Protein AF-0000000086686243 (afdb_homodimer)

Sequence (1774 aa):
MAQPAAIRRKVEAWLDRSDDESVALALRATPVWDGEPVVSIGSVKVRIVPCPTPLAARAALHDRAEDERVVLLTDLSDAELGDGILAHVSQCTVRSVDPWEVVRQLFGGAALDPTLVRTGRWVCDALTDLAPATGWPRPAGTVITRDHALRSLVTAQLGIRPDQIDSAGLLQWTTDAAALLRFTGLPEPIADGLGGYLSDVVGPAAAPILAAVRAGHGTDVIPLGLLVGLLWPDPAPRPAQQTEIAVARVRLEARFGGRRLTDPEAKAFRTAAEAWTDRIADDPGSRGEAGRLHARAETLAADLEMTGLLGGSSILPSGFTHRMRDFAAAVRLAVSGSRPGADQVARAQDALALVEGHRAADTGRIGTARMALRLLRWLSAEDDPKPRTLHEALHRQVRVDGWVDRARLDIFAGDTDPAVAEAYRLLHRAVDTRRGRHDEQFATLLAASTKADEPPGTLLRVEDLLERIVRPVMKRGHRVLLLVMDGMSVAAATELAESVTSGGTWLELAPDGGPRTGVLAALPTVTDVSRCSLFSGRIAVGQQKQEIAALTARFPSAVLLHKGDLRAGAGAALAPDVVAALADETTPLVAAVVNTIDDALDRSEPGTVVWSTETVTAVRDLLALATGRVVIVVSDHGHVIDRGPDGVVRPSPSSENRWRPATPPPGDGEVLVTGSRVAAGDGAVVLPWREDIRYGPRKSGYHGGASAAEAVIPLLVFSAHDEKVLPGWSGAPVASPAWWREPVTAAAPAPAPVRRPASRPPQPAGDTLFDLAAEPAAAPAALPPSLVDRLLASDLYRQRRGTRAPLPDARVAALVAALLARGGRATLETLAAAAEVPAHRIRFTVTALQKLLQVEGYPVLELDPDGHTVKLDQDLLVEQFGLADDRMAQPAAIRRKVEAWLDRSDDESVALALRATPVWDGEPVVSIGSVKVRIVPCPTPLAARAALHDRAEDERVVLLTDLSDAELGDGILAHVSQCTVRSVDPWEVVRQLFGGAALDPTLVRTGRWVCDALTDLAPATGWPRPAGTVITRDHALRSLVTAQLGIRPDQIDSAGLLQWTTDAAALLRFTGLPEPIADGLGGYLSDVVGPAAAPILAAVRAGHGTDVIPLGLLVGLLWPDPAPRPAQQTEIAVARVRLEARFGGRRLTDPEAKAFRTAAEAWTDRIADDPGSRGEAGRLHARAETLAADLEMTGLLGGSSILPSGFTHRMRDFAAAVRLAVSGSRPGADQVARAQDALALVEGHRAADTGRIGTARMALRLLRWLSAEDDPKPRTLHEALHRQVRVDGWVDRARLDIFAGDTDPAVAEAYRLLHRAVDTRRGRHDEQFATLLAASTKADEPPGTLLRVEDLLERIVRPVMKRGHRVLLLVMDGMSVAAATELAESVTSGGTWLELAPDGGPRTGVLAALPTVTDVSRCSLFSGRIAVGQQKQEIAALTARFPSAVLLHKGDLRAGAGAALAPDVVAALADETTPLVAAVVNTIDDALDRSEPGTVVWSTETVTAVRDLLALATGRVVIVVSDHGHVIDRGPDGVVRPSPSSENRWRPATPPPGDGEVLVTGSRVAAGDGAVVLPWREDIRYGPRKSGYHGGASAAEAVIPLLVFSAHDEKVLPGWSGAPVASPAWWREPVTAAAPAPAPVRRPASRPPQPAGDTLFDLAAEPAAAPAALPPSLVDRLLASDLYRQRRGTRAPLPDARVAALVAALLARGGRATLETLAAAAEVPAHRIRFTVTALQKLLQVEGYPVLELDPDGHTVKLDQDLLVEQFGLADDR

Solvent-accessible surface area (backbone atoms only — not comparable to full-atom values): 91495 Å² total; per-residue (Å²): 109,65,52,69,66,59,52,48,50,52,48,48,56,52,66,66,39,85,88,57,81,51,53,23,39,33,35,43,24,50,43,62,73,93,64,70,45,65,44,72,61,88,96,41,38,33,36,55,42,52,17,84,42,51,66,46,45,50,46,53,62,68,68,48,54,93,78,44,33,38,34,38,26,16,73,61,48,60,78,65,47,30,66,80,54,26,70,45,20,42,92,52,38,59,40,71,66,55,66,60,56,53,44,24,50,38,30,72,59,40,43,75,31,68,69,36,63,68,72,34,68,50,57,51,49,47,56,56,73,66,47,51,94,85,39,49,79,62,51,98,60,67,45,42,38,47,67,57,53,49,40,50,50,44,26,71,53,51,65,38,52,74,91,36,66,33,57,63,34,52,55,56,38,33,73,34,66,65,39,46,51,52,48,69,66,44,57,63,65,47,44,51,50,51,49,53,51,42,30,68,66,42,30,55,30,36,54,61,50,51,31,11,36,72,53,70,34,33,78,43,40,55,30,47,18,51,53,40,38,53,62,60,47,89,68,78,74,54,77,86,48,47,62,60,35,55,54,40,53,58,63,50,16,62,54,29,63,61,45,79,80,49,71,66,30,42,52,40,28,16,51,44,30,49,52,48,44,52,54,35,46,71,33,75,72,33,18,38,56,39,47,51,42,43,50,49,27,52,51,50,28,52,76,58,69,38,59,86,52,36,49,70,32,50,63,41,71,60,7,52,53,43,29,47,42,50,25,20,51,32,47,40,60,24,60,69,51,96,56,29,47,49,59,37,50,35,50,27,51,54,30,44,51,56,38,70,63,26,75,71,57,58,66,68,61,50,53,33,49,51,29,49,51,30,51,49,44,51,55,43,43,80,78,74,76,80,62,89,43,53,62,52,38,44,40,42,35,58,49,45,50,17,58,52,50,43,31,46,34,41,29,33,49,38,34,80,51,66,63,39,10,50,22,30,28,54,46,48,51,57,51,47,54,58,51,48,51,53,19,49,54,38,31,51,36,47,26,52,45,38,52,65,62,59,80,57,80,87,48,42,38,36,31,41,41,51,70,72,52,50,44,55,25,40,73,69,70,43,31,36,37,39,38,34,32,35,35,32,18,31,30,48,43,55,42,30,51,51,46,58,37,58,68,26,57,34,40,50,43,15,56,71,14,40,64,66,58,48,27,36,37,34,33,50,14,36,65,46,32,10,40,21,7,31,41,53,52,37,86,39,76,36,52,70,69,51,28,48,53,31,34,33,73,77,35,73,61,43,44,76,36,45,63,80,53,46,55,30,41,60,1,24,46,46,14,66,68,51,55,49,48,61,68,34,83,80,34,45,37,39,35,38,44,44,50,66,56,43,34,24,20,55,56,44,62,54,65,76,57,72,47,25,45,81,71,37,50,68,57,40,56,51,53,72,58,35,63,86,24,39,37,38,39,32,33,32,11,8,36,43,58,55,43,54,82,68,41,42,81,42,92,52,97,41,80,40,40,20,40,37,53,47,74,69,72,62,55,94,53,39,39,66,35,38,29,85,59,29,76,42,60,90,25,27,30,26,21,33,27,41,69,43,55,31,36,35,80,90,44,35,30,47,45,17,22,36,18,52,44,15,28,35,12,36,54,45,37,34,26,52,81,58,62,78,52,41,92,65,31,22,50,25,24,47,67,70,43,63,45,72,76,49,83,65,71,56,74,69,76,70,74,72,76,76,76,69,77,79,71,77,78,76,80,84,69,82,79,77,72,82,76,68,79,75,69,78,79,75,73,80,72,78,74,74,73,51,73,58,52,42,44,66,65,19,66,63,42,49,62,49,53,77,38,91,66,71,65,54,65,69,41,50,44,28,38,53,48,52,21,55,77,46,79,15,41,39,39,48,52,54,40,7,42,56,40,54,31,31,51,73,49,27,65,60,50,49,52,42,48,27,58,70,58,33,61,97,79,43,74,24,48,42,72,37,93,81,70,43,35,37,40,43,40,63,68,54,44,32,61,73,52,65,52,65,74,87,122,111,64,52,68,67,56,51,48,51,53,49,48,56,52,67,66,40,85,88,56,82,51,53,24,39,32,36,40,25,52,44,60,74,92,64,70,46,66,42,73,61,88,95,41,39,32,34,54,44,52,17,83,41,50,65,46,44,50,46,55,62,67,69,48,52,92,78,43,32,38,35,38,23,16,73,61,48,58,77,64,47,28,68,81,52,26,70,46,21,43,92,51,38,59,39,70,63,55,66,60,56,54,43,23,51,39,31,72,58,41,44,76,31,67,68,37,62,69,72,35,68,50,57,52,49,46,56,56,73,65,47,51,94,84,38,49,79,63,53,96,61,66,45,41,39,47,66,58,53,49,40,51,49,44,27,71,52,52,66,37,52,75,91,36,67,33,55,61,36,52,55,56,40,33,73,34,66,65,41,46,51,49,48,70,67,43,58,64,65,48,44,50,50,51,48,53,51,42,30,68,67,42,30,55,31,35,55,60,51,52,31,12,37,73,52,71,36,33,79,43,41,55,30,47,18,52,51,39,38,52,62,60,45,86,68,78,73,55,78,86,48,48,62,60,36,53,54,40,52,58,61,50,16,61,54,28,64,62,44,80,77,49,69,66,30,42,53,41,29,17,52,43,30,49,50,49,44,51,56,34,49,69,32,74,71,35,19,38,56,38,46,50,42,43,51,48,29,50,52,50,29,50,77,58,70,38,58,86,52,36,49,70,32,52,62,41,70,61,7,50,52,43,29,48,42,50,24,20,51,32,47,40,60,26,59,69,51,96,57,29,47,49,58,38,50,34,50,28,53,52,31,43,53,56,38,72,61,23,74,72,56,58,66,67,61,49,52,33,50,50,28,49,51,30,51,49,45,51,53,44,42,80,77,74,75,80,63,91,43,52,62,51,37,44,41,40,35,59,50,44,49,17,57,50,51,44,32,47,33,41,29,32,47,38,33,78,52,67,64,39,10,49,22,30,27,55,47,47,51,56,51,46,55,56,52,50,50,53,19,50,55,40,32,52,35,46,26,52,45,39,53,64,62,59,81,56,81,88,47,42,39,37,31,42,40,52,69,72,51,50,44,56,26,40,75,70,71,43,31,36,37,38,37,35,33,35,35,32,19,31,31,48,44,56,41,29,51,52,46,57,37,58,68,26,56,35,40,49,42,14,57,72,15,40,65,68,57,48,28,37,37,35,34,50,14,37,65,44,33,10,41,22,7,31,39,53,52,37,86,40,75,37,54,70,70,52,28,48,53,31,33,34,72,77,35,73,62,43,44,75,36,46,62,80,52,44,55,29,41,60,1,24,46,46,14,66,69,51,54,50,49,60,68,35,83,80,34,46,36,38,34,38,44,43,49,68,56,43,35,24,20,55,56,44,63,55,65,77,57,72,48,26,44,82,72,38,50,67,57,41,54,52,52,72,58,35,64,86,23,40,37,37,39,34,33,31,12,8,38,43,57,54,43,54,81,68,39,39,82,42,92,54,97,41,78,41,39,20,41,36,51,47,75,70,72,62,54,93,53,39,41,64,37,39,28,84,58,28,77,43,60,89,25,28,29,25,20,34,26,42,70,42,53,32,36,34,79,90,46,34,28,49,43,16,23,36,19,51,45,14,28,35,11,38,55,45,36,34,27,51,82,58,61,78,52,40,92,65,30,21,51,25,25,47,67,71,43,64,46,71,76,48,82,64,70,56,75,70,76,70,72,70,76,78,76,69,75,79,71,76,78,76,78,82,71,81,76,79,70,81,77,69,78,75,71,78,79,73,73,79,73,76,73,73,72,48,74,57,51,42,44,68,66,20,65,62,41,49,61,50,52,76,40,91,68,68,66,54,64,69,41,49,44,29,37,52,48,52,21,56,76,45,78,16,40,38,39,50,53,54,39,7,43,54,39,53,30,31,50,76,48,26,66,59,51,49,53,42,48,27,58,69,58,33,60,95,81,43,76,23,48,41,71,37,92,83,71,44,36,37,38,44,39,62,68,54,46,33,60,76,50,63,51,66,74,88,119

Foldseek 3Di:
DPDPVLVVVVVQVQVPPPPWPFQEAAEEDQLDDPDPQWDDDPPAIEGEGRDAALVRLVVQVVPDDPRHGYYYYYNDFLVRNDQVSLVRHTVSGHHYSPLVCQLCVLQPNAAEDVVLVVLDDLLSVLQNVQADPSGFHHDPDRYCYNLRSLLRSCCSLQVFHSVRLELLSLLVSLCDPVSLVSLLPDDPVNSVSNLVVSCVVHHLQSLQQSLLSNLVNSNLLLLLLQVLCLLLDPPDDDPVCVVVSVLLQQLSCSSRVNDRRDNRNSVSSNVSSVVNLLVQCVDPVRVVVSLVSLVSSCVVCVVSVNNVSCCRGLEHPVVLVNLLLQLLVLLQVQLVDLAGELVSLVSSVVSLVSNVSRSPHDPLSNVLSLLLSLLNLVRNDDDDDQDPALQVLLQCQQQPVLSNQLSLLSLLVNDPDPSRVVSSVSSSVSSLVSLLVSLVSNLVNQQVCFAVVDDQVVAAALLCCCVAPVVQLVVVPFFEEEEAEAAAFSNLVVLAVCQVPVVVQKFWKDFLQAAFGWYFAFALLDCQFQVLSNQQSHGDGHDDVSSQVRNCVVPVLEAEAEPVQQDDDPPDNGHPVLLCLLQDSSHRYYYYYQHQLVVCQFAHQNSPDRNYCVSRVSVVVSVVSNQRHKYKYKYSWHKAFASPPLADEDAAPDQAWFKHAPPPPDDPQKDWHAHDSHPPNPRIIIGGSNQRYTHHDDTGMHGRHSHSRTGIMGIIIIHRPDQCSHPSMGGHAQSHDCSSFDRSDNPDPPPDPPPPDPDDPPDPDDPPPPPPDPDPPPDPPDPPQPLLRLLCVFPLLVVLCPDDLHDDSLLLSQQVVQCVVRVFKDWLRSSCNSSSHHSVCSVVVQVSSQVSQQDPNDRQWDQDPVRTMIGGDVVVSCVVRVSDPPD/DPDVVLVVVVVVVQVPPPPWPFQEAAEEDQLDDPDPQWDDDPPAIEGEGRDAALVRLVVQVVPDDPRHGYYYYYNDFLVRNDQVSLVRHTVSGHHYSPLVCQLCVLQPNAAEDVVLVVLDDLLSVLQNVQADPSGFHHDPDRYCYNLRSLLRSCCSLQVFHSVRLELLSLLVSLCDPVSLVSLLPDDPVNSVSNLVVSCVVHHLQSLQQSLLSNLVNSNLLLLLLQVLCLLLDPPDDDPVCVVVSVLLQQLSCSSRVNDRRDNRNSVSSNVSSVVNLLVQCPDPVRVVVSLVSLVVSCVVCVVSVNNVSCCRGLEHPVVLVNLLLQLLVLLQVQLVDLAGELVSLVSSVVSLVSNVSRSPHDPLSNVLSLLLSLLNLVRNDDDDDQDPALQRLLQCCQQPVLSNQLSLLSLLVNDPDPSRVVSSVSSSVSSCVSLLVSLVSNLVNQQVCFAVVDDQVVAAALLCCCVAPVVQLVVVPFFEEEEAEAAAFSNLVVLAVCQVPVVVQKFWKDFLQAAFGWYFAFALLDCQFQVLSNQQSHGDGHDDVSSQVNNCVVPVLEAEAEPVQQDDDPPDNGHPVLLCLLQDSSHRYYYYYQHQLVVCQFAHQNSPDRNYCVSRVSVVVSVVSNQRHKYKYKYSWHKAFASPPLADEDAAPDQAWFKHAPPPPDDPQKDWHAHPSHPPNPRIIIGGSNQRYTHHDDTGMHGRHSHSRTGIMGIIIIHRPDQCSHPSMGGHAQSHDCSSFDRRDNPDPPPDPPPPDPPDPPDPPDDPPPPPDPPPPPDPPDPPQPLLRLLCVFPLLVVLCPDDLHDDSLLLSQQVVQCVVRVFKDWLRSSCNSSSHHSVCSVVVQVSSQVSQQDPNDRQWDQDPVRTMIGGDVVVSCVVRVSDPPD

pLDDT: mean 87.15, std 14.62, range [25.25, 98.88]

Nearest PDB structures (foldseek):
  8p6f-assembly1_A  TM=5.764E-01  e=1.456E-10  Flavobacterium johnsoniae
  1ei6-assembly1_D  TM=6.061E-01  e=1.551E-04  Pseudomonas fluorescens
  5m0m-assembly1_A  TM=5.839E-01  e=7.103E-04  Rattus norvegicus
  5kxa-assembly1_A  TM=5.236E-01  e=4.096E-03  Homo sapiens
  7pva-assembly1_B  TM=6.259E-01  e=4.956E-09  Porphyromonas gingivalis W83

Radius of gyration: 43.86 Å; Cα contacts (8 Å, |Δi|>4): 3216; chains: 2; bounding box: 135×115×130 Å

Structure (mmCIF, N/CA/C/O backbone):
data_AF-0000000086686243-model_v1
#
loop_
_entity.id
_entity.type
_entity.pdbx_description
1 polymer 'PglZ domain-containing protein'
#
loop_
_atom_site.group_PDB
_atom_site.id
_atom_site.type_symbol
_atom_site.label_atom_id
_atom_site.label_alt_id
_atom_site.label_comp_id
_atom_site.label_asym_id
_atom_site.label_entity_id
_atom_site.label_seq_id
_atom_site.pdbx_PDB_ins_code
_atom_site.Cartn_x
_atom_site.Cartn_y
_atom_site.Cartn_z
_atom_site.occupancy
_atom_site.B_iso_or_equiv
_atom_site.auth_seq_id
_atom_site.auth_comp_id
_atom_site.auth_asym_id
_atom_site.auth_atom_id
_atom_site.pdbx_PDB_model_num
ATOM 1 N N . MET A 1 1 ? -41.75 49.281 14.016 1 45.12 1 MET A N 1
ATOM 2 C CA . MET A 1 1 ? -42.781 48.719 14.922 1 45.12 1 MET A CA 1
ATOM 3 C C . MET A 1 1 ? -42.125 48.25 16.219 1 45.12 1 MET A C 1
ATOM 5 O O . MET A 1 1 ? -41.094 47.562 16.188 1 45.12 1 MET A O 1
ATOM 9 N N . ALA A 1 2 ? -42.438 48.781 17.141 1 53.34 2 ALA A N 1
ATOM 10 C CA . ALA A 1 2 ? -41.875 48.344 18.406 1 53.34 2 ALA A CA 1
ATOM 11 C C . ALA A 1 2 ? -42.25 46.875 18.688 1 53.34 2 ALA A C 1
ATOM 13 O O . ALA A 1 2 ? -43.406 46.5 18.594 1 53.34 2 ALA A O 1
ATOM 14 N N . GLN A 1 3 ? -41.406 45.969 18.812 1 58.66 3 GLN A N 1
ATOM 15 C CA . GLN A 1 3 ? -41.594 44.531 19 1 58.66 3 GLN A CA 1
ATOM 16 C C . GLN A 1 3 ? -42.281 44.219 20.328 1 58.66 3 GLN A C 1
ATOM 18 O O . GLN A 1 3 ? -41.969 44.844 21.344 1 58.66 3 GLN A O 1
ATOM 23 N N . PRO A 1 4 ? -43.375 43.438 20.312 1 64.69 4 PRO A N 1
ATOM 24 C CA . PRO A 1 4 ? -44.188 43.156 21.484 1 64.69 4 PRO A CA 1
ATOM 25 C C . PRO A 1 4 ? -43.375 42.75 22.703 1 64.69 4 PRO A C 1
ATOM 27 O O . PRO A 1 4 ? -43.656 43.156 23.828 1 64.69 4 PRO A O 1
ATOM 30 N N . ALA A 1 5 ? -42.25 42.188 22.391 1 65.12 5 ALA A N 1
ATOM 31 C CA . ALA A 1 5 ? -41.438 41.75 23.516 1 65.12 5 ALA A CA 1
ATOM 32 C C . ALA A 1 5 ? -40.781 42.938 24.219 1 65.12 5 ALA A C 1
ATOM 34 O O . ALA A 1 5 ? -40.688 42.969 25.453 1 65.12 5 ALA A O 1
ATOM 35 N N . ALA A 1 6 ? -40.438 43.969 23.453 1 69 6 ALA A N 1
ATOM 36 C CA . ALA A 1 6 ? -39.812 45.156 24.016 1 69 6 ALA A CA 1
ATOM 37 C C . ALA A 1 6 ? -40.844 45.969 24.812 1 69 6 ALA A C 1
ATOM 39 O O . ALA A 1 6 ? -40.531 46.469 25.891 1 69 6 ALA A O 1
ATOM 40 N N . ILE A 1 7 ? -41.969 45.906 24.328 1 74 7 ILE A N 1
ATOM 41 C CA . ILE A 1 7 ? -43.031 46.625 25 1 74 7 ILE A CA 1
ATOM 42 C C . ILE A 1 7 ? -43.406 45.906 26.297 1 74 7 ILE A C 1
ATOM 44 O O . ILE A 1 7 ? -43.531 46.531 27.344 1 74 7 ILE A O 1
ATOM 48 N N . ARG A 1 8 ? -43.406 44.625 26.203 1 71.44 8 ARG A N 1
ATOM 49 C CA . ARG A 1 8 ? -43.75 43.844 27.391 1 71.44 8 ARG A CA 1
ATOM 50 C C . ARG A 1 8 ? -42.719 44.062 28.5 1 71.44 8 ARG A C 1
ATOM 52 O O . ARG A 1 8 ? -43.062 44.219 29.672 1 71.44 8 ARG A O 1
ATOM 59 N N . ARG A 1 9 ? -41.531 44.125 28.125 1 71.5 9 ARG A N 1
ATOM 60 C CA . ARG A 1 9 ? -40.469 44.281 29.125 1 71.5 9 ARG A CA 1
ATOM 61 C C . ARG A 1 9 ? -40.531 45.688 29.75 1 71.5 9 ARG A C 1
ATOM 63 O O . ARG A 1 9 ? -40.344 45.844 30.953 1 71.5 9 ARG A O 1
ATOM 70 N N . LYS A 1 10 ? -40.844 46.688 28.953 1 75.62 10 LYS A N 1
ATOM 71 C CA . LYS A 1 10 ? -41 48.031 29.469 1 75.62 10 LYS A CA 1
ATOM 72 C C . LYS A 1 10 ? -42.219 48.156 30.391 1 75.62 10 LYS A C 1
ATOM 74 O O . LYS A 1 10 ? -42.188 48.875 31.391 1 75.62 10 LYS A O 1
ATOM 79 N N . VAL A 1 11 ? -43.125 47.312 29.969 1 77.94 11 VAL A N 1
ATOM 80 C CA . VAL A 1 11 ? -44.344 47.312 30.797 1 77.94 11 VAL A CA 1
ATOM 81 C C . VAL A 1 11 ? -44.062 46.625 32.125 1 77.94 11 VAL A C 1
ATOM 83 O O . VAL A 1 11 ? -44.438 47.094 33.188 1 77.94 11 VAL A O 1
ATOM 86 N N . GLU A 1 12 ? -43.281 45.625 32.031 1 77 12 GLU A N 1
ATOM 87 C CA . GLU A 1 12 ? -42.938 44.906 33.25 1 77 12 GLU A CA 1
ATOM 88 C C . GLU A 1 12 ? -42.062 45.781 34.156 1 77 12 GLU A C 1
ATOM 90 O O . GLU A 1 12 ? -42.281 45.812 35.375 1 77 12 GLU A O 1
ATOM 95 N N . ALA A 1 13 ? -41.156 46.438 33.594 1 75.62 13 ALA A N 1
ATOM 96 C CA . ALA A 1 13 ? -40.312 47.344 34.344 1 75.62 13 ALA A CA 1
ATOM 97 C C . ALA A 1 13 ? -41.125 48.469 34.969 1 75.62 13 ALA A C 1
ATOM 99 O O . ALA A 1 13 ? -40.875 48.906 36.094 1 75.62 13 ALA A O 1
ATOM 100 N N . TRP A 1 14 ? -42.156 48.938 34.25 1 80.69 14 TRP A N 1
ATOM 101 C CA . TRP A 1 14 ? -43.062 49.969 34.719 1 80.69 14 TRP A CA 1
ATOM 102 C C . TRP A 1 14 ? -43.906 49.469 35.875 1 80.69 14 TRP A C 1
ATOM 104 O O . TRP A 1 14 ? -44.031 50.156 36.906 1 80.69 14 TRP A O 1
ATOM 114 N N . LEU A 1 15 ? -44.188 48.25 35.781 1 79.12 15 LEU A N 1
ATOM 115 C CA . LEU A 1 15 ? -45.062 47.688 36.781 1 79.12 15 LEU A CA 1
ATOM 116 C C . LEU A 1 15 ? -44.281 47.281 38.031 1 79.12 15 LEU A C 1
ATOM 118 O O . LEU A 1 15 ? -44.844 47.25 39.125 1 79.12 15 LEU A O 1
ATOM 122 N N . ASP A 1 16 ? -43 47 37.875 1 74.25 16 ASP A N 1
ATOM 123 C CA . ASP A 1 16 ? -42.156 46.594 39 1 74.25 16 ASP A CA 1
ATOM 124 C C . ASP A 1 16 ? -41.719 47.781 39.844 1 74.25 16 ASP A C 1
ATOM 126 O O . ASP A 1 16 ? -41.219 47.594 40.969 1 74.25 16 ASP A O 1
ATOM 130 N N . ARG A 1 17 ? -41.812 48.969 39.312 1 72.94 17 ARG A N 1
ATOM 131 C CA . ARG A 1 17 ? -41.469 50.156 40.094 1 72.94 17 ARG A CA 1
ATOM 132 C C . ARG A 1 17 ? -42.562 50.469 41.125 1 72.94 17 ARG A C 1
ATOM 134 O O . ARG A 1 17 ? -43.688 50.812 40.719 1 72.94 17 ARG A O 1
ATOM 141 N N . SER A 1 18 ? -42.312 50.25 42.312 1 66.69 18 SER A N 1
ATOM 142 C CA . SER A 1 18 ? -43.25 50.375 43.406 1 66.69 18 SER A CA 1
ATOM 143 C C . SER A 1 18 ? -43.75 51.812 43.531 1 66.69 18 SER A C 1
ATOM 145 O O . SER A 1 18 ? -44.875 52.031 44 1 66.69 18 SER A O 1
ATOM 147 N N . ASP A 1 19 ? -43.094 52.844 43.156 1 68.94 19 ASP A N 1
ATOM 148 C CA . ASP A 1 19 ? -43.438 54.25 43.406 1 68.94 19 ASP A CA 1
ATOM 149 C C . ASP A 1 19 ? -44.219 54.844 42.25 1 68.94 19 ASP A C 1
ATOM 151 O O . ASP A 1 19 ? -44.625 56 42.281 1 68.94 19 ASP A O 1
ATOM 155 N N . ASP A 1 20 ? -44.656 54.062 41.25 1 72.06 20 ASP A N 1
ATOM 156 C CA . ASP A 1 20 ? -45.344 54.625 40.062 1 72.06 20 ASP A CA 1
ATOM 157 C C . ASP A 1 20 ? -46.75 54.094 40 1 72.06 20 ASP A C 1
ATOM 159 O O . ASP A 1 20 ? -47 52.969 39.562 1 72.06 20 ASP A O 1
ATOM 163 N N . GLU A 1 21 ? -47.688 54.844 40.406 1 76.25 21 GLU A N 1
ATOM 164 C CA . GLU A 1 21 ? -49.094 54.5 40.438 1 76.25 21 GLU A CA 1
ATOM 165 C C . GLU A 1 21 ? -49.844 55.031 39.219 1 76.25 21 GLU A C 1
ATOM 167 O O . GLU A 1 21 ? -51.062 55.031 39.188 1 76.25 21 GLU A O 1
ATOM 172 N N . SER A 1 22 ? -49.094 55.312 38.344 1 83.88 22 SER A N 1
ATOM 173 C CA . SER A 1 22 ? -49.719 55.875 37.156 1 83.88 22 SER A CA 1
ATOM 174 C C . SER A 1 22 ? -50.562 54.844 36.406 1 83.88 22 SER A C 1
ATOM 176 O O . SER A 1 22 ? -50.25 53.656 36.469 1 83.88 22 SER A O 1
ATOM 178 N N . VAL A 1 23 ? -51.625 55.312 35.812 1 85.62 23 VAL A N 1
ATOM 179 C CA . VAL A 1 23 ? -52.594 54.406 35.188 1 85.62 23 VAL A CA 1
ATOM 180 C C . VAL A 1 23 ? -52.188 54.062 33.781 1 85.62 23 VAL A C 1
ATOM 182 O O . VAL A 1 23 ? -52.656 53.094 33.188 1 85.62 23 VAL A O 1
ATOM 185 N N . ALA A 1 24 ? -51.312 54.844 33.281 1 88.94 24 ALA A N 1
ATOM 186 C CA . ALA A 1 24 ? -50.906 54.625 31.906 1 88.94 24 ALA A CA 1
ATOM 187 C C . ALA A 1 24 ? -49.406 54.812 31.703 1 88.94 24 ALA A C 1
ATOM 189 O O . ALA A 1 24 ? -48.75 55.5 32.469 1 88.94 24 ALA A O 1
ATOM 190 N N . LEU A 1 25 ? -48.875 54.156 30.703 1 88.5 25 LEU A N 1
ATOM 191 C CA . LEU A 1 25 ? -47.5 54.281 30.203 1 88.5 25 LEU A CA 1
ATOM 192 C C . LEU A 1 25 ? -47.5 54.625 28.719 1 88.5 25 LEU A C 1
ATOM 194 O O . LEU A 1 25 ? -48.219 54 27.922 1 88.5 25 LEU A O 1
ATOM 198 N N . ALA A 1 26 ? -46.875 55.75 28.469 1 85.88 26 ALA A N 1
ATOM 199 C CA . ALA A 1 26 ? -46.75 56.125 27.062 1 85.88 26 ALA A CA 1
ATOM 200 C C . ALA A 1 26 ? -45.375 55.719 26.531 1 85.88 26 ALA A C 1
ATOM 202 O O . ALA A 1 26 ? -44.344 56.125 27.078 1 85.88 26 ALA A O 1
ATOM 203 N N . LEU A 1 27 ? -45.312 54.938 25.516 1 80.75 27 LEU A N 1
ATOM 204 C CA . LEU A 1 27 ? -44.094 54.469 24.875 1 80.75 27 LEU A CA 1
ATOM 205 C C . LEU A 1 27 ? -44 54.969 23.438 1 80.75 27 LEU A C 1
ATOM 207 O O . LEU A 1 27 ? -45 54.938 22.703 1 80.75 27 LEU A O 1
ATOM 211 N N . ARG A 1 28 ? -42.812 55.531 23.141 1 77.94 28 ARG A N 1
ATOM 212 C CA . ARG A 1 28 ? -42.625 56 21.781 1 77.94 28 ARG A CA 1
ATOM 213 C C . ARG A 1 28 ? -42.438 54.844 20.828 1 77.94 28 ARG A C 1
ATOM 215 O O . ARG A 1 28 ? -41.406 54.125 20.875 1 77.94 28 ARG A O 1
ATOM 222 N N . ALA A 1 29 ? -43.438 54.562 19.984 1 72.56 29 ALA A N 1
ATOM 223 C CA . ALA A 1 29 ? -43.406 53.5 18.969 1 72.56 29 ALA A CA 1
ATOM 224 C C . ALA A 1 29 ? -44.406 53.781 17.859 1 72.56 29 ALA A C 1
ATOM 226 O O . ALA A 1 29 ? -45.281 54.688 18 1 72.56 29 ALA A O 1
ATOM 227 N N . THR A 1 30 ? -44.25 53.156 16.672 1 74 30 THR A N 1
ATOM 228 C CA . THR A 1 30 ? -45.312 53.188 15.664 1 74 30 THR A CA 1
ATOM 229 C C . THR A 1 30 ? -46.656 52.719 16.25 1 74 30 THR A C 1
ATOM 231 O O . THR A 1 30 ? -46.719 51.656 16.875 1 74 30 THR A O 1
ATOM 234 N N . PRO A 1 31 ? -47.656 53.625 16.156 1 78.44 31 PRO A N 1
ATOM 235 C CA . PRO A 1 31 ? -48.906 53.312 16.797 1 78.44 31 PRO A CA 1
ATOM 236 C C . PRO A 1 31 ? -49.656 52.156 16.125 1 78.44 31 PRO A C 1
ATOM 238 O O . PRO A 1 31 ? -50.781 52.312 15.648 1 78.44 31 PRO A O 1
ATOM 241 N N . VAL A 1 32 ? -48.938 51.062 16.047 1 79.25 32 VAL A N 1
ATOM 242 C CA . VAL A 1 32 ? -49.5 49.781 15.562 1 79.25 32 VAL A CA 1
ATOM 243 C C . VAL A 1 32 ? -49.188 48.688 16.547 1 79.25 32 VAL A C 1
ATOM 245 O O . VAL A 1 32 ? -48.094 48.594 17.094 1 79.25 32 VAL A O 1
ATOM 248 N N . TRP A 1 33 ? -50.219 47.938 16.984 1 76.56 33 TRP A N 1
ATOM 249 C CA . TRP A 1 33 ? -50.031 46.812 17.906 1 76.56 33 TRP A CA 1
ATOM 250 C C . TRP A 1 33 ? -50.656 45.531 17.344 1 76.56 33 TRP A C 1
ATOM 252 O O . TRP A 1 33 ? -51.844 45.469 17.109 1 76.56 33 TRP A O 1
ATOM 262 N N . ASP A 1 34 ? -49.75 44.531 16.984 1 72.62 34 ASP A N 1
ATOM 263 C CA . ASP A 1 34 ? -50.219 43.281 16.391 1 72.62 34 ASP A CA 1
ATOM 264 C C . ASP A 1 34 ? -50.281 42.188 17.438 1 72.62 34 ASP A C 1
ATOM 266 O O . ASP A 1 34 ? -50.594 41.031 17.125 1 72.62 34 ASP A O 1
ATOM 270 N N . GLY A 1 35 ? -50.062 42.469 18.672 1 72.5 35 GLY A N 1
ATOM 271 C CA . GLY A 1 35 ? -50.156 41.469 19.734 1 72.5 35 GLY A CA 1
ATOM 272 C C . GLY A 1 35 ? -51.5 41.469 20.438 1 72.5 35 GLY A C 1
ATOM 273 O O . GLY A 1 35 ? -52.438 42.094 19.984 1 72.5 35 GLY A O 1
ATOM 274 N N . GLU A 1 36 ? -51.656 40.719 21.5 1 78.31 36 GLU A N 1
ATOM 275 C CA . GLU A 1 36 ? -52.875 40.719 22.312 1 78.31 36 GLU A CA 1
ATOM 276 C C . GLU A 1 36 ? -53.125 42.062 22.969 1 78.31 36 GLU A C 1
ATOM 278 O O . GLU A 1 36 ? -52.219 42.625 23.594 1 78.31 36 GLU A O 1
ATOM 283 N N . PRO A 1 37 ? -54.219 42.562 22.641 1 80.94 37 PRO A N 1
ATOM 284 C CA . PRO A 1 37 ? -54.5 43.906 23.125 1 80.94 37 PRO A CA 1
ATOM 285 C C . PRO A 1 37 ? -54.438 44 24.656 1 80.94 37 PRO A C 1
ATOM 287 O O . PRO A 1 37 ? -54.062 45.062 25.188 1 80.94 37 PRO A O 1
ATOM 290 N N . VAL A 1 38 ? -54.844 42.906 25.266 1 83.62 38 VAL A N 1
ATOM 291 C CA . VAL A 1 38 ? -54.781 42.875 26.719 1 83.62 38 VAL A CA 1
ATOM 292 C C . VAL A 1 38 ? -53.781 41.812 27.156 1 83.62 38 VAL A C 1
ATOM 294 O O . VAL A 1 38 ? -53.906 40.656 26.781 1 83.62 38 VAL A O 1
ATOM 297 N N . VAL A 1 39 ? -52.75 42.25 27.812 1 79.88 39 VAL A N 1
ATOM 298 C CA . VAL A 1 39 ? -51.719 41.312 28.281 1 79.88 39 VAL A CA 1
ATOM 299 C C . VAL A 1 39 ? -51.719 41.312 29.812 1 79.88 39 VAL A C 1
ATOM 301 O O . VAL A 1 39 ? -51.781 42.344 30.453 1 79.88 39 VAL A O 1
ATOM 304 N N . SER A 1 40 ? -51.75 40.125 30.422 1 80.75 40 SER A N 1
ATOM 305 C CA . SER A 1 40 ? -51.688 40 31.875 1 80.75 40 SER A CA 1
ATOM 306 C C . SER A 1 40 ? -50.25 39.844 32.375 1 80.75 40 SER A C 1
ATOM 308 O O . SER A 1 40 ? -49.562 38.938 31.922 1 80.75 40 SER A O 1
ATOM 310 N N . ILE A 1 41 ? -49.688 40.75 33.031 1 76 41 ILE A N 1
ATOM 311 C CA . ILE A 1 41 ? -48.375 40.688 33.656 1 76 41 ILE A CA 1
ATOM 312 C C . ILE A 1 41 ? -48.531 40.656 35.188 1 76 41 ILE A C 1
ATOM 314 O O . ILE A 1 41 ? -48.844 41.656 35.812 1 76 41 ILE A O 1
ATOM 318 N N . GLY A 1 42 ? -48.281 39.5 35.812 1 72.5 42 GLY A N 1
ATOM 319 C CA . GLY A 1 42 ? -48.594 39.281 37.219 1 72.5 42 GLY A CA 1
ATOM 320 C C . GLY A 1 42 ? -50.094 39.344 37.5 1 72.5 42 GLY A C 1
ATOM 321 O O . GLY A 1 42 ? -50.875 38.625 36.875 1 72.5 42 GLY A O 1
ATOM 322 N N . SER A 1 43 ? -50.594 40.281 38.438 1 77.38 43 SER A N 1
ATOM 323 C CA . SER A 1 43 ? -52 40.438 38.812 1 77.38 43 SER A CA 1
ATOM 324 C C . SER A 1 43 ? -52.625 41.625 38.094 1 77.38 43 SER A C 1
ATOM 326 O O . SER A 1 43 ? -53.844 41.875 38.219 1 77.38 43 SER A O 1
ATOM 328 N N . VAL A 1 44 ? -51.844 42.219 37.156 1 82 44 VAL A N 1
ATOM 329 C CA . VAL A 1 44 ? -52.344 43.438 36.562 1 82 44 VAL A CA 1
ATOM 330 C C . VAL A 1 44 ? -52.594 43.219 35.062 1 82 44 VAL A C 1
ATOM 332 O O . VAL A 1 44 ? -51.781 42.594 34.375 1 82 44 VAL A O 1
ATOM 335 N N . LYS A 1 45 ? -53.781 43.562 34.781 1 86.62 45 LYS A N 1
ATOM 336 C CA . LYS A 1 45 ? -54.125 43.531 33.344 1 86.62 45 LYS A CA 1
ATOM 337 C C . LYS A 1 45 ? -53.688 44.812 32.656 1 86.62 45 LYS A C 1
ATOM 339 O O . LYS A 1 45 ? -54 45.906 33.125 1 86.62 45 LYS A O 1
ATOM 344 N N . VAL A 1 46 ? -52.969 44.719 31.547 1 87.81 46 VAL A N 1
ATOM 345 C CA . VAL A 1 46 ? -52.438 45.875 30.812 1 87.81 46 VAL A CA 1
ATOM 346 C C . VAL A 1 46 ? -53 45.875 29.391 1 87.81 46 VAL A C 1
ATOM 348 O O . VAL A 1 46 ? -52.812 44.875 28.672 1 87.81 46 VAL A O 1
ATOM 351 N N . ARG A 1 47 ? -53.75 46.844 29.109 1 87.69 47 ARG A N 1
ATOM 352 C CA . ARG A 1 47 ? -54.219 47 27.734 1 87.69 47 ARG A CA 1
ATOM 353 C C . ARG A 1 47 ? -53.281 47.844 26.906 1 87.69 47 ARG A C 1
ATOM 355 O O . ARG A 1 47 ? -52.875 48.938 27.297 1 87.69 47 ARG A O 1
ATOM 362 N N . ILE A 1 48 ? -52.812 47.312 25.734 1 86.62 48 ILE A N 1
ATOM 363 C CA . ILE A 1 48 ? -51.906 48.031 24.828 1 86.62 48 ILE A CA 1
ATOM 364 C C . ILE A 1 48 ? -52.719 48.656 23.703 1 86.62 48 ILE A C 1
ATOM 366 O O . ILE A 1 48 ? -53.406 47.969 22.938 1 86.62 48 ILE A O 1
ATOM 370 N N . VAL A 1 49 ? -52.688 50 23.547 1 86.19 49 VAL A N 1
ATOM 371 C CA . VAL A 1 49 ? -53.531 50.719 22.594 1 86.19 49 VAL A CA 1
ATOM 372 C C . VAL A 1 49 ? -52.688 51.562 21.672 1 86.19 49 VAL A C 1
ATOM 374 O O . VAL A 1 49 ? -51.906 52.406 22.141 1 86.19 49 VAL A O 1
ATOM 377 N N . PRO A 1 50 ? -52.688 51.344 20.375 1 87.25 50 PRO A N 1
ATOM 378 C CA . PRO A 1 50 ? -52.031 52.25 19.422 1 87.25 50 PRO A CA 1
ATOM 379 C C . PRO A 1 50 ? -52.688 53.625 19.391 1 87.25 50 PRO A C 1
ATOM 381 O O . PRO A 1 50 ? -53.906 53.719 19.25 1 87.25 50 PRO A O 1
ATOM 384 N N . CYS A 1 51 ? -51.906 54.688 19.562 1 87.5 51 CYS A N 1
ATOM 385 C CA . CYS A 1 51 ? -52.438 56.031 19.625 1 87.5 51 CYS A CA 1
ATOM 386 C C . CYS A 1 51 ? -51.781 56.938 18.594 1 87.5 51 CYS A C 1
ATOM 388 O O . CYS A 1 51 ? -50.781 57.625 18.906 1 87.5 51 CYS A O 1
ATOM 390 N N . PRO A 1 52 ? -52.281 57 17.375 1 86.38 52 PRO A N 1
ATOM 391 C CA . PRO A 1 52 ? -51.688 57.875 16.344 1 86.38 52 PRO A CA 1
ATOM 392 C C . PRO A 1 52 ? -51.938 59.344 16.578 1 86.38 52 PRO A C 1
ATOM 394 O O . PRO A 1 52 ? -51.25 60.188 16.031 1 86.38 52 PRO A O 1
ATOM 397 N N . THR A 1 53 ? -53.094 59.656 17.391 1 86.19 53 THR A N 1
ATOM 398 C CA . THR A 1 53 ? -53.469 61.031 17.656 1 86.19 53 THR A CA 1
ATOM 399 C C . THR A 1 53 ? -53.625 61.281 19.156 1 86.19 53 THR A C 1
ATOM 401 O O . THR A 1 53 ? -53.875 60.344 19.906 1 86.19 53 THR A O 1
ATOM 404 N N . PRO A 1 54 ? -53.531 62.5 19.469 1 87.69 54 PRO A N 1
ATOM 405 C CA . PRO A 1 54 ? -53.781 62.812 20.891 1 87.69 54 PRO A CA 1
ATOM 406 C C . PRO A 1 54 ? -55.219 62.438 21.328 1 87.69 54 PRO A C 1
ATOM 408 O O . PRO A 1 54 ? -55.406 62.031 22.469 1 87.69 54 PRO A O 1
ATOM 411 N N . LEU A 1 55 ? -56.188 62.531 20.422 1 88 55 LEU A N 1
ATOM 412 C CA . LEU A 1 55 ? -57.562 62.156 20.719 1 88 55 LEU A CA 1
ATOM 413 C C . LEU A 1 55 ? -57.688 60.656 20.984 1 88 55 LEU A C 1
ATOM 415 O O . LEU A 1 55 ? -58.438 60.25 21.875 1 88 55 LEU A O 1
ATOM 419 N N . ALA A 1 56 ? -56.906 59.938 20.328 1 89.25 56 ALA A N 1
ATOM 420 C CA . ALA A 1 56 ? -56.906 58.5 20.531 1 89.25 56 ALA A CA 1
ATOM 421 C C . ALA A 1 56 ? -56.312 58.125 21.891 1 89.25 56 ALA A C 1
ATOM 423 O O . ALA A 1 56 ? -56.812 57.219 22.562 1 89.25 56 ALA A O 1
ATOM 424 N N . ALA A 1 57 ? -55.375 58.75 22.25 1 89.56 57 ALA A N 1
ATOM 425 C CA . ALA A 1 57 ? -54.75 58.562 23.562 1 89.56 57 ALA A CA 1
ATOM 426 C C . ALA A 1 57 ? -55.75 58.938 24.688 1 89.56 57 ALA A C 1
ATOM 428 O O . ALA A 1 57 ? -55.844 58.188 25.672 1 89.56 57 ALA A O 1
ATOM 429 N N . ARG A 1 58 ? -56.438 60.031 24.531 1 88.19 58 ARG A N 1
ATOM 430 C CA . ARG A 1 58 ? -57.438 60.469 25.5 1 88.19 58 ARG A CA 1
ATOM 431 C C . ARG A 1 58 ? -58.562 59.469 25.594 1 88.19 58 ARG A C 1
ATOM 433 O O . ARG A 1 58 ? -59.031 59.156 26.688 1 88.19 58 ARG A O 1
ATOM 440 N N . ALA A 1 59 ? -58.906 59 24.438 1 90.31 59 ALA A N 1
ATOM 441 C CA . ALA A 1 59 ? -59.969 58 24.406 1 90.31 59 ALA A CA 1
ATOM 442 C C . ALA A 1 59 ? -59.531 56.719 25.125 1 90.31 59 ALA A C 1
ATOM 444 O O . ALA A 1 59 ? -60.312 56.125 25.859 1 90.31 59 ALA A O 1
ATOM 445 N N . ALA A 1 60 ? -58.312 56.312 24.906 1 90.06 60 ALA A N 1
ATOM 446 C CA . ALA A 1 60 ? -57.781 55.094 25.547 1 90.06 60 ALA A CA 1
ATOM 447 C C . ALA A 1 60 ? -57.781 55.25 27.062 1 90.06 60 ALA A C 1
ATOM 449 O O . ALA A 1 60 ? -58.094 54.281 27.781 1 90.06 60 ALA A O 1
ATOM 450 N N . LEU A 1 61 ? -57.469 56.375 27.516 1 88.12 61 LEU A N 1
ATOM 451 C CA . LEU A 1 61 ? -57.438 56.656 28.953 1 88.12 61 LEU A CA 1
ATOM 452 C C . LEU A 1 61 ? -58.844 56.688 29.516 1 88.12 61 LEU A C 1
ATOM 454 O O . LEU A 1 61 ? -59.094 56.219 30.641 1 88.12 61 LEU A O 1
ATOM 458 N N . HIS A 1 62 ? -59.781 57.281 28.719 1 86.12 62 HIS A N 1
ATOM 459 C CA . HIS A 1 62 ? -61.188 57.406 29.156 1 86.12 62 HIS A CA 1
ATOM 460 C C . HIS A 1 62 ? -61.875 56.031 29.188 1 86.12 62 HIS A C 1
ATOM 462 O O . HIS A 1 62 ? -62.625 55.75 30.109 1 86.12 62 HIS A O 1
ATOM 468 N N . ASP A 1 63 ? -61.562 55.25 28.266 1 83.25 63 ASP A N 1
ATOM 469 C CA . ASP A 1 63 ? -62.25 53.969 28.109 1 83.25 63 ASP A CA 1
ATOM 470 C C . ASP A 1 63 ? -61.625 52.906 29 1 83.25 63 ASP A C 1
ATOM 472 O O . ASP A 1 63 ? -62.031 51.75 28.969 1 83.25 63 ASP A O 1
ATOM 476 N N . ARG A 1 64 ? -60.656 53.281 29.703 1 83.31 64 ARG A N 1
ATOM 477 C CA . ARG A 1 64 ? -59.938 52.344 30.547 1 83.31 64 ARG A CA 1
ATOM 478 C C . ARG A 1 64 ? -60.812 51.812 31.672 1 83.31 64 ARG A C 1
ATOM 480 O O . ARG A 1 64 ? -61.469 52.594 32.375 1 83.31 64 ARG A O 1
ATOM 487 N N . ALA A 1 65 ? -60.875 50.469 31.766 1 81.25 65 ALA A N 1
ATOM 488 C CA . ALA A 1 65 ? -61.562 49.906 32.906 1 81.25 65 ALA A CA 1
ATOM 489 C C . ALA A 1 65 ? -60.812 50.156 34.219 1 81.25 65 ALA A C 1
ATOM 491 O O . ALA A 1 65 ? -59.594 50.344 34.188 1 81.25 65 ALA A O 1
ATOM 492 N N . GLU A 1 66 ? -61.469 50.188 35.344 1 77.5 66 GLU A N 1
ATOM 493 C CA . GLU A 1 66 ? -60.906 50.531 36.625 1 77.5 66 GLU A CA 1
ATOM 494 C C . GLU A 1 66 ? -59.812 49.562 37.062 1 77.5 66 GLU A C 1
ATOM 496 O O . GLU A 1 66 ? -58.844 49.938 37.719 1 77.5 66 GLU A O 1
ATOM 501 N N . ASP A 1 67 ? -59.875 48.375 36.594 1 77.44 67 ASP A N 1
ATOM 502 C CA . ASP A 1 67 ? -58.938 47.344 37.031 1 77.44 67 ASP A CA 1
ATOM 503 C C . ASP A 1 67 ? -57.844 47.125 36 1 77.44 67 ASP A C 1
ATOM 505 O O . ASP A 1 67 ? -57 46.219 36.125 1 77.44 67 ASP A O 1
ATOM 509 N N . GLU A 1 68 ? -57.719 47.969 35.094 1 84.06 68 GLU A N 1
ATOM 510 C CA . GLU A 1 68 ? -56.781 47.781 34 1 84.06 68 GLU A CA 1
ATOM 511 C C . GLU A 1 68 ? -55.781 48.938 33.938 1 84.06 68 GLU A C 1
ATOM 513 O O . GLU A 1 68 ? -56.125 50.094 34.281 1 84.06 68 GLU A O 1
ATOM 518 N N . ARG A 1 69 ? -54.531 48.719 33.562 1 87 69 ARG A N 1
ATOM 519 C CA . ARG A 1 69 ? -53.594 49.75 33.188 1 87 69 ARG A CA 1
ATOM 520 C C . ARG A 1 69 ? -53.406 49.781 31.656 1 87 69 ARG A C 1
ATOM 522 O O . ARG A 1 69 ? -53.719 48.812 30.953 1 87 69 ARG A O 1
ATOM 529 N N . VAL A 1 70 ? -53.125 50.969 31.188 1 89.31 70 VAL A N 1
ATOM 530 C CA . VAL A 1 70 ? -53.094 51.125 29.734 1 89.31 70 VAL A CA 1
ATOM 531 C C . VAL A 1 70 ? -51.688 51.531 29.281 1 89.31 70 VAL A C 1
ATOM 533 O O . VAL A 1 70 ? -51.031 52.344 29.938 1 89.31 70 VAL A O 1
ATOM 536 N N . VAL A 1 71 ? -51.219 50.906 28.234 1 89.31 71 VAL A N 1
ATOM 537 C CA . VAL A 1 71 ? -49.969 51.312 27.547 1 89.31 71 VAL A CA 1
ATOM 538 C C . VAL A 1 71 ? -50.312 52.031 26.234 1 89.31 71 VAL A C 1
ATOM 540 O O . VAL A 1 71 ? -50.969 51.438 25.359 1 89.31 71 VAL A O 1
ATOM 543 N N . LEU A 1 72 ? -49.906 53.281 26.109 1 86.94 72 LEU A N 1
ATOM 544 C CA . LEU A 1 72 ? -50.156 54.094 24.906 1 86.94 72 LEU A CA 1
ATOM 545 C C . LEU A 1 72 ? -48.938 54 23.969 1 86.94 72 LEU A C 1
ATOM 547 O O . LEU A 1 72 ? -47.875 54.5 24.281 1 86.94 72 LEU A O 1
ATOM 551 N N . LEU A 1 73 ? -49.188 53.344 22.875 1 83.75 73 LEU A N 1
ATOM 552 C CA . LEU A 1 73 ? -48.188 53.312 21.828 1 83.75 73 LEU A CA 1
ATOM 553 C C . LEU A 1 73 ? -48.344 54.469 20.875 1 83.75 73 LEU A C 1
ATOM 555 O O . LEU A 1 73 ? -49.375 54.562 20.172 1 83.75 73 LEU A O 1
ATOM 559 N N . THR A 1 74 ? -47.344 55.406 20.844 1 79.12 74 THR A N 1
ATOM 560 C CA . THR A 1 74 ? -47.562 56.625 20.047 1 79.12 74 THR A CA 1
ATOM 561 C C . THR A 1 74 ? -46.25 57.156 19.5 1 79.12 74 THR A C 1
ATOM 563 O O . THR A 1 74 ? -45.188 56.938 20.094 1 79.12 74 THR A O 1
ATOM 566 N N . ASP A 1 75 ? -46.281 57.812 18.344 1 76.81 75 ASP A N 1
ATOM 567 C CA . ASP A 1 75 ? -45.125 58.5 17.766 1 76.81 75 ASP A CA 1
ATOM 568 C C . ASP A 1 75 ? -45.188 60 18.062 1 76.81 75 ASP A C 1
ATOM 570 O O . ASP A 1 75 ? -44.375 60.75 17.531 1 76.81 75 ASP A O 1
ATOM 574 N N . LEU A 1 76 ? -46.031 60.344 18.969 1 81.62 76 LEU A N 1
ATOM 575 C CA . LEU A 1 76 ? -46.25 61.75 19.297 1 81.62 76 LEU A CA 1
ATOM 576 C C . LEU A 1 76 ? -45.281 62.188 20.375 1 81.62 76 LEU A C 1
ATOM 578 O O . LEU A 1 76 ? -44.875 61.406 21.234 1 81.62 76 LEU A O 1
ATOM 582 N N . SER A 1 77 ? -44.875 63.406 20.312 1 82.44 77 SER A N 1
ATOM 583 C CA . SER A 1 77 ? -44.031 64 21.328 1 82.44 77 SER A CA 1
ATOM 584 C C . SER A 1 77 ? -44.812 64.438 22.562 1 82.44 77 SER A C 1
ATOM 586 O O . SER A 1 77 ? -46.062 64.438 22.516 1 82.44 77 SER A O 1
ATOM 588 N N . ASP A 1 78 ? -44.094 64.688 23.609 1 82.69 78 ASP A N 1
ATOM 589 C CA . ASP A 1 78 ? -44.719 65.188 24.828 1 82.69 78 ASP A CA 1
ATOM 590 C C . ASP A 1 78 ? -45.562 66.438 24.562 1 82.69 78 ASP A C 1
ATOM 592 O O . ASP A 1 78 ? -46.688 66.562 25.078 1 82.69 78 ASP A O 1
ATOM 596 N N . ALA A 1 79 ? -45.062 67.25 23.625 1 82.06 79 ALA A N 1
ATOM 597 C CA . ALA A 1 79 ? -45.75 68.5 23.312 1 82.06 79 ALA A CA 1
ATOM 598 C C . ALA A 1 79 ? -47.031 68.25 22.547 1 82.06 79 ALA A C 1
ATOM 600 O O . ALA A 1 79 ? -48.062 68.875 22.75 1 82.06 79 ALA A O 1
ATOM 601 N N . GLU A 1 80 ? -47.031 67.25 21.766 1 86.31 80 GLU A N 1
ATOM 602 C CA . GLU A 1 80 ? -48.188 66.875 20.953 1 86.31 80 GLU A CA 1
ATOM 603 C C . GLU A 1 80 ? -49.281 66.188 21.766 1 86.31 80 GLU A C 1
ATOM 605 O O . GLU A 1 80 ? -50.469 66.375 21.531 1 86.31 80 GLU A O 1
ATOM 610 N N . LEU A 1 81 ? -48.906 65.375 22.578 1 87.12 81 LEU A N 1
ATOM 611 C CA . LEU A 1 81 ? -49.844 64.688 23.438 1 87.12 81 LEU A CA 1
ATOM 612 C C . LEU A 1 81 ? -50.5 65.625 24.438 1 87.12 81 LEU A C 1
ATOM 614 O O . LEU A 1 81 ? -51.688 65.5 24.766 1 87.12 81 LEU A O 1
ATOM 618 N N . GLY A 1 82 ? -49.781 66.625 24.875 1 85.38 82 GLY A N 1
ATOM 619 C CA . GLY A 1 82 ? -50.312 67.688 25.766 1 85.38 82 GLY A CA 1
ATOM 620 C C . GLY A 1 82 ? -50.219 67.312 27.234 1 85.38 82 GLY A C 1
ATOM 621 O O . GLY A 1 82 ? -50.156 66.125 27.578 1 85.38 82 GLY A O 1
ATOM 622 N N . ASP A 1 83 ? -50.281 68.188 28.031 1 84.12 83 ASP A N 1
ATOM 623 C CA . ASP A 1 83 ? -50.094 68.062 29.484 1 84.12 83 ASP A CA 1
ATOM 624 C C . ASP A 1 83 ? -51.25 67.312 30.109 1 84.12 83 ASP A C 1
ATOM 626 O O . ASP A 1 83 ? -51.062 66.562 31.094 1 84.12 83 ASP A O 1
ATOM 630 N N . GLY A 1 84 ? -52.406 67.5 29.547 1 86.06 84 GLY A N 1
ATOM 631 C CA . GLY A 1 84 ? -53.594 66.812 30.078 1 86.06 84 GLY A CA 1
ATOM 632 C C . GLY A 1 84 ? -53.469 65.312 29.984 1 86.06 84 GLY A C 1
ATOM 633 O O . GLY A 1 84 ? -53.812 64.625 30.938 1 86.06 84 GLY A O 1
ATOM 634 N N . ILE A 1 85 ? -52.938 64.812 28.922 1 87.25 85 ILE A N 1
ATOM 635 C CA . ILE A 1 85 ? -52.719 63.406 28.75 1 87.25 85 ILE A CA 1
ATOM 636 C C . ILE A 1 85 ? -51.5 62.938 29.531 1 87.25 85 ILE A C 1
ATOM 638 O O . ILE A 1 85 ? -51.531 61.906 30.203 1 87.25 85 ILE A O 1
ATOM 642 N N . LEU A 1 86 ? -50.438 63.656 29.547 1 86.62 86 LEU A N 1
ATOM 643 C CA . LEU A 1 86 ? -49.156 63.312 30.156 1 86.62 86 LEU A CA 1
ATOM 644 C C . LEU A 1 86 ? -49.281 63.188 31.672 1 86.62 86 LEU A C 1
ATOM 646 O O . LEU A 1 86 ? -48.562 62.438 32.312 1 86.62 86 LEU A O 1
ATOM 650 N N . ALA A 1 87 ? -50.219 63.906 32.188 1 85.94 87 ALA A N 1
ATOM 651 C CA . ALA A 1 87 ? -50.469 63.875 33.625 1 85.94 87 ALA A CA 1
ATOM 652 C C . ALA A 1 87 ? -50.906 62.5 34.062 1 85.94 87 ALA A C 1
ATOM 654 O O . ALA A 1 87 ? -50.781 62.125 35.25 1 85.94 87 ALA A O 1
ATOM 655 N N . HIS A 1 88 ? -51.375 61.719 33.188 1 87 88 HIS A N 1
ATOM 656 C CA . HIS A 1 88 ? -51.875 60.406 33.531 1 87 88 HIS A CA 1
ATOM 657 C C . HIS A 1 88 ? -50.875 59.312 33.188 1 87 88 HIS A C 1
ATOM 659 O O . HIS A 1 88 ? -51.094 58.125 33.438 1 87 88 HIS A O 1
ATOM 665 N N . VAL A 1 89 ? -49.844 59.656 32.531 1 87.19 89 VAL A N 1
ATOM 666 C CA . VAL A 1 89 ? -48.844 58.719 32.031 1 87.19 89 VAL A CA 1
ATOM 667 C C . VAL A 1 89 ? -47.688 58.656 33 1 87.19 89 VAL A C 1
ATOM 669 O O . VAL A 1 89 ? -47.344 59.656 33.625 1 87.19 89 VAL A O 1
ATOM 672 N N . SER A 1 90 ? -47.062 57.469 33.062 1 85.31 90 SER A N 1
ATOM 673 C CA . SER A 1 90 ? -45.938 57.25 33.938 1 85.31 90 SER A CA 1
ATOM 674 C C . SER A 1 90 ? -44.812 58.219 33.656 1 85.31 90 SER A C 1
ATOM 676 O O . SER A 1 90 ? -44.406 58.406 32.5 1 85.31 90 SER A O 1
ATOM 678 N N . GLN A 1 91 ? -44.312 59.031 34.688 1 81.94 91 GLN A N 1
ATOM 679 C CA . GLN A 1 91 ? -43.25 60.031 34.688 1 81.94 91 GLN A CA 1
ATOM 680 C C . GLN A 1 91 ? -43.594 61.219 33.812 1 81.94 91 GLN A C 1
ATOM 682 O O . GLN A 1 91 ? -42.719 62 33.438 1 81.94 91 GLN A O 1
ATOM 687 N N . CYS A 1 92 ? -44.812 61.312 33.312 1 83.88 92 CYS A N 1
ATOM 688 C CA . CYS A 1 92 ? -45.406 62.406 32.594 1 83.88 92 CYS A CA 1
ATOM 689 C C . CYS A 1 92 ? -44.625 62.688 31.297 1 83.88 92 CYS A C 1
ATOM 691 O O . CYS A 1 92 ? -44.438 63.844 30.922 1 83.88 92 CYS A O 1
ATOM 693 N N . THR A 1 93 ? -44.094 61.625 30.797 1 82.75 93 THR A N 1
ATOM 694 C CA . THR A 1 93 ? -43.375 61.75 29.547 1 82.75 93 THR A CA 1
ATOM 695 C C . THR A 1 93 ? -43.531 60.5 28.703 1 82.75 93 THR A C 1
ATOM 697 O O . THR A 1 93 ? -43.812 59.406 29.234 1 82.75 93 THR A O 1
ATOM 700 N N . VAL A 1 94 ? -43.531 60.75 27.375 1 80.25 94 VAL A N 1
ATOM 701 C CA . VAL A 1 94 ? -43.438 59.594 26.469 1 80.25 94 VAL A CA 1
ATOM 702 C C . VAL A 1 94 ? -42.031 58.969 26.516 1 80.25 94 VAL A C 1
ATOM 704 O O . VAL A 1 94 ? -41.031 59.688 26.328 1 80.25 94 VAL A O 1
ATOM 707 N N . ARG A 1 95 ? -41.969 57.75 26.969 1 73.94 95 ARG A N 1
ATOM 708 C CA . ARG A 1 95 ? -40.688 57.062 27.109 1 73.94 95 ARG A CA 1
ATOM 709 C C . ARG A 1 95 ? -40.281 56.375 25.812 1 73.94 95 ARG A C 1
ATOM 711 O O . ARG A 1 95 ? -41.156 55.812 25.125 1 73.94 95 ARG A O 1
ATOM 718 N N . SER A 1 96 ? -39.094 56.688 25.359 1 65.75 96 SER A N 1
ATOM 719 C CA . SER A 1 96 ? -38.625 56.062 24.141 1 65.75 96 SER A CA 1
ATOM 720 C C . SER A 1 96 ? -38.188 54.625 24.422 1 65.75 96 SER A C 1
ATOM 722 O O . SER A 1 96 ? -37.594 54.312 25.469 1 65.75 96 SER A O 1
ATOM 724 N N . VAL A 1 97 ? -38.875 53.75 23.781 1 61.88 97 VAL A N 1
ATOM 725 C CA . VAL A 1 97 ? -38.312 52.375 23.797 1 61.88 97 VAL A CA 1
ATOM 726 C C . VAL A 1 97 ? -37.062 52.344 22.938 1 61.88 97 VAL A C 1
ATOM 728 O O . VAL A 1 97 ? -37.125 52.5 21.719 1 61.88 97 VAL A O 1
ATOM 731 N N . ASP A 1 98 ? -35.938 52.562 23.516 1 69.75 98 ASP A N 1
ATOM 732 C CA . ASP A 1 98 ? -34.719 52.438 22.719 1 69.75 98 ASP A CA 1
ATOM 733 C C . ASP A 1 98 ? -34.5 50.969 22.344 1 69.75 98 ASP A C 1
ATOM 735 O O . ASP A 1 98 ? -34.188 50.125 23.203 1 69.75 98 ASP A O 1
ATOM 739 N N . PRO A 1 99 ? -34.781 50.625 21.109 1 76.06 99 PRO A N 1
ATOM 740 C CA . PRO A 1 99 ? -34.656 49.25 20.656 1 76.06 99 PRO A CA 1
ATOM 741 C C . PRO A 1 99 ? -33.281 48.656 21 1 76.06 99 PRO A C 1
ATOM 743 O O . PRO A 1 99 ? -33.156 47.469 21.219 1 76.06 99 PRO A O 1
ATOM 746 N N . TRP A 1 100 ? -32.312 49.469 21.172 1 87.31 100 TRP A N 1
ATOM 747 C CA . TRP A 1 100 ? -30.953 48.969 21.438 1 87.31 100 TRP A CA 1
ATOM 748 C C . TRP A 1 100 ? -30.812 48.562 22.906 1 87.31 100 TRP A C 1
ATOM 750 O O . TRP A 1 100 ? -29.906 47.812 23.266 1 87.31 100 TRP A O 1
ATOM 760 N N . GLU A 1 101 ? -31.625 49.031 23.75 1 80.94 101 GLU A N 1
ATOM 761 C CA . GLU A 1 101 ? -31.625 48.625 25.141 1 80.94 101 GLU A CA 1
ATOM 762 C C . GLU A 1 101 ? -32.031 47.156 25.281 1 80.94 101 GLU A C 1
ATOM 764 O O . GLU A 1 101 ? -31.547 46.438 26.141 1 80.94 101 GLU A O 1
ATOM 769 N N . VAL A 1 102 ? -33 46.844 24.484 1 79.44 102 VAL A N 1
ATOM 770 C CA . VAL A 1 102 ? -33.406 45.469 24.469 1 79.44 102 VAL A CA 1
ATOM 771 C C . VAL A 1 102 ? -32.25 44.562 24.062 1 79.44 102 VAL A C 1
ATOM 773 O O . VAL A 1 102 ? -32.031 43.531 24.688 1 79.44 102 VAL A O 1
ATOM 776 N N . VAL A 1 103 ? -31.609 44.969 23.047 1 89.88 103 VAL A N 1
ATOM 777 C CA . VAL A 1 103 ? -30.453 44.219 22.562 1 89.88 103 VAL A CA 1
ATOM 778 C C . VAL A 1 103 ? -29.406 44.094 23.672 1 89.88 103 VAL A C 1
ATOM 780 O O . VAL A 1 103 ? -28.812 43.031 23.875 1 89.88 103 VAL A O 1
ATOM 783 N N . ARG A 1 104 ? -29.172 45.125 24.406 1 88.69 104 ARG A N 1
ATOM 784 C CA . ARG A 1 104 ? -28.234 45.156 25.516 1 88.69 104 ARG A CA 1
ATOM 785 C C . ARG A 1 104 ? -28.594 44.125 26.562 1 88.69 104 ARG A C 1
ATOM 787 O O . ARG A 1 104 ? -27.719 43.406 27.062 1 88.69 104 ARG A O 1
ATOM 794 N N . GLN A 1 105 ? -29.797 44.062 26.812 1 82.12 105 GLN A N 1
ATOM 795 C CA . GLN A 1 105 ? -30.266 43.125 27.828 1 82.12 105 GLN A CA 1
ATOM 796 C C . GLN A 1 105 ? -30.141 41.688 27.359 1 82.12 105 GLN A C 1
ATOM 798 O O . GLN A 1 105 ? -29.812 40.781 28.156 1 82.12 105 GLN A O 1
ATOM 803 N N . LEU A 1 106 ? -30.406 41.562 26.125 1 88.75 106 LEU A N 1
ATOM 804 C CA . LEU A 1 106 ? -30.328 40.219 25.562 1 88.75 106 LEU A CA 1
ATOM 805 C C . LEU A 1 106 ? -28.906 39.688 25.594 1 88.75 106 LEU A C 1
ATOM 807 O O . LEU A 1 106 ? -28.672 38.5 25.562 1 88.75 106 LEU A O 1
ATOM 811 N N . PHE A 1 107 ? -27.891 40.625 25.641 1 92 107 PHE A N 1
ATOM 812 C CA . PHE A 1 107 ? -26.484 40.219 25.719 1 92 107 PHE A CA 1
ATOM 813 C C . PHE A 1 107 ? -25.984 40.312 27.156 1 92 107 PHE A C 1
ATOM 815 O O . PHE A 1 107 ? -24.781 40.344 27.391 1 92 107 PHE A O 1
ATOM 822 N N . GLY A 1 108 ? -26.859 40.406 28.109 1 83.69 108 GLY A N 1
ATOM 823 C CA . GLY A 1 108 ? -26.5 40.344 29.516 1 83.69 108 GLY A CA 1
ATOM 824 C C . GLY A 1 108 ? -26.234 41.719 30.109 1 83.69 108 GLY A C 1
ATOM 825 O O . GLY A 1 108 ? -25.594 41.844 31.156 1 83.69 108 GLY A O 1
ATOM 826 N N . GLY A 1 109 ? -26.531 42.75 29.406 1 82.19 109 GLY A N 1
ATOM 827 C CA . GLY A 1 109 ? -26.484 44.062 29.984 1 82.19 109 GLY A CA 1
ATOM 828 C C . GLY A 1 109 ? -25.188 44.812 29.672 1 82.19 109 GLY A C 1
ATOM 829 O O . GLY A 1 109 ? -24.938 45.875 30.234 1 82.19 109 GLY A O 1
ATOM 830 N N . ALA A 1 110 ? -24.406 44.281 28.828 1 84.81 110 ALA A N 1
ATOM 831 C CA . ALA A 1 110 ? -23.141 44.938 28.484 1 84.81 110 ALA A CA 1
ATOM 832 C C . ALA A 1 110 ? -23.375 46.188 27.641 1 84.81 110 ALA A C 1
ATOM 834 O O . ALA A 1 110 ? -24.453 46.375 27.078 1 84.81 110 ALA A O 1
ATOM 835 N N . ALA A 1 111 ? -22.359 47.062 27.609 1 90.19 111 ALA A N 1
ATOM 836 C CA . ALA A 1 111 ? -22.484 48.312 26.859 1 90.19 111 ALA A CA 1
ATOM 837 C C . ALA A 1 111 ? -22.391 48.062 25.359 1 90.19 111 ALA A C 1
ATOM 839 O O . ALA A 1 111 ? -21.781 47.094 24.922 1 90.19 111 ALA A O 1
ATOM 840 N N . LEU A 1 112 ? -23 48.938 24.594 1 90.81 112 LEU A N 1
ATOM 841 C CA . LEU A 1 112 ? -23.047 48.781 23.141 1 90.81 112 LEU A CA 1
ATOM 842 C C . LEU A 1 112 ? -21.891 49.5 22.469 1 90.81 112 LEU A C 1
ATOM 844 O O . LEU A 1 112 ? -21.609 50.656 22.797 1 90.81 112 LEU A O 1
ATOM 848 N N . ASP A 1 113 ? -21.219 48.906 21.609 1 91.38 113 ASP A N 1
ATOM 849 C CA . ASP A 1 113 ? -20.234 49.562 20.75 1 91.38 113 ASP A CA 1
ATOM 850 C C . ASP A 1 113 ? -20.922 50.5 19.75 1 91.38 113 ASP A C 1
ATOM 852 O O . ASP A 1 113 ? -21.859 50.094 19.062 1 91.38 113 ASP A O 1
ATOM 856 N N . PRO A 1 114 ? -20.5 51.719 19.672 1 90 114 PRO A N 1
ATOM 857 C CA . PRO A 1 114 ? -21.125 52.656 18.75 1 90 114 PRO A CA 1
ATOM 858 C C . PRO A 1 114 ? -21.094 52.156 17.297 1 90 114 PRO A C 1
ATOM 860 O O . PRO A 1 114 ? -21.984 52.5 16.5 1 90 114 PRO A O 1
ATOM 863 N N . THR A 1 115 ? -20.141 51.406 16.953 1 91.75 115 THR A N 1
ATOM 864 C CA . THR A 1 115 ? -20.031 50.875 15.602 1 91.75 115 THR A CA 1
ATOM 865 C C . THR A 1 115 ? -21.172 49.875 15.32 1 91.75 115 THR A C 1
ATOM 867 O O . THR A 1 115 ? -21.609 49.75 14.18 1 91.75 115 THR A O 1
ATOM 870 N N . LEU A 1 116 ? -21.609 49.219 16.297 1 92.81 116 LEU A N 1
ATOM 871 C CA . LEU A 1 116 ? -22.734 48.312 16.172 1 92.81 116 LEU A CA 1
ATOM 872 C C . LEU A 1 116 ? -24.031 49.062 15.906 1 92.81 116 LEU A C 1
ATOM 874 O O . LEU A 1 116 ? -24.797 48.688 15.023 1 92.81 116 LEU A O 1
ATOM 878 N N . VAL A 1 117 ? -24.141 50.125 16.578 1 89 117 VAL A N 1
ATOM 879 C CA . VAL A 1 117 ? -25.344 50.938 16.453 1 89 117 VAL A CA 1
ATOM 880 C C . VAL A 1 117 ? -25.375 51.594 15.078 1 89 117 VAL A C 1
ATOM 882 O O . VAL A 1 117 ? -26.438 51.688 14.461 1 89 117 VAL A O 1
ATOM 885 N N . ARG A 1 118 ? -24.25 51.938 14.609 1 89.81 118 ARG A N 1
ATOM 886 C CA . ARG A 1 118 ? -24.141 52.625 13.328 1 89.81 118 ARG A CA 1
ATOM 887 C C . ARG A 1 118 ? -24.375 51.656 12.164 1 89.81 118 ARG A C 1
ATOM 889 O O . ARG A 1 118 ? -24.641 52.094 11.039 1 89.81 118 ARG A O 1
ATOM 896 N N . THR A 1 119 ? -24.234 50.375 12.383 1 89.38 119 THR A N 1
ATOM 897 C CA . THR A 1 119 ? -24.375 49.375 11.344 1 89.38 119 THR A CA 1
ATOM 898 C C . THR A 1 119 ? -25.797 49.406 10.766 1 89.38 119 THR A C 1
ATOM 900 O O . THR A 1 119 ? -26 49.062 9.602 1 89.38 119 THR A O 1
ATOM 903 N N . GLY A 1 120 ? -26.781 49.781 11.586 1 82.75 120 GLY A N 1
ATOM 904 C CA . GLY A 1 120 ? -28.109 50 11.016 1 82.75 120 GLY A CA 1
ATOM 905 C C . GLY A 1 120 ? -29.203 49.375 11.852 1 82.75 120 GLY A C 1
ATOM 906 O O . GLY A 1 120 ? -28.938 48.562 12.75 1 82.75 120 GLY A O 1
ATOM 907 N N . ARG A 1 121 ? -30.328 49.688 11.445 1 85.06 121 ARG A N 1
ATOM 908 C CA . ARG A 1 121 ? -31.516 49.281 12.18 1 85.06 121 ARG A CA 1
ATOM 909 C C . ARG A 1 121 ? -31.781 47.781 11.992 1 85.06 121 ARG A C 1
ATOM 911 O O . ARG A 1 121 ? -32.344 47.125 12.875 1 85.06 121 ARG A O 1
ATOM 918 N N . TRP A 1 122 ? -31.297 47.281 10.883 1 91.19 122 TRP A N 1
ATOM 919 C CA . TRP A 1 122 ? -31.547 45.875 10.602 1 91.19 122 TRP A CA 1
ATOM 920 C C . TRP A 1 122 ? -30.922 44.969 11.664 1 91.19 122 TRP A C 1
ATOM 922 O O . TRP A 1 122 ? -31.469 43.938 12.016 1 91.19 122 TRP A O 1
ATOM 932 N N . VAL A 1 123 ? -29.766 45.375 12.203 1 93.5 123 VAL A N 1
ATOM 933 C CA . VAL A 1 123 ? -29.062 44.594 13.203 1 93.5 123 VAL A CA 1
ATOM 934 C C . VAL A 1 123 ? -29.859 44.562 14.5 1 93.5 123 VAL A C 1
ATOM 936 O O . VAL A 1 123 ? -29.969 43.5 15.148 1 93.5 123 VAL A O 1
ATOM 939 N N . CYS A 1 124 ? -30.328 45.719 14.805 1 88.81 124 CYS A N 1
ATOM 940 C CA . CYS A 1 124 ? -31.141 45.812 16.016 1 88.81 124 CYS A CA 1
ATOM 941 C C . CYS A 1 124 ? -32.375 44.906 15.906 1 88.81 124 CYS A C 1
ATOM 943 O O . CYS A 1 124 ? -32.656 44.125 16.828 1 88.81 124 CYS A O 1
ATOM 945 N N . ASP A 1 125 ? -32.969 44.969 14.812 1 86.25 125 ASP A N 1
ATOM 946 C CA . ASP A 1 125 ? -34.156 44.156 14.578 1 86.25 125 ASP A CA 1
ATOM 947 C C . ASP A 1 125 ? -33.812 42.688 14.594 1 86.25 125 ASP A C 1
ATOM 949 O O . ASP A 1 125 ? -34.531 41.875 15.195 1 86.25 125 ASP A O 1
ATOM 953 N N . ALA A 1 126 ? -32.781 42.312 13.977 1 93.25 126 ALA A N 1
ATOM 954 C CA . ALA A 1 126 ? -32.375 40.906 13.875 1 93.25 126 ALA A CA 1
ATOM 955 C C . ALA A 1 126 ? -32.031 40.344 15.25 1 93.25 126 ALA A C 1
ATOM 957 O O . ALA A 1 126 ? -32.438 39.219 15.594 1 93.25 126 ALA A O 1
ATOM 958 N N . LEU A 1 127 ? -31.297 41.094 16.078 1 92.62 127 LEU A N 1
ATOM 959 C CA . LEU A 1 127 ? -30.828 40.625 17.391 1 92.62 127 LEU A CA 1
ATOM 960 C C . LEU A 1 127 ? -32 40.531 18.359 1 92.62 127 LEU A C 1
ATOM 962 O O . LEU A 1 127 ? -31.938 39.75 19.312 1 92.62 127 LEU A O 1
ATOM 966 N N . THR A 1 128 ? -33 41.219 18.047 1 86.38 128 THR A N 1
ATOM 967 C CA . THR A 1 128 ? -34.156 41.188 18.922 1 86.38 128 THR A CA 1
ATOM 968 C C . THR A 1 128 ? -35.125 40.094 18.5 1 86.38 128 THR A C 1
ATOM 970 O O . THR A 1 128 ? -35.562 39.281 19.312 1 86.38 128 THR A O 1
ATOM 973 N N . ASP A 1 129 ? -35.344 40.062 17.219 1 82.75 129 ASP A N 1
ATOM 974 C CA . ASP A 1 129 ? -36.344 39.156 16.703 1 82.75 129 ASP A CA 1
ATOM 975 C C . ASP A 1 129 ? -35.844 37.719 16.672 1 82.75 129 ASP A C 1
ATOM 977 O O . ASP A 1 129 ? -36.625 36.781 16.781 1 82.75 129 ASP A O 1
ATOM 981 N N . LEU A 1 130 ? -34.594 37.562 16.484 1 88.88 130 LEU A N 1
ATOM 982 C CA . LEU A 1 130 ? -34.062 36.219 16.266 1 88.88 130 LEU A CA 1
ATOM 983 C C . LEU A 1 130 ? -33.312 35.75 17.5 1 88.88 130 LEU A C 1
ATOM 985 O O . LEU A 1 130 ? -32.5 34.812 17.406 1 88.88 130 LEU A O 1
ATOM 989 N N . ALA A 1 131 ? -33.531 36.344 18.594 1 86.94 131 ALA A N 1
ATOM 990 C CA . ALA A 1 131 ? -32.812 35.969 19.828 1 86.94 131 ALA A CA 1
ATOM 991 C C . ALA A 1 131 ? -33.188 34.562 20.281 1 86.94 131 ALA A C 1
ATOM 993 O O . ALA A 1 131 ? -34.375 34.188 20.25 1 86.94 131 ALA A O 1
ATOM 994 N N . PRO A 1 132 ? -32.125 33.875 20.562 1 82.31 132 PRO A N 1
ATOM 995 C CA . PRO A 1 132 ? -32.438 32.594 21.172 1 82.31 132 PRO A CA 1
ATOM 996 C C . PRO A 1 132 ? -33.188 32.719 22.5 1 82.31 132 PRO A C 1
ATOM 998 O O . PRO A 1 132 ? -33.156 33.781 23.109 1 82.31 132 PRO A O 1
ATOM 1001 N N . ALA A 1 133 ? -33.75 31.672 22.938 1 71.81 133 ALA A N 1
ATOM 1002 C CA . ALA A 1 133 ? -34.531 31.688 24.188 1 71.81 133 ALA A CA 1
ATOM 1003 C C . ALA A 1 133 ? -33.625 32 25.375 1 71.81 133 ALA A C 1
ATOM 1005 O O . ALA A 1 133 ? -34.062 32.656 26.328 1 71.81 133 ALA A O 1
ATOM 1006 N N . THR A 1 134 ? -32.406 31.625 25.25 1 75.88 134 THR A N 1
ATOM 1007 C CA . THR A 1 134 ? -31.484 31.797 26.359 1 75.88 134 THR A CA 1
ATOM 1008 C C . THR A 1 134 ? -30.734 33.125 26.234 1 75.88 134 THR A C 1
ATOM 1010 O O . THR A 1 134 ? -29.906 33.438 27.078 1 75.88 134 THR A O 1
ATOM 1013 N N . GLY A 1 135 ? -31.141 33.875 25.281 1 83 135 GLY A N 1
ATOM 1014 C CA . GLY A 1 135 ? -30.406 35.094 25.047 1 83 135 GLY A CA 1
ATOM 1015 C C . GLY A 1 135 ? -29.125 34.875 24.266 1 83 135 GLY A C 1
ATOM 1016 O O . GLY A 1 135 ? -28.812 33.75 23.891 1 83 135 GLY A O 1
ATOM 1017 N N . TRP A 1 136 ? -28.422 36 24.047 1 92.25 136 TRP A N 1
ATOM 1018 C CA . TRP A 1 136 ? -27.172 35.938 23.281 1 92.25 136 TRP A CA 1
ATOM 1019 C C . TRP A 1 136 ? -25.984 35.719 24.203 1 92.25 136 TRP A C 1
ATOM 1021 O O . TRP A 1 136 ? -26.016 36.094 25.375 1 92.25 136 TRP A O 1
ATOM 1031 N N . PRO A 1 137 ? -24.859 35.125 23.719 1 90.75 137 PRO A N 1
ATOM 1032 C CA . PRO A 1 137 ? -23.656 34.938 24.531 1 90.75 137 PRO A CA 1
ATOM 1033 C C . PRO A 1 137 ? -23.047 36.281 24.984 1 90.75 137 PRO A C 1
ATOM 1035 O O . PRO A 1 137 ? -22.938 37.219 24.203 1 90.75 137 PRO A O 1
ATOM 1038 N N . ARG A 1 138 ? -22.641 36.281 26.266 1 89.5 138 ARG A N 1
ATOM 1039 C CA . ARG A 1 138 ? -22.016 37.5 26.828 1 89.5 138 ARG A CA 1
ATOM 1040 C C . ARG A 1 138 ? -20.656 37.75 26.203 1 89.5 138 ARG A C 1
ATOM 1042 O O . ARG A 1 138 ? -19.906 36.812 25.922 1 89.5 138 ARG A O 1
ATOM 1049 N N . PRO A 1 139 ? -20.391 38.969 25.891 1 89.69 139 PRO A N 1
ATOM 1050 C CA . PRO A 1 139 ? -19.062 39.281 25.328 1 89.69 139 PRO A CA 1
ATOM 1051 C C . PRO A 1 139 ? -17.938 39.062 26.344 1 89.69 139 PRO A C 1
ATOM 1053 O O . PRO A 1 139 ? -18.172 39.094 27.547 1 89.69 139 PRO A O 1
ATOM 1056 N N . ALA A 1 140 ? -16.766 38.719 25.812 1 82.12 140 ALA A N 1
ATOM 1057 C CA . ALA A 1 140 ? -15.617 38.531 26.688 1 82.12 140 ALA A CA 1
ATOM 1058 C C . ALA A 1 140 ? -15.289 39.844 27.422 1 82.12 140 ALA A C 1
ATOM 1060 O O . ALA A 1 140 ? -14.844 39.812 28.578 1 82.12 140 ALA A O 1
ATOM 1061 N N . GLY A 1 141 ? -15.578 41.031 26.844 1 81.81 141 GLY A N 1
ATOM 1062 C CA . GLY A 1 141 ? -15.336 42.344 27.453 1 81.81 141 GLY A CA 1
ATOM 1063 C C . GLY A 1 141 ? -16.594 43 27.969 1 81.81 141 GLY A C 1
ATOM 1064 O O . GLY A 1 141 ? -17.578 42.312 28.297 1 81.81 141 GLY A O 1
ATOM 1065 N N . THR A 1 142 ? -16.5 44.281 28.219 1 86.19 142 THR A N 1
ATOM 1066 C CA . THR A 1 142 ? -17.609 45.031 28.812 1 86.19 142 THR A CA 1
ATOM 1067 C C . THR A 1 142 ? -18.469 45.656 27.734 1 86.19 142 THR A C 1
ATOM 1069 O O . THR A 1 142 ? -19.484 46.281 28.031 1 86.19 142 THR A O 1
ATOM 1072 N N . VAL A 1 143 ? -18.016 45.406 26.484 1 92.19 143 VAL A N 1
ATOM 1073 C CA . VAL A 1 143 ? -18.719 46.062 25.391 1 92.19 143 VAL A CA 1
ATOM 1074 C C . VAL A 1 143 ? -19.141 45 24.359 1 92.19 143 VAL A C 1
ATOM 1076 O O . VAL A 1 143 ? -18.391 44.062 24.062 1 92.19 143 VAL A O 1
ATOM 1079 N N . ILE A 1 144 ? -20.344 45.156 23.844 1 94.44 144 ILE A N 1
ATOM 1080 C CA . ILE A 1 144 ? -20.828 44.312 22.75 1 94.44 144 ILE A CA 1
ATOM 1081 C C . ILE A 1 144 ? -20.312 44.875 21.422 1 94.44 144 ILE A C 1
ATOM 1083 O O . ILE A 1 144 ? -20.906 45.812 20.859 1 94.44 144 ILE A O 1
ATOM 1087 N N . THR A 1 145 ? -19.297 44.25 20.969 1 93.69 145 THR A N 1
ATOM 1088 C CA . THR A 1 145 ? -18.734 44.719 19.719 1 93.69 145 THR A CA 1
ATOM 1089 C C . THR A 1 145 ? -19.609 44.312 18.531 1 93.69 145 THR A C 1
ATOM 1091 O O . THR A 1 145 ? -20.406 43.375 18.656 1 93.69 145 THR A O 1
ATOM 1094 N N . ARG A 1 146 ? -19.469 45.031 17.438 1 93.62 146 ARG A N 1
ATOM 1095 C CA . ARG A 1 146 ? -20.156 44.656 16.203 1 93.62 146 ARG A CA 1
ATOM 1096 C C . ARG A 1 146 ? -19.859 43.219 15.812 1 93.62 146 ARG A C 1
ATOM 1098 O O . ARG A 1 146 ? -20.766 42.469 15.453 1 93.62 146 ARG A O 1
ATOM 1105 N N . ASP A 1 147 ? -18.562 42.875 15.875 1 94.31 147 ASP A N 1
ATOM 1106 C CA . ASP A 1 147 ? -18.125 41.531 15.469 1 94.31 147 ASP A CA 1
ATOM 1107 C C . ASP A 1 147 ? -18.75 40.469 16.359 1 94.31 147 ASP A C 1
ATOM 1109 O O . ASP A 1 147 ? -19.219 39.438 15.883 1 94.31 147 ASP A O 1
ATOM 1113 N N . HIS A 1 148 ? -18.75 40.75 17.641 1 94.25 148 HIS A N 1
ATOM 1114 C CA . HIS A 1 148 ? -19.328 39.75 18.578 1 94.25 148 HIS A CA 1
ATOM 1115 C C . HIS A 1 148 ? -20.812 39.562 18.312 1 94.25 148 HIS A C 1
ATOM 1117 O O . HIS A 1 148 ? -21.297 38.438 18.297 1 94.25 148 HIS A O 1
ATOM 1123 N N . ALA A 1 149 ? -21.531 40.656 18.203 1 94.75 149 ALA A N 1
ATOM 1124 C CA . ALA A 1 149 ? -22.984 40.594 17.984 1 94.75 149 ALA A CA 1
ATOM 1125 C C . ALA A 1 149 ? -23.312 39.875 16.688 1 94.75 149 ALA A C 1
ATOM 1127 O O . ALA A 1 149 ? -24.172 39 16.688 1 94.75 149 ALA A O 1
ATOM 1128 N N . LEU A 1 150 ? -22.625 40.25 15.688 1 95.25 150 LEU A N 1
ATOM 1129 C CA . LEU A 1 150 ? -22.938 39.656 14.383 1 95.25 150 LEU A CA 1
ATOM 1130 C C . LEU A 1 150 ? -22.469 38.219 14.289 1 95.25 150 LEU A C 1
ATOM 1132 O O . LEU A 1 150 ? -23.109 37.406 13.633 1 95.25 150 LEU A O 1
ATOM 1136 N N . ARG A 1 151 ? -21.375 37.844 14.859 1 94.88 151 ARG A N 1
ATOM 1137 C CA . ARG A 1 151 ? -20.938 36.438 14.93 1 94.88 151 ARG A CA 1
ATOM 1138 C C . ARG A 1 151 ? -21.984 35.594 15.648 1 94.88 151 ARG A C 1
ATOM 1140 O O . ARG A 1 151 ? -22.234 34.438 15.242 1 94.88 151 ARG A O 1
ATOM 1147 N N . SER A 1 152 ? -22.484 36.188 16.703 1 94.56 152 SER A N 1
ATOM 1148 C CA . SER A 1 152 ? -23.516 35.469 17.453 1 94.56 152 SER A CA 1
ATOM 1149 C C . SER A 1 152 ? -24.75 35.25 16.594 1 94.56 152 SER A C 1
ATOM 1151 O O . SER A 1 152 ? -25.359 34.188 16.625 1 94.56 152 SER A O 1
ATOM 1153 N N . LEU A 1 153 ? -25.094 36.281 15.891 1 94.19 153 LEU A N 1
ATOM 1154 C CA . LEU A 1 153 ? -26.25 36.188 15 1 94.19 153 LEU A CA 1
ATOM 1155 C C . LEU A 1 153 ? -26.016 35.156 13.914 1 94.19 153 LEU A C 1
ATOM 1157 O O . LEU A 1 153 ? -26.906 34.344 13.625 1 94.19 153 LEU A O 1
ATOM 1161 N N . VAL A 1 154 ? -24.875 35.094 13.312 1 94.94 154 VAL A N 1
ATOM 1162 C CA . VAL A 1 154 ? -24.516 34.125 12.273 1 94.94 154 VAL A CA 1
ATOM 1163 C C . VAL A 1 154 ? -24.578 32.719 12.844 1 94.94 154 VAL A C 1
ATOM 1165 O O . VAL A 1 154 ? -25.109 31.797 12.211 1 94.94 154 VAL A O 1
ATOM 1168 N N . THR A 1 155 ? -24 32.562 13.953 1 92.62 155 THR A N 1
ATOM 1169 C CA . THR A 1 155 ? -23.984 31.25 14.594 1 92.62 155 THR A CA 1
ATOM 1170 C C . THR A 1 155 ? -25.406 30.75 14.859 1 92.62 155 THR A C 1
ATOM 1172 O O . THR A 1 155 ? -25.719 29.578 14.625 1 92.62 155 THR A O 1
ATOM 1175 N N . ALA A 1 156 ? -26.234 31.609 15.25 1 89.25 156 ALA A N 1
ATOM 1176 C CA . ALA A 1 156 ? -27.609 31.25 15.586 1 89.25 156 ALA A CA 1
ATOM 1177 C C . ALA A 1 156 ? -28.406 30.938 14.328 1 89.25 156 ALA A C 1
ATOM 1179 O O . ALA A 1 156 ? -29.25 30.031 14.328 1 89.25 156 ALA A O 1
ATOM 1180 N N . GLN A 1 157 ? -28.156 31.641 13.305 1 89.69 157 GLN A N 1
ATOM 1181 C CA . GLN A 1 157 ? -29.016 31.531 12.133 1 89.69 157 GLN A CA 1
ATOM 1182 C C . GLN A 1 157 ? -28.438 30.531 11.125 1 89.69 157 GLN A C 1
ATOM 1184 O O . GLN A 1 157 ? -29.188 29.859 10.43 1 89.69 157 GLN A O 1
ATOM 1189 N N . LEU A 1 158 ? -27.156 30.469 11.031 1 92.12 158 LEU A N 1
ATOM 1190 C CA . LEU A 1 158 ? -26.547 29.609 10.023 1 92.12 158 LEU A CA 1
ATOM 1191 C C . LEU A 1 158 ? -25.984 28.344 10.656 1 92.12 158 LEU A C 1
ATOM 1193 O O . LEU A 1 158 ? -25.688 27.375 9.953 1 92.12 158 LEU A O 1
ATOM 1197 N N . GLY A 1 159 ? -25.766 28.375 11.93 1 88.19 159 GLY A N 1
ATOM 1198 C CA . GLY A 1 159 ? -25.266 27.188 12.609 1 88.19 159 GLY A CA 1
ATOM 1199 C C . GLY A 1 159 ? -23.766 27.016 12.469 1 88.19 159 GLY A C 1
ATOM 1200 O O . GLY A 1 159 ? -23.25 25.906 12.633 1 88.19 159 GLY A O 1
ATOM 1201 N N . ILE A 1 160 ? -23.078 28.062 12.102 1 91.75 160 ILE A N 1
ATOM 1202 C CA . ILE A 1 160 ? -21.625 28.016 11.992 1 91.75 160 ILE A CA 1
ATOM 1203 C C . ILE A 1 160 ? -20.984 28.438 13.312 1 91.75 160 ILE A C 1
ATOM 1205 O O . ILE A 1 160 ? -21.344 29.484 13.867 1 91.75 160 ILE A O 1
ATOM 1209 N N . ARG A 1 161 ? -20.031 27.688 13.766 1 87.56 161 ARG A N 1
ATOM 1210 C CA . ARG A 1 161 ? -19.344 28.047 15 1 87.56 161 ARG A CA 1
ATOM 1211 C C . ARG A 1 161 ? -18.609 29.391 14.844 1 87.56 161 ARG A C 1
ATOM 1213 O O . ARG A 1 161 ? -18.062 29.672 13.773 1 87.56 161 ARG A O 1
ATOM 1220 N N . PRO A 1 162 ? -18.609 30.078 15.984 1 88.12 162 PRO A N 1
ATOM 1221 C CA . PRO A 1 162 ? -18 31.391 15.898 1 88.12 162 PRO A CA 1
ATOM 1222 C C . PRO A 1 162 ? -16.547 31.344 15.438 1 88.12 162 PRO A C 1
ATOM 1224 O O . PRO A 1 162 ? -16.062 32.281 14.773 1 88.12 162 PRO A O 1
ATOM 1227 N N . ASP A 1 163 ? -15.891 30.234 15.719 1 88.5 163 ASP A N 1
ATOM 1228 C CA . ASP A 1 163 ? -14.477 30.125 15.375 1 88.5 163 ASP A CA 1
ATOM 1229 C C . ASP A 1 163 ? -14.297 29.531 13.977 1 88.5 163 ASP A C 1
ATOM 1231 O O . ASP A 1 163 ? -13.172 29.438 13.477 1 88.5 163 ASP A O 1
ATOM 1235 N N . GLN A 1 164 ? -15.438 29.266 13.344 1 91.38 164 GLN A N 1
ATOM 1236 C CA . GLN A 1 164 ? -15.359 28.609 12.039 1 91.38 164 GLN A CA 1
ATOM 1237 C C . GLN A 1 164 ? -16.016 29.469 10.961 1 91.38 164 GLN A C 1
ATOM 1239 O O . GLN A 1 164 ? -16.391 28.953 9.906 1 91.38 164 GLN A O 1
ATOM 1244 N N . ILE A 1 165 ? -16.203 30.719 11.312 1 94.38 165 ILE A N 1
ATOM 1245 C CA . ILE A 1 165 ? -16.797 31.609 10.328 1 94.38 165 ILE A CA 1
ATOM 1246 C C . ILE A 1 165 ? -15.734 32.031 9.312 1 94.38 165 ILE A C 1
ATOM 1248 O O . ILE A 1 165 ? -15.148 33.094 9.43 1 94.38 165 ILE A O 1
ATOM 1252 N N . ASP A 1 166 ? -15.406 31.203 8.406 1 94.12 166 ASP A N 1
ATOM 1253 C CA . ASP A 1 166 ? -14.492 31.375 7.285 1 94.12 166 ASP A CA 1
ATOM 1254 C C . ASP A 1 166 ? -15.023 30.688 6.031 1 94.12 166 ASP A C 1
ATOM 1256 O O . ASP A 1 166 ? -16.188 30.297 5.98 1 94.12 166 ASP A O 1
ATOM 1260 N N . SER A 1 167 ? -14.25 30.688 5.02 1 94.62 167 SER A N 1
ATOM 1261 C CA . SER A 1 167 ? -14.719 30.125 3.758 1 94.62 167 SER A CA 1
ATOM 1262 C C . SER A 1 167 ? -15.07 28.641 3.908 1 94.62 167 SER A C 1
ATOM 1264 O O . SER A 1 167 ? -16.078 28.188 3.361 1 94.62 167 SER A O 1
ATOM 1266 N N . ALA A 1 168 ? -14.312 27.938 4.664 1 93.44 168 ALA A N 1
ATOM 1267 C CA . ALA A 1 168 ? -14.57 26.516 4.879 1 93.44 168 ALA A CA 1
ATOM 1268 C C . ALA A 1 168 ? -15.867 26.312 5.645 1 93.44 168 ALA A C 1
ATOM 1270 O O . ALA A 1 168 ? -16.656 25.422 5.312 1 93.44 168 ALA A O 1
ATOM 1271 N N . GLY A 1 169 ? -16.016 27.109 6.641 1 93.31 169 GLY A N 1
ATOM 1272 C CA . GLY A 1 169 ? -17.234 27.031 7.426 1 93.31 169 GLY A CA 1
ATOM 1273 C C . GLY A 1 169 ? -18.484 27.344 6.625 1 93.31 169 GLY A C 1
ATOM 1274 O O . GLY A 1 169 ? -19.516 26.703 6.789 1 93.31 169 GLY A O 1
ATOM 1275 N N . LEU A 1 170 ? -18.359 28.297 5.855 1 95.5 170 LEU A N 1
ATOM 1276 C CA . LEU A 1 170 ? -19.484 28.688 5.004 1 95.5 170 LEU A CA 1
ATOM 1277 C C . LEU A 1 170 ? -19.828 27.578 4.02 1 95.5 170 LEU A C 1
ATOM 1279 O O . LEU A 1 170 ? -21 27.281 3.777 1 95.5 170 LEU A O 1
ATOM 1283 N N . LEU A 1 171 ? -18.828 26.984 3.408 1 95.62 171 LEU A N 1
ATOM 1284 C CA . LEU A 1 171 ? -19.062 25.891 2.482 1 95.62 171 LEU A CA 1
ATOM 1285 C C . LEU A 1 171 ? -19.688 24.688 3.201 1 95.62 171 LEU A C 1
ATOM 1287 O O . LEU A 1 171 ? -20.594 24.047 2.672 1 95.62 171 LEU A O 1
ATOM 1291 N N . GLN A 1 172 ? -19.172 24.469 4.332 1 91.5 172 GLN A N 1
ATOM 1292 C CA . GLN A 1 172 ? -19.734 23.391 5.129 1 91.5 172 GLN A CA 1
ATOM 1293 C C . GLN A 1 172 ? -21.219 23.641 5.398 1 91.5 172 GLN A C 1
ATOM 1295 O O . GLN A 1 172 ? -22.031 22.719 5.355 1 91.5 172 GLN A O 1
ATOM 1300 N N . TRP A 1 173 ? -21.531 24.844 5.648 1 93.38 173 TRP A N 1
ATOM 1301 C CA . TRP A 1 173 ? -22.906 25.266 5.891 1 93.38 173 TRP A CA 1
ATOM 1302 C C . TRP A 1 173 ? -23.797 24.953 4.684 1 93.38 173 TRP A C 1
ATOM 1304 O O . TRP A 1 173 ? -24.938 24.516 4.84 1 93.38 173 TRP A O 1
ATOM 1314 N N . THR A 1 174 ? -23.281 24.984 3.568 1 94.81 174 THR A N 1
ATOM 1315 C CA . THR A 1 174 ? -24.078 24.797 2.359 1 94.81 174 THR A CA 1
ATOM 1316 C C . THR A 1 174 ? -24.422 23.328 2.16 1 94.81 174 THR A C 1
ATOM 1318 O O . THR A 1 174 ? -25.297 23 1.354 1 94.81 174 THR A O 1
ATOM 1321 N N . THR A 1 175 ? -23.766 22.484 2.871 1 88.56 175 THR A N 1
ATOM 1322 C CA . THR A 1 175 ? -24.047 21.062 2.727 1 88.56 175 THR A CA 1
ATOM 1323 C C . THR A 1 175 ? -25.266 20.656 3.543 1 88.56 175 THR A C 1
ATOM 1325 O O . THR A 1 175 ? -25.766 19.547 3.41 1 88.56 175 THR A O 1
ATOM 1328 N N . ASP A 1 176 ? -25.734 21.625 4.277 1 85.81 176 ASP A N 1
ATOM 1329 C CA . ASP A 1 176 ? -26.906 21.391 5.113 1 85.81 176 ASP A CA 1
ATOM 1330 C C . ASP A 1 176 ? -28.141 22.094 4.531 1 85.81 176 ASP A C 1
ATOM 1332 O O . ASP A 1 176 ? -28.359 23.281 4.762 1 85.81 176 ASP A O 1
ATOM 1336 N N . ALA A 1 177 ? -29.016 21.297 3.965 1 84 177 ALA A N 1
ATOM 1337 C CA . ALA A 1 177 ? -30.203 21.844 3.283 1 84 177 ALA A CA 1
ATOM 1338 C C . ALA A 1 177 ? -31.125 22.562 4.266 1 84 177 ALA A C 1
ATOM 1340 O O . ALA A 1 177 ? -31.703 23.594 3.936 1 84 177 ALA A O 1
ATOM 1341 N N . ALA A 1 178 ? -31.156 22.031 5.445 1 79.56 178 ALA A N 1
ATOM 1342 C CA . ALA A 1 178 ? -32.031 22.641 6.449 1 79.56 178 ALA A CA 1
ATOM 1343 C C . ALA A 1 178 ? -31.5 24.016 6.867 1 79.56 178 ALA A C 1
ATOM 1345 O O . ALA A 1 178 ? -32.281 24.953 7.023 1 79.56 178 ALA A O 1
ATOM 1346 N N . ALA A 1 179 ? -30.281 24.062 7.016 1 85.69 179 ALA A N 1
ATOM 1347 C CA . ALA A 1 179 ? -29.672 25.344 7.391 1 85.69 179 ALA A CA 1
ATOM 1348 C C . ALA A 1 179 ? -29.812 26.375 6.27 1 85.69 179 ALA A C 1
ATOM 1350 O O . ALA A 1 179 ? -30.016 27.562 6.535 1 85.69 179 ALA A O 1
ATOM 1351 N N . LEU A 1 180 ? -29.781 25.938 5.121 1 91.44 180 LEU A N 1
ATOM 1352 C CA . LEU A 1 180 ? -29.938 26.828 3.971 1 91.44 180 LEU A CA 1
ATOM 1353 C C . LEU A 1 180 ? -31.344 27.406 3.912 1 91.44 180 LEU A C 1
ATOM 1355 O O . LEU A 1 180 ? -31.516 28.594 3.604 1 91.44 180 LEU A O 1
ATOM 1359 N N . LEU A 1 181 ? -32.25 26.562 4.234 1 87.81 181 LEU A N 1
ATOM 1360 C CA . LEU A 1 181 ? -33.625 27 4.215 1 87.81 181 LEU A CA 1
ATOM 1361 C C . LEU A 1 181 ? -33.875 28.062 5.281 1 87.81 181 LEU A C 1
ATOM 1363 O O . LEU A 1 181 ? -34.656 29 5.066 1 87.81 181 LEU A O 1
ATOM 1367 N N . ARG A 1 182 ? -33.219 27.984 6.379 1 86.31 182 ARG A N 1
ATOM 1368 C CA . ARG A 1 182 ? -33.344 28.984 7.438 1 86.31 182 ARG A CA 1
ATOM 1369 C C . ARG A 1 182 ? -32.844 30.344 6.969 1 86.31 182 ARG A C 1
ATOM 1371 O O . ARG A 1 182 ? -33.469 31.375 7.25 1 86.31 182 ARG A O 1
ATOM 1378 N N . PHE A 1 183 ? -31.859 30.328 6.277 1 92.94 183 PHE A N 1
ATOM 1379 C CA . PHE A 1 183 ? -31.281 31.578 5.793 1 92.94 183 PHE A CA 1
ATOM 1380 C C . PHE A 1 183 ? -32.156 32.188 4.711 1 92.94 183 PHE A C 1
ATOM 1382 O O . PHE A 1 183 ? -32.406 33.406 4.715 1 92.94 183 PHE A O 1
ATOM 1389 N N . THR A 1 184 ? -32.562 31.391 3.793 1 91.12 184 THR A N 1
ATOM 1390 C CA . THR A 1 184 ? -33.344 31.922 2.676 1 91.12 184 THR A CA 1
ATOM 1391 C C . THR A 1 184 ? -34.719 32.406 3.148 1 91.12 184 THR A C 1
ATOM 1393 O O . THR A 1 184 ? -35.375 33.188 2.455 1 91.12 184 THR A O 1
ATOM 1396 N N . GLY A 1 185 ? -35.094 32.031 4.34 1 90.12 185 GLY A N 1
ATOM 1397 C CA . GLY A 1 185 ? -36.344 32.469 4.918 1 90.12 185 GLY A CA 1
ATOM 1398 C C . GLY A 1 185 ? -36.25 33.781 5.676 1 90.12 185 GLY A C 1
ATOM 1399 O O . GLY A 1 185 ? -37.25 34.375 6.07 1 90.12 185 GLY A O 1
ATOM 1400 N N . LEU A 1 186 ? -35.125 34.25 5.773 1 91.75 186 LEU A N 1
ATOM 1401 C CA . LEU A 1 186 ? -34.938 35.5 6.492 1 91.75 186 LEU A CA 1
ATOM 1402 C C . LEU A 1 186 ? -35.438 36.688 5.668 1 91.75 186 LEU A C 1
ATOM 1404 O O . LEU A 1 186 ? -35.375 36.656 4.438 1 91.75 186 LEU A O 1
ATOM 1408 N N . PRO A 1 187 ? -35.844 37.781 6.434 1 90.31 187 PRO A N 1
ATOM 1409 C CA . PRO A 1 187 ? -36.156 39 5.715 1 90.31 187 PRO A CA 1
ATOM 1410 C C . PRO A 1 187 ? -35 39.562 4.934 1 90.31 187 PRO A C 1
ATOM 1412 O O . PRO A 1 187 ? -33.844 39.469 5.391 1 90.31 187 PRO A O 1
ATOM 1415 N N . GLU A 1 188 ? -35.219 40.156 3.869 1 91.38 188 GLU A N 1
ATOM 1416 C CA . GLU A 1 188 ? -34.219 40.562 2.904 1 91.38 188 GLU A CA 1
ATOM 1417 C C . GLU A 1 188 ? -33.188 41.5 3.557 1 91.38 188 GLU A C 1
ATOM 1419 O O . GLU A 1 188 ? -31.984 41.344 3.336 1 91.38 188 GLU A O 1
ATOM 1424 N N . PRO A 1 189 ? -33.656 42.5 4.367 1 91.69 189 PRO A N 1
ATOM 1425 C CA . PRO A 1 189 ? -32.656 43.375 4.969 1 91.69 189 PRO A CA 1
ATOM 1426 C C . PRO A 1 189 ? -31.672 42.625 5.879 1 91.69 189 PRO A C 1
ATOM 1428 O O . PRO A 1 189 ? -30.5 42.969 5.945 1 91.69 189 PRO A O 1
ATOM 1431 N N . ILE A 1 190 ? -32.188 41.656 6.535 1 93.06 190 ILE A N 1
ATOM 1432 C CA . ILE A 1 190 ? -31.359 40.875 7.441 1 93.06 190 ILE A CA 1
ATOM 1433 C C . ILE A 1 190 ? -30.406 40 6.633 1 93.06 190 ILE A C 1
ATOM 1435 O O . ILE A 1 190 ? -29.219 39.938 6.934 1 93.06 190 ILE A O 1
ATOM 1439 N N . ALA A 1 191 ? -30.953 39.375 5.613 1 94.06 191 ALA A N 1
ATOM 1440 C CA . ALA A 1 191 ? -30.141 38.531 4.746 1 94.06 191 ALA A CA 1
ATOM 1441 C C . ALA A 1 191 ? -29.031 39.344 4.082 1 94.06 191 ALA A C 1
ATOM 1443 O O . ALA A 1 191 ? -27.891 38.906 4.004 1 94.06 191 ALA A O 1
ATOM 1444 N N . ASP A 1 192 ? -29.375 40.5 3.66 1 93.75 192 ASP A N 1
ATOM 1445 C CA . ASP A 1 192 ? -28.406 41.375 3.033 1 93.75 192 ASP A CA 1
ATOM 1446 C C . ASP A 1 192 ? -27.344 41.844 4.035 1 93.75 192 ASP A C 1
ATOM 1448 O O . ASP A 1 192 ? -26.156 41.906 3.705 1 93.75 192 ASP A O 1
ATOM 1452 N N . GLY A 1 193 ? -27.828 42.25 5.152 1 93.94 193 GLY A N 1
ATOM 1453 C CA . GLY A 1 193 ? -26.906 42.656 6.199 1 93.94 193 GLY A CA 1
ATOM 1454 C C . GLY A 1 193 ? -25.938 41.562 6.598 1 93.94 193 GLY A C 1
ATOM 1455 O O . GLY A 1 193 ? -24.734 41.812 6.715 1 93.94 193 GLY A O 1
ATOM 1456 N N . LEU A 1 194 ? -26.469 40.375 6.797 1 94.5 194 LEU A N 1
ATOM 1457 C CA . LEU A 1 194 ? -25.625 39.25 7.133 1 94.5 194 LEU A CA 1
ATOM 1458 C C . LEU A 1 194 ? -24.641 38.938 6 1 94.5 194 LEU A C 1
ATOM 1460 O O . LEU A 1 194 ? -23.484 38.594 6.25 1 94.5 194 LEU A O 1
ATOM 1464 N N . GLY A 1 195 ? -25.141 39 4.805 1 94.25 195 GLY A N 1
ATOM 1465 C CA . GLY A 1 195 ? -24.266 38.812 3.652 1 94.25 195 GLY A CA 1
ATOM 1466 C C . GLY A 1 195 ? -23.109 39.781 3.605 1 94.25 195 GLY A C 1
ATOM 1467 O O . GLY A 1 195 ? -21.984 39.375 3.295 1 94.25 195 GLY A O 1
ATOM 1468 N N . GLY A 1 196 ? -23.406 41 3.857 1 93.56 196 GLY A N 1
ATOM 1469 C CA . GLY A 1 196 ? -22.359 42 3.92 1 93.56 196 GLY A CA 1
ATOM 1470 C C . GLY A 1 196 ? -21.312 41.719 4.98 1 93.56 196 GLY A C 1
ATOM 1471 O O . GLY A 1 196 ? -20.109 41.812 4.723 1 93.56 196 GLY A O 1
ATOM 1472 N N . TYR A 1 197 ? -21.828 41.344 6.117 1 94.88 197 TYR A N 1
ATOM 1473 C CA . TYR A 1 197 ? -20.906 41 7.207 1 94.88 197 TYR A CA 1
ATOM 1474 C C . TYR A 1 197 ? -20.031 39.812 6.836 1 94.88 197 TYR A C 1
ATOM 1476 O O . TYR A 1 197 ? -18.828 39.844 7.055 1 94.88 197 TYR A O 1
ATOM 1484 N N . LEU A 1 198 ? -20.609 38.812 6.277 1 95.88 198 LEU A N 1
ATOM 1485 C CA . LEU A 1 198 ? -19.891 37.594 5.891 1 95.88 198 LEU A CA 1
ATOM 1486 C C . LEU A 1 198 ? -18.859 37.906 4.812 1 95.88 198 LEU A C 1
ATOM 1488 O O . LEU A 1 198 ? -17.766 37.312 4.793 1 95.88 198 LEU A O 1
ATOM 1492 N N . SER A 1 199 ? -19.172 38.75 3.938 1 94.75 199 SER A N 1
ATOM 1493 C CA . SER A 1 199 ? -18.219 39.188 2.914 1 94.75 199 SER A CA 1
ATOM 1494 C C . SER A 1 199 ? -17 39.844 3.533 1 94.75 199 SER A C 1
ATOM 1496 O O . SER A 1 199 ? -15.883 39.719 3.041 1 94.75 199 SER A O 1
ATOM 1498 N N . ASP A 1 200 ? -17.266 40.562 4.602 1 93.69 200 ASP A N 1
ATOM 1499 C CA . ASP A 1 200 ? -16.188 41.25 5.297 1 93.69 200 ASP A CA 1
ATOM 1500 C C . ASP A 1 200 ? -15.273 40.25 6.008 1 93.69 200 ASP A C 1
ATOM 1502 O O . ASP A 1 200 ? -14.047 40.406 5.977 1 93.69 200 ASP A O 1
ATOM 1506 N N . VAL A 1 201 ? -15.875 39.312 6.57 1 94.19 201 VAL A N 1
ATOM 1507 C CA . VAL A 1 201 ? -15.125 38.438 7.453 1 94.19 201 VAL A CA 1
ATOM 1508 C C . VAL A 1 201 ? -14.531 37.281 6.648 1 94.19 201 VAL A C 1
ATOM 1510 O O . VAL A 1 201 ? -13.406 36.844 6.898 1 94.19 201 VAL A O 1
ATOM 1513 N N . VAL A 1 202 ? -15.188 36.688 5.703 1 94.75 202 VAL A N 1
ATOM 1514 C CA . VAL A 1 202 ? -14.789 35.531 4.945 1 94.75 202 VAL A CA 1
ATOM 1515 C C . VAL A 1 202 ? -13.945 35.938 3.746 1 94.75 202 VAL A C 1
ATOM 1517 O O . VAL A 1 202 ? -13.039 35.188 3.33 1 94.75 202 VAL A O 1
ATOM 1520 N N . GLY A 1 203 ? -14.234 37.125 3.209 1 93.94 203 GLY A N 1
ATOM 1521 C CA . GLY A 1 203 ? -13.523 37.562 2.027 1 93.94 203 GLY A CA 1
ATOM 1522 C C . GLY A 1 203 ? -14.32 37.406 0.748 1 93.94 203 GLY A C 1
ATOM 1523 O O . GLY A 1 203 ? -15.547 37.25 0.789 1 93.94 203 GLY A O 1
ATOM 1524 N N . PRO A 1 204 ? -13.664 37.438 -0.316 1 95.88 204 PRO A N 1
ATOM 1525 C CA . PRO A 1 204 ? -14.328 37.562 -1.614 1 95.88 204 PRO A CA 1
ATOM 1526 C C . PRO A 1 204 ? -15.117 36.281 -1.971 1 95.88 204 PRO A C 1
ATOM 1528 O O . PRO A 1 204 ? -15.961 36.312 -2.877 1 95.88 204 PRO A O 1
ATOM 1531 N N . ALA A 1 205 ? -14.93 35.188 -1.351 1 96.81 205 ALA A N 1
ATOM 1532 C CA . ALA A 1 205 ? -15.625 33.938 -1.668 1 96.81 205 ALA A CA 1
ATOM 1533 C C . ALA A 1 205 ? -17.062 33.969 -1.167 1 96.81 205 ALA A C 1
ATOM 1535 O O . ALA A 1 205 ? -17.906 33.219 -1.639 1 96.81 205 ALA A O 1
ATOM 1536 N N . ALA A 1 206 ? -17.375 34.844 -0.242 1 96.88 206 ALA A N 1
ATOM 1537 C CA . ALA A 1 206 ? -18.688 34.875 0.412 1 96.88 206 ALA A CA 1
ATOM 1538 C C . ALA A 1 206 ? -19.781 35.281 -0.564 1 96.88 206 ALA A C 1
ATOM 1540 O O . ALA A 1 206 ? -20.859 34.688 -0.577 1 96.88 206 ALA A O 1
ATOM 1541 N N . ALA A 1 207 ? -19.469 36.219 -1.334 1 95.88 207 ALA A N 1
ATOM 1542 C CA . ALA A 1 207 ? -20.484 36.812 -2.211 1 95.88 207 ALA A CA 1
ATOM 1543 C C . ALA A 1 207 ? -21.016 35.781 -3.188 1 95.88 207 ALA A C 1
ATOM 1545 O O . ALA A 1 207 ? -22.234 35.594 -3.291 1 95.88 207 ALA A O 1
ATOM 1546 N N . PRO A 1 208 ? -20.109 35.062 -3.881 1 96.88 208 PRO A N 1
ATOM 1547 C CA . PRO A 1 208 ? -20.656 34.031 -4.789 1 96.88 208 PRO A CA 1
ATOM 1548 C C . PRO A 1 208 ? -21.391 32.906 -4.059 1 96.88 208 PRO A C 1
ATOM 1550 O O . PRO A 1 208 ? -22.406 32.406 -4.555 1 96.88 208 PRO A O 1
ATOM 1553 N N . ILE A 1 209 ? -20.984 32.5 -2.939 1 97.75 209 ILE A N 1
ATOM 1554 C CA . ILE A 1 209 ? -21.625 31.453 -2.162 1 97.75 209 ILE A CA 1
ATOM 1555 C C . ILE A 1 209 ? -23.047 31.875 -1.798 1 97.75 209 ILE A C 1
ATOM 1557 O O . ILE A 1 209 ? -24 31.141 -2.057 1 97.75 209 ILE A O 1
ATOM 1561 N N . LEU A 1 210 ? -23.156 33.094 -1.291 1 96.5 210 LEU A N 1
ATOM 1562 C CA . LEU A 1 210 ? -24.469 33.594 -0.852 1 96.5 210 LEU A CA 1
ATOM 1563 C C . LEU A 1 210 ? -25.375 33.875 -2.045 1 96.5 210 LEU A C 1
ATOM 1565 O O . LEU A 1 210 ? -26.594 33.656 -1.96 1 96.5 210 LEU A O 1
ATOM 1569 N N . ALA A 1 211 ? -24.797 34.281 -3.131 1 96.56 211 ALA A N 1
ATOM 1570 C CA . ALA A 1 211 ? -25.578 34.531 -4.34 1 96.56 211 ALA A CA 1
ATOM 1571 C C . ALA A 1 211 ? -26.203 33.219 -4.844 1 96.56 211 ALA A C 1
ATOM 1573 O O . ALA A 1 211 ? -27.359 33.188 -5.242 1 96.56 211 ALA A O 1
ATOM 1574 N N . ALA A 1 212 ? -25.438 32.125 -4.848 1 97.5 212 ALA A N 1
ATOM 1575 C CA . ALA A 1 212 ? -25.938 30.828 -5.277 1 97.5 212 ALA A CA 1
ATOM 1576 C C . ALA A 1 212 ? -27.047 30.344 -4.348 1 97.5 212 ALA A C 1
ATOM 1578 O O . ALA A 1 212 ? -28.062 29.797 -4.809 1 97.5 212 ALA A O 1
ATOM 1579 N N . VAL A 1 213 ? -26.828 30.562 -3.084 1 96.56 213 VAL A N 1
ATOM 1580 C CA . VAL A 1 213 ? -27.812 30.125 -2.094 1 96.56 213 VAL A CA 1
ATOM 1581 C C . VAL A 1 213 ? -29.125 30.891 -2.305 1 96.56 213 VAL A C 1
ATOM 1583 O O . VAL A 1 213 ? -30.203 30.281 -2.336 1 96.56 213 VAL A O 1
ATOM 1586 N N . ARG A 1 214 ? -29 32.156 -2.434 1 94.12 214 ARG A N 1
ATOM 1587 C CA . ARG A 1 214 ? -30.188 33 -2.604 1 94.12 214 ARG A CA 1
ATOM 1588 C C . ARG A 1 214 ? -30.891 32.688 -3.916 1 94.12 214 ARG A C 1
ATOM 1590 O O . ARG A 1 214 ? -32.125 32.875 -4.031 1 94.12 214 ARG A O 1
ATOM 1597 N N . ALA A 1 215 ? -30.141 32.188 -4.875 1 95 215 ALA A N 1
ATOM 1598 C CA . ALA A 1 215 ? -30.703 31.828 -6.176 1 95 215 ALA A CA 1
ATOM 1599 C C . ALA A 1 215 ? -31.328 30.438 -6.137 1 95 215 ALA A C 1
ATOM 1601 O O . ALA A 1 215 ? -31.891 29.969 -7.129 1 95 215 ALA A O 1
ATOM 1602 N N . GLY A 1 216 ? -31.219 29.719 -5.012 1 93.94 216 GLY A N 1
ATOM 1603 C CA . GLY A 1 216 ? -31.844 28.406 -4.852 1 93.94 216 GLY A CA 1
ATOM 1604 C C . GLY A 1 216 ? -30.906 27.25 -5.164 1 93.94 216 GLY A C 1
ATOM 1605 O O . GLY A 1 216 ? -31.344 26.109 -5.297 1 93.94 216 GLY A O 1
ATOM 1606 N N . HIS A 1 217 ? -29.656 27.547 -5.289 1 96.12 217 HIS A N 1
ATOM 1607 C CA . HIS A 1 217 ? -28.688 26.516 -5.637 1 96.12 217 HIS A CA 1
ATOM 1608 C C . HIS A 1 217 ? -27.703 26.281 -4.496 1 96.12 217 HIS A C 1
ATOM 1610 O O . HIS A 1 217 ? -26.5 26.062 -4.734 1 96.12 217 HIS A O 1
ATOM 1616 N N . GLY A 1 218 ? -28.172 26.344 -3.314 1 95.44 218 GLY A N 1
ATOM 1617 C CA . GLY A 1 218 ? -27.312 26.234 -2.141 1 95.44 218 GLY A CA 1
ATOM 1618 C C . GLY A 1 218 ? -26.562 24.922 -2.07 1 95.44 218 GLY A C 1
ATOM 1619 O O . GLY A 1 218 ? -25.359 24.906 -1.789 1 95.44 218 GLY A O 1
ATOM 1620 N N . THR A 1 219 ? -27.172 23.812 -2.4 1 92.81 219 THR A N 1
ATOM 1621 C CA . THR A 1 219 ? -26.578 22.484 -2.281 1 92.81 219 THR A CA 1
ATOM 1622 C C . THR A 1 219 ? -25.578 22.234 -3.414 1 92.81 219 THR A C 1
ATOM 1624 O O . THR A 1 219 ? -24.797 21.297 -3.361 1 92.81 219 THR A O 1
ATOM 1627 N N . ASP A 1 220 ? -25.594 23.156 -4.355 1 96.31 220 ASP A N 1
ATOM 1628 C CA . ASP A 1 220 ? -24.703 23.016 -5.496 1 96.31 220 ASP A CA 1
ATOM 1629 C C . ASP A 1 220 ? -23.5 23.953 -5.383 1 96.31 220 ASP A C 1
ATOM 1631 O O . ASP A 1 220 ? -22.688 24.047 -6.305 1 96.31 220 ASP A O 1
ATOM 1635 N N . VAL A 1 221 ? -23.359 24.562 -4.258 1 97.5 221 VAL A N 1
ATOM 1636 C CA . VAL A 1 221 ? -22.359 25.609 -4.117 1 97.5 221 VAL A CA 1
ATOM 1637 C C . VAL A 1 221 ? -20.969 25.016 -4.34 1 97.5 221 VAL A C 1
ATOM 1639 O O . VAL A 1 221 ? -20.156 25.578 -5.086 1 97.5 221 VAL A O 1
ATOM 1642 N N . ILE A 1 222 ? -20.703 23.906 -3.748 1 96.69 222 ILE A N 1
ATOM 1643 C CA . ILE A 1 222 ? -19.375 23.312 -3.85 1 96.69 222 ILE A CA 1
ATOM 1644 C C . ILE A 1 222 ? -19.141 22.812 -5.277 1 96.69 222 ILE A C 1
ATOM 1646 O O . ILE A 1 222 ? -18.141 23.172 -5.902 1 96.69 222 ILE A O 1
ATOM 1650 N N . PRO A 1 223 ? -20.078 22.125 -5.863 1 96.94 223 PRO A N 1
ATOM 1651 C CA . PRO A 1 223 ? -19.906 21.766 -7.277 1 96.94 223 PRO A CA 1
ATOM 1652 C C . PRO A 1 223 ? -19.719 23 -8.172 1 96.94 223 PRO A C 1
ATOM 1654 O O . PRO A 1 223 ? -18.891 22.969 -9.094 1 96.94 223 PRO A O 1
ATOM 1657 N N . LEU A 1 224 ? -20.438 24.047 -7.879 1 97.62 224 LEU A N 1
ATOM 1658 C CA . LEU A 1 224 ? -20.312 25.266 -8.664 1 97.62 224 LEU A CA 1
ATOM 1659 C C . LEU A 1 224 ? -18.922 25.875 -8.508 1 97.62 224 LEU A C 1
ATOM 1661 O O . LEU A 1 224 ? -18.359 26.391 -9.469 1 97.62 224 LEU A O 1
ATOM 1665 N N . GLY A 1 225 ? -18.453 25.812 -7.312 1 97.5 225 GLY A N 1
ATOM 1666 C CA . GLY A 1 225 ? -17.109 26.297 -7.082 1 97.5 225 GLY A CA 1
ATOM 1667 C C . GLY A 1 225 ? -16.062 25.531 -7.887 1 97.5 225 GLY A C 1
ATOM 1668 O O . GLY A 1 225 ? -15.102 26.141 -8.383 1 97.5 225 GLY A O 1
ATOM 1669 N N . LEU A 1 226 ? -16.219 24.281 -8.055 1 96.25 226 LEU A N 1
ATOM 1670 C CA . LEU A 1 226 ? -15.312 23.453 -8.844 1 96.25 226 LEU A CA 1
ATOM 1671 C C . LEU A 1 226 ? -15.383 23.828 -10.32 1 96.25 226 LEU A C 1
ATOM 1673 O O . LEU A 1 226 ? -14.359 23.875 -11.008 1 96.25 226 LEU A O 1
ATOM 1677 N N . LEU A 1 227 ? -16.594 24.141 -10.766 1 96.5 227 LEU A N 1
ATOM 1678 C CA . LEU A 1 227 ? -16.766 24.547 -12.156 1 96.5 227 LEU A CA 1
ATOM 1679 C C . LEU A 1 227 ? -16.156 25.922 -12.406 1 96.5 227 LEU A C 1
ATOM 1681 O O . LEU A 1 227 ? -15.617 26.188 -13.477 1 96.5 227 LEU A O 1
ATOM 1685 N N . VAL A 1 228 ? -16.266 26.734 -11.406 1 96.25 228 VAL A N 1
ATOM 1686 C CA . VAL A 1 228 ? -15.625 28.047 -11.508 1 96.25 228 VAL A CA 1
ATOM 1687 C C . VAL A 1 228 ? -14.117 27.891 -11.695 1 96.25 228 VAL A C 1
ATOM 1689 O O . VAL A 1 228 ? -13.492 28.656 -12.422 1 96.25 228 VAL A O 1
ATOM 1692 N N . GLY A 1 229 ? -13.562 26.906 -11.109 1 92.88 229 GLY A N 1
ATOM 1693 C CA . GLY A 1 229 ? -12.148 26.609 -11.281 1 92.88 229 GLY A CA 1
ATOM 1694 C C . GLY A 1 229 ? -11.781 26.281 -12.719 1 92.88 229 GLY A C 1
ATOM 1695 O O . GLY A 1 229 ? -10.672 26.594 -13.164 1 92.88 229 GLY A O 1
ATOM 1696 N N . LEU A 1 230 ? -12.703 25.766 -13.422 1 92.75 230 LEU A N 1
ATOM 1697 C CA . LEU A 1 230 ? -12.5 25.438 -14.828 1 92.75 230 LEU A CA 1
ATOM 1698 C C . LEU A 1 230 ? -12.555 26.703 -15.688 1 92.75 230 LEU A C 1
ATOM 1700 O O . LEU A 1 230 ? -11.891 26.781 -16.719 1 92.75 230 LEU A O 1
ATOM 1704 N N . LEU A 1 231 ? -13.336 27.625 -15.211 1 94.38 231 LEU A N 1
ATOM 1705 C CA . LEU A 1 231 ? -13.617 28.797 -16.031 1 94.38 231 LEU A CA 1
ATOM 1706 C C . LEU A 1 231 ? -12.641 29.922 -15.719 1 94.38 231 LEU A C 1
ATOM 1708 O O . LEU A 1 231 ? -12.516 30.875 -16.5 1 94.38 231 LEU A O 1
ATOM 1712 N N . TRP A 1 232 ? -12.008 29.844 -14.641 1 92.81 232 TRP A N 1
ATOM 1713 C CA . TRP A 1 232 ? -10.938 30.766 -14.266 1 92.81 232 TRP A CA 1
ATOM 1714 C C . TRP A 1 232 ? -9.648 30 -13.977 1 92.81 232 TRP A C 1
ATOM 1716 O O . TRP A 1 232 ? -9.148 30.016 -12.852 1 92.81 232 TRP A O 1
ATOM 1726 N N . PRO A 1 233 ? -9.109 29.375 -15.016 1 87.38 233 PRO A N 1
ATOM 1727 C CA . PRO A 1 233 ? -7.934 28.531 -14.82 1 87.38 233 PRO A CA 1
ATOM 1728 C C . PRO A 1 233 ? -6.668 29.328 -14.531 1 87.38 233 PRO A C 1
ATOM 1730 O O . PRO A 1 233 ? -6.586 30.516 -14.891 1 87.38 233 PRO A O 1
ATOM 1733 N N . ASP A 1 234 ? -5.758 28.797 -13.703 1 79.12 234 ASP A N 1
ATOM 1734 C CA . ASP A 1 234 ? -4.398 29.281 -13.477 1 79.12 234 ASP A CA 1
ATOM 1735 C C . ASP A 1 234 ? -3.371 28.203 -13.82 1 79.12 234 ASP A C 1
ATOM 1737 O O . ASP A 1 234 ? -3.32 27.156 -13.172 1 79.12 234 ASP A O 1
ATOM 1741 N N . PRO A 1 235 ? -2.584 28.406 -14.922 1 71.06 235 PRO A N 1
ATOM 1742 C CA . PRO A 1 235 ? -2.354 29.625 -15.688 1 71.06 235 PRO A CA 1
ATOM 1743 C C . PRO A 1 235 ? -3.453 29.891 -16.719 1 71.06 235 PRO A C 1
ATOM 1745 O O . PRO A 1 235 ? -4.332 29.062 -16.922 1 71.06 235 PRO A O 1
ATOM 1748 N N . ALA A 1 236 ? -3.328 30.984 -17.422 1 72.56 236 ALA A N 1
ATOM 1749 C CA . ALA A 1 236 ? -4.324 31.438 -18.391 1 72.56 236 ALA A CA 1
ATOM 1750 C C . ALA A 1 236 ? -4.57 30.375 -19.469 1 72.56 236 ALA A C 1
ATOM 1752 O O . ALA A 1 236 ? -3.654 29.641 -19.844 1 72.56 236 ALA A O 1
ATOM 1753 N N . PRO A 1 237 ? -5.832 30.266 -19.828 1 75 237 PRO A N 1
ATOM 1754 C CA . PRO A 1 237 ? -6.18 29.25 -20.812 1 75 237 PRO A CA 1
ATOM 1755 C C . PRO A 1 237 ? -5.551 29.531 -22.188 1 75 237 PRO A C 1
ATOM 1757 O O . PRO A 1 237 ? -5.18 30.672 -22.484 1 75 237 PRO A O 1
ATOM 1760 N N . ARG A 1 238 ? -5.555 28.578 -23.047 1 72.19 238 ARG A N 1
ATOM 1761 C CA . ARG A 1 238 ? -5.141 28.688 -24.438 1 72.19 238 ARG A CA 1
ATOM 1762 C C . ARG A 1 238 ? -6.164 29.484 -25.25 1 72.19 238 ARG A C 1
ATOM 1764 O O . ARG A 1 238 ? -7.348 29.484 -24.922 1 72.19 238 ARG A O 1
ATOM 1771 N N . PRO A 1 239 ? -5.68 30.188 -26.156 1 73.88 239 PRO A N 1
ATOM 1772 C CA . PRO A 1 239 ? -6.574 31.016 -26.969 1 73.88 239 PRO A CA 1
ATOM 1773 C C . PRO A 1 239 ? -7.77 30.234 -27.5 1 73.88 239 PRO A C 1
ATOM 1775 O O . PRO A 1 239 ? -8.883 30.75 -27.547 1 73.88 239 PRO A O 1
ATOM 1778 N N . ALA A 1 240 ? -7.602 28.891 -27.781 1 73.31 240 ALA A N 1
ATOM 1779 C CA . ALA A 1 240 ? -8.656 28.094 -28.391 1 73.31 240 ALA A CA 1
ATOM 1780 C C . ALA A 1 240 ? -9.797 27.844 -27.406 1 73.31 240 ALA A C 1
ATOM 1782 O O . ALA A 1 240 ? -10.945 27.641 -27.812 1 73.31 240 ALA A O 1
ATOM 1783 N N . GLN A 1 241 ? -9.547 28 -26.188 1 83.31 241 GLN A N 1
ATOM 1784 C CA . GLN A 1 241 ? -10.547 27.703 -25.172 1 83.31 241 GLN A CA 1
ATOM 1785 C C . GLN A 1 241 ? -11.188 28.969 -24.625 1 83.31 241 GLN A C 1
ATOM 1787 O O . GLN A 1 241 ? -12.164 28.922 -23.875 1 83.31 241 GLN A O 1
ATOM 1792 N N . GLN A 1 242 ? -10.711 30.141 -25.047 1 86 242 GLN A N 1
ATOM 1793 C CA . GLN A 1 242 ? -11.141 31.406 -24.469 1 86 242 GLN A CA 1
ATOM 1794 C C . GLN A 1 242 ? -12.609 31.688 -24.797 1 86 242 GLN A C 1
ATOM 1796 O O . GLN A 1 242 ? -13.359 32.125 -23.922 1 86 242 GLN A O 1
ATOM 1801 N N . THR A 1 243 ? -12.898 31.344 -26.031 1 88.12 243 THR A N 1
ATOM 1802 C CA . THR A 1 243 ? -14.273 31.594 -26.438 1 88.12 243 THR A CA 1
ATOM 1803 C C . THR A 1 243 ? -15.234 30.672 -25.688 1 88.12 243 THR A C 1
ATOM 1805 O O . THR A 1 243 ? -16.281 31.125 -25.203 1 88.12 243 THR A O 1
ATOM 1808 N N . GLU A 1 244 ? -14.898 29.453 -25.609 1 90.06 244 GLU A N 1
ATOM 1809 C CA . GLU A 1 244 ? -15.75 28.5 -24.906 1 90.06 244 GLU A CA 1
ATOM 1810 C C . GLU A 1 244 ? -15.883 28.844 -23.422 1 90.06 244 GLU A C 1
ATOM 1812 O O . GLU A 1 244 ? -16.953 28.719 -22.844 1 90.06 244 GLU A O 1
ATOM 1817 N N . ILE A 1 245 ? -14.875 29.344 -22.875 1 93.44 245 ILE A N 1
ATOM 1818 C CA . ILE A 1 245 ? -14.859 29.734 -21.469 1 93.44 245 ILE A CA 1
ATOM 1819 C C . ILE A 1 245 ? -15.742 30.969 -21.25 1 93.44 245 ILE A C 1
ATOM 1821 O O . ILE A 1 245 ? -16.516 31.031 -20.297 1 93.44 245 ILE A O 1
ATOM 1825 N N . ALA A 1 246 ? -15.688 31.891 -22.203 1 92.06 246 ALA A N 1
ATOM 1826 C CA . ALA A 1 246 ? -16.484 33.125 -22.094 1 92.06 246 ALA A CA 1
ATOM 1827 C C . ALA A 1 246 ? -17.984 32.781 -22.141 1 92.06 246 ALA A C 1
ATOM 1829 O O . ALA A 1 246 ? -18.766 33.344 -21.375 1 92.06 246 ALA A O 1
ATOM 1830 N N . VAL A 1 247 ? -18.297 31.891 -23.016 1 93.19 247 VAL A N 1
ATOM 1831 C CA . VAL A 1 247 ? -19.688 31.5 -23.156 1 93.19 247 VAL A CA 1
ATOM 1832 C C . VAL A 1 247 ? -20.141 30.766 -21.891 1 93.19 247 VAL A C 1
ATOM 1834 O O . VAL A 1 247 ? -21.25 31 -21.391 1 93.19 247 VAL A O 1
ATOM 1837 N N . ALA A 1 248 ? -19.344 29.953 -21.391 1 94.75 248 ALA A N 1
ATOM 1838 C CA . ALA A 1 248 ? -19.656 29.172 -20.203 1 94.75 248 ALA A CA 1
ATOM 1839 C C . ALA A 1 248 ? -19.812 30.078 -18.969 1 94.75 248 ALA A C 1
ATOM 1841 O O . ALA A 1 248 ? -20.641 29.812 -18.109 1 94.75 248 ALA A O 1
ATOM 1842 N N . ARG A 1 249 ? -19.031 31.156 -18.906 1 95 249 ARG A N 1
ATOM 1843 C CA . ARG A 1 249 ? -19.125 32.094 -17.812 1 95 249 ARG A CA 1
ATOM 1844 C C . ARG A 1 249 ? -20.484 32.781 -17.797 1 95 249 ARG A C 1
ATOM 1846 O O . ARG A 1 249 ? -21.078 32.969 -16.734 1 95 249 ARG A O 1
ATOM 1853 N N . VAL A 1 250 ? -20.938 33.031 -18.938 1 94.5 250 VAL A N 1
ATOM 1854 C CA . VAL A 1 250 ? -22.234 33.688 -19.047 1 94.5 250 VAL A CA 1
ATOM 1855 C C . VAL A 1 250 ? -23.328 32.75 -18.609 1 94.5 250 VAL A C 1
ATOM 1857 O O . VAL A 1 250 ? -24.234 33.125 -17.859 1 94.5 250 VAL A O 1
ATOM 1860 N N . ARG A 1 251 ? -23.266 31.547 -19.016 1 94.75 251 ARG A N 1
ATOM 1861 C CA . ARG A 1 251 ? -24.266 30.562 -18.656 1 94.75 251 ARG A CA 1
ATOM 1862 C C . ARG A 1 251 ? -24.281 30.312 -17.141 1 94.75 251 ARG A C 1
ATOM 1864 O O . ARG A 1 251 ? -25.328 30.047 -16.562 1 94.75 251 ARG A O 1
ATOM 1871 N N . LEU A 1 252 ? -23.141 30.422 -16.547 1 95.19 252 LEU A N 1
ATOM 1872 C CA . LEU A 1 252 ? -22.984 30.156 -15.125 1 95.19 252 LEU A CA 1
ATOM 1873 C C . LEU A 1 252 ? -23.609 31.25 -14.289 1 95.19 252 LEU A C 1
ATOM 1875 O O . LEU A 1 252 ? -23.984 31.031 -13.133 1 95.19 252 LEU A O 1
ATOM 1879 N N . GLU A 1 253 ? -23.828 32.438 -14.875 1 95.62 253 GLU A N 1
ATOM 1880 C CA . GLU A 1 253 ? -24.375 33.594 -14.148 1 95.62 253 GLU A CA 1
ATOM 1881 C C . GLU A 1 253 ? -25.781 33.281 -13.617 1 95.62 253 GLU A C 1
ATOM 1883 O O . GLU A 1 253 ? -26.156 33.75 -12.547 1 95.62 253 GLU A O 1
ATOM 1888 N N . ALA A 1 254 ? -26.469 32.438 -14.305 1 94.81 254 ALA A N 1
ATOM 1889 C CA . ALA A 1 254 ? -27.828 32.094 -13.898 1 94.81 254 ALA A CA 1
ATOM 1890 C C . ALA A 1 254 ? -27.828 31.359 -12.562 1 94.81 254 ALA A C 1
ATOM 1892 O O . ALA A 1 254 ? -28.781 31.469 -11.789 1 94.81 254 ALA A O 1
ATOM 1893 N N . ARG A 1 255 ? -26.766 30.672 -12.242 1 96.88 255 ARG A N 1
ATOM 1894 C CA . ARG A 1 255 ? -26.672 29.906 -11 1 96.88 255 ARG A CA 1
ATOM 1895 C C . ARG A 1 255 ? -26.344 30.797 -9.82 1 96.88 255 ARG A C 1
ATOM 1897 O O . ARG A 1 255 ? -26.469 30.391 -8.664 1 96.88 255 ARG A O 1
ATOM 1904 N N . PHE A 1 256 ? -26.016 32.062 -10.172 1 97 256 PHE A N 1
ATOM 1905 C CA . PHE A 1 256 ? -25.703 33.062 -9.141 1 97 256 PHE A CA 1
ATOM 1906 C C . PHE A 1 256 ? -26.719 34.188 -9.164 1 97 256 PHE A C 1
ATOM 1908 O O . PHE A 1 256 ? -26.391 35.344 -8.836 1 97 256 PHE A O 1
ATOM 1915 N N . GLY A 1 257 ? -27.891 33.938 -9.633 1 94.19 257 GLY A N 1
ATOM 1916 C CA . GLY A 1 257 ? -28.922 34.938 -9.664 1 94.19 257 GLY A CA 1
ATOM 1917 C C . GLY A 1 257 ? -28.672 36.031 -10.672 1 94.19 257 GLY A C 1
ATOM 1918 O O . GLY A 1 257 ? -29.062 37.188 -10.461 1 94.19 257 GLY A O 1
ATOM 1919 N N . GLY A 1 258 ? -27.891 35.719 -11.625 1 93.94 258 GLY A N 1
ATOM 1920 C CA . GLY A 1 258 ? -27.594 36.688 -12.672 1 93.94 258 GLY A CA 1
ATOM 1921 C C . GLY A 1 258 ? -26.375 37.531 -12.367 1 93.94 258 GLY A C 1
ATOM 1922 O O . GLY A 1 258 ? -25.953 38.344 -13.188 1 93.94 258 GLY A O 1
ATOM 1923 N N . ARG A 1 259 ? -25.75 37.25 -11.344 1 93.62 259 ARG A N 1
ATOM 1924 C CA . ARG A 1 259 ? -24.578 38.031 -10.93 1 93.62 259 ARG A CA 1
ATOM 1925 C C . ARG A 1 259 ? -23.328 37.562 -11.68 1 93.62 259 ARG A C 1
ATOM 1927 O O . ARG A 1 259 ? -23.078 36.375 -11.828 1 93.62 259 ARG A O 1
ATOM 1934 N N . ARG A 1 260 ? -22.641 38.594 -12.133 1 95.12 260 ARG A N 1
ATOM 1935 C CA . ARG A 1 260 ? -21.344 38.344 -12.742 1 95.12 260 ARG A CA 1
ATOM 1936 C C . ARG A 1 260 ? -20.234 38.281 -11.695 1 95.12 260 ARG A C 1
ATOM 1938 O O . ARG A 1 260 ? -20.094 39.219 -10.898 1 95.12 260 ARG A O 1
ATOM 1945 N N . LEU A 1 261 ? -19.469 37.25 -11.758 1 96.06 261 LEU A N 1
ATOM 1946 C CA . LEU A 1 261 ? -18.406 37.094 -10.781 1 96.06 261 LEU A CA 1
ATOM 1947 C C . LEU A 1 261 ? -17.172 37.875 -11.211 1 96.06 261 LEU A C 1
ATOM 1949 O O . LEU A 1 261 ? -16.797 37.875 -12.383 1 96.06 261 LEU A O 1
ATOM 1953 N N . THR A 1 262 ? -16.578 38.562 -10.227 1 95.19 262 THR A N 1
ATOM 1954 C CA . THR A 1 262 ? -15.289 39.219 -10.484 1 95.19 262 THR A CA 1
ATOM 1955 C C . THR A 1 262 ? -14.148 38.188 -10.398 1 95.19 262 THR A C 1
ATOM 1957 O O . THR A 1 262 ? -14.328 37.125 -9.844 1 95.19 262 THR A O 1
ATOM 1960 N N . ASP A 1 263 ? -12.992 38.531 -10.938 1 94 263 ASP A N 1
ATOM 1961 C CA . ASP A 1 263 ? -11.859 37.594 -10.945 1 94 263 ASP A CA 1
ATOM 1962 C C . ASP A 1 263 ? -11.43 37.25 -9.523 1 94 263 ASP A C 1
ATOM 1964 O O . ASP A 1 263 ? -11.227 36.062 -9.211 1 94 263 ASP A O 1
ATOM 1968 N N . PRO A 1 264 ? -11.391 38.188 -8.609 1 95 264 PRO A N 1
ATOM 1969 C CA . PRO A 1 264 ? -11.008 37.844 -7.242 1 95 264 PRO A CA 1
ATOM 1970 C C . PRO A 1 264 ? -12.039 36.938 -6.562 1 95 264 PRO A C 1
ATOM 1972 O O . PRO A 1 264 ? -11.664 36.031 -5.805 1 95 264 PRO A O 1
ATOM 1975 N N . GLU A 1 265 ? -13.305 37.25 -6.871 1 96.62 265 GLU A N 1
ATOM 1976 C CA . GLU A 1 265 ? -14.367 36.406 -6.309 1 96.62 265 GLU A CA 1
ATOM 1977 C C . GLU A 1 265 ? -14.273 34.969 -6.816 1 96.62 265 GLU A C 1
ATOM 1979 O O . GLU A 1 265 ? -14.352 34.031 -6.031 1 96.62 265 GLU A O 1
ATOM 1984 N N . ALA A 1 266 ? -14.055 34.906 -8.109 1 96.44 266 ALA A N 1
ATOM 1985 C CA . ALA A 1 266 ? -13.977 33.594 -8.742 1 96.44 266 ALA A CA 1
ATOM 1986 C C . ALA A 1 266 ? -12.781 32.812 -8.227 1 96.44 266 ALA A C 1
ATOM 1988 O O . ALA A 1 266 ? -12.898 31.625 -7.914 1 96.44 266 ALA A O 1
ATOM 1989 N N . LYS A 1 267 ? -11.688 33.438 -8.094 1 94.88 267 LYS A N 1
ATOM 1990 C CA . LYS A 1 267 ? -10.469 32.781 -7.641 1 94.88 267 LYS A CA 1
ATOM 1991 C C . LYS A 1 267 ? -10.594 32.312 -6.188 1 94.88 267 LYS A C 1
ATOM 1993 O O . LYS A 1 267 ? -10.203 31.203 -5.844 1 94.88 267 LYS A O 1
ATOM 1998 N N . ALA A 1 268 ? -11.172 33.219 -5.402 1 96.44 268 ALA A N 1
ATOM 1999 C CA . ALA A 1 268 ? -11.352 32.875 -3.994 1 96.44 268 ALA A CA 1
ATOM 2000 C C . ALA A 1 268 ? -12.352 31.719 -3.832 1 96.44 268 ALA A C 1
ATOM 2002 O O . ALA A 1 268 ? -12.148 30.828 -3.004 1 96.44 268 ALA A O 1
ATOM 2003 N N . PHE A 1 269 ? -13.43 31.766 -4.633 1 97.12 269 PHE A N 1
ATOM 2004 C CA . PHE A 1 269 ? -14.477 30.75 -4.586 1 97.12 269 PHE A CA 1
ATOM 2005 C C . PHE A 1 269 ? -13.945 29.391 -5.023 1 97.12 269 PHE A C 1
ATOM 2007 O O . PHE A 1 269 ? -14.18 28.391 -4.359 1 97.12 269 PHE A O 1
ATOM 2014 N N . ARG A 1 270 ? -13.148 29.422 -5.996 1 95.62 270 ARG A N 1
ATOM 2015 C CA . ARG A 1 270 ? -12.523 28.219 -6.496 1 95.62 270 ARG A CA 1
ATOM 2016 C C . ARG A 1 270 ? -11.586 27.609 -5.453 1 95.62 270 ARG A C 1
ATOM 2018 O O . ARG A 1 270 ? -11.656 26.406 -5.168 1 95.62 270 ARG A O 1
ATOM 2025 N N . THR A 1 271 ? -10.75 28.406 -4.926 1 95.44 271 THR A N 1
ATOM 2026 C CA . THR A 1 271 ? -9.766 27.953 -3.951 1 95.44 271 THR A CA 1
ATOM 2027 C C . THR A 1 271 ? -10.445 27.344 -2.736 1 95.44 271 THR A C 1
ATOM 2029 O O . THR A 1 271 ? -10.023 26.297 -2.238 1 95.44 271 THR A O 1
ATOM 2032 N N . ALA A 1 272 ? -11.469 27.969 -2.342 1 96.25 272 ALA A N 1
ATOM 2033 C CA . ALA A 1 272 ? -12.211 27.469 -1.185 1 96.25 272 ALA A CA 1
ATOM 2034 C C . ALA A 1 272 ? -12.859 26.125 -1.482 1 96.25 272 ALA A C 1
ATOM 2036 O O . ALA A 1 272 ? -12.789 25.203 -0.669 1 96.25 272 ALA A O 1
ATOM 2037 N N . ALA A 1 273 ? -13.453 26.047 -2.598 1 96.38 273 ALA A N 1
ATOM 2038 C CA . ALA A 1 273 ? -14.148 24.828 -2.975 1 96.38 273 ALA A CA 1
ATOM 2039 C C . ALA A 1 273 ? -13.164 23.672 -3.145 1 96.38 273 ALA A C 1
ATOM 2041 O O . ALA A 1 273 ? -13.422 22.562 -2.684 1 96.38 273 ALA A O 1
ATOM 2042 N N . GLU A 1 274 ? -12.086 23.906 -3.752 1 93.94 274 GLU A N 1
ATOM 2043 C CA . GLU A 1 274 ? -11.07 22.875 -3.959 1 93.94 274 GLU A CA 1
ATOM 2044 C C . GLU A 1 274 ? -10.469 22.422 -2.635 1 93.94 274 GLU A C 1
ATOM 2046 O O . GLU A 1 274 ? -10.289 21.234 -2.406 1 93.94 274 GLU A O 1
ATOM 2051 N N . ALA A 1 275 ? -10.18 23.375 -1.831 1 92.62 275 ALA A N 1
ATOM 2052 C CA . ALA A 1 275 ? -9.609 23.031 -0.529 1 92.62 275 ALA A CA 1
ATOM 2053 C C . ALA A 1 275 ? -10.578 22.203 0.298 1 92.62 275 ALA A C 1
ATOM 2055 O O . ALA A 1 275 ? -10.164 21.25 0.975 1 92.62 275 ALA A O 1
ATOM 2056 N N . TRP A 1 276 ? -11.766 22.609 0.238 1 92.62 276 TRP A N 1
ATOM 2057 C CA . TRP A 1 276 ? -12.781 21.875 0.977 1 92.62 276 TRP A CA 1
ATOM 2058 C C . TRP A 1 276 ? -12.891 20.438 0.474 1 92.62 276 TRP A C 1
ATOM 2060 O O . TRP A 1 276 ? -12.914 19.484 1.269 1 92.62 276 TRP A O 1
ATOM 2070 N N . THR A 1 277 ? -12.914 20.266 -0.754 1 90.88 277 THR A N 1
ATOM 2071 C CA . THR A 1 277 ? -13.055 18.953 -1.36 1 90.88 277 THR A CA 1
ATOM 2072 C C . THR A 1 277 ? -11.828 18.094 -1.089 1 90.88 277 THR A C 1
ATOM 2074 O O . THR A 1 277 ? -11.938 16.891 -0.856 1 90.88 277 THR A O 1
ATOM 2077 N N . ASP A 1 278 ? -10.648 18.688 -1.097 1 88.31 278 ASP A N 1
ATOM 2078 C CA . ASP A 1 278 ? -9.414 17.953 -0.811 1 88.31 278 ASP A CA 1
ATOM 2079 C C . ASP A 1 278 ? -9.406 17.422 0.621 1 88.31 278 ASP A C 1
ATOM 2081 O O . ASP A 1 278 ? -8.992 16.297 0.867 1 88.31 278 ASP A O 1
ATOM 2085 N N . ARG A 1 279 ? -9.867 18.203 1.47 1 83.31 279 ARG A N 1
ATOM 2086 C CA . ARG A 1 279 ? -9.914 17.812 2.873 1 83.31 279 ARG A CA 1
ATOM 2087 C C . ARG A 1 279 ? -10.859 16.625 3.076 1 83.31 279 ARG A C 1
ATOM 2089 O O . ARG A 1 279 ? -10.547 15.703 3.824 1 83.31 279 ARG A O 1
ATOM 2096 N N . ILE A 1 280 ? -11.938 16.719 2.414 1 81.88 280 ILE A N 1
ATOM 2097 C CA . ILE A 1 280 ? -12.938 15.672 2.541 1 81.88 280 ILE A CA 1
ATOM 2098 C C . ILE A 1 280 ? -12.438 14.398 1.875 1 81.88 280 ILE A C 1
ATOM 2100 O O . ILE A 1 280 ? -12.688 13.289 2.365 1 81.88 280 ILE A O 1
ATOM 2104 N N . ALA A 1 281 ? -11.758 14.57 0.863 1 81.19 281 ALA A N 1
ATOM 2105 C CA . ALA A 1 281 ? -11.227 13.422 0.129 1 81.19 281 ALA A CA 1
ATOM 2106 C C . ALA A 1 281 ? -10.141 12.711 0.93 1 81.19 281 ALA A C 1
ATOM 2108 O O . ALA A 1 281 ? -9.945 11.5 0.784 1 81.19 281 ALA A O 1
ATOM 2109 N N . ASP A 1 282 ? -9.461 13.383 1.778 1 76.62 282 ASP A N 1
ATOM 2110 C CA . ASP A 1 282 ? -8.359 12.828 2.561 1 76.62 282 ASP A CA 1
ATOM 2111 C C . ASP A 1 282 ? -8.883 12.047 3.764 1 76.62 282 ASP A C 1
ATOM 2113 O O . ASP A 1 282 ? -8.148 11.25 4.359 1 76.62 282 ASP A O 1
ATOM 2117 N N . ASP A 1 283 ? -10.086 12.297 3.98 1 71.62 283 ASP A N 1
ATOM 2118 C CA . ASP A 1 283 ? -10.727 11.562 5.066 1 71.62 283 ASP A CA 1
ATOM 2119 C C . ASP A 1 283 ? -11.406 10.297 4.547 1 71.62 283 ASP A C 1
ATOM 2121 O O . ASP A 1 283 ? -12.406 10.375 3.826 1 71.62 283 ASP A O 1
ATOM 2125 N N . PRO A 1 284 ? -10.883 9.133 4.934 1 66.94 284 PRO A N 1
ATOM 2126 C CA . PRO A 1 284 ? -11.438 7.879 4.41 1 66.94 284 PRO A CA 1
ATOM 2127 C C . PRO A 1 284 ? -12.93 7.734 4.684 1 66.94 284 PRO A C 1
ATOM 2129 O O . PRO A 1 284 ? -13.656 7.148 3.875 1 66.94 284 PRO A O 1
ATOM 2132 N N . GLY A 1 285 ? -13.453 8.328 5.707 1 64 285 GLY A N 1
ATOM 2133 C CA . GLY A 1 285 ? -14.859 8.211 6.059 1 64 285 GLY A CA 1
ATOM 2134 C C . GLY A 1 285 ? -15.758 9.102 5.227 1 64 285 GLY A C 1
ATOM 2135 O O . GLY A 1 285 ? -16.969 8.898 5.176 1 64 285 GLY A O 1
ATOM 2136 N N . SER A 1 286 ? -15.086 10 4.523 1 72.06 286 SER A N 1
ATOM 2137 C CA . SER A 1 286 ? -15.883 10.992 3.803 1 72.06 286 SER A CA 1
ATOM 2138 C C . SER A 1 286 ? -15.609 10.93 2.303 1 72.06 286 SER A C 1
ATOM 2140 O O . SER A 1 286 ? -16.047 11.805 1.555 1 72.06 286 SER A O 1
ATOM 2142 N N . ARG A 1 287 ? -15.016 9.961 1.842 1 73.31 287 ARG A N 1
ATOM 2143 C CA . ARG A 1 287 ? -14.648 9.852 0.434 1 73.31 287 ARG A CA 1
ATOM 2144 C C . ARG A 1 287 ? -15.883 9.711 -0.448 1 73.31 287 ARG A C 1
ATOM 2146 O O . ARG A 1 287 ? -15.906 10.203 -1.578 1 73.31 287 ARG A O 1
ATOM 2153 N N . GLY A 1 288 ? -16.891 9.156 0.109 1 73.75 288 GLY A N 1
ATOM 2154 C CA . GLY A 1 288 ? -18.125 9.023 -0.646 1 73.75 288 GLY A CA 1
ATOM 2155 C C . GLY A 1 288 ? -18.797 10.359 -0.945 1 73.75 288 GLY A C 1
ATOM 2156 O O . GLY A 1 288 ? -19.281 10.578 -2.053 1 73.75 288 GLY A O 1
ATOM 2157 N N . GLU A 1 289 ? -18.641 11.195 -0.042 1 77.56 289 GLU A N 1
ATOM 2158 C CA . GLU A 1 289 ? -19.219 12.523 -0.221 1 77.56 289 GLU A CA 1
ATOM 2159 C C . GLU A 1 289 ? -18.469 13.312 -1.293 1 77.56 289 GLU A C 1
ATOM 2161 O O . GLU A 1 289 ? -19.094 13.992 -2.109 1 77.56 289 GLU A O 1
ATOM 2166 N N . ALA A 1 290 ? -17.219 13.227 -1.235 1 83.25 290 ALA A N 1
ATOM 2167 C CA . ALA A 1 290 ? -16.422 13.898 -2.262 1 83.25 290 ALA A CA 1
ATOM 2168 C C . ALA A 1 290 ? -16.781 13.375 -3.654 1 83.25 290 ALA A C 1
ATOM 2170 O O . ALA A 1 290 ? -16.922 14.164 -4.598 1 83.25 290 ALA A O 1
ATOM 2171 N N . GLY A 1 291 ? -16.984 12.125 -3.754 1 83.06 291 GLY A N 1
ATOM 2172 C CA . GLY A 1 291 ? -17.359 11.523 -5.023 1 83.06 291 GLY A CA 1
ATOM 2173 C C . GLY A 1 291 ? -18.703 12 -5.535 1 83.06 291 GLY A C 1
ATOM 2174 O O . GLY A 1 291 ? -18.859 12.273 -6.727 1 83.06 291 GLY A O 1
ATOM 2175 N N . ARG A 1 292 ? -19.641 12.148 -4.711 1 81.12 292 ARG A N 1
ATOM 2176 C CA . ARG A 1 292 ? -20.953 12.641 -5.082 1 81.12 292 ARG A CA 1
ATOM 2177 C C . ARG A 1 292 ? -20.891 14.086 -5.57 1 81.12 292 ARG A C 1
ATOM 2179 O O . ARG A 1 292 ? -21.547 14.445 -6.539 1 81.12 292 ARG A O 1
ATOM 2186 N N . LEU A 1 293 ? -20.109 14.758 -4.863 1 88.31 293 LEU A N 1
ATOM 2187 C CA . LEU A 1 293 ? -19.969 16.156 -5.246 1 88.31 293 LEU A CA 1
ATOM 2188 C C . LEU A 1 293 ? -19.281 16.281 -6.605 1 88.31 293 LEU A C 1
ATOM 2190 O O . LEU A 1 293 ? -19.641 17.141 -7.41 1 88.31 293 LEU A O 1
ATOM 2194 N N . HIS A 1 294 ? -18.359 15.438 -6.832 1 90.75 294 HIS A N 1
ATOM 2195 C CA . HIS A 1 294 ? -17.719 15.414 -8.141 1 90.75 294 HIS A CA 1
ATOM 2196 C C . HIS A 1 294 ? -18.719 15.039 -9.234 1 90.75 294 HIS A C 1
ATOM 2198 O O . HIS A 1 294 ? -18.75 15.688 -10.289 1 90.75 294 HIS A O 1
ATOM 2204 N N . ALA A 1 295 ? -19.469 14.07 -8.961 1 87.06 295 ALA A N 1
ATOM 2205 C CA . ALA A 1 295 ? -20.469 13.641 -9.93 1 87.06 295 ALA A CA 1
ATOM 2206 C C . ALA A 1 295 ? -21.484 14.742 -10.195 1 87.06 295 ALA A C 1
ATOM 2208 O O . ALA A 1 295 ? -21.891 14.961 -11.344 1 87.06 295 ALA A O 1
ATOM 2209 N N . ARG A 1 296 ? -21.875 15.406 -9.18 1 91.81 296 ARG A N 1
ATOM 2210 C CA . ARG A 1 296 ? -22.828 16.516 -9.32 1 91.81 296 ARG A CA 1
ATOM 2211 C C . ARG A 1 296 ? -22.219 17.641 -10.148 1 91.81 296 ARG A C 1
ATOM 2213 O O . ARG A 1 296 ? -22.906 18.234 -10.984 1 91.81 296 ARG A O 1
ATOM 2220 N N . ALA A 1 297 ? -21.016 17.906 -9.891 1 95.5 297 ALA A N 1
ATOM 2221 C CA . ALA A 1 297 ? -20.344 18.938 -10.664 1 95.5 297 ALA A CA 1
ATOM 2222 C C . ALA A 1 297 ? -20.328 18.594 -12.156 1 95.5 297 ALA A C 1
ATOM 2224 O O . ALA A 1 297 ? -20.578 19.453 -13 1 95.5 297 ALA A O 1
ATOM 2225 N N . GLU A 1 298 ? -20.141 17.438 -12.453 1 94.19 298 GLU A N 1
ATOM 2226 C CA . GLU A 1 298 ? -20.094 17 -13.844 1 94.19 298 GLU A CA 1
ATOM 2227 C C . GLU A 1 298 ? -21.484 17 -14.469 1 94.19 298 GLU A C 1
ATOM 2229 O O . GLU A 1 298 ? -21.641 17.328 -15.648 1 94.19 298 GLU A O 1
ATOM 2234 N N . THR A 1 299 ? -22.453 16.672 -13.727 1 93.25 299 THR A N 1
ATOM 2235 C CA . THR A 1 299 ? -23.828 16.781 -14.203 1 93.25 299 THR A CA 1
ATOM 2236 C C . THR A 1 299 ? -24.172 18.234 -14.508 1 93.25 299 THR A C 1
ATOM 2238 O O . THR A 1 299 ? -24.781 18.531 -15.539 1 93.25 299 THR A O 1
ATOM 2241 N N . LEU A 1 300 ? -23.75 19.094 -13.625 1 95.94 300 LEU A N 1
ATOM 2242 C CA . LEU A 1 300 ? -23.969 20.516 -13.828 1 95.94 300 LEU A CA 1
ATOM 2243 C C . LEU A 1 300 ? -23.234 21.016 -15.062 1 95.94 300 LEU A C 1
ATOM 2245 O O . LEU A 1 300 ? -23.75 21.844 -15.812 1 95.94 300 LEU A O 1
ATOM 2249 N N . ALA A 1 301 ? -22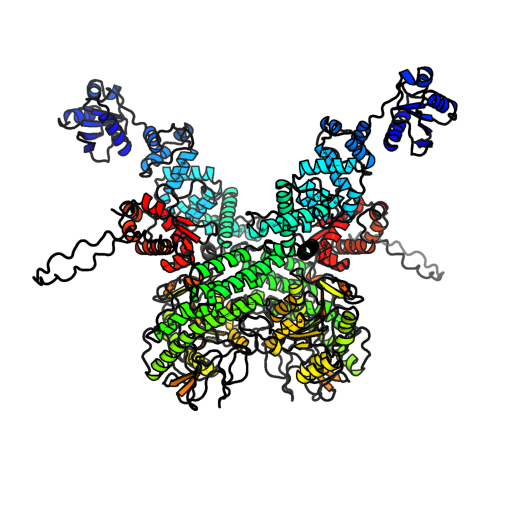.094 20.531 -15.234 1 96.38 301 ALA A N 1
ATOM 2250 C CA . ALA A 1 301 ? -21.312 20.906 -16.422 1 96.38 301 ALA A CA 1
ATOM 2251 C C . ALA A 1 301 ? -22.047 20.5 -17.688 1 96.38 301 ALA A C 1
ATOM 2253 O O . ALA A 1 301 ? -22.047 21.266 -18.672 1 96.38 301 ALA A O 1
ATOM 2254 N N . ALA A 1 302 ? -22.609 19.344 -17.719 1 94.75 302 ALA A N 1
ATOM 2255 C CA . ALA A 1 302 ? -23.391 18.906 -18.875 1 94.75 302 ALA A CA 1
ATOM 2256 C C . ALA A 1 302 ? -24.609 19.781 -19.094 1 94.75 302 ALA A C 1
ATOM 2258 O O . ALA A 1 302 ? -24.891 20.188 -20.219 1 94.75 302 ALA A O 1
ATOM 2259 N N . ASP A 1 303 ? -25.281 20.141 -18 1 94.81 303 ASP A N 1
ATOM 2260 C CA . ASP A 1 303 ? -26.453 21.031 -18.062 1 94.81 303 ASP A CA 1
ATOM 2261 C C . ASP A 1 303 ? -26.078 22.391 -18.641 1 94.81 303 ASP A C 1
ATOM 2263 O O . ASP A 1 303 ? -26.875 23 -19.359 1 94.81 303 ASP A O 1
ATOM 2267 N N . LEU A 1 304 ? -24.875 22.766 -18.328 1 94.38 304 LEU A N 1
ATOM 2268 C CA . LEU A 1 304 ? -24.438 24.094 -18.75 1 94.38 304 LEU A CA 1
ATOM 2269 C C . LEU A 1 304 ? -23.625 24.016 -20.047 1 94.38 304 LEU A C 1
ATOM 2271 O O . LEU A 1 304 ? -22.984 24.984 -20.438 1 94.38 304 LEU A O 1
ATOM 2275 N N . GLU A 1 305 ? -23.547 22.828 -20.641 1 92.88 305 GLU A N 1
ATOM 2276 C CA . GLU A 1 305 ? -22.891 22.562 -21.906 1 92.88 305 GLU A CA 1
ATOM 2277 C C . GLU A 1 305 ? -21.406 22.922 -21.844 1 92.88 305 GLU A C 1
ATOM 2279 O O . GLU A 1 305 ? -20.891 23.609 -22.734 1 92.88 305 GLU A O 1
ATOM 2284 N N . MET A 1 306 ? -20.812 22.594 -20.797 1 91.88 306 MET A N 1
ATOM 2285 C CA . MET A 1 306 ? -19.391 22.875 -20.625 1 91.88 306 MET A CA 1
ATOM 2286 C C . MET A 1 306 ? -18.578 21.578 -20.516 1 91.88 306 MET A C 1
ATOM 2288 O O . MET A 1 306 ? -17.5 21.578 -19.922 1 91.88 306 MET A O 1
ATOM 2292 N N . THR A 1 307 ? -19.062 20.469 -21 1 92.06 307 THR A N 1
ATOM 2293 C CA . THR A 1 307 ? -18.406 19.172 -20.859 1 92.06 307 THR A CA 1
ATOM 2294 C C . THR A 1 307 ? -17.047 19.188 -21.547 1 92.06 307 THR A C 1
ATOM 2296 O O . THR A 1 307 ? -16.125 18.5 -21.109 1 92.06 307 THR A O 1
ATOM 2299 N N . GLY A 1 308 ? -16.953 19.969 -22.578 1 89.56 308 GLY A N 1
ATOM 2300 C CA . GLY A 1 308 ? -15.711 20.062 -23.312 1 89.56 308 GLY A CA 1
ATOM 2301 C C . GLY A 1 308 ? -14.578 20.688 -22.531 1 89.56 308 GLY A C 1
ATOM 2302 O O . GLY A 1 308 ? -13.406 20.531 -22.875 1 89.56 308 GLY A O 1
ATOM 2303 N N . LEU A 1 309 ? -14.875 21.375 -21.469 1 92.44 309 LEU A N 1
ATOM 2304 C CA . LEU A 1 309 ? -13.883 22.094 -20.672 1 92.44 309 LEU A CA 1
ATOM 2305 C C . LEU A 1 309 ? -13.414 21.25 -19.484 1 92.44 309 LEU A C 1
ATOM 2307 O O . LEU A 1 309 ? -12.461 21.625 -18.797 1 92.44 309 LEU A O 1
ATOM 2311 N N . LEU A 1 310 ? -13.977 20.094 -19.297 1 93.31 310 LEU A N 1
ATOM 2312 C CA . LEU A 1 310 ? -13.719 19.281 -18.109 1 93.31 310 LEU A CA 1
ATOM 2313 C C . LEU A 1 310 ? -12.281 18.766 -18.125 1 93.31 310 LEU A C 1
ATOM 2315 O O . LEU A 1 310 ? -11.75 18.391 -17.078 1 93.31 310 LEU A O 1
ATOM 2319 N N . GLY A 1 311 ? -11.68 18.75 -19.234 1 90.5 311 GLY A N 1
ATOM 2320 C CA . GLY A 1 311 ? -10.297 18.297 -19.328 1 90.5 311 GLY A CA 1
ATOM 2321 C C . GLY A 1 311 ? -9.336 19.172 -18.547 1 90.5 311 GLY A C 1
ATOM 2322 O O . GLY A 1 311 ? -8.25 18.719 -18.172 1 90.5 311 GLY A O 1
ATOM 2323 N N . GLY A 1 312 ? -9.742 20.359 -18.25 1 90.44 312 GLY A N 1
ATOM 2324 C CA . GLY A 1 312 ? -8.891 21.297 -17.531 1 90.44 312 GLY A CA 1
ATOM 2325 C C . GLY A 1 312 ? -8.93 21.125 -16.031 1 90.44 312 GLY A C 1
ATOM 2326 O O . GLY A 1 312 ? -8.141 21.719 -15.305 1 90.44 312 GLY A O 1
ATOM 2327 N N . SER A 1 313 ? -9.766 20.219 -15.578 1 92.88 313 SER A N 1
ATOM 2328 C CA . SER A 1 313 ? -9.898 20.047 -14.133 1 92.88 313 SER A CA 1
ATOM 2329 C C . SER A 1 313 ? -8.82 19.125 -13.586 1 92.88 313 SER A C 1
ATOM 2331 O O . SER A 1 313 ? -8.562 18.062 -14.148 1 92.88 313 SER A O 1
ATOM 2333 N N . SER A 1 314 ? -8.195 19.484 -12.469 1 92.69 314 SER A N 1
ATOM 2334 C CA . SER A 1 314 ? -7.223 18.641 -11.781 1 92.69 314 SER A CA 1
ATOM 2335 C C . SER A 1 314 ? -7.871 17.891 -10.625 1 92.69 314 SER A C 1
ATOM 2337 O O . SER A 1 314 ? -7.176 17.25 -9.836 1 92.69 314 SER A O 1
ATOM 2339 N N . ILE A 1 315 ? -9.258 17.938 -10.594 1 92.5 315 ILE A N 1
ATOM 2340 C CA . ILE A 1 315 ? -9.922 17.328 -9.445 1 92.5 315 ILE A CA 1
ATOM 2341 C C . ILE A 1 315 ? -11.031 16.391 -9.922 1 92.5 315 ILE A C 1
ATOM 2343 O O . ILE A 1 315 ? -11.203 15.297 -9.398 1 92.5 315 ILE A O 1
ATOM 2347 N N . LEU A 1 316 ? -11.781 16.812 -10.93 1 93.38 316 LEU A N 1
ATOM 2348 C CA . LEU A 1 316 ? -12.945 16.062 -11.383 1 93.38 316 LEU A CA 1
ATOM 2349 C C . LEU A 1 316 ? -12.523 14.828 -12.164 1 93.38 316 LEU A C 1
ATOM 2351 O O . LEU A 1 316 ? -11.539 14.859 -12.906 1 93.38 316 LEU A O 1
ATOM 2355 N N . PRO A 1 317 ? -13.242 13.711 -12.07 1 91.06 317 PRO A N 1
ATOM 2356 C CA . PRO A 1 317 ? -12.898 12.445 -12.719 1 91.06 317 PRO A CA 1
ATOM 2357 C C . PRO A 1 317 ? -12.719 12.578 -14.227 1 91.06 317 PRO A C 1
ATOM 2359 O O . PRO A 1 317 ? -11.789 11.992 -14.797 1 91.06 317 PRO A O 1
ATOM 2362 N N . SER A 1 318 ? -13.547 13.383 -14.883 1 93.44 318 SER A N 1
ATOM 2363 C CA . SER A 1 318 ? -13.422 13.555 -16.328 1 93.44 318 SER A CA 1
ATOM 2364 C C . SER A 1 318 ? -12.102 14.227 -16.688 1 93.44 318 SER A C 1
ATOM 2366 O O . SER A 1 318 ? -11.555 13.984 -17.766 1 93.44 318 SER A O 1
ATOM 2368 N N . GLY A 1 319 ? -11.688 15.102 -15.742 1 94.38 319 GLY A N 1
ATOM 2369 C CA . GLY A 1 319 ? -10.383 15.719 -15.969 1 94.38 319 GLY A CA 1
ATOM 2370 C C . GLY A 1 319 ? -9.258 14.703 -16.062 1 94.38 319 GLY A C 1
ATOM 2371 O O . GLY A 1 319 ? -8.383 14.828 -16.922 1 94.38 319 GLY A O 1
ATOM 2372 N N . PHE A 1 320 ? -9.25 13.703 -15.273 1 95.38 320 PHE A N 1
ATOM 2373 C CA . PHE A 1 320 ? -8.25 12.641 -15.297 1 95.38 320 PHE A CA 1
ATOM 2374 C C . PHE A 1 320 ? -8.336 11.844 -16.594 1 95.38 320 PHE A C 1
ATOM 2376 O O . PHE A 1 320 ? -7.32 11.562 -17.234 1 95.38 320 PHE A O 1
ATOM 2383 N N . THR A 1 321 ? -9.531 11.523 -17.016 1 94.88 321 THR A N 1
ATOM 2384 C CA . THR A 1 321 ? -9.766 10.734 -18.219 1 94.88 321 THR A CA 1
ATOM 2385 C C . THR A 1 321 ? -9.234 11.461 -19.453 1 94.88 321 THR A C 1
ATOM 2387 O O . THR A 1 321 ? -8.555 10.859 -20.281 1 94.88 321 THR A O 1
ATOM 2390 N N . HIS A 1 322 ? -9.547 12.719 -19.516 1 95.25 322 HIS A N 1
ATOM 2391 C CA . HIS A 1 322 ? -9.086 13.508 -20.656 1 95.25 322 HIS A CA 1
ATOM 2392 C C . HIS A 1 322 ? -7.562 13.586 -20.688 1 95.25 322 HIS A C 1
ATOM 2394 O O . HIS A 1 322 ? -6.953 13.453 -21.75 1 95.25 322 HIS A O 1
ATOM 2400 N N . ARG A 1 323 ? -6.996 13.797 -19.562 1 96.06 323 ARG A N 1
ATOM 2401 C CA . ARG A 1 323 ? -5.543 13.875 -19.469 1 96.06 323 ARG A CA 1
ATOM 2402 C C . ARG A 1 323 ? -4.898 12.555 -19.875 1 96.06 323 ARG A C 1
ATOM 2404 O O . ARG A 1 323 ? -3.883 12.547 -20.578 1 96.06 323 ARG A O 1
ATOM 2411 N N . MET A 1 324 ? -5.441 11.453 -19.453 1 97.62 324 MET A N 1
ATOM 2412 C CA . MET A 1 324 ? -4.945 10.141 -19.844 1 97.62 324 MET A CA 1
ATOM 2413 C C . MET A 1 324 ? -5.043 9.945 -21.359 1 97.62 324 MET A C 1
ATOM 2415 O O . MET A 1 324 ? -4.129 9.398 -21.984 1 97.62 324 MET A O 1
ATOM 2419 N N . ARG A 1 325 ? -6.129 10.406 -21.953 1 97.5 325 ARG A N 1
ATOM 2420 C CA . ARG A 1 325 ? -6.328 10.273 -23.391 1 97.5 325 ARG A CA 1
ATOM 2421 C C . ARG A 1 325 ? -5.363 11.164 -24.156 1 97.5 325 ARG A C 1
ATOM 2423 O O . ARG A 1 325 ? -4.891 10.797 -25.234 1 97.5 325 ARG A O 1
ATOM 2430 N N . ASP A 1 326 ? -5.094 12.297 -23.516 1 96.88 326 ASP A N 1
ATOM 2431 C CA . ASP A 1 326 ? -4.074 13.156 -24.109 1 96.88 326 ASP A CA 1
ATOM 2432 C C . ASP A 1 326 ? -2.711 12.469 -24.109 1 96.88 326 ASP A C 1
ATOM 2434 O O . ASP A 1 326 ? -1.968 12.547 -25.094 1 96.88 326 ASP A O 1
ATOM 2438 N N . PHE A 1 327 ? -2.336 11.914 -23.031 1 97.88 327 PHE A N 1
ATOM 2439 C CA . PHE A 1 327 ? -1.099 11.148 -22.953 1 97.88 327 PHE A CA 1
ATOM 2440 C C . PHE A 1 327 ? -1.09 10.023 -23.984 1 97.88 327 PHE A C 1
ATOM 2442 O O . PHE A 1 327 ? -0.095 9.828 -24.688 1 97.88 327 PHE A O 1
ATOM 2449 N N . ALA A 1 328 ? -2.223 9.297 -24.109 1 98.62 328 ALA A N 1
ATOM 2450 C CA . ALA A 1 328 ? -2.357 8.219 -25.078 1 98.62 328 ALA A CA 1
ATOM 2451 C C . ALA A 1 328 ? -2.139 8.719 -26.5 1 98.62 328 ALA A C 1
ATOM 2453 O O . ALA A 1 328 ? -1.472 8.062 -27.312 1 98.62 328 ALA A O 1
ATOM 2454 N N . ALA A 1 329 ? -2.713 9.852 -26.797 1 98.19 329 ALA A N 1
ATOM 2455 C CA . ALA A 1 329 ? -2.541 10.438 -28.109 1 98.19 329 ALA A CA 1
ATOM 2456 C C . ALA A 1 329 ? -1.071 10.742 -28.391 1 98.19 329 ALA A C 1
ATOM 2458 O O . ALA A 1 329 ? -0.581 10.508 -29.5 1 98.19 329 ALA A O 1
ATOM 2459 N N . ALA A 1 330 ? -0.381 11.242 -27.391 1 98.12 330 ALA A N 1
ATOM 2460 C CA . ALA A 1 330 ? 1.044 11.531 -27.516 1 98.12 330 ALA A CA 1
ATOM 2461 C C . ALA A 1 330 ? 1.843 10.258 -27.781 1 98.12 330 ALA A C 1
ATOM 2463 O O . ALA A 1 330 ? 2.766 10.25 -28.594 1 98.12 330 ALA A O 1
ATOM 2464 N N . VAL A 1 331 ? 1.537 9.242 -27.109 1 98.5 331 VAL A N 1
ATOM 2465 C CA . VAL A 1 331 ? 2.209 7.957 -27.281 1 98.5 331 VAL A CA 1
ATOM 2466 C C . VAL A 1 331 ? 1.968 7.434 -28.703 1 98.5 331 VAL A C 1
ATOM 2468 O O . VAL A 1 331 ? 2.902 6.996 -29.375 1 98.5 331 VAL A O 1
ATOM 2471 N N . ARG A 1 332 ? 0.707 7.508 -29.141 1 97.81 332 ARG A N 1
ATOM 2472 C CA . ARG A 1 332 ? 0.361 7.035 -30.484 1 97.81 332 ARG A CA 1
ATOM 2473 C C . ARG A 1 332 ? 1.157 7.777 -31.547 1 97.81 332 ARG A C 1
ATOM 2475 O O . ARG A 1 332 ? 1.662 7.168 -32.5 1 97.81 332 ARG A O 1
ATOM 2482 N N . LEU A 1 333 ? 1.227 9.031 -31.328 1 96.88 333 LEU A N 1
ATOM 2483 C CA . LEU A 1 333 ? 1.97 9.844 -32.281 1 96.88 333 LEU A CA 1
ATOM 2484 C C . LEU A 1 333 ? 3.447 9.461 -32.281 1 96.88 333 LEU A C 1
ATOM 2486 O O . LEU A 1 333 ? 4.078 9.414 -33.344 1 96.88 333 LEU A O 1
ATOM 2490 N N . ALA A 1 334 ? 3.998 9.211 -31.203 1 97.25 334 ALA A N 1
ATOM 2491 C CA . ALA A 1 334 ? 5.422 8.906 -31.062 1 97.25 334 ALA A CA 1
ATOM 2492 C C . ALA A 1 334 ? 5.766 7.582 -31.734 1 97.25 334 ALA A C 1
ATOM 2494 O O . ALA A 1 334 ? 6.852 7.426 -32.281 1 97.25 334 ALA A O 1
ATOM 2495 N N . VAL A 1 335 ? 4.898 6.617 -31.734 1 97.06 335 VAL A N 1
ATOM 2496 C CA . VAL A 1 335 ? 5.238 5.289 -32.25 1 97.06 335 VAL A CA 1
ATOM 2497 C C . VAL A 1 335 ? 4.746 5.137 -33.688 1 97.06 335 VAL A C 1
ATOM 2499 O O . VAL A 1 335 ? 4.852 4.059 -34.25 1 97.06 335 VAL A O 1
ATOM 2502 N N . SER A 1 336 ? 4.188 6.129 -34.25 1 93.38 336 SER A N 1
ATOM 2503 C CA . SER A 1 336 ? 3.676 6.07 -35.625 1 93.38 336 SER A CA 1
ATOM 2504 C C . SER A 1 336 ? 4.812 5.969 -36.625 1 93.38 336 SER A C 1
ATOM 2506 O O . SER A 1 336 ? 4.633 5.426 -37.719 1 93.38 336 SER A O 1
ATOM 2508 N N . GLY A 1 337 ? 5.902 6.41 -36.25 1 87.06 337 GLY A N 1
ATOM 2509 C CA . GLY A 1 337 ? 7.059 6.312 -37.125 1 87.06 337 GLY A CA 1
ATOM 2510 C C . GLY A 1 337 ? 7.984 5.168 -36.75 1 87.06 337 GLY A C 1
ATOM 2511 O O . GLY A 1 337 ? 7.598 4.254 -36.031 1 87.06 337 GLY A O 1
ATOM 2512 N N . SER A 1 338 ? 9.195 5.125 -37.375 1 83.75 338 SER A N 1
ATOM 2513 C CA . SER A 1 338 ? 10.156 4.055 -37.156 1 83.75 338 SER A CA 1
ATOM 2514 C C . SER A 1 338 ? 10.805 4.18 -35.781 1 83.75 338 SER A C 1
ATOM 2516 O O . SER A 1 338 ? 10.953 3.186 -35.062 1 83.75 338 SER A O 1
ATOM 2518 N N . ARG A 1 339 ? 11.109 5.414 -35.406 1 91.38 339 ARG A N 1
ATOM 2519 C CA . ARG A 1 339 ? 11.695 5.719 -34.125 1 91.38 339 ARG A CA 1
ATOM 2520 C C . ARG A 1 339 ? 11.141 7.031 -33.562 1 91.38 339 ARG A C 1
ATOM 2522 O O . ARG A 1 339 ? 11.109 8.039 -34.281 1 91.38 339 ARG A O 1
ATOM 2529 N N . PRO A 1 340 ? 10.766 6.945 -32.312 1 93.88 340 PRO A N 1
ATOM 2530 C CA . PRO A 1 340 ? 10.258 8.188 -31.719 1 93.88 340 PRO A CA 1
ATOM 2531 C C . PRO A 1 340 ? 11.328 9.273 -31.625 1 93.88 340 PRO A C 1
ATOM 2533 O O . PRO A 1 340 ? 12.414 9.031 -31.094 1 93.88 340 PRO A O 1
ATOM 2536 N N . GLY A 1 341 ? 10.977 10.484 -32.094 1 92.19 341 GLY A N 1
ATOM 2537 C CA . GLY A 1 341 ? 11.867 11.625 -31.953 1 92.19 341 GLY A CA 1
ATOM 2538 C C . GLY A 1 341 ? 11.898 12.203 -30.547 1 92.19 341 GLY A C 1
ATOM 2539 O O . GLY A 1 341 ? 10.984 11.961 -29.75 1 92.19 341 GLY A O 1
ATOM 2540 N N . ALA A 1 342 ? 12.953 12.875 -30.25 1 91.62 342 ALA A N 1
ATOM 2541 C CA . ALA A 1 342 ? 13.109 13.492 -28.922 1 91.62 342 ALA A CA 1
ATOM 2542 C C . ALA A 1 342 ? 11.945 14.43 -28.625 1 91.62 342 ALA A C 1
ATOM 2544 O O . ALA A 1 342 ? 11.469 14.484 -27.484 1 91.62 342 ALA A O 1
ATOM 2545 N N . ASP A 1 343 ? 11.453 15.109 -29.594 1 92.94 343 ASP A N 1
ATOM 2546 C CA . ASP A 1 343 ? 10.336 16.031 -29.406 1 92.94 343 ASP A CA 1
ATOM 2547 C C . ASP A 1 343 ? 9.047 15.281 -29.078 1 92.94 343 ASP A C 1
ATOM 2549 O O . ASP A 1 343 ? 8.234 15.758 -28.281 1 92.94 343 ASP A O 1
ATOM 2553 N N . GLN A 1 344 ? 8.906 14.234 -29.75 1 95.19 344 GLN A N 1
ATOM 2554 C CA . GLN A 1 344 ? 7.711 13.43 -29.516 1 95.19 344 GLN A CA 1
ATOM 2555 C C . GLN A 1 344 ? 7.715 12.852 -28.094 1 95.19 344 GLN A C 1
ATOM 2557 O O . GLN A 1 344 ? 6.684 12.836 -27.422 1 95.19 344 GLN A O 1
ATOM 2562 N N . VAL A 1 345 ? 8.859 12.422 -27.672 1 96.62 345 VAL A N 1
ATOM 2563 C CA . VAL A 1 345 ? 8.977 11.883 -26.312 1 96.62 345 VAL A CA 1
ATOM 2564 C C . VAL A 1 345 ? 8.758 12.992 -25.297 1 96.62 345 VAL A C 1
ATOM 2566 O O . VAL A 1 345 ? 8.094 12.781 -24.266 1 96.62 345 VAL A O 1
ATOM 2569 N N . ALA A 1 346 ? 9.305 14.148 -25.531 1 95.06 346 ALA A N 1
ATOM 2570 C CA . ALA A 1 346 ? 9.117 15.289 -24.641 1 95.06 346 ALA A CA 1
ATOM 2571 C C . ALA A 1 346 ? 7.641 15.641 -24.5 1 95.06 346 ALA A C 1
ATOM 2573 O O . ALA A 1 346 ? 7.18 15.977 -23.406 1 95.06 346 ALA A O 1
ATOM 2574 N N . ARG A 1 347 ? 6.934 15.586 -25.594 1 95.75 347 ARG A N 1
ATOM 2575 C CA . ARG A 1 347 ? 5.5 15.859 -25.562 1 95.75 347 ARG A CA 1
ATOM 2576 C C . ARG A 1 347 ? 4.773 14.844 -24.672 1 95.75 347 ARG A C 1
ATOM 2578 O O . ARG A 1 347 ? 3.867 15.203 -23.922 1 95.75 347 ARG A O 1
ATOM 2585 N N . ALA A 1 348 ? 5.109 13.57 -24.828 1 97.81 348 ALA A N 1
ATOM 2586 C CA . ALA A 1 348 ? 4.523 12.539 -23.984 1 97.81 348 ALA A CA 1
ATOM 2587 C C . ALA A 1 348 ? 4.867 12.766 -22.516 1 97.81 348 ALA A C 1
ATOM 2589 O O . ALA A 1 348 ? 4.039 12.539 -21.625 1 97.81 348 ALA A O 1
ATOM 2590 N N . GLN A 1 349 ? 6.113 13.227 -22.234 1 97.06 349 GLN A N 1
ATOM 2591 C CA . GLN A 1 349 ? 6.547 13.539 -20.875 1 97.06 349 GLN A CA 1
ATOM 2592 C C . GLN A 1 349 ? 5.715 14.664 -20.281 1 97.06 349 GLN A C 1
ATOM 2594 O O . GLN A 1 349 ? 5.289 14.586 -19.125 1 97.06 349 GLN A O 1
ATOM 2599 N N . ASP A 1 350 ? 5.414 15.656 -21.047 1 95.31 350 ASP A N 1
ATOM 2600 C CA . ASP A 1 350 ? 4.598 16.781 -20.594 1 95.31 350 ASP A CA 1
ATOM 2601 C C . ASP A 1 350 ? 3.166 16.328 -20.312 1 95.31 350 ASP A C 1
ATOM 2603 O O . ASP A 1 350 ? 2.57 16.734 -19.312 1 95.31 350 ASP A O 1
ATOM 2607 N N . ALA A 1 351 ? 2.672 15.547 -21.203 1 96.81 351 ALA A N 1
ATOM 2608 C CA . ALA A 1 351 ? 1.312 15.047 -21.016 1 96.81 351 ALA A CA 1
ATOM 2609 C C . ALA A 1 351 ? 1.201 14.219 -19.75 1 96.81 351 ALA A C 1
ATOM 2611 O O . ALA A 1 351 ? 0.22 14.328 -19.016 1 96.81 351 ALA A O 1
ATOM 2612 N N . LEU A 1 352 ? 2.168 13.367 -19.453 1 97.56 352 LEU A N 1
ATOM 2613 C CA . LEU A 1 352 ? 2.133 12.539 -18.25 1 97.56 352 LEU A CA 1
ATOM 2614 C C . LEU A 1 352 ? 2.25 13.398 -17 1 97.56 352 LEU A C 1
ATOM 2616 O O . LEU A 1 352 ? 1.632 13.094 -15.969 1 97.56 352 LEU A O 1
ATOM 2620 N N . ALA A 1 353 ? 3.068 14.438 -17.078 1 94.44 353 ALA A N 1
ATOM 2621 C CA . ALA A 1 353 ? 3.188 15.344 -15.938 1 94.44 353 ALA A CA 1
ATOM 2622 C C . ALA A 1 353 ? 1.827 15.922 -15.555 1 94.44 353 ALA A C 1
ATOM 2624 O O . ALA A 1 353 ? 1.528 16.078 -14.367 1 94.44 353 ALA A O 1
ATOM 2625 N N . LEU A 1 354 ? 1.018 16.203 -16.547 1 93.06 354 LEU A N 1
ATOM 2626 C CA . LEU A 1 354 ? -0.329 16.703 -16.297 1 93.06 354 LEU A CA 1
ATOM 2627 C C . LEU A 1 354 ? -1.198 15.633 -15.648 1 93.06 354 LEU A C 1
ATOM 2629 O O . LEU A 1 354 ? -2.008 15.922 -14.766 1 93.06 354 LEU A O 1
ATOM 2633 N N . VAL A 1 355 ? -1.07 14.406 -16.078 1 95.88 355 VAL A N 1
ATOM 2634 C CA . VAL A 1 355 ? -1.8 13.289 -15.477 1 95.88 355 VAL A CA 1
ATOM 2635 C C . VAL A 1 355 ? -1.411 13.141 -14.008 1 95.88 355 VAL A C 1
ATOM 2637 O O . VAL A 1 355 ? -2.277 13 -13.141 1 95.88 355 VAL A O 1
ATOM 2640 N N . GLU A 1 356 ? -0.105 13.203 -13.719 1 94.5 356 GLU A N 1
ATOM 2641 C CA . GLU A 1 356 ? 0.42 13.016 -12.367 1 94.5 356 GLU A CA 1
ATOM 2642 C C . GLU A 1 356 ? 0.021 14.18 -11.461 1 94.5 356 GLU A C 1
ATOM 2644 O O . GLU A 1 356 ? -0.03 14.023 -10.234 1 94.5 356 GLU A O 1
ATOM 2649 N N . GLY A 1 357 ? -0.311 15.289 -12.047 1 91.44 357 GLY A N 1
ATOM 2650 C CA . GLY A 1 357 ? -0.724 16.453 -11.289 1 91.44 357 GLY A CA 1
ATOM 2651 C C . GLY A 1 357 ? -2.174 16.406 -10.852 1 91.44 357 GLY A C 1
ATOM 2652 O O . GLY A 1 357 ? -2.617 17.219 -10.047 1 91.44 357 GLY A O 1
ATOM 2653 N N . HIS A 1 358 ? -2.93 15.406 -11.352 1 93.19 358 HIS A N 1
ATOM 2654 C CA . HIS A 1 358 ? -4.328 15.273 -10.961 1 93.19 358 HIS A CA 1
ATOM 2655 C C . HIS A 1 358 ? -4.457 14.797 -9.516 1 93.19 358 HIS A C 1
ATOM 2657 O O . HIS A 1 358 ? -3.809 13.828 -9.125 1 93.19 358 HIS A O 1
ATOM 2663 N N . ARG A 1 359 ? -5.262 15.383 -8.75 1 87.5 359 ARG A N 1
ATOM 2664 C CA . ARG A 1 359 ? -5.316 15.188 -7.309 1 87.5 359 ARG A CA 1
ATOM 2665 C C . ARG A 1 359 ? -6.102 13.922 -6.957 1 87.5 359 ARG A C 1
ATOM 2667 O O . ARG A 1 359 ? -5.988 13.406 -5.844 1 87.5 359 ARG A O 1
ATOM 2674 N N . ALA A 1 360 ? -6.914 13.422 -7.762 1 81.19 360 ALA A N 1
ATOM 2675 C CA . ALA A 1 360 ? -7.648 12.172 -7.539 1 81.19 360 ALA A CA 1
ATOM 2676 C C . ALA A 1 360 ? -7.25 11.109 -8.562 1 81.19 360 ALA A C 1
ATOM 2678 O O . ALA A 1 360 ? -8.094 10.359 -9.039 1 81.19 360 ALA A O 1
ATOM 2679 N N . ALA A 1 361 ? -5.98 11.078 -8.758 1 83.88 361 ALA A N 1
ATOM 2680 C CA . ALA A 1 361 ? -5.461 10.203 -9.805 1 83.88 361 ALA A CA 1
ATOM 2681 C C . ALA A 1 361 ? -5.43 8.75 -9.328 1 83.88 361 ALA A C 1
ATOM 2683 O O . ALA A 1 361 ? -5.223 8.477 -8.148 1 83.88 361 ALA A O 1
ATOM 2684 N N . ASP A 1 362 ? -5.734 7.848 -10.258 1 87.88 362 ASP A N 1
ATOM 2685 C CA . ASP A 1 362 ? -5.555 6.414 -10.031 1 87.88 362 ASP A CA 1
ATOM 2686 C C . ASP A 1 362 ? -4.074 6.035 -10.07 1 87.88 362 ASP A C 1
ATOM 2688 O O . ASP A 1 362 ? -3.449 6.062 -11.133 1 87.88 362 ASP A O 1
ATOM 2692 N N . THR A 1 363 ? -3.559 5.656 -8.938 1 89 363 THR A N 1
ATOM 2693 C CA . THR A 1 363 ? -2.125 5.41 -8.812 1 89 363 THR A CA 1
ATOM 2694 C C . THR A 1 363 ? -1.694 4.25 -9.703 1 89 363 THR A C 1
ATOM 2696 O O . THR A 1 363 ? -0.587 4.254 -10.25 1 89 363 THR A O 1
ATOM 2699 N N . GLY A 1 364 ? -2.498 3.256 -9.891 1 91.81 364 GLY A N 1
ATOM 2700 C CA . GLY A 1 364 ? -2.184 2.137 -10.758 1 91.81 364 GLY A CA 1
ATOM 2701 C C . GLY A 1 364 ? -2.064 2.535 -12.219 1 91.81 364 GLY A C 1
ATOM 2702 O O . GLY A 1 364 ? -1.106 2.154 -12.898 1 91.81 364 GLY A O 1
ATOM 2703 N N . ARG A 1 365 ? -2.979 3.338 -12.672 1 94.56 365 ARG A N 1
ATOM 2704 C CA . ARG A 1 365 ? -2.959 3.785 -14.062 1 94.56 365 ARG A CA 1
ATOM 2705 C C . ARG A 1 365 ? -1.768 4.699 -14.328 1 94.56 365 ARG A C 1
ATOM 2707 O O . ARG A 1 365 ? -1.161 4.645 -15.398 1 94.56 365 ARG A O 1
ATOM 2714 N N . ILE A 1 366 ? -1.418 5.512 -13.32 1 95.81 366 ILE A N 1
ATOM 2715 C CA . ILE A 1 366 ? -0.248 6.375 -13.438 1 95.81 366 ILE A CA 1
ATOM 2716 C C . ILE A 1 366 ? 1.012 5.52 -13.555 1 95.81 366 ILE A C 1
ATOM 2718 O O . ILE A 1 366 ? 1.901 5.82 -14.359 1 95.81 366 ILE A O 1
ATOM 2722 N N . GLY A 1 367 ? 1.056 4.484 -12.703 1 95.69 367 GLY A N 1
ATOM 2723 C CA . GLY A 1 367 ? 2.193 3.582 -12.773 1 95.69 367 GLY A CA 1
ATOM 2724 C C . GLY A 1 367 ? 2.387 2.977 -14.156 1 95.69 367 GLY A C 1
ATOM 2725 O O . GLY A 1 367 ? 3.51 2.92 -14.656 1 95.69 367 GLY A O 1
ATOM 2726 N N . THR A 1 368 ? 1.32 2.543 -14.781 1 97 368 THR A N 1
ATOM 2727 C CA . THR A 1 368 ? 1.394 1.966 -16.125 1 97 368 THR A CA 1
ATOM 2728 C C . THR A 1 368 ? 1.822 3.016 -17.141 1 97 368 THR A C 1
ATOM 2730 O O . THR A 1 368 ? 2.631 2.734 -18.031 1 97 368 THR A O 1
ATOM 2733 N N . ALA A 1 369 ? 1.278 4.227 -16.969 1 98.12 369 ALA A N 1
ATOM 2734 C CA . ALA A 1 369 ? 1.656 5.32 -17.859 1 98.12 369 ALA A CA 1
ATOM 2735 C C . ALA A 1 369 ? 3.146 5.629 -17.75 1 98.12 369 ALA A C 1
ATOM 2737 O O . ALA A 1 369 ? 3.805 5.906 -18.766 1 98.12 369 ALA A O 1
ATOM 2738 N N . ARG A 1 370 ? 3.66 5.57 -16.578 1 97.56 370 ARG A N 1
ATOM 2739 C CA . ARG A 1 370 ? 5.09 5.781 -16.359 1 97.56 370 ARG A CA 1
ATOM 2740 C C . ARG A 1 370 ? 5.91 4.73 -17.109 1 97.56 370 ARG A C 1
ATOM 2742 O O . ARG A 1 370 ? 6.938 5.051 -17.703 1 97.56 370 ARG A O 1
ATOM 2749 N N . MET A 1 371 ? 5.461 3.502 -17 1 98.25 371 MET A N 1
ATOM 2750 C CA . MET A 1 371 ? 6.156 2.426 -17.703 1 98.25 371 MET A CA 1
ATOM 2751 C C . MET A 1 371 ? 6.09 2.625 -19.219 1 98.25 371 MET A C 1
ATOM 2753 O O . MET A 1 371 ? 7.059 2.352 -19.922 1 98.25 371 MET A O 1
ATOM 2757 N N . ALA A 1 372 ? 4.938 3.068 -19.672 1 98.62 372 ALA A N 1
ATOM 2758 C CA . ALA A 1 372 ? 4.809 3.373 -21.109 1 98.62 372 ALA A CA 1
ATOM 2759 C C . ALA A 1 372 ? 5.816 4.438 -21.531 1 98.62 372 ALA A C 1
ATOM 2761 O O . ALA A 1 372 ? 6.473 4.301 -22.562 1 98.62 372 ALA A O 1
ATOM 2762 N N . LEU A 1 373 ? 5.93 5.453 -20.75 1 98.38 373 LEU A N 1
ATOM 2763 C CA . LEU A 1 373 ? 6.867 6.531 -21.047 1 98.38 373 LEU A CA 1
ATOM 2764 C C . LEU A 1 373 ? 8.305 6.016 -21.047 1 98.38 373 LEU A C 1
ATOM 2766 O O . LEU A 1 373 ? 9.094 6.379 -21.922 1 98.38 373 LEU A O 1
ATOM 2770 N N . ARG A 1 374 ? 8.648 5.199 -20.125 1 98 374 ARG A N 1
ATOM 2771 C CA . ARG A 1 374 ? 9.977 4.602 -20.062 1 98 374 ARG A CA 1
ATOM 2772 C C . ARG A 1 374 ? 10.281 3.811 -21.328 1 98 374 ARG A C 1
ATOM 2774 O O . ARG A 1 374 ? 11.391 3.896 -21.875 1 98 374 ARG A O 1
ATOM 2781 N N . LEU A 1 375 ? 9.312 3.066 -21.812 1 98.38 375 LEU A N 1
ATOM 2782 C CA . LEU A 1 375 ? 9.492 2.291 -23.031 1 98.38 375 LEU A CA 1
ATOM 2783 C C . LEU A 1 375 ? 9.664 3.209 -24.234 1 98.38 375 LEU A C 1
ATOM 2785 O O . LEU A 1 375 ? 10.43 2.9 -25.156 1 98.38 375 LEU A O 1
ATOM 2789 N N . LEU A 1 376 ? 8.961 4.328 -24.219 1 97.88 376 LEU A N 1
ATOM 2790 C CA . LEU A 1 376 ? 9.133 5.309 -25.281 1 97.88 376 LEU A CA 1
ATOM 2791 C C . LEU A 1 376 ? 10.562 5.855 -25.297 1 97.88 376 LEU A C 1
ATOM 2793 O O . LEU A 1 376 ? 11.164 6.012 -26.359 1 97.88 376 LEU A O 1
ATOM 2797 N N . ARG A 1 377 ? 11.055 6.156 -24.141 1 96.88 377 ARG A N 1
ATOM 2798 C CA . ARG A 1 377 ? 12.438 6.621 -24.031 1 96.88 377 ARG A CA 1
ATOM 2799 C C . ARG A 1 377 ? 13.414 5.578 -24.547 1 96.88 377 ARG A C 1
ATOM 2801 O O . ARG A 1 377 ? 14.359 5.914 -25.266 1 96.88 377 ARG A O 1
ATOM 2808 N N . TRP A 1 378 ? 13.211 4.336 -24.25 1 97.38 378 TRP A N 1
ATOM 2809 C CA . TRP A 1 378 ? 14.047 3.244 -24.734 1 97.38 378 TRP A CA 1
ATOM 2810 C C . TRP A 1 378 ? 14 3.158 -26.25 1 97.38 378 TRP A C 1
ATOM 2812 O O . TRP A 1 378 ? 15.039 2.986 -26.906 1 97.38 378 TRP A O 1
ATOM 2822 N N . LEU A 1 379 ? 12.773 3.277 -26.797 1 97.31 379 LEU A N 1
ATOM 2823 C CA . LEU A 1 379 ? 12.602 3.193 -28.25 1 97.31 379 LEU A CA 1
ATOM 2824 C C . LEU A 1 379 ? 13.266 4.379 -28.938 1 97.31 379 LEU A C 1
ATOM 2826 O O . LEU A 1 379 ? 13.68 4.273 -30.094 1 97.31 379 LEU A O 1
ATOM 2830 N N . SER A 1 380 ? 13.305 5.504 -28.234 1 95.38 380 SER A N 1
ATOM 2831 C CA . SER A 1 380 ? 13.859 6.715 -28.828 1 95.38 380 SER A CA 1
ATOM 2832 C C . SER A 1 380 ? 15.383 6.641 -28.922 1 95.38 380 SER A C 1
ATOM 2834 O O . SER A 1 380 ? 16 7.316 -29.75 1 95.38 380 SER A O 1
ATOM 2836 N N . ALA A 1 381 ? 16 5.871 -28.047 1 92.06 381 ALA A N 1
ATOM 2837 C CA . ALA A 1 381 ? 17.453 5.656 -28.078 1 92.06 381 ALA A CA 1
ATOM 2838 C C . ALA A 1 381 ? 17.828 4.719 -29.219 1 92.06 381 ALA A C 1
ATOM 2840 O O . ALA A 1 381 ? 17.047 3.836 -29.594 1 92.06 381 ALA A O 1
ATOM 2841 N N . GLU A 1 382 ? 18.953 4.969 -29.734 1 90.62 382 GLU A N 1
ATOM 2842 C CA . GLU A 1 382 ? 19.453 4.074 -30.781 1 90.62 382 GLU A CA 1
ATOM 2843 C C . GLU A 1 382 ? 19.625 2.654 -30.25 1 90.62 382 GLU A C 1
ATOM 2845 O O . GLU A 1 382 ? 20.094 2.459 -29.125 1 90.62 382 GLU A O 1
ATOM 2850 N N . ASP A 1 383 ? 19.234 1.728 -31.094 1 91.25 383 ASP A N 1
ATOM 2851 C CA . ASP A 1 383 ? 19.375 0.326 -30.703 1 91.25 383 ASP A CA 1
ATOM 2852 C C . ASP A 1 383 ? 20.844 -0.059 -30.547 1 91.25 383 ASP A C 1
ATOM 2854 O O . ASP A 1 383 ? 21.688 0.313 -31.359 1 91.25 383 ASP A O 1
ATOM 2858 N N . ASP A 1 384 ? 21.109 -0.693 -29.531 1 87.88 384 ASP A N 1
ATOM 2859 C CA . ASP A 1 384 ? 22.469 -1.17 -29.312 1 87.88 384 ASP A CA 1
ATOM 2860 C C . ASP A 1 384 ? 22.906 -2.105 -30.438 1 87.88 384 ASP A C 1
ATOM 2862 O O . ASP A 1 384 ? 22.078 -2.805 -31.031 1 87.88 384 ASP A O 1
ATOM 2866 N N . PRO A 1 385 ? 24.203 -2.039 -30.719 1 92 385 PRO A N 1
ATOM 2867 C CA . PRO A 1 385 ? 24.703 -2.992 -31.719 1 92 385 PRO A CA 1
ATOM 2868 C C . PRO A 1 385 ? 24.453 -4.445 -31.328 1 92 385 PRO A C 1
ATOM 2870 O O . PRO A 1 385 ? 24.344 -4.75 -30.125 1 92 385 PRO A O 1
ATOM 2873 N N . LYS A 1 386 ? 24.312 -5.297 -32.312 1 95.69 386 LYS A N 1
ATOM 2874 C CA . LYS A 1 386 ? 24.172 -6.73 -32.062 1 95.69 386 LYS A CA 1
ATOM 2875 C C . LYS A 1 386 ? 25.297 -7.262 -31.188 1 95.69 386 LYS A C 1
ATOM 2877 O O . LYS A 1 386 ? 26.469 -6.973 -31.438 1 95.69 386 LYS A O 1
ATOM 2882 N N . PRO A 1 387 ? 24.891 -7.988 -30.188 1 97.44 387 PRO A N 1
ATOM 2883 C CA . PRO A 1 387 ? 25.953 -8.57 -29.359 1 97.44 387 PRO A CA 1
ATOM 2884 C C . PRO A 1 387 ? 26.828 -9.547 -30.125 1 97.44 387 PRO A C 1
ATOM 2886 O O . PRO A 1 387 ? 26.344 -10.32 -30.953 1 97.44 387 PRO A O 1
ATOM 2889 N N . ARG A 1 388 ? 28.156 -9.547 -29.844 1 94.25 388 ARG A N 1
ATOM 2890 C CA . ARG A 1 388 ? 29.125 -10.383 -30.547 1 94.25 388 ARG A CA 1
ATOM 2891 C C . ARG A 1 388 ? 29.297 -11.727 -29.844 1 94.25 388 ARG A C 1
ATOM 2893 O O . ARG A 1 388 ? 29.703 -12.711 -30.453 1 94.25 388 ARG A O 1
ATOM 2900 N N . THR A 1 389 ? 29.062 -11.719 -28.531 1 95.75 389 THR A N 1
ATOM 2901 C CA . THR A 1 389 ? 29.219 -12.93 -27.719 1 95.75 389 THR A CA 1
ATOM 2902 C C . THR A 1 389 ? 27.969 -13.203 -26.906 1 95.75 389 THR A C 1
ATOM 2904 O O . THR A 1 389 ? 27.141 -12.312 -26.703 1 95.75 389 THR A O 1
ATOM 2907 N N . LEU A 1 390 ? 27.875 -14.469 -26.5 1 97.19 390 LEU A N 1
ATOM 2908 C CA . LEU A 1 390 ? 26.766 -14.836 -25.625 1 97.19 390 LEU A CA 1
ATOM 2909 C C . LEU A 1 390 ? 26.844 -14.07 -24.297 1 97.19 390 LEU A C 1
ATOM 2911 O O . LEU A 1 390 ? 25.812 -13.711 -23.734 1 97.19 390 LEU A O 1
ATOM 2915 N N . HIS A 1 391 ? 28.016 -13.82 -23.828 1 96.56 391 HIS A N 1
ATOM 2916 C CA . HIS A 1 391 ? 28.234 -13.055 -22.609 1 96.56 391 HIS A CA 1
ATOM 2917 C C . HIS A 1 391 ? 27.656 -11.656 -22.719 1 96.56 391 HIS A C 1
ATOM 2919 O O . HIS A 1 391 ? 27 -11.18 -21.781 1 96.56 391 HIS A O 1
ATOM 2925 N N . GLU A 1 392 ? 27.875 -11.023 -23.812 1 96.56 392 GLU A N 1
ATOM 2926 C CA . GLU A 1 392 ? 27.328 -9.688 -24.047 1 96.56 392 GLU A CA 1
ATOM 2927 C C . GLU A 1 392 ? 25.812 -9.719 -24.125 1 96.56 392 GLU A C 1
ATOM 2929 O O . GLU A 1 392 ? 25.141 -8.836 -23.578 1 96.56 392 GLU A O 1
ATOM 2934 N N . ALA A 1 393 ? 25.328 -10.758 -24.797 1 98 393 ALA A N 1
ATOM 2935 C CA . ALA A 1 393 ? 23.875 -10.891 -24.906 1 98 393 ALA A CA 1
ATOM 2936 C C . ALA A 1 393 ? 23.234 -11.125 -23.547 1 98 393 ALA A C 1
ATOM 2938 O O . ALA A 1 393 ? 22.156 -10.602 -23.266 1 98 393 ALA A O 1
ATOM 2939 N N . LEU A 1 394 ? 23.891 -11.914 -22.75 1 98.19 394 LEU A N 1
ATOM 2940 C CA . LEU A 1 394 ? 23.438 -12.164 -21.391 1 98.19 394 LEU A CA 1
ATOM 2941 C C . LEU A 1 394 ? 23.375 -10.867 -20.594 1 98.19 394 LEU A C 1
ATOM 2943 O O . LEU A 1 394 ? 22.375 -10.594 -19.922 1 98.19 394 LEU A O 1
ATOM 2947 N N . HIS A 1 395 ? 24.344 -10.086 -20.672 1 96.94 395 HIS A N 1
ATOM 2948 C CA . HIS A 1 395 ? 24.406 -8.844 -19.906 1 96.94 395 HIS A CA 1
ATOM 2949 C C . HIS A 1 395 ? 23.391 -7.828 -20.422 1 96.94 395 HIS A C 1
ATOM 2951 O O . HIS A 1 395 ? 22.859 -7.02 -19.656 1 96.94 395 HIS A O 1
ATOM 2957 N N . ARG A 1 396 ? 23.125 -7.879 -21.719 1 97.56 396 ARG A N 1
ATOM 2958 C CA . ARG A 1 396 ? 22.062 -7.016 -22.219 1 97.56 396 ARG A CA 1
ATOM 2959 C C . ARG A 1 396 ? 20.734 -7.34 -21.547 1 97.56 396 ARG A C 1
ATOM 2961 O O . ARG A 1 396 ? 19.969 -6.438 -21.219 1 97.56 396 ARG A O 1
ATOM 2968 N N . GLN A 1 397 ? 20.453 -8.625 -21.375 1 98.25 397 GLN A N 1
ATOM 2969 C CA . GLN A 1 397 ? 19.219 -9.039 -20.703 1 98.25 397 GLN A CA 1
ATOM 2970 C C . GLN A 1 397 ? 19.156 -8.523 -19.281 1 98.25 397 GLN A C 1
ATOM 2972 O O . GLN A 1 397 ? 18.125 -8.016 -18.844 1 98.25 397 GLN A O 1
ATOM 2977 N N . VAL A 1 398 ? 20.203 -8.555 -18.578 1 97.62 398 VAL A N 1
ATOM 2978 C CA . VAL A 1 398 ? 20.219 -8.25 -17.141 1 97.62 398 VAL A CA 1
ATOM 2979 C C . VAL A 1 398 ? 20.203 -6.734 -16.953 1 97.62 398 VAL A C 1
ATOM 2981 O O . VAL A 1 398 ? 19.562 -6.227 -16.016 1 97.62 398 VAL A O 1
ATOM 2984 N N . ARG A 1 399 ? 20.844 -6.031 -17.828 1 95.62 399 ARG A N 1
ATOM 2985 C CA . ARG A 1 399 ? 21.109 -4.617 -17.594 1 95.62 399 ARG A CA 1
ATOM 2986 C C . ARG A 1 399 ? 20.141 -3.734 -18.359 1 95.62 399 ARG A C 1
ATOM 2988 O O . ARG A 1 399 ? 19.969 -2.557 -18.031 1 95.62 399 ARG A O 1
ATOM 2995 N N . VAL A 1 400 ? 19.484 -4.324 -19.422 1 97.12 400 VAL A N 1
ATOM 2996 C CA . VAL A 1 400 ? 18.625 -3.5 -20.266 1 97.12 400 VAL A CA 1
ATOM 2997 C C . VAL A 1 400 ? 17.297 -4.207 -20.484 1 97.12 400 VAL A C 1
ATOM 2999 O O . VAL A 1 400 ? 16.266 -3.826 -19.906 1 97.12 400 VAL A O 1
ATOM 3002 N N . ASP A 1 401 ? 17.297 -5.363 -21.188 1 98.19 401 ASP A N 1
ATOM 3003 C CA . ASP A 1 401 ? 16.094 -6.012 -21.688 1 98.19 401 ASP A CA 1
ATOM 3004 C C . ASP A 1 401 ? 15.211 -6.488 -20.531 1 98.19 401 ASP A C 1
ATOM 3006 O O . ASP A 1 401 ? 13.984 -6.535 -20.656 1 98.19 401 ASP A O 1
ATOM 3010 N N . GLY A 1 402 ? 15.82 -6.883 -19.422 1 98.19 402 GLY A N 1
ATOM 3011 C CA . GLY A 1 402 ? 15.016 -7.234 -18.25 1 98.19 402 GLY A CA 1
ATOM 3012 C C . GLY A 1 402 ? 14.141 -6.094 -17.766 1 98.19 402 GLY A C 1
ATOM 3013 O O . GLY A 1 402 ? 13.008 -6.316 -17.328 1 98.19 402 GLY A O 1
ATOM 3014 N N . TRP A 1 403 ? 14.656 -4.891 -17.844 1 97.56 403 TRP A N 1
ATOM 3015 C CA . TRP A 1 403 ? 13.891 -3.703 -17.469 1 97.56 403 TRP A CA 1
ATOM 3016 C C . TRP A 1 403 ? 12.805 -3.406 -18.5 1 97.56 403 TRP A C 1
ATOM 3018 O O . TRP A 1 403 ? 11.703 -2.979 -18.141 1 97.56 403 TRP A O 1
ATOM 3028 N N . VAL A 1 404 ? 13.148 -3.637 -19.75 1 98.38 404 VAL A N 1
ATOM 3029 C CA . VAL A 1 404 ? 12.156 -3.492 -20.812 1 98.38 404 VAL A CA 1
ATOM 3030 C C . VAL A 1 404 ? 11 -4.465 -20.578 1 98.38 404 VAL A C 1
ATOM 3032 O O . VAL A 1 404 ? 9.836 -4.082 -20.672 1 98.38 404 VAL A O 1
ATOM 3035 N N . ASP A 1 405 ? 11.383 -5.695 -20.266 1 98.12 405 ASP A N 1
ATOM 3036 C CA . ASP A 1 405 ? 10.375 -6.723 -20.016 1 98.12 405 ASP A CA 1
ATOM 3037 C C . ASP A 1 405 ? 9.469 -6.328 -18.844 1 98.12 405 ASP A C 1
ATOM 3039 O O . ASP A 1 405 ? 8.258 -6.543 -18.906 1 98.12 405 ASP A O 1
ATOM 3043 N N . ARG A 1 406 ? 10 -5.746 -17.797 1 97.25 406 ARG A N 1
ATOM 3044 C CA . ARG A 1 406 ? 9.219 -5.293 -16.641 1 97.25 406 ARG A CA 1
ATOM 3045 C C . ARG A 1 406 ? 8.188 -4.25 -17.062 1 97.25 406 ARG A C 1
ATOM 3047 O O . ARG A 1 406 ? 7.012 -4.367 -16.719 1 97.25 406 ARG A O 1
ATOM 3054 N N . ALA A 1 407 ? 8.625 -3.271 -17.812 1 98 407 ALA A N 1
ATOM 3055 C CA . ALA A 1 407 ? 7.715 -2.217 -18.25 1 98 407 ALA A CA 1
ATOM 3056 C C . ALA A 1 407 ? 6.684 -2.764 -19.234 1 98 407 ALA A C 1
ATOM 3058 O O . ALA A 1 407 ? 5.516 -2.363 -19.203 1 98 407 ALA A O 1
ATOM 3059 N N . ARG A 1 408 ? 7.141 -3.615 -20.047 1 97.06 408 ARG A N 1
ATOM 3060 C CA . ARG A 1 408 ? 6.289 -4.199 -21.078 1 97.06 408 ARG A CA 1
ATOM 3061 C C . ARG A 1 408 ? 5.121 -4.957 -20.453 1 97.06 408 ARG A C 1
ATOM 3063 O O . ARG A 1 408 ? 4.02 -4.973 -21.016 1 97.06 408 ARG A O 1
ATOM 3070 N N . LEU A 1 409 ? 5.332 -5.598 -19.344 1 95.06 409 LEU A N 1
ATOM 3071 C CA . LEU A 1 409 ? 4.277 -6.348 -18.656 1 95.06 409 LEU A CA 1
ATOM 3072 C C . LEU A 1 409 ? 3.143 -5.426 -18.234 1 95.06 409 LEU A C 1
ATOM 3074 O O . LEU A 1 409 ? 1.969 -5.789 -18.344 1 95.06 409 LEU A O 1
ATOM 3078 N N . ASP A 1 410 ? 3.445 -4.223 -17.812 1 95.5 410 ASP A N 1
ATOM 3079 C CA . ASP A 1 410 ? 2.432 -3.268 -17.375 1 95.5 410 ASP A CA 1
ATOM 3080 C C . ASP A 1 410 ? 1.573 -2.803 -18.562 1 95.5 410 ASP A C 1
ATOM 3082 O O . ASP A 1 410 ? 0.349 -2.717 -18.438 1 95.5 410 ASP A O 1
ATOM 3086 N N . ILE A 1 411 ? 2.213 -2.51 -19.688 1 96.06 411 ILE A N 1
ATOM 3087 C CA . ILE A 1 411 ? 1.427 -2.002 -20.797 1 96.06 411 ILE A CA 1
ATOM 3088 C C . ILE A 1 411 ? 0.666 -3.15 -21.453 1 96.06 411 ILE A C 1
ATOM 3090 O O . ILE A 1 411 ? -0.379 -2.938 -22.078 1 96.06 411 ILE A O 1
ATOM 3094 N N . PHE A 1 412 ? 1.227 -4.363 -21.312 1 95.06 412 PHE A N 1
ATOM 3095 C CA . PHE A 1 412 ? 0.483 -5.523 -21.781 1 95.06 412 PHE A CA 1
ATOM 3096 C C . PHE A 1 412 ? -0.818 -5.688 -21.016 1 95.06 412 PHE A C 1
ATOM 3098 O O . PHE A 1 412 ? -1.871 -5.941 -21.609 1 95.06 412 PHE A O 1
ATOM 3105 N N . ALA A 1 413 ? -0.785 -5.59 -19.672 1 92.56 413 ALA A N 1
ATOM 3106 C CA . ALA A 1 413 ? -1.995 -5.656 -18.859 1 92.56 413 ALA A CA 1
ATOM 3107 C C . ALA A 1 413 ? -2.998 -4.582 -19.281 1 92.56 413 ALA A C 1
ATOM 3109 O O . ALA A 1 413 ? -4.211 -4.809 -19.234 1 92.56 413 ALA A O 1
ATOM 3110 N N . GLY A 1 414 ? -2.479 -3.432 -19.594 1 94 414 GLY A N 1
ATOM 3111 C CA . GLY A 1 414 ? -3.201 -2.426 -20.359 1 94 414 GLY A CA 1
ATOM 3112 C C . GLY A 1 414 ? -4.18 -1.63 -19.516 1 94 414 GLY A C 1
ATOM 3113 O O . GLY A 1 414 ? -3.926 -1.372 -18.328 1 94 414 GLY A O 1
ATOM 3114 N N . ASP A 1 415 ? -5.227 -1.083 -20.203 1 95.31 415 ASP A N 1
ATOM 3115 C CA . ASP A 1 415 ? -6.184 -0.138 -19.641 1 95.31 415 ASP A CA 1
ATOM 3116 C C . ASP A 1 415 ? -7.605 -0.448 -20.094 1 95.31 415 ASP A C 1
ATOM 3118 O O . ASP A 1 415 ? -7.801 -1.063 -21.156 1 95.31 415 ASP A O 1
ATOM 3122 N N . THR A 1 416 ? -8.57 -0.058 -19.359 1 92.75 416 THR A N 1
ATOM 3123 C CA . THR A 1 416 ? -9.969 -0.305 -19.719 1 92.75 416 THR A CA 1
ATOM 3124 C C . THR A 1 416 ? -10.477 0.754 -20.688 1 92.75 416 THR A C 1
ATOM 3126 O O . THR A 1 416 ? -11.453 0.532 -21.406 1 92.75 416 THR A O 1
ATOM 3129 N N . ASP A 1 417 ? -9.844 1.992 -20.672 1 94 417 ASP A N 1
ATOM 3130 C CA . ASP A 1 417 ? -10.203 3.033 -21.625 1 94 417 ASP A CA 1
ATOM 3131 C C . ASP A 1 417 ? -9.734 2.672 -23.031 1 94 417 ASP A C 1
ATOM 3133 O O . ASP A 1 417 ? -8.547 2.416 -23.25 1 94 417 ASP A O 1
ATOM 3137 N N . PRO A 1 418 ? -10.578 2.682 -24.016 1 93.12 418 PRO A N 1
ATOM 3138 C CA . PRO A 1 418 ? -10.227 2.199 -25.359 1 93.12 418 PRO A CA 1
ATOM 3139 C C . PRO A 1 418 ? -9.125 3.025 -26.016 1 93.12 418 PRO A C 1
ATOM 3141 O O . PRO A 1 418 ? -8.273 2.477 -26.719 1 93.12 418 PRO A O 1
ATOM 3144 N N . ALA A 1 419 ? -9.156 4.293 -25.797 1 95.44 419 ALA A N 1
ATOM 3145 C CA . ALA A 1 419 ? -8.133 5.141 -26.406 1 95.44 419 ALA A CA 1
ATOM 3146 C C . ALA A 1 419 ? -6.758 4.852 -25.797 1 95.44 419 ALA A C 1
ATOM 3148 O O . ALA A 1 419 ? -5.766 4.75 -26.531 1 95.44 419 ALA A O 1
ATOM 3149 N N . VAL A 1 420 ? -6.727 4.703 -24.547 1 97.31 420 VAL A N 1
ATOM 3150 C CA . VAL A 1 420 ? -5.473 4.41 -23.859 1 97.31 420 VAL A CA 1
ATOM 3151 C C . VAL A 1 420 ? -5.008 2.998 -24.219 1 97.31 420 VAL A C 1
ATOM 3153 O O . VAL A 1 420 ? -3.826 2.775 -24.484 1 97.31 420 VAL A O 1
ATOM 3156 N N . ALA A 1 421 ? -5.949 2.07 -24.281 1 96.62 421 ALA A N 1
ATOM 3157 C CA . ALA A 1 421 ? -5.652 0.685 -24.641 1 96.62 421 ALA A CA 1
ATOM 3158 C C . ALA A 1 421 ? -5.012 0.599 -26.031 1 96.62 421 ALA A C 1
ATOM 3160 O O . ALA A 1 421 ? -4.043 -0.136 -26.219 1 96.62 421 ALA A O 1
ATOM 3161 N N . GLU A 1 422 ? -5.531 1.35 -26.906 1 96.62 422 GLU A N 1
ATOM 3162 C CA . GLU A 1 422 ? -4.996 1.337 -28.266 1 96.62 422 GLU A CA 1
ATOM 3163 C C . GLU A 1 422 ? -3.572 1.882 -28.297 1 96.62 422 GLU A C 1
ATOM 3165 O O . GLU A 1 422 ? -2.713 1.337 -29 1 96.62 422 GLU A O 1
ATOM 3170 N N . ALA A 1 423 ? -3.361 2.945 -27.594 1 98.12 423 ALA A N 1
ATOM 3171 C CA . ALA A 1 423 ? -2.014 3.502 -27.516 1 98.12 423 ALA A CA 1
ATOM 3172 C C . ALA A 1 423 ? -1.029 2.477 -26.969 1 98.12 423 ALA A C 1
ATOM 3174 O O . ALA A 1 423 ? 0.072 2.312 -27.5 1 98.12 423 ALA A O 1
ATOM 3175 N N . TYR A 1 424 ? -1.417 1.806 -25.938 1 98.25 424 TYR A N 1
ATOM 3176 C CA . TYR A 1 424 ? -0.559 0.799 -25.312 1 98.25 424 TYR A CA 1
ATOM 3177 C C . TYR A 1 424 ? -0.33 -0.373 -26.266 1 98.25 424 TYR A C 1
ATOM 3179 O O . TYR A 1 424 ? 0.765 -0.939 -26.312 1 98.25 424 TYR A O 1
ATOM 3187 N N . ARG A 1 425 ? -1.343 -0.729 -27 1 96.88 425 ARG A N 1
ATOM 3188 C CA . ARG A 1 425 ? -1.207 -1.802 -27.984 1 96.88 425 ARG A CA 1
ATOM 3189 C C . ARG A 1 425 ? -0.155 -1.456 -29.031 1 96.88 425 ARG A C 1
ATOM 3191 O O . ARG A 1 425 ? 0.72 -2.27 -29.328 1 96.88 425 ARG A O 1
ATOM 3198 N N . LEU A 1 426 ? -0.272 -0.294 -29.547 1 97.75 426 LEU A N 1
ATOM 3199 C CA . LEU A 1 426 ? 0.668 0.147 -30.578 1 97.75 426 LEU A CA 1
ATOM 3200 C C . LEU A 1 426 ? 2.082 0.245 -30.016 1 97.75 426 LEU A C 1
ATOM 3202 O O . LEU A 1 426 ? 3.045 -0.161 -30.656 1 97.75 426 LEU A O 1
ATOM 3206 N N . LEU A 1 427 ? 2.182 0.789 -28.812 1 98.25 427 LEU A N 1
ATOM 3207 C CA . LEU A 1 427 ? 3.48 0.865 -28.156 1 98.25 427 LEU A CA 1
ATOM 3208 C C . LEU A 1 427 ? 4.055 -0.528 -27.922 1 98.25 427 LEU A C 1
ATOM 3210 O O . LEU A 1 427 ? 5.238 -0.766 -28.188 1 98.25 427 LEU A O 1
ATOM 3214 N N . HIS A 1 428 ? 3.25 -1.426 -27.484 1 97.56 428 HIS A N 1
ATOM 3215 C CA . HIS A 1 428 ? 3.678 -2.799 -27.234 1 97.56 428 HIS A CA 1
ATOM 3216 C C . HIS A 1 428 ? 4.203 -3.443 -28.516 1 97.56 428 HIS A C 1
ATOM 3218 O O . HIS A 1 428 ? 5.223 -4.133 -28.5 1 97.56 428 HIS A O 1
ATOM 3224 N N . ARG A 1 429 ? 3.529 -3.199 -29.562 1 96.38 429 ARG A N 1
ATOM 3225 C CA . ARG A 1 429 ? 3.951 -3.756 -30.859 1 96.38 429 ARG A CA 1
ATOM 3226 C C . ARG A 1 429 ? 5.32 -3.223 -31.25 1 96.38 429 ARG A C 1
ATOM 3228 O O . ARG A 1 429 ? 6.18 -3.98 -31.719 1 96.38 429 ARG A O 1
ATOM 3235 N N . ALA A 1 430 ? 5.48 -1.973 -31.094 1 97.38 430 ALA A N 1
ATOM 3236 C CA . ALA A 1 430 ? 6.77 -1.365 -31.422 1 97.38 430 ALA A CA 1
ATOM 3237 C C . ALA A 1 430 ? 7.883 -1.944 -30.547 1 97.38 430 ALA A C 1
ATOM 3239 O O . ALA A 1 430 ? 8.961 -2.266 -31.047 1 97.38 430 ALA A O 1
ATOM 3240 N N . VAL A 1 431 ? 7.652 -2.074 -29.312 1 97.75 431 VAL A N 1
ATOM 3241 C CA . VAL A 1 431 ? 8.625 -2.615 -28.359 1 97.75 431 VAL A CA 1
ATOM 3242 C C . VAL A 1 431 ? 8.922 -4.074 -28.703 1 97.75 431 VAL A C 1
ATOM 3244 O O . VAL A 1 431 ? 10.078 -4.5 -28.703 1 97.75 431 VAL A O 1
ATOM 3247 N N . ASP A 1 432 ? 7.906 -4.863 -29.047 1 96.06 432 ASP A N 1
ATOM 3248 C CA . ASP A 1 432 ? 8.039 -6.281 -29.359 1 96.06 432 ASP A CA 1
ATOM 3249 C C . ASP A 1 432 ? 8.914 -6.484 -30.594 1 96.06 432 ASP A C 1
ATOM 3251 O O . ASP A 1 432 ? 9.648 -7.473 -30.688 1 96.06 432 ASP A O 1
ATOM 3255 N N . THR A 1 433 ? 8.766 -5.605 -31.469 1 95.81 433 THR A N 1
ATOM 3256 C CA . THR A 1 433 ? 9.562 -5.715 -32.688 1 95.81 433 THR A CA 1
ATOM 3257 C C . THR A 1 433 ? 11.047 -5.641 -32.375 1 95.81 433 THR A C 1
ATOM 3259 O O . THR A 1 433 ? 11.828 -6.5 -32.781 1 95.81 433 THR A O 1
ATOM 3262 N N . ARG A 1 434 ? 11.453 -4.641 -31.641 1 96.5 434 ARG A N 1
ATOM 3263 C CA . ARG A 1 434 ? 12.859 -4.504 -31.266 1 96.5 434 ARG A CA 1
ATOM 3264 C C . ARG A 1 434 ? 13.281 -5.617 -30.312 1 96.5 434 ARG A C 1
ATOM 3266 O O . ARG A 1 434 ? 14.344 -6.215 -30.469 1 96.5 434 ARG A O 1
ATOM 3273 N N . ARG A 1 435 ? 12.477 -5.906 -29.328 1 97.44 435 ARG A N 1
ATOM 3274 C CA . ARG A 1 435 ? 12.789 -6.922 -28.328 1 97.44 435 ARG A CA 1
ATOM 3275 C C . ARG A 1 435 ? 12.883 -8.305 -28.969 1 97.44 435 ARG A C 1
ATOM 3277 O O . ARG A 1 435 ? 13.703 -9.125 -28.562 1 97.44 435 ARG A O 1
ATOM 3284 N N . GLY A 1 436 ? 12 -8.57 -29.969 1 97.06 436 GLY A N 1
ATOM 3285 C CA . GLY A 1 436 ? 12.062 -9.82 -30.703 1 97.06 436 GLY A CA 1
ATOM 3286 C C . GLY A 1 436 ? 13.383 -10.016 -31.422 1 97.06 436 GLY A C 1
ATOM 3287 O O . GLY A 1 436 ? 13.922 -11.125 -31.438 1 97.06 436 GLY A O 1
ATOM 3288 N N . ARG A 1 437 ? 13.875 -8.961 -31.969 1 97.31 437 ARG A N 1
ATOM 3289 C CA . ARG A 1 437 ? 15.188 -9.023 -32.625 1 97.31 437 ARG A CA 1
ATOM 3290 C C . ARG A 1 437 ? 16.281 -9.375 -31.594 1 97.31 437 ARG A C 1
ATOM 3292 O O . ARG A 1 437 ? 17.188 -10.156 -31.891 1 97.31 437 ARG A O 1
ATOM 3299 N N . HIS A 1 438 ? 16.203 -8.766 -30.438 1 98.38 438 HIS A N 1
ATOM 3300 C CA . HIS A 1 438 ? 17.172 -9.062 -29.375 1 98.38 438 HIS A CA 1
ATOM 3301 C C . HIS A 1 438 ? 17.109 -10.539 -28.984 1 98.38 438 HIS A C 1
ATOM 3303 O O . HIS A 1 438 ? 18.156 -11.164 -28.766 1 98.38 438 HIS A O 1
ATOM 3309 N N . ASP A 1 439 ? 15.914 -11.109 -28.938 1 98.5 439 ASP A N 1
ATOM 3310 C CA . ASP A 1 439 ? 15.742 -12.516 -28.594 1 98.5 439 ASP A CA 1
ATOM 3311 C C . ASP A 1 439 ? 16.344 -13.43 -29.672 1 98.5 439 ASP A C 1
ATOM 3313 O O . ASP A 1 439 ? 16.953 -14.445 -29.344 1 98.5 439 ASP A O 1
ATOM 3317 N N . GLU A 1 440 ? 16.109 -13.055 -30.875 1 98.31 440 GLU A N 1
ATOM 3318 C CA . GLU A 1 440 ? 16.688 -13.836 -31.969 1 98.31 440 GLU A CA 1
ATOM 3319 C C . GLU A 1 440 ? 18.219 -13.828 -31.906 1 98.31 440 GLU A C 1
ATOM 3321 O O . GLU A 1 440 ? 18.844 -14.875 -32.094 1 98.31 440 GLU A O 1
ATOM 3326 N N . GLN A 1 441 ? 18.75 -12.656 -31.719 1 98.38 441 GLN A N 1
ATOM 3327 C CA . GLN A 1 441 ? 20.203 -12.516 -31.609 1 98.38 441 GLN A CA 1
ATOM 3328 C C . GLN A 1 441 ? 20.75 -13.367 -30.469 1 98.38 441 GLN A C 1
ATOM 3330 O O . GLN A 1 441 ? 21.75 -14.062 -30.625 1 98.38 441 GLN A O 1
ATOM 3335 N N . PHE A 1 442 ? 20.125 -13.312 -29.375 1 98.69 442 PHE A N 1
ATOM 3336 C CA . PHE A 1 442 ? 20.531 -14.094 -28.219 1 98.69 442 PHE A CA 1
ATOM 3337 C C . PHE A 1 442 ? 20.469 -15.586 -28.516 1 98.69 442 PHE A C 1
ATOM 3339 O O . PHE A 1 442 ? 21.422 -16.312 -28.266 1 98.69 442 PHE A O 1
ATOM 3346 N N . ALA A 1 443 ? 19.312 -16.031 -29.047 1 98.69 443 ALA A N 1
ATOM 3347 C CA . ALA A 1 443 ? 19.078 -17.453 -29.328 1 98.69 443 ALA A CA 1
ATOM 3348 C C . ALA A 1 443 ? 20.109 -18 -30.312 1 98.69 443 ALA A C 1
ATOM 3350 O O . ALA A 1 443 ? 20.562 -19.141 -30.172 1 98.69 443 ALA A O 1
ATOM 3351 N N . THR A 1 444 ? 20.422 -17.156 -31.234 1 98.19 444 THR A N 1
ATOM 3352 C CA . THR A 1 444 ? 21.422 -17.547 -32.219 1 98.19 444 THR A CA 1
ATOM 3353 C C . THR A 1 444 ? 22.781 -17.766 -31.562 1 98.19 444 THR A C 1
ATOM 3355 O O . THR A 1 444 ? 23.453 -18.766 -31.812 1 98.19 444 THR A O 1
ATOM 3358 N N . LEU A 1 445 ? 23.156 -16.828 -30.75 1 98 445 LEU A N 1
ATOM 3359 C CA . LEU A 1 445 ? 24.422 -16.938 -30.031 1 98 445 LEU A CA 1
ATOM 3360 C C . LEU A 1 445 ? 24.375 -18.094 -29.047 1 98 445 LEU A C 1
ATOM 3362 O O . LEU A 1 445 ? 25.391 -18.797 -28.859 1 98 445 LEU A O 1
ATOM 3366 N N . LEU A 1 446 ? 23.25 -18.328 -28.406 1 98.25 446 LEU A N 1
ATOM 3367 C CA . LEU A 1 446 ? 23.078 -19.438 -27.484 1 98.25 446 LEU A CA 1
ATOM 3368 C C . LEU A 1 446 ? 23.297 -20.766 -28.172 1 98.25 446 LEU A C 1
ATOM 3370 O O . LEU A 1 446 ? 24.016 -21.625 -27.656 1 98.25 446 LEU A O 1
ATOM 3374 N N . ALA A 1 447 ? 22.672 -20.969 -29.312 1 98.06 447 ALA A N 1
ATOM 3375 C CA . ALA A 1 447 ? 22.812 -22.203 -30.078 1 98.06 447 ALA A CA 1
ATOM 3376 C C . ALA A 1 447 ? 24.25 -22.438 -30.516 1 98.06 447 ALA A C 1
ATOM 3378 O O . ALA A 1 447 ? 24.781 -23.531 -30.375 1 98.06 447 ALA A O 1
ATOM 3379 N N . ALA A 1 448 ? 24.828 -21.375 -30.984 1 97.25 448 ALA A N 1
ATOM 3380 C CA . ALA A 1 448 ? 26.203 -21.469 -31.469 1 97.25 448 ALA A CA 1
ATOM 3381 C C . ALA A 1 448 ? 27.172 -21.812 -30.328 1 97.25 448 ALA A C 1
ATOM 3383 O O . ALA A 1 448 ? 28.016 -22.688 -30.469 1 97.25 448 ALA A O 1
ATOM 3384 N N . SER A 1 449 ? 27.016 -21.078 -29.25 1 96.31 449 SER A N 1
ATOM 3385 C CA . SER A 1 449 ? 27.906 -21.281 -28.109 1 96.31 449 SER A CA 1
ATOM 3386 C C . SER A 1 449 ? 27.719 -22.672 -27.5 1 96.31 449 SER A C 1
ATOM 3388 O O . SER A 1 449 ? 28.688 -23.297 -27.078 1 96.31 449 SER A O 1
ATOM 3390 N N . THR A 1 450 ? 26.516 -23.172 -27.438 1 97 450 THR A N 1
ATOM 3391 C CA . THR A 1 450 ? 26.219 -24.484 -26.875 1 97 450 THR A CA 1
ATOM 3392 C C . THR A 1 450 ? 26.797 -25.594 -27.75 1 97 450 THR A C 1
ATOM 3394 O O . THR A 1 450 ? 27.375 -26.562 -27.234 1 97 450 THR A O 1
ATOM 3397 N N . LYS A 1 451 ? 26.672 -25.469 -28.984 1 96.56 451 LYS A N 1
ATOM 3398 C CA . LYS A 1 451 ? 27.203 -26.438 -29.922 1 96.56 451 LYS A CA 1
ATOM 3399 C C . LYS A 1 451 ? 28.734 -26.516 -29.859 1 96.56 451 LYS A C 1
ATOM 3401 O O . LYS A 1 451 ? 29.312 -27.594 -29.906 1 96.56 451 LYS A O 1
ATOM 3406 N N . ALA A 1 452 ? 29.344 -25.359 -29.688 1 94.75 452 ALA A N 1
ATOM 3407 C CA . ALA A 1 452 ? 30.797 -25.266 -29.672 1 94.75 452 ALA A CA 1
ATOM 3408 C C . ALA A 1 452 ? 31.359 -25.719 -28.328 1 94.75 452 ALA A C 1
ATOM 3410 O O . ALA A 1 452 ? 32.562 -25.953 -28.203 1 94.75 452 ALA A O 1
ATOM 3411 N N . ASP A 1 453 ? 30.531 -25.859 -27.375 1 91.25 453 ASP A N 1
ATOM 3412 C CA . ASP A 1 453 ? 30.969 -26.219 -26.031 1 91.25 453 ASP A CA 1
ATOM 3413 C C . ASP A 1 453 ? 32.094 -25.297 -25.547 1 91.25 453 ASP A C 1
ATOM 3415 O O . ASP A 1 453 ? 33.125 -25.766 -25.094 1 91.25 453 ASP A O 1
ATOM 3419 N N . GLU A 1 454 ? 31.906 -24.094 -25.719 1 84.38 454 GLU A N 1
ATOM 3420 C CA . GLU A 1 454 ? 32.906 -23.078 -25.375 1 84.38 454 GLU A CA 1
ATOM 3421 C C . GLU A 1 454 ? 33.125 -23.016 -23.859 1 84.38 454 GLU A C 1
ATOM 3423 O O . GLU A 1 454 ? 32.188 -23.141 -23.078 1 84.38 454 GLU A O 1
ATOM 3428 N N . PRO A 1 455 ? 34.375 -22.844 -23.484 1 86.75 455 PRO A N 1
ATOM 3429 C CA . PRO A 1 455 ? 34.594 -22.609 -22.047 1 86.75 455 PRO A CA 1
ATOM 3430 C C . PRO A 1 455 ? 33.875 -21.344 -21.547 1 86.75 455 PRO A C 1
ATOM 3432 O O . PRO A 1 455 ? 33.844 -20.344 -22.266 1 86.75 455 PRO A O 1
ATOM 3435 N N . PRO A 1 456 ? 33.375 -21.359 -20.438 1 85 456 PRO A N 1
ATOM 3436 C CA . PRO A 1 456 ? 32.5 -20.266 -19.984 1 85 456 PRO A CA 1
ATOM 3437 C C . PRO A 1 456 ? 33.281 -18.984 -19.672 1 85 456 PRO A C 1
ATOM 3439 O O . PRO A 1 456 ? 32.75 -17.891 -19.844 1 85 456 PRO A O 1
ATOM 3442 N N . GLY A 1 457 ? 34.562 -19.062 -19.297 1 89.12 457 GLY A N 1
ATOM 3443 C CA . GLY A 1 457 ? 35.281 -17.859 -18.891 1 89.12 457 GLY A CA 1
ATOM 3444 C C . GLY A 1 457 ? 34.625 -17.125 -17.75 1 89.12 457 GLY A C 1
ATOM 3445 O O . GLY A 1 457 ? 34.312 -17.703 -16.703 1 89.12 457 GLY A O 1
ATOM 3446 N N . THR A 1 458 ? 34.188 -15.836 -18.062 1 89.5 458 THR A N 1
ATOM 3447 C CA . THR A 1 458 ? 33.562 -15.016 -17.047 1 89.5 458 THR A CA 1
ATOM 3448 C C . THR A 1 458 ? 32.062 -15.258 -17 1 89.5 458 THR A C 1
ATOM 3450 O O . THR A 1 458 ? 31.391 -14.859 -16.047 1 89.5 458 THR A O 1
ATOM 3453 N N . LEU A 1 459 ? 31.609 -15.93 -18.062 1 94.62 459 LEU A N 1
ATOM 3454 C CA . LEU A 1 459 ? 30.188 -16.25 -18.094 1 94.62 459 LEU A CA 1
ATOM 3455 C C . LEU A 1 459 ? 29.828 -17.234 -16.984 1 94.62 459 LEU A C 1
ATOM 3457 O O . LEU A 1 459 ? 30.484 -18.266 -16.828 1 94.62 459 LEU A O 1
ATOM 3461 N N . LEU A 1 460 ? 28.875 -16.859 -16.219 1 96.69 460 LEU A N 1
ATOM 3462 C CA . LEU A 1 460 ? 28.406 -17.75 -15.148 1 96.69 460 LEU A CA 1
ATOM 3463 C C . LEU A 1 460 ? 27.312 -18.672 -15.656 1 96.69 460 LEU A C 1
ATOM 3465 O O . LEU A 1 460 ? 26.312 -18.219 -16.203 1 96.69 460 LEU A O 1
ATOM 3469 N N . ARG A 1 461 ? 27.562 -19.938 -15.531 1 97.5 461 ARG A N 1
ATOM 3470 C CA . ARG A 1 461 ? 26.562 -20.953 -15.805 1 97.5 461 ARG A CA 1
ATOM 3471 C C . ARG A 1 461 ? 25.922 -21.453 -14.516 1 97.5 461 ARG A C 1
ATOM 3473 O O . ARG A 1 461 ? 26.531 -21.406 -13.445 1 97.5 461 ARG A O 1
ATOM 3480 N N . VAL A 1 462 ? 24.641 -21.891 -14.609 1 98.5 462 VAL A N 1
ATOM 3481 C CA . VAL A 1 462 ? 23.891 -22.281 -13.43 1 98.5 462 VAL A CA 1
ATOM 3482 C C . VAL A 1 462 ? 24.625 -23.391 -12.68 1 98.5 462 VAL A C 1
ATOM 3484 O O . VAL A 1 462 ? 24.609 -23.422 -11.453 1 98.5 462 VAL A O 1
ATOM 3487 N N . GLU A 1 463 ? 25.344 -24.297 -13.391 1 97.5 463 GLU A N 1
ATOM 3488 C CA . GLU A 1 463 ? 26.047 -25.422 -12.773 1 97.5 463 GLU A CA 1
ATOM 3489 C C . GLU A 1 463 ? 27.359 -24.938 -12.125 1 97.5 463 GLU A C 1
ATOM 3491 O O . GLU A 1 463 ? 27.969 -25.688 -11.352 1 97.5 463 GLU A O 1
ATOM 3496 N N . ASP A 1 464 ? 27.75 -23.656 -12.336 1 95.12 464 ASP A N 1
ATOM 3497 C CA . ASP A 1 464 ? 28.984 -23.109 -11.789 1 95.12 464 ASP A CA 1
ATOM 3498 C C . ASP A 1 464 ? 28.719 -22.344 -10.492 1 95.12 464 ASP A C 1
ATOM 3500 O O . ASP A 1 464 ? 29.656 -21.984 -9.773 1 95.12 464 ASP A O 1
ATOM 3504 N N . LEU A 1 465 ? 27.547 -22.062 -10.203 1 97.12 465 LEU A N 1
ATOM 3505 C CA . LEU A 1 465 ? 27.188 -21.016 -9.25 1 97.12 465 LEU A CA 1
ATOM 3506 C C . LEU A 1 465 ? 27.672 -21.391 -7.844 1 97.12 465 LEU A C 1
ATOM 3508 O O . LEU A 1 465 ? 28.156 -20.531 -7.109 1 97.12 465 LEU A O 1
ATOM 3512 N N . LEU A 1 466 ? 27.516 -22.672 -7.41 1 97.88 466 LEU A N 1
ATOM 3513 C CA . LEU A 1 466 ? 27.922 -23.062 -6.066 1 97.88 466 LEU A CA 1
ATOM 3514 C C . LEU A 1 466 ? 29.422 -22.922 -5.883 1 97.88 466 LEU A C 1
ATOM 3516 O O . LEU A 1 466 ? 29.875 -22.438 -4.84 1 97.88 466 LEU A O 1
ATOM 3520 N N . GLU A 1 467 ? 30.172 -23.203 -6.949 1 95.75 467 GLU A N 1
ATOM 3521 C CA . GLU A 1 467 ? 31.625 -23.172 -6.867 1 95.75 467 GLU A CA 1
ATOM 3522 C C . GLU A 1 467 ? 32.156 -21.75 -6.996 1 95.75 467 GLU A C 1
ATOM 3524 O O . GLU A 1 467 ? 33.125 -21.375 -6.324 1 95.75 467 GLU A O 1
ATOM 3529 N N . ARG A 1 468 ? 31.5 -20.984 -7.766 1 95.62 468 ARG A N 1
ATOM 3530 C CA . ARG A 1 468 ? 32.094 -19.703 -8.125 1 95.62 468 ARG A CA 1
ATOM 3531 C C . ARG A 1 468 ? 31.531 -18.578 -7.25 1 95.62 468 ARG A C 1
ATOM 3533 O O . ARG A 1 468 ? 32.125 -17.516 -7.16 1 95.62 468 ARG A O 1
ATOM 3540 N N . ILE A 1 469 ? 30.406 -18.766 -6.613 1 96.56 469 ILE A N 1
ATOM 3541 C CA . ILE A 1 469 ? 29.766 -17.688 -5.867 1 96.56 469 ILE A CA 1
ATOM 3542 C C . ILE A 1 469 ? 29.578 -18.094 -4.41 1 96.56 469 ILE A C 1
ATOM 3544 O O . ILE A 1 469 ? 30.094 -17.438 -3.502 1 96.56 469 ILE A O 1
ATOM 3548 N N . VAL A 1 470 ? 29.031 -19.266 -4.137 1 97.56 470 VAL A N 1
ATOM 3549 C CA . VAL A 1 470 ? 28.656 -19.672 -2.787 1 97.56 470 VAL A CA 1
ATOM 3550 C C . VAL A 1 470 ? 29.906 -20.047 -1.999 1 97.56 470 VAL A C 1
ATOM 3552 O O . VAL A 1 470 ? 30.125 -19.547 -0.894 1 97.56 470 VAL A O 1
ATOM 3555 N N . ARG A 1 471 ? 30.766 -20.906 -2.564 1 96.31 471 ARG A N 1
ATOM 3556 C CA . ARG A 1 471 ? 31.953 -21.422 -1.867 1 96.31 471 ARG A CA 1
ATOM 3557 C C . ARG A 1 471 ? 32.875 -20.281 -1.465 1 96.31 471 ARG A C 1
ATOM 3559 O O . ARG A 1 471 ? 33.406 -20.266 -0.346 1 96.31 471 ARG A O 1
ATOM 3566 N N . PRO A 1 472 ? 33.156 -19.328 -2.352 1 95.62 472 PRO A N 1
ATOM 3567 C CA . PRO A 1 472 ? 34.031 -18.219 -1.957 1 95.62 472 PRO A CA 1
ATOM 3568 C C . PRO A 1 472 ? 33.5 -17.438 -0.761 1 95.62 472 PRO A C 1
ATOM 3570 O O . PRO A 1 472 ? 34.281 -16.984 0.086 1 95.62 472 PRO A O 1
ATOM 3573 N N . VAL A 1 473 ? 32.188 -17.203 -0.648 1 95.31 473 VAL A N 1
ATOM 3574 C CA . VAL A 1 473 ? 31.594 -16.531 0.49 1 95.31 473 VAL A CA 1
ATOM 3575 C C . VAL A 1 473 ? 31.844 -17.328 1.766 1 95.31 473 VAL A C 1
ATOM 3577 O O . VAL A 1 473 ? 32.25 -16.766 2.791 1 95.31 473 VAL A O 1
ATOM 3580 N N . MET A 1 474 ? 31.719 -18.641 1.627 1 95.19 474 MET A N 1
ATOM 3581 C CA . MET A 1 474 ? 31.875 -19.516 2.773 1 95.19 474 MET A CA 1
ATOM 3582 C C . MET A 1 474 ? 33.344 -19.594 3.199 1 95.19 474 MET A C 1
ATOM 3584 O O . MET A 1 474 ? 33.656 -19.656 4.391 1 95.19 474 MET A O 1
ATOM 3588 N N . LYS A 1 475 ? 34.188 -19.562 2.256 1 93.75 475 LYS A N 1
ATOM 3589 C CA . LYS A 1 475 ? 35.625 -19.609 2.543 1 93.75 475 LYS A CA 1
ATOM 3590 C C . LYS A 1 475 ? 36.062 -18.375 3.336 1 93.75 475 LYS A C 1
ATOM 3592 O O . LYS A 1 475 ? 37.062 -18.438 4.086 1 93.75 475 LYS A O 1
ATOM 3597 N N . ARG A 1 476 ? 35.344 -17.359 3.258 1 92.31 476 ARG A N 1
ATOM 3598 C CA . ARG A 1 476 ? 35.656 -16.141 4 1 92.31 476 ARG A CA 1
ATOM 3599 C C . ARG A 1 476 ? 35 -16.156 5.379 1 92.31 476 ARG A C 1
ATOM 3601 O O . ARG A 1 476 ? 35 -15.156 6.09 1 92.31 476 ARG A O 1
ATOM 3608 N N . GLY A 1 477 ? 34.375 -17.25 5.656 1 91.06 477 GLY A N 1
ATOM 3609 C CA . GLY A 1 477 ? 33.875 -17.453 7 1 91.06 477 GLY A CA 1
ATOM 3610 C C . GLY A 1 477 ? 32.406 -17.016 7.148 1 91.06 477 GLY A C 1
ATOM 3611 O O . GLY A 1 477 ? 31.891 -16.969 8.266 1 91.06 477 GLY A O 1
ATOM 3612 N N . HIS A 1 478 ? 31.766 -16.75 6.07 1 93.88 478 HIS A N 1
ATOM 3613 C CA . HIS A 1 478 ? 30.375 -16.312 6.148 1 93.88 478 HIS A CA 1
ATOM 3614 C C . HIS A 1 478 ? 29.406 -17.484 5.938 1 93.88 478 HIS A C 1
ATOM 3616 O O . HIS A 1 478 ? 29.703 -18.406 5.176 1 93.88 478 HIS A O 1
ATOM 3622 N N . ARG A 1 479 ? 28.281 -17.453 6.633 1 95.88 479 ARG A N 1
ATOM 3623 C CA . ARG A 1 479 ? 27.188 -18.391 6.359 1 95.88 479 ARG A CA 1
ATOM 3624 C C . ARG A 1 479 ? 26.297 -17.875 5.23 1 95.88 479 ARG A C 1
ATOM 3626 O O . ARG A 1 479 ? 26.203 -16.656 5.012 1 95.88 479 ARG A O 1
ATOM 3633 N N . VAL A 1 480 ? 25.656 -18.797 4.527 1 97.56 480 VAL A N 1
ATOM 3634 C CA . VAL A 1 480 ? 24.938 -18.406 3.322 1 97.56 480 VAL A CA 1
ATOM 3635 C C . VAL A 1 480 ? 23.5 -18.906 3.385 1 97.56 480 VAL A C 1
ATOM 3637 O O . VAL A 1 480 ? 23.25 -20.047 3.793 1 97.56 480 VAL A O 1
ATOM 3640 N N . LEU A 1 481 ? 22.531 -18.062 3.104 1 98.38 481 LEU A N 1
ATOM 3641 C CA . LEU A 1 481 ? 21.203 -18.469 2.66 1 98.38 481 LEU A CA 1
ATOM 3642 C C . LEU A 1 481 ? 21.078 -18.359 1.144 1 98.38 481 LEU A C 1
ATOM 3644 O O . LEU A 1 481 ? 21.125 -17.25 0.59 1 98.38 481 LEU A O 1
ATOM 3648 N N . LEU A 1 482 ? 21.031 -19.484 0.469 1 98.62 482 LEU A N 1
ATOM 3649 C CA . LEU A 1 482 ? 20.797 -19.531 -0.971 1 98.62 482 LEU A CA 1
ATOM 3650 C C . LEU A 1 482 ? 19.312 -19.641 -1.282 1 98.62 482 LEU A C 1
ATOM 3652 O O . LEU A 1 482 ? 18.688 -20.672 -1.023 1 98.62 482 LEU A O 1
ATOM 3656 N N . LEU A 1 483 ? 18.734 -18.594 -1.789 1 98.44 483 LEU A N 1
ATOM 3657 C CA . LEU A 1 483 ? 17.344 -18.594 -2.203 1 98.44 483 LEU A CA 1
ATOM 3658 C C . LEU A 1 483 ? 17.203 -18.922 -3.686 1 98.44 483 LEU A C 1
ATOM 3660 O O . LEU A 1 483 ? 17.672 -18.156 -4.535 1 98.44 483 LEU A O 1
ATOM 3664 N N . VAL A 1 484 ? 16.625 -20.016 -3.977 1 98.69 484 VAL A N 1
ATOM 3665 C CA . VAL A 1 484 ? 16.344 -20.391 -5.359 1 98.69 484 VAL A CA 1
ATOM 3666 C C . VAL A 1 484 ? 14.898 -20.078 -5.699 1 98.69 484 VAL A C 1
ATOM 3668 O O . VAL A 1 484 ? 13.984 -20.781 -5.277 1 98.69 484 VAL A O 1
ATOM 3671 N N . MET A 1 485 ? 14.711 -19.047 -6.41 1 98.38 485 MET A N 1
ATOM 3672 C CA . MET A 1 485 ? 13.383 -18.609 -6.824 1 98.38 485 MET A CA 1
ATOM 3673 C C . MET A 1 485 ? 12.953 -19.297 -8.109 1 98.38 485 MET A C 1
ATOM 3675 O O . MET A 1 485 ? 13.312 -18.875 -9.211 1 98.38 485 MET A O 1
ATOM 3679 N N . ASP A 1 486 ? 12.188 -20.297 -7.961 1 97.62 486 ASP A N 1
ATOM 3680 C CA . ASP A 1 486 ? 11.789 -21.125 -9.094 1 97.62 486 ASP A CA 1
ATOM 3681 C C . ASP A 1 486 ? 11.023 -20.312 -10.133 1 97.62 486 ASP A C 1
ATOM 3683 O O . ASP A 1 486 ? 9.945 -19.797 -9.844 1 97.62 486 ASP A O 1
ATOM 3687 N N . GLY A 1 487 ? 11.617 -20.156 -11.32 1 97.94 487 GLY A N 1
ATOM 3688 C CA . GLY A 1 487 ? 10.961 -19.531 -12.461 1 97.94 487 GLY A CA 1
ATOM 3689 C C . GLY A 1 487 ? 11.055 -18.016 -12.445 1 97.94 487 GLY A C 1
ATOM 3690 O O . GLY A 1 487 ? 10.305 -17.344 -13.148 1 97.94 487 GLY A O 1
ATOM 3691 N N . MET A 1 488 ? 11.875 -17.406 -11.734 1 98.12 488 MET A N 1
ATOM 3692 C CA . MET A 1 488 ? 11.984 -15.953 -11.633 1 98.12 488 MET A CA 1
ATOM 3693 C C . MET A 1 488 ? 12.773 -15.383 -12.812 1 98.12 488 MET A C 1
ATOM 3695 O O . MET A 1 488 ? 13.945 -15.719 -13 1 98.12 488 MET A O 1
ATOM 3699 N N . SER A 1 489 ? 12.18 -14.562 -13.562 1 98.5 489 SER A N 1
ATOM 3700 C CA . SER A 1 489 ? 12.844 -13.859 -14.648 1 98.5 489 SER A CA 1
ATOM 3701 C C . SER A 1 489 ? 13.648 -12.672 -14.141 1 98.5 489 SER A C 1
ATOM 3703 O O . SER A 1 489 ? 13.523 -12.289 -12.977 1 98.5 489 SER A O 1
ATOM 3705 N N . VAL A 1 490 ? 14.438 -12.102 -15.016 1 98.38 490 VAL A N 1
ATOM 3706 C CA . VAL A 1 490 ? 15.195 -10.906 -14.664 1 98.38 490 VAL A CA 1
ATOM 3707 C C . VAL A 1 490 ? 14.242 -9.766 -14.344 1 98.38 490 VAL A C 1
ATOM 3709 O O . VAL A 1 490 ? 14.477 -9 -13.398 1 98.38 490 VAL A O 1
ATOM 3712 N N . ALA A 1 491 ? 13.164 -9.625 -15.109 1 98 491 ALA A N 1
ATOM 3713 C CA . ALA A 1 491 ? 12.156 -8.594 -14.844 1 98 491 ALA A CA 1
ATOM 3714 C C . ALA A 1 491 ? 11.609 -8.719 -13.422 1 98 491 ALA A C 1
ATOM 3716 O O . ALA A 1 491 ? 11.57 -7.73 -12.688 1 98 491 ALA A O 1
ATOM 3717 N N . ALA A 1 492 ? 11.234 -9.898 -13.039 1 97.69 492 ALA A N 1
ATOM 3718 C CA . ALA A 1 492 ? 10.703 -10.156 -11.703 1 97.69 492 ALA A CA 1
ATOM 3719 C C . ALA A 1 492 ? 11.75 -9.867 -10.633 1 97.69 492 ALA A C 1
ATOM 3721 O O . ALA A 1 492 ? 11.43 -9.336 -9.562 1 97.69 492 ALA A O 1
ATOM 3722 N N . ALA A 1 493 ? 12.961 -10.219 -10.898 1 98.06 493 ALA A N 1
ATOM 3723 C CA . ALA A 1 493 ? 14.047 -10.031 -9.938 1 98.06 493 ALA A CA 1
ATOM 3724 C C . ALA A 1 493 ? 14.297 -8.555 -9.672 1 98.06 493 ALA A C 1
ATOM 3726 O O . ALA A 1 493 ? 14.672 -8.172 -8.562 1 98.06 493 ALA A O 1
ATOM 3727 N N . THR A 1 494 ? 14.156 -7.719 -10.703 1 96.25 494 THR A N 1
ATOM 3728 C CA . THR A 1 494 ? 14.328 -6.285 -10.5 1 96.25 494 THR A CA 1
ATOM 3729 C C . THR A 1 494 ? 13.32 -5.754 -9.484 1 96.25 494 THR A C 1
ATOM 3731 O O . THR A 1 494 ? 13.672 -4.957 -8.617 1 96.25 494 THR A O 1
ATOM 3734 N N . GLU A 1 495 ? 12.109 -6.219 -9.57 1 95.88 495 GLU A N 1
ATOM 3735 C CA . GLU A 1 495 ? 11.07 -5.816 -8.625 1 95.88 495 GLU A CA 1
ATOM 3736 C C . GLU A 1 495 ? 11.375 -6.324 -7.215 1 95.88 495 GLU A C 1
ATOM 3738 O O . GLU A 1 495 ? 11.258 -5.578 -6.242 1 95.88 495 GLU A O 1
ATOM 3743 N N . LEU A 1 496 ? 11.758 -7.562 -7.145 1 96.38 496 LEU A N 1
ATOM 3744 C CA . LEU A 1 496 ? 12.055 -8.172 -5.852 1 96.38 496 LEU A CA 1
ATOM 3745 C C . LEU A 1 496 ? 13.227 -7.469 -5.176 1 96.38 496 LEU A C 1
ATOM 3747 O O . LEU A 1 496 ? 13.18 -7.199 -3.973 1 96.38 496 LEU A O 1
ATOM 3751 N N . ALA A 1 497 ? 14.289 -7.18 -5.945 1 95.5 497 ALA A N 1
ATOM 3752 C CA . ALA A 1 497 ? 15.469 -6.512 -5.406 1 95.5 497 ALA A CA 1
ATOM 3753 C C . ALA A 1 497 ? 15.117 -5.145 -4.828 1 95.5 497 ALA A C 1
ATOM 3755 O O . ALA A 1 497 ? 15.602 -4.773 -3.758 1 95.5 497 ALA A O 1
ATOM 3756 N N . GLU A 1 498 ? 14.266 -4.414 -5.559 1 90.94 498 GLU A N 1
ATOM 3757 C CA . GLU A 1 498 ? 13.812 -3.115 -5.074 1 90.94 498 GLU A CA 1
ATOM 3758 C C . GLU A 1 498 ? 13.078 -3.244 -3.744 1 90.94 498 GLU A C 1
ATOM 3760 O O . GLU A 1 498 ? 13.289 -2.443 -2.83 1 90.94 498 GLU A O 1
ATOM 3765 N N . SER A 1 499 ? 12.281 -4.238 -3.646 1 92.75 499 SER A N 1
ATOM 3766 C CA . SER A 1 499 ? 11.516 -4.461 -2.422 1 92.75 499 SER A CA 1
ATOM 3767 C C . SER A 1 499 ? 12.438 -4.844 -1.264 1 92.75 499 SER A C 1
ATOM 3769 O O . SER A 1 499 ? 12.297 -4.32 -0.156 1 92.75 499 SER A O 1
ATOM 3771 N N . VAL A 1 500 ? 13.383 -5.711 -1.481 1 92.88 500 VAL A N 1
ATOM 3772 C CA . VAL A 1 500 ? 14.281 -6.223 -0.452 1 92.88 500 VAL A CA 1
ATOM 3773 C C . VAL A 1 500 ? 15.141 -5.086 0.09 1 92.88 500 VAL A C 1
ATOM 3775 O O . VAL A 1 500 ? 15.406 -5.02 1.293 1 92.88 500 VAL A O 1
ATOM 3778 N N . THR A 1 501 ? 15.516 -4.133 -0.747 1 87.25 501 THR A N 1
ATOM 3779 C CA . THR A 1 501 ? 16.469 -3.1 -0.351 1 87.25 501 THR A CA 1
ATOM 3780 C C . THR A 1 501 ? 15.734 -1.86 0.162 1 87.25 501 THR A C 1
ATOM 3782 O O . THR A 1 501 ? 16.344 -0.98 0.769 1 87.25 501 THR A O 1
ATOM 3785 N N . SER A 1 502 ? 14.422 -1.763 -0.022 1 80.12 502 SER A N 1
ATOM 3786 C CA . SER A 1 502 ? 13.656 -0.565 0.301 1 80.12 502 SER A CA 1
ATOM 3787 C C . SER A 1 502 ? 13.68 -0.278 1.799 1 80.12 502 SER A C 1
ATOM 3789 O O . SER A 1 502 ? 13.609 0.88 2.215 1 80.12 502 SER A O 1
ATOM 3791 N N . GLY A 1 503 ? 13.844 -1.318 2.582 1 71.81 503 GLY A N 1
ATOM 3792 C CA . GLY A 1 503 ? 13.805 -1.125 4.023 1 71.81 503 GLY A CA 1
ATOM 3793 C C . GLY A 1 503 ? 15.148 -0.703 4.602 1 71.81 503 GLY A C 1
ATOM 3794 O O . GLY A 1 503 ? 15.227 -0.284 5.758 1 71.81 503 GLY A O 1
ATOM 3795 N N . GLY A 1 504 ? 16.281 -0.821 3.812 1 72.56 504 GLY A N 1
ATOM 3796 C CA . GLY A 1 504 ? 17.578 -0.358 4.246 1 72.56 504 GLY A CA 1
ATOM 3797 C C . GLY A 1 504 ? 18.375 -1.424 4.973 1 72.56 504 GLY A C 1
ATOM 3798 O O . GLY A 1 504 ? 19.578 -1.248 5.227 1 72.56 504 GLY A O 1
ATOM 3799 N N . THR A 1 505 ? 17.75 -2.504 5.328 1 77.81 505 THR A N 1
ATOM 3800 C CA . THR A 1 505 ? 18.422 -3.572 6.055 1 77.81 505 THR A CA 1
ATOM 3801 C C . THR A 1 505 ? 19.422 -4.301 5.152 1 77.81 505 THR A C 1
ATOM 3803 O O . THR A 1 505 ? 20.516 -4.648 5.59 1 77.81 505 THR A O 1
ATOM 3806 N N . TRP A 1 506 ? 19.031 -4.434 3.953 1 87.38 506 TRP A N 1
ATOM 3807 C CA . TRP A 1 506 ? 19.828 -5.227 3.023 1 87.38 506 TRP A CA 1
ATOM 3808 C C . TRP A 1 506 ? 20.516 -4.332 1.998 1 87.38 506 TRP A C 1
ATOM 3810 O O . TRP A 1 506 ? 19.891 -3.434 1.428 1 87.38 506 TRP A O 1
ATOM 3820 N N . LEU A 1 507 ? 21.734 -4.629 1.848 1 83.25 507 LEU A N 1
ATOM 3821 C CA . LEU A 1 507 ? 22.531 -3.988 0.809 1 83.25 507 LEU A CA 1
ATOM 3822 C C . LEU A 1 507 ? 22.797 -4.953 -0.342 1 83.25 507 LEU A C 1
ATOM 3824 O O . LEU A 1 507 ? 23.219 -6.094 -0.118 1 83.25 507 LEU A O 1
ATOM 3828 N N . GLU A 1 508 ? 22.5 -4.465 -1.515 1 90.75 508 GLU A N 1
ATOM 3829 C CA . GLU A 1 508 ? 22.812 -5.277 -2.686 1 90.75 508 GLU A CA 1
ATOM 3830 C C . GLU A 1 508 ? 24.281 -5.145 -3.082 1 90.75 508 GLU A C 1
ATOM 3832 O O . GLU A 1 508 ? 24.828 -4.043 -3.084 1 90.75 508 GLU A O 1
ATOM 3837 N N . LEU A 1 509 ? 24.922 -6.262 -3.359 1 90.81 509 LEU A N 1
ATOM 3838 C CA . LEU A 1 509 ? 26.297 -6.305 -3.818 1 90.81 509 LEU A CA 1
ATOM 3839 C C . LEU A 1 509 ? 26.375 -6.699 -5.289 1 90.81 509 LEU A C 1
ATOM 3841 O O . LEU A 1 509 ? 25.578 -7.516 -5.758 1 90.81 509 LEU A O 1
ATOM 3845 N N . ALA A 1 510 ? 27.25 -6.102 -6.02 1 89.69 510 ALA A N 1
ATOM 3846 C CA . ALA A 1 510 ? 27.5 -6.422 -7.422 1 89.69 510 ALA A CA 1
ATOM 3847 C C . ALA A 1 510 ? 28.984 -6.469 -7.723 1 89.69 510 ALA A C 1
ATOM 3849 O O . ALA A 1 510 ? 29.797 -5.941 -6.957 1 89.69 510 ALA A O 1
ATOM 3850 N N . PRO A 1 511 ? 29.344 -7.113 -8.82 1 88.5 511 PRO A N 1
ATOM 3851 C CA . PRO A 1 511 ? 30.75 -7.168 -9.172 1 88.5 511 PRO A CA 1
ATOM 3852 C C . PRO A 1 511 ? 31.375 -5.781 -9.328 1 88.5 511 PRO A C 1
ATOM 3854 O O . PRO A 1 511 ? 30.875 -4.953 -10.086 1 88.5 511 PRO A O 1
ATOM 3857 N N . ASP A 1 512 ? 32.406 -5.547 -8.594 1 80.25 512 ASP A N 1
ATOM 3858 C CA . ASP A 1 512 ? 33.188 -4.32 -8.617 1 80.25 512 ASP A CA 1
ATOM 3859 C C . ASP A 1 512 ? 32.312 -3.102 -8.32 1 80.25 512 ASP A C 1
ATOM 3861 O O . ASP A 1 512 ? 32.625 -1.989 -8.75 1 80.25 512 ASP A O 1
ATOM 3865 N N . GLY A 1 513 ? 31.234 -3.424 -7.742 1 76.31 513 GLY A N 1
ATOM 3866 C CA . GLY A 1 513 ? 30.312 -2.34 -7.441 1 76.31 513 GLY A CA 1
ATOM 3867 C C . GLY A 1 513 ? 29.672 -1.739 -8.68 1 76.31 513 GLY A C 1
ATOM 3868 O O . GLY A 1 513 ? 29.25 -0.578 -8.664 1 76.31 513 GLY A O 1
ATOM 3869 N N . GLY A 1 514 ? 29.734 -2.469 -9.711 1 79.5 514 GLY A N 1
ATOM 3870 C CA . GLY A 1 514 ? 29.188 -2.018 -10.984 1 79.5 514 GLY A CA 1
ATOM 3871 C C . GLY A 1 514 ? 27.812 -2.584 -11.273 1 79.5 514 GLY A C 1
ATOM 3872 O O . GLY A 1 514 ? 26.969 -2.672 -10.383 1 79.5 514 GLY A O 1
ATOM 3873 N N . PRO A 1 515 ? 27.578 -2.871 -12.562 1 86.81 515 PRO A N 1
ATOM 3874 C CA . PRO A 1 515 ? 26.266 -3.404 -12.953 1 86.81 515 PRO A CA 1
ATOM 3875 C C . PRO A 1 515 ? 26.062 -4.855 -12.523 1 86.81 515 PRO A C 1
ATOM 3877 O O . PRO A 1 515 ? 27.047 -5.578 -12.297 1 86.81 515 PRO A O 1
ATOM 3880 N N . ARG A 1 516 ? 24.844 -5.266 -12.492 1 93.12 516 ARG A N 1
ATOM 3881 C CA . ARG A 1 516 ? 24.469 -6.637 -12.164 1 93.12 516 ARG A CA 1
ATOM 3882 C C . ARG A 1 516 ? 25.016 -7.617 -13.195 1 93.12 516 ARG A C 1
ATOM 3884 O O . ARG A 1 516 ? 25.203 -7.254 -14.359 1 93.12 516 ARG A O 1
ATOM 3891 N N . THR A 1 517 ? 25.297 -8.734 -12.75 1 93.88 517 THR A N 1
ATOM 3892 C CA . THR A 1 517 ? 25.594 -9.844 -13.656 1 93.88 517 THR A CA 1
ATOM 3893 C C . THR A 1 517 ? 24.484 -10.883 -13.625 1 93.88 517 THR A C 1
ATOM 3895 O O . THR A 1 517 ? 23.578 -10.805 -12.797 1 93.88 517 THR A O 1
ATOM 3898 N N . GLY A 1 518 ? 24.438 -11.75 -14.703 1 96.25 518 GLY A N 1
ATOM 3899 C CA . GLY A 1 518 ? 23.453 -12.82 -14.781 1 96.25 518 GLY A CA 1
ATOM 3900 C C . GLY A 1 518 ? 24.062 -14.195 -14.898 1 96.25 518 GLY A C 1
ATOM 3901 O O . GLY A 1 518 ? 25.281 -14.344 -14.844 1 96.25 518 GLY A O 1
ATOM 3902 N N . VAL A 1 519 ? 23.219 -15.156 -14.938 1 98.5 519 VAL A N 1
ATOM 3903 C CA . VAL A 1 519 ? 23.594 -16.562 -15.016 1 98.5 519 VAL A CA 1
ATOM 3904 C C . VAL A 1 519 ? 22.875 -17.234 -16.172 1 98.5 519 VAL A C 1
ATOM 3906 O O . VAL A 1 519 ? 21.719 -16.906 -16.469 1 98.5 519 VAL A O 1
ATOM 3909 N N . LEU A 1 520 ? 23.562 -18.094 -16.859 1 98.56 520 LEU A N 1
ATOM 3910 C CA . LEU A 1 520 ? 22.953 -18.844 -17.953 1 98.56 520 LEU A CA 1
ATOM 3911 C C . LEU A 1 520 ? 22.359 -20.156 -17.453 1 98.56 520 LEU A C 1
ATOM 3913 O O . LEU A 1 520 ? 23.062 -20.969 -16.844 1 98.56 520 LEU A O 1
ATOM 3917 N N . ALA A 1 521 ? 21.094 -20.422 -17.688 1 98.75 521 ALA A N 1
ATOM 3918 C CA . ALA A 1 521 ? 20.406 -21.641 -17.281 1 98.75 521 ALA A CA 1
ATOM 3919 C C . ALA A 1 521 ? 20.844 -22.828 -18.125 1 98.75 521 ALA A C 1
ATOM 3921 O O . ALA A 1 521 ? 21.422 -22.656 -19.203 1 98.75 521 ALA A O 1
ATOM 3922 N N . ALA A 1 522 ? 20.594 -24 -17.609 1 98.38 522 ALA A N 1
ATOM 3923 C CA . ALA A 1 522 ? 20.766 -25.219 -18.391 1 98.38 522 ALA A CA 1
ATOM 3924 C C . ALA A 1 522 ? 19.594 -25.422 -19.359 1 98.38 522 ALA A C 1
ATOM 3926 O O . ALA A 1 522 ? 18.547 -24.797 -19.219 1 98.38 522 ALA A O 1
ATOM 3927 N N . LEU A 1 523 ? 19.812 -26.281 -20.391 1 98.38 523 LEU A N 1
ATOM 3928 C CA . LEU A 1 523 ? 18.812 -26.391 -21.453 1 98.38 523 LEU A CA 1
ATOM 3929 C C . LEU A 1 523 ? 18.25 -27.797 -21.531 1 98.38 523 LEU A C 1
ATOM 3931 O O . LEU A 1 523 ? 18.969 -28.781 -21.328 1 98.38 523 LEU A O 1
ATOM 3935 N N . PRO A 1 524 ? 16.953 -27.875 -21.953 1 98.12 524 PRO A N 1
ATOM 3936 C CA . PRO A 1 524 ? 15.984 -26.781 -22 1 98.12 524 PRO A CA 1
ATOM 3937 C C . PRO A 1 524 ? 15.766 -26.125 -20.641 1 98.12 524 PRO A C 1
ATOM 3939 O O . PRO A 1 524 ? 16.125 -26.703 -19.609 1 98.12 524 PRO A O 1
ATOM 3942 N N . THR A 1 525 ? 15.289 -24.906 -20.578 1 98.5 525 THR A N 1
ATOM 3943 C CA . THR A 1 525 ? 15.172 -24.094 -19.375 1 98.5 525 THR A CA 1
ATOM 3944 C C . THR A 1 525 ? 13.984 -24.547 -18.531 1 98.5 525 THR A C 1
ATOM 3946 O O . THR A 1 525 ? 13.062 -23.766 -18.281 1 98.5 525 THR A O 1
ATOM 3949 N N . VAL A 1 526 ? 14.039 -25.812 -18.062 1 97.81 526 VAL A N 1
ATOM 3950 C CA . VAL A 1 526 ? 12.984 -26.391 -17.234 1 97.81 526 VAL A CA 1
ATOM 3951 C C . VAL A 1 526 ? 13.547 -26.781 -15.867 1 97.81 526 VAL A C 1
ATOM 3953 O O . VAL A 1 526 ? 14.758 -26.953 -15.719 1 97.81 526 VAL A O 1
ATOM 3956 N N . THR A 1 527 ? 12.672 -26.922 -14.891 1 97.31 527 THR A N 1
ATOM 3957 C CA . THR A 1 527 ? 13.008 -27.109 -13.484 1 97.31 527 THR A CA 1
ATOM 3958 C C . THR A 1 527 ? 13.836 -28.375 -13.297 1 97.31 527 THR A C 1
ATOM 3960 O O . THR A 1 527 ? 14.906 -28.344 -12.68 1 97.31 527 THR A O 1
ATOM 3963 N N . ASP A 1 528 ? 13.461 -29.547 -13.875 1 97.06 528 ASP A N 1
ATOM 3964 C CA . ASP A 1 528 ? 14.109 -30.828 -13.609 1 97.06 528 ASP A CA 1
ATOM 3965 C C . ASP A 1 528 ? 15.516 -30.859 -14.203 1 97.06 528 ASP A C 1
ATOM 3967 O O . ASP A 1 528 ? 16.328 -31.719 -13.828 1 97.06 528 ASP A O 1
ATOM 3971 N N . VAL A 1 529 ? 15.805 -29.906 -15.109 1 98.12 529 VAL A N 1
ATOM 3972 C CA . VAL A 1 529 ? 17.125 -29.828 -15.719 1 98.12 529 VAL A CA 1
ATOM 3973 C C . VAL A 1 529 ? 17.969 -28.766 -15.031 1 98.12 529 VAL A C 1
ATOM 3975 O O . VAL A 1 529 ? 19 -29.078 -14.414 1 98.12 529 VAL A O 1
ATOM 3978 N N . SER A 1 530 ? 17.484 -27.516 -15.062 1 98.56 530 SER A N 1
ATOM 3979 C CA . SER A 1 530 ? 18.312 -26.391 -14.672 1 98.56 530 SER A CA 1
ATOM 3980 C C . SER A 1 530 ? 18.5 -26.328 -13.156 1 98.56 530 SER A C 1
ATOM 3982 O O . SER A 1 530 ? 19.594 -26.062 -12.672 1 98.56 530 SER A O 1
ATOM 3984 N N . ARG A 1 531 ? 17.453 -26.531 -12.352 1 98.62 531 ARG A N 1
ATOM 3985 C CA . ARG A 1 531 ? 17.594 -26.5 -10.898 1 98.62 531 ARG A CA 1
ATOM 3986 C C . ARG A 1 531 ? 18.438 -27.672 -10.406 1 98.62 531 ARG A C 1
ATOM 3988 O O . ARG A 1 531 ? 19.281 -27.5 -9.523 1 98.62 531 ARG A O 1
ATOM 3995 N N . CYS A 1 532 ? 18.234 -28.875 -10.984 1 98.44 532 CYS A N 1
ATOM 3996 C CA . CYS A 1 532 ? 19.062 -30.016 -10.625 1 98.44 532 CYS A CA 1
ATOM 3997 C C . CYS A 1 532 ? 20.531 -29.75 -10.969 1 98.44 532 CYS A C 1
ATOM 3999 O O . CYS A 1 532 ? 21.422 -30.141 -10.211 1 98.44 532 CYS A O 1
ATOM 4001 N N . SER A 1 533 ? 20.766 -29.156 -12.094 1 98.62 533 SER A N 1
ATOM 4002 C CA . SER A 1 533 ? 22.125 -28.812 -12.5 1 98.62 533 SER A CA 1
ATOM 4003 C C . SER A 1 533 ? 22.766 -27.828 -11.523 1 98.62 533 SER A C 1
ATOM 4005 O O . SER A 1 533 ? 23.969 -27.922 -11.242 1 98.62 533 SER A O 1
ATOM 4007 N N . LEU A 1 534 ? 21.953 -26.875 -11.023 1 98.69 534 LEU A N 1
ATOM 4008 C CA . LEU A 1 534 ? 22.438 -25.922 -10.031 1 98.69 534 LEU A CA 1
ATOM 4009 C C . LEU A 1 534 ? 22.969 -26.641 -8.797 1 98.69 534 LEU A C 1
ATOM 4011 O O . LEU A 1 534 ? 24.125 -26.422 -8.398 1 98.69 534 LEU A O 1
ATOM 4015 N N . PHE A 1 535 ? 22.25 -27.594 -8.234 1 98.5 535 PHE A N 1
ATOM 4016 C CA . PHE A 1 535 ? 22.594 -28.234 -6.973 1 98.5 535 PHE A CA 1
ATOM 4017 C C . PHE A 1 535 ? 23.656 -29.297 -7.184 1 98.5 535 PHE A C 1
ATOM 4019 O O . PHE A 1 535 ? 24.406 -29.625 -6.262 1 98.5 535 PHE A O 1
ATOM 4026 N N . SER A 1 536 ? 23.797 -29.828 -8.461 1 97.5 536 SER A N 1
ATOM 4027 C CA . SER A 1 536 ? 24.75 -30.891 -8.758 1 97.5 536 SER A CA 1
ATOM 4028 C C . SER A 1 536 ? 26.125 -30.312 -9.117 1 97.5 536 SER A C 1
ATOM 4030 O O . SER A 1 536 ? 27.125 -31.016 -9.055 1 97.5 536 SER A O 1
ATOM 4032 N N . GLY A 1 537 ? 26.094 -29.078 -9.602 1 96.88 537 GLY A N 1
ATOM 4033 C CA . GLY A 1 537 ? 27.344 -28.484 -10.062 1 96.88 537 GLY A CA 1
ATOM 4034 C C . GLY A 1 537 ? 27.797 -29.016 -11.406 1 96.88 537 GLY A C 1
ATOM 4035 O O . GLY A 1 537 ? 28.953 -28.875 -11.781 1 96.88 537 GLY A O 1
ATOM 4036 N N . ARG A 1 538 ? 26.906 -29.703 -12.109 1 96.81 538 ARG A N 1
ATOM 4037 C CA . ARG A 1 538 ? 27.062 -30.25 -13.453 1 96.81 538 ARG A CA 1
ATOM 4038 C C . ARG A 1 538 ? 25.703 -30.406 -14.141 1 96.81 538 ARG A C 1
ATOM 4040 O O . ARG A 1 538 ? 24.672 -30.406 -13.477 1 96.81 538 ARG A O 1
ATOM 4047 N N . ILE A 1 539 ? 25.719 -30.531 -15.414 1 97.44 539 ILE A N 1
ATOM 4048 C CA . ILE A 1 539 ? 24.453 -30.766 -16.125 1 97.44 539 ILE A CA 1
ATOM 4049 C C . ILE A 1 539 ? 23.859 -32.094 -15.68 1 97.44 539 ILE A C 1
ATOM 4051 O O . ILE A 1 539 ? 24.531 -33.125 -15.742 1 97.44 539 ILE A O 1
ATOM 4055 N N . ALA A 1 540 ? 22.688 -32.031 -15.094 1 97.44 540 ALA A N 1
ATOM 4056 C CA . ALA A 1 540 ? 22 -33.219 -14.555 1 97.44 540 ALA A CA 1
ATOM 4057 C C . ALA A 1 540 ? 20.484 -33.031 -14.609 1 97.44 540 ALA A C 1
ATOM 4059 O O . ALA A 1 540 ? 19.984 -31.922 -14.703 1 97.44 540 ALA A O 1
ATOM 4060 N N . VAL A 1 541 ? 19.812 -34.156 -14.672 1 97.62 541 VAL A N 1
ATOM 4061 C CA . VAL A 1 541 ? 18.344 -34.156 -14.664 1 97.62 541 VAL A CA 1
ATOM 4062 C C . VAL A 1 541 ? 17.844 -34.875 -13.406 1 97.62 541 VAL A C 1
ATOM 4064 O O . VAL A 1 541 ? 18.359 -35.938 -13.039 1 97.62 541 VAL A O 1
ATOM 4067 N N . GLY A 1 542 ? 16.953 -34.25 -12.711 1 97.5 542 GLY A N 1
ATOM 4068 C CA . GLY A 1 542 ? 16.391 -34.875 -11.523 1 97.5 542 GLY A CA 1
ATOM 4069 C C . GLY A 1 542 ? 15.414 -34 -10.781 1 97.5 542 GLY A C 1
ATOM 4070 O O . GLY A 1 542 ? 15.148 -32.875 -11.195 1 97.5 542 GLY A O 1
ATOM 4071 N N . GLN A 1 543 ? 14.828 -34.562 -9.758 1 96.56 543 GLN A N 1
ATOM 4072 C CA . GLN A 1 543 ? 13.852 -33.875 -8.922 1 96.56 543 GLN A CA 1
ATOM 4073 C C . GLN A 1 543 ? 14.383 -33.656 -7.504 1 96.56 543 GLN A C 1
ATOM 4075 O O . GLN A 1 543 ? 15.602 -33.656 -7.285 1 96.56 543 GLN A O 1
ATOM 4080 N N . GLN A 1 544 ? 13.594 -33.438 -6.531 1 96.44 544 GLN A N 1
ATOM 4081 C CA . GLN A 1 544 ? 13.953 -33.062 -5.176 1 96.44 544 GLN A CA 1
ATOM 4082 C C . GLN A 1 544 ? 14.953 -34.031 -4.559 1 96.44 544 GLN A C 1
ATOM 4084 O O . GLN A 1 544 ? 15.961 -33.594 -3.984 1 96.44 544 GLN A O 1
ATOM 4089 N N . LYS A 1 545 ? 14.703 -35.312 -4.707 1 96.69 545 LYS A N 1
ATOM 4090 C CA . LYS A 1 545 ? 15.57 -36.312 -4.09 1 96.69 545 LYS A CA 1
ATOM 4091 C C . LYS A 1 545 ? 17 -36.25 -4.645 1 96.69 545 LYS A C 1
ATOM 4093 O O . LYS A 1 545 ? 17.969 -36.281 -3.889 1 96.69 545 LYS A O 1
ATOM 4098 N N . GLN A 1 546 ? 17.078 -36.125 -5.934 1 97.56 546 GLN A N 1
ATOM 4099 C CA . GLN A 1 546 ? 18.375 -36 -6.578 1 97.56 546 GLN A CA 1
ATOM 4100 C C . GLN A 1 546 ? 19.078 -34.688 -6.172 1 97.56 546 GLN A C 1
ATOM 4102 O O . GLN A 1 546 ? 20.281 -34.688 -5.969 1 97.56 546 GLN A O 1
ATOM 4107 N N . GLU A 1 547 ? 18.297 -33.625 -6.059 1 98.19 547 GLU A N 1
ATOM 4108 C CA . GLU A 1 547 ? 18.844 -32.344 -5.68 1 98.19 547 GLU A CA 1
ATOM 4109 C C . GLU A 1 547 ? 19.438 -32.375 -4.273 1 98.19 547 GLU A C 1
ATOM 4111 O O . GLU A 1 547 ? 20.531 -31.875 -4.047 1 98.19 547 GLU A O 1
ATOM 4116 N N . ILE A 1 548 ? 18.719 -32.938 -3.344 1 97.56 548 ILE A N 1
ATOM 4117 C CA . ILE A 1 548 ? 19.172 -33.062 -1.957 1 97.56 548 ILE A CA 1
ATOM 4118 C C . ILE A 1 548 ? 20.453 -33.875 -1.89 1 97.56 548 ILE A C 1
ATOM 4120 O O . ILE A 1 548 ? 21.422 -33.469 -1.249 1 97.56 548 ILE A O 1
ATOM 4124 N N . ALA A 1 549 ? 20.469 -35 -2.594 1 97.62 549 ALA A N 1
ATOM 4125 C CA . ALA A 1 549 ? 21.656 -35.875 -2.609 1 97.62 549 ALA A CA 1
ATOM 4126 C C . ALA A 1 549 ? 22.859 -35.125 -3.201 1 97.62 549 ALA A C 1
ATOM 4128 O O . ALA A 1 549 ? 23.969 -35.25 -2.688 1 97.62 549 ALA A O 1
ATOM 4129 N N . ALA A 1 550 ? 22.578 -34.438 -4.25 1 97.56 550 ALA A N 1
ATOM 4130 C CA . ALA A 1 550 ? 23.656 -33.719 -4.941 1 97.56 550 ALA A CA 1
ATOM 4131 C C . ALA A 1 550 ? 24.25 -32.625 -4.059 1 97.56 550 ALA A C 1
ATOM 4133 O O . ALA A 1 550 ? 25.484 -32.531 -3.945 1 97.56 550 ALA A O 1
ATOM 4134 N N . LEU A 1 551 ? 23.422 -31.781 -3.432 1 97.5 551 LEU A N 1
ATOM 4135 C CA . LEU A 1 551 ? 23.922 -30.703 -2.58 1 97.5 551 LEU A CA 1
ATOM 4136 C C . LEU A 1 551 ? 24.688 -31.281 -1.387 1 97.5 551 LEU A C 1
ATOM 4138 O O . LEU A 1 551 ? 25.75 -30.766 -1.027 1 97.5 551 LEU A O 1
ATOM 4142 N N . THR A 1 552 ? 24.156 -32.375 -0.799 1 96.5 552 THR A N 1
ATOM 4143 C CA . THR A 1 552 ? 24.766 -33 0.368 1 96.5 552 THR A CA 1
ATOM 4144 C C . THR A 1 552 ? 26.156 -33.562 0.022 1 96.5 552 THR A C 1
ATOM 4146 O O . THR A 1 552 ? 27.078 -33.469 0.837 1 96.5 552 THR A O 1
ATOM 4149 N N . ALA A 1 553 ? 26.219 -34.062 -1.123 1 96.44 553 ALA A N 1
ATOM 4150 C CA . ALA A 1 553 ? 27.5 -34.625 -1.565 1 96.44 553 ALA A CA 1
ATOM 4151 C C . ALA A 1 553 ? 28.547 -33.5 -1.669 1 96.44 553 ALA A C 1
ATOM 4153 O O . ALA A 1 553 ? 29.719 -33.75 -1.376 1 96.44 553 ALA A O 1
ATOM 4154 N N . ARG A 1 554 ? 28.172 -32.375 -2.045 1 94.94 554 ARG A N 1
ATOM 4155 C CA . ARG A 1 554 ? 29.094 -31.25 -2.264 1 94.94 554 ARG A CA 1
ATOM 4156 C C . ARG A 1 554 ? 29.312 -30.453 -0.98 1 94.94 554 ARG A C 1
ATOM 4158 O O . ARG A 1 554 ? 30.422 -29.984 -0.715 1 94.94 554 ARG A O 1
ATOM 4165 N N . PHE A 1 555 ? 28.234 -30.312 -0.273 1 96.06 555 PHE A N 1
ATOM 4166 C CA . PHE A 1 555 ? 28.234 -29.609 1 1 96.06 555 PHE A CA 1
ATOM 4167 C C . PHE A 1 555 ? 27.594 -30.453 2.094 1 96.06 555 PHE A C 1
ATOM 4169 O O . PHE A 1 555 ? 26.422 -30.297 2.412 1 96.06 555 PHE A O 1
ATOM 4176 N N . PRO A 1 556 ? 28.297 -31.297 2.77 1 94.69 556 PRO A N 1
ATOM 4177 C CA . PRO A 1 556 ? 27.75 -32.281 3.691 1 94.69 556 PRO A CA 1
ATOM 4178 C C . PRO A 1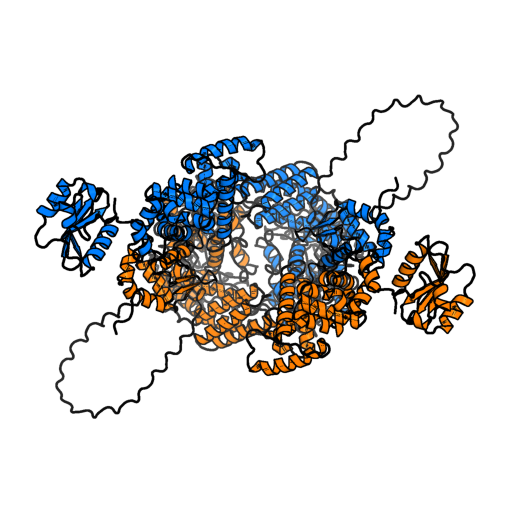 556 ? 26.938 -31.656 4.82 1 94.69 556 PRO A C 1
ATOM 4180 O O . PRO A 1 556 ? 25.984 -32.281 5.32 1 94.69 556 PRO A O 1
ATOM 4183 N N . SER A 1 557 ? 27.234 -30.469 5.281 1 94.56 557 SER A N 1
ATOM 4184 C CA . SER A 1 557 ? 26.516 -29.859 6.398 1 94.56 557 SER A CA 1
ATOM 4185 C C . SER A 1 557 ? 25.422 -28.906 5.902 1 94.56 557 SER A C 1
ATOM 4187 O O . SER A 1 557 ? 24.797 -28.203 6.699 1 94.56 557 SER A O 1
ATOM 4189 N N . ALA A 1 558 ? 25.188 -28.891 4.605 1 96.38 558 ALA A N 1
ATOM 4190 C CA . ALA A 1 558 ? 24.172 -27.984 4.047 1 96.38 558 ALA A CA 1
ATOM 4191 C C . ALA A 1 558 ? 22.766 -28.547 4.234 1 96.38 558 ALA A C 1
ATOM 4193 O O . ALA A 1 558 ? 22.594 -29.766 4.41 1 96.38 558 ALA A O 1
ATOM 4194 N N . VAL A 1 559 ? 21.797 -27.688 4.301 1 96.94 559 VAL A N 1
ATOM 4195 C CA . VAL A 1 559 ? 20.391 -28.062 4.383 1 96.94 559 VAL A CA 1
ATOM 4196 C C . VAL A 1 559 ? 19.641 -27.516 3.17 1 96.94 559 VAL A C 1
ATOM 4198 O O . VAL A 1 559 ? 19.75 -26.328 2.85 1 96.94 559 VAL A O 1
ATOM 4201 N N . LEU A 1 560 ? 19 -28.375 2.438 1 97.75 560 LEU A N 1
ATOM 4202 C CA . LEU A 1 560 ? 18.172 -27.969 1.309 1 97.75 560 LEU A CA 1
ATOM 4203 C C . LEU A 1 560 ? 16.688 -28.094 1.649 1 97.75 560 LEU A C 1
ATOM 4205 O O . LEU A 1 560 ? 16.219 -29.188 1.991 1 97.75 560 LEU A O 1
ATOM 4209 N N . LEU A 1 561 ? 15.984 -26.969 1.573 1 96.44 561 LEU A N 1
ATOM 4210 C CA . LEU A 1 561 ? 14.57 -26.891 1.922 1 96.44 561 LEU A CA 1
ATOM 4211 C C . LEU A 1 561 ? 13.719 -26.656 0.68 1 96.44 561 LEU A C 1
ATOM 4213 O O . LEU A 1 561 ? 13.922 -25.672 -0.041 1 96.44 561 LEU A O 1
ATOM 4217 N N . HIS A 1 562 ? 12.836 -27.562 0.438 1 95.5 562 HIS A N 1
ATOM 4218 C CA . HIS A 1 562 ? 11.883 -27.391 -0.645 1 95.5 562 HIS A CA 1
ATOM 4219 C C . HIS A 1 562 ? 10.547 -26.859 -0.12 1 95.5 562 HIS A C 1
ATOM 4221 O O . HIS A 1 562 ? 10.43 -26.547 1.063 1 95.5 562 HIS A O 1
ATOM 4227 N N . LYS A 1 563 ? 9.586 -26.625 -1.044 1 88.75 563 LYS A N 1
ATOM 4228 C CA . LYS A 1 563 ? 8.297 -26.016 -0.748 1 88.75 563 LYS A CA 1
ATOM 4229 C C . LYS A 1 563 ? 7.633 -26.688 0.455 1 88.75 563 LYS A C 1
ATOM 4231 O O . LYS A 1 563 ? 7.148 -26 1.36 1 88.75 563 LYS A O 1
ATOM 4236 N N . GLY A 1 564 ? 7.582 -28 0.493 1 86.5 564 GLY A N 1
ATOM 4237 C CA . GLY A 1 564 ? 6.941 -28.75 1.567 1 86.5 564 GLY A CA 1
ATOM 4238 C C . GLY A 1 564 ? 7.605 -28.531 2.916 1 86.5 564 GLY A C 1
ATOM 4239 O O . GLY A 1 564 ? 6.941 -28.578 3.953 1 86.5 564 GLY A O 1
ATOM 4240 N N . ASP A 1 565 ? 8.922 -28.203 2.896 1 89.25 565 ASP A N 1
ATOM 4241 C CA . ASP A 1 565 ? 9.695 -28.031 4.125 1 89.25 565 ASP A CA 1
ATOM 4242 C C . ASP A 1 565 ? 9.43 -26.656 4.75 1 89.25 565 ASP A C 1
ATOM 4244 O O . ASP A 1 565 ? 9.617 -26.484 5.957 1 89.25 565 ASP A O 1
ATOM 4248 N N . LEU A 1 566 ? 9.031 -25.734 3.902 1 89.19 566 LEU A N 1
ATOM 4249 C CA . LEU A 1 566 ? 8.875 -24.359 4.371 1 89.19 566 LEU A CA 1
ATOM 4250 C C . LEU A 1 566 ? 7.531 -24.172 5.07 1 89.19 566 LEU A C 1
ATOM 4252 O O . LEU A 1 566 ? 7.363 -23.25 5.867 1 89.19 566 LEU A O 1
ATOM 4256 N N . ARG A 1 567 ? 6.594 -25.016 4.805 1 85.56 567 ARG A N 1
ATOM 4257 C CA . ARG A 1 567 ? 5.23 -24.891 5.32 1 85.56 567 ARG A CA 1
ATOM 4258 C C . ARG A 1 567 ? 5.18 -25.203 6.809 1 85.56 567 ARG A C 1
ATOM 4260 O O . ARG A 1 567 ? 5.801 -26.172 7.27 1 85.56 567 ARG A O 1
ATOM 4267 N N . ALA A 1 568 ? 4.477 -24.344 7.527 1 88.5 568 ALA A N 1
ATOM 4268 C CA . ALA A 1 568 ? 4.336 -24.5 8.969 1 88.5 568 ALA A CA 1
ATOM 4269 C C . ALA A 1 568 ? 2.871 -24.688 9.359 1 88.5 568 ALA A C 1
ATOM 4271 O O . ALA A 1 568 ? 1.979 -24.578 8.516 1 88.5 568 ALA A O 1
ATOM 4272 N N . GLY A 1 569 ? 2.688 -25.141 10.617 1 88.62 569 GLY A N 1
ATOM 4273 C CA . GLY A 1 569 ? 1.349 -25.172 11.18 1 88.62 569 GLY A CA 1
ATOM 4274 C C . GLY A 1 569 ? 0.863 -23.812 11.664 1 88.62 569 GLY A C 1
ATOM 4275 O O . GLY A 1 569 ? 1.524 -22.797 11.438 1 88.62 569 GLY A O 1
ATOM 4276 N N . ALA A 1 570 ? -0.247 -23.875 12.266 1 92.25 570 ALA A N 1
ATOM 4277 C CA . ALA A 1 570 ? -0.888 -22.641 12.711 1 92.25 570 ALA A CA 1
ATOM 4278 C C . ALA A 1 570 ? 0.029 -21.844 13.641 1 92.25 570 ALA A C 1
ATOM 4280 O O . ALA A 1 570 ? 0.631 -22.406 14.562 1 92.25 570 ALA A O 1
ATOM 4281 N N . GLY A 1 571 ? 0.169 -20.578 13.32 1 94.31 571 GLY A N 1
ATOM 4282 C CA . GLY A 1 571 ? 0.868 -19.656 14.203 1 94.31 571 GLY A CA 1
ATOM 4283 C C . GLY A 1 571 ? 2.295 -19.391 13.773 1 94.31 571 GLY A C 1
ATOM 4284 O O . GLY A 1 571 ? 2.883 -18.375 14.164 1 94.31 571 GLY A O 1
ATOM 4285 N N . ALA A 1 572 ? 2.873 -20.297 13.078 1 93.5 572 ALA A N 1
ATOM 4286 C CA . ALA A 1 572 ? 4.262 -20.141 12.656 1 93.5 572 ALA A CA 1
ATOM 4287 C C . ALA A 1 572 ? 4.352 -19.812 11.164 1 93.5 572 ALA A C 1
ATOM 4289 O O . ALA A 1 572 ? 3.715 -20.484 10.344 1 93.5 572 ALA A O 1
ATOM 4290 N N . ALA A 1 573 ? 5.164 -18.812 10.891 1 92.75 573 ALA A N 1
ATOM 4291 C CA . ALA A 1 573 ? 5.336 -18.438 9.492 1 92.75 573 ALA A CA 1
ATOM 4292 C C . ALA A 1 573 ? 6.191 -19.453 8.75 1 92.75 573 ALA A C 1
ATOM 4294 O O . ALA A 1 573 ? 6.012 -19.672 7.551 1 92.75 573 ALA A O 1
ATOM 4295 N N . LEU A 1 574 ? 7.191 -20.031 9.406 1 93.81 574 LEU A N 1
ATOM 4296 C CA . LEU A 1 574 ? 8.094 -21.047 8.867 1 93.81 574 LEU A CA 1
ATOM 4297 C C . LEU A 1 574 ? 8.156 -22.266 9.789 1 93.81 574 LEU A C 1
ATOM 4299 O O . LEU A 1 574 ? 8.039 -22.125 11.008 1 93.81 574 LEU A O 1
ATOM 4303 N N . ALA A 1 575 ? 8.352 -23.406 9.164 1 92.31 575 ALA A N 1
ATOM 4304 C CA . ALA A 1 575 ? 8.5 -24.625 9.938 1 92.31 575 ALA A CA 1
ATOM 4305 C C . ALA A 1 575 ? 9.633 -24.516 10.953 1 92.31 575 ALA A C 1
ATOM 4307 O O . ALA A 1 575 ? 10.664 -23.906 10.672 1 92.31 575 ALA A O 1
ATOM 4308 N N . PRO A 1 576 ? 9.461 -25.078 12.086 1 88.81 576 PRO A N 1
ATOM 4309 C CA . PRO A 1 576 ? 10.477 -25 13.141 1 88.81 576 PRO A CA 1
ATOM 4310 C C . PRO A 1 576 ? 11.852 -25.469 12.672 1 88.81 576 PRO A C 1
ATOM 4312 O O . PRO A 1 576 ? 12.875 -24.891 13.062 1 88.81 576 PRO A O 1
ATOM 4315 N N . ASP A 1 577 ? 11.812 -26.469 11.859 1 90.12 577 ASP A N 1
ATOM 4316 C CA . ASP A 1 577 ? 13.078 -27 11.367 1 90.12 577 ASP A CA 1
ATOM 4317 C C . ASP A 1 577 ? 13.805 -25.969 10.5 1 90.12 577 ASP A C 1
ATOM 4319 O O . ASP A 1 577 ? 15.039 -25.922 10.484 1 90.12 577 ASP A O 1
ATOM 4323 N N . VAL A 1 578 ? 13.062 -25.188 9.797 1 93.62 578 VAL A N 1
ATOM 4324 C CA . VAL A 1 578 ? 13.633 -24.141 8.961 1 93.62 578 VAL A CA 1
ATOM 4325 C C . VAL A 1 578 ? 14.258 -23.062 9.844 1 93.62 578 VAL A C 1
ATOM 4327 O O . VAL A 1 578 ? 15.391 -22.625 9.609 1 93.62 578 VAL A O 1
ATOM 4330 N N . VAL A 1 579 ? 13.531 -22.703 10.867 1 92.56 579 VAL A N 1
ATOM 4331 C CA . VAL A 1 579 ? 14 -21.688 11.82 1 92.56 579 VAL A CA 1
ATOM 4332 C C . VAL A 1 579 ? 15.289 -22.172 12.492 1 92.56 579 VAL A C 1
ATOM 4334 O O . VAL A 1 579 ? 16.266 -21.422 12.594 1 92.56 579 VAL A O 1
ATOM 4337 N N . ALA A 1 580 ? 15.297 -23.438 12.867 1 91.62 580 ALA A N 1
ATOM 4338 C CA . ALA A 1 580 ? 16.453 -24.031 13.531 1 91.62 580 ALA A CA 1
ATOM 4339 C C . ALA A 1 580 ? 17.656 -24.062 12.594 1 91.62 580 ALA A C 1
ATOM 4341 O O . ALA A 1 580 ? 18.781 -23.75 13.008 1 91.62 580 ALA A O 1
ATOM 4342 N N . ALA A 1 581 ? 17.438 -24.359 11.359 1 93.88 581 ALA A N 1
ATOM 4343 C CA . ALA A 1 581 ? 18.516 -24.438 10.383 1 93.88 581 ALA A CA 1
ATOM 4344 C C . ALA A 1 581 ? 19.156 -23.062 10.172 1 93.88 581 ALA A C 1
ATOM 4346 O O . ALA A 1 581 ? 20.391 -22.953 10.086 1 93.88 581 ALA A O 1
ATOM 4347 N N . LEU A 1 582 ? 18.375 -22.062 10.102 1 94.56 582 LEU A N 1
ATOM 4348 C CA . LEU A 1 582 ? 18.859 -20.719 9.844 1 94.56 582 LEU A CA 1
ATOM 4349 C C . LEU A 1 582 ? 19.578 -20.141 11.062 1 94.56 582 LEU A C 1
ATOM 4351 O O . LEU A 1 582 ? 20.5 -19.344 10.922 1 94.56 582 LEU A O 1
ATOM 4355 N N . ALA A 1 583 ? 19.172 -20.609 12.25 1 91.06 583 ALA A N 1
ATOM 4356 C CA . ALA A 1 583 ? 19.766 -20.125 13.492 1 91.06 583 ALA A CA 1
ATOM 4357 C C . ALA A 1 583 ? 21.047 -20.891 13.828 1 91.06 583 ALA A C 1
ATOM 4359 O O . ALA A 1 583 ? 21.875 -20.406 14.594 1 91.06 583 ALA A O 1
ATOM 4360 N N . ASP A 1 584 ? 21.172 -22.094 13.258 1 91.94 584 ASP A N 1
ATOM 4361 C CA . ASP A 1 584 ? 22.281 -22.984 13.602 1 91.94 584 ASP A CA 1
ATOM 4362 C C . ASP A 1 584 ? 23.594 -22.484 13 1 91.94 584 ASP A C 1
ATOM 4364 O O . ASP A 1 584 ? 23.766 -22.484 11.781 1 91.94 584 ASP A O 1
ATOM 4368 N N . GLU A 1 585 ? 24.562 -22.203 13.812 1 90.38 585 GLU A N 1
ATOM 4369 C CA . GLU A 1 585 ? 25.844 -21.672 13.383 1 90.38 585 GLU A CA 1
ATOM 4370 C C . GLU A 1 585 ? 26.703 -22.75 12.742 1 90.38 585 GLU A C 1
ATOM 4372 O O . GLU A 1 585 ? 27.656 -22.453 12.023 1 90.38 585 GLU A O 1
ATOM 4377 N N . THR A 1 586 ? 26.297 -23.938 12.984 1 92.38 586 THR A N 1
ATOM 4378 C CA . THR A 1 586 ? 27.078 -25.047 12.445 1 92.38 586 THR A CA 1
ATOM 4379 C C . THR A 1 586 ? 26.594 -25.422 11.039 1 92.38 586 THR A C 1
ATOM 4381 O O . THR A 1 586 ? 27.188 -26.266 10.375 1 92.38 586 THR A O 1
ATOM 4384 N N . THR A 1 587 ? 25.531 -24.797 10.602 1 95.19 587 THR A N 1
ATOM 4385 C CA . THR A 1 587 ? 25.047 -24.984 9.242 1 95.19 587 THR A CA 1
ATOM 4386 C C . THR A 1 587 ? 25.469 -23.828 8.344 1 95.19 587 THR A C 1
ATOM 4388 O O . THR A 1 587 ? 24.781 -22.797 8.289 1 95.19 587 THR A O 1
ATOM 4391 N N . PRO A 1 588 ? 26.5 -24 7.68 1 95.38 588 PRO A N 1
ATOM 4392 C CA . PRO A 1 588 ? 27.062 -22.859 6.934 1 95.38 588 PRO A CA 1
ATOM 4393 C C . PRO A 1 588 ? 26.219 -22.484 5.711 1 95.38 588 PRO A C 1
ATOM 4395 O O . PRO A 1 588 ? 26.234 -21.344 5.273 1 95.38 588 PRO A O 1
ATOM 4398 N N . LEU A 1 589 ? 25.5 -23.531 5.16 1 97.94 589 LEU A N 1
ATOM 4399 C CA . LEU A 1 589 ? 24.719 -23.297 3.951 1 97.94 589 LEU A CA 1
ATOM 4400 C C . LEU A 1 589 ? 23.297 -23.812 4.117 1 97.94 589 LEU A C 1
ATOM 4402 O O . LEU A 1 589 ? 23.094 -25 4.379 1 97.94 589 LEU A O 1
ATOM 4406 N N . VAL A 1 590 ? 22.344 -22.922 4.059 1 98.19 590 VAL A N 1
ATOM 4407 C CA . VAL A 1 590 ? 20.922 -23.266 3.947 1 98.19 590 VAL A CA 1
ATOM 4408 C C . VAL A 1 590 ? 20.391 -22.844 2.582 1 98.19 590 VAL A C 1
ATOM 4410 O O . VAL A 1 590 ? 20.484 -21.672 2.209 1 98.19 590 VAL A O 1
ATOM 4413 N N . ALA A 1 591 ? 19.938 -23.75 1.783 1 98.5 591 ALA A N 1
ATOM 4414 C CA . ALA A 1 591 ? 19.297 -23.453 0.503 1 98.5 591 ALA A CA 1
ATOM 4415 C C . ALA A 1 591 ? 17.781 -23.656 0.59 1 98.5 591 ALA A C 1
ATOM 4417 O O . ALA A 1 591 ? 17.312 -24.641 1.16 1 98.5 591 ALA A O 1
ATOM 4418 N N . ALA A 1 592 ? 17.047 -22.734 0.134 1 98.25 592 ALA A N 1
ATOM 4419 C CA . ALA A 1 592 ? 15.586 -22.797 0.136 1 98.25 592 ALA A CA 1
ATOM 4420 C C . ALA A 1 592 ? 15.016 -22.547 -1.259 1 98.25 592 ALA A C 1
ATOM 4422 O O . ALA A 1 592 ? 15.375 -21.562 -1.909 1 98.25 592 ALA A O 1
ATOM 4423 N N . VAL A 1 593 ? 14.188 -23.438 -1.717 1 98.12 593 VAL A N 1
ATOM 4424 C CA . VAL A 1 593 ? 13.508 -23.281 -2.998 1 98.12 593 VAL A CA 1
ATOM 4425 C C . VAL A 1 593 ? 12.141 -22.641 -2.781 1 98.12 593 VAL A C 1
ATOM 4427 O O . VAL A 1 593 ? 11.32 -23.156 -2.018 1 98.12 593 VAL A O 1
ATOM 4430 N N . VAL A 1 594 ? 11.883 -21.547 -3.396 1 96.75 594 VAL A N 1
ATOM 4431 C CA . VAL A 1 594 ? 10.609 -20.828 -3.316 1 96.75 594 VAL A CA 1
ATOM 4432 C C . VAL A 1 594 ? 9.883 -20.922 -4.652 1 96.75 594 VAL A C 1
ATOM 4434 O O . VAL A 1 594 ? 10.383 -20.453 -5.676 1 96.75 594 VAL A O 1
ATOM 4437 N N . ASN A 1 595 ? 8.656 -21.406 -4.703 1 95.06 595 ASN A N 1
ATOM 4438 C CA . ASN A 1 595 ? 7.961 -21.781 -5.934 1 95.06 595 ASN A CA 1
ATOM 4439 C C . ASN A 1 595 ? 6.879 -20.766 -6.285 1 95.06 595 ASN A C 1
ATOM 4441 O O . ASN A 1 595 ? 6.148 -20.938 -7.262 1 95.06 595 ASN A O 1
ATOM 4445 N N . THR A 1 596 ? 6.727 -19.703 -5.594 1 93.31 596 THR A N 1
ATOM 4446 C CA . THR A 1 596 ? 5.613 -18.766 -5.711 1 93.31 596 THR A CA 1
ATOM 4447 C C . THR A 1 596 ? 5.449 -18.297 -7.156 1 93.31 596 THR A C 1
ATOM 4449 O O . THR A 1 596 ? 4.332 -18.281 -7.684 1 93.31 596 THR A O 1
ATOM 4452 N N . ILE A 1 597 ? 6.508 -17.938 -7.82 1 95.19 597 ILE A N 1
ATOM 4453 C CA . ILE A 1 597 ? 6.441 -17.391 -9.164 1 95.19 597 ILE A CA 1
ATOM 4454 C C . ILE A 1 597 ? 6.035 -18.484 -10.156 1 95.19 597 ILE A C 1
ATOM 4456 O O . ILE A 1 597 ? 5.113 -18.297 -10.953 1 95.19 597 ILE A O 1
ATOM 4460 N N . ASP A 1 598 ? 6.664 -19.656 -10.094 1 95.19 598 ASP A N 1
ATOM 4461 C CA . ASP A 1 598 ? 6.34 -20.75 -11 1 95.19 598 ASP A CA 1
ATOM 4462 C C . ASP A 1 598 ? 4.898 -21.219 -10.797 1 95.19 598 ASP A C 1
ATOM 4464 O O . ASP A 1 598 ? 4.211 -21.562 -11.758 1 95.19 598 ASP A O 1
ATOM 4468 N N . ASP A 1 599 ? 4.434 -21.25 -9.578 1 92.69 599 ASP A N 1
ATOM 4469 C CA . ASP A 1 599 ? 3.047 -21.609 -9.289 1 92.69 599 ASP A CA 1
ATOM 4470 C C . ASP A 1 599 ? 2.08 -20.641 -9.961 1 92.69 599 ASP A C 1
ATOM 4472 O O . ASP A 1 599 ? 1.026 -21.047 -10.453 1 92.69 599 ASP A O 1
ATOM 4476 N N . ALA A 1 600 ? 2.402 -19.406 -9.977 1 91.81 600 ALA A N 1
ATOM 4477 C CA . ALA A 1 600 ? 1.566 -18.391 -10.602 1 91.81 600 ALA A CA 1
ATOM 4478 C C . ALA A 1 600 ? 1.524 -18.562 -12.117 1 91.81 600 ALA A C 1
ATOM 4480 O O . ALA A 1 600 ? 0.524 -18.25 -12.758 1 91.81 600 ALA A O 1
ATOM 4481 N N . LEU A 1 601 ? 2.633 -19.062 -12.711 1 93.81 601 LEU A N 1
ATOM 4482 C CA . LEU A 1 601 ? 2.688 -19.297 -14.156 1 93.81 601 LEU A CA 1
ATOM 4483 C C . LEU A 1 601 ? 1.676 -20.359 -14.57 1 93.81 601 LEU A C 1
ATOM 4485 O O . LEU A 1 601 ? 1.148 -20.312 -15.688 1 93.81 601 LEU A O 1
ATOM 4489 N N . ASP A 1 602 ? 1.349 -21.219 -13.703 1 89 602 ASP A N 1
ATOM 4490 C CA . ASP A 1 602 ? 0.452 -22.312 -14.031 1 89 602 ASP A CA 1
ATOM 4491 C C . ASP A 1 602 ? -1 -21.844 -14.094 1 89 602 ASP A C 1
ATOM 4493 O O . ASP A 1 602 ? -1.704 -22.109 -15.07 1 89 602 ASP A O 1
ATOM 4497 N N . ARG A 1 603 ? -1.579 -21.109 -13.039 1 81.94 603 ARG A N 1
ATOM 4498 C CA . ARG A 1 603 ? -3.01 -20.812 -13.039 1 81.94 603 ARG A CA 1
ATOM 4499 C C . ARG A 1 603 ? -3.291 -19.422 -12.492 1 81.94 603 ARG A C 1
ATOM 4501 O O . ARG A 1 603 ? -4.449 -19.047 -12.305 1 81.94 603 ARG A O 1
ATOM 4508 N N . SER A 1 604 ? -2.449 -18.578 -12.297 1 81.12 604 SER A N 1
ATOM 4509 C CA . SER A 1 604 ? -2.705 -17.25 -11.758 1 81.12 604 SER A CA 1
ATOM 4510 C C . SER A 1 604 ? -2.41 -16.172 -12.789 1 81.12 604 SER A C 1
ATOM 4512 O O . SER A 1 604 ? -2.664 -16.359 -13.977 1 81.12 604 SER A O 1
ATOM 4514 N N . GLU A 1 605 ? -2.299 -14.953 -12.336 1 77.88 605 GLU A N 1
ATOM 4515 C CA . GLU A 1 605 ? -2.037 -13.82 -13.219 1 77.88 605 GLU A CA 1
ATOM 4516 C C . GLU A 1 605 ? -0.672 -13.203 -12.938 1 77.88 605 GLU A C 1
ATOM 4518 O O . GLU A 1 605 ? -0.585 -12.039 -12.531 1 77.88 605 GLU A O 1
ATOM 4523 N N . PRO A 1 606 ? 0.366 -13.93 -13.352 1 75.75 606 PRO A N 1
ATOM 4524 C CA . PRO A 1 606 ? 1.715 -13.461 -13.023 1 75.75 606 PRO A CA 1
ATOM 4525 C C . PRO A 1 606 ? 2.068 -12.148 -13.711 1 75.75 606 PRO A C 1
ATOM 4527 O O . PRO A 1 606 ? 2.947 -11.414 -13.25 1 75.75 606 PRO A O 1
ATOM 4530 N N . GLY A 1 607 ? 1.367 -11.836 -14.758 1 79.12 607 GLY A N 1
ATOM 4531 C CA . GLY A 1 607 ? 1.688 -10.633 -15.5 1 79.12 607 GLY A CA 1
ATOM 4532 C C . GLY A 1 607 ? 1.267 -9.359 -14.789 1 79.12 607 GLY A C 1
ATOM 4533 O O . GLY A 1 607 ? 1.743 -8.273 -15.117 1 79.12 607 GLY A O 1
ATOM 4534 N N . THR A 1 608 ? 0.471 -9.461 -13.789 1 80.19 608 THR A N 1
ATOM 4535 C CA . THR A 1 608 ? -0.043 -8.266 -13.125 1 80.19 608 THR A CA 1
ATOM 4536 C C . THR A 1 608 ? 0.43 -8.211 -11.68 1 80.19 608 THR A C 1
ATOM 4538 O O . THR A 1 608 ? 0.173 -7.23 -10.977 1 80.19 608 THR A O 1
ATOM 4541 N N . VAL A 1 609 ? 1.16 -9.172 -11.305 1 84.81 609 VAL A N 1
ATOM 4542 C CA . VAL A 1 609 ? 1.662 -9.203 -9.93 1 84.81 609 VAL A CA 1
ATOM 4543 C C . VAL A 1 609 ? 2.957 -8.398 -9.836 1 84.81 609 VAL A C 1
ATOM 4545 O O . VAL A 1 609 ? 3.83 -8.516 -10.695 1 84.81 609 VAL A O 1
ATOM 4548 N N . VAL A 1 610 ? 3.068 -7.562 -8.906 1 87.81 610 VAL A N 1
ATOM 4549 C CA . VAL A 1 610 ? 4.344 -6.953 -8.539 1 87.81 610 VAL A CA 1
ATOM 4550 C C . VAL A 1 610 ? 5.082 -7.852 -7.551 1 87.81 610 VAL A C 1
ATOM 4552 O O . VAL A 1 610 ? 4.617 -8.055 -6.426 1 87.81 610 VAL A O 1
ATOM 4555 N N . TRP A 1 611 ? 6.156 -8.406 -7.973 1 93.5 611 TRP A N 1
ATOM 4556 C CA . TRP A 1 611 ? 6.895 -9.352 -7.145 1 93.5 611 TRP A CA 1
ATOM 4557 C C . TRP A 1 611 ? 7.707 -8.625 -6.078 1 93.5 611 TRP A C 1
ATOM 4559 O O . TRP A 1 611 ? 8.617 -7.859 -6.398 1 93.5 611 TRP A O 1
ATOM 4569 N N . SER A 1 612 ? 7.379 -8.766 -4.824 1 93.94 612 SER A N 1
ATOM 4570 C CA . SER A 1 612 ? 7.977 -8.125 -3.658 1 93.94 612 SER A CA 1
ATOM 4571 C C . SER A 1 612 ? 7.984 -9.055 -2.453 1 93.94 612 SER A C 1
ATOM 4573 O O . SER A 1 612 ? 7.477 -10.18 -2.525 1 93.94 612 SER A O 1
ATOM 4575 N N . THR A 1 613 ? 8.555 -8.586 -1.388 1 93.31 613 THR A N 1
ATOM 4576 C CA . THR A 1 613 ? 8.531 -9.352 -0.148 1 93.31 613 THR A CA 1
ATOM 4577 C C . THR A 1 613 ? 7.109 -9.453 0.404 1 93.31 613 THR A C 1
ATOM 4579 O O . THR A 1 613 ? 6.816 -10.328 1.22 1 93.31 613 THR A O 1
ATOM 4582 N N . GLU A 1 614 ? 6.195 -8.641 -0.058 1 88.62 614 GLU A N 1
ATOM 4583 C CA . GLU A 1 614 ? 4.805 -8.688 0.376 1 88.62 614 GLU A CA 1
ATOM 4584 C C . GLU A 1 614 ? 4.023 -9.758 -0.385 1 88.62 614 GLU A C 1
ATOM 4586 O O . GLU A 1 614 ? 3.113 -10.375 0.166 1 88.62 614 GLU A O 1
ATOM 4591 N N . THR A 1 615 ? 4.402 -9.938 -1.634 1 90.88 615 THR A N 1
ATOM 4592 C CA . THR A 1 615 ? 3.654 -10.875 -2.459 1 90.88 615 THR A CA 1
ATOM 4593 C C . THR A 1 615 ? 4.32 -12.25 -2.451 1 90.88 615 THR A C 1
ATOM 4595 O O . THR A 1 615 ? 3.689 -13.25 -2.795 1 90.88 615 THR A O 1
ATOM 4598 N N . VAL A 1 616 ? 5.621 -12.297 -2.162 1 93.5 616 VAL A N 1
ATOM 4599 C CA . VAL A 1 616 ? 6.324 -13.555 -1.933 1 93.5 616 VAL A CA 1
ATOM 4600 C C . VAL A 1 616 ? 6.691 -13.68 -0.455 1 93.5 616 VAL A C 1
ATOM 4602 O O . VAL A 1 616 ? 7.848 -13.492 -0.077 1 93.5 616 VAL A O 1
ATOM 4605 N N . THR A 1 617 ? 5.812 -14.102 0.362 1 90.94 617 THR A N 1
ATOM 4606 C CA . THR A 1 617 ? 5.906 -14.047 1.817 1 90.94 617 THR A CA 1
ATOM 4607 C C . THR A 1 617 ? 7.039 -14.938 2.32 1 90.94 617 THR A C 1
ATOM 4609 O O . THR A 1 617 ? 7.672 -14.633 3.33 1 90.94 617 THR A O 1
ATOM 4612 N N . ALA A 1 618 ? 7.309 -16.031 1.595 1 93.5 618 ALA A N 1
ATOM 4613 C CA . ALA A 1 618 ? 8.398 -16.922 1.986 1 93.5 618 ALA A CA 1
ATOM 4614 C C . ALA A 1 618 ? 9.727 -16.188 2.027 1 93.5 618 ALA A C 1
ATOM 4616 O O . ALA A 1 618 ? 10.539 -16.406 2.928 1 93.5 618 ALA A O 1
ATOM 4617 N N . VAL A 1 619 ? 9.906 -15.312 1.036 1 96.25 619 VAL A N 1
ATOM 4618 C CA . VAL A 1 619 ? 11.148 -14.547 0.978 1 96.25 619 VAL A CA 1
ATOM 4619 C C . VAL A 1 619 ? 11.219 -13.594 2.17 1 96.25 619 VAL A C 1
ATOM 4621 O O . VAL A 1 619 ? 12.258 -13.492 2.826 1 96.25 619 VAL A O 1
ATOM 4624 N N . ARG A 1 620 ? 10.141 -12.914 2.451 1 93.69 620 ARG A N 1
ATOM 4625 C CA . ARG A 1 620 ? 10.086 -12.008 3.596 1 93.69 620 ARG A CA 1
ATOM 4626 C C . ARG A 1 620 ? 10.445 -12.734 4.887 1 93.69 620 ARG A C 1
ATOM 4628 O O . ARG A 1 620 ? 11.281 -12.266 5.656 1 93.69 620 ARG A O 1
ATOM 4635 N N . ASP A 1 621 ? 9.867 -13.898 5.09 1 94.94 621 ASP A N 1
ATOM 4636 C CA . ASP A 1 621 ? 10.031 -14.648 6.336 1 94.94 621 ASP A CA 1
ATOM 4637 C C . ASP A 1 621 ? 11.445 -15.203 6.457 1 94.94 621 ASP A C 1
ATOM 4639 O O . ASP A 1 621 ? 12.039 -15.172 7.539 1 94.94 621 ASP A O 1
ATOM 4643 N N . LEU A 1 622 ? 11.969 -15.688 5.395 1 96.94 622 LEU A N 1
ATOM 4644 C CA . LEU A 1 622 ? 13.328 -16.219 5.406 1 96.94 622 LEU A CA 1
ATOM 4645 C C . LEU A 1 622 ? 14.344 -15.109 5.656 1 96.94 622 LEU A C 1
ATOM 4647 O O . LEU A 1 622 ? 15.281 -15.281 6.434 1 96.94 622 LEU A O 1
ATOM 4651 N N . LEU A 1 623 ? 14.133 -13.945 5.027 1 95.5 623 LEU A N 1
ATOM 4652 C CA . LEU A 1 623 ? 15.047 -12.82 5.172 1 95.5 623 LEU A CA 1
ATOM 4653 C C . LEU A 1 623 ? 15.055 -12.312 6.609 1 95.5 623 LEU A C 1
ATOM 4655 O O . LEU A 1 623 ? 16.094 -11.883 7.113 1 95.5 623 LEU A O 1
ATOM 4659 N N . ALA A 1 624 ? 13.945 -12.398 7.242 1 91 624 ALA A N 1
ATOM 4660 C CA . ALA A 1 624 ? 13.836 -11.93 8.617 1 91 624 ALA A CA 1
ATOM 4661 C C . ALA A 1 624 ? 14.758 -12.727 9.547 1 91 624 ALA A C 1
ATOM 4663 O O . ALA A 1 624 ? 15.219 -12.203 10.562 1 91 624 ALA A O 1
ATOM 4664 N N . LEU A 1 625 ? 15.094 -13.977 9.141 1 93.5 625 LEU A N 1
ATOM 4665 C CA . LEU A 1 625 ? 15.883 -14.867 9.984 1 93.5 625 LEU A CA 1
ATOM 4666 C C . LEU A 1 625 ? 17.312 -14.977 9.469 1 93.5 625 LEU A C 1
ATOM 4668 O O . LEU A 1 625 ? 18.141 -15.695 10.047 1 93.5 625 LEU A O 1
ATOM 4672 N N . ALA A 1 626 ? 17.594 -14.172 8.406 1 94.56 626 ALA A N 1
ATOM 4673 C CA . ALA A 1 626 ? 18.859 -14.422 7.723 1 94.56 626 ALA A CA 1
ATOM 4674 C C . ALA A 1 626 ? 19.797 -13.219 7.844 1 94.56 626 ALA A C 1
ATOM 4676 O O . ALA A 1 626 ? 20.766 -13.094 7.078 1 94.56 626 ALA A O 1
ATOM 4677 N N . THR A 1 627 ? 19.641 -12.344 8.773 1 87.81 627 THR A N 1
ATOM 4678 C CA . THR A 1 627 ? 20.438 -11.117 8.867 1 87.81 627 THR A CA 1
ATOM 4679 C C . THR A 1 627 ? 21.891 -11.43 9.188 1 87.81 627 THR A C 1
ATOM 4681 O O . THR A 1 627 ? 22.781 -10.625 8.914 1 87.81 627 THR A O 1
ATOM 4684 N N . GLY A 1 628 ? 22.188 -12.609 9.789 1 88.69 628 GLY A N 1
ATOM 4685 C CA . GLY A 1 628 ? 23.562 -13.023 10.078 1 88.69 628 GLY A CA 1
ATOM 4686 C C . GLY A 1 628 ? 24.203 -13.797 8.945 1 88.69 628 GLY A C 1
ATOM 4687 O O . GLY A 1 628 ? 25.297 -14.336 9.102 1 88.69 628 GLY A O 1
ATOM 4688 N N . ARG A 1 629 ? 23.516 -13.844 7.812 1 94.81 629 ARG A N 1
ATOM 4689 C CA . ARG A 1 629 ? 24 -14.602 6.66 1 94.81 629 ARG A CA 1
ATOM 4690 C C . ARG A 1 629 ? 24.109 -13.719 5.422 1 94.81 629 ARG A C 1
ATOM 4692 O O . ARG A 1 629 ? 23.484 -12.656 5.355 1 94.81 629 ARG A O 1
ATOM 4699 N N . VAL A 1 630 ? 24.953 -14.125 4.527 1 95.94 630 VAL A N 1
ATOM 4700 C CA . VAL A 1 630 ? 24.891 -13.578 3.178 1 95.94 630 VAL A CA 1
ATOM 4701 C C . VAL A 1 630 ? 23.766 -14.242 2.395 1 95.94 630 VAL A C 1
ATOM 4703 O O . VAL A 1 630 ? 23.625 -15.469 2.412 1 95.94 630 VAL A O 1
ATOM 4706 N N . VAL A 1 631 ? 22.953 -13.43 1.778 1 97.75 631 VAL A N 1
ATOM 4707 C CA . VAL A 1 631 ? 21.812 -13.984 1.046 1 97.75 631 VAL A CA 1
ATOM 4708 C C . VAL A 1 631 ? 22.078 -13.922 -0.455 1 97.75 631 VAL A C 1
ATOM 4710 O O . VAL A 1 631 ? 22.312 -12.836 -1.007 1 97.75 631 VAL A O 1
ATOM 4713 N N . ILE A 1 632 ? 22.109 -15.055 -1.066 1 98.25 632 ILE A N 1
ATOM 4714 C CA . ILE A 1 632 ? 22.266 -15.164 -2.512 1 98.25 632 ILE A CA 1
ATOM 4715 C C . ILE A 1 632 ? 20.953 -15.609 -3.145 1 98.25 632 ILE A C 1
ATOM 4717 O O . ILE A 1 632 ? 20.406 -16.656 -2.785 1 98.25 632 ILE A O 1
ATOM 4721 N N . VAL A 1 633 ? 20.406 -14.773 -4.035 1 98.56 633 VAL A N 1
ATOM 4722 C CA . VAL A 1 633 ? 19.141 -15.062 -4.699 1 98.56 633 VAL A CA 1
ATOM 4723 C C . VAL A 1 633 ? 19.391 -15.406 -6.164 1 98.56 633 VAL A C 1
ATOM 4725 O O . VAL A 1 633 ? 20 -14.625 -6.898 1 98.56 633 VAL A O 1
ATOM 4728 N N . VAL A 1 634 ? 18.969 -16.562 -6.594 1 98.62 634 VAL A N 1
ATOM 4729 C CA . VAL A 1 634 ? 19.109 -17.016 -7.969 1 98.62 634 VAL A CA 1
ATOM 4730 C C . VAL A 1 634 ? 17.844 -17.719 -8.43 1 98.62 634 VAL A C 1
ATOM 4732 O O . VAL A 1 634 ? 16.953 -18.016 -7.613 1 98.62 634 VAL A O 1
ATOM 4735 N N . SER A 1 635 ? 17.672 -17.844 -9.68 1 98.62 635 SER A N 1
ATOM 4736 C CA . SER A 1 635 ? 16.594 -18.656 -10.25 1 98.62 635 SER A CA 1
ATOM 4737 C C . SER A 1 635 ? 17.141 -19.906 -10.922 1 98.62 635 SER A C 1
ATOM 4739 O O . SER A 1 635 ? 18.359 -20.078 -11.039 1 98.62 635 SER A O 1
ATOM 4741 N N . ASP A 1 636 ? 16.312 -20.828 -11.234 1 98.5 636 ASP A N 1
ATOM 4742 C CA . ASP A 1 636 ? 16.719 -21.953 -12.07 1 98.5 636 ASP A CA 1
ATOM 4743 C C . ASP A 1 636 ? 16.438 -21.672 -13.539 1 98.5 636 ASP A C 1
ATOM 4745 O O . ASP A 1 636 ? 17.219 -22.078 -14.414 1 98.5 636 ASP A O 1
ATOM 4749 N N . HIS A 1 637 ? 15.398 -21 -13.797 1 98.56 637 HIS A N 1
ATOM 4750 C CA . HIS A 1 637 ? 15.047 -20.484 -15.109 1 98.56 637 HIS A CA 1
ATOM 4751 C C . HIS A 1 637 ? 14.164 -19.234 -14.992 1 98.56 637 HIS A C 1
ATOM 4753 O O . HIS A 1 637 ? 13.734 -18.875 -13.891 1 98.56 637 HIS A O 1
ATOM 4759 N N . GLY A 1 638 ? 14.023 -18.562 -16.172 1 98.5 638 GLY A N 1
ATOM 4760 C CA . GLY A 1 638 ? 13.047 -17.5 -16.219 1 98.5 638 GLY A CA 1
ATOM 4761 C C . GLY A 1 638 ? 11.703 -17.938 -16.781 1 98.5 638 GLY A C 1
ATOM 4762 O O . GLY A 1 638 ? 11.305 -19.094 -16.625 1 98.5 638 GLY A O 1
ATOM 4763 N N . HIS A 1 639 ? 10.922 -16.953 -17.312 1 98.25 639 HIS A N 1
ATOM 4764 C CA . HIS A 1 639 ? 9.617 -17.281 -17.859 1 98.25 639 HIS A CA 1
ATOM 4765 C C . HIS A 1 639 ? 9.148 -16.234 -18.859 1 98.25 639 HIS A C 1
ATOM 4767 O O . HIS A 1 639 ? 9.719 -15.141 -18.922 1 98.25 639 HIS A O 1
ATOM 4773 N N . VAL A 1 640 ? 8.25 -16.578 -19.641 1 97.06 640 VAL A N 1
ATOM 4774 C CA . VAL A 1 640 ? 7.484 -15.664 -20.469 1 97.06 640 VAL A CA 1
ATOM 4775 C C . VAL A 1 640 ? 6 -15.773 -20.125 1 97.06 640 VAL A C 1
ATOM 4777 O O . VAL A 1 640 ? 5.551 -16.797 -19.609 1 97.06 640 VAL A O 1
ATOM 4780 N N . ILE A 1 641 ? 5.262 -14.734 -20.375 1 95.06 641 ILE A N 1
ATOM 4781 C CA . ILE A 1 641 ? 3.852 -14.719 -20 1 95.06 641 ILE A CA 1
ATOM 4782 C C . ILE A 1 641 ? 2.992 -15.062 -21.219 1 95.06 641 ILE A C 1
ATOM 4784 O O . ILE A 1 641 ? 3.396 -14.836 -22.359 1 95.06 641 ILE A O 1
ATOM 4788 N N . ASP A 1 642 ? 1.864 -15.617 -20.922 1 93.62 642 ASP A N 1
ATOM 4789 C CA . ASP A 1 642 ? 0.9 -15.922 -21.969 1 93.62 642 ASP A CA 1
ATOM 4790 C C . ASP A 1 642 ? 0.455 -14.648 -22.688 1 93.62 642 ASP A C 1
ATOM 4792 O O . ASP A 1 642 ? 0.133 -13.648 -22.047 1 93.62 642 ASP A O 1
ATOM 4796 N N . ARG A 1 643 ? 0.436 -14.719 -23.969 1 89.56 643 ARG A N 1
ATOM 4797 C CA . ARG A 1 643 ? 0.156 -13.523 -24.766 1 89.56 643 ARG A CA 1
ATOM 4798 C C . ARG A 1 643 ? -1.303 -13.484 -25.203 1 89.56 643 ARG A C 1
ATOM 4800 O O . ARG A 1 643 ? -1.652 -12.773 -26.156 1 89.56 643 ARG A O 1
ATOM 4807 N N . GLY A 1 644 ? -2.082 -14.258 -24.562 1 84.88 644 GLY A N 1
ATOM 4808 C CA . GLY A 1 644 ? -3.514 -14.266 -24.828 1 84.88 644 GLY A CA 1
ATOM 4809 C C . GLY A 1 644 ? -3.865 -14.664 -26.25 1 84.88 644 GLY A C 1
ATOM 4810 O O . GLY A 1 644 ? -3.396 -15.688 -26.734 1 84.88 644 GLY A O 1
ATOM 4811 N N . PRO A 1 645 ? -4.699 -13.789 -26.922 1 85.06 645 PRO A N 1
ATOM 4812 C CA . PRO A 1 645 ? -5.141 -14.102 -28.281 1 85.06 645 PRO A CA 1
ATOM 4813 C C . PRO A 1 645 ? -3.998 -14.07 -29.297 1 85.06 645 PRO A C 1
ATOM 4815 O O . PRO A 1 645 ? -4.113 -14.656 -30.391 1 85.06 645 PRO A O 1
ATOM 4818 N N . ASP A 1 646 ? -2.938 -13.469 -28.875 1 86.62 646 ASP A N 1
ATOM 4819 C CA . ASP A 1 646 ? -1.812 -13.336 -29.797 1 86.62 646 ASP A CA 1
ATOM 4820 C C . ASP A 1 646 ? -0.86 -14.523 -29.672 1 86.62 646 ASP A C 1
ATOM 4822 O O . ASP A 1 646 ? 0.115 -14.617 -30.422 1 86.62 646 ASP A O 1
ATOM 4826 N N . GLY A 1 647 ? -1.162 -15.445 -28.844 1 91.44 647 GLY A N 1
ATOM 4827 C CA . GLY A 1 647 ? -0.349 -16.641 -28.703 1 91.44 647 GLY A CA 1
ATOM 4828 C C . GLY A 1 647 ? -0.484 -17.594 -29.875 1 91.44 647 GLY A C 1
ATOM 4829 O O . GLY A 1 647 ? -1.525 -17.641 -30.531 1 91.44 647 GLY A O 1
ATOM 4830 N N . VAL A 1 648 ? 0.61 -18.297 -30.141 1 94.19 648 VAL A N 1
ATOM 4831 C CA . VAL A 1 648 ? 0.637 -19.25 -31.234 1 94.19 648 VAL A CA 1
ATOM 4832 C C . VAL A 1 648 ? 0.89 -20.656 -30.703 1 94.19 648 VAL A C 1
ATOM 4834 O O . VAL A 1 648 ? 1.885 -20.891 -30.016 1 94.19 648 VAL A O 1
ATOM 4837 N N . VAL A 1 649 ? -0.008 -21.578 -31 1 94.19 649 VAL A N 1
ATOM 4838 C CA . VAL A 1 649 ? 0.17 -22.969 -30.609 1 94.19 649 VAL A CA 1
ATOM 4839 C C . VAL A 1 649 ? 0.689 -23.766 -31.797 1 94.19 649 VAL A C 1
ATOM 4841 O O . VAL A 1 649 ? 0.099 -23.75 -32.875 1 94.19 649 VAL A O 1
ATOM 4844 N N . ARG A 1 650 ? 1.777 -24.391 -31.625 1 94.06 650 ARG A N 1
ATOM 4845 C CA . ARG A 1 650 ? 2.338 -25.266 -32.656 1 94.06 650 ARG A CA 1
ATOM 4846 C C . ARG A 1 650 ? 2.271 -26.719 -32.219 1 94.06 650 ARG A C 1
ATOM 4848 O O . ARG A 1 650 ? 2.488 -27.047 -31.047 1 94.06 650 ARG A O 1
ATOM 4855 N N . PRO A 1 651 ? 1.964 -27.594 -33.156 1 90.62 651 PRO A N 1
ATOM 4856 C CA . PRO A 1 651 ? 1.918 -29.016 -32.844 1 90.62 651 PRO A CA 1
ATOM 4857 C C . PRO A 1 651 ? 3.289 -29.578 -32.469 1 90.62 651 PRO A C 1
ATOM 4859 O O . PRO A 1 651 ? 4.301 -29.156 -33.031 1 90.62 651 PRO A O 1
ATOM 4862 N N . SER A 1 652 ? 3.285 -30.328 -31.484 1 88.94 652 SER A N 1
ATOM 4863 C CA . SER A 1 652 ? 4.504 -30.984 -31.031 1 88.94 652 SER A CA 1
ATOM 4864 C C . SER A 1 652 ? 4.211 -32.406 -30.516 1 88.94 652 SER A C 1
ATOM 4866 O O . SER A 1 652 ? 3.111 -32.656 -30.031 1 88.94 652 SER A O 1
ATOM 4868 N N . PRO A 1 653 ? 5.184 -33.312 -30.766 1 83.75 653 PRO A N 1
ATOM 4869 C CA . PRO A 1 653 ? 5.012 -34.656 -30.203 1 83.75 653 PRO A CA 1
ATOM 4870 C C . PRO A 1 653 ? 5.133 -34.688 -28.688 1 83.75 653 PRO A C 1
ATOM 4872 O O . PRO A 1 653 ? 4.773 -35.688 -28.062 1 83.75 653 PRO A O 1
ATOM 4875 N N . SER A 1 654 ? 5.633 -33.656 -28.125 1 79.06 654 SER A N 1
ATOM 4876 C CA . SER A 1 654 ? 5.793 -33.625 -26.672 1 79.06 654 SER A CA 1
ATOM 4877 C C . SER A 1 654 ? 4.727 -32.75 -26.031 1 79.06 654 SER A C 1
ATOM 4879 O O . SER A 1 654 ? 4.125 -31.906 -26.688 1 79.06 654 SER A O 1
ATOM 4881 N N . SER A 1 655 ? 4.438 -33 -24.703 1 85.44 655 SER A N 1
ATOM 4882 C CA . SER A 1 655 ? 3.447 -32.25 -23.953 1 85.44 655 SER A CA 1
ATOM 4883 C C . SER A 1 655 ? 4.074 -31.016 -23.312 1 85.44 655 SER A C 1
ATOM 4885 O O . SER A 1 655 ? 3.395 -30.266 -22.594 1 85.44 655 SER A O 1
ATOM 4887 N N . GLU A 1 656 ? 5.359 -30.781 -23.625 1 91.81 656 GLU A N 1
ATOM 4888 C CA . GLU A 1 656 ? 6.055 -29.625 -23.078 1 91.81 656 GLU A CA 1
ATOM 4889 C C . GLU A 1 656 ? 5.613 -28.328 -23.75 1 91.81 656 GLU A C 1
ATOM 4891 O O . GLU A 1 656 ? 5.164 -28.344 -24.906 1 91.81 656 GLU A O 1
ATOM 4896 N N . ASN A 1 657 ? 5.723 -27.25 -23.078 1 94.94 657 ASN A N 1
ATOM 4897 C CA . ASN A 1 657 ? 5.172 -26 -23.594 1 94.94 657 ASN A CA 1
ATOM 4898 C C . ASN A 1 657 ? 6.203 -25.234 -24.422 1 94.94 657 ASN A C 1
ATOM 4900 O O . ASN A 1 657 ? 5.844 -24.516 -25.344 1 94.94 657 ASN A O 1
ATOM 4904 N N . ARG A 1 658 ? 7.492 -25.344 -24.047 1 97.44 658 ARG A N 1
ATOM 4905 C CA . ARG A 1 658 ? 8.445 -24.422 -24.656 1 97.44 658 ARG A CA 1
ATOM 4906 C C . ARG A 1 658 ? 9.664 -25.172 -25.188 1 97.44 658 ARG A C 1
ATOM 4908 O O . ARG A 1 658 ? 10.75 -24.594 -25.297 1 97.44 658 ARG A O 1
ATOM 4915 N N . TRP A 1 659 ? 9.641 -26.469 -25.359 1 97.25 659 TRP A N 1
ATOM 4916 C CA . TRP A 1 659 ? 10.672 -27.203 -26.078 1 97.25 659 TRP A CA 1
ATOM 4917 C C . TRP A 1 659 ? 10.109 -28.484 -26.688 1 97.25 659 TRP A C 1
ATOM 4919 O O . TRP A 1 659 ? 9.07 -28.984 -26.25 1 97.25 659 TRP A O 1
ATOM 4929 N N . ARG A 1 660 ? 10.742 -29 -27.703 1 96.06 660 ARG A N 1
ATOM 4930 C CA . ARG A 1 660 ? 10.352 -30.234 -28.375 1 96.06 660 ARG A CA 1
ATOM 4931 C C . ARG A 1 660 ? 11.562 -30.953 -28.953 1 96.06 660 ARG A C 1
ATOM 4933 O O . ARG A 1 660 ? 12.648 -30.375 -29.031 1 96.06 660 ARG A O 1
ATOM 4940 N N . PRO A 1 661 ? 11.359 -32.156 -29.281 1 94.88 661 PRO A N 1
ATOM 4941 C CA . PRO A 1 661 ? 12.461 -32.906 -29.906 1 94.88 661 PRO A CA 1
ATOM 4942 C C . PRO A 1 661 ? 12.93 -32.281 -31.219 1 94.88 661 PRO A C 1
ATOM 4944 O O . PRO A 1 661 ? 12.203 -31.484 -31.812 1 94.88 661 PRO A O 1
ATOM 4947 N N . ALA A 1 662 ? 14.047 -32.656 -31.609 1 95.19 662 ALA A N 1
ATOM 4948 C CA . ALA A 1 662 ? 14.758 -32.062 -32.719 1 95.19 662 ALA A CA 1
ATOM 4949 C C . ALA A 1 662 ? 14.016 -32.281 -34.031 1 95.19 662 ALA A C 1
ATOM 4951 O O . ALA A 1 662 ? 14.234 -31.547 -35 1 95.19 662 ALA A O 1
ATOM 4952 N N . THR A 1 663 ? 13.227 -33.25 -34.031 1 92.06 663 THR A N 1
ATOM 4953 C CA . THR A 1 663 ? 12.461 -33.531 -35.25 1 92.06 663 THR A CA 1
ATOM 4954 C C . THR A 1 663 ? 10.977 -33.281 -35.031 1 92.06 663 THR A C 1
ATOM 4956 O O . THR A 1 663 ? 10.383 -33.812 -34.094 1 92.06 663 THR A O 1
ATOM 4959 N N . PRO A 1 664 ? 10.289 -32.406 -35.875 1 92.19 664 PRO A N 1
ATOM 4960 C CA . PRO A 1 664 ? 10.727 -31.797 -37.125 1 92.19 664 PRO A CA 1
ATOM 4961 C C . PRO A 1 664 ? 11.703 -30.641 -36.906 1 92.19 664 PRO A C 1
ATOM 4963 O O . PRO A 1 664 ? 11.867 -30.172 -35.781 1 92.19 664 PRO A O 1
ATOM 4966 N N . PRO A 1 665 ? 12.32 -30.172 -38 1 94.56 665 PRO A N 1
ATOM 4967 C CA . PRO A 1 665 ? 13.289 -29.078 -37.875 1 94.56 665 PRO A CA 1
ATOM 4968 C C . PRO A 1 665 ? 12.648 -27.781 -37.375 1 94.56 665 PRO A C 1
ATOM 4970 O O . PRO A 1 665 ? 11.438 -27.609 -37.5 1 94.56 665 PRO A O 1
ATOM 4973 N N . PRO A 1 666 ? 13.5 -26.953 -36.844 1 96.56 666 PRO A N 1
ATOM 4974 C CA . PRO A 1 666 ? 12.961 -25.703 -36.281 1 96.56 666 PRO A CA 1
ATOM 4975 C C . PRO A 1 666 ? 12.336 -24.812 -37.344 1 96.56 666 PRO A C 1
ATOM 4977 O O . PRO A 1 666 ? 12.852 -24.719 -38.469 1 96.56 666 PRO A O 1
ATOM 4980 N N . GLY A 1 667 ? 11.219 -24.203 -37.031 1 95.38 667 GLY A N 1
ATOM 4981 C CA . GLY A 1 667 ? 10.586 -23.203 -37.844 1 95.38 667 GLY A CA 1
ATOM 4982 C C . GLY A 1 667 ? 10.938 -21.781 -37.438 1 95.38 667 GLY A C 1
ATOM 4983 O O . GLY A 1 667 ? 11.891 -21.562 -36.688 1 95.38 667 GLY A O 1
ATOM 4984 N N . ASP A 1 668 ? 10.148 -20.797 -38.062 1 96.25 668 ASP A N 1
ATOM 4985 C CA . ASP A 1 668 ? 10.336 -19.406 -37.719 1 96.25 668 ASP A CA 1
ATOM 4986 C C . ASP A 1 668 ? 10.086 -19.172 -36.219 1 96.25 668 ASP A C 1
ATOM 4988 O O . ASP A 1 668 ? 9.078 -19.609 -35.688 1 96.25 668 ASP A O 1
ATOM 4992 N N . GLY A 1 669 ? 11 -18.531 -35.562 1 97.88 669 GLY A N 1
ATOM 4993 C CA . GLY A 1 669 ? 10.844 -18.234 -34.125 1 97.88 669 GLY A CA 1
ATOM 4994 C C . GLY A 1 669 ? 11.422 -19.328 -33.25 1 97.88 669 GLY A C 1
ATOM 4995 O O . GLY A 1 669 ? 11.336 -19.234 -32 1 97.88 669 GLY A O 1
ATOM 4996 N N . GLU A 1 670 ? 12.039 -20.359 -33.812 1 97.75 670 GLU A N 1
ATOM 4997 C CA . GLU A 1 670 ? 12.641 -21.484 -33.125 1 97.75 670 GLU A CA 1
ATOM 4998 C C . GLU A 1 670 ? 14.117 -21.625 -33.469 1 97.75 670 GLU A C 1
ATOM 5000 O O . GLU A 1 670 ? 14.594 -21.047 -34.438 1 97.75 670 GLU A O 1
ATOM 5005 N N . VAL A 1 671 ? 14.836 -22.344 -32.594 1 98.38 671 VAL A N 1
ATOM 5006 C CA . VAL A 1 671 ? 16.25 -22.625 -32.875 1 98.38 671 VAL A CA 1
ATOM 5007 C C . VAL A 1 671 ? 16.578 -24.047 -32.406 1 98.38 671 VAL A C 1
ATOM 5009 O O . VAL A 1 671 ? 16.047 -24.531 -31.406 1 98.38 671 VAL A O 1
ATOM 5012 N N . LEU A 1 672 ? 17.375 -24.719 -33.188 1 98.19 672 LEU A N 1
ATOM 5013 C CA . LEU A 1 672 ? 17.938 -26 -32.781 1 98.19 672 LEU A CA 1
ATOM 5014 C C . LEU A 1 672 ? 19.172 -25.812 -31.891 1 98.19 672 LEU A C 1
ATOM 5016 O O . LEU A 1 672 ? 20.094 -25.078 -32.281 1 98.19 672 LEU A O 1
ATOM 5020 N N . VAL A 1 673 ? 19.141 -26.391 -30.781 1 98.25 673 VAL A N 1
ATOM 5021 C CA . VAL A 1 673 ? 20.281 -26.312 -29.875 1 98.25 673 VAL A CA 1
ATOM 5022 C C . VAL A 1 673 ? 20.812 -27.719 -29.594 1 98.25 673 VAL A C 1
ATOM 5024 O O . VAL A 1 673 ? 20.047 -28.609 -29.219 1 98.25 673 VAL A O 1
ATOM 5027 N N . THR A 1 674 ? 22.125 -27.891 -29.797 1 97.56 674 THR A N 1
ATOM 5028 C CA . THR A 1 674 ? 22.797 -29.172 -29.594 1 97.56 674 THR A CA 1
ATOM 5029 C C . THR A 1 674 ? 24.062 -28.984 -28.781 1 97.56 674 THR A C 1
ATOM 5031 O O . THR A 1 674 ? 24.75 -27.969 -28.922 1 97.56 674 THR A O 1
ATOM 5034 N N . GLY A 1 675 ? 24.281 -29.938 -27.953 1 95.94 675 GLY A N 1
ATOM 5035 C CA . GLY A 1 675 ? 25.531 -29.875 -27.203 1 95.94 675 GLY A CA 1
ATOM 5036 C C . GLY A 1 675 ? 25.438 -30.516 -25.828 1 95.94 675 GLY A C 1
ATOM 5037 O O . GLY A 1 675 ? 24.391 -31.047 -25.469 1 95.94 675 GLY A O 1
ATOM 5038 N N . SER A 1 676 ? 26.484 -30.484 -25.109 1 94.62 676 SER A N 1
ATOM 5039 C CA . SER A 1 676 ? 26.609 -31.188 -23.828 1 94.62 676 SER A CA 1
ATOM 5040 C C . SER A 1 676 ? 25.766 -30.531 -22.75 1 94.62 676 SER A C 1
ATOM 5042 O O . SER A 1 676 ? 25.422 -31.172 -21.75 1 94.62 676 SER A O 1
ATOM 5044 N N . ARG A 1 677 ? 25.344 -29.297 -22.938 1 95.88 677 ARG A N 1
ATOM 5045 C CA . ARG A 1 677 ? 24.578 -28.609 -21.922 1 95.88 677 ARG A CA 1
ATOM 5046 C C . ARG A 1 677 ? 23.078 -28.844 -22.109 1 95.88 677 ARG A C 1
ATOM 5048 O O . ARG A 1 677 ? 22.266 -28.328 -21.328 1 95.88 677 ARG A O 1
ATOM 5055 N N . VAL A 1 678 ? 22.781 -29.547 -23.172 1 97.62 678 VAL A N 1
ATOM 5056 C CA . VAL A 1 678 ? 21.391 -29.922 -23.422 1 97.62 678 VAL A CA 1
ATOM 5057 C C . VAL A 1 678 ? 21.094 -31.266 -22.781 1 97.62 678 VAL A C 1
ATOM 5059 O O . VAL A 1 678 ? 21.547 -32.312 -23.281 1 97.62 678 VAL A O 1
ATOM 5062 N N . ALA A 1 679 ? 20.281 -31.234 -21.797 1 96.88 679 ALA A N 1
ATOM 5063 C CA . ALA A 1 679 ? 20.109 -32.438 -20.984 1 96.88 679 ALA A CA 1
ATOM 5064 C C . ALA A 1 679 ? 18.859 -33.219 -21.406 1 96.88 679 ALA A C 1
ATOM 5066 O O . ALA A 1 679 ? 18.547 -34.25 -20.828 1 96.88 679 ALA A O 1
ATOM 5067 N N . ALA A 1 680 ? 18.141 -32.812 -22.391 1 93.44 680 ALA A N 1
ATOM 5068 C CA . ALA A 1 680 ? 16.938 -33.469 -22.891 1 93.44 680 ALA A CA 1
ATOM 5069 C C . ALA A 1 680 ? 17.078 -33.812 -24.375 1 93.44 680 ALA A C 1
ATOM 5071 O O . ALA A 1 680 ? 18.016 -33.344 -25.031 1 93.44 680 ALA A O 1
ATOM 5072 N N . GLY A 1 681 ? 16.234 -34.656 -24.875 1 92.25 681 GLY A N 1
ATOM 5073 C CA . GLY A 1 681 ? 16.156 -34.969 -26.297 1 92.25 681 GLY A CA 1
ATOM 5074 C C . GLY A 1 681 ? 17.453 -35.594 -26.828 1 92.25 681 GLY A C 1
ATOM 5075 O O . GLY A 1 681 ? 17.859 -35.281 -27.953 1 92.25 681 GLY A O 1
ATOM 5076 N N . ASP A 1 682 ? 18.109 -36.219 -26.031 1 92.69 682 ASP A N 1
ATOM 5077 C CA . ASP A 1 682 ? 19.359 -36.875 -26.391 1 92.69 682 ASP A CA 1
ATOM 5078 C C . ASP A 1 682 ? 20.391 -35.875 -26.875 1 92.69 682 ASP A C 1
ATOM 5080 O O . ASP A 1 682 ? 21.078 -36.094 -27.875 1 92.69 682 ASP A O 1
ATOM 5084 N N . GLY A 1 683 ? 20.344 -34.719 -26.266 1 95.81 683 GLY A N 1
ATOM 5085 C CA . GLY A 1 683 ? 21.359 -33.688 -26.5 1 95.81 683 GLY A CA 1
ATOM 5086 C C . GLY A 1 683 ? 21.016 -32.75 -27.641 1 95.81 683 GLY A C 1
ATOM 5087 O O . GLY A 1 683 ? 21.844 -31.938 -28.047 1 95.81 683 GLY A O 1
ATOM 5088 N N . ALA A 1 684 ? 19.781 -32.938 -28.188 1 96.75 684 ALA A N 1
ATOM 5089 C CA . ALA A 1 684 ? 19.328 -32.062 -29.266 1 96.75 684 ALA A CA 1
ATOM 5090 C C . ALA A 1 684 ? 17.844 -31.719 -29.109 1 96.75 684 ALA A C 1
ATOM 5092 O O . ALA A 1 684 ? 17 -32.625 -29.125 1 96.75 684 ALA A O 1
ATOM 5093 N N . VAL A 1 685 ? 17.547 -30.422 -29.031 1 97.31 685 VAL A N 1
ATOM 5094 C CA . VAL A 1 685 ? 16.156 -30 -28.828 1 97.31 685 VAL A CA 1
ATOM 5095 C C . VAL A 1 685 ? 15.883 -28.75 -29.656 1 97.31 685 VAL A C 1
ATOM 5097 O O . VAL A 1 685 ? 16.812 -28.016 -30.016 1 97.31 685 VAL A O 1
ATOM 5100 N N . VAL A 1 686 ? 14.656 -28.547 -30.031 1 97.69 686 VAL A N 1
ATOM 5101 C CA . VAL A 1 686 ? 14.188 -27.297 -30.625 1 97.69 686 VAL A CA 1
ATOM 5102 C C . VAL A 1 686 ? 13.555 -26.406 -29.547 1 97.69 686 VAL A C 1
ATOM 5104 O O . VAL A 1 686 ? 12.672 -26.859 -28.812 1 97.69 686 VAL A O 1
ATOM 5107 N N . LEU A 1 687 ? 14.008 -25.234 -29.422 1 98.25 687 LEU A N 1
ATOM 5108 C CA . LEU A 1 687 ? 13.523 -24.25 -28.453 1 98.25 687 LEU A CA 1
ATOM 5109 C C . LEU A 1 687 ? 12.992 -23.016 -29.156 1 98.25 687 LEU A C 1
ATOM 5111 O O . LEU A 1 687 ? 13.648 -22.453 -30.031 1 98.25 687 LEU A O 1
ATOM 5115 N N . PRO A 1 688 ? 11.789 -22.578 -28.812 1 98.12 688 PRO A N 1
ATOM 5116 C CA . PRO A 1 688 ? 11.359 -21.281 -29.344 1 98.12 688 PRO A CA 1
ATOM 5117 C C . PRO A 1 688 ? 12.039 -20.094 -28.656 1 98.12 688 PRO A C 1
ATOM 5119 O O . PRO A 1 688 ? 12.234 -20.125 -27.438 1 98.12 688 PRO A O 1
ATOM 5122 N N . TRP A 1 689 ? 12.5 -19.188 -29.406 1 98.25 689 TRP A N 1
ATOM 5123 C CA . TRP A 1 689 ? 12.977 -17.938 -28.828 1 98.25 689 TRP A CA 1
ATOM 5124 C C . TRP A 1 689 ? 11.891 -16.875 -28.859 1 98.25 689 TRP A C 1
ATOM 5126 O O . TRP A 1 689 ? 11.93 -15.922 -28.078 1 98.25 689 TRP A O 1
ATOM 5136 N N . ARG A 1 690 ? 10.938 -17.047 -29.812 1 97.94 690 ARG A N 1
ATOM 5137 C CA . ARG A 1 690 ? 9.773 -16.172 -29.797 1 97.94 690 ARG A CA 1
ATOM 5138 C C . ARG A 1 690 ? 8.867 -16.469 -28.609 1 97.94 690 ARG A C 1
ATOM 5140 O O . ARG A 1 690 ? 8.539 -17.641 -28.344 1 97.94 690 ARG A O 1
ATOM 5147 N N . GLU A 1 691 ? 8.453 -15.461 -27.969 1 96.56 691 GLU A N 1
ATOM 5148 C CA . GLU A 1 691 ? 7.773 -15.609 -26.688 1 96.56 691 GLU A CA 1
ATOM 5149 C C . GLU A 1 691 ? 6.328 -16.062 -26.875 1 96.56 691 GLU A C 1
ATOM 5151 O O . GLU A 1 691 ? 5.703 -16.562 -25.938 1 96.56 691 GLU A O 1
ATOM 5156 N N . ASP A 1 692 ? 5.699 -15.875 -28.078 1 95.25 692 ASP A N 1
ATOM 5157 C CA . ASP A 1 692 ? 4.281 -16.141 -28.281 1 95.25 692 ASP A CA 1
ATOM 5158 C C . ASP A 1 692 ? 4.055 -17.594 -28.688 1 95.25 692 ASP A C 1
ATOM 5160 O O . ASP A 1 692 ? 2.912 -18.047 -28.812 1 95.25 692 ASP A O 1
ATOM 5164 N N . ILE A 1 693 ? 5.145 -18.391 -28.859 1 96.75 693 ILE A N 1
ATOM 5165 C CA . ILE A 1 693 ? 5.027 -19.766 -29.344 1 96.75 693 ILE A CA 1
ATOM 5166 C C . ILE A 1 693 ? 4.945 -20.719 -28.156 1 96.75 693 ILE A C 1
ATOM 5168 O O . ILE A 1 693 ? 5.734 -20.625 -27.219 1 96.75 693 ILE A O 1
ATOM 5172 N N . ARG A 1 694 ? 4.023 -21.625 -28.172 1 96.06 694 ARG A N 1
ATOM 5173 C CA . ARG A 1 694 ? 3.938 -22.719 -27.219 1 96.06 694 ARG A CA 1
ATOM 5174 C C . ARG A 1 694 ? 3.512 -24.016 -27.922 1 96.06 694 ARG A C 1
ATOM 5176 O O . ARG A 1 694 ? 2.887 -23.984 -28.984 1 96.06 694 ARG A O 1
ATOM 5183 N N . TYR A 1 695 ? 3.789 -25.172 -27.328 1 96 695 TYR A N 1
ATOM 5184 C CA . TYR A 1 695 ? 3.455 -26.469 -27.891 1 96 695 TYR A CA 1
ATOM 5185 C C . TYR A 1 695 ? 2.367 -27.156 -27.078 1 96 695 TYR A C 1
ATOM 5187 O O . TYR A 1 695 ? 1.559 -27.906 -27.641 1 96 695 TYR A O 1
ATOM 5195 N N . GLY A 1 696 ? 2.279 -26.922 -25.781 1 93.06 696 GLY A N 1
ATOM 5196 C CA . GLY A 1 696 ? 1.387 -27.641 -24.875 1 93.06 696 GLY A CA 1
ATOM 5197 C C . GLY A 1 696 ? 0.165 -26.828 -24.484 1 93.06 696 GLY A C 1
ATOM 5198 O O . GLY A 1 696 ? -0.194 -25.859 -25.172 1 93.06 696 GLY A O 1
ATOM 5199 N N . PRO A 1 697 ? -0.51 -27.297 -23.422 1 90.88 697 PRO A N 1
ATOM 5200 C CA . PRO A 1 697 ? -1.744 -26.641 -23.016 1 90.88 697 PRO A CA 1
ATOM 5201 C C . PRO A 1 697 ? -1.506 -25.203 -22.516 1 90.88 697 PRO A C 1
ATOM 5203 O O . PRO A 1 697 ? -0.407 -24.891 -22.062 1 90.88 697 PRO A O 1
ATOM 5206 N N . ARG A 1 698 ? -2.58 -24.453 -22.547 1 90.56 698 ARG A N 1
ATOM 5207 C CA . ARG A 1 698 ? -2.488 -23.047 -22.156 1 90.56 698 ARG A CA 1
ATOM 5208 C C . ARG A 1 698 ? -2.312 -22.906 -20.641 1 90.56 698 ARG A C 1
ATOM 5210 O O . ARG A 1 698 ? -2.961 -23.625 -19.875 1 90.56 698 ARG A O 1
ATOM 5217 N N . LYS A 1 699 ? -1.418 -22.062 -20.266 1 92.38 699 LYS A N 1
ATOM 5218 C CA . LYS A 1 699 ? -1.157 -21.625 -18.906 1 92.38 699 LYS A CA 1
ATOM 5219 C C . LYS A 1 699 ? -1.038 -20.109 -18.828 1 92.38 699 LYS A C 1
ATOM 5221 O O . LYS A 1 699 ? -1.291 -19.406 -19.812 1 92.38 699 LYS A O 1
ATOM 5226 N N . SER A 1 700 ? -0.78 -19.609 -17.688 1 92.25 700 SER A N 1
ATOM 5227 C CA . SER A 1 700 ? -0.646 -18.172 -17.531 1 92.25 700 SER A CA 1
ATOM 5228 C C . SER A 1 700 ? 0.744 -17.703 -17.938 1 92.25 700 SER A C 1
ATOM 5230 O O . SER A 1 700 ? 0.938 -16.516 -18.25 1 92.25 700 SER A O 1
ATOM 5232 N N . GLY A 1 701 ? 1.699 -18.562 -17.922 1 95.06 701 GLY A N 1
ATOM 5233 C CA . GLY A 1 701 ? 3.074 -18.344 -18.344 1 95.06 701 GLY A CA 1
ATOM 5234 C C . GLY A 1 701 ? 3.814 -19.625 -18.656 1 95.06 701 GLY A C 1
ATOM 5235 O O . GLY A 1 701 ? 3.311 -20.719 -18.391 1 95.06 701 GLY A O 1
ATOM 5236 N N . TYR A 1 702 ? 5.043 -19.5 -19.266 1 96.75 702 TYR A N 1
ATOM 5237 C CA . TYR A 1 702 ? 5.738 -20.656 -19.797 1 96.75 702 TYR A CA 1
ATOM 5238 C C . TYR A 1 702 ? 7.238 -20.562 -19.562 1 96.75 702 TYR A C 1
ATOM 5240 O O . TYR A 1 702 ? 7.758 -19.469 -19.281 1 96.75 702 TYR A O 1
ATOM 5248 N N . HIS A 1 703 ? 7.816 -21.688 -19.609 1 97.62 703 HIS A N 1
ATOM 5249 C CA . HIS A 1 703 ? 9.273 -21.781 -19.625 1 97.62 703 HIS A CA 1
ATOM 5250 C C . HIS A 1 703 ? 9.742 -23.016 -20.391 1 97.62 703 HIS A C 1
ATOM 5252 O O . HIS A 1 703 ? 8.922 -23.844 -20.797 1 97.62 703 HIS A O 1
ATOM 5258 N N . GLY A 1 704 ? 11.031 -23.125 -20.672 1 98.12 704 GLY A N 1
ATOM 5259 C CA . GLY A 1 704 ? 11.633 -24.234 -21.375 1 98.12 704 GLY A CA 1
ATOM 5260 C C . GLY A 1 704 ? 12.297 -23.828 -22.672 1 98.12 704 GLY A C 1
ATOM 5261 O O . GLY A 1 704 ? 12.953 -24.641 -23.328 1 98.12 704 GLY A O 1
ATOM 5262 N N . GLY A 1 705 ? 12.18 -22.578 -23 1 98.38 705 GLY A N 1
ATOM 5263 C CA . GLY A 1 705 ? 12.609 -22.125 -24.312 1 98.38 705 GLY A CA 1
ATOM 5264 C C . GLY A 1 705 ? 13.945 -21.422 -24.297 1 98.38 705 GLY A C 1
ATOM 5265 O O . GLY A 1 705 ? 14.719 -21.562 -23.344 1 98.38 705 GLY A O 1
ATOM 5266 N N . ALA A 1 706 ? 14.203 -20.656 -25.469 1 98.62 706 ALA A N 1
ATOM 5267 C CA . ALA A 1 706 ? 15.523 -20.062 -25.672 1 98.62 706 ALA A CA 1
ATOM 5268 C C . ALA A 1 706 ? 15.438 -18.531 -25.656 1 98.62 706 ALA A C 1
ATOM 5270 O O . ALA A 1 706 ? 16.391 -17.844 -26.047 1 98.62 706 ALA A O 1
ATOM 5271 N N . SER A 1 707 ? 14.258 -17.984 -25.25 1 98.62 707 SER A N 1
ATOM 5272 C CA . SER A 1 707 ? 14.242 -16.547 -25.078 1 98.62 707 SER A CA 1
ATOM 5273 C C . SER A 1 707 ? 15.18 -16.094 -23.969 1 98.62 707 SER A C 1
ATOM 5275 O O . SER A 1 707 ? 15.43 -16.859 -23.031 1 98.62 707 SER A O 1
ATOM 5277 N N . ALA A 1 708 ? 15.711 -14.914 -24.062 1 98.75 708 ALA A N 1
ATOM 5278 C CA . ALA A 1 708 ? 16.594 -14.414 -23 1 98.75 708 ALA A CA 1
ATOM 5279 C C . ALA A 1 708 ? 15.875 -14.375 -21.656 1 98.75 708 ALA A C 1
ATOM 5281 O O . ALA A 1 708 ? 16.484 -14.625 -20.609 1 98.75 708 ALA A O 1
ATOM 5282 N N . ALA A 1 709 ? 14.578 -14.094 -21.672 1 98.56 709 ALA A N 1
ATOM 5283 C CA . ALA A 1 709 ? 13.781 -14 -20.453 1 98.56 709 ALA A CA 1
ATOM 5284 C C . ALA A 1 709 ? 13.664 -15.367 -19.766 1 98.56 709 ALA A C 1
ATOM 5286 O O . ALA A 1 709 ? 13.352 -15.445 -18.578 1 98.56 709 ALA A O 1
ATOM 5287 N N . GLU A 1 710 ? 13.906 -16.453 -20.484 1 98.75 710 GLU A N 1
ATOM 5288 C CA . GLU A 1 710 ? 13.852 -17.812 -19.953 1 98.75 710 GLU A CA 1
ATOM 5289 C C . GLU A 1 710 ? 15.242 -18.328 -19.594 1 98.75 710 GLU A C 1
ATOM 5291 O O . GLU A 1 710 ? 15.43 -18.984 -18.562 1 98.75 710 GLU A O 1
ATOM 5296 N N . ALA A 1 711 ? 16.219 -17.969 -20.375 1 98.88 711 ALA A N 1
ATOM 5297 C CA . ALA A 1 711 ? 17.516 -18.625 -20.312 1 98.88 711 ALA A CA 1
ATOM 5298 C C . ALA A 1 711 ? 18.5 -17.828 -19.453 1 98.88 711 ALA A C 1
ATOM 5300 O O . ALA A 1 711 ? 19.438 -18.391 -18.875 1 98.88 711 ALA A O 1
ATOM 5301 N N . VAL A 1 712 ? 18.312 -16.531 -19.391 1 98.81 712 VAL A N 1
ATOM 5302 C CA . VAL A 1 712 ? 19.141 -15.703 -18.531 1 98.81 712 VAL A CA 1
ATOM 5303 C C . VAL A 1 712 ? 18.469 -15.539 -17.172 1 98.81 712 VAL A C 1
ATOM 5305 O O . VAL A 1 712 ? 17.375 -14.961 -17.078 1 98.81 712 VAL A O 1
ATOM 5308 N N . ILE A 1 713 ? 19.094 -16.047 -16.141 1 98.56 713 ILE A N 1
ATOM 5309 C CA . ILE A 1 713 ? 18.469 -15.977 -14.82 1 98.56 713 ILE A CA 1
ATOM 5310 C C . ILE A 1 713 ? 19.203 -14.977 -13.938 1 98.56 713 ILE A C 1
ATOM 5312 O O . ILE A 1 713 ? 20.406 -14.758 -14.109 1 98.56 713 ILE A O 1
ATOM 5316 N N . PRO A 1 714 ? 18.5 -14.359 -13.047 1 98.06 714 PRO A N 1
ATOM 5317 C CA . PRO A 1 714 ? 19.078 -13.312 -12.211 1 98.06 714 PRO A CA 1
ATOM 5318 C C . PRO A 1 714 ? 20 -13.875 -11.125 1 98.06 714 PRO A C 1
ATOM 5320 O O . PRO A 1 714 ? 19.844 -15.023 -10.711 1 98.06 714 PRO A O 1
ATOM 5323 N N . LEU A 1 715 ? 20.938 -13.086 -10.695 1 97.94 715 LEU A N 1
ATOM 5324 C CA . LEU A 1 715 ? 21.797 -13.305 -9.539 1 97.94 715 LEU A CA 1
ATOM 5325 C C . LEU A 1 715 ? 21.859 -12.055 -8.664 1 97.94 715 LEU A C 1
ATOM 5327 O O . LEU A 1 715 ? 22.375 -11.016 -9.094 1 97.94 715 LEU A O 1
ATOM 5331 N N . LEU A 1 716 ? 21.312 -12.148 -7.492 1 97.31 716 LEU A N 1
ATOM 5332 C CA . LEU A 1 716 ? 21.328 -11.055 -6.523 1 97.31 716 LEU A CA 1
ATOM 5333 C C . LEU A 1 716 ? 22.078 -11.477 -5.258 1 97.31 716 LEU A C 1
ATOM 5335 O O . LEU A 1 716 ? 21.891 -12.594 -4.773 1 97.31 716 LEU A O 1
ATOM 5339 N N . VAL A 1 717 ? 22.906 -10.641 -4.77 1 96.44 717 VAL A N 1
ATOM 5340 C CA . VAL A 1 717 ? 23.641 -10.891 -3.527 1 96.44 717 VAL A CA 1
ATOM 5341 C C . VAL A 1 717 ? 23.344 -9.766 -2.529 1 96.44 717 VAL A C 1
ATOM 5343 O O . VAL A 1 717 ? 23.531 -8.586 -2.846 1 96.44 717 VAL A O 1
ATOM 5346 N N . PHE A 1 718 ? 22.891 -10.148 -1.32 1 94.69 718 PHE A N 1
ATOM 5347 C CA . PHE A 1 718 ? 22.547 -9.18 -0.289 1 94.69 718 PHE A CA 1
ATOM 5348 C C . PHE A 1 718 ? 23.328 -9.445 0.989 1 94.69 718 PHE A C 1
ATOM 5350 O O . PHE A 1 718 ? 23.578 -10.594 1.347 1 94.69 718 PHE A O 1
ATOM 5357 N N . SER A 1 719 ? 23.703 -8.406 1.575 1 90.38 719 SER A N 1
ATOM 5358 C CA . SER A 1 719 ? 24.312 -8.469 2.895 1 90.38 719 SER A CA 1
ATOM 5359 C C . SER A 1 719 ? 23.734 -7.41 3.826 1 90.38 719 SER A C 1
ATOM 5361 O O . SER A 1 719 ? 23.438 -6.293 3.395 1 90.38 719 SER A O 1
ATOM 5363 N N . ALA A 1 720 ? 23.547 -7.73 5.051 1 81.69 720 ALA A N 1
ATOM 5364 C CA . ALA A 1 720 ? 22.984 -6.785 6.008 1 81.69 720 ALA A CA 1
ATOM 5365 C C . ALA A 1 720 ? 24.078 -5.953 6.672 1 81.69 720 ALA A C 1
ATOM 5367 O O . ALA A 1 720 ? 23.828 -4.828 7.109 1 81.69 720 ALA A O 1
ATOM 5368 N N . HIS A 1 721 ? 25.328 -6.434 6.832 1 72.06 721 HIS A N 1
ATOM 5369 C CA . HIS A 1 721 ? 26.297 -5.77 7.695 1 72.06 721 HIS A CA 1
ATOM 5370 C C . HIS A 1 721 ? 27.609 -5.496 6.949 1 72.06 721 HIS A C 1
ATOM 5372 O O . HIS A 1 721 ? 28.188 -4.418 7.09 1 72.06 721 HIS A O 1
ATOM 5378 N N . ASP A 1 722 ? 28.078 -6.496 6.219 1 74.06 722 ASP A N 1
ATOM 5379 C CA . ASP A 1 722 ? 29.422 -6.438 5.625 1 74.06 722 ASP A CA 1
ATOM 5380 C C . ASP A 1 722 ? 29.344 -6.32 4.105 1 74.06 722 ASP A C 1
ATOM 5382 O O . ASP A 1 722 ? 28.703 -7.148 3.445 1 74.06 722 ASP A O 1
ATOM 5386 N N . GLU A 1 723 ? 30.047 -5.312 3.66 1 76.75 723 GLU A N 1
ATOM 5387 C CA . GLU A 1 723 ? 30.062 -5.133 2.211 1 76.75 723 GLU A CA 1
ATOM 5388 C C . GLU A 1 723 ? 31.156 -5.977 1.564 1 76.75 723 GLU A C 1
ATOM 5390 O O . GLU A 1 723 ? 31.156 -6.188 0.35 1 76.75 723 GLU A O 1
ATOM 5395 N N . LYS A 1 724 ? 32.094 -6.473 2.33 1 81.44 724 LYS A N 1
ATOM 5396 C CA . LYS A 1 724 ? 33.25 -7.207 1.764 1 81.44 724 LYS A CA 1
ATOM 5397 C C . LYS A 1 724 ? 33.094 -8.703 1.995 1 81.44 724 LYS A C 1
ATOM 5399 O O . LYS A 1 724 ? 34.031 -9.367 2.445 1 81.44 724 LYS A O 1
ATOM 5404 N N . VAL A 1 725 ? 31.969 -9.188 1.606 1 86.38 725 VAL A N 1
ATOM 5405 C CA . VAL A 1 725 ? 31.688 -10.594 1.89 1 86.38 725 VAL A CA 1
ATOM 5406 C C . VAL A 1 725 ? 32.125 -11.453 0.708 1 86.38 725 VAL A C 1
ATOM 5408 O O . VAL A 1 725 ? 32.406 -12.641 0.873 1 86.38 725 VAL A O 1
ATOM 5411 N N . LEU A 1 726 ? 32.062 -10.961 -0.493 1 87.19 726 LEU A N 1
ATOM 5412 C CA . LEU A 1 726 ? 32.469 -11.648 -1.721 1 87.19 726 LEU A CA 1
ATOM 5413 C C . LEU A 1 726 ? 33.594 -10.906 -2.422 1 87.19 726 LEU A C 1
ATOM 5415 O O . LEU A 1 726 ? 33.469 -9.703 -2.693 1 87.19 726 LEU A O 1
ATOM 5419 N N . PRO A 1 727 ? 34.719 -11.586 -2.586 1 86.19 727 PRO A N 1
ATOM 5420 C CA . PRO A 1 727 ? 35.844 -10.914 -3.236 1 86.19 727 PRO A CA 1
ATOM 5421 C C . PRO A 1 727 ? 35.469 -10.25 -4.555 1 86.19 727 PRO A C 1
ATOM 5423 O O . PRO A 1 727 ? 34.781 -10.852 -5.379 1 86.19 727 PRO A O 1
ATOM 5426 N N . GLY A 1 728 ? 35.812 -9.078 -4.73 1 87.62 728 GLY A N 1
ATOM 5427 C CA . GLY A 1 728 ? 35.562 -8.352 -5.961 1 87.62 728 GLY A CA 1
ATOM 5428 C C . GLY A 1 728 ? 34.156 -7.742 -6.016 1 87.62 728 GLY A C 1
ATOM 5429 O O . GLY A 1 728 ? 33.781 -7.156 -7.027 1 87.62 728 GLY A O 1
ATOM 5430 N N . TRP A 1 729 ? 33.438 -8.039 -5.055 1 89.62 729 TRP A N 1
ATOM 5431 C CA . TRP A 1 729 ? 32.062 -7.492 -5.016 1 89.62 729 TRP A CA 1
ATOM 5432 C C . TRP A 1 729 ? 31.984 -6.355 -4.004 1 89.62 729 TRP A C 1
ATOM 5434 O O . TRP A 1 729 ? 32.688 -6.344 -3.002 1 89.62 729 TRP A O 1
ATOM 5444 N N . SER A 1 730 ? 31.203 -5.348 -4.293 1 85.31 730 SER A N 1
ATOM 5445 C CA . SER A 1 730 ? 30.969 -4.223 -3.396 1 85.31 730 SER A CA 1
ATOM 5446 C C . SER A 1 730 ? 29.547 -3.695 -3.547 1 85.31 730 SER A C 1
ATOM 5448 O O . SER A 1 730 ? 28.75 -4.234 -4.324 1 85.31 730 SER A O 1
ATOM 5450 N N . GLY A 1 731 ? 29.25 -2.785 -2.713 1 79.25 731 GLY A N 1
ATOM 5451 C CA . GLY A 1 731 ? 27.906 -2.223 -2.75 1 79.25 731 GLY A CA 1
ATOM 5452 C C . GLY A 1 731 ? 27.5 -1.76 -4.133 1 79.25 731 GLY A C 1
ATOM 5453 O O . GLY A 1 731 ? 28.25 -1.068 -4.816 1 79.25 731 GLY A O 1
ATOM 5454 N N . ALA A 1 732 ? 26.266 -2.219 -4.523 1 75.38 732 ALA A N 1
ATOM 5455 C CA . ALA A 1 732 ? 25.781 -1.99 -5.883 1 75.38 732 ALA A CA 1
ATOM 5456 C C . ALA A 1 732 ? 25.219 -0.579 -6.035 1 75.38 732 ALA A C 1
ATOM 5458 O O . ALA A 1 732 ? 24.547 -0.071 -5.137 1 75.38 732 ALA A O 1
ATOM 5459 N N . PRO A 1 733 ? 25.625 -0.02 -7.195 1 65.31 733 PRO A N 1
ATOM 5460 C CA . PRO A 1 733 ? 24.938 1.237 -7.516 1 65.31 733 PRO A CA 1
ATOM 5461 C C . PRO A 1 733 ? 23.484 1.032 -7.922 1 65.31 733 PRO A C 1
ATOM 5463 O O . PRO A 1 733 ? 22.969 -0.081 -7.82 1 65.31 733 PRO A O 1
ATOM 5466 N N . VAL A 1 734 ? 22.922 2.055 -8.438 1 69.94 734 VAL A N 1
ATOM 5467 C CA . VAL A 1 734 ? 21.578 1.979 -9.016 1 69.94 734 VAL A CA 1
ATOM 5468 C C . VAL A 1 734 ? 21.594 1.098 -10.258 1 69.94 734 VAL A C 1
ATOM 5470 O O . VAL A 1 734 ? 22.344 1.36 -11.203 1 69.94 734 VAL A O 1
ATOM 5473 N N . ALA A 1 735 ? 20.828 0.12 -10.242 1 75.75 735 ALA A N 1
ATOM 5474 C CA . ALA A 1 735 ? 20.875 -0.903 -11.281 1 75.75 735 ALA A CA 1
ATOM 5475 C C . ALA A 1 735 ? 20.094 -0.458 -12.516 1 75.75 735 ALA A C 1
ATOM 5477 O O . ALA A 1 735 ? 20.359 -0.919 -13.633 1 75.75 735 ALA A O 1
ATOM 5478 N N . SER A 1 736 ? 19.219 0.477 -12.391 1 86.88 736 SER A N 1
ATOM 5479 C CA . SER A 1 736 ? 18.312 0.819 -13.484 1 86.88 736 SER A CA 1
ATOM 5480 C C . SER A 1 736 ? 19.047 1.584 -14.586 1 86.88 736 SER A C 1
ATOM 5482 O O . SER A 1 736 ? 19.906 2.414 -14.305 1 86.88 736 SER A O 1
ATOM 5484 N N . PRO A 1 737 ? 18.75 1.324 -15.859 1 90.94 737 PRO A N 1
ATOM 5485 C CA . PRO A 1 737 ? 19.375 2.033 -16.969 1 90.94 737 PRO A CA 1
ATOM 5486 C C . PRO A 1 737 ? 18.969 3.502 -17.047 1 90.94 737 PRO A C 1
ATOM 5488 O O . PRO A 1 737 ? 18 3.906 -16.406 1 90.94 737 PRO A O 1
ATOM 5491 N N . ALA A 1 738 ? 19.656 4.309 -17.828 1 86.38 738 ALA A N 1
ATOM 5492 C CA . ALA A 1 738 ? 19.469 5.754 -17.891 1 86.38 738 ALA A CA 1
ATOM 5493 C C . ALA A 1 738 ? 18.062 6.098 -18.375 1 86.38 738 ALA A C 1
ATOM 5495 O O . ALA A 1 738 ? 17.438 7.02 -17.859 1 86.38 738 ALA A O 1
ATOM 5496 N N . TRP A 1 739 ? 17.578 5.352 -19.453 1 92 739 TRP A N 1
ATOM 5497 C CA . TRP A 1 739 ? 16.266 5.656 -20 1 92 739 TRP A CA 1
ATOM 5498 C C . TRP A 1 739 ? 15.156 5.379 -18.984 1 92 739 TRP A C 1
ATOM 5500 O O . TRP A 1 739 ? 14.023 5.84 -19.156 1 92 739 TRP A O 1
ATOM 5510 N N . TRP A 1 740 ? 15.414 4.578 -18.016 1 93.38 740 TRP A N 1
ATOM 5511 C CA . TRP A 1 740 ? 14.477 4.301 -16.922 1 93.38 740 TRP A CA 1
ATOM 5512 C C . TRP A 1 740 ? 14.359 5.496 -15.984 1 93.38 740 TRP A C 1
ATOM 5514 O O . TRP A 1 740 ? 13.273 5.789 -15.477 1 93.38 740 TRP A O 1
ATOM 5524 N N . ARG A 1 741 ? 15.367 6.293 -15.789 1 86.25 741 ARG A N 1
ATOM 5525 C CA . ARG A 1 741 ? 15.453 7.297 -14.727 1 86.25 741 ARG A CA 1
ATOM 5526 C C . ARG A 1 741 ? 15.352 8.703 -15.297 1 86.25 741 ARG A C 1
ATOM 5528 O O . ARG A 1 741 ? 14.781 9.602 -14.672 1 86.25 741 ARG A O 1
ATOM 5535 N N . GLU A 1 742 ? 15.914 8.875 -16.531 1 85.31 742 GLU A N 1
ATOM 5536 C CA . GLU A 1 742 ? 16.156 10.227 -17.016 1 85.31 742 GLU A CA 1
ATOM 5537 C C . GLU A 1 742 ? 15.156 10.609 -18.109 1 85.31 742 GLU A C 1
ATOM 5539 O O . GLU A 1 742 ? 14.906 9.82 -19.016 1 85.31 742 GLU A O 1
ATOM 5544 N N . PRO A 1 743 ? 14.664 11.789 -18.031 1 87.5 743 PRO A N 1
ATOM 5545 C CA . PRO A 1 743 ? 13.828 12.281 -19.141 1 87.5 743 PRO A CA 1
ATOM 5546 C C . PRO A 1 743 ? 14.641 12.641 -20.375 1 87.5 743 PRO A C 1
ATOM 5548 O O . PRO A 1 743 ? 15.844 12.883 -20.281 1 87.5 743 PRO A O 1
ATOM 5551 N N . VAL A 1 744 ? 14.031 12.57 -21.5 1 87.5 744 VAL A N 1
ATOM 5552 C CA . VAL A 1 744 ? 14.633 12.984 -22.766 1 87.5 744 VAL A CA 1
ATOM 5553 C C . VAL A 1 744 ? 14.391 14.477 -22.984 1 87.5 744 VAL A C 1
ATOM 5555 O O . VAL A 1 744 ? 13.266 14.961 -22.875 1 87.5 744 VAL A O 1
ATOM 5558 N N . THR A 1 745 ? 15.508 15.32 -23.031 1 78.38 745 THR A N 1
ATOM 5559 C CA . THR A 1 745 ? 15.391 16.75 -23.25 1 78.38 745 THR A CA 1
ATOM 5560 C C . THR A 1 745 ? 15.391 17.062 -24.75 1 78.38 745 THR A C 1
ATOM 5562 O O . THR A 1 745 ? 16.109 16.422 -25.516 1 78.38 745 THR A O 1
ATOM 5565 N N . ALA A 1 746 ? 14.453 17.797 -25.281 1 63.53 746 ALA A N 1
ATOM 5566 C CA . ALA A 1 746 ? 14.406 18.203 -26.672 1 63.53 746 ALA A CA 1
ATOM 5567 C C . ALA A 1 746 ? 15.641 19.016 -27.047 1 63.53 746 ALA A C 1
ATOM 5569 O O . ALA A 1 746 ? 16.141 19.797 -26.25 1 63.53 746 ALA A O 1
ATOM 5570 N N . ALA A 1 747 ? 16.562 18.5 -27.812 1 51.06 747 ALA A N 1
ATOM 5571 C CA . ALA A 1 747 ? 17.703 19.266 -28.297 1 51.06 747 ALA A CA 1
ATOM 5572 C C . ALA A 1 747 ? 17.281 20.672 -28.688 1 51.06 747 ALA A C 1
ATOM 5574 O O . ALA A 1 747 ? 16.25 20.875 -29.328 1 51.06 747 ALA A O 1
ATOM 5575 N N . ALA A 1 748 ? 17.672 21.672 -28.078 1 43.5 748 ALA A N 1
ATOM 5576 C CA . ALA A 1 748 ? 17.5 23.016 -28.625 1 43.5 748 ALA A CA 1
ATOM 5577 C C . ALA A 1 748 ? 17.812 23.047 -30.109 1 43.5 748 ALA A C 1
ATOM 5579 O O . ALA A 1 748 ? 18.797 22.453 -30.562 1 43.5 748 ALA A O 1
ATOM 5580 N N . PRO A 1 749 ? 16.859 23.359 -30.953 1 35.12 749 PRO A N 1
ATOM 5581 C CA . PRO A 1 749 ? 17.266 23.453 -32.344 1 35.12 749 PRO A CA 1
ATOM 5582 C C . PRO A 1 749 ? 18.625 24.141 -32.531 1 35.12 749 PRO A C 1
ATOM 5584 O O . PRO A 1 749 ? 18.875 25.172 -31.906 1 35.12 749 PRO A O 1
ATOM 5587 N N . ALA A 1 750 ? 19.734 23.516 -32.781 1 37.56 750 ALA A N 1
ATOM 5588 C CA . ALA A 1 750 ? 20.922 24.266 -33.156 1 37.56 750 ALA A CA 1
ATOM 5589 C C . ALA A 1 750 ? 20.578 25.484 -34 1 37.56 750 ALA A C 1
ATOM 5591 O O . ALA A 1 750 ? 19.688 25.422 -34.875 1 37.56 750 ALA A O 1
ATOM 5592 N N . PRO A 1 751 ? 20.828 26.641 -33.469 1 34.75 751 PRO A N 1
ATOM 5593 C CA . PRO A 1 751 ? 20.547 27.766 -34.375 1 34.75 751 PRO A CA 1
ATOM 5594 C C . PRO A 1 751 ? 20.906 27.484 -35.812 1 34.75 751 PRO A C 1
ATOM 5596 O O . PRO A 1 751 ? 21.812 26.703 -36.094 1 34.75 751 PRO A O 1
ATOM 5599 N N . ALA A 1 752 ? 19.984 27.625 -36.656 1 35.41 752 ALA A N 1
ATOM 5600 C CA . ALA A 1 752 ? 20.234 27.453 -38.094 1 35.41 752 ALA A CA 1
ATOM 5601 C C . ALA A 1 752 ? 21.547 28.094 -38.5 1 35.41 752 ALA A C 1
ATOM 5603 O O . ALA A 1 752 ? 21.875 29.203 -38.094 1 35.41 752 ALA A O 1
ATOM 5604 N N . PRO A 1 753 ? 22.562 27.297 -38.844 1 36.84 753 PRO A N 1
ATOM 5605 C CA . PRO A 1 753 ? 23.766 28 -39.281 1 36.84 753 PRO A CA 1
ATOM 5606 C C . PRO A 1 753 ? 23.438 29.188 -40.188 1 36.84 753 PRO A C 1
ATOM 5608 O O . PRO A 1 753 ? 22.578 29.094 -41.062 1 36.84 753 PRO A O 1
ATOM 5611 N N . VAL A 1 754 ? 23.453 30.344 -39.656 1 35.12 754 VAL A N 1
ATOM 5612 C CA . VAL A 1 754 ? 23.312 31.516 -40.5 1 35.12 754 VAL A CA 1
ATOM 5613 C C . VAL A 1 754 ? 24.141 31.344 -41.75 1 35.12 754 VAL A C 1
ATOM 5615 O O . VAL A 1 754 ? 25.359 31.125 -41.688 1 35.12 754 VAL A O 1
ATOM 5618 N N . ARG A 1 755 ? 23.578 30.844 -42.844 1 33.16 755 ARG A N 1
ATOM 5619 C CA . ARG A 1 755 ? 24.234 30.766 -44.156 1 33.16 755 ARG A CA 1
ATOM 5620 C C . ARG A 1 755 ? 24.875 32.094 -44.531 1 33.16 755 ARG A C 1
ATOM 5622 O O . ARG A 1 755 ? 24.172 33.062 -44.875 1 33.16 755 ARG A O 1
ATOM 5629 N N . ARG A 1 756 ? 25.984 32.469 -43.938 1 35.19 756 ARG A N 1
ATOM 5630 C CA . ARG A 1 756 ? 26.609 33.625 -44.562 1 35.19 756 ARG A CA 1
ATOM 5631 C C . ARG A 1 756 ? 26.734 33.438 -46.062 1 35.19 756 ARG A C 1
ATOM 5633 O O . ARG A 1 756 ? 27.094 32.344 -46.531 1 35.19 756 ARG A O 1
ATOM 5640 N N . PRO A 1 757 ? 26.188 34.312 -46.844 1 27.58 757 PRO A N 1
ATOM 5641 C CA . PRO A 1 757 ? 26.203 34.219 -48.312 1 27.58 757 PRO A CA 1
ATOM 5642 C C . PRO A 1 757 ? 27.578 33.875 -48.875 1 27.58 757 PRO A C 1
ATOM 5644 O O . PRO A 1 757 ? 28.594 34.312 -48.312 1 27.58 757 PRO A O 1
ATOM 5647 N N . ALA A 1 758 ? 27.797 32.781 -49.594 1 30.61 758 ALA A N 1
ATOM 5648 C CA . ALA A 1 758 ? 28.984 32.25 -50.25 1 30.61 758 ALA A CA 1
ATOM 5649 C C . ALA A 1 758 ? 29.703 33.312 -51.062 1 30.61 758 ALA A C 1
ATOM 5651 O O . ALA A 1 758 ? 29.141 33.875 -52 1 30.61 758 ALA A O 1
ATOM 5652 N N . SER A 1 759 ? 30.453 34.219 -50.312 1 29.98 759 SER A N 1
ATOM 5653 C CA . SER A 1 759 ? 31.234 35.094 -51.188 1 29.98 759 SER A CA 1
ATOM 5654 C C . SER A 1 759 ? 31.906 34.312 -52.312 1 29.98 759 SER A C 1
ATOM 5656 O O . SER A 1 759 ? 32.219 33.125 -52.125 1 29.98 759 SER A O 1
ATOM 5658 N N . ARG A 1 760 ? 31.781 34.75 -53.5 1 33.06 760 ARG A N 1
ATOM 5659 C CA . ARG A 1 760 ? 32.219 34.25 -54.812 1 33.06 760 ARG A CA 1
ATOM 5660 C C . ARG A 1 760 ? 33.656 33.812 -54.781 1 33.06 760 ARG A C 1
ATOM 5662 O O . ARG A 1 760 ? 34.531 34.562 -54.438 1 33.06 760 ARG A O 1
ATOM 5669 N N . PRO A 1 761 ? 33.969 32.438 -54.656 1 30.84 761 PRO A N 1
ATOM 5670 C CA . PRO A 1 761 ? 35.344 31.922 -54.562 1 30.84 761 PRO A CA 1
ATOM 5671 C C . PRO A 1 761 ? 36.25 32.406 -55.688 1 30.84 761 PRO A C 1
ATOM 5673 O O . PRO A 1 761 ? 35.812 32.562 -56.812 1 30.84 761 PRO A O 1
ATOM 5676 N N . PRO A 1 762 ? 37.125 33.406 -55.344 1 32.19 762 PRO A N 1
ATOM 5677 C CA . PRO A 1 762 ? 38 33.938 -56.406 1 32.19 762 PRO A CA 1
ATOM 5678 C C . PRO A 1 762 ? 38.594 32.844 -57.281 1 32.19 762 PRO A C 1
ATOM 5680 O O . PRO A 1 762 ? 38.656 31.672 -56.844 1 32.19 762 PRO A O 1
ATOM 5683 N N . GLN A 1 763 ? 38.906 33.125 -58.531 1 30.05 763 GLN A N 1
ATOM 5684 C CA . GLN A 1 763 ? 39.344 32.438 -59.719 1 30.05 763 GLN A CA 1
ATOM 5685 C C . GLN A 1 763 ? 40.625 31.641 -59.469 1 30.05 763 GLN A C 1
ATOM 5687 O O . GLN A 1 763 ? 41.594 32.188 -58.906 1 30.05 763 GLN A O 1
ATOM 5692 N N . PRO A 1 764 ? 40.5 30.25 -59.438 1 29.2 764 PRO A N 1
ATOM 5693 C CA . PRO A 1 764 ? 41.625 29.344 -59.156 1 29.2 764 PRO A CA 1
ATOM 5694 C C . PRO A 1 764 ? 42.844 29.609 -60.062 1 29.2 764 PRO A C 1
ATOM 5696 O O . PRO A 1 764 ? 42.719 29.75 -61.281 1 29.2 764 PRO A O 1
ATOM 5699 N N . ALA A 1 765 ? 43.688 30.484 -59.562 1 28.98 765 ALA A N 1
ATOM 5700 C CA . ALA A 1 765 ? 44.938 30.688 -60.281 1 28.98 765 ALA A CA 1
ATOM 5701 C C . ALA A 1 765 ? 45.562 29.359 -60.656 1 28.98 765 ALA A C 1
ATOM 5703 O O . ALA A 1 765 ? 45.219 28.312 -60.125 1 28.98 765 ALA A O 1
ATOM 5704 N N . GLY A 1 766 ? 46.656 29.453 -61.375 1 26.42 766 GLY A N 1
ATOM 5705 C CA . GLY A 1 766 ? 47.438 28.625 -62.281 1 26.42 766 GLY A CA 1
ATOM 5706 C C . GLY A 1 766 ? 48.031 27.391 -61.594 1 26.42 766 GLY A C 1
ATOM 5707 O O . GLY A 1 766 ? 48.25 27.391 -60.375 1 26.42 766 GLY A O 1
ATOM 5708 N N . ASP A 1 767 ? 47.75 26.234 -62.188 1 27.86 767 ASP A N 1
ATOM 5709 C CA . ASP A 1 767 ? 47.906 24.797 -61.938 1 27.86 767 ASP A CA 1
ATOM 5710 C C . ASP A 1 767 ? 49.344 24.438 -61.688 1 27.86 767 ASP A C 1
ATOM 5712 O O . ASP A 1 767 ? 49.906 23.578 -62.375 1 27.86 767 ASP A O 1
ATOM 5716 N N . THR A 1 768 ? 50.125 25.391 -61.062 1 28.41 768 THR A N 1
ATOM 5717 C CA . THR A 1 768 ? 51.5 24.906 -61.125 1 28.41 768 THR A CA 1
ATOM 5718 C C . THR A 1 768 ? 51.625 23.516 -60.531 1 28.41 768 THR A C 1
ATOM 5720 O O . THR A 1 768 ? 50.875 23.156 -59.625 1 28.41 768 THR A O 1
ATOM 5723 N N . LEU A 1 769 ? 52.219 22.531 -61.25 1 26.3 769 LEU A N 1
ATOM 5724 C CA . LEU A 1 769 ? 52.406 21.094 -61.406 1 26.3 769 LEU A CA 1
ATOM 5725 C C . LEU A 1 769 ? 53 20.5 -60.125 1 26.3 769 LEU A C 1
ATOM 5727 O O . LEU A 1 769 ? 53.219 19.297 -60 1 26.3 769 LEU A O 1
ATOM 5731 N N . PHE A 1 770 ? 53.875 21.266 -59.344 1 29.05 770 PHE A N 1
ATOM 5732 C CA . PHE A 1 770 ? 54.844 20.484 -58.594 1 29.05 770 PHE A CA 1
ATOM 5733 C C . PHE A 1 770 ? 54.125 19.734 -57.438 1 29.05 770 PHE A C 1
ATOM 5735 O O . PHE A 1 770 ? 53.469 20.359 -56.594 1 29.05 770 PHE A O 1
ATOM 5742 N N . ASP A 1 771 ? 53.719 18.531 -57.75 1 28 771 ASP A N 1
ATOM 5743 C CA . ASP A 1 771 ? 52.969 17.547 -56.969 1 28 771 ASP A CA 1
ATOM 5744 C C . ASP A 1 771 ? 53.656 17.266 -55.625 1 28 771 ASP A C 1
ATOM 5746 O O . ASP A 1 771 ? 54.594 16.484 -55.562 1 28 771 ASP A O 1
ATOM 5750 N N . LEU A 1 772 ? 54.062 18.328 -54.906 1 27.22 772 LEU A N 1
ATOM 5751 C CA . LEU A 1 772 ? 54.812 17.953 -53.688 1 27.22 772 LEU A CA 1
ATOM 5752 C C . LEU A 1 772 ? 53.969 17.016 -52.812 1 27.22 772 LEU A C 1
ATOM 5754 O O . LEU A 1 772 ? 52.75 17.156 -52.75 1 27.22 772 LEU A O 1
ATOM 5758 N N . ALA A 1 773 ? 54.562 15.805 -52.5 1 27.92 773 ALA A N 1
ATOM 5759 C CA . ALA A 1 773 ? 54.125 14.703 -51.656 1 27.92 773 ALA A CA 1
ATOM 5760 C C . ALA A 1 773 ? 53.531 15.227 -50.344 1 27.92 773 ALA A C 1
ATOM 5762 O O . ALA A 1 773 ? 54.219 15.984 -49.625 1 27.92 773 ALA A O 1
ATOM 5763 N N . ALA A 1 774 ? 52.219 15.422 -50.281 1 28.77 774 ALA A N 1
ATOM 5764 C CA . ALA A 1 774 ? 51.594 15.938 -49.062 1 28.77 774 ALA A CA 1
ATOM 5765 C C . ALA A 1 774 ? 52 15.133 -47.844 1 28.77 774 ALA A C 1
ATOM 5767 O O . ALA A 1 774 ? 52.031 13.898 -47.906 1 28.77 774 ALA A O 1
ATOM 5768 N N . GLU A 1 775 ? 52.875 15.742 -47.062 1 29.81 775 GLU A N 1
ATOM 5769 C CA . GLU A 1 775 ? 53.312 15.195 -45.75 1 29.81 775 GLU A CA 1
ATOM 5770 C C . GLU A 1 775 ? 52.125 14.578 -45.031 1 29.81 775 GLU A C 1
ATOM 5772 O O . GLU A 1 775 ? 51 15.031 -45.156 1 29.81 775 GLU A O 1
ATOM 5777 N N . PRO A 1 776 ? 52.312 13.297 -44.5 1 29.3 776 PRO A N 1
ATOM 5778 C CA . PRO A 1 776 ? 51.25 12.57 -43.781 1 29.3 776 PRO A CA 1
ATOM 5779 C C . PRO A 1 776 ? 50.531 13.445 -42.781 1 29.3 776 PRO A C 1
ATOM 5781 O O . PRO A 1 776 ? 51.125 14.383 -42.219 1 29.3 776 PRO A O 1
ATOM 5784 N N . ALA A 1 777 ? 49.25 13.609 -42.906 1 30.91 777 ALA A N 1
ATOM 5785 C CA . ALA A 1 777 ? 48.375 14.398 -42.031 1 30.91 777 ALA A CA 1
ATOM 5786 C C . ALA A 1 777 ? 48.719 14.164 -40.562 1 30.91 777 ALA A C 1
ATOM 5788 O O . ALA A 1 777 ? 48.969 13.023 -40.156 1 30.91 777 ALA A O 1
ATOM 5789 N N . ALA A 1 778 ? 49.25 15.18 -39.906 1 30.77 778 ALA A N 1
ATOM 5790 C CA . ALA A 1 778 ? 49.531 15.289 -38.469 1 30.77 778 ALA A CA 1
ATOM 5791 C C . ALA A 1 778 ? 48.406 14.602 -37.688 1 30.77 778 ALA A C 1
ATOM 5793 O O . ALA A 1 778 ? 47.281 14.477 -38.156 1 30.77 778 ALA A O 1
ATOM 5794 N N . ALA A 1 779 ? 48.812 13.859 -36.688 1 32.97 779 ALA A N 1
ATOM 5795 C CA . ALA A 1 779 ? 48.094 13.188 -35.594 1 32.97 779 ALA A CA 1
ATOM 5796 C C . ALA A 1 779 ? 46.875 14.016 -35.156 1 32.97 779 ALA A C 1
ATOM 5798 O O . ALA A 1 779 ? 46.938 15.25 -35.125 1 32.97 779 ALA A O 1
ATOM 5799 N N . PRO A 1 780 ? 45.656 13.523 -35.312 1 30.67 780 PRO A N 1
ATOM 5800 C CA . PRO A 1 780 ? 44.469 14.289 -34.875 1 30.67 780 PRO A CA 1
ATOM 5801 C C . PRO A 1 780 ? 44.75 15.109 -33.625 1 30.67 780 PRO A C 1
ATOM 5803 O O . PRO A 1 780 ? 45.438 14.656 -32.719 1 30.67 780 PRO A O 1
ATOM 5806 N N . ALA A 1 781 ? 44.938 16.391 -33.688 1 33.81 781 ALA A N 1
ATOM 5807 C CA . ALA A 1 781 ? 45.062 17.344 -32.594 1 33.81 781 ALA A CA 1
ATOM 5808 C C . ALA A 1 781 ? 44.281 16.891 -31.375 1 33.81 781 ALA A C 1
ATOM 5810 O O . ALA A 1 781 ? 43.219 16.25 -31.516 1 33.81 781 ALA A O 1
ATOM 5811 N N . ALA A 1 782 ? 44.875 16.672 -30.234 1 37.53 782 ALA A N 1
ATOM 5812 C CA . ALA A 1 782 ? 44.344 16.406 -28.891 1 37.53 782 ALA A CA 1
ATOM 5813 C C . ALA A 1 782 ? 43 17.094 -28.672 1 37.53 782 ALA A C 1
ATOM 5815 O O . ALA A 1 782 ? 42.875 18.281 -28.969 1 37.53 782 ALA A O 1
ATOM 5816 N N . LEU A 1 783 ? 41.812 16.5 -28.797 1 41.75 783 LEU A N 1
ATOM 5817 C CA . LEU A 1 783 ? 40.5 17.047 -28.438 1 41.75 783 LEU A CA 1
ATOM 5818 C C . LEU A 1 783 ? 40.656 18.078 -27.328 1 41.75 783 LEU A C 1
ATOM 5820 O O . LEU A 1 783 ? 41.438 17.906 -26.406 1 41.75 783 LEU A O 1
ATOM 5824 N N . PRO A 1 784 ? 40.438 19.359 -27.562 1 49.03 784 PRO A N 1
ATOM 5825 C CA . PRO A 1 784 ? 40.562 20.344 -26.484 1 49.03 784 PRO A CA 1
ATOM 5826 C C . PRO A 1 784 ? 40.031 19.812 -25.156 1 49.03 784 PRO A C 1
ATOM 5828 O O . PRO A 1 784 ? 39.125 18.969 -25.141 1 49.03 784 PRO A O 1
ATOM 5831 N N . PRO A 1 785 ? 40.719 19.891 -24.172 1 61.25 785 PRO A N 1
ATOM 5832 C CA . PRO A 1 785 ? 40.312 19.391 -22.859 1 61.25 785 PRO A CA 1
ATOM 5833 C C . PRO A 1 785 ? 38.875 19.75 -22.516 1 61.25 785 PRO A C 1
ATOM 5835 O O . PRO A 1 785 ? 38.438 20.859 -22.797 1 61.25 785 PRO A O 1
ATOM 5838 N N . SER A 1 786 ? 37.938 18.797 -22.234 1 79.69 786 SER A N 1
ATOM 5839 C CA . SER A 1 786 ? 36.531 18.969 -21.828 1 79.69 786 SER A CA 1
ATOM 5840 C C . SER A 1 786 ? 36.438 19.938 -20.656 1 79.69 786 SER A C 1
ATOM 5842 O O . SER A 1 786 ? 37.438 20.281 -20.031 1 79.69 786 SER A O 1
ATOM 5844 N N . LEU A 1 787 ? 35.344 20.594 -20.531 1 87.56 787 LEU A N 1
ATOM 5845 C CA . LEU A 1 787 ? 35.094 21.469 -19.391 1 87.56 787 LEU A CA 1
ATOM 5846 C C . LEU A 1 787 ? 35.469 20.797 -18.078 1 87.56 787 LEU A C 1
ATOM 5848 O O . LEU A 1 787 ? 36 21.438 -17.172 1 87.56 787 LEU A O 1
ATOM 5852 N N . VAL A 1 788 ? 35.344 19.5 -18.047 1 91.5 788 VAL A N 1
ATOM 5853 C CA . VAL A 1 788 ? 35.688 18.75 -16.844 1 91.5 788 VAL A CA 1
ATOM 5854 C C . VAL A 1 788 ? 37.219 18.734 -16.656 1 91.5 788 VAL A C 1
ATOM 5856 O O . VAL A 1 788 ? 37.719 18.906 -15.531 1 91.5 788 VAL A O 1
ATOM 5859 N N . ASP A 1 789 ? 37.844 18.484 -17.781 1 89.44 789 ASP A N 1
ATOM 5860 C CA . ASP A 1 789 ? 39.312 18.484 -17.719 1 89.44 789 ASP A CA 1
ATOM 5861 C C . ASP A 1 789 ? 39.844 19.844 -17.281 1 89.44 789 ASP A C 1
ATOM 5863 O O . ASP A 1 789 ? 40.781 19.922 -16.484 1 89.44 789 ASP A O 1
ATOM 5867 N N . ARG A 1 790 ? 39.219 20.891 -17.797 1 89.94 790 ARG A N 1
ATOM 5868 C CA . ARG A 1 790 ? 39.625 22.234 -17.438 1 89.94 790 ARG A CA 1
ATOM 5869 C C . ARG A 1 790 ? 39.344 22.531 -15.969 1 89.94 790 ARG A C 1
ATOM 5871 O O . ARG A 1 790 ? 40.125 23.188 -15.297 1 89.94 790 ARG A O 1
ATOM 5878 N N . LEU A 1 791 ? 38.25 22.016 -15.5 1 92.31 791 LEU A N 1
ATOM 5879 C CA . LEU A 1 791 ? 37.906 22.188 -14.094 1 92.31 791 LEU A CA 1
ATOM 5880 C C . LEU A 1 791 ? 38.938 21.531 -13.195 1 92.31 791 LEU A C 1
ATOM 5882 O O . LEU A 1 791 ? 39.469 22.156 -12.266 1 92.31 791 LEU A O 1
ATOM 5886 N N . LEU A 1 792 ? 39.312 20.312 -13.5 1 90.62 792 LEU A N 1
ATOM 5887 C CA . LEU A 1 792 ? 40.219 19.547 -12.664 1 90.62 792 LEU A CA 1
ATOM 5888 C C . LEU A 1 792 ? 41.625 20.156 -12.711 1 90.62 792 LEU A C 1
ATOM 5890 O O . LEU A 1 792 ? 42.406 20.016 -11.766 1 90.62 792 LEU A O 1
ATOM 5894 N N . ALA A 1 793 ? 41.844 20.812 -13.867 1 86.88 793 ALA A N 1
ATOM 5895 C CA . ALA A 1 793 ? 43.156 21.406 -14.055 1 86.88 793 ALA A CA 1
ATOM 5896 C C . ALA A 1 793 ? 43.219 22.828 -13.508 1 86.88 793 ALA A C 1
ATOM 5898 O O . ALA A 1 793 ? 44.281 23.438 -13.422 1 86.88 793 ALA A O 1
ATOM 5899 N N . SER A 1 794 ? 42.125 23.328 -13.117 1 88.25 794 SER A N 1
ATOM 5900 C CA . SER A 1 794 ? 42.062 24.703 -12.656 1 88.25 794 SER A CA 1
ATOM 5901 C C . SER A 1 794 ? 42.719 24.875 -11.305 1 88.25 794 SER A C 1
ATOM 5903 O O . SER A 1 794 ? 42.75 23.938 -10.492 1 88.25 794 SER A O 1
ATOM 5905 N N . ASP A 1 795 ? 43.312 25.984 -11.086 1 83.5 795 ASP A N 1
ATOM 5906 C CA . ASP A 1 795 ? 44.031 26.266 -9.859 1 83.5 795 ASP A CA 1
ATOM 5907 C C . ASP A 1 795 ? 43.125 26.266 -8.648 1 83.5 795 ASP A C 1
ATOM 5909 O O . ASP A 1 795 ? 43.438 25.719 -7.594 1 83.5 795 ASP A O 1
ATOM 5913 N N . LEU A 1 796 ? 42.031 26.828 -8.867 1 85.44 796 LEU A N 1
ATOM 5914 C CA . LEU A 1 796 ? 41.094 26.922 -7.754 1 85.44 796 LEU A CA 1
ATOM 5915 C C . LEU A 1 796 ? 40.625 25.531 -7.316 1 85.44 796 LEU A C 1
ATOM 5917 O O . LEU A 1 796 ? 40.5 25.266 -6.121 1 85.44 796 LEU A O 1
ATOM 5921 N N . TYR A 1 797 ? 40.406 24.688 -8.281 1 88.94 797 TYR A N 1
ATOM 5922 C CA . TYR A 1 797 ? 40 23.312 -7.965 1 88.94 797 TYR A CA 1
ATOM 5923 C C . TYR A 1 797 ? 41.125 22.594 -7.207 1 88.94 797 TYR A C 1
ATOM 5925 O O . TYR A 1 797 ? 40.844 21.922 -6.211 1 88.94 797 TYR A O 1
ATOM 5933 N N . ARG A 1 798 ? 42.281 22.719 -7.695 1 82.88 798 ARG A N 1
ATOM 5934 C CA . ARG A 1 798 ? 43.406 22.062 -7.059 1 82.88 798 ARG A CA 1
ATOM 5935 C C . ARG A 1 798 ? 43.594 22.547 -5.629 1 82.88 798 ARG A C 1
ATOM 5937 O O . ARG A 1 798 ? 43.969 21.781 -4.746 1 82.88 798 ARG A O 1
ATOM 5944 N N . GLN A 1 799 ? 43.375 23.781 -5.512 1 76 799 GLN A N 1
ATOM 5945 C CA . GLN A 1 799 ? 43.5 24.359 -4.172 1 76 799 GLN A CA 1
ATOM 5946 C C . GLN A 1 799 ? 42.406 23.797 -3.242 1 76 799 GLN A C 1
ATOM 5948 O O . GLN A 1 799 ? 42.688 23.547 -2.062 1 76 799 GLN A O 1
ATOM 5953 N N . ARG A 1 800 ? 41.406 23.5 -3.873 1 77.31 800 ARG A N 1
ATOM 5954 C CA . ARG A 1 800 ? 40.25 23.109 -3.061 1 77.31 800 ARG A CA 1
ATOM 5955 C C . ARG A 1 800 ? 40.219 21.594 -2.881 1 77.31 800 ARG A C 1
ATOM 5957 O O . ARG A 1 800 ? 39.625 21.094 -1.923 1 77.31 800 ARG A O 1
ATOM 5964 N N . ARG A 1 801 ? 40.812 20.922 -4.035 1 74.19 801 ARG A N 1
ATOM 5965 C CA . ARG A 1 801 ? 40.812 19.453 -3.99 1 74.19 801 ARG A CA 1
ATOM 5966 C C . ARG A 1 801 ? 41.5 18.953 -2.742 1 74.19 801 ARG A C 1
ATOM 5968 O O . ARG A 1 801 ? 41.156 17.906 -2.201 1 74.19 801 ARG A O 1
ATOM 5975 N N . GLY A 1 802 ? 42.719 19.531 -2.525 1 55.88 802 GLY A N 1
ATOM 5976 C CA . GLY A 1 802 ? 43.562 19.141 -1.401 1 55.88 802 GLY A CA 1
ATOM 5977 C C . GLY A 1 802 ? 42.875 19.344 -0.058 1 55.88 802 GLY A C 1
ATOM 5978 O O . GLY A 1 802 ? 43.406 18.922 0.976 1 55.88 802 GLY A O 1
ATOM 5979 N N . THR A 1 803 ? 41.969 20.016 -0.159 1 49.06 803 THR A N 1
ATOM 5980 C CA . THR A 1 803 ? 41.375 20.312 1.14 1 49.06 803 THR A CA 1
ATOM 5981 C C . THR A 1 803 ? 40.438 19.188 1.578 1 49.06 803 THR A C 1
ATOM 5983 O O . THR A 1 803 ? 40.156 18.281 0.795 1 49.06 803 THR A O 1
ATOM 5986 N N . ARG A 1 804 ? 39.656 19.156 2.709 1 45.5 804 ARG A N 1
ATOM 5987 C CA . ARG A 1 804 ? 39.062 18.297 3.725 1 45.5 804 ARG A CA 1
ATOM 5988 C C . ARG A 1 804 ? 38.062 17.312 3.104 1 45.5 804 ARG A C 1
ATOM 5990 O O . ARG A 1 804 ? 37.656 16.344 3.742 1 45.5 804 ARG A O 1
ATOM 5997 N N . ALA A 1 805 ? 37.25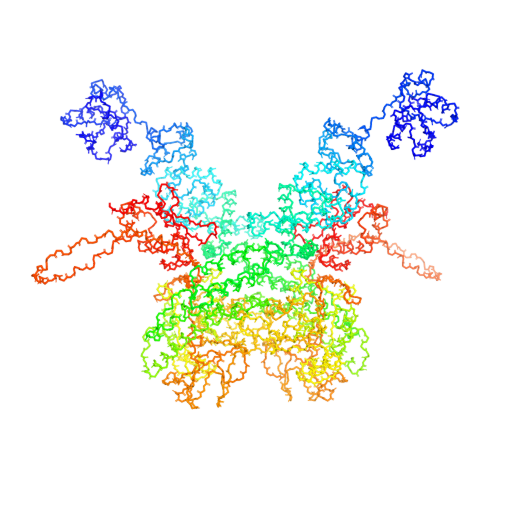 17.391 2.117 1 50.69 805 ALA A N 1
ATOM 5998 C CA . ALA A 1 805 ? 36.281 16.375 1.714 1 50.69 805 ALA A CA 1
ATOM 5999 C C . ALA A 1 805 ? 36.688 15.703 0.406 1 50.69 805 ALA A C 1
ATOM 6001 O O . ALA A 1 805 ? 36.281 16.125 -0.674 1 50.69 805 ALA A O 1
ATOM 6002 N N . PRO A 1 806 ? 37.625 14.766 0.505 1 62.56 806 PRO A N 1
ATOM 6003 C CA . PRO A 1 806 ? 38.312 14.453 -0.749 1 62.56 806 PRO A CA 1
ATOM 6004 C C . PRO A 1 806 ? 37.5 13.562 -1.67 1 62.56 806 PRO A C 1
ATOM 6006 O O . PRO A 1 806 ? 37.031 12.492 -1.255 1 62.56 806 PRO A O 1
ATOM 6009 N N . LEU A 1 807 ? 36.656 13.977 -2.527 1 76.25 807 LEU A N 1
ATOM 6010 C CA . LEU A 1 807 ? 36.156 13.227 -3.676 1 76.25 807 LEU A CA 1
ATOM 6011 C C . LEU A 1 807 ? 37.25 13.016 -4.703 1 76.25 807 LEU A C 1
ATOM 6013 O O . LEU A 1 807 ? 37.906 13.977 -5.141 1 76.25 807 LEU A O 1
ATOM 6017 N N . PRO A 1 808 ? 37.562 11.734 -4.852 1 82.31 808 PRO A N 1
ATOM 6018 C CA . PRO A 1 808 ? 38.562 11.508 -5.895 1 82.31 808 PRO A CA 1
ATOM 6019 C C . PRO A 1 808 ? 38.25 12.242 -7.195 1 82.31 808 PRO A C 1
ATOM 6021 O O . PRO A 1 808 ? 37.062 12.375 -7.551 1 82.31 808 PRO A O 1
ATOM 6024 N N . ASP A 1 809 ? 39.25 12.711 -7.832 1 87.19 809 ASP A N 1
ATOM 6025 C CA . ASP A 1 809 ? 39.094 13.477 -9.062 1 87.19 809 ASP A CA 1
ATOM 6026 C C . ASP A 1 809 ? 38.281 12.703 -10.094 1 87.19 809 ASP A C 1
ATOM 6028 O O . ASP A 1 809 ? 37.469 13.289 -10.82 1 87.19 809 ASP A O 1
ATOM 6032 N N . ALA A 1 810 ? 38.531 11.414 -10.086 1 86.62 810 ALA A N 1
ATOM 6033 C CA . ALA A 1 810 ? 37.812 10.586 -11.047 1 86.62 810 ALA A CA 1
ATOM 6034 C C . ALA A 1 810 ? 36.312 10.625 -10.781 1 86.62 810 ALA A C 1
ATOM 6036 O O . ALA A 1 810 ? 35.5 10.656 -11.719 1 86.62 810 ALA A O 1
ATOM 6037 N N . ARG A 1 811 ? 35.938 10.633 -9.555 1 88.12 811 ARG A N 1
ATOM 6038 C CA . ARG A 1 811 ? 34.531 10.68 -9.18 1 88.12 811 ARG A CA 1
ATOM 6039 C C . ARG A 1 811 ? 33.938 12.047 -9.477 1 88.12 811 ARG A C 1
ATOM 6041 O O . ARG A 1 811 ? 32.812 12.148 -9.945 1 88.12 811 ARG A O 1
ATOM 6048 N N . VAL A 1 812 ? 34.688 13.086 -9.219 1 90.19 812 VAL A N 1
ATOM 6049 C CA . VAL A 1 812 ? 34.219 14.438 -9.539 1 90.19 812 VAL A CA 1
ATOM 6050 C C . VAL A 1 812 ? 34 14.562 -11.047 1 90.19 812 VAL A C 1
ATOM 6052 O O . VAL A 1 812 ? 33 15.078 -11.484 1 90.19 812 VAL A O 1
ATOM 6055 N N . ALA A 1 813 ? 34.938 14.031 -11.75 1 91.06 813 ALA A N 1
ATOM 6056 C CA . ALA A 1 813 ? 34.844 14.078 -13.211 1 91.06 813 ALA A CA 1
ATOM 6057 C C . ALA A 1 813 ? 33.594 13.359 -13.695 1 91.06 813 ALA A C 1
ATOM 6059 O O . ALA A 1 813 ? 32.875 13.867 -14.555 1 91.06 813 ALA A O 1
ATOM 6060 N N . ALA A 1 814 ? 33.344 12.195 -13.078 1 89.19 814 ALA A N 1
ATOM 6061 C CA . ALA A 1 814 ? 32.188 11.383 -13.492 1 89.19 814 ALA A CA 1
ATOM 6062 C C . ALA A 1 814 ? 30.891 12.094 -13.18 1 89.19 814 ALA A C 1
ATOM 6064 O O . ALA A 1 814 ? 29.969 12.094 -14 1 89.19 814 ALA A O 1
ATOM 6065 N N . LEU A 1 815 ? 30.812 12.688 -12.047 1 91.5 815 LEU A N 1
ATOM 6066 C CA . LEU A 1 815 ? 29.609 13.367 -11.609 1 91.5 815 LEU A CA 1
ATOM 6067 C C . LEU A 1 815 ? 29.344 14.602 -12.461 1 91.5 815 LEU A C 1
ATOM 6069 O O . LEU A 1 815 ? 28.219 14.789 -12.961 1 91.5 815 LEU A O 1
ATOM 6073 N N . VAL A 1 816 ? 30.375 15.422 -12.664 1 91.94 816 VAL A N 1
ATOM 6074 C CA . VAL A 1 816 ? 30.203 16.656 -13.414 1 91.94 816 VAL A CA 1
ATOM 6075 C C . VAL A 1 816 ? 29.953 16.344 -14.883 1 91.94 816 VAL A C 1
ATOM 6077 O O . VAL A 1 816 ? 29.109 17 -15.523 1 91.94 816 VAL A O 1
ATOM 6080 N N . ALA A 1 817 ? 30.578 15.344 -15.406 1 90.88 817 ALA A N 1
ATOM 6081 C CA . ALA A 1 817 ? 30.344 14.938 -16.781 1 90.88 817 ALA A CA 1
ATOM 6082 C C . ALA A 1 817 ? 28.906 14.477 -16.984 1 90.88 817 ALA A C 1
ATOM 6084 O O . ALA A 1 817 ? 28.281 14.805 -18 1 90.88 817 ALA A O 1
ATOM 6085 N N . ALA A 1 818 ? 28.453 13.711 -15.984 1 88.81 818 ALA A N 1
ATOM 6086 C CA . ALA A 1 818 ? 27.078 13.219 -16.078 1 88.81 818 ALA A CA 1
ATOM 6087 C C . ALA A 1 818 ? 26.078 14.375 -16.062 1 88.81 818 ALA A C 1
ATOM 6089 O O . ALA A 1 818 ? 25.078 14.344 -16.766 1 88.81 818 ALA A O 1
ATOM 6090 N N . LEU A 1 819 ? 26.375 15.375 -15.281 1 90.38 819 LEU A N 1
ATOM 6091 C CA . LEU A 1 819 ? 25.516 16.547 -15.188 1 90.38 819 LEU A CA 1
ATOM 6092 C C . LEU A 1 819 ? 25.578 17.375 -16.469 1 90.38 819 LEU A C 1
ATOM 6094 O O . LEU A 1 819 ? 24.531 17.797 -16.984 1 90.38 819 LEU A O 1
ATOM 6098 N N . LEU A 1 820 ? 26.766 17.547 -17.062 1 87.81 820 LEU A N 1
ATOM 6099 C CA . LEU A 1 820 ? 26.953 18.359 -18.25 1 87.81 820 LEU A CA 1
ATOM 6100 C C . LEU A 1 820 ? 26.328 17.672 -19.469 1 87.81 820 LEU A C 1
ATOM 6102 O O . LEU A 1 820 ? 25.75 18.344 -20.328 1 87.81 820 LEU A O 1
ATOM 6106 N N . ALA A 1 821 ? 26.469 16.406 -19.484 1 81.5 821 ALA A N 1
ATOM 6107 C CA . ALA A 1 821 ? 25.922 15.648 -20.609 1 81.5 821 ALA A CA 1
ATOM 6108 C C . ALA A 1 821 ? 24.406 15.75 -20.672 1 81.5 821 ALA A C 1
ATOM 6110 O O . ALA A 1 821 ? 23.797 15.531 -21.719 1 81.5 821 ALA A O 1
ATOM 6111 N N . ARG A 1 822 ? 23.906 16.188 -19.547 1 81.69 822 ARG A N 1
ATOM 6112 C CA . ARG A 1 822 ? 22.438 16.203 -19.469 1 81.69 822 ARG A CA 1
ATOM 6113 C C . ARG A 1 822 ? 21.938 17.609 -19.203 1 81.69 822 ARG A C 1
ATOM 6115 O O . ARG A 1 822 ? 20.938 17.812 -18.5 1 81.69 822 ARG A O 1
ATOM 6122 N N . GLY A 1 823 ? 22.703 18.547 -19.625 1 78.88 823 GLY A N 1
ATOM 6123 C CA . GLY A 1 823 ? 22.281 19.938 -19.531 1 78.88 823 GLY A CA 1
ATOM 6124 C C . GLY A 1 823 ? 22.312 20.484 -18.109 1 78.88 823 GLY A C 1
ATOM 6125 O O . GLY A 1 823 ? 21.531 21.359 -17.766 1 78.88 823 GLY A O 1
ATOM 6126 N N . GLY A 1 824 ? 23.016 19.812 -17.312 1 87.94 824 GLY A N 1
ATOM 6127 C CA . GLY A 1 824 ? 23.219 20.297 -15.961 1 87.94 824 GLY A CA 1
ATOM 6128 C C . GLY A 1 824 ? 22.219 19.734 -14.969 1 87.94 824 GLY A C 1
ATOM 6129 O O . GLY A 1 824 ? 22.094 20.234 -13.852 1 87.94 824 GLY A O 1
ATOM 6130 N N . ARG A 1 825 ? 21.438 18.812 -15.43 1 88.62 825 ARG A N 1
ATOM 6131 C CA . ARG A 1 825 ? 20.469 18.203 -14.531 1 88.62 825 ARG A CA 1
ATOM 6132 C C . ARG A 1 825 ? 20.547 16.672 -14.578 1 88.62 825 ARG A C 1
ATOM 6134 O O . ARG A 1 825 ? 20.672 16.094 -15.656 1 88.62 825 ARG A O 1
ATOM 6141 N N . ALA A 1 826 ? 20.594 16.031 -13.312 1 87.38 826 ALA A N 1
ATOM 6142 C CA . ALA A 1 826 ? 20.594 14.578 -13.234 1 87.38 826 ALA A CA 1
ATOM 6143 C C . ALA A 1 826 ? 20.047 14.102 -11.898 1 87.38 826 ALA A C 1
ATOM 6145 O O . ALA A 1 826 ? 20.172 14.789 -10.883 1 87.38 826 ALA A O 1
ATOM 6146 N N . THR A 1 827 ? 19.359 12.945 -11.961 1 84.75 827 THR A N 1
ATOM 6147 C CA . THR A 1 827 ? 18.844 12.383 -10.719 1 84.75 827 THR A CA 1
ATOM 6148 C C . THR A 1 827 ? 19.984 11.852 -9.852 1 84.75 827 THR A C 1
ATOM 6150 O O . THR A 1 827 ? 21.047 11.523 -10.367 1 84.75 827 THR A O 1
ATOM 6153 N N . LEU A 1 828 ? 19.719 11.758 -8.547 1 82.69 828 LEU A N 1
ATOM 6154 C CA . LEU A 1 828 ? 20.688 11.188 -7.617 1 82.69 828 LEU A CA 1
ATOM 6155 C C . LEU A 1 828 ? 21.062 9.766 -8.031 1 82.69 828 LEU A C 1
ATOM 6157 O O . LEU A 1 828 ? 22.234 9.391 -7.973 1 82.69 828 LEU A O 1
ATOM 6161 N N . GLU A 1 829 ? 20.125 9.078 -8.602 1 79.5 829 GLU A N 1
ATOM 6162 C CA . GLU A 1 829 ? 20.391 7.703 -9.023 1 79.5 829 GLU A CA 1
ATOM 6163 C C . GLU A 1 829 ? 21.312 7.668 -10.234 1 79.5 829 GLU A C 1
ATOM 6165 O O . GLU A 1 829 ? 22.203 6.82 -10.312 1 79.5 829 GLU A O 1
ATOM 6170 N N . THR A 1 830 ? 21.125 8.57 -11.086 1 83.62 830 THR A N 1
ATOM 6171 C CA . THR A 1 830 ? 21.969 8.656 -12.266 1 83.62 830 THR A CA 1
ATOM 6172 C C . THR A 1 830 ? 23.406 9.039 -11.875 1 83.62 830 THR A C 1
ATOM 6174 O O . THR A 1 830 ? 24.359 8.492 -12.414 1 83.62 830 THR A O 1
ATOM 6177 N N . LEU A 1 831 ? 23.453 9.906 -10.953 1 86.06 831 LEU A N 1
ATOM 6178 C CA . LEU A 1 831 ? 24.766 10.328 -10.492 1 86.06 831 LEU A CA 1
ATOM 6179 C C . LEU A 1 831 ? 25.484 9.195 -9.758 1 86.06 831 LEU A C 1
ATOM 6181 O O . LEU A 1 831 ? 26.688 8.992 -9.922 1 86.06 831 LEU A O 1
ATOM 6185 N N . ALA A 1 832 ? 24.672 8.477 -9.039 1 81.69 832 ALA A N 1
ATOM 6186 C CA . ALA A 1 832 ? 25.234 7.32 -8.344 1 81.69 832 ALA A CA 1
ATOM 6187 C C . ALA A 1 832 ? 25.781 6.301 -9.328 1 81.69 832 ALA A C 1
ATOM 6189 O O . ALA A 1 832 ? 26.906 5.797 -9.148 1 81.69 832 ALA A O 1
ATOM 6190 N N . ALA A 1 833 ? 25.062 6.125 -10.336 1 79.44 833 ALA A N 1
ATOM 6191 C CA . ALA A 1 833 ? 25.469 5.176 -11.359 1 79.44 833 ALA A CA 1
ATOM 6192 C C . ALA A 1 833 ? 26.734 5.672 -12.086 1 79.44 833 ALA A C 1
ATOM 6194 O O . ALA A 1 833 ? 27.656 4.898 -12.328 1 79.44 833 ALA A O 1
ATOM 6195 N N . ALA A 1 834 ? 26.734 6.953 -12.391 1 81.81 834 ALA A N 1
ATOM 6196 C CA . ALA A 1 834 ? 27.844 7.543 -13.133 1 81.81 834 ALA A CA 1
ATOM 6197 C C . ALA A 1 834 ? 29.125 7.531 -12.305 1 81.81 834 ALA A C 1
ATOM 6199 O O . ALA A 1 834 ? 30.219 7.301 -12.836 1 81.81 834 ALA A O 1
ATOM 6200 N N . ALA A 1 835 ? 28.938 7.77 -11.039 1 82.69 835 ALA A N 1
ATOM 6201 C CA . ALA A 1 835 ? 30.094 7.863 -10.148 1 82.69 835 ALA A CA 1
ATOM 6202 C C . ALA A 1 835 ? 30.422 6.508 -9.531 1 82.69 835 ALA A C 1
ATOM 6204 O O . ALA A 1 835 ? 31.375 6.387 -8.758 1 82.69 835 ALA A O 1
ATOM 6205 N N . GLU A 1 836 ? 29.594 5.555 -9.844 1 75.25 836 GLU A N 1
ATOM 6206 C CA . GLU A 1 836 ? 29.766 4.203 -9.32 1 75.25 836 GLU A CA 1
ATOM 6207 C C . GLU A 1 836 ? 29.781 4.203 -7.793 1 75.25 836 GLU A C 1
ATOM 6209 O O . GLU A 1 836 ? 30.688 3.645 -7.168 1 75.25 836 GLU A O 1
ATOM 6214 N N . VAL A 1 837 ? 28.938 5.004 -7.254 1 77.25 837 VAL A N 1
ATOM 6215 C CA . VAL A 1 837 ? 28.719 5.066 -5.812 1 77.25 837 VAL A CA 1
ATOM 6216 C C . VAL A 1 837 ? 27.406 4.391 -5.461 1 77.25 837 VAL A C 1
ATOM 6218 O O . VAL A 1 837 ? 26.422 4.52 -6.191 1 77.25 837 VAL A O 1
ATOM 6221 N N . PRO A 1 838 ? 27.516 3.564 -4.395 1 71.19 838 PRO A N 1
ATOM 6222 C CA . PRO A 1 838 ? 26.25 2.977 -3.963 1 71.19 838 PRO A CA 1
ATOM 6223 C C . PRO A 1 838 ? 25.156 4.023 -3.742 1 71.19 838 PRO A C 1
ATOM 6225 O O . PRO A 1 838 ? 25.453 5.129 -3.279 1 71.19 838 PRO A O 1
ATOM 6228 N N . ALA A 1 839 ? 23.938 3.643 -4.102 1 71.75 839 ALA A N 1
ATOM 6229 C CA . ALA A 1 839 ? 22.797 4.551 -4.09 1 71.75 839 ALA A CA 1
ATOM 6230 C C . ALA A 1 839 ? 22.609 5.195 -2.719 1 71.75 839 ALA A C 1
ATOM 6232 O O . ALA A 1 839 ? 22.312 6.387 -2.621 1 71.75 839 ALA A O 1
ATOM 6233 N N . HIS A 1 840 ? 22.938 4.469 -1.76 1 66.81 840 HIS A N 1
ATOM 6234 C CA . HIS A 1 840 ? 22.672 4.965 -0.415 1 66.81 840 HIS A CA 1
ATOM 6235 C C . HIS A 1 840 ? 23.703 6.004 0.01 1 66.81 840 HIS A C 1
ATOM 6237 O O . HIS A 1 840 ? 23.484 6.73 0.984 1 66.81 840 HIS A O 1
ATOM 6243 N N . ARG A 1 841 ? 24.75 6.195 -0.721 1 72.19 841 ARG A N 1
ATOM 6244 C CA . ARG A 1 841 ? 25.828 7.105 -0.346 1 72.19 841 ARG A CA 1
ATOM 6245 C C . ARG A 1 841 ? 25.844 8.336 -1.254 1 72.19 841 ARG A C 1
ATOM 6247 O O . ARG A 1 841 ? 26.641 9.258 -1.044 1 72.19 841 ARG A O 1
ATOM 6254 N N . ILE A 1 842 ? 24.875 8.328 -2.178 1 80 842 ILE A N 1
ATOM 6255 C CA . ILE A 1 842 ? 25.016 9.328 -3.232 1 80 842 ILE A CA 1
ATOM 6256 C C . ILE A 1 842 ? 24.703 10.719 -2.674 1 80 842 ILE A C 1
ATOM 6258 O O . ILE A 1 842 ? 25.312 11.703 -3.086 1 80 842 ILE A O 1
ATOM 6262 N N . ARG A 1 843 ? 23.828 10.766 -1.796 1 75.62 843 ARG A N 1
ATOM 6263 C CA . ARG A 1 843 ? 23.484 12.078 -1.249 1 75.62 843 ARG A CA 1
ATOM 6264 C C . ARG A 1 843 ? 24.688 12.719 -0.559 1 75.62 843 ARG A C 1
ATOM 6266 O O . ARG A 1 843 ? 24.922 13.914 -0.711 1 75.62 843 ARG A O 1
ATOM 6273 N N . PHE A 1 844 ? 25.438 11.867 0.112 1 72.19 844 PHE A N 1
ATOM 6274 C CA . PHE A 1 844 ? 26.656 12.344 0.772 1 72.19 844 PHE A CA 1
ATOM 6275 C C . PHE A 1 844 ? 27.703 12.773 -0.252 1 72.19 844 PHE A C 1
ATOM 6277 O O . PHE A 1 844 ? 28.359 13.797 -0.081 1 72.19 844 PHE A O 1
ATOM 6284 N N . THR A 1 845 ? 27.688 11.992 -1.258 1 81.31 845 THR A N 1
ATOM 6285 C CA . THR A 1 845 ? 28.656 12.281 -2.307 1 81.31 845 THR A CA 1
ATOM 6286 C C . THR A 1 845 ? 28.328 13.602 -2.998 1 81.31 845 THR A C 1
ATOM 6288 O O . THR A 1 845 ? 29.234 14.391 -3.299 1 81.31 845 THR A O 1
ATOM 6291 N N . VAL A 1 846 ? 27.078 13.812 -3.156 1 86.62 846 VAL A N 1
ATOM 6292 C CA . VAL A 1 846 ? 26.656 15.031 -3.82 1 86.62 846 VAL A CA 1
ATOM 6293 C C . VAL A 1 846 ? 26.875 16.234 -2.902 1 86.62 846 VAL A C 1
ATOM 6295 O O . VAL A 1 846 ? 27.266 17.312 -3.361 1 86.62 846 VAL A O 1
ATOM 6298 N N . THR A 1 847 ? 26.656 16.031 -1.648 1 79.88 847 THR A N 1
ATOM 6299 C CA . THR A 1 847 ? 26.938 17.094 -0.687 1 79.88 847 THR A CA 1
ATOM 6300 C C . THR A 1 847 ? 28.422 17.438 -0.685 1 79.88 847 THR A C 1
ATOM 6302 O O . THR A 1 847 ? 28.781 18.625 -0.617 1 79.88 847 THR A O 1
ATOM 6305 N N . ALA A 1 848 ? 29.25 16.406 -0.792 1 81.19 848 ALA A N 1
ATOM 6306 C CA . ALA A 1 848 ? 30.703 16.625 -0.872 1 81.19 848 ALA A CA 1
ATOM 6307 C C . ALA A 1 848 ? 31.062 17.391 -2.135 1 81.19 848 ALA A C 1
ATOM 6309 O O . ALA A 1 848 ? 31.906 18.297 -2.094 1 81.19 848 ALA A O 1
ATOM 6310 N N . LEU A 1 849 ? 30.438 17.031 -3.209 1 88.19 849 LEU A N 1
ATOM 6311 C CA . LEU A 1 849 ? 30.672 17.719 -4.473 1 88.19 849 LEU A CA 1
ATOM 6312 C C . LEU A 1 849 ? 30.219 19.172 -4.395 1 88.19 849 LEU A C 1
ATOM 6314 O O . LEU A 1 849 ? 30.891 20.062 -4.926 1 88.19 849 LEU A O 1
ATOM 6318 N N . GLN A 1 850 ? 29.141 19.375 -3.803 1 85.44 850 GLN A N 1
ATOM 6319 C CA . GLN A 1 850 ? 28.625 20.719 -3.621 1 85.44 850 GLN A CA 1
ATOM 6320 C C . GLN A 1 850 ? 29.609 21.609 -2.861 1 85.44 850 GLN A C 1
ATOM 6322 O O . GLN A 1 850 ? 29.844 22.75 -3.24 1 85.44 850 GLN A O 1
ATOM 6327 N N . LYS A 1 851 ? 30.172 21.031 -1.888 1 77.56 851 LYS A N 1
ATOM 6328 C CA . LYS A 1 851 ? 31.156 21.766 -1.089 1 77.56 851 LYS A CA 1
ATOM 6329 C C . LYS A 1 851 ? 32.406 22.094 -1.908 1 77.56 851 LYS A C 1
ATOM 6331 O O . LYS A 1 851 ? 32.969 23.172 -1.755 1 77.56 851 LYS A O 1
ATOM 6336 N N . LEU A 1 852 ? 32.719 21.141 -2.709 1 84 852 LEU A N 1
ATOM 6337 C CA . LEU A 1 852 ? 33.906 21.297 -3.549 1 84 852 LEU A CA 1
ATOM 6338 C C . LEU A 1 852 ? 33.688 22.391 -4.586 1 84 852 LEU A C 1
ATOM 6340 O O . LEU A 1 852 ? 34.594 23.188 -4.867 1 84 852 LEU A O 1
ATOM 6344 N N . LEU A 1 853 ? 32.469 22.438 -5.027 1 87.19 853 LEU A N 1
ATOM 6345 C CA . LEU A 1 853 ? 32.219 23.312 -6.176 1 87.19 853 LEU A CA 1
ATOM 6346 C C . LEU A 1 853 ? 31.609 24.641 -5.73 1 87.19 853 LEU A C 1
ATOM 6348 O O . LEU A 1 853 ? 31.578 25.609 -6.504 1 87.19 853 LEU A O 1
ATOM 6352 N N . GLN A 1 854 ? 31.047 24.609 -4.562 1 78.44 854 GLN A N 1
ATOM 6353 C CA . GLN A 1 854 ? 30.469 25.859 -4.082 1 78.44 854 GLN A CA 1
ATOM 6354 C C . GLN A 1 854 ? 31.531 26.812 -3.553 1 78.44 854 GLN A C 1
ATOM 6356 O O . GLN A 1 854 ? 32.031 26.641 -2.428 1 78.44 854 GLN A O 1
ATOM 6361 N N . VAL A 1 855 ? 31.938 27.719 -4.473 1 70.19 855 VAL A N 1
ATOM 6362 C CA . VAL A 1 855 ? 32.938 28.734 -4.133 1 70.19 855 VAL A CA 1
ATOM 6363 C C . VAL A 1 855 ? 32.219 30.016 -3.721 1 70.19 855 VAL A C 1
ATOM 6365 O O . VAL A 1 855 ? 31.328 30.5 -4.422 1 70.19 855 VAL A O 1
ATOM 6368 N N . GLU A 1 856 ? 32.562 30.641 -2.535 1 60.91 856 GLU A N 1
ATOM 6369 C CA . GLU A 1 856 ? 32.125 31.922 -2.018 1 60.91 856 GLU A CA 1
ATOM 6370 C C . GLU A 1 856 ? 30.609 31.969 -1.866 1 60.91 856 GLU A C 1
ATOM 6372 O O . GLU A 1 856 ? 29.969 33 -2.15 1 60.91 856 GLU A O 1
ATOM 6377 N N . GLY A 1 857 ? 29.859 30.766 -1.641 1 64.88 857 GLY A N 1
ATOM 6378 C CA . GLY A 1 857 ? 28.453 30.719 -1.298 1 64.88 857 GLY A CA 1
ATOM 6379 C C . GLY A 1 857 ? 27.547 30.641 -2.512 1 64.88 857 GLY A C 1
ATOM 6380 O O . GLY A 1 857 ? 26.328 30.578 -2.379 1 64.88 857 GLY A O 1
ATOM 6381 N N . TYR A 1 858 ? 28.094 30.656 -3.699 1 72.81 858 TYR A N 1
ATOM 6382 C CA . TYR A 1 858 ? 27.25 30.562 -4.887 1 72.81 858 TYR A CA 1
ATOM 6383 C C . TYR A 1 858 ? 26.812 29.125 -5.129 1 72.81 858 TYR A C 1
ATOM 6385 O O . TYR A 1 858 ? 27.609 28.203 -5.051 1 72.81 858 TYR A O 1
ATOM 6393 N N . PRO A 1 859 ? 25.531 29 -5.383 1 81.31 859 PRO A N 1
ATOM 6394 C CA . PRO A 1 859 ? 25 27.641 -5.516 1 81.31 859 PRO A CA 1
ATOM 6395 C C . PRO A 1 859 ? 25.297 27.031 -6.883 1 81.31 859 PRO A C 1
ATOM 6397 O O . PRO A 1 859 ? 24.391 26.953 -7.727 1 81.31 859 PRO A O 1
ATOM 6400 N N . VAL A 1 860 ? 26.547 26.562 -7.125 1 88.19 860 VAL A N 1
ATOM 6401 C CA . VAL A 1 860 ? 26.938 25.906 -8.375 1 88.19 860 VAL A CA 1
ATOM 6402 C C . VAL A 1 860 ? 26.188 24.578 -8.523 1 88.19 860 VAL A C 1
ATOM 6404 O O . VAL A 1 860 ? 25.812 24.203 -9.633 1 88.19 860 VAL A O 1
ATOM 6407 N N . LEU A 1 861 ? 26.016 23.922 -7.398 1 89.81 861 LEU A N 1
ATOM 6408 C CA . LEU A 1 861 ? 25.328 22.641 -7.363 1 89.81 861 LEU A CA 1
ATOM 6409 C C . LEU A 1 861 ? 24.219 22.641 -6.32 1 89.81 861 LEU A C 1
ATOM 6411 O O . LEU A 1 861 ? 24.453 22.953 -5.156 1 89.81 861 LEU A O 1
ATOM 6415 N N . GLU A 1 862 ? 22.984 22.375 -6.781 1 87.88 862 GLU A N 1
ATOM 6416 C CA . GLU A 1 862 ? 21.859 22.375 -5.863 1 87.88 862 GLU A CA 1
ATOM 6417 C C . GLU A 1 862 ? 20.984 21.141 -6.047 1 87.88 862 GLU A C 1
ATOM 6419 O O . GLU A 1 862 ? 20.859 20.625 -7.156 1 87.88 862 GLU A O 1
ATOM 6424 N N . LEU A 1 863 ? 20.422 20.656 -4.941 1 83.56 863 LEU A N 1
ATOM 6425 C CA . LEU A 1 863 ? 19.391 19.625 -4.996 1 83.56 863 LEU A CA 1
ATOM 6426 C C . LEU A 1 863 ? 18.016 20.219 -5.184 1 83.56 863 LEU A C 1
ATOM 6428 O O . LEU A 1 863 ? 17.609 21.109 -4.43 1 83.56 863 LEU A O 1
ATOM 6432 N N . ASP A 1 864 ? 17.359 19.766 -6.172 1 80.25 864 ASP A N 1
ATOM 6433 C CA . ASP A 1 864 ? 16.016 20.219 -6.469 1 80.25 864 ASP A CA 1
ATOM 6434 C C . ASP A 1 864 ? 15.062 19.938 -5.309 1 80.25 864 ASP A C 1
ATOM 6436 O O . ASP A 1 864 ? 15.281 19 -4.539 1 80.25 864 ASP A O 1
ATOM 6440 N N . PRO A 1 865 ? 14.133 20.844 -5.199 1 69 865 PRO A N 1
ATOM 6441 C CA . PRO A 1 865 ? 13.156 20.625 -4.129 1 69 865 PRO A CA 1
ATOM 6442 C C . PRO A 1 865 ? 12.484 19.25 -4.207 1 69 865 PRO A C 1
ATOM 6444 O O . PRO A 1 865 ? 11.93 18.781 -3.215 1 69 865 PRO A O 1
ATOM 6447 N N . ASP A 1 866 ? 12.562 18.672 -5.379 1 68 866 ASP A N 1
ATOM 6448 C CA . ASP A 1 866 ? 11.977 17.344 -5.504 1 68 866 ASP A CA 1
ATOM 6449 C C . ASP A 1 866 ? 12.781 16.312 -4.727 1 68 866 ASP A C 1
ATOM 6451 O O . ASP A 1 866 ? 12.328 15.172 -4.535 1 68 866 ASP A O 1
ATOM 6455 N N . GLY A 1 867 ? 13.938 16.75 -4.348 1 69.5 867 GLY A N 1
ATOM 6456 C CA . GLY A 1 867 ? 14.758 15.93 -3.477 1 69.5 867 GLY A CA 1
ATOM 6457 C C . GLY A 1 867 ? 15.508 14.836 -4.223 1 69.5 867 GLY A C 1
ATOM 6458 O O . GLY A 1 867 ? 16.266 14.086 -3.623 1 69.5 867 GLY A O 1
ATOM 6459 N N . HIS A 1 868 ? 15.352 14.75 -5.555 1 77.75 868 HIS A N 1
ATOM 6460 C CA . HIS A 1 868 ? 15.953 13.641 -6.289 1 77.75 868 HIS A CA 1
ATOM 6461 C C . HIS A 1 868 ? 16.797 14.148 -7.449 1 77.75 868 HIS A C 1
ATOM 6463 O O . HIS A 1 868 ? 17.656 13.414 -7.965 1 77.75 868 HIS A O 1
ATOM 6469 N N . THR A 1 869 ? 16.609 15.352 -7.773 1 85.12 869 THR A N 1
ATOM 6470 C CA . THR A 1 869 ? 17.312 15.891 -8.938 1 85.12 869 THR A CA 1
ATOM 6471 C C . THR A 1 869 ? 18.375 16.891 -8.5 1 85.12 869 THR A C 1
ATOM 6473 O O . THR A 1 869 ? 18.125 17.766 -7.668 1 85.12 869 THR A O 1
ATOM 6476 N N . VAL A 1 870 ? 19.594 16.75 -9.008 1 90.31 870 VAL A N 1
ATOM 6477 C CA . VAL A 1 870 ? 20.703 17.656 -8.766 1 90.31 870 VAL A CA 1
ATOM 6478 C C . VAL A 1 870 ? 20.875 18.594 -9.953 1 90.31 870 VAL A C 1
ATOM 6480 O O . VAL A 1 870 ? 20.812 18.156 -11.109 1 90.31 870 VAL A O 1
ATOM 6483 N N . LYS A 1 871 ? 20.984 19.875 -9.727 1 91.56 871 LYS A N 1
ATOM 6484 C CA . LYS A 1 871 ? 21.141 20.891 -10.766 1 91.56 871 LYS A CA 1
ATOM 6485 C C . LYS A 1 871 ? 22.531 21.531 -10.695 1 91.56 871 LYS A C 1
ATOM 6487 O O . LYS A 1 871 ? 22.953 21.984 -9.625 1 91.56 871 LYS A O 1
ATOM 6492 N N . LEU A 1 872 ? 23.25 21.516 -11.805 1 92.31 872 LEU A N 1
ATOM 6493 C CA . LEU A 1 872 ? 24.531 22.172 -11.945 1 92.31 872 LEU A CA 1
ATOM 6494 C C . LEU A 1 872 ? 24.406 23.453 -12.773 1 92.31 872 LEU A C 1
ATOM 6496 O O . LEU A 1 872 ? 23.891 23.422 -13.891 1 92.31 872 LEU A O 1
ATOM 6500 N N . ASP A 1 873 ? 24.734 24.531 -12.242 1 89.44 873 ASP A N 1
ATOM 6501 C CA . ASP A 1 873 ? 24.812 25.781 -13 1 89.44 873 ASP A CA 1
ATOM 6502 C C . ASP A 1 873 ? 26.141 25.906 -13.727 1 89.44 873 ASP A C 1
ATOM 6504 O O . ASP A 1 873 ? 27.141 26.344 -13.141 1 89.44 873 ASP A O 1
ATOM 6508 N N . GLN A 1 874 ? 26.141 25.578 -14.953 1 89.62 874 GLN A N 1
ATOM 6509 C CA . GLN A 1 874 ? 27.375 25.516 -15.75 1 89.62 874 GLN A CA 1
ATOM 6510 C C . GLN A 1 874 ? 28.016 26.891 -15.859 1 89.62 874 GLN A C 1
ATOM 6512 O O . GLN A 1 874 ? 29.234 27.016 -15.781 1 89.62 874 GLN A O 1
ATOM 6517 N N . ASP A 1 875 ? 27.219 27.906 -16.047 1 86.56 875 ASP A N 1
ATOM 6518 C CA . ASP A 1 875 ? 27.75 29.25 -16.188 1 86.56 875 ASP A CA 1
ATOM 6519 C C . ASP A 1 875 ? 28.453 29.719 -14.922 1 86.56 875 ASP A C 1
ATOM 6521 O O . ASP A 1 875 ? 29.531 30.297 -14.984 1 86.56 875 ASP A O 1
ATOM 6525 N N . LEU A 1 876 ? 27.844 29.391 -13.875 1 88.19 876 LEU A N 1
ATOM 6526 C CA . LEU A 1 876 ? 28.438 29.781 -12.594 1 88.19 876 LEU A CA 1
ATOM 6527 C C . LEU A 1 876 ? 29.719 28.984 -12.344 1 88.19 876 LEU A C 1
ATOM 6529 O O . LEU A 1 876 ? 30.672 29.516 -11.773 1 88.19 876 LEU A O 1
ATOM 6533 N N . LEU A 1 877 ? 29.734 27.766 -12.773 1 91.44 877 LEU A N 1
ATOM 6534 C CA . LEU A 1 877 ? 30.906 26.922 -12.633 1 91.44 877 LEU A CA 1
ATOM 6535 C C . LEU A 1 877 ? 32.094 27.5 -13.422 1 91.44 877 LEU A C 1
ATOM 6537 O O . LEU A 1 877 ? 33.188 27.594 -12.906 1 91.44 877 LEU A O 1
ATOM 6541 N N . VAL A 1 878 ? 31.781 27.844 -14.656 1 89.31 878 VAL A N 1
ATOM 6542 C CA . VAL A 1 878 ? 32.812 28.375 -15.539 1 89.31 878 VAL A CA 1
ATOM 6543 C C . VAL A 1 878 ? 33.312 29.703 -14.977 1 89.31 878 VAL A C 1
ATOM 6545 O O . VAL A 1 878 ? 34.531 29.953 -14.977 1 89.31 878 VAL A O 1
ATOM 6548 N N . GLU A 1 879 ? 32.438 30.438 -14.484 1 85.56 879 GLU A N 1
ATOM 6549 C CA . GLU A 1 879 ? 32.812 31.734 -13.922 1 85.56 879 GLU A CA 1
ATOM 6550 C C . GLU A 1 879 ? 33.625 31.578 -12.648 1 85.56 879 GLU A C 1
ATOM 6552 O O . GLU A 1 879 ? 34.656 32.219 -12.492 1 85.56 879 GLU A O 1
ATOM 6557 N N . GLN A 1 880 ? 33.219 30.766 -11.828 1 86.19 880 GLN A N 1
ATOM 6558 C CA . GLN A 1 880 ? 33.844 30.641 -10.516 1 86.19 880 GLN A CA 1
ATOM 6559 C C . GLN A 1 880 ? 35.219 30 -10.617 1 86.19 880 GLN A C 1
ATOM 6561 O O . GLN A 1 880 ? 36.125 30.375 -9.891 1 86.19 880 GLN A O 1
ATOM 6566 N N . PHE A 1 881 ? 35.375 29.109 -11.562 1 89.44 881 PHE A N 1
ATOM 6567 C CA . PHE A 1 881 ? 36.625 28.375 -11.648 1 89.44 881 PHE A CA 1
ATOM 6568 C C . PHE A 1 881 ? 37.469 28.875 -12.82 1 89.44 881 PHE A C 1
ATOM 6570 O O . PHE A 1 881 ? 38.5 28.281 -13.133 1 89.44 881 PHE A O 1
ATOM 6577 N N . GLY A 1 882 ? 36.969 29.938 -13.453 1 82.88 882 GLY A N 1
ATOM 6578 C CA . GLY A 1 882 ? 37.719 30.562 -14.539 1 82.88 882 GLY A CA 1
ATOM 6579 C C . GLY A 1 882 ? 37.969 29.625 -15.695 1 82.88 882 GLY A C 1
ATOM 6580 O O . GLY A 1 882 ? 39.094 29.516 -16.172 1 82.88 882 GLY A O 1
ATOM 6581 N N . LEU A 1 883 ? 36.969 28.906 -16.078 1 83.12 883 LEU A N 1
ATOM 6582 C CA . LEU A 1 883 ? 37.156 27.859 -17.078 1 83.12 883 LEU A CA 1
ATOM 6583 C C . LEU A 1 883 ? 36.875 28.375 -18.484 1 83.12 883 LEU A C 1
ATOM 6585 O O . LEU A 1 883 ? 36.656 27.594 -19.406 1 83.12 883 LEU A O 1
ATOM 6589 N N . ALA A 1 884 ? 36.812 29.688 -18.703 1 71.19 884 ALA A N 1
ATOM 6590 C CA . ALA A 1 884 ? 36.5 30.266 -20 1 71.19 884 ALA A CA 1
ATOM 6591 C C . ALA A 1 884 ? 37.469 29.797 -21.078 1 71.19 884 ALA A C 1
ATOM 6593 O O . ALA A 1 884 ? 38.625 29.516 -20.781 1 71.19 884 ALA A O 1
ATOM 6594 N N . ASP A 1 885 ? 36.969 29.375 -22.188 1 56.91 885 ASP A N 1
ATOM 6595 C CA . ASP A 1 885 ? 37.781 29 -23.344 1 56.91 885 ASP A CA 1
ATOM 6596 C C . ASP A 1 885 ? 38.781 30.078 -23.703 1 56.91 885 ASP A C 1
ATOM 6598 O O . ASP A 1 885 ? 38.5 31.266 -23.578 1 56.91 885 ASP A O 1
ATOM 6602 N N . ASP A 1 886 ? 40.062 29.891 -23.562 1 45.75 886 ASP A N 1
ATOM 6603 C CA . ASP A 1 886 ? 40.938 30.781 -24.328 1 45.75 886 ASP A CA 1
ATOM 6604 C C . ASP A 1 886 ? 40.406 30.938 -25.766 1 45.75 886 ASP A C 1
ATOM 6606 O O . ASP A 1 886 ? 40.438 29.984 -26.547 1 45.75 886 ASP A O 1
ATOM 6610 N N . ARG A 1 887 ? 39.438 31.625 -26.062 1 35.06 887 ARG A N 1
ATOM 6611 C CA . ARG A 1 887 ? 39.406 32.031 -27.469 1 35.06 887 ARG A CA 1
ATOM 6612 C C . ARG A 1 887 ? 40.531 33.031 -27.75 1 35.06 887 ARG A C 1
ATOM 6614 O O . ARG A 1 887 ? 40.781 33.938 -26.953 1 35.06 887 ARG A O 1
ATOM 6621 N N . MET B 1 1 ? 50.5 36.375 22.25 1 45.75 1 MET B N 1
ATOM 6622 C CA . MET B 1 1 ? 51.469 36.469 21.156 1 45.75 1 MET B CA 1
ATOM 6623 C C . MET B 1 1 ? 50.844 37.188 19.953 1 45.75 1 MET B C 1
ATOM 6625 O O . MET B 1 1 ? 49.719 36.906 19.562 1 45.75 1 MET B O 1
ATOM 6629 N N . ALA B 1 2 ? 51.344 38.188 19.734 1 53.38 2 ALA B N 1
ATOM 6630 C CA . ALA B 1 2 ? 50.812 38.906 18.578 1 53.38 2 ALA B CA 1
ATOM 6631 C C . ALA B 1 2 ? 50.938 38.062 17.312 1 53.38 2 ALA B C 1
ATOM 6633 O O . ALA B 1 2 ? 52 37.5 17.031 1 53.38 2 ALA B O 1
ATOM 6634 N N . GLN B 1 3 ? 50 37.656 16.625 1 58.69 3 GLN B N 1
ATOM 6635 C CA . GLN B 1 3 ? 49.906 36.781 15.453 1 58.69 3 GLN B CA 1
ATOM 6636 C C . GLN B 1 3 ? 50.656 37.438 14.266 1 58.69 3 GLN B C 1
ATOM 6638 O O . GLN B 1 3 ? 50.5 38.625 14.016 1 58.69 3 GLN B O 1
ATOM 6643 N N . PRO B 1 4 ? 51.625 36.688 13.609 1 64.69 4 PRO B N 1
ATOM 6644 C CA . PRO B 1 4 ? 52.438 37.219 12.523 1 64.69 4 PRO B CA 1
ATOM 6645 C C . PRO B 1 4 ? 51.625 37.938 11.453 1 64.69 4 PRO B C 1
ATOM 6647 O O . PRO B 1 4 ? 52.094 38.969 10.93 1 64.69 4 PRO B O 1
ATOM 6650 N N . ALA B 1 5 ? 50.438 37.531 11.344 1 65 5 ALA B N 1
ATOM 6651 C CA . ALA B 1 5 ? 49.656 38.188 10.305 1 65 5 ALA B CA 1
ATOM 6652 C C . ALA B 1 5 ? 49.25 39.594 10.719 1 65 5 ALA B C 1
ATOM 6654 O O . ALA B 1 5 ? 49.25 40.531 9.891 1 65 5 ALA B O 1
ATOM 6655 N N . ALA B 1 6 ? 49.031 39.812 12.039 1 68.94 6 ALA B N 1
ATOM 6656 C CA . ALA B 1 6 ? 48.688 41.156 12.547 1 68.94 6 ALA B CA 1
ATOM 6657 C C . ALA B 1 6 ? 49.875 42.094 12.492 1 68.94 6 ALA B C 1
ATOM 6659 O O . ALA B 1 6 ? 49.75 43.25 12.148 1 68.94 6 ALA B O 1
ATOM 6660 N N . ILE B 1 7 ? 50.938 41.5 12.711 1 73.88 7 ILE B N 1
ATOM 6661 C CA . ILE B 1 7 ? 52.188 42.281 12.672 1 73.88 7 ILE B CA 1
ATOM 6662 C C . ILE B 1 7 ? 52.5 42.688 11.234 1 73.88 7 ILE B C 1
ATOM 6664 O O . ILE B 1 7 ? 52.812 43.844 10.953 1 73.88 7 ILE B O 1
ATOM 6668 N N . ARG B 1 8 ? 52.281 41.75 10.391 1 71.12 8 ARG B N 1
ATOM 6669 C CA . ARG B 1 8 ? 52.562 42.031 8.984 1 71.12 8 ARG B CA 1
ATOM 6670 C C . ARG B 1 8 ? 51.656 43.156 8.453 1 71.12 8 ARG B C 1
ATOM 6672 O O . ARG B 1 8 ? 52.125 44.031 7.727 1 71.12 8 ARG B O 1
ATOM 6679 N N . ARG B 1 9 ? 50.469 43.125 8.82 1 71.62 9 ARG B N 1
ATOM 6680 C CA . ARG B 1 9 ? 49.562 44.125 8.336 1 71.62 9 ARG B CA 1
ATOM 6681 C C . ARG B 1 9 ? 49.906 45.5 8.906 1 71.62 9 ARG B C 1
ATOM 6683 O O . ARG B 1 9 ? 49.812 46.531 8.203 1 71.62 9 ARG B O 1
ATOM 6690 N N . LYS B 1 10 ? 50.312 45.562 10.164 1 75.5 10 LYS B N 1
ATOM 6691 C CA . LYS B 1 10 ? 50.75 46.812 10.773 1 75.5 10 LYS B CA 1
ATOM 6692 C C . LYS B 1 10 ? 52.031 47.344 10.125 1 75.5 10 LYS B C 1
ATOM 6694 O O . LYS B 1 10 ? 52.188 48.531 9.953 1 75.5 10 LYS B O 1
ATOM 6699 N N . VAL B 1 11 ? 52.75 46.344 9.758 1 77.69 11 VAL B N 1
ATOM 6700 C CA . VAL B 1 11 ? 53.969 46.719 9.102 1 77.69 11 VAL B CA 1
ATOM 6701 C C . VAL B 1 11 ? 53.688 47.25 7.699 1 77.69 11 VAL B C 1
ATOM 6703 O O . VAL B 1 11 ? 54.219 48.281 7.281 1 77.69 11 VAL B O 1
ATOM 6706 N N . GLU B 1 12 ? 52.719 46.656 7.094 1 77.06 12 GLU B N 1
ATOM 6707 C CA . GLU B 1 12 ? 52.344 47.125 5.766 1 77.06 12 GLU B CA 1
ATOM 6708 C C . GLU B 1 12 ? 51.719 48.5 5.832 1 77.06 12 GLU B C 1
ATOM 6710 O O . GLU B 1 12 ? 52 49.375 5.008 1 77.06 12 GLU B O 1
ATOM 6715 N N . ALA B 1 13 ? 50.906 48.688 6.781 1 75.62 13 ALA B N 1
ATOM 6716 C CA . ALA B 1 13 ? 50.281 50 6.977 1 75.62 13 ALA B CA 1
ATOM 6717 C C . ALA B 1 13 ? 51.312 51.062 7.301 1 75.62 13 ALA B C 1
ATOM 6719 O O . ALA B 1 13 ? 51.219 52.219 6.855 1 75.62 13 ALA B O 1
ATOM 6720 N N . TRP B 1 14 ? 52.344 50.688 8.055 1 80.44 14 TRP B N 1
ATOM 6721 C CA . TRP B 1 14 ? 53.469 51.562 8.414 1 80.44 14 TRP B CA 1
ATOM 6722 C C . TRP B 1 14 ? 54.281 51.906 7.176 1 80.44 14 TRP B C 1
ATOM 6724 O O . TRP B 1 14 ? 54.594 53.094 6.953 1 80.44 14 TRP B O 1
ATOM 6734 N N . LEU B 1 15 ? 54.344 50.938 6.363 1 78.94 15 LEU B N 1
ATOM 6735 C CA . LEU B 1 15 ? 55.188 51.188 5.199 1 78.94 15 LEU B CA 1
ATOM 6736 C C . LEU B 1 15 ? 54.438 51.938 4.109 1 78.94 15 LEU B C 1
ATOM 6738 O O . LEU B 1 15 ? 55.031 52.594 3.27 1 78.94 15 LEU B O 1
ATOM 6742 N N . ASP B 1 16 ? 53.125 51.844 4.109 1 74.25 16 ASP B N 1
ATOM 6743 C CA . ASP B 1 16 ? 52.281 52.5 3.105 1 74.25 16 ASP B CA 1
ATOM 6744 C C . ASP B 1 16 ? 52.125 54 3.412 1 74.25 16 ASP B C 1
ATOM 6746 O O . ASP B 1 16 ? 51.688 54.781 2.559 1 74.25 16 ASP B O 1
ATOM 6750 N N . ARG B 1 17 ? 52.344 54.438 4.625 1 73.12 17 ARG B N 1
ATOM 6751 C CA . ARG B 1 17 ? 52.281 55.844 4.969 1 73.12 17 ARG B CA 1
ATOM 6752 C C . ARG B 1 17 ? 53.5 56.594 4.422 1 73.12 17 ARG B C 1
ATOM 6754 O O . ARG B 1 17 ? 54.625 56.344 4.828 1 73.12 17 ARG B O 1
ATOM 6761 N N . SER B 1 18 ? 53.25 57.344 3.451 1 66.75 18 SER B N 1
ATOM 6762 C CA . SER B 1 18 ? 54.281 58.094 2.715 1 66.75 18 SER B CA 1
ATOM 6763 C C . SER B 1 18 ? 55.031 59.062 3.627 1 66.75 18 SER B C 1
ATOM 6765 O O . SER B 1 18 ? 56.188 59.344 3.381 1 66.75 18 SER B O 1
ATOM 6767 N N . ASP B 1 19 ? 54.562 59.594 4.676 1 68.5 19 ASP B N 1
ATOM 6768 C CA . ASP B 1 19 ? 55.125 60.625 5.496 1 68.5 19 ASP B CA 1
ATOM 6769 C C . ASP B 1 19 ? 55.906 60.062 6.672 1 68.5 19 ASP B C 1
ATOM 6771 O O . ASP B 1 19 ? 56.5 60.781 7.473 1 68.5 19 ASP B O 1
ATOM 6775 N N . ASP B 1 20 ? 56.188 58.75 6.781 1 71.81 20 ASP B N 1
ATOM 6776 C CA . ASP B 1 20 ? 56.875 58.156 7.926 1 71.81 20 ASP B CA 1
ATOM 6777 C C . ASP B 1 20 ? 58.188 57.5 7.5 1 71.81 20 ASP B C 1
ATOM 6779 O O . ASP B 1 20 ? 58.156 56.375 6.961 1 71.81 20 ASP B O 1
ATOM 6783 N N . GLU B 1 21 ? 59.25 58.125 7.691 1 76.25 21 GLU B N 1
ATOM 6784 C CA . GLU B 1 21 ? 60.594 57.688 7.309 1 76.25 21 GLU B CA 1
ATOM 6785 C C . GLU B 1 21 ? 61.312 57.031 8.484 1 76.25 21 GLU B C 1
ATOM 6787 O O . GLU B 1 21 ? 62.5 56.812 8.438 1 76.25 21 GLU B O 1
ATOM 6792 N N . SER B 1 22 ? 60.531 56.719 9.336 1 83.81 22 SER B N 1
ATOM 6793 C CA . SER B 1 22 ? 61.156 56.125 10.508 1 83.81 22 SER B CA 1
ATOM 6794 C C . SER B 1 22 ? 61.75 54.75 10.188 1 83.81 22 SER B C 1
ATOM 6796 O O . SER B 1 22 ? 61.25 54.062 9.312 1 83.81 22 SER B O 1
ATOM 6798 N N . VAL B 1 23 ? 62.875 54.469 10.891 1 85.44 23 VAL B N 1
ATOM 6799 C CA . VAL B 1 23 ? 63.625 53.25 10.586 1 85.44 23 VAL B CA 1
ATOM 6800 C C . VAL B 1 23 ? 63.031 52.062 11.359 1 85.44 23 VAL B C 1
ATOM 6802 O O . VAL B 1 23 ? 63.281 50.906 11.031 1 85.44 23 VAL B O 1
ATOM 6805 N N . ALA B 1 24 ? 62.281 52.438 12.289 1 88.75 24 ALA B N 1
ATOM 6806 C CA . ALA B 1 24 ? 61.781 51.344 13.125 1 88.75 24 ALA B CA 1
ATOM 6807 C C . ALA B 1 24 ? 60.344 51.562 13.5 1 88.75 24 ALA B C 1
ATOM 6809 O O . ALA B 1 24 ? 59.875 52.719 13.523 1 88.75 24 ALA B O 1
ATOM 6810 N N . LEU B 1 25 ? 59.594 50.5 13.734 1 88.69 25 LEU B N 1
ATOM 6811 C CA . LEU B 1 25 ? 58.25 50.438 14.273 1 88.69 25 LEU B CA 1
ATOM 6812 C C . LEU B 1 25 ? 58.188 49.625 15.555 1 88.69 25 LEU B C 1
ATOM 6814 O O . LEU B 1 25 ? 58.719 48.5 15.602 1 88.69 25 LEU B O 1
ATOM 6818 N N . ALA B 1 26 ? 57.781 50.312 16.578 1 85.5 26 ALA B N 1
ATOM 6819 C CA . ALA B 1 26 ? 57.625 49.562 17.828 1 85.5 26 ALA B CA 1
ATOM 6820 C C . ALA B 1 26 ? 56.156 49.156 18.031 1 85.5 26 ALA B C 1
ATOM 6822 O O . ALA B 1 26 ? 55.281 50 18 1 85.5 26 ALA B O 1
ATOM 6823 N N . LEU B 1 27 ? 55.875 47.875 18.141 1 80.88 27 LEU B N 1
ATOM 6824 C CA . LEU B 1 27 ? 54.562 47.312 18.328 1 80.88 27 LEU B CA 1
ATOM 6825 C C . LEU B 1 27 ? 54.438 46.625 19.688 1 80.88 27 LEU B C 1
ATOM 6827 O O . LEU B 1 27 ? 55.344 45.906 20.094 1 80.88 27 LEU B O 1
ATOM 6831 N N . ARG B 1 28 ? 53.344 47 20.391 1 78.44 28 ARG B N 1
ATOM 6832 C CA . ARG B 1 28 ? 53.125 46.375 21.688 1 78.44 28 ARG B CA 1
ATOM 6833 C C . ARG B 1 28 ? 52.656 44.938 21.516 1 78.44 28 ARG B C 1
ATOM 6835 O O . ARG B 1 28 ? 51.562 44.688 21.047 1 78.44 28 ARG B O 1
ATOM 6842 N N . ALA B 1 29 ? 53.531 43.969 21.812 1 73 29 ALA B N 1
ATOM 6843 C CA . ALA B 1 29 ? 53.25 42.531 21.75 1 73 29 ALA B CA 1
ATOM 6844 C C . ALA B 1 29 ? 54.219 41.75 22.656 1 73 29 ALA B C 1
ATOM 6846 O O . ALA B 1 29 ? 55.219 42.281 23.125 1 73 29 ALA B O 1
ATOM 6847 N N . THR B 1 30 ? 53.844 40.469 23.031 1 74 30 THR B N 1
ATOM 6848 C CA . THR B 1 30 ? 54.812 39.594 23.672 1 74 30 THR B CA 1
ATOM 6849 C C . THR B 1 30 ? 56.062 39.5 22.828 1 74 30 THR B C 1
ATOM 6851 O O . THR B 1 30 ? 56 39.219 21.641 1 74 30 THR B O 1
ATOM 6854 N N . PRO B 1 31 ? 57.219 39.875 23.5 1 77.88 31 PRO B N 1
ATOM 6855 C CA . PRO B 1 31 ? 58.438 39.906 22.719 1 77.88 31 PRO B CA 1
ATOM 6856 C C . PRO B 1 31 ? 58.906 38.5 22.297 1 77.88 31 PRO B C 1
ATOM 6858 O O . PRO B 1 31 ? 60 38.094 22.672 1 77.88 31 PRO B O 1
ATOM 6861 N N . VAL B 1 32 ? 58.031 37.844 21.594 1 79.19 32 VAL B N 1
ATOM 6862 C CA . VAL B 1 32 ? 58.312 36.562 20.984 1 79.19 32 VAL B CA 1
ATOM 6863 C C . VAL B 1 32 ? 57.906 36.562 19.516 1 79.19 32 VAL B C 1
ATOM 6865 O O . VAL B 1 32 ? 56.844 37.094 19.172 1 79.19 32 VAL B O 1
ATOM 6868 N N . TRP B 1 33 ? 58.812 36.188 18.609 1 76.12 33 TRP B N 1
ATOM 6869 C CA . TRP B 1 33 ? 58.531 36.156 17.188 1 76.12 33 TRP B CA 1
ATOM 6870 C C . TRP B 1 33 ? 58.875 34.781 16.609 1 76.12 33 TRP B C 1
ATOM 6872 O O . TRP B 1 33 ? 60.031 34.344 16.641 1 76.12 33 TRP B O 1
ATOM 6882 N N . ASP B 1 34 ? 57.781 33.969 16.219 1 73.12 34 ASP B N 1
ATOM 6883 C CA . ASP B 1 34 ? 57.969 32.625 15.688 1 73.12 34 ASP B CA 1
ATOM 6884 C C . ASP B 1 34 ? 57.938 32.625 14.164 1 73.12 34 ASP B C 1
ATOM 6886 O O . ASP B 1 34 ? 58 31.562 13.539 1 73.12 34 ASP B O 1
ATOM 6890 N N . GLY B 1 35 ? 57.812 33.719 13.523 1 72.38 35 GLY B N 1
ATOM 6891 C CA . GLY B 1 35 ? 57.812 33.812 12.07 1 72.38 35 GLY B CA 1
ATOM 6892 C C . GLY B 1 35 ? 59.188 34.094 11.484 1 72.38 35 GLY B C 1
ATOM 6893 O O . GLY B 1 35 ? 60.188 34.062 12.195 1 72.38 35 GLY B O 1
ATOM 6894 N N . GLU B 1 36 ? 59.344 34.344 10.188 1 78.06 36 GLU B N 1
ATOM 6895 C CA . GLU B 1 36 ? 60.594 34.719 9.531 1 78.06 36 GLU B CA 1
ATOM 6896 C C . GLU B 1 36 ? 61.125 36.062 10.047 1 78.06 36 GLU B C 1
ATOM 6898 O O . GLU B 1 36 ? 60.375 37.031 10.078 1 78.06 36 GLU B O 1
ATOM 6903 N N . PRO B 1 37 ? 62.25 35.969 10.555 1 81.19 37 PRO B N 1
ATOM 6904 C CA . PRO B 1 37 ? 62.781 37.188 11.156 1 81.19 37 PRO B CA 1
ATOM 6905 C C . PRO B 1 37 ? 62.844 38.375 10.18 1 81.19 37 PRO B C 1
ATOM 6907 O O . PRO B 1 37 ? 62.688 39.531 10.586 1 81.19 37 PRO B O 1
ATOM 6910 N N . VAL B 1 38 ? 63.156 38 8.961 1 83.12 38 VAL B N 1
ATOM 6911 C CA . VAL B 1 38 ? 63.156 39.031 7.945 1 83.12 38 VAL B CA 1
ATOM 6912 C C . VAL B 1 38 ? 62.031 38.812 6.945 1 83.12 38 VAL B C 1
ATOM 6914 O O . VAL B 1 38 ? 61.938 37.719 6.355 1 83.12 38 VAL B O 1
ATOM 6917 N N . VAL B 1 39 ? 61.125 39.719 6.883 1 80 39 VAL B N 1
ATOM 6918 C CA . VAL B 1 39 ? 59.969 39.625 5.969 1 80 39 VAL B CA 1
ATOM 6919 C C . VAL B 1 39 ? 60.094 40.719 4.898 1 80 39 VAL B C 1
ATOM 6921 O O . VAL B 1 39 ? 60.406 41.875 5.199 1 80 39 VAL B O 1
ATOM 6924 N N . SER B 1 40 ? 60 40.375 3.633 1 80.5 40 SER B N 1
ATOM 6925 C CA . SER B 1 40 ? 60.031 41.344 2.543 1 80.5 40 SER B CA 1
ATOM 6926 C C . SER B 1 40 ? 58.625 41.812 2.199 1 80.5 40 SER B C 1
ATOM 6928 O O . SER B 1 40 ? 57.75 41.031 1.891 1 80.5 40 SER B O 1
ATOM 6930 N N . ILE B 1 41 ? 58.25 43 2.441 1 76 41 ILE B N 1
ATOM 6931 C CA . ILE B 1 41 ? 57 43.625 2.061 1 76 41 ILE B CA 1
ATOM 6932 C C . ILE B 1 41 ? 57.25 44.656 0.972 1 76 41 ILE B C 1
ATOM 6934 O O . ILE B 1 41 ? 57.781 45.75 1.242 1 76 41 ILE B O 1
ATOM 6938 N N . GLY B 1 42 ? 56.844 44.438 -0.272 1 72.31 42 GLY B N 1
ATOM 6939 C CA . GLY B 1 42 ? 57.25 45.219 -1.422 1 72.31 42 GLY B CA 1
ATOM 6940 C C . GLY B 1 42 ? 58.75 45.219 -1.677 1 72.31 42 GLY B C 1
ATOM 6941 O O . GLY B 1 42 ? 59.344 44.156 -1.817 1 72.31 42 GLY B O 1
ATOM 6942 N N . SER B 1 43 ? 59.469 46.469 -1.693 1 77.44 43 SER B N 1
ATOM 6943 C CA . SER B 1 43 ? 60.906 46.594 -1.93 1 77.44 43 SER B CA 1
ATOM 6944 C C . SER B 1 43 ? 61.656 46.781 -0.62 1 77.44 43 SER B C 1
ATOM 6946 O O . SER B 1 43 ? 62.906 46.812 -0.614 1 77.44 43 SER B O 1
ATOM 6948 N N . VAL B 1 44 ? 60.906 46.594 0.486 1 81.88 44 VAL B N 1
ATOM 6949 C CA . VAL B 1 44 ? 61.531 46.906 1.762 1 81.88 44 VAL B CA 1
ATOM 6950 C C . VAL B 1 44 ? 61.656 45.625 2.594 1 81.88 44 VAL B C 1
ATOM 6952 O O . VAL B 1 44 ? 60.688 44.844 2.691 1 81.88 44 VAL B O 1
ATOM 6955 N N . LYS B 1 45 ? 62.875 45.469 2.945 1 87.12 45 LYS B N 1
ATOM 6956 C CA . LYS B 1 45 ? 63.125 44.375 3.879 1 87.12 45 LYS B CA 1
ATOM 6957 C C . LYS B 1 45 ? 62.844 44.812 5.316 1 87.12 45 LYS B C 1
ATOM 6959 O O . LYS B 1 45 ? 63.375 45.812 5.77 1 87.12 45 LYS B O 1
ATOM 6964 N N . VAL B 1 46 ? 62.031 44.062 6.055 1 87.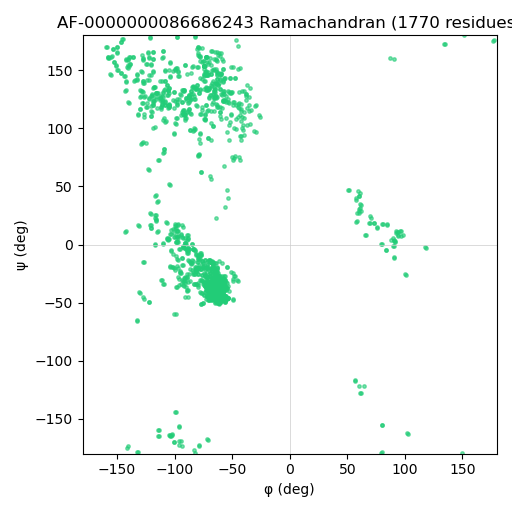94 46 VAL B N 1
ATOM 6965 C CA . VAL B 1 46 ? 61.656 44.375 7.43 1 87.94 46 VAL B CA 1
ATOM 6966 C C . VAL B 1 46 ? 62.094 43.25 8.367 1 87.94 46 VAL B C 1
ATOM 6968 O O . VAL B 1 46 ? 61.719 42.094 8.156 1 87.94 46 VAL B O 1
ATOM 6971 N N . ARG B 1 47 ? 63 43.594 9.203 1 87.88 47 ARG B N 1
ATOM 6972 C CA . ARG B 1 47 ? 63.406 42.625 10.219 1 87.88 47 ARG B CA 1
ATOM 6973 C C . ARG B 1 47 ? 62.531 42.75 11.469 1 87.88 47 ARG B C 1
ATOM 6975 O O . ARG B 1 47 ? 62.375 43.844 12.023 1 87.88 47 ARG B O 1
ATOM 6982 N N . ILE B 1 48 ? 61.938 41.656 11.93 1 86.88 48 ILE B N 1
ATOM 6983 C CA . ILE B 1 48 ? 61.094 41.625 13.133 1 86.88 48 ILE B CA 1
ATOM 6984 C C . ILE B 1 48 ? 61.906 41.062 14.305 1 86.88 48 ILE B C 1
ATOM 6986 O O . ILE B 1 48 ? 62.375 39.938 14.273 1 86.88 48 ILE B O 1
ATOM 6990 N N . VAL B 1 49 ? 62.125 41.875 15.391 1 86.06 49 VAL B N 1
ATOM 6991 C CA . VAL B 1 49 ? 63 41.531 16.5 1 86.06 49 VAL B CA 1
ATOM 6992 C C . VAL B 1 49 ? 62.219 41.594 17.812 1 86.06 49 VAL B C 1
ATOM 6994 O O . VAL B 1 49 ? 61.625 42.625 18.156 1 86.06 49 VAL B O 1
ATOM 6997 N N . PRO B 1 50 ? 62.094 40.531 18.516 1 87.25 50 PRO B N 1
ATOM 6998 C CA . PRO B 1 50 ? 61.531 40.562 19.875 1 87.25 50 PRO B CA 1
ATOM 6999 C C . PRO B 1 50 ? 62.406 41.344 20.844 1 87.25 50 PRO B C 1
ATOM 7001 O O . PRO B 1 50 ? 63.625 41.094 20.938 1 87.25 50 PRO B O 1
ATOM 7004 N N . CYS B 1 51 ? 61.812 42.312 21.578 1 87.56 51 CYS B N 1
ATOM 7005 C CA . CYS B 1 51 ? 62.594 43.156 22.469 1 87.56 51 CYS B CA 1
ATOM 7006 C C . CYS B 1 51 ? 62 43.156 23.875 1 87.56 51 CYS B C 1
ATOM 7008 O O . CYS B 1 51 ? 61.156 44 24.219 1 87.56 51 CYS B O 1
ATOM 7010 N N . PRO B 1 52 ? 62.406 42.219 24.719 1 86.06 52 PRO B N 1
ATOM 7011 C CA . PRO B 1 52 ? 61.875 42.156 26.094 1 86.06 52 PRO B CA 1
ATOM 7012 C C . PRO B 1 52 ? 62.438 43.25 26.984 1 86.06 52 PRO B C 1
ATOM 7014 O O . PRO B 1 52 ? 61.844 43.562 28.031 1 86.06 52 PRO B O 1
ATOM 7017 N N . THR B 1 53 ? 63.656 43.844 26.562 1 86.19 53 THR B N 1
ATOM 7018 C CA . THR B 1 53 ? 64.25 44.906 27.344 1 86.19 53 THR B CA 1
ATOM 7019 C C . THR B 1 53 ? 64.562 46.125 26.469 1 86.19 53 THR B C 1
ATOM 7021 O O . THR B 1 53 ? 64.75 46 25.25 1 86.19 53 THR B O 1
ATOM 7024 N N . PRO B 1 54 ? 64.75 47.188 27.172 1 87.5 54 PRO B N 1
ATOM 7025 C CA . PRO B 1 54 ? 65.125 48.344 26.391 1 87.5 54 PRO B CA 1
ATOM 7026 C C . PRO B 1 54 ? 66.5 48.156 25.719 1 87.5 54 PRO B C 1
ATOM 7028 O O . PRO B 1 54 ? 66.75 48.688 24.625 1 87.5 54 PRO B O 1
ATOM 7031 N N . LEU B 1 55 ? 67.375 47.438 26.328 1 87.44 55 LEU B N 1
ATOM 7032 C CA . LEU B 1 55 ? 68.688 47.156 25.75 1 87.44 55 LEU B CA 1
ATOM 7033 C C . LEU B 1 55 ? 68.562 46.344 24.484 1 87.44 55 LEU B C 1
ATOM 7035 O O . LEU B 1 55 ? 69.312 46.562 23.516 1 87.44 55 LEU B O 1
ATOM 7039 N N . ALA B 1 56 ? 67.688 45.5 24.5 1 88.69 56 ALA B N 1
ATOM 7040 C CA . ALA B 1 56 ? 67.438 44.688 23.312 1 88.69 56 ALA B CA 1
ATOM 7041 C C . ALA B 1 56 ? 66.875 45.531 22.156 1 88.69 56 ALA B C 1
ATOM 7043 O O . ALA B 1 56 ? 67.25 45.312 21 1 88.69 56 ALA B O 1
ATOM 7044 N N . ALA B 1 57 ? 66.062 46.375 22.438 1 87.94 57 ALA B N 1
ATOM 7045 C CA . ALA B 1 57 ? 65.562 47.281 21.438 1 87.94 57 ALA B CA 1
ATOM 7046 C C . ALA B 1 57 ? 66.688 48.156 20.859 1 87.94 57 ALA B C 1
ATOM 7048 O O . ALA B 1 57 ? 66.75 48.375 19.641 1 87.94 57 ALA B O 1
ATOM 7049 N N . ARG B 1 58 ? 67.5 48.688 21.719 1 88.44 58 ARG B N 1
ATOM 7050 C CA . ARG B 1 58 ? 68.625 49.5 21.266 1 88.44 58 ARG B CA 1
ATOM 7051 C C . ARG B 1 58 ? 69.625 48.656 20.391 1 88.44 58 ARG B C 1
ATOM 7053 O O . ARG B 1 58 ? 70.062 49.156 19.375 1 88.44 58 ARG B O 1
ATOM 7060 N N . ALA B 1 59 ? 69.75 47.531 20.844 1 89.06 59 ALA B N 1
ATOM 7061 C CA . ALA B 1 59 ? 70.625 46.656 20.062 1 89.06 59 ALA B CA 1
ATOM 7062 C C . ALA B 1 59 ? 70.062 46.375 18.688 1 89.06 59 ALA B C 1
ATOM 7064 O O . ALA B 1 59 ? 70.75 46.375 17.672 1 89.06 59 ALA B O 1
ATOM 7065 N N . ALA B 1 60 ? 68.75 46.125 18.625 1 89.88 60 ALA B N 1
ATOM 7066 C CA . ALA B 1 60 ? 68.062 45.875 17.359 1 89.88 60 ALA B CA 1
ATOM 7067 C C . ALA B 1 60 ? 68.188 47.062 16.422 1 89.88 60 ALA B C 1
ATOM 7069 O O . ALA B 1 60 ? 68.375 46.906 15.211 1 89.88 60 ALA B O 1
ATOM 7070 N N . LEU B 1 61 ? 68.125 48.188 16.953 1 87.5 61 LEU B N 1
ATOM 7071 C CA . LEU B 1 61 ? 68.25 49.438 16.172 1 87.5 61 LEU B CA 1
ATOM 7072 C C . LEU B 1 61 ? 69.688 49.625 15.695 1 87.5 61 LEU B C 1
ATOM 7074 O O . LEU B 1 61 ? 69.938 50.062 14.562 1 87.5 61 LEU B O 1
ATOM 7078 N N . HIS B 1 62 ? 70.625 49.25 16.578 1 86.56 62 HIS B N 1
ATOM 7079 C CA . HIS B 1 62 ? 72.062 49.406 16.25 1 86.56 62 HIS B CA 1
ATOM 7080 C C . HIS B 1 62 ? 72.5 48.406 15.203 1 86.56 62 HIS B C 1
ATOM 7082 O O . HIS B 1 62 ? 73.25 48.719 14.297 1 86.56 62 HIS B O 1
ATOM 7088 N N . ASP B 1 63 ? 72 47.312 15.312 1 83.19 63 ASP B N 1
ATOM 7089 C CA . ASP B 1 63 ? 72.438 46.219 14.438 1 83.19 63 ASP B CA 1
ATOM 7090 C C . ASP B 1 63 ? 71.688 46.25 13.109 1 83.19 63 ASP B C 1
ATOM 7092 O O . ASP B 1 63 ? 71.875 45.375 12.258 1 83.19 63 ASP B O 1
ATOM 7096 N N . ARG B 1 64 ? 70.875 47.156 12.969 1 83.31 64 ARG B N 1
ATOM 7097 C CA . ARG B 1 64 ? 70.062 47.25 11.758 1 83.31 64 ARG B CA 1
ATOM 7098 C C . ARG B 1 64 ? 70.938 47.562 10.547 1 83.31 64 ARG B C 1
ATOM 7100 O O . ARG B 1 64 ? 71.75 48.469 10.586 1 83.31 64 ARG B O 1
ATOM 7107 N N . ALA B 1 65 ? 70.75 46.75 9.508 1 81 65 ALA B N 1
ATOM 7108 C CA . ALA B 1 65 ? 71.438 47.062 8.25 1 81 65 ALA B CA 1
ATOM 7109 C C . ALA B 1 65 ? 70.812 48.312 7.605 1 81 65 ALA B C 1
ATOM 7111 O O . ALA B 1 65 ? 69.625 48.625 7.848 1 81 65 ALA B O 1
ATOM 7112 N N . GLU B 1 66 ? 71.562 49 6.793 1 77.75 66 GLU B N 1
ATOM 7113 C CA . GLU B 1 66 ? 71.125 50.281 6.199 1 77.75 66 GLU B CA 1
ATOM 7114 C C . GLU B 1 66 ? 69.938 50.094 5.289 1 77.75 66 GLU B C 1
ATOM 7116 O O . GLU B 1 66 ? 69.125 51 5.184 1 77.75 66 GLU B O 1
ATOM 7121 N N . ASP B 1 67 ? 69.75 48.969 4.754 1 77.56 67 ASP B N 1
ATOM 7122 C CA . ASP B 1 67 ? 68.688 48.781 3.779 1 77.56 67 ASP B CA 1
ATOM 7123 C C . ASP B 1 67 ? 67.5 48.062 4.414 1 77.56 67 ASP B C 1
ATOM 7125 O O . ASP B 1 67 ? 66.562 47.688 3.721 1 77.56 67 ASP B O 1
ATOM 7129 N N . GLU B 1 68 ? 67.5 47.969 5.629 1 83.88 68 GLU B N 1
ATOM 7130 C CA . GLU B 1 68 ? 66.438 47.219 6.312 1 83.88 68 GLU B CA 1
ATOM 7131 C C . GLU B 1 68 ? 65.688 48.125 7.285 1 83.88 68 GLU B C 1
ATOM 7133 O O . GLU B 1 68 ? 66.25 49.094 7.832 1 83.88 68 GLU B O 1
ATOM 7138 N N . ARG B 1 69 ? 64.375 47.906 7.445 1 87.25 69 ARG B N 1
ATOM 7139 C CA . ARG B 1 69 ? 63.594 48.469 8.523 1 87.25 69 ARG B CA 1
ATOM 7140 C C . ARG B 1 69 ? 63.344 47.438 9.617 1 87.25 69 ARG B C 1
ATOM 7142 O O . ARG B 1 69 ? 63.406 46.25 9.367 1 87.25 69 ARG B O 1
ATOM 7149 N N . VAL B 1 70 ? 63.25 47.969 10.805 1 89.31 70 VAL B N 1
ATOM 7150 C CA . VAL B 1 70 ? 63.156 47.031 11.914 1 89.31 70 VAL B CA 1
ATOM 7151 C C . VAL B 1 70 ? 61.812 47.219 12.617 1 89.31 70 VAL B C 1
ATOM 7153 O O . VAL B 1 70 ? 61.344 48.344 12.828 1 89.31 70 VAL B O 1
ATOM 7156 N N . VAL B 1 71 ? 61.156 46.125 12.938 1 89.25 71 VAL B N 1
ATOM 7157 C CA . VAL B 1 71 ? 59.969 46.125 13.781 1 89.25 71 VAL B CA 1
ATOM 7158 C C . VAL B 1 71 ? 60.312 45.594 15.164 1 89.25 71 VAL B C 1
ATOM 7160 O O . VAL B 1 71 ? 60.781 44.438 15.297 1 89.25 71 VAL B O 1
ATOM 7163 N N . LEU B 1 72 ? 60.156 46.406 16.203 1 86.81 72 LEU B N 1
ATOM 7164 C CA . LEU B 1 72 ? 60.406 46.062 17.594 1 86.81 72 LEU B CA 1
ATOM 7165 C C . LEU B 1 72 ? 59.156 45.531 18.266 1 86.81 72 LEU B C 1
ATOM 7167 O O . LEU B 1 72 ? 58.219 46.25 18.484 1 86.81 72 LEU B O 1
ATOM 7171 N N . LEU B 1 73 ? 59.188 44.25 18.516 1 84.06 73 LEU B N 1
ATOM 7172 C CA . LEU B 1 73 ? 58.125 43.656 19.297 1 84.06 73 LEU B CA 1
ATOM 7173 C C . LEU B 1 73 ? 58.438 43.719 20.797 1 84.06 73 LEU B C 1
ATOM 7175 O O . LEU B 1 73 ? 59.375 43.094 21.266 1 84.06 73 LEU B O 1
ATOM 7179 N N . THR B 1 74 ? 57.594 44.5 21.562 1 79.38 74 THR B N 1
ATOM 7180 C CA . THR B 1 74 ? 57.938 44.688 22.953 1 79.38 74 THR B CA 1
ATOM 7181 C C . THR B 1 74 ? 56.719 44.875 23.812 1 79.38 74 THR B C 1
ATOM 7183 O O . THR B 1 74 ? 55.688 45.344 23.328 1 79.38 74 THR B O 1
ATOM 7186 N N . ASP B 1 75 ? 56.75 44.469 25.094 1 77.31 75 ASP B N 1
ATOM 7187 C CA . ASP B 1 75 ? 55.688 44.719 26.062 1 77.31 75 ASP B CA 1
ATOM 7188 C C . ASP B 1 75 ? 56 45.938 26.953 1 77.31 75 ASP B C 1
ATOM 7190 O O . ASP B 1 75 ? 55.312 46.188 27.922 1 77.31 75 ASP B O 1
ATOM 7194 N N . LEU B 1 76 ? 57 46.656 26.531 1 81.56 76 LEU B N 1
ATOM 7195 C CA . LEU B 1 76 ? 57.469 47.812 27.312 1 81.56 76 LEU B CA 1
ATOM 7196 C C . LEU B 1 76 ? 56.656 49.062 26.953 1 81.56 76 LEU B C 1
ATOM 7198 O O . LEU B 1 76 ? 56.188 49.219 25.828 1 81.56 76 LEU B O 1
ATOM 7202 N N . SER B 1 77 ? 56.5 49.875 27.922 1 82.44 77 SER B N 1
ATOM 7203 C CA . SER B 1 77 ? 55.812 51.156 27.719 1 82.44 77 SER B CA 1
ATOM 7204 C C . SER B 1 77 ? 56.781 52.188 27.094 1 82.44 77 SER B C 1
ATOM 7206 O O . SER B 1 77 ? 58 51.969 27.047 1 82.44 77 SER B O 1
ATOM 7208 N N . ASP B 1 78 ? 56.156 53.281 26.656 1 81.69 78 ASP B N 1
ATOM 7209 C CA . ASP B 1 78 ? 56.969 54.375 26.125 1 81.69 78 ASP B CA 1
ATOM 7210 C C . ASP B 1 78 ? 58 54.844 27.141 1 81.69 78 ASP B C 1
ATOM 7212 O O . ASP B 1 78 ? 59.125 55.125 26.797 1 81.69 78 ASP B O 1
ATOM 7216 N N . ALA B 1 79 ? 57.531 54.844 28.391 1 81.56 79 ALA B N 1
ATOM 7217 C CA . ALA B 1 79 ? 58.438 55.312 29.453 1 81.56 79 ALA B CA 1
ATOM 7218 C C . ALA B 1 79 ? 59.562 54.344 29.688 1 81.56 79 ALA B C 1
ATOM 7220 O O . ALA B 1 79 ? 60.719 54.75 29.953 1 81.56 79 ALA B O 1
ATOM 7221 N N . GLU B 1 80 ? 59.344 53.125 29.516 1 85.44 80 GLU B N 1
ATOM 7222 C CA . GLU B 1 80 ? 60.375 52.125 29.75 1 85.44 80 GLU B CA 1
ATOM 7223 C C . GLU B 1 80 ? 61.344 52.031 28.594 1 85.44 80 GLU B C 1
ATOM 7225 O O . GLU B 1 80 ? 62.531 51.781 28.797 1 85.44 80 GLU B O 1
ATOM 7230 N N . LEU B 1 81 ? 60.938 52.156 27.484 1 86.75 81 LEU B N 1
ATOM 7231 C CA . LEU B 1 81 ? 61.812 52.156 26.312 1 86.75 81 LEU B CA 1
ATOM 7232 C C . LEU B 1 81 ? 62.688 53.375 26.297 1 86.75 81 LEU B C 1
ATOM 7234 O O . LEU B 1 81 ? 63.844 53.312 25.875 1 86.75 81 LEU B O 1
ATOM 7238 N N . GLY B 1 82 ? 62.156 54.5 26.719 1 84.94 82 GLY B N 1
ATOM 7239 C CA . GLY B 1 82 ? 62.938 55.75 26.812 1 84.94 82 GLY B CA 1
ATOM 7240 C C . GLY B 1 82 ? 62.875 56.562 25.547 1 84.94 82 GLY B C 1
ATOM 7241 O O . GLY B 1 82 ? 62.625 56.031 24.453 1 84.94 82 GLY B O 1
ATOM 7242 N N . ASP B 1 83 ? 63.156 57.719 25.672 1 83.62 83 ASP B N 1
ATOM 7243 C CA . ASP B 1 83 ? 63.062 58.688 24.594 1 83.62 83 ASP B CA 1
ATOM 7244 C C . ASP B 1 83 ? 64.125 58.406 23.516 1 83.62 83 ASP B C 1
ATOM 7246 O O . ASP B 1 83 ? 63.875 58.688 22.328 1 83.62 83 ASP B O 1
ATOM 7250 N N . GLY B 1 84 ? 65.25 57.969 23.969 1 86.12 84 GLY B N 1
ATOM 7251 C CA . GLY B 1 84 ? 66.312 57.688 23.016 1 86.12 84 GLY B CA 1
ATOM 7252 C C . GLY B 1 84 ? 65.875 56.656 22 1 86.12 84 GLY B C 1
ATOM 7253 O O . GLY B 1 84 ? 66.188 56.812 20.797 1 86.12 84 GLY B O 1
ATOM 7254 N N . ILE B 1 85 ? 65.25 55.688 22.438 1 87 85 ILE B N 1
ATOM 7255 C CA . ILE B 1 85 ? 64.812 54.625 21.531 1 87 85 ILE B CA 1
ATOM 7256 C C . ILE B 1 85 ? 63.562 55.094 20.766 1 87 85 ILE B C 1
ATOM 7258 O O . ILE B 1 85 ? 63.469 54.875 19.547 1 87 85 ILE B O 1
ATOM 7262 N N . LEU B 1 86 ? 62.625 55.75 21.359 1 86.06 86 LEU B N 1
ATOM 7263 C CA . LEU B 1 86 ? 61.375 56.156 20.766 1 86.06 86 LEU B CA 1
ATOM 7264 C C . LEU B 1 86 ? 61.594 57.156 19.625 1 86.06 86 LEU B C 1
ATOM 7266 O O . LEU B 1 86 ? 60.812 57.25 18.703 1 86.06 86 LEU B O 1
ATOM 7270 N N . ALA B 1 87 ? 62.688 57.844 19.719 1 86.25 87 ALA B N 1
ATOM 7271 C CA . ALA B 1 87 ? 63.031 58.812 18.688 1 86.25 87 ALA B CA 1
ATOM 7272 C C . ALA B 1 87 ? 63.25 58.125 17.344 1 86.25 87 ALA B C 1
ATOM 7274 O O . ALA B 1 87 ? 63.125 58.75 16.281 1 86.25 87 ALA B O 1
ATOM 7275 N N . HIS B 1 88 ? 63.531 56.938 17.375 1 86.94 88 HIS B N 1
ATOM 7276 C CA . HIS B 1 88 ? 63.812 56.188 16.141 1 86.94 88 HIS B CA 1
ATOM 7277 C C . HIS B 1 88 ? 62.625 55.406 15.68 1 86.94 88 HIS B C 1
ATOM 7279 O O . HIS B 1 88 ? 62.656 54.75 14.625 1 86.94 88 HIS B O 1
ATOM 7285 N N . VAL B 1 89 ? 61.625 55.312 16.453 1 87.38 89 VAL B N 1
ATOM 7286 C CA . VAL B 1 89 ? 60.469 54.5 16.172 1 87.38 89 VAL B CA 1
ATOM 7287 C C . VAL B 1 89 ? 59.375 55.375 15.555 1 87.38 89 VAL B C 1
ATOM 7289 O O . VAL B 1 89 ? 59.25 56.562 15.859 1 87.38 89 VAL B O 1
ATOM 7292 N N . SER B 1 90 ? 58.594 54.719 14.695 1 85.62 90 SER B N 1
ATOM 7293 C CA . SER B 1 90 ? 57.5 55.406 14.008 1 85.62 90 SER B CA 1
ATOM 7294 C C . SER B 1 90 ? 56.531 56.031 15.008 1 85.62 90 SER B C 1
ATOM 7296 O O . SER B 1 90 ? 56.094 55.375 15.945 1 85.62 90 SER B O 1
ATOM 7298 N N . GLN B 1 91 ? 56.25 57.406 14.914 1 81.81 91 GLN B N 1
ATOM 7299 C CA . GLN B 1 91 ? 55.344 58.25 15.703 1 81.81 91 GLN B CA 1
ATOM 7300 C C . GLN B 1 91 ? 55.812 58.375 17.141 1 81.81 91 GLN B C 1
ATOM 7302 O O . GLN B 1 91 ? 55.062 58.781 18.031 1 81.81 91 GLN B O 1
ATOM 7307 N N . CYS B 1 92 ? 57.031 57.875 17.453 1 83.56 92 CYS B N 1
ATOM 7308 C CA . CYS B 1 92 ? 57.75 58 18.719 1 83.56 92 CYS B CA 1
ATOM 7309 C C . CYS B 1 92 ? 56.938 57.375 19.844 1 83.56 92 CYS B C 1
ATOM 7311 O O . CYS B 1 92 ? 56.906 57.906 20.969 1 83.56 92 CYS B O 1
ATOM 7313 N N . THR B 1 93 ? 56.219 56.406 19.453 1 83.06 93 THR B N 1
ATOM 7314 C CA . THR B 1 93 ? 55.438 55.719 20.453 1 83.06 93 THR B CA 1
ATOM 7315 C C . THR B 1 93 ? 55.312 54.25 20.109 1 83.06 93 THR B C 1
ATOM 7317 O O . THR B 1 93 ? 55.438 53.844 18.953 1 83.06 93 THR B O 1
ATOM 7320 N N . VAL B 1 94 ? 55.25 53.469 21.203 1 80.75 94 VAL B N 1
ATOM 7321 C CA . VAL B 1 94 ? 54.938 52.062 21.016 1 80.75 94 VAL B CA 1
ATOM 7322 C C . VAL B 1 94 ? 53.469 51.906 20.641 1 80.75 94 VAL B C 1
ATOM 7324 O O . VAL B 1 94 ? 52.562 52.406 21.344 1 80.75 94 VAL B O 1
ATOM 7327 N N . ARG B 1 95 ? 53.219 51.438 19.438 1 73.81 95 ARG B N 1
ATOM 7328 C CA . ARG B 1 95 ? 51.875 51.312 18.938 1 73.81 95 ARG B CA 1
ATOM 7329 C C . ARG B 1 95 ? 51.25 49.969 19.344 1 73.81 95 ARG B C 1
ATOM 7331 O O . ARG B 1 95 ? 51.938 48.938 19.359 1 73.81 95 ARG B O 1
ATOM 7338 N N . SER B 1 96 ? 50.125 50.062 19.984 1 65.88 96 SER B N 1
ATOM 7339 C CA . SER B 1 96 ? 49.469 48.844 20.406 1 65.88 96 SER B CA 1
ATOM 7340 C C . SER B 1 96 ? 48.781 48.156 19.203 1 65.88 96 SER B C 1
ATOM 7342 O O . SER B 1 96 ? 48.25 48.812 18.328 1 65.88 96 SER B O 1
ATOM 7344 N N . VAL B 1 97 ? 49.312 47 18.938 1 61.84 97 VAL B N 1
ATOM 7345 C CA . VAL B 1 97 ? 48.531 46.188 17.984 1 61.84 97 VAL B CA 1
ATOM 7346 C C . VAL B 1 97 ? 47.219 45.75 18.625 1 61.84 97 VAL B C 1
ATOM 7348 O O . VAL B 1 97 ? 47.25 44.969 19.594 1 61.84 97 VAL B O 1
ATOM 7351 N N . ASP B 1 98 ? 46.219 46.531 18.469 1 69.38 98 ASP B N 1
ATOM 7352 C CA . ASP B 1 98 ? 44.938 46.062 19 1 69.38 98 ASP B CA 1
ATOM 7353 C C . ASP B 1 98 ? 44.438 44.844 18.234 1 69.38 98 ASP B C 1
ATOM 7355 O O . ASP B 1 98 ? 44.062 44.969 17.062 1 69.38 98 ASP B O 1
ATOM 7359 N N . PRO B 1 99 ? 44.594 43.688 18.812 1 76.06 99 PRO B N 1
ATOM 7360 C CA . PRO B 1 99 ? 44.188 42.469 18.141 1 76.06 99 PRO B CA 1
ATOM 7361 C C . PRO B 1 99 ? 42.781 42.562 17.578 1 76.06 99 PRO B C 1
ATOM 7363 O O . PRO B 1 99 ? 42.469 41.906 16.578 1 76.06 99 PRO B O 1
ATOM 7366 N N . TRP B 1 100 ? 41.969 43.375 18.094 1 87.31 100 TRP B N 1
ATOM 7367 C CA . TRP B 1 100 ? 40.594 43.469 17.656 1 87.31 100 TRP B CA 1
ATOM 7368 C C . TRP B 1 100 ? 40.5 44.281 16.359 1 87.31 100 TRP B C 1
ATOM 7370 O O . TRP B 1 100 ? 39.5 44.156 15.633 1 87.31 100 TRP B O 1
ATOM 7380 N N . GLU B 1 101 ? 41.438 45.031 16.062 1 80.88 101 GLU B N 1
ATOM 7381 C CA . GLU B 1 101 ? 41.469 45.75 14.789 1 80.88 101 GLU B CA 1
ATOM 7382 C C . GLU B 1 101 ? 41.656 44.812 13.617 1 80.88 101 GLU B C 1
ATOM 7384 O O . GLU B 1 101 ? 41.094 45.031 12.539 1 80.88 101 GLU B O 1
ATOM 7389 N N . VAL B 1 102 ? 42.469 43.875 13.883 1 79.5 102 VAL B N 1
ATOM 7390 C CA . VAL B 1 102 ? 42.656 42.844 12.859 1 79.5 102 VAL B CA 1
ATOM 7391 C C . VAL B 1 102 ? 41.344 42.125 12.586 1 79.5 102 VAL B C 1
ATOM 7393 O O . VAL B 1 102 ? 40.969 41.906 11.43 1 79.5 102 VAL B O 1
ATOM 7396 N N . VAL B 1 103 ? 40.656 41.781 13.633 1 89.81 103 VAL B N 1
ATOM 7397 C CA . VAL B 1 103 ? 39.375 41.125 13.5 1 89.81 103 VAL B CA 1
ATOM 7398 C C . VAL B 1 103 ? 38.406 42.031 12.727 1 89.81 103 VAL B C 1
ATOM 7400 O O . VAL B 1 103 ? 37.688 41.562 11.859 1 89.81 103 VAL B O 1
ATOM 7403 N N . ARG B 1 104 ? 38.438 43.281 12.977 1 88.75 104 ARG B N 1
ATOM 7404 C CA . ARG B 1 104 ? 37.594 44.25 12.281 1 88.75 104 ARG B CA 1
ATOM 7405 C C . ARG B 1 104 ? 37.844 44.25 10.781 1 88.75 104 ARG B C 1
ATOM 7407 O O . ARG B 1 104 ? 36.906 44.25 9.984 1 88.75 104 ARG B O 1
ATOM 7414 N N . GLN B 1 105 ? 39.031 44.188 10.5 1 82.06 105 GLN B N 1
ATOM 7415 C CA . GLN B 1 105 ? 39.438 44.219 9.086 1 82.06 105 GLN B CA 1
ATOM 7416 C C . GLN B 1 105 ? 39 42.906 8.391 1 82.06 105 GLN B C 1
ATOM 7418 O O . GLN B 1 105 ? 38.625 42.938 7.227 1 82.06 105 GLN B O 1
ATOM 7423 N N . LEU B 1 106 ? 39.156 41.906 9.133 1 88.75 106 LEU B N 1
ATOM 7424 C CA . LEU B 1 106 ? 38.812 40.594 8.57 1 88.75 106 LEU B CA 1
ATOM 7425 C C . LEU B 1 106 ? 37.344 40.5 8.273 1 88.75 106 LEU B C 1
ATOM 7427 O O . LEU B 1 106 ? 36.906 39.688 7.441 1 88.75 106 LEU B O 1
ATOM 7431 N N . PHE B 1 107 ? 36.5 41.344 8.977 1 92 107 PHE B N 1
ATOM 7432 C CA . PHE B 1 107 ? 35.062 41.344 8.742 1 92 107 PHE B CA 1
ATOM 7433 C C . PHE B 1 107 ? 34.656 42.5 7.82 1 92 107 PHE B C 1
ATOM 7435 O O . PHE B 1 107 ? 33.5 42.906 7.766 1 92 107 PHE B O 1
ATOM 7442 N N . GLY B 1 108 ? 35.625 43.125 7.176 1 83.75 108 GLY B N 1
ATOM 7443 C CA . GLY B 1 108 ? 35.375 44.156 6.195 1 83.75 108 GLY B CA 1
ATOM 7444 C C . GLY B 1 108 ? 35.375 45.562 6.793 1 83.75 108 GLY B C 1
ATOM 7445 O O . GLY B 1 108 ? 34.844 46.5 6.199 1 83.75 108 GLY B O 1
ATOM 7446 N N . GLY B 1 109 ? 35.812 45.688 7.98 1 82.44 109 GLY B N 1
ATOM 7447 C CA . GLY B 1 109 ? 36.031 47.031 8.547 1 82.44 109 GLY B CA 1
ATOM 7448 C C . GLY B 1 109 ? 34.875 47.5 9.375 1 82.44 109 GLY B C 1
ATOM 7449 O O . GLY B 1 109 ? 34.844 48.688 9.781 1 82.44 109 GLY B O 1
ATOM 7450 N N . ALA B 1 110 ? 33.906 46.688 9.633 1 84.75 110 ALA B N 1
ATOM 7451 C CA . ALA B 1 110 ? 32.75 47.094 10.43 1 84.75 110 ALA B CA 1
ATOM 7452 C C . ALA B 1 110 ? 33.125 47.312 11.891 1 84.75 110 ALA B C 1
ATOM 7454 O O . ALA B 1 110 ? 34.188 46.844 12.336 1 84.75 110 ALA B O 1
ATOM 7455 N N . ALA B 1 111 ? 32.281 48.062 12.625 1 90.25 111 ALA B N 1
ATOM 7456 C CA . ALA B 1 111 ? 32.562 48.344 14.031 1 90.25 111 ALA B CA 1
ATOM 7457 C C . ALA B 1 111 ? 32.312 47.094 14.898 1 90.25 111 ALA B C 1
ATOM 7459 O O . ALA B 1 111 ? 31.516 46.219 14.539 1 90.25 111 ALA B O 1
ATOM 7460 N N . LEU B 1 112 ? 33 47.031 16.016 1 90.81 112 LEU B N 1
ATOM 7461 C CA . LEU B 1 112 ? 32.906 45.875 16.906 1 90.81 112 LEU B CA 1
ATOM 7462 C C . LEU B 1 112 ? 31.844 46.094 17.969 1 90.81 112 LEU B C 1
ATOM 7464 O O . LEU B 1 112 ? 31.781 47.156 18.594 1 90.81 112 LEU B O 1
ATOM 7468 N N . ASP B 1 113 ? 31.016 45.188 18.188 1 91.44 113 ASP B N 1
ATOM 7469 C CA . ASP B 1 113 ? 30.109 45.188 19.328 1 91.44 113 ASP B CA 1
ATOM 7470 C C . ASP B 1 113 ? 30.875 44.969 20.641 1 91.44 113 ASP B C 1
ATOM 7472 O O . ASP B 1 113 ? 31.672 44.062 20.766 1 91.44 113 ASP B O 1
ATOM 7476 N N . PRO B 1 114 ? 30.656 45.812 21.594 1 90.19 114 PRO B N 1
ATOM 7477 C CA . PRO B 1 114 ? 31.359 45.688 22.875 1 90.19 114 PRO B CA 1
ATOM 7478 C C . PRO B 1 114 ? 31.141 44.312 23.516 1 90.19 114 PRO B C 1
ATOM 7480 O O . PRO B 1 114 ? 32 43.812 24.25 1 90.19 114 PRO B O 1
ATOM 7483 N N . THR B 1 115 ? 30.031 43.719 23.281 1 91.88 115 THR B N 1
ATOM 7484 C CA . THR B 1 115 ? 29.75 42.406 23.859 1 91.88 115 THR B CA 1
ATOM 7485 C C . THR B 1 115 ? 30.688 41.344 23.266 1 91.88 115 THR B C 1
ATOM 7487 O O . THR B 1 115 ? 31.016 40.375 23.922 1 91.88 115 THR B O 1
ATOM 7490 N N . LEU B 1 116 ? 31.062 41.531 22.062 1 92.88 116 LEU B N 1
ATOM 7491 C CA . LEU B 1 116 ? 32.031 40.625 21.422 1 92.88 116 LEU B CA 1
ATOM 7492 C C . LEU B 1 116 ? 33.406 40.719 22.062 1 92.88 116 LEU B C 1
ATOM 7494 O O . LEU B 1 116 ? 34.031 39.719 22.375 1 92.88 116 LEU B O 1
ATOM 7498 N N . VAL B 1 117 ? 33.719 41.906 22.344 1 89 117 VAL B N 1
ATOM 7499 C CA . VAL B 1 117 ? 35.031 42.156 22.922 1 89 117 VAL B CA 1
ATOM 7500 C C . VAL B 1 117 ? 35.094 41.625 24.359 1 89 117 VAL B C 1
ATOM 7502 O O . VAL B 1 117 ? 36.094 41.062 24.781 1 89 117 VAL B O 1
ATOM 7505 N N . ARG B 1 118 ? 34 41.719 25.016 1 89.88 118 ARG B N 1
ATOM 7506 C CA . ARG B 1 118 ? 33.938 41.281 26.406 1 89.88 118 ARG B CA 1
ATOM 7507 C C . ARG B 1 118 ? 33.906 39.75 26.5 1 89.88 118 ARG B C 1
ATOM 7509 O O . ARG B 1 118 ? 34.156 39.188 27.562 1 89.88 118 ARG B O 1
ATOM 7516 N N . THR B 1 119 ? 33.562 39.062 25.438 1 89.44 119 THR B N 1
ATOM 7517 C CA . THR B 1 119 ? 33.469 37.594 25.422 1 89.44 119 THR B CA 1
ATOM 7518 C C . THR B 1 119 ? 34.812 36.969 25.734 1 89.44 119 THR B C 1
ATOM 7520 O O . THR B 1 119 ? 34.875 35.875 26.297 1 89.44 119 THR B O 1
ATOM 7523 N N . GLY B 1 120 ? 35.938 37.656 25.391 1 82.75 120 GLY B N 1
ATOM 7524 C CA . GLY B 1 120 ? 37.219 37.156 25.828 1 82.75 120 GLY B CA 1
ATOM 7525 C C . GLY B 1 120 ? 38.25 37.156 24.734 1 82.75 120 GLY B C 1
ATOM 7526 O O . GLY B 1 120 ? 37.938 37.281 23.547 1 82.75 120 GLY B O 1
ATOM 7527 N N . ARG B 1 121 ? 39.375 36.875 25.156 1 85.19 121 ARG B N 1
ATOM 7528 C CA . ARG B 1 121 ? 40.531 36.938 24.266 1 85.19 121 ARG B CA 1
ATOM 7529 C C . ARG B 1 121 ? 40.531 35.75 23.312 1 85.19 121 ARG B C 1
ATOM 7531 O O . ARG B 1 121 ? 41.031 35.844 22.188 1 85.19 121 ARG B O 1
ATOM 7538 N N . TRP B 1 122 ? 39.875 34.688 23.75 1 91.19 122 TRP B N 1
ATOM 7539 C CA . TRP B 1 122 ? 39.875 33.5 22.922 1 91.19 122 TRP B CA 1
ATOM 7540 C C . TRP B 1 122 ? 39.188 33.75 21.578 1 91.19 122 TRP B C 1
ATOM 7542 O O . TRP B 1 122 ? 39.562 33.219 20.547 1 91.19 122 TRP B O 1
ATOM 7552 N N . VAL B 1 123 ? 38.156 34.625 21.578 1 93.38 123 VAL B N 1
ATOM 7553 C CA . VAL B 1 123 ? 37.406 34.906 20.359 1 93.38 123 VAL B CA 1
ATOM 7554 C C . VAL B 1 123 ? 38.281 35.688 19.375 1 93.38 123 VAL B C 1
ATOM 7556 O O . VAL B 1 123 ? 38.25 35.406 18.172 1 93.38 123 VAL B O 1
ATOM 7559 N N . CYS B 1 124 ? 38.969 36.594 19.969 1 88.75 124 CYS B N 1
ATOM 7560 C CA . CYS B 1 124 ? 39.844 37.406 19.141 1 88.75 124 CYS B CA 1
ATOM 7561 C C . CYS B 1 124 ? 40.906 36.5 18.484 1 88.75 124 CYS B C 1
ATOM 7563 O O . CYS B 1 124 ? 41.125 36.594 17.266 1 88.75 124 CYS B O 1
ATOM 7565 N N . ASP B 1 125 ? 41.438 35.688 19.25 1 86.12 125 ASP B N 1
ATOM 7566 C CA . ASP B 1 125 ? 42.469 34.75 18.75 1 86.12 125 ASP B CA 1
ATOM 7567 C C . ASP B 1 125 ? 41.875 33.812 17.703 1 86.12 125 ASP B C 1
ATOM 7569 O O . ASP B 1 125 ? 42.469 33.594 16.641 1 86.12 125 ASP B O 1
ATOM 7573 N N . ALA B 1 126 ? 40.75 33.281 17.938 1 93.19 126 ALA B N 1
ATOM 7574 C CA . ALA B 1 126 ? 40.094 32.344 17.031 1 93.19 126 ALA B CA 1
ATOM 7575 C C . ALA B 1 126 ? 39.75 33 15.695 1 93.19 126 ALA B C 1
ATOM 7577 O O . ALA B 1 126 ? 40 32.438 14.633 1 93.19 126 ALA B O 1
ATOM 7578 N N . LEU B 1 127 ? 39.219 34.219 15.711 1 92.56 127 LEU B N 1
ATOM 7579 C CA . LEU B 1 127 ? 38.781 34.938 14.508 1 92.56 127 LEU B CA 1
ATOM 7580 C C . LEU B 1 127 ? 40 35.344 13.664 1 92.56 127 LEU B C 1
ATOM 7582 O O . LEU B 1 127 ? 39.875 35.531 12.453 1 92.56 127 LEU B O 1
ATOM 7586 N N . THR B 1 128 ? 41.062 35.438 14.32 1 86.31 128 THR B N 1
ATOM 7587 C CA . THR B 1 128 ? 42.281 35.844 13.602 1 86.31 128 THR B CA 1
ATOM 7588 C C . THR B 1 128 ? 43 34.625 13.039 1 86.31 128 THR B C 1
ATOM 7590 O O . THR B 1 128 ? 43.344 34.594 11.852 1 86.31 128 THR B O 1
ATOM 7593 N N . ASP B 1 129 ? 43.094 33.656 13.883 1 82.5 129 ASP B N 1
ATOM 7594 C CA . ASP B 1 129 ? 43.938 32.5 13.531 1 82.5 129 ASP B CA 1
ATOM 7595 C C . ASP B 1 129 ? 43.188 31.594 12.555 1 82.5 129 ASP B C 1
ATOM 7597 O O . ASP B 1 129 ? 43.812 30.906 11.742 1 82.5 129 ASP B O 1
ATOM 7601 N N . LEU B 1 130 ? 41.906 31.562 12.656 1 88.69 130 LEU B N 1
ATOM 7602 C CA . LEU B 1 130 ? 41.156 30.594 11.883 1 88.69 130 LEU B CA 1
ATOM 7603 C C . LEU B 1 130 ? 40.406 31.281 10.742 1 88.69 130 LEU B C 1
ATOM 7605 O O . LEU B 1 130 ? 39.438 30.719 10.195 1 88.69 130 LEU B O 1
ATOM 7609 N N . ALA B 1 131 ? 40.812 32.438 10.383 1 86.75 131 ALA B N 1
ATOM 7610 C CA . ALA B 1 131 ? 40.156 33.188 9.328 1 86.75 131 ALA B CA 1
ATOM 7611 C C . ALA B 1 131 ? 40.312 32.5 7.977 1 86.75 131 ALA B C 1
ATOM 7613 O O . ALA B 1 131 ? 41.375 32 7.645 1 86.75 131 ALA B O 1
ATOM 7614 N N . PRO B 1 132 ? 39.156 32.406 7.367 1 82.06 132 PRO B N 1
ATOM 7615 C CA . PRO B 1 132 ? 39.281 31.922 5.996 1 82.06 132 PRO B CA 1
ATOM 7616 C C . PRO B 1 132 ? 40.156 32.844 5.117 1 82.06 132 PRO B C 1
ATOM 7618 O O . PRO B 1 132 ? 40.344 34 5.453 1 82.06 132 PRO B O 1
ATOM 7621 N N . ALA B 1 133 ? 40.562 32.344 4.012 1 71.75 133 ALA B N 1
ATOM 7622 C CA . ALA B 1 133 ? 41.406 33.094 3.1 1 71.75 133 ALA B CA 1
ATOM 7623 C C . ALA B 1 133 ? 40.688 34.312 2.559 1 71.75 133 ALA B C 1
ATOM 7625 O O . ALA B 1 133 ? 41.281 35.375 2.346 1 71.75 133 ALA B O 1
ATOM 7626 N N . THR B 1 134 ? 39.406 34.188 2.469 1 76.06 134 THR B N 1
ATOM 7627 C CA . THR B 1 134 ? 38.594 35.25 1.888 1 76.06 134 THR B CA 1
ATOM 7628 C C . THR B 1 134 ? 38.094 36.188 2.975 1 76.06 134 THR B C 1
ATOM 7630 O O . THR B 1 134 ? 37.406 37.156 2.68 1 76.06 134 THR B O 1
ATOM 7633 N N . GLY B 1 135 ? 38.562 35.938 4.156 1 82.88 135 GLY B N 1
ATOM 7634 C CA . GLY B 1 135 ? 38 36.719 5.254 1 82.88 135 GLY B CA 1
ATOM 7635 C C . GLY B 1 135 ? 36.656 36.219 5.738 1 82.88 135 GLY B C 1
ATOM 7636 O O . GLY B 1 135 ? 36.125 35.25 5.211 1 82.88 135 GLY B O 1
ATOM 7637 N N . TRP B 1 136 ? 36.125 36.969 6.738 1 92.25 136 TRP B N 1
ATOM 7638 C CA . TRP B 1 136 ? 34.844 36.594 7.316 1 92.25 136 TRP B CA 1
ATOM 7639 C C . TRP B 1 136 ? 33.688 37.281 6.598 1 92.25 136 TRP B C 1
ATOM 7641 O O . TRP B 1 136 ? 33.875 38.375 6.031 1 92.25 136 TRP B O 1
ATOM 7651 N N . PRO B 1 137 ? 32.469 36.75 6.59 1 90.81 137 PRO B N 1
ATOM 7652 C CA . PRO B 1 137 ? 31.312 37.406 5.977 1 90.81 137 PRO B CA 1
ATOM 7653 C C . PRO B 1 137 ? 30.969 38.75 6.645 1 90.81 137 PRO B C 1
ATOM 7655 O O . PRO B 1 137 ? 30.969 38.844 7.875 1 90.81 137 PRO B O 1
ATOM 7658 N N . ARG B 1 138 ? 30.656 39.75 5.805 1 89.88 138 ARG B N 1
ATOM 7659 C CA . ARG B 1 138 ? 30.281 41.062 6.316 1 89.88 138 ARG B CA 1
ATOM 7660 C C . ARG B 1 138 ? 28.938 41 7.043 1 89.88 138 ARG B C 1
ATOM 7662 O O . ARG B 1 138 ? 28.031 40.312 6.617 1 89.88 138 ARG B O 1
ATOM 7669 N N . PRO B 1 139 ? 28.844 41.688 8.156 1 89.88 139 PRO B N 1
ATOM 7670 C CA . PRO B 1 139 ? 27.562 41.719 8.852 1 89.88 139 PRO B CA 1
ATOM 7671 C C . PRO B 1 139 ? 26.484 42.469 8.078 1 89.88 139 PRO B C 1
ATOM 7673 O O . PRO B 1 139 ? 26.812 43.312 7.242 1 89.88 139 PRO B O 1
ATOM 7676 N N . ALA B 1 140 ? 25.266 42.062 8.266 1 82.56 140 ALA B N 1
ATOM 7677 C CA . ALA B 1 140 ? 24.156 42.75 7.613 1 82.56 140 ALA B CA 1
ATOM 7678 C C . ALA B 1 140 ? 24.109 44.219 8.055 1 82.56 140 ALA B C 1
ATOM 7680 O O . ALA B 1 140 ? 23.766 45.094 7.266 1 82.56 140 ALA B O 1
ATOM 7681 N N . GLY B 1 141 ? 24.547 44.562 9.305 1 81.94 141 GLY B N 1
ATOM 7682 C CA . GLY B 1 141 ? 24.562 45.906 9.828 1 81.94 141 GLY B CA 1
ATOM 7683 C C . GLY B 1 141 ? 25.953 46.5 9.844 1 81.94 141 GLY B C 1
ATOM 7684 O O . GLY B 1 141 ? 26.828 46.125 9.055 1 81.94 141 GLY B O 1
ATOM 7685 N N . THR B 1 142 ? 26.094 47.562 10.602 1 86.56 142 THR B N 1
ATOM 7686 C CA . THR B 1 142 ? 27.344 48.312 10.656 1 86.56 142 THR B CA 1
ATOM 7687 C C . THR B 1 142 ? 28.234 47.812 11.797 1 86.56 142 THR B C 1
ATOM 7689 O O . THR B 1 142 ? 29.359 48.281 11.977 1 86.56 142 THR B O 1
ATOM 7692 N N . VAL B 1 143 ? 27.656 46.844 12.5 1 92.38 143 VAL B N 1
ATOM 7693 C CA . VAL B 1 143 ? 28.375 46.375 13.68 1 92.38 143 VAL B CA 1
ATOM 7694 C C . VAL B 1 143 ? 28.531 44.875 13.617 1 92.38 143 VAL B C 1
ATOM 7696 O O . VAL B 1 143 ? 27.609 44.156 13.219 1 92.38 143 VAL B O 1
ATOM 7699 N N . ILE B 1 144 ? 29.719 44.406 14 1 94.5 144 ILE B N 1
ATOM 7700 C CA . ILE B 1 144 ? 29.969 42.969 14.133 1 94.5 144 ILE B CA 1
ATOM 7701 C C . ILE B 1 144 ? 29.453 42.469 15.492 1 94.5 144 ILE B C 1
ATOM 7703 O O . ILE B 1 144 ? 30.141 42.656 16.5 1 94.5 144 ILE B O 1
ATOM 7707 N N . THR B 1 145 ? 28.328 41.906 15.43 1 93.75 145 THR B N 1
ATOM 7708 C CA . THR B 1 145 ? 27.75 41.406 16.672 1 93.75 145 THR B CA 1
ATOM 7709 C C . THR B 1 145 ? 28.453 40.125 17.125 1 93.75 145 THR B C 1
ATOM 7711 O O . THR B 1 145 ? 29.094 39.469 16.328 1 93.75 145 THR B O 1
ATOM 7714 N N . ARG B 1 146 ? 28.344 39.844 18.422 1 93.69 146 ARG B N 1
ATOM 7715 C CA . ARG B 1 146 ? 28.875 38.594 18.969 1 93.69 146 ARG B CA 1
ATOM 7716 C C . ARG B 1 146 ? 28.312 37.406 18.234 1 93.69 146 ARG B C 1
ATOM 7718 O O . ARG B 1 146 ? 29.047 36.469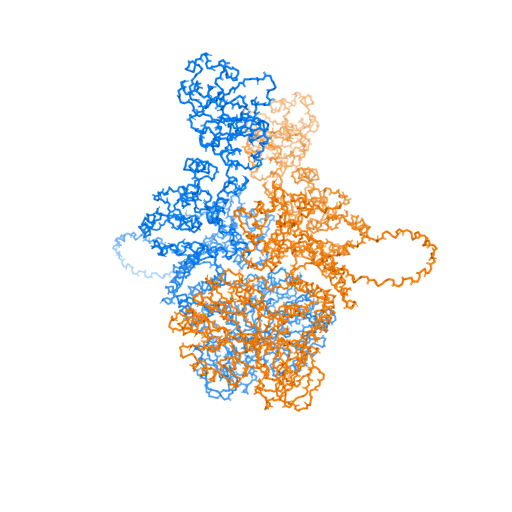 17.875 1 93.69 146 ARG B O 1
ATOM 7725 N N . ASP B 1 147 ? 26.984 37.406 18.031 1 94.25 147 ASP B N 1
ATOM 7726 C CA . ASP B 1 147 ? 26.312 36.312 17.375 1 94.25 147 ASP B CA 1
ATOM 7727 C C . ASP B 1 147 ? 26.812 36.125 15.945 1 94.25 147 ASP B C 1
ATOM 7729 O O . ASP B 1 147 ? 27.078 35 15.508 1 94.25 147 ASP B O 1
ATOM 7733 N N . HIS B 1 148 ? 26.953 37.219 15.25 1 94.31 148 HIS B N 1
ATOM 7734 C CA . HIS B 1 148 ? 27.422 37.125 13.867 1 94.31 148 HIS B CA 1
ATOM 7735 C C . HIS B 1 148 ? 28.828 36.562 13.797 1 94.31 148 HIS B C 1
ATOM 7737 O O . HIS B 1 148 ? 29.109 35.688 12.969 1 94.31 148 HIS B O 1
ATOM 7743 N N . ALA B 1 149 ? 29.719 37.094 14.617 1 94.75 149 ALA B N 1
ATOM 7744 C CA . ALA B 1 149 ? 31.109 36.656 14.625 1 94.75 149 ALA B CA 1
ATOM 7745 C C . ALA B 1 149 ? 31.234 35.188 14.977 1 94.75 149 ALA B C 1
ATOM 7747 O O . ALA B 1 149 ? 31.906 34.438 14.273 1 94.75 149 ALA B O 1
ATOM 7748 N N . LEU B 1 150 ? 30.531 34.812 15.984 1 95.25 150 LEU B N 1
ATOM 7749 C CA . LEU B 1 150 ? 30.656 33.438 16.453 1 95.25 150 LEU B CA 1
ATOM 7750 C C . LEU B 1 150 ? 29.938 32.469 15.523 1 95.25 150 LEU B C 1
ATOM 7752 O O . LEU B 1 150 ? 30.375 31.344 15.336 1 95.25 150 LEU B O 1
ATOM 7756 N N . ARG B 1 151 ? 28.844 32.812 14.914 1 94.88 151 ARG B N 1
ATOM 7757 C CA . ARG B 1 151 ? 28.188 32 13.898 1 94.88 151 ARG B CA 1
ATOM 7758 C C . ARG B 1 151 ? 29.125 31.75 12.711 1 94.88 151 ARG B C 1
ATOM 7760 O O . ARG B 1 151 ? 29.156 30.641 12.164 1 94.88 151 ARG B O 1
ATOM 7767 N N . SER B 1 152 ? 29.781 32.844 12.375 1 94.56 152 SER B N 1
ATOM 7768 C CA . SER B 1 152 ? 30.734 32.719 11.281 1 94.56 152 SER B CA 1
ATOM 7769 C C . SER B 1 152 ? 31.859 31.734 11.633 1 94.56 152 SER B C 1
ATOM 7771 O O . SER B 1 152 ? 32.281 30.938 10.797 1 94.56 152 SER B O 1
ATOM 7773 N N . LEU B 1 153 ? 32.312 31.859 12.828 1 94.19 153 LEU B N 1
ATOM 7774 C CA . LEU B 1 153 ? 33.375 30.984 13.297 1 94.19 153 LEU B CA 1
ATOM 7775 C C . LEU B 1 153 ? 32.875 29.531 13.32 1 94.19 153 LEU B C 1
ATOM 7777 O O . LEU B 1 153 ? 33.594 28.625 12.875 1 94.19 153 LEU B O 1
ATOM 7781 N N . VAL B 1 154 ? 31.703 29.25 13.773 1 94.88 154 VAL B N 1
ATOM 7782 C CA . VAL B 1 154 ? 31.125 27.906 13.828 1 94.88 154 VAL B CA 1
ATOM 7783 C C . VAL B 1 154 ? 30.984 27.359 12.414 1 94.88 154 VAL B C 1
ATOM 7785 O O . VAL B 1 154 ? 31.328 26.188 12.156 1 94.88 154 VAL B O 1
ATOM 7788 N N . THR B 1 155 ? 30.469 28.141 11.578 1 92.62 155 THR B N 1
ATOM 7789 C CA . THR B 1 155 ? 30.281 27.719 10.195 1 92.62 155 THR B CA 1
ATOM 7790 C C . THR B 1 155 ? 31.625 27.328 9.562 1 92.62 155 THR B C 1
ATOM 7792 O O . THR B 1 155 ? 31.719 26.312 8.867 1 92.62 155 THR B O 1
ATOM 7795 N N . ALA B 1 156 ? 32.594 28.062 9.852 1 89.19 156 ALA B N 1
ATOM 7796 C CA . ALA B 1 156 ? 33.906 27.828 9.258 1 89.19 156 ALA B CA 1
ATOM 7797 C C . ALA B 1 156 ? 34.562 26.578 9.852 1 89.19 156 ALA B C 1
ATOM 7799 O O . ALA B 1 156 ? 35.219 25.812 9.141 1 89.19 156 ALA B O 1
ATOM 7800 N N . GLN B 1 157 ? 34.344 26.359 11.086 1 89.62 157 GLN B N 1
ATOM 7801 C CA . GLN B 1 157 ? 35.094 25.312 11.766 1 89.62 157 GLN B CA 1
ATOM 7802 C C . GLN B 1 157 ? 34.281 24 11.797 1 89.62 157 GLN B C 1
ATOM 7804 O O . GLN B 1 157 ? 34.875 22.922 11.734 1 89.62 157 GLN B O 1
ATOM 7809 N N . LEU B 1 158 ? 33 24.109 11.914 1 92.12 158 LEU B N 1
ATOM 7810 C CA . LEU B 1 158 ? 32.188 22.906 12.039 1 92.12 158 LEU B CA 1
ATOM 7811 C C . LEU B 1 158 ? 31.469 22.594 10.734 1 92.12 158 LEU B C 1
ATOM 7813 O O . LEU B 1 158 ? 30.953 21.484 10.547 1 92.12 158 LEU B O 1
ATOM 7817 N N . GLY B 1 159 ? 31.359 23.562 9.867 1 88.19 159 GLY B N 1
ATOM 7818 C CA . GLY B 1 159 ? 30.719 23.328 8.586 1 88.19 159 GLY B CA 1
ATOM 7819 C C . GLY B 1 159 ? 29.203 23.359 8.656 1 88.19 159 GLY B C 1
ATOM 7820 O O . GLY B 1 159 ? 28.516 22.828 7.785 1 88.19 159 GLY B O 1
ATOM 7821 N N . ILE B 1 160 ? 28.672 23.922 9.719 1 91.88 160 ILE B N 1
ATOM 7822 C CA . ILE B 1 160 ? 27.234 24.047 9.859 1 91.88 160 ILE B CA 1
ATOM 7823 C C . ILE B 1 160 ? 26.781 25.391 9.297 1 91.88 160 ILE B C 1
ATOM 7825 O O . ILE B 1 160 ? 27.344 26.438 9.633 1 91.88 160 ILE B O 1
ATOM 7829 N N . ARG B 1 161 ? 25.734 25.359 8.5 1 87.69 161 ARG B N 1
ATOM 7830 C CA . ARG B 1 161 ? 25.219 26.609 7.953 1 87.69 161 ARG B CA 1
ATOM 7831 C C . ARG B 1 161 ? 24.719 27.531 9.062 1 87.69 161 ARG B C 1
ATOM 7833 O O . ARG B 1 161 ? 24.156 27.047 10.055 1 87.69 161 ARG B O 1
ATOM 7840 N N . PRO B 1 162 ? 24.922 28.797 8.766 1 88.19 162 PRO B N 1
ATOM 7841 C CA . PRO B 1 162 ? 24.531 29.75 9.805 1 88.19 162 PRO B CA 1
ATOM 7842 C C . PRO B 1 162 ? 23.047 29.625 10.195 1 88.19 162 PRO B C 1
ATOM 7844 O O . PRO B 1 162 ? 22.688 29.875 11.352 1 88.19 162 PRO B O 1
ATOM 7847 N N . ASP B 1 163 ? 22.25 29.188 9.258 1 88.56 163 ASP B N 1
ATOM 7848 C CA . ASP B 1 163 ? 20.828 29.094 9.516 1 88.56 163 ASP B CA 1
ATOM 7849 C C . ASP B 1 163 ? 20.438 27.734 10.078 1 88.56 163 ASP B C 1
ATOM 7851 O O . ASP B 1 163 ? 19.281 27.5 10.445 1 88.56 163 ASP B O 1
ATOM 7855 N N . GLN B 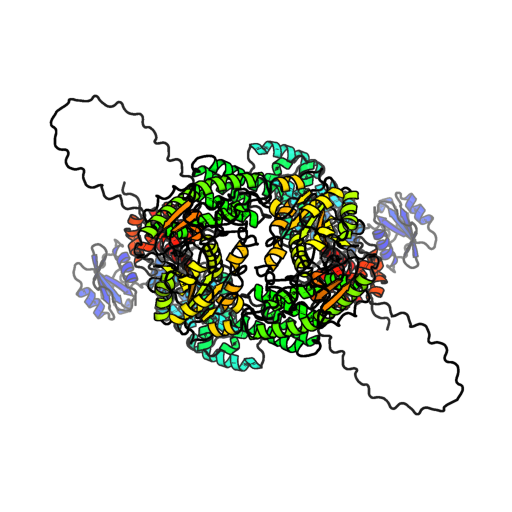1 164 ? 21.453 26.906 10.242 1 91.44 164 GLN B N 1
ATOM 7856 C CA . GLN B 1 164 ? 21.188 25.547 10.695 1 91.44 164 GLN B CA 1
ATOM 7857 C C . GLN B 1 164 ? 21.891 25.25 12.008 1 91.44 164 GLN B C 1
ATOM 7859 O O . GLN B 1 164 ? 22.094 24.078 12.359 1 91.44 164 GLN B O 1
ATOM 7864 N N . ILE B 1 165 ? 22.297 26.312 12.656 1 94.38 165 ILE B N 1
ATOM 7865 C CA . ILE B 1 165 ? 22.969 26.109 13.938 1 94.38 165 ILE B CA 1
ATOM 7866 C C . ILE B 1 165 ? 21.922 25.844 15.023 1 94.38 165 ILE B C 1
ATOM 7868 O O . ILE B 1 165 ? 21.547 26.766 15.758 1 94.38 165 ILE B O 1
ATOM 7872 N N . ASP B 1 166 ? 21.391 24.703 15.078 1 94.19 166 ASP B N 1
ATOM 7873 C CA . ASP B 1 166 ? 20.453 24.172 16.047 1 94.19 166 ASP B CA 1
ATOM 7874 C C . ASP B 1 166 ? 20.766 22.719 16.391 1 94.19 166 ASP B C 1
ATOM 7876 O O . ASP B 1 166 ? 21.844 22.219 16.047 1 94.19 166 ASP B O 1
ATOM 7880 N N . SER B 1 167 ? 19.922 22.125 17.141 1 94.75 167 SER B N 1
ATOM 7881 C CA . SER B 1 167 ? 20.188 20.766 17.578 1 94.75 167 SER B CA 1
ATOM 7882 C C . SER B 1 167 ? 20.297 19.812 16.391 1 94.75 167 SER B C 1
ATOM 7884 O O . SER B 1 167 ? 21.172 18.938 16.375 1 94.75 167 SER B O 1
ATOM 7886 N N . ALA B 1 168 ? 19.5 20 15.414 1 93.5 168 ALA B N 1
ATOM 7887 C CA . ALA B 1 168 ? 19.531 19.141 14.227 1 93.5 168 ALA B CA 1
ATOM 7888 C C . ALA B 1 168 ? 20.828 19.328 13.453 1 93.5 168 ALA B C 1
ATOM 7890 O O . ALA B 1 168 ? 21.422 18.344 13 1 93.5 168 ALA B O 1
ATOM 7891 N N . GLY B 1 169 ? 21.172 20.562 13.328 1 93.38 169 GLY B N 1
ATOM 7892 C CA . GLY B 1 169 ? 22.422 20.844 12.633 1 93.38 169 GLY B CA 1
ATOM 7893 C C . GLY B 1 169 ? 23.641 20.281 13.336 1 93.38 169 GLY B C 1
ATOM 7894 O O . GLY B 1 169 ? 24.562 19.797 12.688 1 93.38 169 GLY B O 1
ATOM 7895 N N . LEU B 1 170 ? 23.625 20.406 14.57 1 95.5 170 LEU B N 1
ATOM 7896 C CA . LEU B 1 170 ? 24.734 19.859 15.352 1 95.5 170 LEU B CA 1
ATOM 7897 C C . LEU B 1 170 ? 24.797 18.344 15.211 1 95.5 170 LEU B C 1
ATOM 7899 O O . LEU B 1 170 ? 25.891 17.781 15.086 1 95.5 170 LEU B O 1
ATOM 7903 N N . LEU B 1 171 ? 23.688 17.688 15.281 1 95.62 171 LEU B N 1
ATOM 7904 C CA . LEU B 1 171 ? 23.656 16.234 15.125 1 95.62 171 LEU B CA 1
ATOM 7905 C C . LEU B 1 171 ? 24.125 15.836 13.727 1 95.62 171 LEU B C 1
ATOM 7907 O O . LEU B 1 171 ? 24.875 14.875 13.57 1 95.62 171 LEU B O 1
ATOM 7911 N N . GLN B 1 172 ? 23.656 16.594 12.812 1 91.5 172 GLN B N 1
ATOM 7912 C CA . GLN B 1 172 ? 24.109 16.328 11.445 1 91.5 172 GLN B CA 1
ATOM 7913 C C . GLN B 1 172 ? 25.625 16.438 11.336 1 91.5 172 GLN B C 1
ATOM 7915 O O . GLN B 1 172 ? 26.25 15.633 10.641 1 91.5 172 GLN B O 1
ATOM 7920 N N . TRP B 1 173 ? 26.156 17.375 12.008 1 93.31 173 TRP B N 1
ATOM 7921 C CA . TRP B 1 173 ? 27.594 17.594 12.039 1 93.31 173 TRP B CA 1
ATOM 7922 C C . TRP B 1 173 ? 28.312 16.375 12.594 1 93.31 173 TRP B C 1
ATOM 7924 O O . TRP B 1 173 ? 29.391 16 12.102 1 93.31 173 TRP B O 1
ATOM 7934 N N . THR B 1 174 ? 27.734 15.695 13.43 1 94.81 174 THR B N 1
ATOM 7935 C CA . THR B 1 174 ? 28.391 14.57 14.086 1 94.81 174 THR B CA 1
ATOM 7936 C C . THR B 1 174 ? 28.469 13.367 13.141 1 94.81 174 THR B C 1
ATOM 7938 O O . THR B 1 174 ? 29.219 12.414 13.406 1 94.81 174 THR B O 1
ATOM 7941 N N . THR B 1 175 ? 27.75 13.406 12.094 1 88.56 175 THR B N 1
ATOM 7942 C CA . THR B 1 175 ? 27.766 12.289 11.156 1 88.56 175 THR B CA 1
ATOM 7943 C C . THR B 1 175 ? 28.953 12.398 10.211 1 88.56 175 THR B C 1
ATOM 7945 O O . THR B 1 175 ? 29.25 11.461 9.469 1 88.56 175 THR B O 1
ATOM 7948 N N . ASP B 1 176 ? 29.641 13.508 10.375 1 85.75 176 ASP B N 1
ATOM 7949 C CA . ASP B 1 176 ? 30.812 13.75 9.539 1 85.75 176 ASP B CA 1
ATOM 7950 C C . ASP B 1 176 ? 32.094 13.602 10.352 1 85.75 176 ASP B C 1
ATOM 7952 O O . ASP B 1 176 ? 32.5 14.531 11.047 1 85.75 176 ASP B O 1
ATOM 7956 N N . ALA B 1 177 ? 32.781 12.508 10.125 1 84.06 177 ALA B N 1
ATOM 7957 C CA . ALA B 1 177 ? 34 12.195 10.906 1 84.06 177 ALA B CA 1
ATOM 7958 C C . ALA B 1 177 ? 35.094 13.227 10.664 1 84.06 177 ALA B C 1
ATOM 7960 O O . ALA B 1 177 ? 35.812 13.602 11.594 1 84.06 177 ALA B O 1
ATOM 7961 N N . ALA B 1 178 ? 35.125 13.703 9.469 1 79.56 178 ALA B N 1
ATOM 7962 C CA . ALA B 1 178 ? 36.156 14.688 9.148 1 79.56 178 ALA B CA 1
ATOM 7963 C C . ALA B 1 178 ? 35.906 16 9.867 1 79.56 178 ALA B C 1
ATOM 7965 O O . ALA B 1 178 ? 36.844 16.625 10.391 1 79.56 178 ALA B O 1
ATOM 7966 N N . ALA B 1 179 ? 34.719 16.359 9.891 1 85.62 179 ALA B N 1
ATOM 7967 C CA . ALA B 1 179 ? 34.375 17.594 10.586 1 85.62 179 ALA B CA 1
ATOM 7968 C C . ALA B 1 179 ? 34.594 17.469 12.086 1 85.62 179 ALA B C 1
ATOM 7970 O O . ALA B 1 179 ? 35 18.422 12.742 1 85.62 179 ALA B O 1
ATOM 7971 N N . LEU B 1 180 ? 34.406 16.359 12.578 1 91.56 180 LEU B N 1
ATOM 7972 C CA . LEU B 1 180 ? 34.625 16.109 14 1 91.56 180 LEU B CA 1
ATOM 7973 C C . LEU B 1 180 ? 36.094 16.219 14.359 1 91.56 180 LEU B C 1
ATOM 7975 O O . LEU B 1 180 ? 36.438 16.781 15.406 1 91.56 180 LEU B O 1
ATOM 7979 N N . LEU B 1 181 ? 36.875 15.742 13.469 1 87.94 181 LEU B N 1
ATOM 7980 C CA . LEU B 1 181 ? 38.312 15.797 13.703 1 87.94 181 LEU B CA 1
ATOM 7981 C C . LEU B 1 181 ? 38.812 17.234 13.703 1 87.94 181 LEU B C 1
ATOM 7983 O O . LEU B 1 181 ? 39.688 17.594 14.469 1 87.94 181 LEU B O 1
ATOM 7987 N N . ARG B 1 182 ? 38.219 18.078 12.93 1 86.31 182 ARG B N 1
ATOM 7988 C CA . ARG B 1 182 ? 38.562 19.484 12.898 1 86.31 182 ARG B CA 1
ATOM 7989 C C . ARG B 1 182 ? 38.281 20.156 14.234 1 86.31 182 ARG B C 1
ATOM 7991 O O . ARG B 1 182 ? 39.062 20.953 14.727 1 86.31 182 ARG B O 1
ATOM 7998 N N . PHE B 1 183 ? 37.25 19.812 14.766 1 93 183 PHE B N 1
ATOM 7999 C CA . PHE B 1 183 ? 36.844 20.406 16.031 1 93 183 PHE B CA 1
ATOM 8000 C C . PHE B 1 183 ? 37.75 19.906 17.172 1 93 183 PHE B C 1
ATOM 8002 O O . PHE B 1 183 ? 38.188 20.688 18.016 1 93 183 PHE B O 1
ATOM 8009 N N . THR B 1 184 ? 37.938 18.641 17.219 1 91.25 184 THR B N 1
ATOM 8010 C CA . THR B 1 184 ? 38.719 18.062 18.312 1 91.25 184 THR B CA 1
ATOM 8011 C C . THR B 1 184 ? 40.188 18.5 18.234 1 91.25 184 THR B C 1
ATOM 8013 O O . THR B 1 184 ? 40.906 18.422 19.219 1 91.25 184 THR B O 1
ATOM 8016 N N . GLY B 1 185 ? 40.594 19.031 17.109 1 90.19 185 GLY B N 1
ATOM 8017 C CA . GLY B 1 185 ? 41.938 19.531 16.938 1 90.19 185 GLY B CA 1
ATOM 8018 C C . GLY B 1 185 ? 42.094 20.984 17.344 1 90.19 185 GLY B C 1
ATOM 8019 O O . GLY B 1 185 ? 43.219 21.484 17.422 1 90.19 185 GLY B O 1
ATOM 8020 N N . LEU B 1 186 ? 41.094 21.562 17.703 1 91.75 186 LEU B N 1
ATOM 8021 C CA . LEU B 1 186 ? 41.156 22.953 18.125 1 91.75 186 LEU B CA 1
ATOM 8022 C C . LEU B 1 186 ? 41.781 23.094 19.5 1 91.75 186 LEU B C 1
ATOM 8024 O O . LEU B 1 186 ? 41.625 22.188 20.344 1 91.75 186 LEU B O 1
ATOM 8028 N N . PRO B 1 187 ? 42.438 24.297 19.719 1 90.31 187 PRO B N 1
ATOM 8029 C CA . PRO B 1 187 ? 42.906 24.562 21.078 1 90.31 187 PRO B CA 1
ATOM 8030 C C . PRO B 1 187 ? 41.781 24.594 22.109 1 90.31 187 PRO B C 1
ATOM 8032 O O . PRO B 1 187 ? 40.688 25.047 21.797 1 90.31 187 PRO B O 1
ATOM 8035 N N . GLU B 1 188 ? 42.031 24.172 23.234 1 91.44 188 GLU B N 1
ATOM 8036 C CA . GLU B 1 188 ? 41.031 23.953 24.281 1 91.44 188 GLU B CA 1
ATOM 8037 C C . GLU B 1 188 ? 40.25 25.219 24.562 1 91.44 188 GLU B C 1
ATOM 8039 O O . GLU B 1 188 ? 39 25.156 24.688 1 91.44 188 GLU B O 1
ATOM 8044 N N . PRO B 1 189 ? 40.906 26.391 24.672 1 91.75 189 PRO B N 1
ATOM 8045 C CA . PRO B 1 189 ? 40.125 27.594 24.953 1 91.75 189 PRO B CA 1
ATOM 8046 C C . PRO B 1 189 ? 39.094 27.906 23.859 1 91.75 189 PRO B C 1
ATOM 8048 O O . PRO B 1 189 ? 38 28.391 24.156 1 91.75 189 PRO B O 1
ATOM 8051 N N . ILE B 1 190 ? 39.531 27.625 22.672 1 93 190 ILE B N 1
ATOM 8052 C CA . ILE B 1 190 ? 38.625 27.891 21.547 1 93 190 ILE B CA 1
ATOM 8053 C C . ILE B 1 190 ? 37.469 26.875 21.547 1 93 190 ILE B C 1
ATOM 8055 O O . ILE B 1 190 ? 36.312 27.234 21.375 1 93 190 ILE B O 1
ATOM 8059 N N . ALA B 1 191 ? 37.844 25.625 21.781 1 94.06 191 ALA B N 1
ATOM 8060 C CA . ALA B 1 191 ? 36.812 24.578 21.828 1 94.06 191 ALA B CA 1
ATOM 8061 C C . ALA B 1 191 ? 35.812 24.844 22.953 1 94.06 191 ALA B C 1
ATOM 8063 O O . ALA B 1 191 ? 34.625 24.672 22.766 1 94.06 191 ALA B O 1
ATOM 8064 N N . ASP B 1 192 ? 36.344 25.266 24.047 1 93.81 192 ASP B N 1
ATOM 8065 C CA . ASP B 1 192 ? 35.469 25.578 25.188 1 93.81 192 ASP B CA 1
ATOM 8066 C C . ASP B 1 192 ? 34.562 26.766 24.891 1 93.81 192 ASP B C 1
ATOM 8068 O O . ASP B 1 192 ? 33.406 26.766 25.234 1 93.81 192 ASP B O 1
ATOM 8072 N N . GLY B 1 193 ? 35.219 27.766 24.344 1 93.88 193 GLY B N 1
ATOM 8073 C CA . GLY B 1 193 ? 34.438 28.953 23.984 1 93.88 193 GLY B CA 1
ATOM 8074 C C . GLY B 1 193 ? 33.344 28.656 22.984 1 93.88 193 GLY B C 1
ATOM 8075 O O . GLY B 1 193 ? 32.219 29.094 23.172 1 93.88 193 GLY B O 1
ATOM 8076 N N . LEU B 1 194 ? 33.656 27.906 21.969 1 94.44 194 LEU B N 1
ATOM 8077 C CA . LEU B 1 194 ? 32.688 27.516 20.969 1 94.44 194 LEU B CA 1
ATOM 8078 C C . LEU B 1 194 ? 31.578 26.656 21.609 1 94.44 194 LEU B C 1
ATOM 8080 O O . LEU B 1 194 ? 30.406 26.797 21.281 1 94.44 194 LEU B O 1
ATOM 8084 N N . GLY B 1 195 ? 31.984 25.766 22.453 1 94.25 195 GLY B N 1
ATOM 8085 C CA . GLY B 1 195 ? 31.031 24.953 23.172 1 94.25 195 GLY B CA 1
ATOM 8086 C C . GLY B 1 195 ? 30.031 25.781 23.984 1 94.25 195 GLY B C 1
ATOM 8087 O O . GLY B 1 195 ? 28.844 25.484 24 1 94.25 195 GLY B O 1
ATOM 8088 N N . GLY B 1 196 ? 30.562 26.734 24.688 1 93.62 196 GLY B N 1
ATOM 8089 C CA . GLY B 1 196 ? 29.703 27.625 25.438 1 93.62 196 GLY B CA 1
ATOM 8090 C C . GLY B 1 196 ? 28.719 28.375 24.562 1 93.62 196 GLY B C 1
ATOM 8091 O O . GLY B 1 196 ? 27.531 28.453 24.891 1 93.62 196 GLY B O 1
ATOM 8092 N N . TYR B 1 197 ? 29.234 28.859 23.469 1 94.88 197 TYR B N 1
ATOM 8093 C CA . TYR B 1 197 ? 28.359 29.562 22.547 1 94.88 197 TYR B CA 1
ATOM 8094 C C . TYR B 1 197 ? 27.266 28.641 22 1 94.88 197 TYR B C 1
ATOM 8096 O O . TYR B 1 197 ? 26.094 29.016 21.953 1 94.88 197 TYR B O 1
ATOM 8104 N N . LEU B 1 198 ? 27.625 27.453 21.625 1 95.88 198 LEU B N 1
ATOM 8105 C CA . LEU B 1 198 ? 26.672 26.484 21.094 1 95.88 198 LEU B CA 1
ATOM 8106 C C . LEU B 1 198 ? 25.641 26.094 22.141 1 95.88 198 LEU B C 1
ATOM 8108 O O . LEU B 1 198 ? 24.469 25.875 21.797 1 95.88 198 LEU B O 1
ATOM 8112 N N . SER B 1 199 ? 26.031 25.984 23.312 1 94.75 199 SER B N 1
ATOM 8113 C CA . SER B 1 199 ? 25.078 25.688 24.391 1 94.75 199 SER B CA 1
ATOM 8114 C C . SER B 1 199 ? 24.047 26.812 24.531 1 94.75 199 SER B C 1
ATOM 8116 O O . SER B 1 199 ? 22.891 26.547 24.859 1 94.75 199 SER B O 1
ATOM 8118 N N . ASP B 1 200 ? 24.516 28 24.281 1 93.69 200 ASP B N 1
ATOM 8119 C CA . ASP B 1 200 ? 23.625 29.156 24.375 1 93.69 200 ASP B CA 1
ATOM 8120 C C . ASP B 1 200 ? 22.609 29.156 23.234 1 93.69 200 ASP B C 1
ATOM 8122 O O . ASP B 1 200 ? 21.422 29.438 23.453 1 93.69 200 ASP B O 1
ATOM 8126 N N . VAL B 1 201 ? 23.078 28.812 22.125 1 94.25 201 VAL B N 1
ATOM 8127 C CA . VAL B 1 201 ? 22.25 28.969 20.922 1 94.25 201 VAL B CA 1
ATOM 8128 C C . VAL B 1 201 ? 21.422 27.719 20.703 1 94.25 201 VAL B C 1
ATOM 8130 O O . VAL B 1 201 ? 20.25 27.797 20.312 1 94.25 201 VAL B O 1
ATOM 8133 N N . VAL B 1 202 ? 21.891 26.531 20.906 1 94.88 202 VAL B N 1
ATOM 8134 C CA . VAL B 1 202 ? 21.25 25.266 20.609 1 94.88 202 VAL B CA 1
ATOM 8135 C C . VAL B 1 202 ? 20.391 24.828 21.797 1 94.88 202 VAL B C 1
ATOM 8137 O O . VAL B 1 202 ? 19.344 24.188 21.625 1 94.88 202 VAL B O 1
ATOM 8140 N N . GLY B 1 203 ? 20.844 25.188 23 1 94.12 203 GLY B N 1
ATOM 8141 C CA . GLY B 1 203 ? 20.125 24.766 24.188 1 94.12 203 GLY B CA 1
ATOM 8142 C C . GLY B 1 203 ? 20.797 23.609 24.906 1 94.12 203 GLY B C 1
ATOM 8143 O O . GLY B 1 203 ? 21.969 23.328 24.688 1 94.12 203 GLY B O 1
ATOM 8144 N N . PRO B 1 204 ? 20.078 22.984 25.719 1 95.88 204 PRO B N 1
ATOM 8145 C CA . PRO B 1 204 ? 20.656 22.016 26.656 1 95.88 204 PRO B CA 1
ATOM 8146 C C . PRO B 1 204 ? 21.203 20.781 25.938 1 95.88 204 PRO B C 1
ATOM 8148 O O . PRO B 1 204 ? 21.953 20 26.531 1 95.88 204 PRO B O 1
ATOM 8151 N N . ALA B 1 205 ? 20.875 20.516 24.734 1 96.81 205 ALA B N 1
ATOM 8152 C CA . ALA B 1 205 ? 21.328 19.328 24.016 1 96.81 205 ALA B CA 1
ATOM 8153 C C . ALA B 1 205 ? 22.781 19.469 23.594 1 96.81 205 ALA B C 1
ATOM 8155 O O . ALA B 1 205 ? 23.453 18.469 23.312 1 96.81 205 ALA B O 1
ATOM 8156 N N . ALA B 1 206 ? 23.297 20.656 23.547 1 96.94 206 ALA B N 1
ATOM 8157 C CA . ALA B 1 206 ? 24.641 20.922 23.016 1 96.94 206 ALA B CA 1
ATOM 8158 C C . ALA B 1 206 ? 25.719 20.328 23.922 1 96.94 206 ALA B C 1
ATOM 8160 O O . ALA B 1 206 ? 26.672 19.719 23.438 1 96.94 206 ALA B O 1
ATOM 8161 N N . ALA B 1 207 ? 25.5 20.469 25.156 1 95.88 207 ALA B N 1
ATOM 8162 C CA . ALA B 1 207 ? 26.531 20.062 26.109 1 95.88 207 ALA B CA 1
ATOM 8163 C C . ALA B 1 207 ? 26.812 18.562 26.016 1 95.88 207 ALA B C 1
ATOM 8165 O O . ALA B 1 207 ? 27.969 18.156 25.859 1 95.88 207 ALA B O 1
ATOM 8166 N N . PRO B 1 208 ? 25.75 17.734 26.031 1 96.88 208 PRO B N 1
ATOM 8167 C CA . PRO B 1 208 ? 26.047 16.297 25.906 1 96.88 208 PRO B CA 1
ATOM 8168 C C . PRO B 1 208 ? 26.656 15.945 24.547 1 96.88 208 PRO B C 1
ATOM 8170 O O . PRO B 1 208 ? 27.516 15.078 24.453 1 96.88 208 PR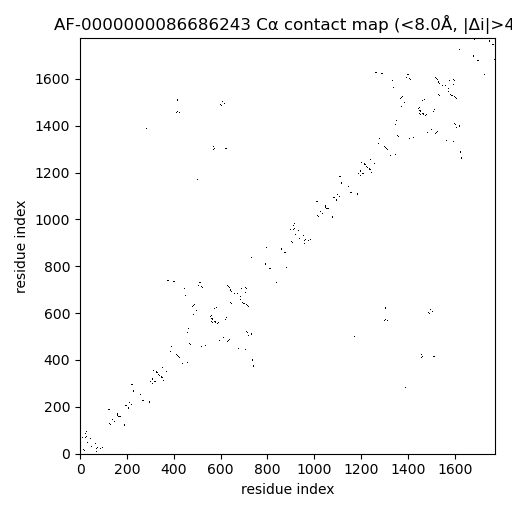O B O 1
ATOM 8173 N N . ILE B 1 209 ? 26.266 16.531 23.5 1 97.75 209 ILE B N 1
ATOM 8174 C CA . ILE B 1 209 ? 26.766 16.266 22.156 1 97.75 209 ILE B CA 1
ATOM 8175 C C . ILE B 1 209 ? 28.266 16.562 22.109 1 97.75 209 ILE B C 1
ATOM 8177 O O . ILE B 1 209 ? 29.062 15.719 21.688 1 97.75 209 ILE B O 1
ATOM 8181 N N . LEU B 1 210 ? 28.609 17.75 22.625 1 96.5 210 LEU B N 1
ATOM 8182 C CA . LEU B 1 210 ? 30 18.172 22.578 1 96.5 210 LEU B CA 1
ATOM 8183 C C . LEU B 1 210 ? 30.859 17.344 23.547 1 96.5 210 LEU B C 1
ATOM 8185 O O . LEU B 1 210 ? 32.031 17.078 23.25 1 96.5 210 LEU B O 1
ATOM 8189 N N . ALA B 1 211 ? 30.281 16.969 24.641 1 96.56 211 ALA B N 1
ATOM 8190 C CA . ALA B 1 211 ? 31 16.125 25.594 1 96.56 211 ALA B CA 1
ATOM 8191 C C . ALA B 1 211 ? 31.359 14.773 24.969 1 96.56 211 ALA B C 1
ATOM 8193 O O . ALA B 1 211 ? 32.469 14.281 25.141 1 96.56 211 ALA B O 1
ATOM 8194 N N . ALA B 1 212 ? 30.422 14.156 24.234 1 97.56 212 ALA B N 1
ATOM 8195 C CA . ALA B 1 212 ? 30.672 12.883 23.578 1 97.56 212 ALA B CA 1
ATOM 8196 C C . ALA B 1 212 ? 31.75 13.023 22.5 1 97.56 212 ALA B C 1
ATOM 8198 O O . ALA B 1 212 ? 32.625 12.164 22.359 1 97.56 212 ALA B O 1
ATOM 8199 N N . VAL B 1 213 ? 31.672 14.117 21.797 1 96.56 213 VAL B N 1
ATOM 8200 C CA . VAL B 1 213 ? 32.625 14.367 20.734 1 96.56 213 VAL B CA 1
ATOM 8201 C C . VAL B 1 213 ? 34.031 14.508 21.328 1 96.56 213 VAL B C 1
ATOM 8203 O O . VAL B 1 213 ? 34.969 13.891 20.844 1 96.56 213 VAL B O 1
ATOM 8206 N N . ARG B 1 214 ? 34.125 15.305 22.344 1 94.12 214 ARG B N 1
ATOM 8207 C CA . ARG B 1 214 ? 35.406 15.555 22.969 1 94.12 214 ARG B CA 1
ATOM 8208 C C . ARG B 1 214 ? 35.938 14.281 23.609 1 94.12 214 ARG B C 1
ATOM 8210 O O . ARG B 1 214 ? 37.156 14.117 23.734 1 94.12 214 ARG B O 1
ATOM 8217 N N . ALA B 1 215 ? 35.062 13.383 23.969 1 95.06 215 ALA B N 1
ATOM 8218 C CA . ALA B 1 215 ? 35.469 12.117 24.578 1 95.06 215 ALA B CA 1
ATOM 8219 C C . ALA B 1 215 ? 35.844 11.094 23.516 1 95.06 215 ALA B C 1
ATOM 8221 O O . ALA B 1 215 ? 36.25 9.969 23.828 1 95.06 215 ALA B O 1
ATOM 8222 N N . GLY B 1 216 ? 35.688 11.422 22.219 1 94 216 GLY B N 1
ATOM 8223 C CA . GLY B 1 216 ? 36.094 10.547 21.141 1 94 216 GLY B CA 1
ATOM 8224 C C . GLY B 1 216 ? 34.969 9.703 20.594 1 94 216 GLY B C 1
ATOM 8225 O O . GLY B 1 216 ? 35.188 8.758 19.828 1 94 216 GLY B O 1
ATOM 8226 N N . HIS B 1 217 ? 33.781 10.023 20.969 1 96.12 217 HIS B N 1
ATOM 8227 C CA . HIS B 1 217 ? 32.625 9.242 20.547 1 96.12 217 HIS B CA 1
ATOM 8228 C C . HIS B 1 217 ? 31.688 10.062 19.656 1 96.12 217 HIS B C 1
ATOM 8230 O O . HIS B 1 217 ? 30.469 9.938 19.734 1 96.12 217 HIS B O 1
ATOM 8236 N N . GLY B 1 218 ? 32.25 10.867 18.859 1 95.5 218 GLY B N 1
ATOM 8237 C CA . GLY B 1 218 ? 31.484 11.773 18.016 1 95.5 218 GLY B CA 1
ATOM 8238 C C . GLY B 1 218 ? 30.531 11.062 17.078 1 95.5 218 GLY B C 1
ATOM 8239 O O . GLY B 1 218 ? 29.375 11.445 16.953 1 95.5 218 GLY B O 1
ATOM 8240 N N . THR B 1 219 ? 30.922 9.969 16.469 1 92.81 219 THR B N 1
ATOM 8241 C CA . THR B 1 219 ? 30.109 9.258 15.477 1 92.81 219 THR B CA 1
ATOM 8242 C C . THR B 1 219 ? 29.016 8.445 16.156 1 92.81 219 THR B C 1
ATOM 8244 O O . THR B 1 219 ? 28.094 7.977 15.5 1 92.81 219 THR B O 1
ATOM 8247 N N . ASP B 1 220 ? 29.109 8.383 17.469 1 96.38 220 ASP B N 1
ATOM 8248 C CA . ASP B 1 220 ? 28.125 7.621 18.219 1 96.38 220 ASP B CA 1
ATOM 8249 C C . ASP B 1 220 ? 27.109 8.547 18.906 1 96.38 220 ASP B C 1
ATOM 8251 O O . ASP B 1 220 ? 26.266 8.094 19.672 1 96.38 220 ASP B O 1
ATOM 8255 N N . VAL B 1 221 ? 27.172 9.789 18.562 1 97.5 221 VAL B N 1
ATOM 8256 C CA . VAL B 1 221 ? 26.359 10.773 19.281 1 97.5 221 VAL B CA 1
ATOM 8257 C C . VAL B 1 221 ? 24.875 10.445 19.109 1 97.5 221 VAL B C 1
ATOM 8259 O O . VAL B 1 221 ? 24.125 10.422 20.094 1 97.5 221 VAL B O 1
ATOM 8262 N N . ILE B 1 222 ? 24.469 10.156 17.938 1 96.69 222 ILE B N 1
ATOM 8263 C CA . ILE B 1 222 ? 23.062 9.898 17.672 1 96.69 222 ILE B CA 1
ATOM 8264 C C . ILE B 1 222 ? 22.641 8.586 18.328 1 96.69 222 ILE B C 1
ATOM 8266 O O . ILE B 1 222 ? 21.672 8.547 19.078 1 96.69 222 ILE B O 1
ATOM 8270 N N . PRO B 1 223 ? 23.391 7.543 18.172 1 97 223 PRO B N 1
ATOM 8271 C CA . PRO B 1 223 ? 23.062 6.324 18.922 1 97 223 PRO B CA 1
ATOM 8272 C C . PRO B 1 223 ? 23.016 6.547 20.422 1 97 223 PRO B C 1
ATOM 8274 O O . PRO B 1 223 ? 22.141 6.016 21.109 1 97 223 PRO B O 1
ATOM 8277 N N . LEU B 1 224 ? 23.938 7.344 20.922 1 97.62 224 LEU B N 1
ATOM 8278 C CA . LEU B 1 224 ? 23.953 7.633 22.359 1 97.62 224 LEU B CA 1
ATOM 8279 C C . LEU B 1 224 ? 22.703 8.398 22.781 1 97.62 224 LEU B C 1
ATOM 8281 O O . LEU B 1 224 ? 22.156 8.156 23.859 1 97.62 224 LEU B O 1
ATOM 8285 N N . GLY B 1 225 ? 22.328 9.281 21.922 1 97.56 225 GLY B N 1
ATOM 8286 C CA . GLY B 1 225 ? 21.094 10 22.203 1 97.56 225 GLY B CA 1
ATOM 8287 C C . GLY B 1 225 ? 19.875 9.094 22.297 1 97.56 225 GLY B C 1
ATOM 8288 O O . GLY B 1 225 ? 19 9.312 23.141 1 97.56 225 GLY B O 1
ATOM 8289 N N . LEU B 1 226 ? 19.812 8.094 21.5 1 96.31 226 LEU B N 1
ATOM 8290 C CA . LEU B 1 226 ? 18.719 7.125 21.531 1 96.31 226 LEU B CA 1
ATOM 8291 C C . LEU B 1 226 ? 18.75 6.312 22.828 1 96.31 226 LEU B C 1
ATOM 8293 O O . LEU B 1 226 ? 17.703 6.027 23.406 1 96.31 226 LEU B O 1
ATOM 8297 N N . LEU B 1 227 ? 19.969 5.996 23.266 1 96.56 227 LEU B N 1
ATOM 8298 C CA . LEU B 1 227 ? 20.094 5.242 24.516 1 96.56 227 LEU B CA 1
ATOM 8299 C C . LEU B 1 227 ? 19.719 6.105 25.703 1 96.56 227 LEU B C 1
ATOM 8301 O O . LEU B 1 227 ? 19.141 5.605 26.688 1 96.56 227 LEU B O 1
ATOM 8305 N N . VAL B 1 228 ? 20.016 7.363 25.609 1 96.25 228 VAL B N 1
ATOM 8306 C CA . VAL B 1 228 ? 19.609 8.289 26.656 1 96.25 228 VAL B CA 1
ATOM 8307 C C . VAL B 1 228 ? 18.078 8.297 26.766 1 96.25 228 VAL B C 1
ATOM 8309 O O . VAL B 1 228 ? 17.531 8.406 27.875 1 96.25 228 VAL B O 1
ATOM 8312 N N . GLY B 1 229 ? 17.406 8.148 25.703 1 92.88 229 GLY B N 1
ATOM 8313 C CA . GLY B 1 229 ? 15.961 8.055 25.703 1 92.88 229 GLY B CA 1
ATOM 8314 C C . GLY B 1 229 ? 15.438 6.871 26.5 1 92.88 229 GLY B C 1
ATOM 8315 O O . GLY B 1 229 ? 14.367 6.945 27.094 1 92.88 229 GLY B O 1
ATOM 8316 N N . LEU B 1 230 ? 16.203 5.863 26.547 1 92.75 230 LEU B N 1
ATOM 8317 C CA . LEU B 1 230 ? 15.852 4.672 27.312 1 92.75 230 LEU B CA 1
ATOM 8318 C C . LEU B 1 230 ? 16.062 4.902 28.797 1 92.75 230 LEU B C 1
ATOM 8320 O O . LEU B 1 230 ? 15.344 4.328 29.625 1 92.75 230 LEU B O 1
ATOM 8324 N N . LEU B 1 231 ? 17.016 5.738 29.078 1 94.38 231 LEU B N 1
ATOM 8325 C CA . LEU B 1 231 ? 17.422 5.898 30.469 1 94.38 231 LEU B CA 1
ATOM 8326 C C . LEU B 1 231 ? 16.672 7.051 31.125 1 94.38 231 LEU B C 1
ATOM 8328 O O . LEU B 1 231 ? 16.656 7.168 32.375 1 94.38 231 LEU B O 1
ATOM 8332 N N . TRP B 1 232 ? 16.125 7.875 30.375 1 92.88 232 TRP B N 1
ATOM 8333 C CA . TRP B 1 232 ? 15.25 8.945 30.828 1 92.88 232 TRP B CA 1
ATOM 8334 C C . TRP B 1 232 ? 13.875 8.852 30.188 1 92.88 232 TRP B C 1
ATOM 8336 O O . TRP B 1 232 ? 13.469 9.75 29.438 1 92.88 232 TRP B O 1
ATOM 8346 N N . PRO B 1 233 ? 13.164 7.781 30.5 1 87.5 233 PRO B N 1
ATOM 8347 C CA . PRO B 1 233 ? 11.883 7.547 29.844 1 87.5 233 PRO B CA 1
ATOM 8348 C C . PRO B 1 233 ? 10.797 8.516 30.297 1 87.5 233 PRO B C 1
ATOM 8350 O O . PRO B 1 233 ? 10.883 9.07 31.406 1 87.5 233 PRO B O 1
ATOM 8353 N N . ASP B 1 234 ? 9.867 8.906 29.406 1 79.31 234 ASP B N 1
ATOM 8354 C CA . ASP B 1 234 ? 8.633 9.625 29.688 1 79.31 234 ASP B CA 1
ATOM 8355 C C . ASP B 1 234 ? 7.414 8.828 29.234 1 79.31 234 ASP B C 1
ATOM 8357 O O . ASP B 1 234 ? 7.234 8.586 28.031 1 79.31 234 ASP B O 1
ATOM 8361 N N . PRO B 1 235 ? 6.594 8.312 30.188 1 71.06 235 PRO B N 1
ATOM 8362 C CA . PRO B 1 235 ? 6.52 8.633 31.609 1 71.06 235 PRO B CA 1
ATOM 8363 C C . PRO B 1 235 ? 7.566 7.891 32.438 1 71.06 235 PRO B C 1
ATOM 8365 O O . PRO B 1 235 ? 8.289 7.043 31.906 1 71.06 235 PRO B O 1
ATOM 8368 N N . ALA B 1 236 ? 7.57 8.133 33.719 1 72.56 236 ALA B N 1
ATOM 8369 C CA . ALA B 1 236 ? 8.555 7.578 34.656 1 72.56 236 ALA B CA 1
ATOM 8370 C C . ALA B 1 236 ? 8.539 6.051 34.625 1 72.56 236 ALA B C 1
ATOM 8372 O O . ALA B 1 236 ? 7.48 5.441 34.438 1 72.56 236 ALA B O 1
ATOM 8373 N N . PRO B 1 237 ? 9.727 5.512 34.688 1 75.25 237 PRO B N 1
ATOM 8374 C CA . PRO B 1 237 ? 9.82 4.051 34.656 1 75.25 237 PRO B CA 1
ATOM 8375 C C . PRO B 1 237 ? 9.148 3.369 35.844 1 75.25 237 PRO B C 1
ATOM 8377 O O . PRO B 1 237 ? 8.953 3.996 36.875 1 75.25 237 PRO B O 1
ATOM 8380 N N . ARG B 1 238 ? 8.938 2.094 35.75 1 72.31 238 ARG B N 1
ATOM 8381 C CA . ARG B 1 238 ? 8.445 1.249 36.844 1 72.31 238 ARG B CA 1
ATOM 8382 C C . ARG B 1 238 ? 9.531 1.031 37.906 1 72.31 238 ARG B C 1
ATOM 8384 O O . ARG B 1 238 ? 10.719 1.081 37.594 1 72.31 238 ARG B O 1
ATOM 8391 N N . PRO B 1 239 ? 9.102 0.954 39.062 1 73.88 239 PRO B N 1
ATOM 8392 C CA . PRO B 1 239 ? 10.062 0.779 40.156 1 73.88 239 PRO B CA 1
ATOM 8393 C C . PRO B 1 239 ? 11.07 -0.337 39.906 1 73.88 239 PRO B C 1
ATOM 8395 O O . PRO B 1 239 ? 12.25 -0.199 40.219 1 73.88 239 PRO B O 1
ATOM 8398 N N . ALA B 1 240 ? 10.656 -1.404 39.125 1 73.56 240 ALA B N 1
ATOM 8399 C CA . ALA B 1 240 ? 11.516 -2.562 38.906 1 73.56 240 ALA B CA 1
ATOM 8400 C C . ALA B 1 240 ? 12.664 -2.217 37.969 1 73.56 240 ALA B C 1
ATOM 8402 O O . ALA B 1 240 ? 13.734 -2.832 38.031 1 73.56 240 ALA B O 1
ATOM 8403 N N . GLN B 1 241 ? 12.531 -1.197 37.25 1 83.25 241 GLN B N 1
ATOM 8404 C CA . GLN B 1 241 ? 13.539 -0.846 36.25 1 83.25 241 GLN B CA 1
ATOM 8405 C C . GLN B 1 241 ? 14.422 0.303 36.75 1 83.25 241 GLN B C 1
ATOM 8407 O O . GLN B 1 241 ? 15.43 0.624 36.125 1 83.25 241 GLN B O 1
ATOM 8412 N N . GLN B 1 242 ? 14.125 0.875 37.875 1 86.06 242 GLN B N 1
ATOM 8413 C CA . GLN B 1 242 ? 14.805 2.076 38.375 1 86.06 242 GLN B CA 1
ATOM 8414 C C . GLN B 1 242 ? 16.266 1.792 38.688 1 86.06 242 GLN B C 1
ATOM 8416 O O . GLN B 1 242 ? 17.141 2.586 38.344 1 86.06 242 GLN B O 1
ATOM 8421 N N . THR B 1 243 ? 16.406 0.608 39.281 1 88.06 243 THR B N 1
ATOM 8422 C CA . THR B 1 243 ? 17.766 0.26 39.656 1 88.06 243 THR B CA 1
ATOM 8423 C C . THR B 1 243 ? 18.625 0.02 38.406 1 88.06 243 THR B C 1
ATOM 8425 O O . THR B 1 243 ? 19.75 0.495 38.312 1 88.06 243 THR B O 1
ATOM 8428 N N . GLU B 1 244 ? 18.078 -0.697 37.5 1 90.12 244 GLU B N 1
ATOM 8429 C CA . GLU B 1 244 ? 18.812 -0.992 36.281 1 90.12 244 GLU B CA 1
ATOM 8430 C C . GLU B 1 244 ? 19.109 0.283 35.5 1 90.12 244 GLU B C 1
ATOM 8432 O O . GLU B 1 244 ? 20.188 0.427 34.906 1 90.12 244 GLU B O 1
ATOM 8437 N N . ILE B 1 245 ? 18.25 1.196 35.531 1 93.5 245 ILE B N 1
ATOM 8438 C CA . ILE B 1 245 ? 18.406 2.469 34.844 1 93.5 245 ILE B CA 1
ATOM 8439 C C . ILE B 1 245 ? 19.484 3.301 35.531 1 93.5 245 ILE B C 1
ATOM 8441 O O . ILE B 1 245 ? 20.328 3.893 34.844 1 93.5 245 ILE B O 1
ATOM 8445 N N . ALA B 1 246 ? 19.516 3.262 36.844 1 92.19 246 ALA B N 1
ATOM 8446 C CA . ALA B 1 246 ? 20.516 4.023 37.562 1 92.19 246 ALA B CA 1
ATOM 8447 C C . ALA B 1 246 ? 21.922 3.523 37.281 1 92.19 246 ALA B C 1
ATOM 8449 O O . ALA B 1 246 ? 22.844 4.32 37.094 1 92.19 246 ALA B O 1
ATOM 8450 N N . VAL B 1 247 ? 22.016 2.23 37.219 1 93.25 247 VAL B N 1
ATOM 8451 C CA . VAL B 1 247 ? 23.328 1.627 36.938 1 93.25 247 VAL B CA 1
ATOM 8452 C C . VAL B 1 247 ? 23.734 1.949 35.5 1 93.25 247 VAL B C 1
ATOM 8454 O O . VAL B 1 247 ? 24.891 2.283 35.25 1 93.25 247 VAL B O 1
ATOM 8457 N N . ALA B 1 248 ? 22.844 1.893 34.625 1 94.75 248 ALA B N 1
ATOM 8458 C CA . ALA B 1 248 ? 23.125 2.158 33.219 1 94.75 248 ALA B CA 1
ATOM 8459 C C . ALA B 1 248 ? 23.516 3.619 33 1 94.75 248 ALA B C 1
ATOM 8461 O O . ALA B 1 248 ? 24.359 3.926 32.156 1 94.75 248 ALA B O 1
ATOM 8462 N N . ARG B 1 249 ? 22.922 4.531 33.781 1 95.06 249 ARG B N 1
ATOM 8463 C CA . ARG B 1 249 ? 23.266 5.945 33.688 1 95.06 249 ARG B CA 1
ATOM 8464 C C . ARG B 1 249 ? 24.719 6.188 34.062 1 95.06 249 ARG B C 1
ATOM 8466 O O . ARG B 1 249 ? 25.422 6.98 33.406 1 95.06 249 ARG B O 1
ATOM 8473 N N . VAL B 1 250 ? 25.109 5.48 35 1 94.5 250 VAL B N 1
ATOM 8474 C CA . VAL B 1 250 ? 26.484 5.625 35.469 1 94.5 250 VAL B CA 1
ATOM 8475 C C . VAL B 1 250 ? 27.453 5.105 34.406 1 94.5 250 VAL B C 1
ATOM 8477 O O . VAL B 1 250 ? 28.453 5.746 34.094 1 94.5 250 VAL B O 1
ATOM 8480 N N . ARG B 1 251 ? 27.156 4.012 33.844 1 94.75 251 ARG B N 1
ATOM 8481 C CA . ARG B 1 251 ? 28 3.428 32.812 1 94.75 251 ARG B CA 1
ATOM 8482 C C . ARG B 1 251 ? 28.078 4.332 31.594 1 94.75 251 ARG B C 1
ATOM 8484 O O . ARG B 1 251 ? 29.109 4.391 30.922 1 94.75 251 ARG B O 1
ATOM 8491 N N . LEU B 1 252 ? 27.016 5.031 31.328 1 95.19 252 LEU B N 1
ATOM 8492 C CA . LEU B 1 252 ? 26.922 5.895 30.156 1 95.19 252 LEU B CA 1
ATOM 8493 C C . LEU B 1 252 ? 27.797 7.133 30.312 1 95.19 252 LEU B C 1
ATOM 8495 O O . LEU B 1 252 ? 28.203 7.746 29.328 1 95.19 252 LEU B O 1
ATOM 8499 N N . GLU B 1 253 ? 28.172 7.477 31.547 1 95.69 253 GLU B N 1
ATOM 8500 C CA . GLU B 1 253 ? 28.953 8.68 31.828 1 95.69 253 GLU B CA 1
ATOM 8501 C C . GLU B 1 253 ? 30.312 8.617 31.141 1 95.69 253 GLU B C 1
ATOM 8503 O O . GLU B 1 253 ? 30.844 9.641 30.703 1 95.69 253 GLU B O 1
ATOM 8508 N N . ALA B 1 254 ? 30.797 7.434 30.969 1 94.81 254 ALA B N 1
ATOM 8509 C CA . ALA B 1 254 ? 32.094 7.254 30.344 1 94.81 254 ALA B CA 1
ATOM 8510 C C . ALA B 1 254 ? 32.094 7.719 28.891 1 94.81 254 ALA B C 1
ATOM 8512 O O . ALA B 1 254 ? 33.094 8.18 28.359 1 94.81 254 ALA B O 1
ATOM 8513 N N . ARG B 1 255 ? 30.953 7.66 28.25 1 96.94 255 ARG B N 1
ATOM 8514 C CA . ARG B 1 255 ? 30.812 8.039 26.844 1 96.94 255 ARG B CA 1
ATOM 8515 C C . ARG B 1 255 ? 30.734 9.555 26.688 1 96.94 255 ARG B C 1
ATOM 8517 O O . ARG B 1 255 ? 30.875 10.078 25.578 1 96.94 255 ARG B O 1
ATOM 8524 N N . PHE B 1 256 ? 30.594 10.219 27.859 1 97 256 PHE B N 1
ATOM 8525 C CA . PHE B 1 256 ? 30.531 11.672 27.875 1 97 256 PHE B CA 1
ATOM 8526 C C . PHE B 1 256 ? 31.719 12.258 28.641 1 97 256 PHE B C 1
ATOM 8528 O O . PHE B 1 256 ? 31.609 13.328 29.234 1 97 256 PHE B O 1
ATOM 8535 N N . GLY B 1 257 ? 32.781 11.539 28.688 1 94.19 257 GLY B N 1
ATOM 8536 C CA . GLY B 1 257 ? 33.969 12.031 29.359 1 94.19 257 GLY B CA 1
ATOM 8537 C C . GLY B 1 257 ? 33.812 12.109 30.875 1 94.19 257 GLY B C 1
ATOM 8538 O O . GLY B 1 257 ? 34.438 12.977 31.516 1 94.19 257 GLY B O 1
ATOM 8539 N N . GLY B 1 258 ? 32.938 11.312 31.359 1 94 258 GLY B N 1
ATOM 8540 C CA . GLY B 1 258 ? 32.719 11.281 32.781 1 94 258 GLY B CA 1
ATOM 8541 C C . GLY B 1 258 ? 31.688 12.281 33.281 1 94 258 GLY B C 1
ATOM 8542 O O . GLY B 1 258 ? 31.359 12.32 34.469 1 94 258 GLY B O 1
ATOM 8543 N N . ARG B 1 259 ? 31.109 12.938 32.406 1 93.62 259 ARG B N 1
ATOM 8544 C CA . ARG B 1 259 ? 30.109 13.953 32.75 1 93.62 259 ARG B CA 1
ATOM 8545 C C . ARG B 1 259 ? 28.766 13.32 33.031 1 93.62 259 ARG B C 1
ATOM 8547 O O . ARG B 1 259 ? 28.312 12.445 32.312 1 93.62 259 ARG B O 1
ATOM 8554 N N . ARG B 1 260 ? 28.203 13.805 34.125 1 95.19 260 ARG B N 1
ATOM 8555 C CA . ARG B 1 260 ? 26.844 13.398 34.469 1 95.19 260 ARG B CA 1
ATOM 8556 C C . ARG B 1 260 ? 25.828 14.312 33.781 1 95.19 260 ARG B C 1
ATOM 8558 O O . ARG B 1 260 ? 25.906 15.539 33.906 1 95.19 260 ARG B O 1
ATOM 8565 N N . LEU B 1 261 ? 24.906 13.695 33.125 1 96.12 261 LEU B N 1
ATOM 8566 C CA . LEU B 1 261 ? 23.891 14.477 32.406 1 96.12 261 LEU B CA 1
ATOM 8567 C C . LEU B 1 261 ? 22.781 14.906 33.344 1 96.12 261 LEU B C 1
ATOM 8569 O O . LEU B 1 261 ? 22.328 14.125 34.188 1 96.12 261 LEU B O 1
ATOM 8573 N N . THR B 1 262 ? 22.391 16.172 33.219 1 95.25 262 THR B N 1
ATOM 8574 C CA . THR B 1 262 ? 21.219 16.641 33.938 1 95.25 262 THR B CA 1
ATOM 8575 C C . THR B 1 262 ? 19.938 16.203 33.219 1 95.25 262 THR B C 1
ATOM 8577 O O . THR B 1 262 ? 19.969 15.844 32.062 1 95.25 262 THR B O 1
ATOM 8580 N N . ASP B 1 263 ? 18.812 16.234 33.906 1 94 263 ASP B N 1
ATOM 8581 C CA . ASP B 1 263 ? 17.547 15.805 33.344 1 94 263 ASP B CA 1
ATOM 8582 C C . ASP B 1 263 ? 17.172 16.656 32.125 1 94 263 ASP B C 1
ATOM 8584 O O . ASP B 1 263 ? 16.797 16.109 31.094 1 94 263 ASP B O 1
ATOM 8588 N N . PRO B 1 264 ? 17.359 17.953 32.188 1 95 264 PRO B N 1
ATOM 8589 C CA . PRO B 1 264 ? 17.031 18.766 31 1 95 264 PRO B CA 1
ATOM 8590 C C . PRO B 1 264 ? 17.938 18.469 29.812 1 95 264 PRO B C 1
ATOM 8592 O O . PRO B 1 264 ? 17.469 18.453 28.656 1 95 264 PRO B O 1
ATOM 8595 N N . GLU B 1 265 ? 19.203 18.234 30.156 1 96.62 265 GLU B N 1
ATOM 8596 C CA . GLU B 1 265 ? 20.156 17.891 29.094 1 96.62 265 GLU B CA 1
ATOM 8597 C C . GLU B 1 265 ? 19.781 16.562 28.422 1 96.62 265 GLU B C 1
ATOM 8599 O O . GLU B 1 265 ? 19.766 16.469 27.203 1 96.62 265 GLU B O 1
ATOM 8604 N N . ALA B 1 266 ? 19.453 15.641 29.297 1 96.44 266 ALA B N 1
ATOM 8605 C CA . ALA B 1 266 ? 19.125 14.312 28.797 1 96.44 266 ALA B CA 1
ATOM 8606 C C . ALA B 1 266 ? 17.844 14.344 27.953 1 96.44 266 ALA B C 1
ATOM 8608 O O . ALA B 1 266 ? 17.781 13.742 26.875 1 96.44 266 ALA B O 1
ATOM 8609 N N . LYS B 1 267 ? 16.875 15.047 28.391 1 94.88 267 LYS B N 1
ATOM 8610 C CA . LYS B 1 267 ? 15.609 15.133 27.688 1 94.88 267 LYS B CA 1
ATOM 8611 C C . LYS B 1 267 ? 15.766 15.844 26.344 1 94.88 267 LYS B C 1
ATOM 8613 O O . LYS B 1 267 ? 15.219 15.391 25.344 1 94.88 267 LYS B O 1
ATOM 8618 N N . ALA B 1 268 ? 16.531 16.906 26.391 1 96.5 268 ALA B N 1
ATOM 8619 C CA . ALA B 1 268 ? 16.766 17.656 25.156 1 96.5 268 ALA B CA 1
ATOM 8620 C C . ALA B 1 268 ? 17.562 16.828 24.156 1 96.5 268 ALA B C 1
ATOM 8622 O O . ALA B 1 268 ? 17.281 16.844 22.953 1 96.5 268 ALA B O 1
ATOM 8623 N N . PHE B 1 269 ? 18.578 16.094 24.672 1 97.12 269 PHE B N 1
ATOM 8624 C CA . PHE B 1 269 ? 19.438 15.266 23.844 1 97.12 269 PHE B CA 1
ATOM 8625 C C . PHE B 1 269 ? 18.656 14.125 23.203 1 97.12 269 PHE B C 1
ATOM 8627 O O . PHE B 1 269 ? 18.766 13.875 22 1 97.12 269 PHE B O 1
ATOM 8634 N N . ARG B 1 270 ? 17.812 13.586 23.969 1 95.62 270 ARG B N 1
ATOM 8635 C CA . ARG B 1 270 ? 16.953 12.508 23.484 1 95.62 270 ARG B CA 1
ATOM 8636 C C . ARG B 1 270 ? 16 13 22.391 1 95.62 270 ARG B C 1
ATOM 8638 O O . ARG B 1 270 ? 15.891 12.383 21.344 1 95.62 270 ARG B O 1
ATOM 8645 N N . THR B 1 271 ? 15.359 14.062 22.656 1 95.44 271 THR B N 1
ATOM 8646 C CA . THR B 1 271 ? 14.391 14.617 21.719 1 95.44 271 THR B CA 1
ATOM 8647 C C . THR B 1 271 ? 15.047 14.945 20.391 1 95.44 271 THR B C 1
ATOM 8649 O O . THR B 1 271 ? 14.492 14.664 19.328 1 95.44 271 THR B O 1
ATOM 8652 N N . ALA B 1 272 ? 16.188 15.484 20.484 1 96.25 272 ALA B N 1
ATOM 8653 C CA . ALA B 1 272 ? 16.922 15.844 19.281 1 96.25 272 ALA B CA 1
ATOM 8654 C C . ALA B 1 272 ? 17.312 14.609 18.484 1 96.25 272 ALA B C 1
ATOM 8656 O O . ALA B 1 272 ? 17.125 14.57 17.266 1 96.25 272 ALA B O 1
ATOM 8657 N N . ALA B 1 273 ? 17.797 13.664 19.172 1 96.38 273 ALA B N 1
ATOM 8658 C CA . ALA B 1 273 ? 18.25 12.445 18.5 1 96.38 273 ALA B CA 1
ATOM 8659 C C . ALA B 1 273 ? 17.078 11.703 17.875 1 96.38 273 ALA B C 1
ATOM 8661 O O . ALA B 1 273 ? 17.172 11.234 16.734 1 96.38 273 ALA B O 1
ATOM 8662 N N . GLU B 1 274 ? 16 11.609 18.531 1 94 274 GLU B N 1
ATOM 8663 C CA . GLU B 1 274 ? 14.82 10.938 18 1 94 274 GLU B CA 1
ATOM 8664 C C . GLU B 1 274 ? 14.25 11.68 16.797 1 94 274 GLU B C 1
ATOM 8666 O O . GLU B 1 274 ? 13.898 11.055 15.797 1 94 274 GLU B O 1
ATOM 8671 N N . ALA B 1 275 ? 14.188 12.945 16.938 1 92.75 275 ALA B N 1
ATOM 8672 C CA . ALA B 1 275 ? 13.664 13.742 15.844 1 92.75 275 ALA B CA 1
ATOM 8673 C C . ALA B 1 275 ? 14.539 13.602 14.594 1 92.75 275 ALA B C 1
ATOM 8675 O O . ALA B 1 275 ? 14.023 13.508 13.477 1 92.75 275 ALA B O 1
ATOM 8676 N N . TRP B 1 276 ? 15.773 13.633 14.844 1 92.69 276 TRP B N 1
ATOM 8677 C CA . TRP B 1 276 ? 16.703 13.484 13.734 1 92.69 276 TRP B CA 1
ATOM 8678 C C . TRP B 1 276 ? 16.531 12.133 13.047 1 92.69 276 TRP B C 1
ATOM 8680 O O . TRP B 1 276 ? 16.453 12.062 11.82 1 92.69 276 TRP B O 1
ATOM 8690 N N . THR B 1 277 ? 16.438 11.141 13.789 1 90.94 277 THR B N 1
ATOM 8691 C CA . THR B 1 277 ? 16.312 9.789 13.258 1 90.94 277 THR B CA 1
ATOM 8692 C C . THR B 1 277 ? 14.969 9.609 12.539 1 90.94 277 THR B C 1
ATOM 8694 O O . THR B 1 277 ? 14.898 8.938 11.508 1 90.94 277 THR B O 1
ATOM 8697 N N . ASP B 1 278 ? 13.914 10.203 13.047 1 88.38 278 ASP B N 1
ATOM 8698 C CA . ASP B 1 278 ? 12.602 10.125 12.422 1 88.38 278 ASP B CA 1
ATOM 8699 C C . ASP B 1 278 ? 12.609 10.789 11.047 1 88.38 278 ASP B C 1
ATOM 8701 O O . ASP B 1 278 ? 12.031 10.266 10.094 1 88.38 278 ASP B O 1
ATOM 8705 N N . ARG B 1 279 ? 13.25 11.836 10.969 1 83.38 279 ARG B N 1
ATOM 8706 C CA . ARG B 1 279 ? 13.336 12.562 9.703 1 83.38 279 ARG B CA 1
ATOM 8707 C C . ARG B 1 279 ? 14.078 11.75 8.656 1 83.38 279 ARG B C 1
ATOM 8709 O O . ARG B 1 279 ? 13.672 11.703 7.492 1 83.38 279 ARG B O 1
ATOM 8716 N N . ILE B 1 280 ? 15.109 11.156 9.117 1 81.94 280 ILE B N 1
ATOM 8717 C CA . ILE B 1 280 ? 15.922 10.367 8.203 1 81.94 280 ILE B CA 1
ATOM 8718 C C . ILE B 1 280 ? 15.164 9.109 7.789 1 81.94 280 ILE B C 1
ATOM 8720 O O . ILE B 1 280 ? 15.258 8.672 6.641 1 81.94 280 ILE B O 1
ATOM 8724 N N . ALA B 1 281 ? 14.445 8.625 8.664 1 81.44 281 ALA B N 1
ATOM 8725 C CA . ALA B 1 281 ? 13.688 7.402 8.391 1 81.44 281 ALA B CA 1
ATOM 8726 C C . ALA B 1 281 ? 12.562 7.672 7.402 1 81.44 281 ALA B C 1
ATOM 8728 O O . ALA B 1 281 ? 12.156 6.777 6.652 1 81.44 281 ALA B O 1
ATOM 8729 N N . ASP B 1 282 ? 12.062 8.852 7.344 1 76.69 282 ASP B N 1
ATOM 8730 C CA . ASP B 1 282 ? 10.953 9.219 6.477 1 76.69 282 ASP B CA 1
ATOM 8731 C C . ASP B 1 282 ? 11.422 9.453 5.043 1 76.69 282 ASP B C 1
ATOM 8733 O O . ASP B 1 282 ? 10.617 9.461 4.113 1 76.69 282 ASP B O 1
ATOM 8737 N N . ASP B 1 283 ? 12.664 9.578 4.98 1 71.56 283 ASP B N 1
ATOM 8738 C CA . ASP B 1 283 ? 13.25 9.742 3.654 1 71.56 283 ASP B CA 1
ATOM 8739 C C . ASP B 1 283 ? 13.664 8.398 3.064 1 71.56 283 ASP B C 1
ATOM 8741 O O . ASP B 1 283 ? 14.602 7.766 3.557 1 71.56 283 ASP B O 1
ATOM 8745 N N . PRO B 1 284 ? 12.977 7.977 2.006 1 67 284 PRO B N 1
ATOM 8746 C CA . PRO B 1 284 ? 13.273 6.656 1.438 1 67 284 PRO B CA 1
ATOM 8747 C C . PRO B 1 284 ? 14.734 6.5 1.035 1 67 284 PRO B C 1
ATOM 8749 O O . PRO B 1 284 ? 15.289 5.402 1.129 1 67 284 PRO B O 1
ATOM 8752 N N . GLY B 1 285 ? 15.414 7.547 0.707 1 64.06 285 GLY B N 1
ATOM 8753 C CA . GLY B 1 285 ? 16.812 7.48 0.279 1 64.06 285 GLY B CA 1
ATOM 8754 C C . GLY B 1 285 ? 17.781 7.348 1.434 1 64.06 285 GLY B C 1
ATOM 8755 O O . GLY B 1 285 ? 18.938 6.957 1.237 1 64.06 285 GLY B O 1
ATOM 8756 N N . SER B 1 286 ? 17.219 7.562 2.617 1 71.94 286 SER B N 1
ATOM 8757 C CA . SER B 1 286 ? 18.109 7.586 3.768 1 71.94 286 SER B CA 1
ATOM 8758 C C . SER B 1 286 ? 17.734 6.523 4.793 1 71.94 286 SER B C 1
ATOM 8760 O O . SER B 1 286 ? 18.25 6.508 5.906 1 71.94 286 SER B O 1
ATOM 8762 N N . ARG B 1 287 ? 16.953 5.629 4.461 1 73.38 287 ARG B N 1
ATOM 8763 C CA . ARG B 1 287 ? 16.469 4.613 5.387 1 73.38 287 ARG B CA 1
ATOM 8764 C C . ARG B 1 287 ? 17.594 3.68 5.816 1 73.38 287 ARG B C 1
ATOM 8766 O O . ARG B 1 287 ? 17.609 3.205 6.953 1 73.38 287 ARG B O 1
ATOM 8773 N N . GLY B 1 288 ? 18.531 3.535 4.965 1 73.75 288 GLY B N 1
ATOM 8774 C CA . GLY B 1 288 ? 19.672 2.697 5.312 1 73.75 288 GLY B CA 1
ATOM 8775 C C . GLY B 1 288 ? 20.516 3.277 6.426 1 73.75 288 GLY B C 1
ATOM 8776 O O . GLY B 1 288 ? 20.969 2.551 7.32 1 73.75 288 GLY B O 1
ATOM 8777 N N . GLU B 1 289 ? 20.594 4.512 6.41 1 77.5 289 GLU B N 1
ATOM 8778 C CA . GLU B 1 289 ? 21.359 5.188 7.441 1 77.5 289 GLU B CA 1
ATOM 8779 C C . GLU B 1 289 ? 20.688 5.086 8.805 1 77.5 289 GLU B C 1
ATOM 8781 O O . GLU B 1 289 ? 21.344 4.859 9.82 1 77.5 289 GLU B O 1
ATOM 8786 N N . ALA B 1 290 ? 19.438 5.285 8.797 1 83.12 290 ALA B N 1
ATOM 8787 C CA . ALA B 1 290 ? 18.703 5.141 10.047 1 83.12 290 ALA B CA 1
ATOM 8788 C C . ALA B 1 290 ? 18.859 3.736 10.617 1 83.12 290 ALA B C 1
ATOM 8790 O O . ALA B 1 290 ? 19.062 3.568 11.82 1 83.12 290 ALA B O 1
ATOM 8791 N N . GLY B 1 291 ? 18.844 2.777 9.773 1 83.12 291 GLY B N 1
ATOM 8792 C CA . GLY B 1 291 ? 19.016 1.398 10.203 1 83.12 291 GLY B CA 1
ATOM 8793 C C . GLY B 1 291 ? 20.391 1.13 10.805 1 83.12 291 GLY B C 1
ATOM 8794 O O . GLY B 1 291 ? 20.5 0.436 11.82 1 83.12 291 GLY B O 1
ATOM 8795 N N . ARG B 1 292 ? 21.375 1.655 10.266 1 81.06 292 ARG B N 1
ATOM 8796 C CA . ARG B 1 292 ? 22.734 1.502 10.781 1 81.06 292 ARG B CA 1
ATOM 8797 C C . ARG B 1 292 ? 22.875 2.146 12.156 1 81.06 292 ARG B C 1
ATOM 8799 O O . ARG B 1 292 ? 23.516 1.589 13.047 1 81.06 292 ARG B O 1
ATOM 8806 N N . LEU B 1 293 ? 22.266 3.246 12.211 1 88.25 293 LEU B N 1
ATOM 8807 C CA . LEU B 1 293 ? 22.344 3.945 13.484 1 88.25 293 LEU B CA 1
ATOM 8808 C C . LEU B 1 293 ? 21.594 3.176 14.57 1 88.25 293 LEU B C 1
ATOM 8810 O O . LEU B 1 293 ? 22.031 3.119 15.719 1 88.25 293 LEU B O 1
ATOM 8814 N N . HIS B 1 294 ? 20.531 2.592 14.18 1 90.75 294 HIS B N 1
ATOM 8815 C CA . HIS B 1 294 ? 19.797 1.751 15.125 1 90.75 294 HIS B CA 1
ATOM 8816 C C . HIS B 1 294 ? 20.625 0.549 15.555 1 90.75 294 HIS B C 1
ATOM 8818 O O . HIS B 1 294 ? 20.703 0.233 16.734 1 90.75 294 HIS B O 1
ATOM 8824 N N . ALA B 1 295 ? 21.234 -0.036 14.609 1 87 295 ALA B N 1
ATOM 8825 C CA . ALA B 1 295 ? 22.078 -1.192 14.906 1 87 295 ALA B CA 1
ATOM 8826 C C . ALA B 1 295 ? 23.234 -0.805 15.805 1 87 295 ALA B C 1
ATOM 8828 O O . ALA B 1 295 ? 23.578 -1.537 16.734 1 87 295 ALA B O 1
ATOM 8829 N N . ARG B 1 296 ? 23.797 0.312 15.555 1 91.88 296 ARG B N 1
ATOM 8830 C CA . ARG B 1 296 ? 24.906 0.795 16.375 1 91.88 296 ARG B CA 1
ATOM 8831 C C . ARG B 1 296 ? 24.453 1.078 17.797 1 91.88 296 ARG B C 1
ATOM 8833 O O . ARG B 1 296 ? 25.156 0.764 18.766 1 91.88 296 ARG B O 1
ATOM 8840 N N . ALA B 1 297 ? 23.328 1.649 17.906 1 95.5 297 ALA B N 1
ATOM 8841 C CA . ALA B 1 297 ? 22.766 1.904 19.219 1 95.5 297 ALA B CA 1
ATOM 8842 C C . ALA B 1 297 ? 22.594 0.605 20 1 95.5 297 ALA B C 1
ATOM 8844 O O . ALA B 1 297 ? 22.922 0.541 21.203 1 95.5 297 ALA B O 1
ATOM 8845 N N . GLU B 1 298 ? 22.203 -0.364 19.391 1 94.25 298 GLU B N 1
ATOM 8846 C CA . GLU B 1 298 ? 21.984 -1.643 20.062 1 94.25 298 GLU B CA 1
ATOM 8847 C C . GLU B 1 298 ? 23.297 -2.326 20.406 1 94.25 298 GLU B C 1
ATOM 8849 O O . GLU B 1 298 ? 23.422 -2.971 21.438 1 94.25 298 GLU B O 1
ATOM 8854 N N . THR B 1 299 ? 24.25 -2.184 19.562 1 93.31 299 THR B N 1
ATOM 8855 C CA . THR B 1 299 ? 25.578 -2.678 19.891 1 93.31 299 THR B CA 1
ATOM 8856 C C . THR B 1 299 ? 26.141 -1.967 21.125 1 93.31 299 THR B C 1
ATOM 8858 O O . THR B 1 299 ? 26.703 -2.605 22.016 1 93.31 299 THR B O 1
ATOM 8861 N N . LEU B 1 300 ? 25.938 -0.679 21.156 1 95.94 300 LEU B N 1
ATOM 8862 C CA . LEU B 1 300 ? 26.375 0.108 22.297 1 95.94 300 LEU B CA 1
ATOM 8863 C C . LEU B 1 300 ? 25.641 -0.316 23.562 1 95.94 300 LEU B C 1
ATOM 8865 O O . LEU B 1 300 ? 26.234 -0.382 24.641 1 95.94 300 LEU B O 1
ATOM 8869 N N . ALA B 1 301 ? 24.422 -0.57 23.422 1 96.38 301 ALA B N 1
ATOM 8870 C CA . ALA B 1 301 ? 23.641 -1.035 24.562 1 96.38 301 ALA B CA 1
ATOM 8871 C C . ALA B 1 301 ? 24.203 -2.342 25.125 1 96.38 301 ALA B C 1
ATOM 8873 O O . ALA B 1 301 ? 24.266 -2.529 26.328 1 96.38 301 ALA B O 1
ATOM 8874 N N . ALA B 1 302 ? 24.562 -3.246 24.266 1 94.88 302 ALA B N 1
ATOM 8875 C CA . ALA B 1 302 ? 25.156 -4.508 24.688 1 94.88 302 ALA B CA 1
ATOM 8876 C C . ALA B 1 302 ? 26.484 -4.27 25.391 1 94.88 302 ALA B C 1
ATOM 8878 O O . ALA B 1 302 ? 26.75 -4.852 26.453 1 94.88 302 ALA B O 1
ATOM 8879 N N . ASP B 1 303 ? 27.297 -3.35 24.844 1 94.81 303 ASP B N 1
ATOM 8880 C CA . ASP B 1 303 ? 28.578 -2.998 25.438 1 94.81 303 ASP B CA 1
ATOM 8881 C C . ASP B 1 303 ? 28.406 -2.424 26.828 1 94.81 303 ASP B C 1
ATOM 8883 O O . ASP B 1 303 ? 29.234 -2.658 27.719 1 94.81 303 ASP B O 1
ATOM 8887 N N . LEU B 1 304 ? 27.312 -1.743 26.984 1 94.38 304 LEU B N 1
ATOM 8888 C CA . LEU B 1 304 ? 27.062 -1.062 28.25 1 94.38 304 LEU B CA 1
ATOM 8889 C C . LEU B 1 304 ? 26.156 -1.901 29.141 1 94.38 304 LEU B C 1
ATOM 8891 O O . LEU B 1 304 ? 25.656 -1.413 30.156 1 94.38 304 LEU B O 1
ATOM 8895 N N . GLU B 1 305 ? 25.844 -3.123 28.719 1 92.94 305 GLU B N 1
ATOM 8896 C CA . GLU B 1 305 ? 25.062 -4.098 29.469 1 92.94 305 GLU B CA 1
ATOM 8897 C C . GLU B 1 305 ? 23.672 -3.562 29.781 1 92.94 305 GLU B C 1
ATOM 8899 O O . GLU B 1 305 ? 23.203 -3.648 30.906 1 92.94 305 GLU B O 1
ATOM 8904 N N . MET B 1 306 ? 23.094 -2.932 28.844 1 91.94 306 MET B N 1
ATOM 8905 C CA . MET B 1 306 ? 21.766 -2.377 29.031 1 91.94 306 MET B CA 1
ATOM 8906 C C . MET B 1 306 ? 20.766 -3.041 28.078 1 91.94 306 MET B C 1
ATOM 8908 O O . MET B 1 306 ? 19.734 -2.449 27.75 1 91.94 306 MET B O 1
ATOM 8912 N N . THR B 1 307 ? 21.016 -4.219 27.594 1 92.12 307 THR B N 1
ATOM 8913 C CA . THR B 1 307 ? 20.172 -4.902 26.625 1 92.12 307 THR B CA 1
ATOM 8914 C C . THR B 1 307 ? 18.781 -5.156 27.203 1 92.12 307 THR B C 1
ATOM 8916 O O . THR B 1 307 ? 17.781 -5.145 26.469 1 92.12 307 THR B O 1
ATOM 8919 N N . GLY B 1 308 ? 18.75 -5.332 28.484 1 89.62 308 GLY B N 1
ATOM 8920 C CA . GLY B 1 308 ? 17.484 -5.602 29.141 1 89.62 308 GLY B CA 1
ATOM 8921 C C . GLY B 1 308 ? 16.531 -4.418 29.141 1 89.62 308 GLY B C 1
ATOM 8922 O O . GLY B 1 308 ? 15.328 -4.574 29.328 1 89.62 308 GLY B O 1
ATOM 8923 N N . LEU B 1 309 ? 17.016 -3.246 28.859 1 92.44 309 LEU B N 1
ATOM 8924 C CA . LEU B 1 309 ? 16.219 -2.023 28.891 1 92.44 309 LEU B CA 1
ATOM 8925 C C . LEU B 1 309 ? 15.703 -1.668 27.516 1 92.44 309 LEU B C 1
ATOM 8927 O O . LEU B 1 309 ? 14.891 -0.753 27.359 1 92.44 309 LEU B O 1
ATOM 8931 N N . LEU B 1 310 ? 16.078 -2.406 26.5 1 93.31 310 LEU B N 1
ATOM 8932 C CA . LEU B 1 310 ? 15.773 -2.066 25.125 1 93.31 310 LEU B CA 1
ATOM 8933 C C . LEU B 1 310 ? 14.273 -2.182 24.859 1 93.31 310 LEU B C 1
ATOM 8935 O O . LEU B 1 310 ? 13.758 -1.59 23.906 1 93.31 310 LEU B O 1
ATOM 8939 N N . GLY B 1 311 ? 13.602 -2.881 25.656 1 90.56 311 GLY B N 1
ATOM 8940 C CA . GLY B 1 311 ? 12.164 -3.023 25.5 1 90.56 311 GLY B CA 1
ATOM 8941 C C . GLY B 1 311 ? 11.414 -1.712 25.656 1 90.56 311 GLY B C 1
ATOM 8942 O O . GLY B 1 311 ? 10.305 -1.564 25.156 1 90.56 311 GLY B O 1
ATOM 8943 N N . GLY B 1 312 ? 12.039 -0.752 26.281 1 90.5 312 GLY B N 1
ATOM 8944 C CA . GLY B 1 312 ? 11.414 0.541 26.516 1 90.5 312 GLY B CA 1
ATOM 8945 C C . GLY B 1 312 ? 11.531 1.485 25.328 1 90.5 312 GLY B C 1
ATOM 8946 O O . GLY B 1 312 ? 10.906 2.549 25.312 1 90.5 312 GLY B O 1
ATOM 8947 N N . SER B 1 313 ? 12.234 1.054 24.297 1 92.94 313 SER B N 1
ATOM 8948 C CA . SER B 1 313 ? 12.445 1.949 23.172 1 92.94 313 SER B CA 1
ATOM 8949 C C . SER B 1 313 ? 11.273 1.896 22.203 1 92.94 313 SER B C 1
ATOM 8951 O O . SER B 1 313 ? 10.797 0.812 21.844 1 92.94 313 SER B O 1
ATOM 8953 N N . SER B 1 314 ? 10.797 3.045 21.734 1 92.81 314 SER B N 1
ATOM 8954 C CA . SER B 1 314 ? 9.75 3.125 20.719 1 92.81 314 SER B CA 1
ATOM 8955 C C . SER B 1 314 ? 10.344 3.332 19.328 1 92.81 314 SER B C 1
ATOM 8957 O O . SER B 1 314 ? 9.617 3.584 18.359 1 92.81 314 SER B O 1
ATOM 8959 N N . ILE B 1 315 ? 11.719 3.15 19.234 1 92.56 315 ILE B N 1
ATOM 8960 C CA . ILE B 1 315 ? 12.352 3.447 17.953 1 92.56 315 ILE B CA 1
ATOM 8961 C C . ILE B 1 315 ? 13.25 2.287 17.531 1 92.56 315 ILE B C 1
ATOM 8963 O O . ILE B 1 315 ? 13.266 1.885 16.375 1 92.56 315 ILE B O 1
ATOM 8967 N N . LEU B 1 316 ? 13.984 1.724 18.5 1 93.44 316 LEU B N 1
ATOM 8968 C CA . LEU B 1 316 ? 14.969 0.693 18.188 1 93.44 316 LEU B CA 1
ATOM 8969 C C . LEU B 1 316 ? 14.289 -0.634 17.875 1 93.44 316 LEU B C 1
ATOM 8971 O O . LEU B 1 316 ? 13.273 -0.979 18.484 1 93.44 316 LEU B O 1
ATOM 8975 N N . PRO B 1 317 ? 14.812 -1.451 16.969 1 91 317 PRO B N 1
ATOM 8976 C CA . PRO B 1 317 ? 14.211 -2.713 16.531 1 91 317 PRO B CA 1
ATOM 8977 C C . PRO B 1 317 ? 13.945 -3.672 17.688 1 91 317 PRO B C 1
ATOM 8979 O O . PRO B 1 317 ? 12.898 -4.32 17.734 1 91 317 PRO B O 1
ATOM 8982 N N . SER B 1 318 ? 14.852 -3.729 18.672 1 93.5 318 SER B N 1
ATOM 8983 C CA . SER B 1 318 ? 14.656 -4.621 19.797 1 93.5 318 SER B CA 1
ATOM 8984 C C . SER B 1 318 ? 13.445 -4.203 20.641 1 93.5 318 SER B C 1
ATOM 8986 O O . SER B 1 318 ? 12.789 -5.039 21.25 1 93.5 318 SER B O 1
ATOM 8988 N N . GLY B 1 319 ? 13.25 -2.863 20.625 1 94.5 319 GLY B N 1
ATOM 8989 C CA . GLY B 1 319 ? 12.055 -2.391 21.312 1 94.5 319 GLY B CA 1
ATOM 8990 C C . GLY B 1 319 ? 10.773 -2.957 20.75 1 94.5 319 GLY B C 1
ATOM 8991 O O . GLY B 1 319 ? 9.867 -3.338 21.484 1 94.5 319 GLY B O 1
ATOM 8992 N N . PHE B 1 320 ? 10.656 -3.072 19.484 1 95.56 320 PHE B N 1
ATOM 8993 C CA . PHE B 1 320 ? 9.492 -3.643 18.828 1 95.56 320 PHE B CA 1
ATOM 8994 C C . PHE B 1 320 ? 9.359 -5.125 19.141 1 95.56 320 PHE B C 1
ATOM 8996 O O . PHE B 1 320 ? 8.266 -5.598 19.469 1 95.56 320 PHE B O 1
ATOM 9003 N N . THR B 1 321 ? 10.438 -5.836 19.094 1 94.94 321 THR B N 1
ATOM 9004 C CA . THR B 1 321 ? 10.453 -7.273 19.359 1 94.94 321 THR B CA 1
ATOM 9005 C C . THR B 1 321 ? 9.961 -7.574 20.766 1 94.94 321 THR B C 1
ATOM 9007 O O . THR B 1 321 ? 9.133 -8.461 20.969 1 94.94 321 THR B O 1
ATOM 9010 N N . HIS B 1 322 ? 10.477 -6.82 21.703 1 95.31 322 HIS B N 1
ATOM 9011 C CA . HIS B 1 322 ? 10.078 -7.031 23.078 1 95.31 322 HIS B CA 1
ATOM 9012 C C . HIS B 1 322 ? 8.594 -6.742 23.281 1 95.31 322 HIS B C 1
ATOM 9014 O O . HIS B 1 322 ? 7.891 -7.496 23.953 1 95.31 322 HIS B O 1
ATOM 9020 N N . ARG B 1 323 ? 8.156 -5.688 22.688 1 96.06 323 ARG B N 1
ATOM 9021 C CA . ARG B 1 323 ? 6.742 -5.332 22.781 1 96.06 323 ARG B CA 1
ATOM 9022 C C . ARG B 1 323 ? 5.859 -6.41 22.172 1 96.06 323 ARG B C 1
ATOM 9024 O O . ARG B 1 323 ? 4.809 -6.75 22.719 1 96.06 323 ARG B O 1
ATOM 9031 N N . MET B 1 324 ? 6.242 -6.949 21.047 1 97.69 324 MET B N 1
ATOM 9032 C CA . MET B 1 324 ? 5.508 -8.039 20.406 1 97.69 324 MET B CA 1
ATOM 9033 C C . MET B 1 324 ? 5.461 -9.266 21.312 1 97.69 324 MET B C 1
ATOM 9035 O O . MET B 1 324 ? 4.426 -9.922 21.422 1 97.69 324 MET B O 1
ATOM 9039 N N . ARG B 1 325 ? 6.566 -9.562 21.984 1 97.5 325 ARG B N 1
ATOM 9040 C CA . ARG B 1 325 ? 6.633 -10.711 22.875 1 97.5 325 ARG B CA 1
ATOM 9041 C C . ARG B 1 325 ? 5.777 -10.492 24.125 1 97.5 325 ARG B C 1
ATOM 9043 O O . ARG B 1 325 ? 5.172 -11.43 24.641 1 97.5 325 ARG B O 1
ATOM 9050 N N . ASP B 1 326 ? 5.754 -9.219 24.5 1 96.88 326 ASP B N 1
ATOM 9051 C CA . ASP B 1 326 ? 4.852 -8.898 25.609 1 96.88 326 ASP B CA 1
ATOM 9052 C C . ASP B 1 326 ? 3.395 -9.133 25.203 1 96.88 326 ASP B C 1
ATOM 9054 O O . ASP B 1 326 ? 2.607 -9.656 26 1 96.88 326 ASP B O 1
ATOM 9058 N N . PHE B 1 327 ? 3.01 -8.672 24.078 1 97.94 327 PHE B N 1
ATOM 9059 C CA . PHE B 1 327 ? 1.67 -8.93 23.562 1 97.94 327 PHE B CA 1
ATOM 9060 C C . PHE B 1 327 ? 1.4 -10.43 23.484 1 97.94 327 PHE B C 1
ATOM 9062 O O . PHE B 1 327 ? 0.341 -10.898 23.906 1 97.94 327 PHE B O 1
ATOM 9069 N N . ALA B 1 328 ? 2.393 -11.195 22.969 1 98.62 328 ALA B N 1
ATOM 9070 C CA . ALA B 1 328 ? 2.273 -12.648 22.859 1 98.62 328 ALA B CA 1
ATOM 9071 C C . ALA B 1 328 ? 2.037 -13.281 24.234 1 98.62 328 ALA B C 1
ATOM 9073 O O . ALA B 1 328 ? 1.213 -14.195 24.359 1 98.62 328 ALA B O 1
ATOM 9074 N N . ALA B 1 329 ? 2.771 -12.805 25.203 1 98.19 329 ALA B N 1
ATOM 9075 C CA . ALA B 1 329 ? 2.604 -13.328 26.547 1 98.19 329 ALA B CA 1
ATOM 9076 C C . ALA B 1 329 ? 1.19 -13.078 27.062 1 98.19 329 ALA B C 1
ATOM 9078 O O . ALA B 1 329 ? 0.588 -13.945 27.703 1 98.19 329 ALA B O 1
ATOM 9079 N N . ALA B 1 330 ? 0.665 -11.898 26.766 1 98.12 330 ALA B N 1
ATOM 9080 C CA . ALA B 1 330 ? -0.698 -11.562 27.172 1 98.12 330 ALA B CA 1
ATOM 9081 C C . ALA B 1 330 ? -1.714 -12.477 26.484 1 98.12 330 ALA B C 1
ATOM 9083 O O . ALA B 1 330 ? -2.682 -12.914 27.125 1 98.12 330 ALA B O 1
ATOM 9084 N N . VAL B 1 331 ? -1.534 -12.742 25.281 1 98.5 331 VAL B N 1
ATOM 9085 C CA . VAL B 1 331 ? -2.422 -13.625 24.531 1 98.5 331 VAL B CA 1
ATOM 9086 C C . VAL B 1 331 ? -2.373 -15.031 25.125 1 98.5 331 VAL B C 1
ATOM 9088 O O . VAL B 1 331 ? -3.414 -15.648 25.344 1 98.5 331 VAL B O 1
ATOM 9091 N N . ARG B 1 332 ? -1.148 -15.516 25.391 1 97.81 332 ARG B N 1
ATOM 9092 C CA . ARG B 1 332 ? -0.983 -16.844 25.953 1 97.81 332 ARG B CA 1
ATOM 9093 C C . ARG B 1 332 ? -1.719 -16.969 27.281 1 97.81 332 ARG B C 1
ATOM 9095 O O . ARG B 1 332 ? -2.385 -17.984 27.547 1 97.81 332 ARG B O 1
ATOM 9102 N N . LEU B 1 333 ? -1.567 -15.953 28.031 1 96.88 333 LEU B N 1
ATOM 9103 C CA . LEU B 1 333 ? -2.23 -15.961 29.328 1 96.88 333 LEU B CA 1
ATOM 9104 C C . LEU B 1 333 ? -3.746 -15.969 29.172 1 96.88 333 LEU B C 1
ATOM 9106 O O . LEU B 1 333 ? -4.453 -16.656 29.906 1 96.88 333 LEU B O 1
ATOM 9110 N N . ALA B 1 334 ? -4.254 -15.266 28.281 1 97.31 334 ALA B N 1
ATOM 9111 C CA . ALA B 1 334 ? -5.695 -15.141 28.062 1 97.31 334 ALA B CA 1
ATOM 9112 C C . ALA B 1 334 ? -6.301 -16.469 27.609 1 97.31 334 ALA B C 1
ATOM 9114 O O . ALA B 1 334 ? -7.441 -16.781 27.969 1 97.31 334 ALA B O 1
ATOM 9115 N N . VAL B 1 335 ? -5.617 -17.266 26.859 1 97.12 335 VAL B N 1
ATOM 9116 C CA . VAL B 1 335 ? -6.207 -18.469 26.281 1 97.12 335 VAL B CA 1
ATOM 9117 C C . VAL B 1 335 ? -5.852 -19.688 27.141 1 97.12 335 VAL B C 1
ATOM 9119 O O . VAL B 1 335 ? -6.176 -20.812 26.781 1 97.12 335 VAL B O 1
ATOM 9122 N N . SER B 1 336 ? -5.168 -19.516 28.203 1 93.38 336 SER B N 1
ATOM 9123 C CA . SER B 1 336 ? -4.777 -20.625 29.078 1 93.38 336 SER B CA 1
ATOM 9124 C C . SER B 1 336 ? -5.984 -21.219 29.781 1 93.38 336 SER B C 1
ATOM 9126 O O . SER B 1 336 ? -5.98 -22.406 30.141 1 93.38 336 SER B O 1
ATOM 9128 N N . GLY B 1 337 ? -6.961 -20.469 29.922 1 87.06 337 GLY B N 1
ATOM 9129 C CA . GLY B 1 337 ? -8.18 -20.969 30.531 1 87.06 337 GLY B CA 1
ATOM 9130 C C . GLY B 1 337 ? -9.258 -21.328 29.531 1 87.06 337 GLY B C 1
ATOM 9131 O O . GLY B 1 337 ? -8.977 -21.469 28.344 1 87.06 337 GLY B O 1
ATOM 9132 N N . SER B 1 338 ? -10.484 -21.594 30.016 1 83.94 338 SER B N 1
ATOM 9133 C CA . SER B 1 338 ? -11.602 -22 29.156 1 83.94 338 SER B CA 1
ATOM 9134 C C . SER B 1 338 ? -12.117 -20.812 28.344 1 83.94 338 SER B C 1
ATOM 9136 O O . SER B 1 338 ? -12.383 -20.953 27.156 1 83.94 338 SER B O 1
ATOM 9138 N N . ARG B 1 339 ? -12.188 -19.672 28.984 1 91.44 339 ARG B N 1
ATOM 9139 C CA . ARG B 1 339 ? -12.617 -18.438 28.344 1 91.44 339 ARG B CA 1
ATOM 9140 C C . ARG B 1 339 ? -11.82 -17.234 28.859 1 91.44 339 ARG B C 1
ATOM 9142 O O . ARG B 1 339 ? -11.672 -17.062 30.078 1 91.44 339 ARG B O 1
ATOM 9149 N N . PRO B 1 340 ? -11.375 -16.453 27.906 1 93.94 340 PRO B N 1
ATOM 9150 C CA . PRO B 1 340 ? -10.617 -15.281 28.359 1 93.94 340 PRO B CA 1
ATOM 9151 C C . PRO B 1 340 ? -11.484 -14.297 29.141 1 93.94 340 PRO B C 1
ATOM 9153 O O . PRO B 1 340 ? -12.555 -13.898 28.672 1 93.94 340 PRO B O 1
ATOM 9156 N N . GLY B 1 341 ? -10.969 -13.852 30.281 1 92.31 341 GLY B N 1
ATOM 9157 C CA . GLY B 1 341 ? -11.641 -12.836 31.078 1 92.31 341 GLY B CA 1
ATOM 9158 C C . GLY B 1 341 ? -11.469 -11.438 30.516 1 92.31 341 GLY B C 1
ATOM 9159 O O . GLY B 1 341 ? -10.555 -11.188 29.734 1 92.31 341 GLY B O 1
ATOM 9160 N N . ALA B 1 342 ? -12.367 -10.578 30.875 1 91.81 342 ALA B N 1
ATOM 9161 C CA . ALA B 1 342 ? -12.32 -9.195 30.406 1 91.81 342 ALA B CA 1
ATOM 9162 C C . ALA B 1 342 ? -10.992 -8.539 30.781 1 91.81 342 ALA B C 1
ATOM 9164 O O . ALA B 1 342 ? -10.438 -7.762 30 1 91.81 342 ALA B O 1
ATOM 9165 N N . ASP B 1 343 ? -10.469 -8.852 31.906 1 93.06 343 ASP B N 1
ATOM 9166 C CA . ASP B 1 343 ? -9.203 -8.273 32.344 1 93.06 343 ASP B CA 1
ATOM 9167 C C . ASP B 1 343 ? -8.047 -8.766 31.5 1 93.06 343 ASP B C 1
ATOM 9169 O O . ASP B 1 343 ? -7.105 -8.016 31.219 1 93.06 343 ASP B O 1
ATOM 9173 N N . GLN B 1 344 ? -8.125 -9.992 31.203 1 95.38 344 GLN B N 1
ATOM 9174 C CA . GLN B 1 344 ? -7.07 -10.57 30.375 1 95.38 344 GLN B CA 1
ATOM 9175 C C . GLN B 1 344 ? -7.07 -9.953 28.984 1 95.38 344 GLN B C 1
ATOM 9177 O O . GLN B 1 344 ? -6.008 -9.648 28.438 1 95.38 344 GLN B O 1
ATOM 9182 N N . VAL B 1 345 ? -8.242 -9.742 28.453 1 96.69 345 VAL B N 1
ATOM 9183 C CA . VAL B 1 345 ? -8.352 -9.117 27.141 1 96.69 345 VAL B CA 1
ATOM 9184 C C . VAL B 1 345 ? -7.875 -7.672 27.203 1 96.69 345 VAL B C 1
ATOM 9186 O O . VAL B 1 345 ? -7.184 -7.199 26.297 1 96.69 345 VAL B O 1
ATOM 9189 N N . ALA B 1 346 ? -8.227 -6.973 28.234 1 95.19 346 ALA B N 1
ATOM 9190 C CA . ALA B 1 346 ? -7.793 -5.594 28.422 1 95.19 346 ALA B CA 1
ATOM 9191 C C . ALA B 1 346 ? -6.27 -5.5 28.469 1 95.19 346 ALA B C 1
ATOM 9193 O O . ALA B 1 346 ? -5.68 -4.57 27.922 1 95.19 346 ALA B O 1
ATOM 9194 N N . ARG B 1 347 ? -5.668 -6.438 29.141 1 95.81 347 ARG B N 1
ATOM 9195 C CA . ARG B 1 347 ? -4.211 -6.469 29.203 1 95.81 347 ARG B CA 1
ATOM 9196 C C . ARG B 1 347 ? -3.605 -6.652 27.812 1 95.81 347 ARG B C 1
ATOM 9198 O O . ARG B 1 347 ? -2.6 -6.02 27.484 1 95.81 347 ARG B O 1
ATOM 9205 N N . ALA B 1 348 ? -4.16 -7.562 27.031 1 97.81 348 ALA B N 1
ATOM 9206 C CA . ALA B 1 348 ? -3.697 -7.762 25.656 1 97.81 348 ALA B CA 1
ATOM 9207 C C . ALA B 1 348 ? -3.895 -6.5 24.828 1 97.81 348 ALA B C 1
ATOM 9209 O O . ALA B 1 348 ? -3.051 -6.16 24 1 97.81 348 ALA B O 1
ATOM 9210 N N . GLN B 1 349 ? -5.008 -5.777 25.062 1 97.12 349 GLN B N 1
ATOM 9211 C CA . GLN B 1 349 ? -5.289 -4.523 24.375 1 97.12 349 GLN B CA 1
ATOM 9212 C C . GLN B 1 349 ? -4.234 -3.469 24.703 1 97.12 349 GLN B C 1
ATOM 9214 O O . GLN B 1 349 ? -3.742 -2.775 23.812 1 97.12 349 GLN B O 1
ATOM 9219 N N . ASP B 1 350 ? -3.828 -3.404 25.922 1 95.31 350 ASP B N 1
ATOM 9220 C CA . ASP B 1 350 ? -2.803 -2.457 26.344 1 95.31 350 ASP B CA 1
ATOM 9221 C C . ASP B 1 350 ? -1.45 -2.797 25.734 1 95.31 350 ASP B C 1
ATOM 9223 O O . ASP B 1 350 ? -0.727 -1.904 25.281 1 95.31 350 ASP B O 1
ATOM 9227 N N . ALA B 1 351 ? -1.163 -4.047 25.75 1 96.81 351 ALA B N 1
ATOM 9228 C CA . ALA B 1 351 ? 0.102 -4.484 25.172 1 96.81 351 ALA B CA 1
ATOM 9229 C C . ALA B 1 351 ? 0.16 -4.16 23.688 1 96.81 351 ALA B C 1
ATOM 9231 O O . ALA B 1 351 ? 1.195 -3.721 23.172 1 96.81 351 ALA B O 1
ATOM 9232 N N . LEU B 1 352 ? -0.912 -4.363 22.953 1 97.56 352 LEU B N 1
ATOM 9233 C CA . LEU B 1 352 ? -0.934 -4.074 21.516 1 97.56 352 LEU B CA 1
ATOM 9234 C C . LEU B 1 352 ? -0.812 -2.574 21.266 1 97.56 352 LEU B C 1
ATOM 9236 O O . LEU B 1 352 ? -0.178 -2.152 20.297 1 97.56 352 LEU B O 1
ATOM 9240 N N . ALA B 1 353 ? -1.446 -1.786 22.125 1 94.5 353 ALA B N 1
ATOM 9241 C CA . ALA B 1 353 ? -1.328 -0.336 22 1 94.5 353 ALA B CA 1
ATOM 9242 C C . ALA B 1 353 ? 0.134 0.101 22.031 1 94.5 353 ALA B C 1
ATOM 9244 O O . ALA B 1 353 ? 0.54 1.005 21.297 1 94.5 353 ALA B O 1
ATOM 9245 N N . LEU B 1 354 ? 0.909 -0.556 22.875 1 93.12 354 LEU B N 1
ATOM 9246 C CA . LEU B 1 354 ? 2.336 -0.26 22.953 1 93.12 354 LEU B CA 1
ATOM 9247 C C . LEU B 1 354 ? 3.057 -0.678 21.688 1 93.12 354 LEU B C 1
ATOM 9249 O O . LEU B 1 354 ? 3.959 0.02 21.219 1 93.12 354 LEU B O 1
ATOM 9253 N N . VAL B 1 355 ? 2.689 -1.792 21.109 1 95.88 355 VAL B N 1
ATOM 9254 C CA . VAL B 1 355 ? 3.262 -2.248 19.844 1 95.88 355 VAL B CA 1
ATOM 9255 C C . VAL B 1 355 ? 2.959 -1.232 18.75 1 95.88 355 VAL B C 1
ATOM 9257 O O . VAL B 1 355 ? 3.85 -0.855 17.984 1 95.88 355 VAL B O 1
ATOM 9260 N N . GLU B 1 356 ? 1.71 -0.755 18.672 1 94.62 356 GLU B N 1
ATOM 9261 C CA . GLU B 1 356 ? 1.257 0.172 17.641 1 94.62 356 GLU B CA 1
ATOM 9262 C C . GLU B 1 356 ? 1.909 1.542 17.812 1 94.62 356 GLU B C 1
ATOM 9264 O O . GLU B 1 356 ? 2.016 2.305 16.844 1 94.62 356 GLU B O 1
ATOM 9269 N N . GLY B 1 357 ? 2.383 1.815 18.984 1 91.56 357 GLY B N 1
ATOM 9270 C CA . GLY B 1 357 ? 3.039 3.084 19.266 1 91.56 357 GLY B CA 1
ATOM 9271 C C . GLY B 1 357 ? 4.488 3.113 18.812 1 91.56 357 GLY B C 1
ATOM 9272 O O . GLY B 1 357 ? 5.117 4.172 18.797 1 91.56 357 GLY B O 1
ATOM 9273 N N . HIS B 1 358 ? 5.031 1.953 18.391 1 93.31 358 HIS B N 1
ATOM 9274 C CA . HIS B 1 358 ? 6.414 1.908 17.938 1 93.31 358 HIS B CA 1
ATOM 9275 C C . HIS B 1 358 ? 6.566 2.592 16.578 1 93.31 358 HIS B C 1
ATOM 9277 O O . HIS B 1 358 ? 5.797 2.32 15.656 1 93.31 358 HIS B O 1
ATOM 9283 N N . ARG B 1 359 ? 7.5 3.404 16.406 1 87.69 359 ARG B N 1
ATOM 9284 C CA . ARG B 1 359 ? 7.625 4.297 15.258 1 87.69 359 ARG B CA 1
ATOM 9285 C C . ARG B 1 359 ? 8.211 3.561 14.062 1 87.69 359 ARG B C 1
ATOM 9287 O O . ARG B 1 359 ? 8.102 4.031 12.922 1 87.69 359 ARG B O 1
ATOM 9294 N N . ALA B 1 360 ? 8.859 2.49 14.203 1 81.56 360 ALA B N 1
ATOM 9295 C CA . ALA B 1 360 ? 9.383 1.682 13.102 1 81.56 360 ALA B CA 1
ATOM 9296 C C . ALA B 1 360 ? 8.734 0.3 13.078 1 81.56 360 ALA B C 1
ATOM 9298 O O . ALA B 1 360 ? 9.406 -0.701 12.812 1 81.56 360 ALA B O 1
ATOM 9299 N N . ALA B 1 361 ? 7.473 0.353 13.305 1 84.38 361 ALA B N 1
ATOM 9300 C CA . ALA B 1 361 ? 6.738 -0.902 13.438 1 84.38 361 ALA B CA 1
ATOM 9301 C C . ALA B 1 361 ? 6.5 -1.546 12.07 1 84.38 361 ALA B C 1
ATOM 9303 O O . ALA B 1 361 ? 6.336 -0.847 11.07 1 84.38 361 ALA B O 1
ATOM 9304 N N . ASP B 1 362 ? 6.582 -2.867 12.039 1 88 362 ASP B N 1
ATOM 9305 C CA . ASP B 1 362 ? 6.18 -3.648 10.875 1 88 362 ASP B CA 1
ATOM 9306 C C . ASP B 1 362 ? 4.66 -3.688 10.734 1 88 362 ASP B C 1
ATOM 9308 O O . ASP B 1 362 ? 3.975 -4.328 11.531 1 88 362 ASP B O 1
ATOM 9312 N N . THR B 1 363 ? 4.168 -3.047 9.719 1 89.06 363 THR B N 1
ATOM 9313 C CA . THR B 1 363 ? 2.727 -2.883 9.562 1 89.06 363 THR B CA 1
ATOM 9314 C C . THR B 1 363 ? 2.045 -4.234 9.383 1 89.06 363 THR B C 1
ATOM 9316 O O . THR B 1 363 ? 0.918 -4.438 9.836 1 89.06 363 THR B O 1
ATOM 9319 N N . GLY B 1 364 ? 2.65 -5.164 8.734 1 91.88 364 GLY B N 1
ATOM 9320 C CA . GLY B 1 364 ? 2.09 -6.496 8.562 1 91.88 364 GLY B CA 1
ATOM 9321 C C . GLY B 1 364 ? 1.936 -7.254 9.867 1 91.88 364 GLY B C 1
ATOM 9322 O O . GLY B 1 364 ? 0.882 -7.836 10.133 1 91.88 364 GLY B O 1
ATOM 9323 N N . ARG B 1 365 ? 2.939 -7.188 10.688 1 94.62 365 ARG B N 1
ATOM 9324 C CA . ARG B 1 365 ? 2.895 -7.879 11.977 1 94.62 365 ARG B CA 1
ATOM 9325 C C . ARG B 1 365 ? 1.858 -7.25 12.898 1 94.62 365 ARG B C 1
ATOM 9327 O O . ARG B 1 365 ? 1.179 -7.953 13.648 1 94.62 365 ARG B O 1
ATOM 9334 N N . ILE B 1 366 ? 1.727 -5.914 12.812 1 95.81 366 ILE B N 1
ATOM 9335 C CA . ILE B 1 366 ? 0.711 -5.223 13.594 1 95.81 366 ILE B CA 1
ATOM 9336 C C . ILE B 1 366 ? -0.679 -5.676 13.156 1 95.81 366 ILE B C 1
ATOM 9338 O O . ILE B 1 366 ? -1.559 -5.898 13.992 1 95.81 366 ILE B O 1
ATOM 9342 N N . GLY B 1 367 ? -0.832 -5.762 11.828 1 95.69 367 GLY B N 1
ATOM 9343 C CA . GLY B 1 367 ? -2.107 -6.234 11.312 1 95.69 367 GLY B CA 1
ATOM 9344 C C . GLY B 1 367 ? -2.498 -7.598 11.852 1 95.69 367 GLY B C 1
ATOM 9345 O O . GLY B 1 367 ? -3.648 -7.809 12.242 1 95.69 367 GLY B O 1
ATOM 9346 N N . THR B 1 368 ? -1.568 -8.516 11.898 1 97 368 THR B N 1
ATOM 9347 C CA . THR B 1 368 ? -1.832 -9.852 12.422 1 97 368 THR B CA 1
ATOM 9348 C C . THR B 1 368 ? -2.15 -9.797 13.914 1 97 368 THR B C 1
ATOM 9350 O O . THR B 1 368 ? -3.061 -10.484 14.383 1 97 368 THR B O 1
ATOM 9353 N N . ALA B 1 369 ? -1.396 -8.953 14.625 1 98.12 369 ALA B N 1
ATOM 9354 C CA . ALA B 1 369 ? -1.648 -8.789 16.062 1 98.12 369 ALA B CA 1
ATOM 9355 C C . ALA B 1 369 ? -3.053 -8.25 16.312 1 98.12 369 ALA B C 1
ATOM 9357 O O . ALA B 1 369 ? -3.727 -8.672 17.25 1 98.12 369 ALA B O 1
ATOM 9358 N N . ARG B 1 370 ? -3.482 -7.352 15.484 1 97.62 370 ARG B N 1
ATOM 9359 C CA . ARG B 1 370 ? -4.836 -6.816 15.594 1 97.62 370 ARG B CA 1
ATOM 9360 C C . ARG B 1 370 ? -5.875 -7.918 15.414 1 97.62 370 ARG B C 1
ATOM 9362 O O . ARG B 1 370 ? -6.875 -7.961 16.141 1 97.62 370 ARG B O 1
ATOM 9369 N N . MET B 1 371 ? -5.637 -8.758 14.438 1 98.25 371 MET B N 1
ATOM 9370 C CA . MET B 1 371 ? -6.555 -9.867 14.203 1 98.25 371 MET B CA 1
ATOM 9371 C C . MET B 1 371 ? -6.562 -10.828 15.391 1 98.25 371 MET B C 1
ATOM 9373 O O . MET B 1 371 ? -7.613 -11.352 15.758 1 98.25 371 MET B O 1
ATOM 9377 N N . ALA B 1 372 ? -5.383 -11.047 15.945 1 98.62 372 ALA B N 1
ATOM 9378 C CA . ALA B 1 372 ? -5.309 -11.883 17.141 1 98.62 372 ALA B CA 1
ATOM 9379 C C . ALA B 1 372 ? -6.152 -11.297 18.281 1 98.62 372 ALA B C 1
ATOM 9381 O O . ALA B 1 372 ? -6.895 -12.016 18.938 1 98.62 372 ALA B O 1
ATOM 9382 N N . LEU B 1 373 ? -6.035 -10.023 18.469 1 98.38 373 LEU B N 1
ATOM 9383 C CA . LEU B 1 373 ? -6.797 -9.352 19.5 1 98.38 373 LEU B CA 1
ATOM 9384 C C . LEU B 1 373 ? -8.297 -9.461 19.234 1 98.38 373 LEU B C 1
ATOM 9386 O O . LEU B 1 373 ? -9.078 -9.711 20.156 1 98.38 373 LEU B O 1
ATOM 9390 N N . ARG B 1 374 ? -8.711 -9.297 18.047 1 98 374 ARG B N 1
ATOM 9391 C CA . ARG B 1 374 ? -10.109 -9.438 17.672 1 98 374 ARG B CA 1
ATOM 9392 C C . ARG B 1 374 ? -10.633 -10.828 18.016 1 98 374 ARG B C 1
ATOM 9394 O O . ARG B 1 374 ? -11.742 -10.969 18.531 1 98 374 ARG B O 1
ATOM 9401 N N . LEU B 1 375 ? -9.844 -11.836 17.75 1 98.44 375 LEU B N 1
ATOM 9402 C CA . LEU B 1 375 ? -10.234 -13.211 18.047 1 98.44 375 LEU B CA 1
ATOM 9403 C C . LEU B 1 375 ? -10.344 -13.414 19.562 1 98.44 375 LEU B C 1
ATOM 9405 O O . LEU B 1 375 ? -11.219 -14.148 20.031 1 98.44 375 LEU B O 1
ATOM 9409 N N . LEU B 1 376 ? -9.453 -12.758 20.297 1 97.88 376 LEU B N 1
ATOM 9410 C CA . LEU B 1 376 ? -9.539 -12.82 21.75 1 97.88 376 LEU B CA 1
ATOM 9411 C C . LEU B 1 376 ? -10.852 -12.219 22.25 1 97.88 376 LEU B C 1
ATOM 9413 O O . LEU B 1 376 ? -11.5 -12.766 23.141 1 97.88 376 LEU B O 1
ATOM 9417 N N . ARG B 1 377 ? -11.211 -11.117 21.688 1 96.88 377 ARG B N 1
ATOM 9418 C CA . ARG B 1 377 ? -12.477 -10.484 22.047 1 96.88 377 ARG B CA 1
ATOM 9419 C C . ARG B 1 377 ? -13.656 -11.398 21.734 1 96.88 377 ARG B C 1
ATOM 9421 O O . ARG B 1 377 ? -14.578 -11.523 22.531 1 96.88 377 ARG B O 1
ATOM 9428 N N . TRP B 1 378 ? -13.641 -12.07 20.625 1 97.38 378 TRP B N 1
ATOM 9429 C CA . TRP B 1 378 ? -14.68 -13.016 20.234 1 97.38 378 TRP B CA 1
ATOM 9430 C C . TRP B 1 378 ? -14.758 -14.172 21.234 1 97.38 378 TRP B C 1
ATOM 9432 O O . TRP B 1 378 ? -15.852 -14.578 21.625 1 97.38 378 TRP B O 1
ATOM 9442 N N . LEU B 1 379 ? -13.562 -14.68 21.609 1 97.31 379 LEU B N 1
ATOM 9443 C CA . LEU B 1 379 ? -13.516 -15.805 22.531 1 97.31 379 LEU B CA 1
ATOM 9444 C C . LEU B 1 379 ? -14.016 -15.383 23.922 1 97.31 379 LEU B C 1
ATOM 9446 O O . LEU B 1 379 ? -14.523 -16.219 24.672 1 97.31 379 LEU B O 1
ATOM 9450 N N . SER B 1 380 ? -13.812 -14.102 24.234 1 95.5 380 SER B N 1
ATOM 9451 C CA . SER B 1 380 ? -14.203 -13.609 25.547 1 95.5 380 SER B CA 1
ATOM 9452 C C . SER B 1 380 ? -15.719 -13.469 25.672 1 95.5 380 SER B C 1
ATOM 9454 O O . SER B 1 380 ? -16.266 -13.492 26.766 1 95.5 380 SER B O 1
ATOM 9456 N N . ALA B 1 381 ? -16.391 -13.258 24.562 1 92.12 381 ALA B N 1
ATOM 9457 C CA . ALA B 1 381 ? -17.859 -13.195 24.531 1 92.12 381 ALA B CA 1
ATOM 9458 C C . ALA B 1 381 ? -18.469 -14.586 24.688 1 92.12 381 ALA B C 1
ATOM 9460 O O . ALA B 1 381 ? -17.875 -15.578 24.25 1 92.12 381 ALA B O 1
ATOM 9461 N N . GLU B 1 382 ? -19.578 -14.594 25.281 1 90.75 382 GLU B N 1
ATOM 9462 C CA . GLU B 1 382 ? -20.281 -15.867 25.406 1 90.75 382 GLU B CA 1
ATOM 9463 C C . GLU B 1 382 ? -20.656 -16.422 24.031 1 90.75 382 GLU B C 1
ATOM 9465 O O . GLU B 1 382 ? -21.078 -15.672 23.156 1 90.75 382 GLU B O 1
ATOM 9470 N N . ASP B 1 383 ? -20.484 -17.719 23.922 1 91.44 383 ASP B N 1
ATOM 9471 C CA . ASP B 1 383 ? -20.828 -18.359 22.672 1 91.44 383 ASP B CA 1
ATOM 9472 C C . ASP B 1 383 ? -22.328 -18.266 22.391 1 91.44 383 ASP B C 1
ATOM 9474 O O . ASP B 1 383 ? -23.156 -18.469 23.281 1 91.44 383 ASP B O 1
ATOM 9478 N N . ASP B 1 384 ? -22.625 -17.922 21.25 1 87.94 384 ASP B N 1
ATOM 9479 C CA . ASP B 1 384 ? -24.031 -17.875 20.859 1 87.94 384 ASP B CA 1
ATOM 9480 C C . ASP B 1 384 ? -24.703 -19.234 21 1 87.94 384 ASP B C 1
ATOM 9482 O O . ASP B 1 384 ? -24.047 -20.266 20.859 1 87.94 384 ASP B O 1
ATOM 9486 N N . PRO B 1 385 ? -25.969 -19.172 21.344 1 92 385 PRO B N 1
ATOM 9487 C CA . PRO B 1 385 ? -26.688 -20.438 21.391 1 92 385 PRO B CA 1
ATOM 9488 C C . PRO B 1 385 ? -26.672 -21.188 20.062 1 92 385 PRO B C 1
ATOM 9490 O O . PRO B 1 385 ? -26.531 -20.562 19 1 92 385 PRO B O 1
ATOM 9493 N N . LYS B 1 386 ? -26.75 -22.484 20.125 1 95.75 386 LYS B N 1
ATOM 9494 C CA . LYS B 1 386 ? -26.828 -23.312 18.922 1 95.75 386 LYS B CA 1
ATOM 9495 C C . LYS B 1 386 ? -27.969 -22.859 18.016 1 95.75 386 LYS B C 1
ATOM 9497 O O . LYS B 1 386 ? -29.094 -22.641 18.484 1 95.75 386 LYS B O 1
ATOM 9502 N N . PRO B 1 387 ? -27.625 -22.719 16.766 1 97.44 387 PRO B N 1
ATOM 9503 C CA . PRO B 1 387 ? -28.703 -22.344 15.852 1 97.44 387 PRO B CA 1
ATOM 9504 C C . PRO B 1 387 ? -29.797 -23.406 15.758 1 97.44 387 PRO B C 1
ATOM 9506 O O . PRO B 1 387 ? -29.484 -24.594 15.742 1 97.44 387 PRO B O 1
ATOM 9509 N N . ARG B 1 388 ? -31.047 -22.969 15.648 1 94.25 388 ARG B N 1
ATOM 9510 C CA . ARG B 1 388 ? -32.188 -23.875 15.602 1 94.25 388 ARG B CA 1
ATOM 9511 C C . ARG B 1 388 ? -32.531 -24.266 14.164 1 94.25 388 ARG B C 1
ATOM 9513 O O . ARG B 1 388 ? -33.156 -25.312 13.922 1 94.25 388 ARG B O 1
ATOM 9520 N N . THR B 1 389 ? -32.219 -23.344 13.25 1 95.75 389 THR B N 1
ATOM 9521 C CA . THR B 1 389 ? -32.531 -23.578 11.844 1 95.75 389 THR B CA 1
ATOM 9522 C C . THR B 1 389 ? -31.281 -23.375 10.984 1 95.75 389 THR B C 1
ATOM 9524 O O . THR B 1 389 ? -30.297 -22.766 11.422 1 95.75 389 THR B O 1
ATOM 9527 N N . LEU B 1 390 ? -31.375 -23.953 9.797 1 97.19 390 LEU B N 1
ATOM 9528 C CA . LEU B 1 390 ? -30.281 -23.766 8.852 1 97.19 390 LEU B CA 1
ATOM 9529 C C . LEU B 1 390 ? -30.125 -22.297 8.477 1 97.19 390 LEU B C 1
ATOM 9531 O O . LEU B 1 390 ? -29.016 -21.812 8.266 1 97.19 390 LEU B O 1
ATOM 9535 N N . HIS B 1 391 ? -31.203 -21.594 8.422 1 96.56 391 HIS B N 1
ATOM 9536 C CA . HIS B 1 391 ? -31.219 -20.172 8.133 1 96.56 391 HIS B CA 1
ATOM 9537 C C . HIS B 1 391 ? -30.406 -19.391 9.164 1 96.56 391 HIS B C 1
ATOM 9539 O O . HIS B 1 391 ? -29.625 -18.516 8.812 1 96.56 391 HIS B O 1
ATOM 9545 N N . GLU B 1 392 ? -30.609 -19.719 10.398 1 96.56 392 GLU B N 1
ATOM 9546 C CA . GLU B 1 392 ? -29.875 -19.062 11.477 1 96.56 392 GLU B CA 1
ATOM 9547 C C . GLU B 1 392 ? -28.375 -19.391 11.391 1 96.56 392 GLU B C 1
ATOM 9549 O O . GLU B 1 392 ? -27.531 -18.516 11.602 1 96.56 392 GLU B O 1
ATOM 9554 N N . ALA B 1 393 ? -28.125 -20.656 11.078 1 98.06 393 ALA B N 1
ATOM 9555 C CA . ALA B 1 393 ? -26.734 -21.078 10.961 1 98.06 393 ALA B CA 1
ATOM 9556 C C . ALA B 1 393 ? -26.047 -20.359 9.797 1 98.06 393 ALA B C 1
ATOM 9558 O O . ALA B 1 393 ? -24.875 -19.984 9.898 1 98.06 393 ALA B O 1
ATOM 9559 N N . LEU B 1 394 ? -26.766 -20.234 8.734 1 98.19 394 LEU B N 1
ATOM 9560 C CA . LEU B 1 394 ? -26.266 -19.516 7.57 1 98.19 394 LEU B CA 1
ATOM 9561 C C . LEU B 1 394 ? -25.922 -18.062 7.934 1 98.19 394 LEU B C 1
ATOM 9563 O O . LEU B 1 394 ? -24.844 -17.578 7.598 1 98.19 394 LEU B O 1
ATOM 9567 N N . HIS B 1 395 ? -26.75 -17.422 8.617 1 97 395 HIS B N 1
ATOM 9568 C CA . HIS B 1 395 ? -26.547 -16.016 8.977 1 97 395 HIS B CA 1
ATOM 9569 C C . HIS B 1 395 ? -25.422 -15.875 9.992 1 97 395 HIS B C 1
ATOM 9571 O O . HIS B 1 395 ? -24.703 -14.867 9.992 1 97 395 HIS B O 1
ATOM 9577 N N . ARG B 1 396 ? -25.266 -16.891 10.844 1 97.62 396 ARG B N 1
ATOM 9578 C CA . ARG B 1 396 ? -24.109 -16.828 11.734 1 97.62 396 ARG B CA 1
ATOM 9579 C C . ARG B 1 396 ? -22.812 -16.797 10.938 1 97.62 396 ARG B C 1
ATOM 9581 O O . ARG B 1 396 ? -21.875 -16.078 11.297 1 97.62 396 ARG B O 1
ATOM 9588 N N . GLN B 1 397 ? -22.734 -17.578 9.867 1 98.25 397 GLN B N 1
ATOM 9589 C CA . GLN B 1 397 ? -21.531 -17.609 9.023 1 98.25 397 GLN B CA 1
ATOM 9590 C C . GLN B 1 397 ? -21.281 -16.234 8.391 1 98.25 397 GLN B C 1
ATOM 9592 O O . GLN B 1 397 ? -20.156 -15.758 8.375 1 98.25 397 GLN B O 1
ATOM 9597 N N . VAL B 1 398 ? -22.266 -15.586 7.949 1 97.62 398 VAL B N 1
ATOM 9598 C CA . VAL B 1 398 ? -22.125 -14.352 7.176 1 97.62 398 VAL B CA 1
ATOM 9599 C C . VAL B 1 398 ? -21.859 -13.18 8.117 1 97.62 398 VAL B C 1
ATOM 9601 O O . VAL B 1 398 ? -21.062 -12.289 7.797 1 97.62 398 VAL B O 1
ATOM 9604 N N . ARG B 1 399 ? -22.422 -13.234 9.281 1 95.62 399 ARG B N 1
ATOM 9605 C CA . ARG B 1 399 ? -22.438 -12.055 10.141 1 95.62 399 ARG B CA 1
ATOM 9606 C C . ARG B 1 399 ? -21.391 -12.172 11.242 1 95.62 399 ARG B C 1
ATOM 9608 O O . ARG B 1 399 ? -21 -11.172 11.844 1 95.62 399 ARG B O 1
ATOM 9615 N N . VAL B 1 400 ? -20.922 -13.438 11.516 1 97.12 400 VAL B N 1
ATOM 9616 C CA . VAL B 1 400 ? -20 -13.625 12.625 1 97.12 400 VAL B CA 1
ATOM 9617 C C . VAL B 1 400 ? -18.812 -14.492 12.188 1 97.12 400 VAL B C 1
ATOM 9619 O O . VAL B 1 400 ? -17.703 -13.984 11.992 1 97.12 400 VAL B O 1
ATOM 9622 N N . ASP B 1 401 ? -19.078 -15.773 11.844 1 98.19 401 ASP B N 1
ATOM 9623 C CA . ASP B 1 401 ? -18.031 -16.766 11.641 1 98.19 401 ASP B CA 1
ATOM 9624 C C . ASP B 1 401 ? -17.156 -16.422 10.438 1 98.19 401 ASP B C 1
ATOM 9626 O O . ASP B 1 401 ? -15.969 -16.75 10.406 1 98.19 401 ASP B O 1
ATOM 9630 N N . GLY B 1 402 ? -17.75 -15.789 9.422 1 98.19 402 GLY B N 1
ATOM 9631 C CA . GLY B 1 402 ? -16.938 -15.328 8.305 1 98.19 402 GLY B CA 1
ATOM 9632 C C . GLY B 1 402 ? -15.852 -14.352 8.719 1 98.19 402 GLY B C 1
ATOM 9633 O O . GLY B 1 402 ? -14.742 -14.375 8.172 1 98.19 402 GLY B O 1
ATOM 9634 N N . TRP B 1 403 ? -16.156 -13.5 9.672 1 97.62 403 TRP B N 1
ATOM 9635 C CA . TRP B 1 403 ? -15.172 -12.555 10.203 1 97.62 403 TRP B CA 1
ATOM 9636 C C . TRP B 1 403 ? -14.133 -13.273 11.055 1 97.62 403 TRP B C 1
ATOM 9638 O O . TRP B 1 403 ? -12.953 -12.914 11.039 1 97.62 403 TRP B O 1
ATOM 9648 N N . VAL B 1 404 ? -14.594 -14.273 11.773 1 98.44 404 VAL B N 1
ATOM 9649 C CA . VAL B 1 404 ? -13.672 -15.102 12.547 1 98.44 404 VAL B CA 1
ATOM 9650 C C . VAL B 1 404 ? -12.688 -15.789 11.609 1 98.44 404 VAL B C 1
ATOM 9652 O O . VAL B 1 404 ? -11.477 -15.789 11.867 1 98.44 404 VAL B O 1
ATOM 9655 N N . ASP B 1 405 ? -13.234 -16.328 10.547 1 98.12 405 ASP B N 1
ATOM 9656 C CA . ASP B 1 405 ? -12.406 -17.016 9.562 1 98.12 405 ASP B CA 1
ATOM 9657 C C . ASP B 1 405 ? -11.367 -16.062 8.969 1 98.12 405 ASP B C 1
ATOM 9659 O O . ASP B 1 405 ? -10.211 -16.453 8.766 1 98.12 405 ASP B O 1
ATOM 9663 N N . ARG B 1 406 ? -11.703 -14.828 8.688 1 97.25 406 ARG B N 1
ATOM 9664 C CA . ARG B 1 406 ? -10.781 -13.836 8.164 1 97.25 406 ARG B CA 1
ATOM 9665 C C . ARG B 1 406 ? -9.625 -13.594 9.117 1 97.25 406 ARG B C 1
ATOM 9667 O O . ARG B 1 406 ? -8.461 -13.625 8.711 1 97.25 406 ARG B O 1
ATOM 9674 N N . ALA B 1 407 ? -9.945 -13.398 10.375 1 98 407 ALA B N 1
ATOM 9675 C CA . ALA B 1 407 ? -8.906 -13.148 11.375 1 98 407 ALA B CA 1
ATOM 9676 C C . ALA B 1 407 ? -8.055 -14.398 11.594 1 98 407 ALA B C 1
ATOM 9678 O O . ALA B 1 407 ? -6.84 -14.297 11.781 1 98 407 ALA B O 1
ATOM 9679 N N . ARG B 1 408 ? -8.703 -15.477 11.578 1 97.06 408 ARG B N 1
ATOM 9680 C CA . ARG B 1 408 ? -8.039 -16.75 11.82 1 97.06 408 ARG B CA 1
ATOM 9681 C C . ARG B 1 408 ? -6.969 -17.031 10.766 1 97.06 408 ARG B C 1
ATOM 9683 O O . ARG B 1 408 ? -5.93 -17.625 11.062 1 97.06 408 ARG B O 1
ATOM 9690 N N . LEU B 1 409 ? -7.199 -16.625 9.547 1 95.12 409 LEU B N 1
ATOM 9691 C CA . LEU B 1 409 ? -6.242 -16.828 8.461 1 95.12 409 LEU B CA 1
ATOM 9692 C C . LEU B 1 409 ? -4.938 -16.094 8.742 1 95.12 409 LEU B C 1
ATOM 9694 O O . LEU B 1 409 ? -3.855 -16.609 8.469 1 95.12 409 LEU B O 1
ATOM 9698 N N . ASP B 1 410 ? -5.008 -14.922 9.336 1 95.5 410 ASP B N 1
ATOM 9699 C CA . ASP B 1 410 ? -3.818 -14.133 9.641 1 95.5 410 ASP B CA 1
ATOM 9700 C C . ASP B 1 410 ? -2.982 -14.805 10.734 1 95.5 410 ASP B C 1
ATOM 9702 O O . ASP B 1 410 ? -1.755 -14.867 10.625 1 95.5 410 ASP B O 1
ATOM 9706 N N . ILE B 1 411 ? -3.645 -15.297 11.758 1 96.06 411 ILE B N 1
ATOM 9707 C CA . ILE B 1 411 ? -2.869 -15.891 12.844 1 96.06 411 ILE B CA 1
ATOM 9708 C C . ILE B 1 411 ? -2.361 -17.266 12.43 1 96.06 411 ILE B C 1
ATOM 9710 O O . ILE B 1 411 ? -1.34 -17.734 12.93 1 96.06 411 ILE B O 1
ATOM 9714 N N . PHE B 1 412 ? -3.107 -17.891 11.5 1 95.06 412 PHE B N 1
ATOM 9715 C CA . PHE B 1 412 ? -2.607 -19.141 10.945 1 95.06 412 PHE B CA 1
ATOM 9716 C C . PHE B 1 412 ? -1.3 -18.922 10.195 1 95.06 412 PHE B C 1
ATOM 9718 O O . PHE B 1 412 ? -0.351 -19.688 10.352 1 95.06 412 PHE B O 1
ATOM 9725 N N . ALA B 1 413 ? -1.219 -17.891 9.336 1 92.56 413 ALA B N 1
ATOM 9726 C CA . ALA B 1 413 ? 0.018 -17.547 8.633 1 92.56 413 ALA B CA 1
ATOM 9727 C C . ALA B 1 413 ? 1.154 -17.297 9.625 1 92.56 413 ALA B C 1
ATOM 9729 O O . ALA B 1 413 ? 2.309 -17.641 9.352 1 92.56 413 ALA B O 1
ATOM 9730 N N . GLY B 1 414 ? 0.813 -16.656 10.703 1 94 414 GLY B N 1
ATOM 9731 C CA . GLY B 1 414 ? 1.643 -16.641 11.898 1 94 414 GLY B CA 1
ATOM 9732 C C . GLY B 1 414 ? 2.797 -15.656 11.812 1 94 414 GLY B C 1
ATOM 9733 O O . GLY B 1 414 ? 2.67 -14.594 11.203 1 94 414 GLY B O 1
ATOM 9734 N N . ASP B 1 415 ? 3.875 -15.953 12.609 1 95.31 415 ASP B N 1
ATOM 9735 C CA . ASP B 1 415 ? 5.012 -15.07 12.82 1 95.31 415 ASP B CA 1
ATOM 9736 C C . ASP B 1 415 ? 6.324 -15.844 12.82 1 95.31 415 ASP B C 1
ATOM 9738 O O . ASP B 1 415 ? 6.344 -17.047 13.094 1 95.31 415 ASP B O 1
ATOM 9742 N N . THR B 1 416 ? 7.387 -15.211 12.508 1 92.75 416 THR B N 1
ATOM 9743 C CA . THR B 1 416 ? 8.695 -15.867 12.477 1 92.75 416 THR B CA 1
ATOM 9744 C C . THR B 1 416 ? 9.297 -15.93 13.875 1 92.75 416 THR B C 1
ATOM 9746 O O . THR B 1 416 ? 10.18 -16.75 14.141 1 92.75 416 THR B O 1
ATOM 9749 N N . ASP B 1 417 ? 8.891 -14.977 14.797 1 94 417 ASP B N 1
ATOM 9750 C CA . ASP B 1 417 ? 9.352 -15.016 16.188 1 94 417 ASP B CA 1
ATOM 9751 C C . ASP B 1 417 ? 8.727 -16.188 16.938 1 94 417 ASP B C 1
ATOM 9753 O O . ASP B 1 417 ? 7.504 -16.312 16.984 1 94 417 ASP B O 1
ATOM 9757 N N . PRO B 1 418 ? 9.5 -17.031 17.562 1 93.12 418 PRO B N 1
ATOM 9758 C CA . PRO B 1 418 ? 8.984 -18.25 18.172 1 93.12 418 PRO B CA 1
ATOM 9759 C C . PRO B 1 418 ? 7.984 -17.969 19.297 1 93.12 418 PRO B C 1
ATOM 9761 O O . PRO B 1 418 ? 7.008 -18.703 19.453 1 93.12 418 PRO B O 1
ATOM 9764 N N . ALA B 1 419 ? 8.242 -16.969 20.062 1 95.44 419 ALA B N 1
ATOM 9765 C CA . ALA B 1 419 ? 7.332 -16.656 21.156 1 95.44 419 ALA B CA 1
ATOM 9766 C C . ALA B 1 419 ? 5.977 -16.188 20.625 1 95.44 419 ALA B C 1
ATOM 9768 O O . ALA B 1 419 ? 4.93 -16.609 21.141 1 95.44 419 ALA B O 1
ATOM 9769 N N . VAL B 1 420 ? 6.008 -15.391 19.656 1 97.31 420 VAL B N 1
ATOM 9770 C CA . VAL B 1 420 ? 4.777 -14.883 19.062 1 97.31 420 VAL B CA 1
ATOM 9771 C C . VAL B 1 420 ? 4.059 -16.016 18.328 1 97.31 420 VAL B C 1
ATOM 9773 O O . VAL B 1 420 ? 2.838 -16.156 18.438 1 97.31 420 VAL B O 1
ATOM 9776 N N . ALA B 1 421 ? 4.824 -16.859 17.656 1 96.56 421 ALA B N 1
ATOM 9777 C CA . ALA B 1 421 ? 4.273 -18 16.922 1 96.56 421 ALA B CA 1
ATOM 9778 C C . ALA B 1 421 ? 3.529 -18.938 17.875 1 96.56 421 ALA B C 1
ATOM 9780 O O . ALA B 1 421 ? 2.436 -19.406 17.547 1 96.56 421 ALA B O 1
ATOM 9781 N N . GLU B 1 422 ? 4.102 -19.141 18.984 1 96.62 422 GLU B N 1
ATOM 9782 C CA . GLU B 1 422 ? 3.477 -20.031 19.953 1 96.62 422 GLU B CA 1
ATOM 9783 C C . GLU B 1 422 ? 2.164 -19.453 20.484 1 96.62 422 GLU B C 1
ATOM 9785 O O . GLU B 1 422 ? 1.177 -20.172 20.625 1 96.62 422 GLU B O 1
ATOM 9790 N N . ALA B 1 423 ? 2.188 -18.188 20.766 1 98.12 423 ALA B N 1
ATOM 9791 C CA . ALA B 1 423 ? 0.961 -17.531 21.203 1 98.12 423 ALA B CA 1
ATOM 9792 C C . ALA B 1 423 ? -0.139 -17.672 20.156 1 98.12 423 ALA B C 1
ATOM 9794 O O . ALA B 1 423 ? -1.286 -17.969 20.484 1 98.12 423 ALA B O 1
ATOM 9795 N N . TYR B 1 424 ? 0.202 -17.453 18.938 1 98.25 424 TYR B N 1
ATOM 9796 C CA . TYR B 1 424 ? -0.768 -17.547 17.844 1 98.25 424 TYR B CA 1
ATOM 9797 C C . TYR B 1 424 ? -1.256 -18.984 17.688 1 98.25 424 TYR B C 1
ATOM 9799 O O . TYR B 1 424 ? -2.43 -19.219 17.391 1 98.25 424 TYR B O 1
ATOM 9807 N N . ARG B 1 425 ? -0.369 -19.906 17.859 1 96.88 425 ARG B N 1
ATOM 9808 C CA . ARG B 1 425 ? -0.753 -21.312 17.797 1 96.88 425 ARG B CA 1
ATOM 9809 C C . ARG B 1 425 ? -1.804 -21.656 18.844 1 96.88 425 ARG B C 1
ATOM 9811 O O . ARG B 1 425 ? -2.822 -22.281 18.531 1 96.88 425 ARG B O 1
ATOM 9818 N N . LEU B 1 426 ? -1.538 -21.266 20.031 1 97.75 426 LEU B N 1
ATOM 9819 C CA . LEU B 1 426 ? -2.461 -21.547 21.125 1 97.75 426 LEU B CA 1
ATOM 9820 C C . LEU B 1 426 ? -3.795 -20.828 20.906 1 97.75 426 LEU B C 1
ATOM 9822 O O . LEU B 1 426 ? -4.855 -21.422 21.125 1 97.75 426 LEU B O 1
ATOM 9826 N N . LEU B 1 427 ? -3.715 -19.594 20.469 1 98.25 427 LEU B N 1
ATOM 9827 C CA . LEU B 1 427 ? -4.934 -18.859 20.156 1 98.25 427 LEU B CA 1
ATOM 9828 C C . LEU B 1 427 ? -5.715 -19.547 19.047 1 98.25 427 LEU B C 1
ATOM 9830 O O . LEU B 1 427 ? -6.934 -19.688 19.141 1 98.25 427 LEU B O 1
ATOM 9834 N N . HIS B 1 428 ? -5.043 -19.953 18.031 1 97.5 428 HIS B N 1
ATOM 9835 C CA . HIS B 1 428 ? -5.68 -20.641 16.906 1 97.5 428 HIS B CA 1
ATOM 9836 C C . HIS B 1 428 ? -6.391 -21.906 17.375 1 97.5 428 HIS B C 1
ATOM 9838 O O . HIS B 1 428 ? -7.512 -22.188 16.938 1 97.5 428 HIS B O 1
ATOM 9844 N N . ARG B 1 429 ? -5.758 -22.609 18.234 1 96.38 429 ARG B N 1
ATOM 9845 C CA . ARG B 1 429 ? -6.359 -23.844 18.75 1 96.38 429 ARG B CA 1
ATOM 9846 C C . ARG B 1 429 ? -7.645 -23.531 19.516 1 96.38 429 ARG B C 1
ATOM 9848 O O . ARG B 1 429 ? -8.648 -24.234 19.344 1 96.38 429 ARG B O 1
ATOM 9855 N N . ALA B 1 430 ? -7.578 -22.547 20.312 1 97.44 430 ALA B N 1
ATOM 9856 C CA . ALA B 1 430 ? -8.766 -22.141 21.062 1 97.44 430 ALA B CA 1
ATOM 9857 C C . ALA B 1 430 ? -9.898 -21.734 20.125 1 97.44 430 ALA B C 1
ATOM 9859 O O . ALA B 1 430 ? -11.047 -22.125 20.312 1 97.44 430 ALA B O 1
ATOM 9860 N N . VAL B 1 431 ? -9.602 -20.969 19.156 1 97.75 431 VAL B N 1
ATOM 9861 C CA . VAL B 1 431 ? -10.586 -20.5 18.172 1 97.75 431 VAL B CA 1
ATOM 9862 C C . VAL B 1 431 ? -11.141 -21.672 17.391 1 97.75 431 VAL B C 1
ATOM 9864 O O . VAL B 1 431 ? -12.352 -21.766 17.172 1 97.75 431 VAL B O 1
ATOM 9867 N N . ASP B 1 432 ? -10.305 -22.625 17 1 96.06 432 ASP B N 1
ATOM 9868 C CA . ASP B 1 432 ? -10.703 -23.797 16.219 1 96.06 432 ASP B CA 1
ATOM 9869 C C . ASP B 1 432 ? -11.688 -24.672 16.984 1 96.06 432 ASP B C 1
ATOM 9871 O O . ASP B 1 432 ? -12.578 -25.281 16.406 1 96.06 432 ASP B O 1
ATOM 9875 N N . THR B 1 433 ? -11.445 -24.719 18.219 1 95.81 433 THR B N 1
ATOM 9876 C CA . THR B 1 433 ? -12.336 -25.531 19.047 1 95.81 433 THR B CA 1
ATOM 9877 C C . THR B 1 433 ? -13.766 -25 18.984 1 95.81 433 THR B C 1
ATOM 9879 O O . THR B 1 433 ? -14.703 -25.75 18.719 1 95.81 433 THR B O 1
ATOM 9882 N N . ARG B 1 434 ? -13.938 -23.734 19.203 1 96.5 434 ARG B N 1
ATOM 9883 C CA . ARG B 1 434 ? -15.266 -23.141 19.141 1 96.5 434 ARG B CA 1
ATOM 9884 C C . ARG B 1 434 ? -15.805 -23.141 17.719 1 96.5 434 ARG B C 1
ATOM 9886 O O . ARG B 1 434 ? -16.969 -23.484 17.484 1 96.5 434 ARG B O 1
ATOM 9893 N N . ARG B 1 435 ? -15 -22.766 16.781 1 97.44 435 ARG B N 1
ATOM 9894 C CA . ARG B 1 435 ? -15.398 -22.703 15.383 1 97.44 435 ARG B CA 1
ATOM 9895 C C . ARG B 1 435 ? -15.773 -24.078 14.844 1 97.44 435 ARG B C 1
ATOM 9897 O O . ARG B 1 435 ? -16.688 -24.203 14.031 1 97.44 435 ARG B O 1
ATOM 9904 N N . GLY B 1 436 ? -15.023 -25.109 15.281 1 97.06 436 GLY B N 1
ATOM 9905 C CA . GLY B 1 436 ? -15.344 -26.469 14.906 1 97.06 436 GLY B CA 1
ATOM 9906 C C . GLY B 1 436 ? -16.734 -26.906 15.359 1 97.06 436 GLY B C 1
ATOM 9907 O O . GLY B 1 436 ? -17.453 -27.578 14.617 1 97.06 436 GLY B O 1
ATOM 9908 N N . ARG B 1 437 ? -17.078 -26.484 16.531 1 97.38 437 ARG B N 1
ATOM 9909 C CA . ARG B 1 437 ? -18.422 -26.766 17.016 1 97.38 437 ARG B CA 1
ATOM 9910 C C . ARG B 1 437 ? -19.469 -26.094 16.141 1 97.38 437 ARG B C 1
ATOM 9912 O O . ARG B 1 437 ? -20.516 -26.672 15.852 1 97.38 437 ARG B O 1
ATOM 9919 N N . HIS B 1 438 ? -19.234 -24.875 15.766 1 98.38 438 HIS B N 1
ATOM 9920 C CA . HIS B 1 438 ? -20.141 -24.156 14.883 1 98.38 438 HIS B CA 1
ATOM 9921 C C . HIS B 1 438 ? -20.312 -24.891 13.555 1 98.38 438 HIS B C 1
ATOM 9923 O O . HIS B 1 438 ? -21.422 -24.969 13.023 1 98.38 438 HIS B O 1
ATOM 9929 N N . ASP B 1 439 ? -19.234 -25.453 13.039 1 98.5 439 ASP B N 1
ATOM 9930 C CA . ASP B 1 439 ? -19.266 -26.188 11.773 1 98.5 439 ASP B CA 1
ATOM 9931 C C . ASP B 1 439 ? -20.078 -27.469 11.914 1 98.5 439 ASP B C 1
ATOM 9933 O O . ASP B 1 439 ? -20.844 -27.828 11.016 1 98.5 439 ASP B O 1
ATOM 9937 N N . GLU B 1 440 ? -19.891 -28.109 13 1 98.31 440 GLU B N 1
ATOM 9938 C CA . GLU B 1 440 ? -20.656 -29.328 13.25 1 98.31 440 GLU B CA 1
ATOM 9939 C C . GLU B 1 440 ? -22.156 -29.031 13.328 1 98.31 440 GLU B C 1
ATOM 9941 O O . GLU B 1 440 ? -22.969 -29.75 12.75 1 98.31 440 GLU B O 1
ATOM 9946 N N . GLN B 1 441 ? -22.469 -28 14.07 1 98.38 441 GLN B N 1
ATOM 9947 C CA . GLN B 1 441 ? -23.875 -27.578 14.195 1 98.38 441 GLN B CA 1
ATOM 9948 C C . GLN B 1 441 ? -24.469 -27.25 12.828 1 98.38 441 GLN B C 1
ATOM 9950 O O . GLN B 1 441 ? -25.578 -27.672 12.516 1 98.38 441 GLN B O 1
ATOM 9955 N N . PHE B 1 442 ? -23.766 -26.547 12.078 1 98.69 442 PHE B N 1
ATOM 9956 C CA . PHE B 1 442 ? -24.219 -26.172 10.742 1 98.69 442 PHE B CA 1
ATOM 9957 C C . PHE B 1 442 ? -24.422 -27.422 9.883 1 98.69 442 PHE B C 1
ATOM 9959 O O . PHE B 1 442 ? -25.469 -27.562 9.242 1 98.69 442 PHE B O 1
ATOM 9966 N N . ALA B 1 443 ? -23.406 -28.297 9.844 1 98.69 443 ALA B N 1
ATOM 9967 C CA . ALA B 1 443 ? -23.438 -29.5 9.008 1 98.69 443 ALA B CA 1
ATOM 9968 C C . ALA B 1 443 ? -24.609 -30.391 9.383 1 98.69 443 ALA B C 1
ATOM 9970 O O . ALA B 1 443 ? -25.25 -31 8.508 1 98.69 443 ALA B O 1
ATOM 9971 N N . THR B 1 444 ? -24.844 -30.438 10.641 1 98.25 444 THR B N 1
ATOM 9972 C CA . THR B 1 444 ? -25.969 -31.234 11.125 1 98.25 444 THR B CA 1
ATOM 9973 C C . THR B 1 444 ? -27.297 -30.672 10.602 1 98.25 444 THR B C 1
ATOM 9975 O O . THR B 1 444 ? -28.141 -31.422 10.109 1 98.25 444 THR B O 1
ATOM 9978 N N . LEU B 1 445 ? -27.438 -29.391 10.742 1 98.06 445 LEU B N 1
ATOM 9979 C CA . LEU B 1 445 ? -28.641 -28.734 10.25 1 98.06 445 LEU B CA 1
ATOM 9980 C C . LEU B 1 445 ? -28.734 -28.844 8.734 1 98.06 445 LEU B C 1
ATOM 9982 O O . LEU B 1 445 ? -29.828 -29.016 8.188 1 98.06 445 LEU B O 1
ATOM 9986 N N . LEU B 1 446 ? -27.609 -28.719 8.047 1 98.31 446 LEU B N 1
ATOM 9987 C CA . LEU B 1 446 ? -27.562 -28.844 6.59 1 98.31 446 LEU B CA 1
ATOM 9988 C C . LEU B 1 446 ? -28.047 -30.203 6.133 1 98.31 446 LEU B C 1
ATOM 9990 O O . LEU B 1 446 ? -28.875 -30.297 5.223 1 98.31 446 LEU B O 1
ATOM 9994 N N . ALA B 1 447 ? -27.562 -31.266 6.75 1 98.06 447 ALA B N 1
ATOM 9995 C CA . ALA B 1 447 ? -27.953 -32.625 6.414 1 98.06 447 ALA B CA 1
ATOM 9996 C C . ALA B 1 447 ? -29.453 -32.844 6.656 1 98.06 447 ALA B C 1
ATOM 9998 O O . ALA B 1 447 ? -30.156 -33.406 5.809 1 98.06 447 ALA B O 1
ATOM 9999 N N . ALA B 1 448 ? -29.875 -32.375 7.77 1 97.31 448 ALA B N 1
ATOM 10000 C CA . ALA B 1 448 ? -31.281 -32.531 8.141 1 97.31 448 ALA B CA 1
ATOM 10001 C C . ALA B 1 448 ? -32.188 -31.797 7.172 1 97.31 448 ALA B C 1
ATOM 10003 O O . ALA B 1 448 ? -33.188 -32.344 6.699 1 97.31 448 ALA B O 1
ATOM 10004 N N . SER B 1 449 ? -31.859 -30.547 6.945 1 96.38 449 SER B N 1
ATOM 10005 C CA . SER B 1 449 ? -32.688 -29.719 6.066 1 96.38 449 SER B CA 1
ATOM 10006 C C . SER B 1 449 ? -32.688 -30.281 4.645 1 96.38 449 SER B C 1
ATOM 10008 O O . SER B 1 449 ? -33.719 -30.25 3.973 1 96.38 449 SER B O 1
ATOM 10010 N N . THR B 1 450 ? -31.578 -30.766 4.137 1 97.06 450 THR B N 1
ATOM 10011 C CA . THR B 1 450 ? -31.469 -31.312 2.787 1 97.06 450 THR B CA 1
ATOM 10012 C C . THR B 1 450 ? -32.281 -32.594 2.648 1 97.06 450 THR B C 1
ATOM 10014 O O . THR B 1 450 ? -33 -32.781 1.647 1 97.06 450 THR B O 1
ATOM 10017 N N . LYS B 1 451 ? -32.25 -33.406 3.594 1 96.56 451 LYS B N 1
ATOM 10018 C CA . LYS B 1 451 ? -33 -34.656 3.592 1 96.56 451 LYS B CA 1
ATOM 10019 C C . LYS B 1 451 ? -34.5 -34.375 3.605 1 96.56 451 LYS B C 1
ATOM 10021 O O . LYS B 1 451 ? -35.25 -35.062 2.908 1 96.56 451 LYS B O 1
ATOM 10026 N N . ALA B 1 452 ? -34.875 -33.375 4.348 1 94.81 452 ALA B N 1
ATOM 10027 C CA . ALA B 1 452 ? -36.312 -33.062 4.512 1 94.81 452 ALA B CA 1
ATOM 10028 C C . ALA B 1 452 ? -36.844 -32.312 3.295 1 94.81 452 ALA B C 1
ATOM 10030 O O . ALA B 1 452 ? -38.062 -32.188 3.131 1 94.81 452 ALA B O 1
ATOM 10031 N N . ASP B 1 453 ? -35.969 -31.875 2.469 1 91.38 453 ASP B N 1
ATOM 10032 C CA . ASP B 1 453 ? -36.375 -31.078 1.309 1 91.38 453 ASP B CA 1
ATOM 10033 C C . ASP B 1 453 ? -37.281 -29.922 1.718 1 91.38 453 ASP B C 1
ATOM 10035 O O . ASP B 1 453 ? -38.344 -29.734 1.15 1 91.38 453 ASP B O 1
ATOM 10039 N N . GLU B 1 454 ? -36.906 -29.25 2.682 1 84.69 454 GLU B N 1
ATOM 10040 C CA . GLU B 1 454 ? -37.656 -28.141 3.24 1 84.69 454 GLU B CA 1
ATOM 10041 C C . GLU B 1 454 ? -37.781 -26.984 2.25 1 84.69 454 GLU B C 1
ATOM 10043 O O . GLU B 1 454 ? -36.812 -26.688 1.545 1 84.69 454 GLU B O 1
ATOM 10048 N N . PRO B 1 455 ? -38.969 -26.375 2.197 1 87 455 PRO B N 1
ATOM 10049 C CA . PRO B 1 455 ? -39.031 -25.156 1.384 1 87 455 PRO B CA 1
ATOM 10050 C C . PRO B 1 455 ? -38.094 -24.062 1.878 1 87 455 PRO B C 1
ATOM 10052 O O . PRO B 1 455 ? -37.906 -23.891 3.088 1 87 455 PRO B O 1
ATOM 10055 N N . PRO B 1 456 ? -37.5 -23.375 1.058 1 85.25 456 PRO B N 1
ATOM 10056 C CA . PRO B 1 456 ? -36.438 -22.453 1.457 1 85.25 456 PRO B CA 1
ATOM 10057 C C . PRO B 1 456 ? -36.969 -21.234 2.215 1 85.25 456 PRO B C 1
ATOM 10059 O O . PRO B 1 456 ? -36.281 -20.688 3.078 1 85.25 456 PRO B O 1
ATOM 10062 N N . GLY B 1 457 ? -38.188 -20.797 1.996 1 89.12 457 GLY B N 1
ATOM 10063 C CA . GLY B 1 457 ? -38.688 -19.578 2.617 1 89.12 457 GLY B CA 1
ATOM 10064 C C . GLY B 1 457 ? -37.812 -18.375 2.307 1 89.12 457 GLY B C 1
ATOM 10065 O O . GLY B 1 457 ? -37.562 -18.062 1.14 1 89.12 457 GLY B O 1
ATOM 10066 N N . THR B 1 458 ? -37.219 -17.812 3.402 1 89.5 458 THR B N 1
ATOM 10067 C CA . THR B 1 458 ? -36.375 -16.625 3.232 1 89.5 458 THR B CA 1
ATOM 10068 C C . THR B 1 458 ? -34.938 -17.016 2.918 1 89.5 458 THR B C 1
ATOM 10070 O O . THR B 1 458 ? -34.156 -16.172 2.486 1 89.5 458 THR B O 1
ATOM 10073 N N . LEU B 1 459 ? -34.688 -18.297 3.162 1 94.62 459 LEU B N 1
ATOM 10074 C CA . LEU B 1 459 ? -33.344 -18.781 2.85 1 94.62 459 LEU B CA 1
ATOM 10075 C C . LEU B 1 459 ? -33.094 -18.719 1.352 1 94.62 459 LEU B C 1
ATOM 10077 O O . LEU B 1 459 ? -33.875 -19.172 0.547 1 94.62 459 LEU B O 1
ATOM 10081 N N . LEU B 1 460 ? -32.031 -18.062 0.998 1 96.69 460 LEU B N 1
ATOM 10082 C CA . LEU B 1 460 ? -31.641 -17.984 -0.406 1 96.69 460 LEU B CA 1
ATOM 10083 C C . LEU B 1 460 ? -30.75 -19.172 -0.795 1 96.69 460 LEU B C 1
ATOM 10085 O O . LEU B 1 460 ? -29.734 -19.422 -0.15 1 96.69 460 LEU B O 1
ATOM 10089 N N . ARG B 1 461 ? -31.188 -19.891 -1.767 1 97.56 461 ARG B N 1
ATOM 10090 C CA . ARG B 1 461 ? -30.406 -20.953 -2.375 1 97.56 461 ARG B CA 1
ATOM 10091 C C . ARG B 1 461 ? -29.766 -20.484 -3.68 1 97.56 461 ARG B C 1
ATOM 10093 O O . ARG B 1 461 ? -30.281 -19.578 -4.34 1 97.56 461 ARG B O 1
ATOM 10100 N N . VAL B 1 462 ? -28.594 -21.062 -4.004 1 98.5 462 VAL B N 1
ATOM 10101 C CA . VAL B 1 462 ? -27.828 -20.609 -5.164 1 98.5 462 VAL B CA 1
ATOM 10102 C C . VAL B 1 462 ? -28.688 -20.703 -6.422 1 98.5 462 VAL B C 1
ATOM 10104 O O . VAL B 1 462 ? -28.594 -19.844 -7.309 1 98.5 462 VAL B O 1
ATOM 10107 N N . GLU B 1 463 ? -29.594 -21.703 -6.527 1 97.5 463 GLU B N 1
ATOM 10108 C CA . GLU B 1 463 ? -30.438 -21.906 -7.703 1 97.5 463 GLU B CA 1
ATOM 10109 C C . GLU B 1 463 ? -31.594 -20.906 -7.723 1 97.5 463 GLU B C 1
ATOM 10111 O O . GLU B 1 463 ? -32.281 -20.75 -8.742 1 97.5 463 GLU B O 1
ATOM 10116 N N . ASP B 1 464 ? -31.781 -20.109 -6.625 1 95.06 464 ASP B N 1
ATOM 10117 C CA . ASP B 1 464 ? -32.875 -19.141 -6.531 1 95.06 464 ASP B CA 1
ATOM 10118 C C . ASP B 1 464 ? -32.375 -17.75 -6.898 1 95.06 464 ASP B C 1
ATOM 10120 O O . ASP B 1 464 ? -33.188 -16.828 -7.074 1 95.06 464 ASP B O 1
ATOM 10124 N N . LEU B 1 465 ? -31.172 -17.531 -6.988 1 97.06 465 LEU B N 1
ATOM 10125 C CA . LEU B 1 465 ? -30.578 -16.203 -6.938 1 97.06 465 LEU B CA 1
A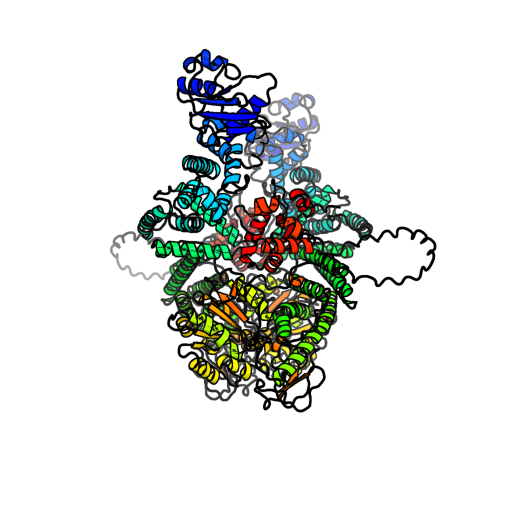TOM 10126 C C . LEU B 1 465 ? -31.016 -15.375 -8.141 1 97.06 465 LEU B C 1
ATOM 10128 O O . LEU B 1 465 ? -31.297 -14.18 -8 1 97.06 465 LEU B O 1
ATOM 10132 N N . LEU B 1 466 ? -31.031 -15.969 -9.367 1 97.81 466 LEU B N 1
ATOM 10133 C CA . LEU B 1 466 ? -31.406 -15.211 -10.562 1 97.81 466 LEU B CA 1
ATOM 10134 C C . LEU B 1 466 ? -32.844 -14.719 -10.477 1 97.81 466 LEU B C 1
ATOM 10136 O O . LEU B 1 466 ? -33.125 -13.578 -10.82 1 97.81 466 LEU B O 1
ATOM 10140 N N . GLU B 1 467 ? -33.719 -15.555 -9.883 1 95.69 467 GLU B N 1
ATOM 10141 C CA . GLU B 1 467 ? -35.125 -15.227 -9.812 1 95.69 467 GLU B CA 1
ATOM 10142 C C . GLU B 1 467 ? -35.406 -14.266 -8.664 1 95.69 467 GLU B C 1
ATOM 10144 O O . GLU B 1 467 ? -36.25 -13.359 -8.797 1 95.69 467 GLU B O 1
ATOM 10149 N N . ARG B 1 468 ? -34.688 -14.414 -7.633 1 95.56 468 ARG B N 1
ATOM 10150 C CA . ARG B 1 468 ? -35.062 -13.703 -6.422 1 95.56 468 ARG B CA 1
ATOM 10151 C C . ARG B 1 468 ? -34.281 -12.414 -6.27 1 95.56 468 ARG B C 1
ATOM 10153 O O . ARG B 1 468 ? -34.656 -11.516 -5.52 1 95.56 468 ARG B O 1
ATOM 10160 N N . ILE B 1 469 ? -33.156 -12.266 -6.926 1 96.44 469 ILE B N 1
ATOM 10161 C CA . ILE B 1 469 ? -32.281 -11.109 -6.719 1 96.44 469 ILE B CA 1
ATOM 10162 C C . ILE B 1 469 ? -32.062 -10.375 -8.047 1 96.44 469 ILE B C 1
ATOM 10164 O O . ILE B 1 469 ? -32.406 -9.195 -8.172 1 96.44 469 ILE B O 1
ATOM 10168 N N . VAL B 1 470 ? -31.703 -11.062 -9.102 1 97.5 470 VAL B N 1
ATOM 10169 C CA . VAL B 1 470 ? -31.312 -10.438 -10.359 1 97.5 470 VAL B CA 1
ATOM 10170 C C . VAL B 1 470 ? -32.562 -9.922 -11.086 1 97.5 470 VAL B C 1
ATOM 10172 O O . VAL B 1 470 ? -32.594 -8.758 -11.484 1 97.5 470 VAL B O 1
ATOM 10175 N N . ARG B 1 471 ? -33.594 -10.766 -11.25 1 96.25 471 ARG B N 1
ATOM 10176 C CA . ARG B 1 471 ? -34.781 -10.422 -12.016 1 96.25 471 ARG B CA 1
ATOM 10177 C C . ARG B 1 471 ? -35.469 -9.203 -11.422 1 96.25 471 ARG B C 1
ATOM 10179 O O . ARG B 1 471 ? -35.906 -8.305 -12.148 1 96.25 471 ARG B O 1
ATOM 10186 N N . PRO B 1 472 ? -35.656 -9.141 -10.102 1 95.5 472 PRO B N 1
ATOM 10187 C CA . PRO B 1 472 ? -36.312 -7.961 -9.523 1 95.5 472 PRO B CA 1
ATOM 10188 C C . PRO B 1 472 ? -35.562 -6.668 -9.836 1 95.5 472 PRO B C 1
ATOM 10190 O O . PRO B 1 472 ? -36.188 -5.625 -10.047 1 95.5 472 PRO B O 1
ATOM 10193 N N . VAL B 1 473 ? -34.25 -6.648 -9.844 1 95.19 473 VAL B N 1
ATOM 10194 C CA . VAL B 1 473 ? -33.438 -5.473 -10.188 1 95.19 473 VAL B CA 1
ATOM 10195 C C . VAL B 1 473 ? -33.719 -5.066 -11.633 1 95.19 473 VAL B C 1
ATOM 10197 O O . VAL B 1 473 ? -33.938 -3.889 -11.922 1 95.19 473 VAL B O 1
ATOM 10200 N N . MET B 1 474 ? -33.844 -6.07 -12.477 1 95.12 474 MET B N 1
ATOM 10201 C CA . MET B 1 474 ? -34.062 -5.828 -13.898 1 95.12 474 MET B CA 1
ATOM 10202 C C . MET B 1 474 ? -35.5 -5.328 -14.148 1 95.12 474 MET B C 1
ATOM 10204 O O . MET B 1 474 ? -35.719 -4.465 -14.992 1 95.12 474 MET B O 1
ATOM 10208 N N . LYS B 1 475 ? -36.406 -5.84 -13.398 1 93.75 475 LYS B N 1
ATOM 10209 C CA . LYS B 1 475 ? -37.781 -5.43 -13.531 1 93.75 475 LYS B CA 1
ATOM 10210 C C . LYS B 1 475 ? -37.969 -3.955 -13.18 1 93.75 475 LYS B C 1
ATOM 10212 O O . LYS B 1 475 ? -38.875 -3.295 -13.672 1 93.75 475 LYS B O 1
ATOM 10217 N N . ARG B 1 476 ? -37.062 -3.438 -12.445 1 92.38 476 ARG B N 1
ATOM 10218 C CA . ARG B 1 476 ? -37.125 -2.027 -12.07 1 92.38 476 ARG B CA 1
ATOM 10219 C C . ARG B 1 476 ? -36.375 -1.163 -13.086 1 92.38 476 ARG B C 1
ATOM 10221 O O . ARG B 1 476 ? -36.156 0.028 -12.859 1 92.38 476 ARG B O 1
ATOM 10228 N N . GLY B 1 477 ? -35.938 -1.808 -14.102 1 91.06 477 GLY B N 1
ATOM 10229 C CA . GLY B 1 477 ? -35.375 -1.065 -15.211 1 91.06 477 GLY B CA 1
ATOM 10230 C C . GLY B 1 477 ? -33.875 -0.905 -15.109 1 91.06 477 GLY B C 1
ATOM 10231 O O . GLY B 1 477 ? -33.25 -0.155 -15.883 1 91.06 477 GLY B O 1
ATOM 10232 N N . HIS B 1 478 ? -33.25 -1.604 -14.211 1 93.88 478 HIS B N 1
ATOM 10233 C CA . HIS B 1 478 ? -31.797 -1.485 -14.055 1 93.88 478 HIS B CA 1
ATOM 10234 C C . HIS B 1 478 ? -31.078 -2.594 -14.805 1 93.88 478 HIS B C 1
ATOM 10236 O O . HIS B 1 478 ? -31.578 -3.713 -14.914 1 93.88 478 HIS B O 1
ATOM 10242 N N . ARG B 1 479 ? -29.906 -2.268 -15.367 1 95.94 479 ARG B N 1
ATOM 10243 C CA . ARG B 1 479 ? -29.016 -3.277 -15.922 1 95.94 479 ARG B CA 1
ATOM 10244 C C . ARG B 1 479 ? -28.141 -3.883 -14.828 1 95.94 479 ARG B C 1
ATOM 10246 O O . ARG B 1 479 ? -27.859 -3.234 -13.82 1 95.94 479 ARG B O 1
ATOM 10253 N N . VAL B 1 480 ? -27.703 -5.125 -15.047 1 97.56 480 VAL B N 1
ATOM 10254 C CA . VAL B 1 480 ? -27.016 -5.832 -13.969 1 97.56 480 VAL B CA 1
ATOM 10255 C C . VAL B 1 480 ? -25.688 -6.379 -14.484 1 97.56 480 VAL B C 1
ATOM 10257 O O . VAL B 1 480 ? -25.609 -6.898 -15.594 1 97.56 480 VAL B O 1
ATOM 10260 N N . LEU B 1 481 ? -24.609 -6.156 -13.75 1 98.38 481 LEU B N 1
ATOM 10261 C CA . LEU B 1 481 ? -23.391 -6.977 -13.828 1 98.38 481 LEU B CA 1
ATOM 10262 C C . LEU B 1 481 ? -23.375 -8.008 -12.703 1 98.38 481 LEU B C 1
ATOM 10264 O O . LEU B 1 481 ? -23.266 -7.648 -11.531 1 98.38 481 LEU B O 1
ATOM 10268 N N . LEU B 1 482 ? -23.562 -9.266 -13.047 1 98.62 482 LEU B N 1
ATOM 10269 C CA . LEU B 1 482 ? -23.453 -10.367 -12.102 1 98.62 482 LEU B CA 1
ATOM 10270 C C . LEU B 1 482 ? -22.031 -10.914 -12.062 1 98.62 482 LEU B C 1
ATOM 10272 O O . LEU B 1 482 ? -21.578 -11.539 -13.031 1 98.62 482 LEU B O 1
ATOM 10276 N N . LEU B 1 483 ? -21.312 -10.648 -11 1 98.44 483 LEU B N 1
ATOM 10277 C CA . LEU B 1 483 ? -19.969 -11.18 -10.812 1 98.44 483 LEU B CA 1
ATOM 10278 C C . LEU B 1 483 ? -20.016 -12.484 -10.023 1 98.44 483 LEU B C 1
ATOM 10280 O O . LEU B 1 483 ? -20.391 -12.5 -8.852 1 98.44 483 LEU B O 1
ATOM 10284 N N . VAL B 1 484 ? -19.641 -13.539 -10.656 1 98.69 484 VAL B N 1
ATOM 10285 C CA . VAL B 1 484 ? -19.531 -14.828 -9.977 1 98.69 484 VAL B CA 1
ATOM 10286 C C . VAL B 1 484 ? -18.062 -15.102 -9.617 1 98.69 484 VAL B C 1
ATOM 10288 O O . VAL B 1 484 ? -17.266 -15.445 -10.492 1 98.69 484 VAL B O 1
ATOM 10291 N N . MET B 1 485 ? -17.766 -14.945 -8.398 1 98.38 485 MET B N 1
ATOM 10292 C CA . MET B 1 485 ? -16.422 -15.164 -7.891 1 98.38 485 MET B CA 1
ATOM 10293 C C . MET B 1 485 ? -16.203 -16.625 -7.527 1 98.38 485 MET B C 1
ATOM 10295 O O . MET B 1 485 ? -16.562 -17.062 -6.426 1 98.38 485 MET B O 1
ATOM 10299 N N . ASP B 1 486 ? -15.602 -17.328 -8.398 1 97.69 486 ASP B N 1
ATOM 10300 C CA . ASP B 1 486 ? -15.43 -18.766 -8.234 1 97.69 486 ASP B CA 1
ATOM 10301 C C . ASP B 1 486 ? -14.617 -19.078 -6.977 1 97.69 486 ASP B C 1
ATOM 10303 O O . ASP B 1 486 ? -13.453 -18.703 -6.875 1 97.69 486 ASP B O 1
ATOM 10307 N N . GLY B 1 487 ? -15.258 -19.719 -5.996 1 98 487 GLY B N 1
ATOM 10308 C CA . GLY B 1 487 ? -14.594 -20.219 -4.801 1 98 487 GLY B CA 1
ATOM 10309 C C . GLY B 1 487 ? -14.43 -19.172 -3.723 1 98 487 GLY B C 1
ATOM 10310 O O . GLY B 1 487 ? -13.625 -19.328 -2.807 1 98 487 GLY B O 1
ATOM 10311 N N . MET B 1 488 ? -15.094 -18.109 -3.715 1 98.19 488 MET B N 1
ATOM 10312 C CA . MET B 1 488 ? -14.945 -17.047 -2.74 1 98.19 488 MET B CA 1
ATOM 10313 C C . MET B 1 488 ? -15.711 -17.359 -1.459 1 98.19 488 MET B C 1
ATOM 10315 O O . MET B 1 488 ? -16.938 -17.516 -1.485 1 98.19 488 MET B O 1
ATOM 10319 N N . SER B 1 489 ? -15.031 -17.438 -0.399 1 98.5 489 SER B N 1
ATOM 10320 C CA . SER B 1 489 ? -15.648 -17.625 0.909 1 98.5 489 SER B CA 1
ATOM 10321 C C . SER B 1 489 ? -16.188 -16.312 1.46 1 98.5 489 SER B C 1
ATOM 10323 O O . SER B 1 489 ? -15.922 -15.242 0.914 1 98.5 489 SER B O 1
ATOM 10325 N N . VAL B 1 490 ? -16.938 -16.422 2.531 1 98.38 490 VAL B N 1
ATOM 10326 C CA . VAL B 1 490 ? -17.469 -15.234 3.199 1 98.38 490 VAL B CA 1
ATOM 10327 C C . VAL B 1 490 ? -16.312 -14.383 3.723 1 98.38 490 VAL B C 1
ATOM 10329 O O . VAL B 1 490 ? -16.344 -13.156 3.631 1 98.38 490 VAL B O 1
ATOM 10332 N N . ALA B 1 491 ? -15.281 -15.023 4.277 1 98 491 ALA B N 1
ATOM 10333 C CA . ALA B 1 491 ? -14.102 -14.305 4.754 1 98 491 ALA B CA 1
ATOM 10334 C C . ALA B 1 491 ? -13.484 -13.469 3.641 1 98 491 ALA B C 1
ATOM 10336 O O . ALA B 1 491 ? -13.219 -12.273 3.826 1 98 491 ALA B O 1
ATOM 10337 N N . ALA B 1 492 ? -13.281 -14.055 2.5 1 97.69 492 ALA B N 1
ATOM 10338 C CA . ALA B 1 492 ? -12.703 -13.367 1.349 1 97.69 492 ALA B CA 1
ATOM 10339 C C . ALA B 1 492 ? -13.609 -12.234 0.881 1 97.69 492 ALA B C 1
ATOM 10341 O O . ALA B 1 492 ? -13.125 -11.164 0.498 1 97.69 492 ALA B O 1
ATOM 10342 N N . ALA B 1 493 ? -14.875 -12.453 0.906 1 98.06 493 ALA B N 1
ATOM 10343 C CA . ALA B 1 493 ? -15.844 -11.461 0.447 1 98.06 493 ALA B CA 1
ATOM 10344 C C . ALA B 1 493 ? -15.828 -10.219 1.336 1 98.06 493 ALA B C 1
ATOM 10346 O O . ALA B 1 493 ? -16.047 -9.102 0.862 1 98.06 493 ALA B O 1
ATOM 10347 N N . THR B 1 494 ? -15.617 -10.414 2.641 1 96.25 494 THR B N 1
ATOM 10348 C CA . THR B 1 494 ? -15.531 -9.273 3.539 1 96.25 494 THR B CA 1
ATOM 10349 C C . THR B 1 494 ? -14.383 -8.352 3.139 1 96.25 494 THR B C 1
ATOM 10351 O O . THR B 1 494 ? -14.531 -7.129 3.125 1 96.25 494 THR B O 1
ATOM 10354 N N . GLU B 1 495 ? -13.266 -8.93 2.77 1 95.88 495 GLU B N 1
ATOM 10355 C CA . GLU B 1 495 ? -12.117 -8.156 2.326 1 95.88 495 GLU B CA 1
ATOM 10356 C C . GLU B 1 495 ? -12.398 -7.445 1.007 1 95.88 495 GLU B C 1
ATOM 10358 O O . GLU B 1 495 ? -12.094 -6.262 0.853 1 95.88 495 GLU B O 1
ATOM 10363 N N . LEU B 1 496 ? -12.977 -8.172 0.102 1 96.44 496 LEU B N 1
ATOM 10364 C CA . LEU B 1 496 ? -13.281 -7.609 -1.211 1 96.44 496 LEU B CA 1
ATOM 10365 C C . LEU B 1 496 ? -14.266 -6.453 -1.093 1 96.44 496 LEU B C 1
ATOM 10367 O O . LEU B 1 496 ? -14.094 -5.414 -1.739 1 96.44 496 LEU B O 1
ATOM 10371 N N . ALA B 1 497 ? -15.312 -6.625 -0.277 1 95.5 497 ALA B N 1
ATOM 10372 C CA . ALA B 1 497 ? -16.328 -5.59 -0.091 1 95.5 497 ALA B CA 1
ATOM 10373 C C . ALA B 1 497 ? -15.711 -4.309 0.462 1 95.5 497 ALA B C 1
ATOM 10375 O O . ALA B 1 497 ? -16.047 -3.207 0.019 1 95.5 497 ALA B O 1
ATOM 10376 N N . GLU B 1 498 ? -14.797 -4.477 1.427 1 90.94 498 GLU B N 1
ATOM 10377 C CA . GLU B 1 498 ? -14.102 -3.326 1.989 1 90.94 498 GLU B CA 1
ATOM 10378 C C . GLU B 1 498 ? -13.305 -2.588 0.918 1 90.94 498 GLU B C 1
ATOM 10380 O O . GLU B 1 498 ? -13.312 -1.355 0.871 1 90.94 498 GLU B O 1
ATOM 10385 N N . SER B 1 499 ? -12.68 -3.324 0.083 1 92.81 499 SER B N 1
ATOM 10386 C CA . SER B 1 499 ? -11.883 -2.73 -0.984 1 92.81 499 SER B CA 1
ATOM 10387 C C . SER B 1 499 ? -12.766 -2.01 -1.998 1 92.81 499 SER B C 1
ATOM 10389 O O . SER B 1 499 ? -12.461 -0.887 -2.406 1 92.81 499 SER B O 1
ATOM 10391 N N . VAL B 1 500 ? -13.852 -2.592 -2.393 1 92.94 500 VAL B N 1
ATOM 10392 C CA . VAL B 1 500 ? -14.75 -2.053 -3.41 1 92.94 500 VAL B CA 1
ATOM 10393 C C . VAL B 1 500 ? -15.367 -0.748 -2.916 1 92.94 500 VAL B C 1
ATOM 10395 O O . VAL B 1 500 ? -15.531 0.201 -3.688 1 92.94 500 VAL B O 1
ATOM 10398 N N . THR B 1 501 ? -15.633 -0.64 -1.622 1 87.19 501 THR B N 1
ATOM 10399 C CA . THR B 1 501 ? -16.359 0.505 -1.093 1 87.19 501 THR B CA 1
ATOM 10400 C C . THR B 1 501 ? -15.406 1.59 -0.618 1 87.19 501 THR B C 1
ATOM 10402 O O . THR B 1 501 ? -15.812 2.725 -0.365 1 87.19 501 THR B O 1
ATOM 10405 N N . SER B 1 502 ? -14.109 1.301 -0.517 1 79.94 502 SER B N 1
ATOM 10406 C CA . SER B 1 502 ? -13.125 2.217 0.055 1 79.94 502 SER B CA 1
ATOM 10407 C C . SER B 1 502 ? -13 3.484 -0.783 1 79.94 502 SER B C 1
ATOM 10409 O O . SER B 1 502 ? -12.703 4.559 -0.253 1 79.94 502 SER B O 1
ATOM 10411 N N . GLY B 1 503 ? -13.273 3.371 -2.055 1 71.88 503 GLY B N 1
ATOM 10412 C CA . GLY B 1 503 ? -13.109 4.523 -2.926 1 71.88 503 GLY B CA 1
ATOM 10413 C C . GLY B 1 503 ? -14.312 5.449 -2.932 1 71.88 503 GLY B C 1
ATOM 10414 O O . GLY B 1 503 ? -14.234 6.57 -3.436 1 71.88 503 GLY B O 1
ATOM 10415 N N . GLY B 1 504 ? -15.508 4.992 -2.383 1 72.69 504 GLY B N 1
ATOM 10416 C CA . GLY B 1 504 ? -16.688 5.84 -2.262 1 72.69 504 GLY B CA 1
ATOM 10417 C C . GLY B 1 504 ? -17.594 5.77 -3.471 1 72.69 504 GLY B C 1
ATOM 10418 O O . GLY B 1 504 ? -18.719 6.277 -3.439 1 72.69 504 GLY B O 1
ATOM 10419 N N . THR B 1 505 ? -17.141 5.172 -4.539 1 77.88 505 THR B N 1
ATOM 10420 C CA . THR B 1 505 ? -17.922 5.082 -5.762 1 77.88 505 THR B CA 1
ATOM 10421 C C . THR B 1 505 ? -19.094 4.117 -5.578 1 77.88 505 THR B C 1
ATOM 10423 O O . THR B 1 505 ? -20.203 4.379 -6.051 1 77.88 505 THR B O 1
ATOM 10426 N N . TRP B 1 506 ? -18.828 3.096 -4.867 1 87.31 506 TRP B N 1
ATOM 10427 C CA . TRP B 1 506 ? -19.812 2.031 -4.73 1 87.31 506 TRP B CA 1
ATOM 10428 C C . TRP B 1 506 ? -20.406 2.02 -3.326 1 87.31 506 TRP B C 1
ATOM 10430 O O . TRP B 1 506 ? -19.688 2.111 -2.336 1 87.31 506 TRP B O 1
ATOM 10440 N N . LEU B 1 507 ? -21.656 1.927 -3.348 1 83.31 507 LEU B N 1
ATOM 10441 C CA . LEU B 1 507 ? -22.406 1.756 -2.109 1 83.31 507 LEU B CA 1
ATOM 10442 C C . LEU B 1 507 ? -22.922 0.325 -1.977 1 83.31 507 LEU B C 1
ATOM 10444 O O . LEU B 1 507 ? -23.516 -0.217 -2.914 1 83.31 507 LEU B O 1
ATOM 10448 N N . GLU B 1 508 ? -22.625 -0.236 -0.832 1 90.81 508 GLU B N 1
ATOM 10449 C CA . GLU B 1 508 ? -23.141 -1.574 -0.575 1 90.81 508 GLU B CA 1
ATOM 10450 C C . GLU B 1 508 ? -24.594 -1.518 -0.097 1 90.81 508 GLU B C 1
ATOM 10452 O O . GLU B 1 508 ? -24.953 -0.678 0.734 1 90.81 508 GLU B O 1
ATOM 10457 N N . LEU B 1 509 ? -25.438 -2.359 -0.66 1 90.88 509 LEU B N 1
ATOM 10458 C CA . LEU B 1 509 ? -26.828 -2.482 -0.269 1 90.88 509 LEU B CA 1
ATOM 10459 C C . LEU B 1 509 ? -27.078 -3.789 0.478 1 90.88 509 LEU B C 1
ATOM 10461 O O . LEU B 1 509 ? -26.453 -4.809 0.171 1 90.88 509 LEU B O 1
ATOM 10465 N N . ALA B 1 510 ? -27.891 -3.746 1.48 1 89.69 510 ALA B N 1
ATOM 10466 C CA . ALA B 1 510 ? -28.281 -4.926 2.248 1 89.69 510 ALA B CA 1
ATOM 10467 C C . ALA B 1 510 ? -29.781 -4.926 2.523 1 89.69 510 ALA B C 1
ATOM 10469 O O . ALA B 1 510 ? -30.438 -3.889 2.42 1 89.69 510 ALA B O 1
ATOM 10470 N N . PRO B 1 511 ? -30.297 -6.098 2.857 1 88.5 511 PRO B N 1
ATOM 10471 C CA . PRO B 1 511 ? -31.734 -6.148 3.164 1 88.5 511 PRO B CA 1
ATOM 10472 C C . PRO B 1 511 ? -32.125 -5.215 4.305 1 88.5 511 PRO B C 1
ATOM 10474 O O . PRO B 1 511 ? -31.531 -5.27 5.387 1 88.5 511 PRO B O 1
ATOM 10477 N N . ASP B 1 512 ? -33.031 -4.359 4.035 1 80.62 512 ASP B N 1
ATOM 10478 C CA . ASP B 1 512 ? -33.625 -3.41 4.984 1 80.62 512 ASP B CA 1
ATOM 10479 C C . ASP B 1 512 ? -32.531 -2.521 5.594 1 80.62 512 ASP B C 1
ATOM 10481 O O . ASP B 1 512 ? -32.688 -2.02 6.707 1 80.62 512 ASP B O 1
ATOM 10485 N N . GLY B 1 513 ? -31.469 -2.498 4.875 1 76.5 513 GLY B N 1
ATOM 10486 C CA . GLY B 1 513 ? -30.359 -1.701 5.379 1 76.5 513 GLY B CA 1
ATOM 10487 C C . GLY B 1 513 ? -29.719 -2.285 6.621 1 76.5 513 GLY B C 1
ATOM 10488 O O . GLY B 1 513 ? -29.125 -1.559 7.422 1 76.5 513 GLY B O 1
ATOM 10489 N N . GLY B 1 514 ? -29.969 -3.518 6.824 1 79.69 514 GLY B N 1
ATOM 10490 C CA . GLY B 1 514 ? -29.453 -4.211 7.992 1 79.69 514 GLY B CA 1
ATOM 10491 C C . GLY B 1 514 ? -28.219 -5.039 7.691 1 79.69 514 GLY B C 1
ATOM 10492 O O . GLY B 1 514 ? -27.344 -4.605 6.949 1 79.69 514 GLY B O 1
ATOM 10493 N N . PRO B 1 515 ? -28.125 -6.188 8.359 1 87 515 PRO B N 1
ATOM 10494 C CA . PRO B 1 515 ? -26.969 -7.051 8.164 1 87 515 PRO B CA 1
ATOM 10495 C C . PRO B 1 515 ? -26.984 -7.766 6.812 1 87 515 PRO B C 1
ATOM 10497 O O . PRO B 1 515 ? -28.047 -7.934 6.211 1 87 515 PRO B O 1
ATOM 10500 N N . ARG B 1 516 ? -25.844 -8.234 6.41 1 93.19 516 ARG B N 1
ATOM 10501 C CA . ARG B 1 516 ? -25.688 -8.992 5.176 1 93.19 516 ARG B CA 1
ATOM 10502 C C . ARG B 1 516 ? -26.469 -10.305 5.234 1 93.19 516 ARG B C 1
ATOM 10504 O O . ARG B 1 516 ? -26.672 -10.859 6.316 1 93.19 516 ARG B O 1
ATOM 10511 N N . THR B 1 517 ? -26.891 -10.695 4.152 1 93.94 517 THR B N 1
ATOM 10512 C CA . THR B 1 517 ? -27.438 -12.039 4.012 1 93.94 517 THR B CA 1
ATOM 10513 C C . THR B 1 517 ? -26.516 -12.914 3.166 1 93.94 517 THR B C 1
ATOM 10515 O O . THR B 1 517 ? -25.562 -12.422 2.564 1 93.94 517 THR B O 1
ATOM 10518 N N . GLY B 1 518 ? -26.688 -14.281 3.291 1 96.25 518 GLY B N 1
ATOM 10519 C CA . GLY B 1 518 ? -25.906 -15.227 2.516 1 96.25 518 GLY B CA 1
ATOM 10520 C C . GLY B 1 518 ? -26.75 -16.141 1.652 1 96.25 518 GLY B C 1
ATOM 10521 O O . GLY B 1 518 ? -27.984 -15.992 1.596 1 96.25 518 GLY B O 1
ATOM 10522 N N . VAL B 1 519 ? -26.078 -16.953 0.927 1 98.5 519 VAL B N 1
ATOM 10523 C CA . VAL B 1 519 ? -26.703 -17.906 0.003 1 98.5 519 VAL B CA 1
ATOM 10524 C C . VAL B 1 519 ? -26.188 -19.312 0.278 1 98.5 519 VAL B C 1
ATOM 10526 O O . VAL B 1 519 ? -25.016 -19.484 0.636 1 98.5 519 VAL B O 1
ATOM 10529 N N . LEU B 1 520 ? -27.062 -20.281 0.198 1 98.62 520 LEU B N 1
ATOM 10530 C CA . LEU B 1 520 ? -26.656 -21.672 0.374 1 98.62 520 LEU B CA 1
ATOM 10531 C C . LEU B 1 520 ? -26.266 -22.297 -0.959 1 98.62 520 LEU B C 1
ATOM 10533 O O . LEU B 1 520 ? -27.047 -22.297 -1.907 1 98.62 520 LEU B O 1
ATOM 10537 N N . ALA B 1 521 ? -25.094 -22.859 -1.067 1 98.75 521 ALA B N 1
ATOM 10538 C CA . ALA B 1 521 ? -24.594 -23.516 -2.273 1 98.75 521 ALA B CA 1
ATOM 10539 C C . ALA B 1 521 ? -25.281 -24.844 -2.51 1 98.75 521 ALA B C 1
ATOM 10541 O O . ALA B 1 521 ? -25.891 -25.406 -1.595 1 98.75 521 ALA B O 1
ATOM 10542 N N . ALA B 1 522 ? -25.188 -25.312 -3.73 1 98.38 522 ALA B N 1
ATOM 10543 C CA . ALA B 1 522 ? -25.625 -26.688 -4.039 1 98.38 522 ALA B CA 1
ATOM 10544 C C . ALA B 1 522 ? -24.578 -27.703 -3.588 1 98.38 522 ALA B C 1
ATOM 10546 O O . ALA B 1 522 ? -23.422 -27.344 -3.326 1 98.38 522 ALA B O 1
ATOM 10547 N N . LEU B 1 523 ? -24.984 -28.984 -3.461 1 98.38 523 LEU B N 1
ATOM 10548 C CA . LEU B 1 523 ? -24.109 -29.984 -2.869 1 98.38 523 LEU B CA 1
ATOM 10549 C C . LEU B 1 523 ? -23.797 -31.094 -3.869 1 98.38 523 LEU B C 1
ATOM 10551 O O . LEU B 1 523 ? -24.656 -31.484 -4.656 1 98.38 523 LEU B O 1
ATOM 10555 N N . PRO B 1 524 ? -22.562 -31.656 -3.729 1 98.06 524 PRO B N 1
ATOM 10556 C CA . PRO B 1 524 ? -21.438 -31.109 -2.975 1 98.06 524 PRO B CA 1
ATOM 10557 C C . PRO B 1 524 ? -21.016 -29.734 -3.467 1 98.06 524 PRO B C 1
ATOM 10559 O O . PRO B 1 524 ? -21.391 -29.328 -4.57 1 98.06 524 PRO B O 1
ATOM 10562 N N . THR B 1 525 ? -20.328 -28.953 -2.68 1 98.5 525 THR B N 1
ATOM 10563 C CA . THR B 1 525 ? -19.984 -27.562 -2.949 1 98.5 525 THR B CA 1
ATOM 10564 C C . THR B 1 525 ? -18.828 -27.469 -3.945 1 98.5 525 THR B C 1
ATOM 10566 O O . THR B 1 525 ? -17.781 -26.922 -3.629 1 98.5 525 THR B O 1
ATOM 10569 N N . VAL B 1 526 ? -19.078 -27.984 -5.176 1 97.81 526 VAL B N 1
ATOM 10570 C CA . VAL B 1 526 ? -18.078 -27.969 -6.238 1 97.81 526 VAL B CA 1
ATOM 10571 C C . VAL B 1 526 ? -18.609 -27.156 -7.426 1 97.81 526 VAL B C 1
ATOM 10573 O O . VAL B 1 526 ? -19.812 -26.969 -7.574 1 97.81 526 VAL B O 1
ATOM 10576 N N . THR B 1 527 ? -17.703 -26.703 -8.273 1 97.38 527 THR B N 1
ATOM 10577 C CA . THR B 1 527 ? -17.953 -25.766 -9.359 1 97.38 527 THR B CA 1
ATOM 10578 C C . THR B 1 527 ? -18.969 -26.359 -10.344 1 97.38 527 THR B C 1
ATOM 10580 O O . THR B 1 527 ? -19.969 -25.703 -10.664 1 97.38 527 THR B O 1
ATOM 10583 N N . ASP B 1 528 ? -18.844 -27.625 -10.789 1 97.06 528 ASP B N 1
ATOM 10584 C CA . ASP B 1 528 ? -19.688 -28.188 -11.844 1 97.06 528 ASP B CA 1
ATOM 10585 C C . ASP B 1 528 ? -21.109 -28.406 -11.359 1 97.06 528 ASP B C 1
ATOM 10587 O O . ASP B 1 528 ? -22.031 -28.578 -12.164 1 97.06 528 ASP B O 1
ATOM 10591 N N . VAL B 1 529 ? -21.312 -28.344 -10.023 1 98.12 529 VAL B N 1
ATOM 10592 C CA . VAL B 1 529 ? -22.641 -28.516 -9.453 1 98.12 529 VAL B CA 1
ATOM 10593 C C . VAL B 1 529 ? -23.234 -27.156 -9.109 1 98.12 529 VAL B C 1
ATOM 10595 O O . VAL B 1 529 ? -24.25 -26.75 -9.688 1 98.12 529 VAL B O 1
ATOM 10598 N N . SER B 1 530 ? -22.547 -26.422 -8.234 1 98.56 530 SER B N 1
ATOM 10599 C CA . SER B 1 530 ? -23.141 -25.234 -7.641 1 98.56 530 SER B CA 1
ATOM 10600 C C . SER B 1 530 ? -23.203 -24.078 -8.641 1 98.56 530 SER B C 1
ATOM 10602 O O . SER B 1 530 ? -24.203 -23.359 -8.703 1 98.56 530 SER B O 1
ATOM 10604 N N . ARG B 1 531 ? -22.156 -23.812 -9.43 1 98.62 531 ARG B N 1
ATOM 10605 C CA . ARG B 1 531 ? -22.172 -22.734 -10.406 1 98.62 531 ARG B CA 1
ATOM 10606 C C . ARG B 1 531 ? -23.172 -23.016 -11.516 1 98.62 531 ARG B C 1
ATOM 10608 O O . ARG B 1 531 ? -23.922 -22.125 -11.945 1 98.62 531 ARG B O 1
ATOM 10615 N N . CYS B 1 532 ? -23.219 -24.281 -11.977 1 98.44 532 CYS B N 1
ATOM 10616 C CA . CYS B 1 532 ? -24.203 -24.656 -12.984 1 98.44 532 CYS B CA 1
ATOM 10617 C C . CYS B 1 532 ? -25.625 -24.484 -12.453 1 98.44 532 CYS B C 1
ATOM 10619 O O . CYS B 1 532 ? -26.516 -24.047 -13.188 1 98.44 532 CYS B O 1
ATOM 10621 N N . SER B 1 533 ? -25.844 -24.844 -11.227 1 98.62 533 SER B N 1
ATOM 10622 C CA . SER B 1 533 ? -27.141 -24.672 -10.602 1 98.62 533 SER B CA 1
ATOM 10623 C C . SER B 1 533 ? -27.531 -23.203 -10.531 1 98.62 533 SER B C 1
ATOM 10625 O O . SER B 1 533 ? -28.703 -22.859 -10.703 1 98.62 533 SER B O 1
ATOM 10627 N N . LEU B 1 534 ? -26.547 -22.328 -10.25 1 98.69 534 LEU B N 1
ATOM 10628 C CA . LEU B 1 534 ? -26.781 -20.891 -10.234 1 98.69 534 LEU B CA 1
ATOM 10629 C C . LEU B 1 534 ? -27.344 -20.406 -11.562 1 98.69 534 LEU B C 1
ATOM 10631 O O . LEU B 1 534 ? -28.406 -19.781 -11.609 1 98.69 534 LEU B O 1
ATOM 10635 N N . PHE B 1 535 ? -26.75 -20.766 -12.695 1 98.5 535 PHE B N 1
ATOM 10636 C CA . PHE B 1 535 ? -27.109 -20.25 -14.008 1 98.5 535 PHE B CA 1
ATOM 10637 C C . PHE B 1 535 ? -28.344 -20.953 -14.555 1 98.5 535 PHE B C 1
ATOM 10639 O O . PHE B 1 535 ? -29.078 -20.391 -15.375 1 98.5 535 PHE B O 1
ATOM 10646 N N . SER B 1 536 ? -28.672 -22.188 -14.023 1 97.5 536 SER B N 1
ATOM 10647 C CA . SER B 1 536 ? -29.812 -22.953 -14.508 1 97.5 536 SER B CA 1
ATOM 10648 C C . SER B 1 536 ? -31.094 -22.594 -13.75 1 97.5 536 SER B C 1
ATOM 10650 O O . SER B 1 536 ? -32.188 -22.859 -14.227 1 97.5 536 SER B O 1
ATOM 10652 N N . GLY B 1 537 ? -30.891 -22.109 -12.523 1 96.88 537 GLY B N 1
ATOM 10653 C CA . GLY B 1 537 ? -32.031 -21.828 -11.688 1 96.88 537 GLY B CA 1
ATOM 10654 C C . GLY B 1 537 ? -32.688 -23.078 -11.094 1 96.88 537 GLY B C 1
ATOM 10655 O O . GLY B 1 537 ? -33.812 -23.047 -10.648 1 96.88 537 GLY B O 1
ATOM 10656 N N . ARG B 1 538 ? -31.969 -24.188 -11.164 1 96.75 538 ARG B N 1
ATOM 10657 C CA . ARG B 1 538 ? -32.312 -25.484 -10.609 1 96.75 538 ARG B CA 1
ATOM 10658 C C . ARG B 1 538 ? -31.047 -26.312 -10.352 1 96.75 538 ARG B C 1
ATOM 10660 O O . ARG B 1 538 ? -29.984 -26.016 -10.883 1 96.75 538 ARG B O 1
ATOM 10667 N N . ILE B 1 539 ? -31.172 -27.312 -9.539 1 97.5 539 ILE B N 1
ATOM 10668 C CA . ILE B 1 539 ? -30.031 -28.188 -9.312 1 97.5 539 ILE B CA 1
ATOM 10669 C C . ILE B 1 539 ? -29.641 -28.875 -10.617 1 97.5 539 ILE B C 1
ATOM 10671 O O . ILE B 1 539 ? -30.484 -29.516 -11.258 1 97.5 539 ILE B O 1
ATOM 10675 N N . ALA B 1 540 ? -28.422 -28.625 -11.07 1 97.44 540 ALA B N 1
ATOM 10676 C CA . ALA B 1 540 ? -27.922 -29.141 -12.336 1 97.44 540 ALA B CA 1
ATOM 10677 C C . ALA B 1 540 ? -26.406 -29.328 -12.281 1 97.44 540 ALA B C 1
ATOM 10679 O O . ALA B 1 540 ? -25.719 -28.703 -11.461 1 97.44 540 ALA B O 1
ATOM 10680 N N . VAL B 1 541 ? -25.922 -30.234 -13.07 1 97.62 541 VAL B N 1
ATOM 10681 C CA . VAL B 1 541 ? -24.484 -30.484 -13.195 1 97.62 541 VAL B CA 1
ATOM 10682 C C . VAL B 1 541 ? -24.031 -30.156 -14.617 1 97.62 541 VAL B C 1
ATOM 10684 O O . VAL B 1 541 ? -24.688 -30.531 -15.594 1 97.62 541 VAL B O 1
ATOM 10687 N N . GLY B 1 542 ? -22.984 -29.391 -14.719 1 97.5 542 GLY B N 1
ATOM 10688 C CA . GLY B 1 542 ? -22.469 -29.062 -16.047 1 97.5 542 GLY B CA 1
ATOM 10689 C C . GLY B 1 542 ? -21.297 -28.094 -16 1 97.5 542 GLY B C 1
ATOM 10690 O O . GLY B 1 542 ? -20.875 -27.688 -14.922 1 97.5 542 GLY B O 1
ATOM 10691 N N . GLN B 1 543 ? -20.75 -27.844 -17.141 1 96.56 543 GLN B N 1
ATOM 10692 C CA . GLN B 1 543 ? -19.609 -26.938 -17.297 1 96.56 543 GLN B CA 1
ATOM 10693 C C . GLN B 1 543 ? -20 -25.719 -18.109 1 96.56 543 GLN B C 1
ATOM 10695 O O . GLN B 1 543 ? -21.172 -25.344 -18.172 1 96.56 543 GLN B O 1
ATOM 10700 N N . GLN B 1 544 ? -19.125 -25 -18.688 1 96.5 544 GLN B N 1
ATOM 10701 C CA . GLN B 1 544 ? -19.312 -23.703 -19.312 1 96.5 544 GLN B CA 1
ATOM 10702 C C . GLN B 1 544 ? -20.406 -23.75 -20.375 1 96.5 544 GLN B C 1
ATOM 10704 O O . GLN B 1 544 ? -21.281 -22.891 -20.406 1 96.5 544 GLN B O 1
ATOM 10709 N N . LYS B 1 545 ? -20.406 -24.797 -21.219 1 96.75 545 LYS B N 1
ATOM 10710 C CA . LYS B 1 545 ? -21.375 -24.875 -22.297 1 96.75 545 LYS B CA 1
ATOM 10711 C C . LYS B 1 545 ? -22.797 -24.984 -21.75 1 96.75 545 LYS B C 1
ATOM 10713 O O . LYS B 1 545 ? -23.703 -24.312 -22.234 1 96.75 545 LYS B O 1
ATOM 10718 N N . GLN B 1 546 ? -22.953 -25.797 -20.766 1 97.56 546 GLN B N 1
ATOM 10719 C CA . GLN B 1 546 ? -24.25 -25.953 -20.125 1 97.56 546 GLN B CA 1
ATOM 10720 C C . GLN B 1 546 ? -24.688 -24.672 -19.438 1 97.56 546 GLN B C 1
ATOM 10722 O O . GLN B 1 546 ? -25.859 -24.297 -19.469 1 97.56 546 GLN B O 1
ATOM 10727 N N . GLU B 1 547 ? -23.734 -24 -18.812 1 98.19 547 GLU B N 1
ATOM 10728 C CA . GLU B 1 547 ? -24.016 -22.75 -18.109 1 98.19 547 GLU B CA 1
ATOM 10729 C C . GLU B 1 547 ? -24.5 -21.672 -19.062 1 98.19 547 GLU B C 1
ATOM 10731 O O . GLU B 1 547 ? -25.484 -20.984 -18.781 1 98.19 547 GLU B O 1
ATOM 10736 N N . ILE B 1 548 ? -23.844 -21.516 -20.172 1 97.62 548 ILE B N 1
ATOM 10737 C CA . ILE B 1 548 ? -24.188 -20.516 -21.188 1 97.62 548 ILE B CA 1
ATOM 10738 C C . ILE B 1 548 ? -25.594 -20.812 -21.719 1 97.62 548 ILE B C 1
ATOM 10740 O O . ILE B 1 548 ? -26.438 -19.906 -21.797 1 97.62 548 ILE B O 1
ATOM 10744 N N . ALA B 1 549 ? -25.859 -22.078 -22.031 1 97.62 549 ALA B N 1
ATOM 10745 C CA . ALA B 1 549 ? -27.156 -22.469 -22.562 1 97.62 549 ALA B CA 1
ATOM 10746 C C . ALA B 1 549 ? -28.266 -22.203 -21.547 1 97.62 549 ALA B C 1
ATOM 10748 O O . ALA B 1 549 ? -29.344 -21.719 -21.906 1 97.62 549 ALA B O 1
ATOM 10749 N N . ALA B 1 550 ? -27.938 -22.516 -20.312 1 97.56 550 ALA B N 1
ATOM 10750 C CA . ALA B 1 550 ? -28.938 -22.359 -19.266 1 97.56 550 ALA B CA 1
ATOM 10751 C C . ALA B 1 550 ? -29.281 -20.875 -19.047 1 97.56 550 ALA B C 1
ATOM 10753 O O . ALA B 1 550 ? -30.453 -20.516 -18.969 1 97.56 550 ALA B O 1
ATOM 10754 N N . LEU B 1 551 ? -28.266 -19.984 -18.938 1 97.5 551 LEU B N 1
ATOM 10755 C CA . LEU B 1 551 ? -28.516 -18.562 -18.734 1 97.5 551 LEU B CA 1
ATOM 10756 C C . LEU B 1 551 ? -29.281 -17.969 -19.906 1 97.5 551 LEU B C 1
ATOM 10758 O O . LEU B 1 551 ? -30.219 -17.188 -19.719 1 97.5 551 LEU B O 1
ATOM 10762 N N . THR B 1 552 ? -28.891 -18.391 -21.141 1 96.5 552 THR B N 1
ATOM 10763 C CA . THR B 1 552 ? -29.516 -17.875 -22.359 1 96.5 552 THR B CA 1
ATOM 10764 C C . THR B 1 552 ? -30.984 -18.266 -22.406 1 96.5 552 THR B C 1
ATOM 10766 O O . THR B 1 552 ? -31.828 -17.484 -22.859 1 96.5 552 THR B O 1
ATOM 10769 N N . ALA B 1 553 ? -31.234 -19.422 -21.969 1 96.44 553 ALA B N 1
ATOM 10770 C CA . ALA B 1 553 ? -32.625 -19.891 -21.969 1 96.44 553 ALA B CA 1
ATOM 10771 C C . ALA B 1 553 ? -33.469 -19.047 -21.031 1 96.44 553 ALA B C 1
ATOM 10773 O O . ALA B 1 553 ? -34.656 -18.781 -21.312 1 96.44 553 ALA B O 1
ATOM 10774 N N . ARG B 1 554 ? -32.938 -18.594 -19.969 1 94.88 554 ARG B N 1
ATOM 10775 C CA . ARG B 1 554 ? -33.688 -17.844 -18.969 1 94.88 554 ARG B CA 1
ATOM 10776 C C . ARG B 1 554 ? -33.656 -16.344 -19.266 1 94.88 554 ARG B C 1
ATOM 10778 O O . ARG B 1 554 ? -34.656 -15.648 -19.031 1 94.88 554 ARG B O 1
ATOM 10785 N N . PHE B 1 555 ? -32.531 -15.938 -19.75 1 95.94 555 PHE B N 1
ATOM 10786 C CA . PHE B 1 555 ? -32.312 -14.539 -20.125 1 95.94 555 PHE B CA 1
ATOM 10787 C C . PHE B 1 555 ? -31.75 -14.445 -21.547 1 95.94 555 PHE B C 1
ATOM 10789 O O . PHE B 1 555 ? -30.531 -14.305 -21.734 1 95.94 555 PHE B O 1
ATOM 10796 N N . PRO B 1 556 ? -32.531 -14.414 -22.562 1 94.62 556 PRO B N 1
ATOM 10797 C CA . PRO B 1 556 ? -32.094 -14.523 -23.953 1 94.62 556 PRO B CA 1
ATOM 10798 C C . PRO B 1 556 ? -31.109 -13.43 -24.359 1 94.62 556 PRO B C 1
ATOM 10800 O O . PRO B 1 556 ? -30.25 -13.648 -25.219 1 94.62 556 PRO B O 1
ATOM 10803 N N . SER B 1 557 ? -31.156 -12.242 -23.797 1 94.5 557 SER B N 1
ATOM 10804 C CA . SER B 1 557 ? -30.266 -11.148 -24.188 1 94.5 557 SER B CA 1
ATOM 10805 C C . SER B 1 557 ? -29.078 -11.039 -23.25 1 94.5 557 SER B C 1
ATOM 10807 O O . SER B 1 557 ? -28.281 -10.102 -23.344 1 94.5 557 SER B O 1
ATOM 10809 N N . ALA B 1 558 ? -28.922 -12 -22.344 1 96.38 558 ALA B N 1
ATOM 10810 C CA . ALA B 1 558 ? -27.828 -11.953 -21.391 1 96.38 558 ALA B CA 1
ATOM 10811 C C . ALA B 1 558 ? -26.531 -12.438 -22.016 1 96.38 558 ALA B C 1
ATOM 10813 O O . ALA B 1 558 ? -26.547 -13.172 -23.016 1 96.38 558 ALA B O 1
ATOM 10814 N N . VAL B 1 559 ? -25.422 -11.969 -21.516 1 96.94 559 VAL B N 1
ATOM 10815 C CA . VAL B 1 559 ? -24.094 -12.398 -21.938 1 96.94 559 VAL B CA 1
ATOM 10816 C C . VAL B 1 559 ? -23.344 -13.016 -20.75 1 96.94 559 VAL B C 1
ATOM 10818 O O . VAL B 1 559 ? -23.281 -12.422 -19.672 1 96.94 559 VAL B O 1
ATOM 10821 N N . LEU B 1 560 ? -22.938 -14.234 -20.906 1 97.81 560 LEU B N 1
ATOM 10822 C CA . LEU B 1 560 ? -22.125 -14.906 -19.875 1 97.81 560 LEU B CA 1
ATOM 10823 C C . LEU B 1 560 ? -20.672 -14.992 -20.312 1 97.81 560 LEU B C 1
ATOM 10825 O O . LEU B 1 560 ? -20.359 -15.57 -21.359 1 97.81 560 LEU B O 1
ATOM 10829 N N . LEU B 1 561 ? -19.781 -14.406 -19.516 1 96.5 561 LEU B N 1
ATOM 10830 C CA . LEU B 1 561 ? -18.344 -14.336 -19.797 1 96.5 561 LEU B CA 1
ATOM 10831 C C . LEU B 1 561 ? -17.562 -15.211 -18.828 1 96.5 561 LEU B C 1
ATOM 10833 O O . LEU B 1 561 ? -17.641 -15.031 -17.609 1 96.5 561 LEU B O 1
ATOM 10837 N N . HIS B 1 562 ? -16.859 -16.156 -19.375 1 95.56 562 HIS B N 1
ATOM 10838 C CA . HIS B 1 562 ? -15.969 -16.969 -18.562 1 95.56 562 HIS B CA 1
ATOM 10839 C C . HIS B 1 562 ? -14.531 -16.469 -18.656 1 95.56 562 HIS B C 1
ATOM 10841 O O . HIS B 1 562 ? -14.273 -15.414 -19.25 1 95.56 562 HIS B O 1
ATOM 10847 N N . LYS B 1 563 ? -13.602 -17.141 -17.906 1 88.81 563 LYS B N 1
ATOM 10848 C CA . LYS B 1 563 ? -12.211 -16.719 -17.766 1 88.81 563 LYS B CA 1
ATOM 10849 C C . LYS B 1 563 ? -11.586 -16.422 -19.125 1 88.81 563 LYS B C 1
ATOM 10851 O O . LYS B 1 563 ? -10.938 -15.398 -19.312 1 88.81 563 LYS B O 1
ATOM 10856 N N . GLY B 1 564 ? -11.758 -17.297 -20.109 1 86.69 564 GLY B N 1
ATOM 10857 C CA . GLY B 1 564 ? -11.188 -17.141 -21.438 1 86.69 564 GLY B CA 1
ATOM 10858 C C . GLY B 1 564 ? -11.703 -15.93 -22.172 1 86.69 564 GLY B C 1
ATOM 10859 O O . GLY B 1 564 ? -10.992 -15.328 -22.969 1 86.69 564 GLY B O 1
ATOM 10860 N N . ASP B 1 565 ? -12.945 -15.492 -21.828 1 89.44 565 ASP B N 1
ATOM 10861 C CA . ASP B 1 565 ? -13.586 -14.367 -22.5 1 89.44 565 ASP B CA 1
ATOM 10862 C C . ASP B 1 565 ? -13.055 -13.039 -21.984 1 89.44 565 ASP B C 1
ATOM 10864 O O . ASP B 1 565 ? -13.125 -12.023 -22.672 1 89.44 565 ASP B O 1
ATOM 10868 N N . LEU B 1 566 ? -12.57 -13.078 -20.75 1 89.38 566 LEU B N 1
ATOM 10869 C CA . LEU B 1 566 ? -12.148 -11.836 -20.109 1 89.38 566 LEU B CA 1
ATOM 10870 C C . LEU B 1 566 ? -10.75 -11.438 -20.562 1 89.38 566 LEU B C 1
ATOM 10872 O O . LEU B 1 566 ? -10.367 -10.273 -20.469 1 89.38 566 LEU B O 1
ATOM 10876 N N . ARG B 1 567 ? -9.984 -12.359 -21.047 1 85.88 567 ARG B N 1
ATOM 10877 C CA . ARG B 1 567 ? -8.594 -12.141 -21.438 1 85.88 567 ARG B CA 1
ATOM 10878 C C . ARG B 1 567 ? -8.492 -11.289 -22.688 1 85.88 567 ARG B C 1
ATOM 10880 O O . ARG B 1 567 ? -9.242 -11.5 -23.656 1 85.88 567 ARG B O 1
ATOM 10887 N N . ALA B 1 568 ? -7.594 -10.305 -22.625 1 88.81 568 ALA B N 1
ATOM 10888 C CA . ALA B 1 568 ? -7.375 -9.398 -23.75 1 88.81 568 ALA B CA 1
ATOM 10889 C C . ALA B 1 568 ? -5.938 -9.492 -24.266 1 88.81 568 ALA B C 1
ATOM 10891 O O . ALA B 1 568 ? -5.102 -10.172 -23.656 1 88.81 568 ALA B O 1
ATOM 10892 N N . GLY B 1 569 ? -5.734 -8.938 -25.469 1 88.81 569 GLY B N 1
ATOM 10893 C CA . GLY B 1 569 ? -4.379 -8.789 -25.969 1 88.81 569 GLY B CA 1
ATOM 10894 C C . GLY B 1 569 ? -3.645 -7.605 -25.375 1 88.81 569 GLY B C 1
ATOM 10895 O O . GLY B 1 569 ? -4.145 -6.957 -24.453 1 88.81 569 GLY B O 1
ATOM 10896 N N . ALA B 1 570 ? -2.521 -7.395 -25.922 1 92.5 570 ALA B N 1
ATOM 10897 C CA . ALA B 1 570 ? -1.653 -6.344 -25.391 1 92.5 570 ALA B CA 1
ATOM 10898 C C . ALA B 1 570 ? -2.359 -4.992 -25.406 1 92.5 570 ALA B C 1
ATOM 10900 O O . ALA B 1 570 ? -2.986 -4.621 -26.406 1 92.5 570 ALA B O 1
ATOM 10901 N N . GLY B 1 571 ? -2.307 -4.332 -24.266 1 94.5 571 GLY B N 1
ATOM 10902 C CA . GLY B 1 571 ? -2.777 -2.959 -24.188 1 94.5 571 GLY B CA 1
ATOM 10903 C C . GLY B 1 571 ? -4.168 -2.842 -23.578 1 94.5 571 GLY B C 1
ATOM 10904 O O . GLY B 1 571 ? -4.551 -1.776 -23.094 1 94.5 571 GLY B O 1
ATOM 10905 N N . ALA B 1 572 ? -4.934 -3.865 -23.703 1 93.75 572 ALA B N 1
ATOM 10906 C CA . ALA B 1 572 ? -6.305 -3.826 -23.203 1 93.75 572 ALA B CA 1
ATOM 10907 C C . ALA B 1 572 ? -6.441 -4.656 -21.922 1 93.75 572 ALA B C 1
ATOM 10909 O O . ALA B 1 572 ? -5.984 -5.801 -21.875 1 93.75 572 ALA B O 1
ATOM 10910 N N . ALA B 1 573 ? -7.102 -4.035 -20.953 1 92.88 573 ALA B N 1
ATOM 10911 C CA . ALA B 1 573 ? -7.309 -4.746 -19.703 1 92.88 573 ALA B CA 1
ATOM 10912 C C . ALA B 1 573 ? -8.375 -5.828 -19.844 1 92.88 573 ALA B C 1
ATOM 10914 O O . ALA B 1 573 ? -8.32 -6.863 -19.188 1 92.88 573 ALA B O 1
ATOM 10915 N N . LEU B 1 574 ? -9.406 -5.586 -20.656 1 93.94 574 LEU B N 1
ATOM 10916 C CA . LEU B 1 574 ? -10.492 -6.512 -20.938 1 93.94 574 LEU B CA 1
ATOM 10917 C C . LEU B 1 574 ? -10.695 -6.668 -22.438 1 93.94 574 LEU B C 1
ATOM 10919 O O . LEU B 1 574 ? -10.469 -5.723 -23.203 1 93.94 574 LEU B O 1
ATOM 10923 N N . ALA B 1 575 ? -11.133 -7.855 -22.797 1 92.5 575 ALA B N 1
ATOM 10924 C CA . ALA B 1 575 ? -11.422 -8.109 -24.219 1 92.5 575 ALA B CA 1
ATOM 10925 C C . ALA B 1 575 ? -12.445 -7.113 -24.75 1 92.5 575 ALA B C 1
ATOM 10927 O O . ALA B 1 575 ? -13.383 -6.73 -24.047 1 92.5 575 ALA B O 1
ATOM 10928 N N . PRO B 1 576 ? -12.289 -6.715 -25.953 1 88.75 576 PRO B N 1
ATOM 10929 C CA . PRO B 1 576 ? -13.203 -5.734 -26.547 1 88.75 576 PRO B CA 1
ATOM 10930 C C . PRO B 1 576 ? -14.664 -6.164 -26.469 1 88.75 576 PRO B C 1
ATOM 10932 O O . PRO B 1 576 ? -15.547 -5.328 -26.266 1 88.75 576 PRO B O 1
ATOM 10935 N N . ASP B 1 577 ? -14.859 -7.422 -26.625 1 90.12 577 ASP B N 1
ATOM 10936 C CA . ASP B 1 577 ? -16.219 -7.922 -26.562 1 90.12 577 ASP B CA 1
ATOM 10937 C C . ASP B 1 577 ? -16.828 -7.723 -25.188 1 90.12 577 ASP B C 1
ATOM 10939 O O . ASP B 1 577 ? -18.031 -7.492 -25.047 1 90.12 577 ASP B O 1
ATOM 10943 N N . VAL B 1 578 ? -16.016 -7.824 -24.188 1 93.75 578 VAL B N 1
ATOM 10944 C CA . VAL B 1 578 ? -16.469 -7.613 -22.812 1 93.75 578 VAL B CA 1
ATOM 10945 C C . VAL B 1 578 ? -16.828 -6.145 -22.609 1 93.75 578 VAL B C 1
ATOM 10947 O O . VAL B 1 578 ? -17.891 -5.832 -22.062 1 93.75 578 VAL B O 1
ATOM 10950 N N . VAL B 1 579 ? -15.984 -5.281 -23.109 1 92.62 579 VAL B N 1
ATOM 10951 C CA . VAL B 1 579 ? -16.219 -3.844 -23.016 1 92.62 579 VAL B CA 1
ATOM 10952 C C . VAL B 1 579 ? -17.5 -3.477 -23.734 1 92.62 579 VAL B C 1
ATOM 10954 O O . VAL B 1 579 ? -18.328 -2.729 -23.203 1 92.62 579 VAL B O 1
ATOM 10957 N N . ALA B 1 580 ? -17.703 -4.055 -24.906 1 91.56 580 ALA B N 1
ATOM 10958 C CA . ALA B 1 580 ? -18.891 -3.789 -25.703 1 91.56 580 ALA B CA 1
ATOM 10959 C C . ALA B 1 580 ? -20.141 -4.273 -25 1 91.56 580 ALA B C 1
ATOM 10961 O O . ALA B 1 580 ? -21.172 -3.582 -24.984 1 91.56 580 ALA B O 1
ATOM 10962 N N . ALA B 1 581 ? -20.062 -5.402 -24.359 1 93.88 581 ALA B N 1
ATOM 10963 C CA . ALA B 1 581 ? -21.219 -5.969 -23.656 1 93.88 581 ALA B CA 1
ATOM 10964 C C . ALA B 1 581 ? -21.625 -5.086 -22.484 1 93.88 581 ALA B C 1
ATOM 10966 O O . ALA B 1 581 ? -22.812 -4.863 -22.266 1 93.88 581 ALA B O 1
ATOM 10967 N N . LEU B 1 582 ? -20.688 -4.586 -21.781 1 94.62 582 LEU B N 1
ATOM 10968 C CA . LEU B 1 582 ? -20.953 -3.775 -20.594 1 94.62 582 LEU B CA 1
ATOM 10969 C C . LEU B 1 582 ? -21.469 -2.396 -20.984 1 94.62 582 LEU B C 1
ATOM 10971 O O . LEU B 1 582 ? -22.266 -1.793 -20.25 1 94.62 582 LEU B O 1
ATOM 10975 N N . ALA B 1 583 ? -21.078 -1.937 -22.188 1 91 583 ALA B N 1
ATOM 10976 C CA . ALA B 1 583 ? -21.484 -0.617 -22.656 1 91 583 ALA B CA 1
ATOM 10977 C C . ALA B 1 583 ? -22.844 -0.682 -23.344 1 91 583 ALA B C 1
ATOM 10979 O O . ALA B 1 583 ? -23.531 0.333 -23.469 1 91 583 ALA B O 1
ATOM 10980 N N . ASP B 1 584 ? -23.219 -1.885 -23.797 1 92.06 584 ASP B N 1
ATOM 10981 C CA . ASP B 1 584 ? -24.438 -2.061 -24.594 1 92.06 584 ASP B CA 1
ATOM 10982 C C . ASP B 1 584 ? -25.672 -1.926 -23.719 1 92.06 584 ASP B C 1
ATOM 10984 O O . ASP B 1 584 ? -25.938 -2.773 -22.859 1 92.06 584 ASP B O 1
ATOM 10988 N N . GLU B 1 585 ? -26.531 -0.988 -24.016 1 90.44 585 GLU B N 1
ATOM 10989 C CA . GLU B 1 585 ? -27.734 -0.715 -23.25 1 90.44 585 GLU B CA 1
ATOM 10990 C C . GLU B 1 585 ? -28.812 -1.769 -23.516 1 90.44 585 GLU B C 1
ATOM 10992 O O . GLU B 1 585 ? -29.75 -1.913 -22.734 1 90.44 585 GLU B O 1
ATOM 10997 N N . THR B 1 586 ? -28.594 -2.471 -24.562 1 92.38 586 THR B N 1
ATOM 10998 C CA . THR B 1 586 ? -29.578 -3.48 -24.922 1 92.38 586 THR B CA 1
ATOM 10999 C C . THR B 1 586 ? -29.266 -4.812 -24.234 1 92.38 586 THR B C 1
ATOM 11001 O O . THR B 1 586 ? -30.047 -5.758 -24.328 1 92.38 586 THR B O 1
ATOM 11004 N N . THR B 1 587 ? -28.156 -4.879 -23.562 1 95.19 587 THR B N 1
ATOM 11005 C CA . THR B 1 587 ? -27.797 -6.062 -22.797 1 95.19 587 THR B CA 1
ATOM 11006 C C . THR B 1 587 ? -28.094 -5.848 -21.312 1 95.19 587 THR B C 1
ATOM 11008 O O . THR B 1 587 ? -27.25 -5.309 -20.578 1 95.19 587 THR B O 1
ATOM 11011 N N . PRO B 1 588 ? -29.188 -6.258 -20.891 1 95.31 588 PRO B N 1
ATOM 11012 C CA . PRO B 1 588 ? -29.594 -5.934 -19.516 1 95.31 588 PRO B CA 1
ATOM 11013 C C . PRO B 1 588 ? -28.797 -6.691 -18.469 1 95.31 588 PRO B C 1
ATOM 11015 O O . PRO B 1 588 ? -28.641 -6.223 -17.328 1 95.31 588 PRO B O 1
ATOM 11018 N N . LEU B 1 589 ? -28.297 -7.914 -18.875 1 97.94 589 LEU B N 1
ATOM 11019 C CA . LEU B 1 589 ? -27.578 -8.75 -17.922 1 97.94 589 LEU B CA 1
ATOM 11020 C C . LEU B 1 589 ? -26.25 -9.219 -18.516 1 97.94 589 LEU B C 1
ATOM 11022 O O . LEU B 1 589 ? -26.234 -9.875 -19.562 1 97.94 589 LEU B O 1
ATOM 11026 N N . VAL B 1 590 ? -25.172 -8.805 -17.906 1 98.25 590 VAL B N 1
ATOM 11027 C CA . VAL B 1 590 ? -23.844 -9.359 -18.172 1 98.25 590 VAL B CA 1
ATOM 11028 C C . VAL B 1 590 ? -23.344 -10.133 -16.953 1 98.25 590 VAL B C 1
ATOM 11030 O O . VAL B 1 590 ? -23.266 -9.586 -15.852 1 98.25 590 VAL B O 1
ATOM 11033 N N . ALA B 1 591 ? -23.109 -11.398 -17.078 1 98.5 591 ALA B N 1
ATOM 11034 C CA . ALA B 1 591 ? -22.531 -12.227 -16.031 1 98.5 591 ALA B CA 1
ATOM 11035 C C . ALA B 1 591 ? -21.062 -12.555 -16.328 1 98.5 591 ALA B C 1
ATOM 11037 O O . ALA B 1 591 ? -20.719 -12.891 -17.469 1 98.5 591 ALA B O 1
ATOM 11038 N N . ALA B 1 592 ? -20.203 -12.359 -15.406 1 98.25 592 ALA B N 1
ATOM 11039 C CA . ALA B 1 592 ? -18.781 -12.656 -15.562 1 98.25 592 ALA B CA 1
ATOM 11040 C C . ALA B 1 592 ? -18.297 -13.578 -14.453 1 98.25 592 ALA B C 1
ATOM 11042 O O . ALA B 1 592 ? -18.516 -13.312 -13.273 1 98.25 592 ALA B O 1
ATOM 11043 N N . VAL B 1 593 ? -17.656 -14.664 -14.836 1 98.12 593 VAL B N 1
ATOM 11044 C CA . VAL B 1 593 ? -17.047 -15.586 -13.883 1 98.12 593 VAL B CA 1
ATOM 11045 C C . VAL B 1 593 ? -15.578 -15.227 -13.68 1 98.12 593 VAL B C 1
ATOM 11047 O O . VAL B 1 593 ? -14.812 -15.172 -14.641 1 98.12 593 VAL B O 1
ATOM 11050 N N . VAL B 1 594 ? -15.188 -14.961 -12.477 1 96.75 594 VAL B N 1
ATOM 11051 C CA . VAL B 1 594 ? -13.812 -14.633 -12.117 1 96.75 594 VAL B CA 1
ATOM 11052 C C . VAL B 1 594 ? -13.203 -15.773 -11.305 1 96.75 594 VAL B C 1
ATOM 11054 O O . VAL B 1 594 ? -13.695 -16.109 -10.227 1 96.75 594 VAL B O 1
ATOM 11057 N N . ASN B 1 595 ? -12.086 -16.359 -11.719 1 95.12 595 ASN B N 1
ATOM 11058 C CA . ASN B 1 595 ? -11.555 -17.594 -11.172 1 95.12 595 ASN B CA 1
ATOM 11059 C C . ASN B 1 595 ? -10.344 -17.344 -10.273 1 95.12 595 ASN B C 1
ATOM 11061 O O . ASN B 1 595 ? -9.727 -18.281 -9.773 1 95.12 595 ASN B O 1
ATOM 11065 N N . THR B 1 596 ? -9.961 -16.156 -10 1 93.38 596 THR B N 1
ATOM 11066 C CA . THR B 1 596 ? -8.719 -15.797 -9.328 1 93.38 596 THR B CA 1
ATOM 11067 C C . THR B 1 596 ? -8.586 -16.531 -8.008 1 93.38 596 THR B C 1
ATOM 11069 O O . THR B 1 596 ? -7.523 -17.078 -7.703 1 93.38 596 THR B O 1
ATOM 11072 N N . ILE B 1 597 ? -9.609 -16.578 -7.215 1 95.31 597 ILE B N 1
ATOM 11073 C CA . ILE B 1 597 ? -9.555 -17.172 -5.887 1 95.31 597 ILE B CA 1
ATOM 11074 C C . ILE B 1 597 ? -9.406 -18.688 -6.008 1 95.31 597 ILE B C 1
ATOM 11076 O O . ILE B 1 597 ? -8.531 -19.297 -5.383 1 95.31 597 ILE B O 1
ATOM 11080 N N . ASP B 1 598 ? -10.219 -19.344 -6.848 1 95.25 598 ASP B N 1
ATOM 11081 C CA . ASP B 1 598 ? -10.148 -20.797 -7.023 1 95.25 598 ASP B CA 1
ATOM 11082 C C . ASP B 1 598 ? -8.797 -21.203 -7.602 1 95.25 598 ASP B C 1
ATOM 11084 O O . ASP B 1 598 ? -8.242 -22.234 -7.223 1 95.25 598 ASP B O 1
ATOM 11088 N N . ASP B 1 599 ? -8.258 -20.422 -8.508 1 92.69 599 ASP B N 1
ATOM 11089 C CA . ASP B 1 599 ? -6.93 -20.688 -9.062 1 92.69 599 ASP B CA 1
ATOM 11090 C C . ASP B 1 599 ? -5.867 -20.688 -7.969 1 92.69 599 ASP B C 1
ATOM 11092 O O . ASP B 1 599 ? -4.934 -21.484 -7.996 1 92.69 599 ASP B O 1
ATOM 11096 N N . ALA B 1 600 ? -5.98 -19.812 -7.055 1 91.88 600 ALA B N 1
ATOM 11097 C CA . ALA B 1 600 ? -5.031 -19.703 -5.949 1 91.88 600 ALA B CA 1
ATOM 11098 C C . ALA B 1 600 ? -5.129 -20.922 -5.027 1 91.88 600 ALA B C 1
ATOM 11100 O O . ALA B 1 600 ? -4.141 -21.328 -4.414 1 91.88 600 ALA B O 1
ATOM 11101 N N . LEU B 1 601 ? -6.352 -21.5 -4.887 1 93.94 601 LEU B N 1
ATOM 11102 C CA . LEU B 1 601 ? -6.543 -22.688 -4.047 1 93.94 601 LEU B CA 1
ATOM 11103 C C . LEU B 1 601 ? -5.758 -23.875 -4.59 1 93.94 601 LEU B C 1
ATOM 11105 O O . LEU B 1 601 ? -5.309 -24.734 -3.822 1 93.94 601 LEU B O 1
ATOM 11109 N N . ASP B 1 602 ? -5.516 -23.891 -5.828 1 89 602 ASP B N 1
ATOM 11110 C CA . ASP B 1 602 ? -4.84 -25.016 -6.457 1 89 602 ASP B CA 1
ATOM 11111 C C . ASP B 1 602 ? -3.34 -24.984 -6.18 1 89 602 ASP B C 1
ATOM 11113 O O . ASP B 1 602 ? -2.764 -25.984 -5.742 1 89 602 ASP B O 1
ATOM 11117 N N . ARG B 1 603 ? -2.568 -23.828 -6.414 1 81.75 603 ARG B N 1
ATOM 11118 C CA . ARG B 1 603 ? -1.113 -23.859 -6.312 1 81.75 603 ARG B CA 1
ATOM 11119 C C . ARG B 1 603 ? -0.569 -22.578 -5.715 1 81.75 603 ARG B C 1
ATOM 11121 O O . ARG B 1 603 ? 0.646 -22.375 -5.656 1 81.75 603 ARG B O 1
ATOM 11128 N N . SER B 1 604 ? -1.232 -21.719 -5.203 1 81.19 604 SER B N 1
ATOM 11129 C CA . SER B 1 604 ? -0.721 -20.469 -4.641 1 81.19 604 SER B CA 1
ATOM 11130 C C . SER B 1 604 ? -0.903 -20.422 -3.129 1 81.19 604 SER B C 1
ATOM 11132 O O . SER B 1 604 ? -0.774 -21.453 -2.453 1 81.19 604 SER B O 1
ATOM 11134 N N . GLU B 1 605 ? -0.77 -19.266 -2.572 1 77.94 605 GLU B N 1
ATOM 11135 C CA . GLU B 1 605 ? -0.9 -19.078 -1.129 1 77.94 605 GLU B CA 1
ATOM 11136 C C . GLU B 1 605 ? -2.117 -18.234 -0.787 1 77.94 605 GLU B C 1
ATOM 11138 O O . GLU B 1 605 ? -1.979 -17.141 -0.237 1 77.94 605 GLU B O 1
ATOM 11143 N N . PRO B 1 606 ? -3.283 -18.844 -0.937 1 75.81 606 PRO B N 1
ATOM 11144 C CA . PRO B 1 606 ? -4.508 -18.078 -0.736 1 75.81 606 PRO B CA 1
ATOM 11145 C C . PRO B 1 606 ? -4.684 -17.609 0.709 1 75.81 606 PRO B C 1
ATOM 11147 O O . PRO B 1 606 ? -5.395 -16.641 0.968 1 75.81 606 PRO B O 1
ATOM 11150 N N . GLY B 1 607 ? -4.023 -18.266 1.602 1 78.62 607 GLY B N 1
ATOM 11151 C CA . GLY B 1 607 ? -4.191 -17.922 3.004 1 78.62 607 GLY B CA 1
ATOM 11152 C C . GLY B 1 607 ? -3.512 -16.625 3.389 1 78.62 607 GLY B C 1
ATOM 11153 O O . GLY B 1 607 ? -3.82 -16.047 4.43 1 78.62 607 GLY B O 1
ATOM 11154 N N . THR B 1 608 ? -2.674 -16.109 2.564 1 80.38 608 THR B N 1
ATOM 11155 C CA . THR B 1 608 ? -1.924 -14.914 2.922 1 80.38 608 THR B CA 1
ATOM 11156 C C . THR B 1 608 ? -2.273 -13.758 1.989 1 80.38 608 THR B C 1
ATOM 11158 O O . THR B 1 608 ? -1.812 -12.625 2.186 1 80.38 608 THR B O 1
ATOM 11161 N N . VAL B 1 609 ? -3.123 -14.016 1.094 1 84.81 609 VAL B N 1
ATOM 11162 C CA . VAL B 1 609 ? -3.523 -12.969 0.153 1 84.81 609 VAL B CA 1
ATOM 11163 C C . VAL B 1 609 ? -4.652 -12.141 0.754 1 84.81 609 VAL B C 1
ATOM 11165 O O . VAL B 1 609 ? -5.594 -12.688 1.339 1 84.81 609 VAL B O 1
ATOM 11168 N N . VAL B 1 610 ? -4.555 -10.883 0.711 1 87.88 610 VAL B N 1
ATOM 11169 C CA . VAL B 1 610 ? -5.684 -10 0.982 1 87.88 610 VAL B CA 1
ATOM 11170 C C . VAL B 1 610 ? -6.488 -9.781 -0.298 1 87.88 610 VAL B C 1
ATOM 11172 O O . VAL B 1 610 ? -5.984 -9.195 -1.263 1 87.88 610 VAL B O 1
ATOM 11175 N N . TRP B 1 611 ? -7.672 -10.273 -0.316 1 93.56 611 TRP B N 1
ATOM 11176 C CA . TRP B 1 611 ? -8.5 -10.203 -1.517 1 93.56 611 TRP B CA 1
ATOM 11177 C C . TRP B 1 611 ? -9.102 -8.812 -1.684 1 93.56 611 TRP B C 1
ATOM 11179 O O . TRP B 1 611 ? -9.891 -8.367 -0.849 1 93.56 611 TRP B O 1
ATOM 11189 N N . SER B 1 612 ? -8.711 -8.07 -2.686 1 94 612 SER B N 1
ATOM 11190 C CA . SER B 1 612 ? -9.109 -6.699 -2.992 1 94 612 SER B CA 1
ATOM 11191 C C . SER B 1 612 ? -9.18 -6.465 -4.496 1 94 612 SER B C 1
ATOM 11193 O O . SER B 1 612 ? -8.875 -7.363 -5.285 1 94 612 SER B O 1
ATOM 11195 N N . THR B 1 613 ? -9.586 -5.289 -4.859 1 93.31 613 THR B N 1
ATOM 11196 C CA . THR B 1 613 ? -9.602 -4.926 -6.27 1 93.31 613 THR B CA 1
ATOM 11197 C C . THR B 1 613 ? -8.18 -4.836 -6.82 1 93.31 613 THR B C 1
ATOM 11199 O O . THR B 1 613 ? -7.973 -4.898 -8.031 1 93.31 613 THR B O 1
ATOM 11202 N N . GLU B 1 614 ? -7.176 -4.773 -5.988 1 88.56 614 GLU B N 1
ATOM 11203 C CA . GLU B 1 614 ? -5.781 -4.727 -6.418 1 88.56 614 GLU B CA 1
ATOM 11204 C C . GLU B 1 614 ? -5.25 -6.129 -6.707 1 88.56 614 GLU B C 1
ATOM 11206 O O . GLU B 1 614 ? -4.418 -6.309 -7.602 1 88.56 614 GLU B O 1
ATOM 11211 N N . THR B 1 615 ? -5.746 -7.082 -5.941 1 91 615 THR B N 1
ATOM 11212 C CA . THR B 1 615 ? -5.227 -8.438 -6.098 1 91 615 THR B CA 1
ATOM 11213 C C . THR B 1 615 ? -6.109 -9.25 -7.035 1 91 615 THR B C 1
ATOM 11215 O O . THR B 1 615 ? -5.684 -10.289 -7.555 1 91 615 THR B O 1
ATOM 11218 N N . VAL B 1 616 ? -7.375 -8.852 -7.18 1 93.56 616 VAL B N 1
ATOM 11219 C CA . VAL B 1 616 ? -8.266 -9.422 -8.188 1 93.56 616 VAL B CA 1
ATOM 11220 C C . VAL B 1 616 ? -8.539 -8.391 -9.281 1 93.56 616 VAL B C 1
ATOM 11222 O O . VAL B 1 616 ? -9.617 -7.797 -9.328 1 93.56 616 VAL B O 1
ATOM 11225 N N . THR B 1 617 ? -7.688 -8.234 -10.211 1 91 617 THR B N 1
ATOM 11226 C CA . THR B 1 617 ? -7.668 -7.141 -11.172 1 91 617 THR B CA 1
ATOM 11227 C C . THR B 1 617 ? -8.891 -7.199 -12.086 1 91 617 THR B C 1
ATOM 11229 O O . THR B 1 617 ? -9.398 -6.164 -12.523 1 91 617 THR B O 1
ATOM 11232 N N . ALA B 1 618 ? -9.391 -8.422 -12.344 1 93.56 618 ALA B N 1
ATOM 11233 C CA . ALA B 1 618 ? -10.586 -8.562 -13.18 1 93.56 618 ALA B CA 1
ATOM 11234 C C . ALA B 1 618 ? -11.766 -7.812 -12.586 1 93.56 618 ALA B C 1
ATOM 11236 O O . ALA B 1 618 ? -12.539 -7.184 -13.312 1 93.56 618 ALA B O 1
ATOM 11237 N N . VAL B 1 619 ? -11.867 -7.902 -11.258 1 96.25 619 VAL B N 1
ATOM 11238 C CA . VAL B 1 619 ? -12.961 -7.215 -10.586 1 96.25 619 VAL B CA 1
ATOM 11239 C C . VAL B 1 619 ? -12.797 -5.703 -10.727 1 96.25 619 VAL B C 1
ATOM 11241 O O . VAL B 1 619 ? -13.75 -4.992 -11.039 1 96.25 619 VAL B O 1
ATOM 11244 N N . ARG B 1 620 ? -11.594 -5.223 -10.516 1 93.69 620 ARG B N 1
ATOM 11245 C CA . ARG B 1 620 ? -11.305 -3.801 -10.672 1 93.69 620 ARG B CA 1
ATOM 11246 C C . ARG B 1 620 ? -11.688 -3.312 -12.062 1 93.69 620 ARG B C 1
ATOM 11248 O O . ARG B 1 620 ? -12.375 -2.301 -12.211 1 93.69 620 ARG B O 1
ATOM 11255 N N . ASP B 1 621 ? -11.305 -4.055 -13.078 1 95 621 ASP B N 1
ATOM 11256 C CA . ASP B 1 621 ? -11.508 -3.648 -14.469 1 95 621 ASP B CA 1
ATOM 11257 C C . ASP B 1 621 ? -12.984 -3.699 -14.852 1 95 621 ASP B C 1
ATOM 11259 O O . ASP B 1 621 ? -13.484 -2.807 -15.539 1 95 621 ASP B O 1
ATOM 11263 N N . LEU B 1 622 ? -13.648 -4.699 -14.414 1 96.94 622 LEU B N 1
ATOM 11264 C CA . LEU B 1 622 ? -15.07 -4.824 -14.711 1 96.94 622 LEU B CA 1
ATOM 11265 C C . LEU B 1 622 ? -15.867 -3.721 -14.016 1 96.94 622 LEU B C 1
ATOM 11267 O O . LEU B 1 622 ? -16.766 -3.125 -14.617 1 96.94 622 LEU B O 1
ATOM 11271 N N . LEU B 1 623 ? -15.523 -3.418 -12.758 1 95.5 623 LEU B N 1
ATOM 11272 C CA . LEU B 1 623 ? -16.219 -2.396 -11.992 1 95.5 623 LEU B CA 1
ATOM 11273 C C . LEU B 1 623 ? -16.047 -1.021 -12.625 1 95.5 623 LEU B C 1
ATOM 11275 O O . LEU B 1 623 ? -16.953 -0.194 -12.594 1 95.5 623 LEU B O 1
ATOM 11279 N N . ALA B 1 624 ? -14.914 -0.815 -13.211 1 91 624 ALA B N 1
ATOM 11280 C CA . ALA B 1 624 ? -14.633 0.471 -13.836 1 91 624 ALA B CA 1
ATOM 11281 C C . ALA B 1 624 ? -15.602 0.749 -14.984 1 91 624 ALA B C 1
ATOM 11283 O O . ALA B 1 624 ? -15.891 1.907 -15.297 1 91 624 ALA B O 1
ATOM 11284 N N . LEU B 1 625 ? -16.188 -0.332 -15.578 1 93.5 625 LEU B N 1
ATOM 11285 C CA . LEU B 1 625 ? -17.047 -0.198 -16.75 1 93.5 625 LEU B CA 1
ATOM 11286 C C . LEU B 1 625 ? -18.516 -0.402 -16.359 1 93.5 625 LEU B C 1
ATOM 11288 O O . LEU B 1 625 ? -19.391 -0.348 -17.219 1 93.5 625 LEU B O 1
ATOM 11292 N N . ALA B 1 626 ? -18.734 -0.566 -15.008 1 94.56 626 ALA B N 1
ATOM 11293 C CA . ALA B 1 626 ? -20.062 -1.012 -14.617 1 94.56 626 ALA B CA 1
ATOM 11294 C C . ALA B 1 626 ? -20.781 0.047 -13.781 1 94.56 626 ALA B C 1
ATOM 11296 O O . ALA B 1 626 ? -21.75 -0.251 -13.086 1 94.56 626 ALA B O 1
ATOM 11297 N N . THR B 1 627 ? -20.422 1.287 -13.812 1 87.88 627 THR B N 1
ATOM 11298 C CA . THR B 1 627 ? -20.984 2.322 -12.953 1 87.88 627 THR B CA 1
ATOM 11299 C C . THR B 1 627 ? -22.438 2.572 -13.289 1 87.88 627 THR B C 1
ATOM 11301 O O . THR B 1 627 ? -23.203 3.072 -12.461 1 87.88 627 THR B O 1
ATOM 11304 N N . GLY B 1 628 ? -22.891 2.26 -14.539 1 88.69 628 GLY B N 1
ATOM 11305 C CA . GLY B 1 628 ? -24.281 2.412 -14.938 1 88.69 628 GLY B CA 1
ATOM 11306 C C . GLY B 1 628 ? -25.125 1.182 -14.656 1 88.69 628 GLY B C 1
ATOM 11307 O O . GLY B 1 628 ? -26.281 1.109 -15.062 1 88.69 628 GLY B O 1
ATOM 11308 N N . ARG B 1 629 ? -24.547 0.23 -13.945 1 94.88 629 ARG B N 1
ATOM 11309 C CA . ARG B 1 629 ? -25.219 -1.031 -13.656 1 94.88 629 ARG B CA 1
ATOM 11310 C C . ARG B 1 629 ? -25.266 -1.296 -12.148 1 94.88 629 ARG B C 1
ATOM 11312 O O . ARG B 1 629 ? -24.469 -0.728 -11.391 1 94.88 629 ARG B O 1
ATOM 11319 N N . VAL B 1 630 ? -26.234 -2.07 -11.758 1 95.94 630 VAL B N 1
ATOM 11320 C CA . VAL B 1 630 ? -26.172 -2.672 -10.43 1 95.94 630 VAL B CA 1
ATOM 11321 C C . VAL B 1 630 ? -25.234 -3.873 -10.445 1 95.94 630 VAL B C 1
ATOM 11323 O O . VAL B 1 630 ? -25.312 -4.715 -11.344 1 95.94 630 VAL B O 1
ATOM 11326 N N . VAL B 1 631 ? -24.328 -3.889 -9.484 1 97.75 631 VAL B N 1
ATOM 11327 C CA . VAL B 1 631 ? -23.359 -4.977 -9.453 1 97.75 631 VAL B CA 1
ATOM 11328 C C . VAL B 1 631 ? -23.719 -5.961 -8.344 1 97.75 631 VAL B C 1
ATOM 11330 O O . VAL B 1 631 ? -23.797 -5.586 -7.172 1 97.75 631 VAL B O 1
ATOM 11333 N N . ILE B 1 632 ? -23.984 -7.168 -8.727 1 98.25 632 ILE B N 1
ATOM 11334 C CA . ILE B 1 632 ? -24.266 -8.25 -7.789 1 98.25 632 ILE B CA 1
ATOM 11335 C C . ILE B 1 632 ? -23.094 -9.219 -7.758 1 98.25 632 ILE B C 1
ATOM 11337 O O . ILE B 1 632 ? -22.703 -9.766 -8.797 1 98.25 632 ILE B O 1
ATOM 11341 N N . VAL B 1 633 ? -22.484 -9.383 -6.586 1 98.56 633 VAL B N 1
ATOM 11342 C CA . VAL B 1 633 ? -21.328 -10.266 -6.422 1 98.56 633 VAL B CA 1
ATOM 11343 C C . VAL B 1 633 ? -21.734 -11.508 -5.629 1 98.56 633 VAL B C 1
ATOM 11345 O O . VAL B 1 633 ? -22.25 -11.398 -4.52 1 98.56 633 VAL B O 1
ATOM 11348 N N . VAL B 1 634 ? -21.531 -12.664 -6.184 1 98.62 634 VAL B N 1
ATOM 11349 C CA . VAL B 1 634 ? -21.859 -13.938 -5.543 1 98.62 634 VAL B CA 1
ATOM 11350 C C . VAL B 1 634 ? -20.75 -14.953 -5.82 1 98.62 634 VAL B C 1
ATOM 11352 O O . VAL B 1 634 ? -19.875 -14.711 -6.652 1 98.62 634 VAL B O 1
ATOM 11355 N N . SER B 1 635 ? -20.703 -15.969 -5.047 1 98.69 635 SER B N 1
ATOM 11356 C CA . SER B 1 635 ? -19.828 -17.109 -5.305 1 98.69 635 SER B CA 1
ATOM 11357 C C . SER B 1 635 ? -20.625 -18.344 -5.695 1 98.69 635 SER B C 1
ATOM 11359 O O . SER B 1 635 ? -21.859 -18.328 -5.641 1 98.69 635 SER B O 1
ATOM 11361 N N . ASP B 1 636 ? -19.984 -19.328 -6.207 1 98.5 636 ASP B N 1
ATOM 11362 C CA . ASP B 1 636 ? -20.625 -20.625 -6.402 1 98.5 636 ASP B CA 1
ATOM 11363 C C . ASP B 1 636 ? -20.406 -21.531 -5.191 1 98.5 636 ASP B C 1
ATOM 11365 O O . ASP B 1 636 ? -21.312 -22.281 -4.809 1 98.5 636 ASP B O 1
ATOM 11369 N N . HIS B 1 637 ? -19.297 -21.438 -4.609 1 98.56 637 HIS B N 1
ATOM 11370 C CA . HIS B 1 637 ? -18.953 -22.078 -3.344 1 98.56 637 HIS B CA 1
ATOM 11371 C C . HIS B 1 637 ? -17.875 -21.297 -2.604 1 98.56 637 HIS B C 1
ATOM 11373 O O . HIS B 1 637 ? -17.312 -20.344 -3.143 1 98.56 637 HIS B O 1
ATOM 11379 N N . GLY B 1 638 ? -17.703 -21.703 -1.316 1 98.56 638 GLY B N 1
ATOM 11380 C CA . GLY B 1 638 ? -16.562 -21.188 -0.578 1 98.56 638 GLY B CA 1
ATOM 11381 C C . GLY B 1 638 ? -15.367 -22.109 -0.594 1 98.56 638 GLY B C 1
ATOM 11382 O O . GLY B 1 638 ? -15.156 -22.844 -1.56 1 98.56 638 GLY B O 1
ATOM 11383 N N . HIS B 1 639 ? -14.469 -21.953 0.42 1 98.25 639 HIS B N 1
ATOM 11384 C CA . HIS B 1 639 ? -13.281 -22.797 0.468 1 98.25 639 HIS B CA 1
ATOM 11385 C C . HIS B 1 639 ? -12.711 -22.859 1.88 1 98.25 639 HIS B C 1
ATOM 11387 O O . HIS B 1 639 ? -13.094 -22.078 2.748 1 98.25 639 HIS B O 1
ATOM 11393 N N . VAL B 1 640 ? -11.945 -23.812 2.104 1 97.06 640 VAL B N 1
ATOM 11394 C CA . VAL B 1 640 ? -11.094 -23.906 3.285 1 97.06 640 VAL B CA 1
ATOM 11395 C C . VAL B 1 640 ? -9.633 -24 2.863 1 97.06 640 VAL B C 1
ATOM 11397 O O . VAL B 1 640 ? -9.32 -24.391 1.738 1 97.06 640 VAL B O 1
ATOM 11400 N N . ILE B 1 641 ? -8.75 -23.594 3.725 1 95 641 ILE B N 1
ATOM 11401 C CA . ILE B 1 641 ? -7.336 -23.547 3.379 1 95 641 ILE B CA 1
ATOM 11402 C C . ILE B 1 641 ? -6.633 -24.797 3.912 1 95 641 ILE B C 1
ATOM 11404 O O . ILE B 1 641 ? -7.074 -25.391 4.898 1 95 641 ILE B O 1
ATOM 11408 N N . ASP B 1 642 ? -5.602 -25.156 3.227 1 93.56 642 ASP B N 1
ATOM 11409 C CA . ASP B 1 642 ? -4.781 -26.266 3.672 1 93.56 642 ASP B CA 1
ATOM 11410 C C . ASP B 1 642 ? -4.18 -26 5.047 1 93.56 642 ASP B C 1
ATOM 11412 O O . ASP B 1 642 ? -3.643 -24.906 5.293 1 93.56 642 ASP B O 1
ATOM 11416 N N . ARG B 1 643 ? -4.258 -26.969 5.891 1 89.31 643 ARG B N 1
ATOM 11417 C CA . ARG B 1 643 ? -3.838 -26.766 7.273 1 89.31 643 ARG B CA 1
ATOM 11418 C C . ARG B 1 643 ? -2.43 -27.312 7.5 1 89.31 643 ARG B C 1
ATOM 11420 O O . ARG B 1 643 ? -2.031 -27.547 8.641 1 89.31 643 ARG B O 1
ATOM 11427 N N . GLY B 1 644 ? -1.749 -27.516 6.441 1 84.12 644 GLY B N 1
ATOM 11428 C CA . GLY B 1 644 ? -0.362 -27.938 6.516 1 84.12 644 GLY B CA 1
ATOM 11429 C C . GLY B 1 644 ? -0.186 -29.281 7.203 1 84.12 644 GLY B C 1
ATOM 11430 O O . GLY B 1 644 ? -0.854 -30.266 6.852 1 84.12 644 GLY B O 1
ATOM 11431 N N . PRO B 1 645 ? 0.726 -29.312 8.242 1 84.88 645 PRO B N 1
ATOM 11432 C CA . PRO B 1 645 ? 1.009 -30.562 8.945 1 84.88 645 PRO B CA 1
ATOM 11433 C C . PRO B 1 645 ? -0.181 -31.062 9.758 1 84.88 645 PRO B C 1
ATOM 11435 O O . PRO B 1 645 ? -0.243 -32.25 10.094 1 84.88 645 PRO B O 1
ATOM 11438 N N . ASP B 1 646 ? -1.095 -30.172 9.953 1 86.56 646 ASP B N 1
ATOM 11439 C CA . ASP B 1 646 ? -2.244 -30.547 10.781 1 86.56 646 ASP B CA 1
ATOM 11440 C C . ASP B 1 646 ? -3.373 -31.109 9.922 1 86.56 646 ASP B C 1
ATOM 11442 O O . ASP B 1 646 ? -4.406 -31.531 10.445 1 86.56 646 ASP B O 1
ATOM 11446 N N . GLY B 1 647 ? -3.172 -31.203 8.664 1 91.31 647 GLY B N 1
ATOM 11447 C CA . GLY B 1 647 ? -4.164 -31.781 7.77 1 91.31 647 GLY B CA 1
ATOM 11448 C C . GLY B 1 647 ? -4.273 -33.281 7.895 1 91.31 647 GLY B C 1
ATOM 11449 O O . GLY B 1 647 ? -3.303 -33.969 8.258 1 91.31 647 GLY B O 1
ATOM 11450 N N . VAL B 1 648 ? -5.477 -33.75 7.641 1 94.12 648 VAL B N 1
ATOM 11451 C CA . VAL B 1 648 ? -5.742 -35.188 7.73 1 94.12 648 VAL B CA 1
ATOM 11452 C C . VAL B 1 648 ? -6.188 -35.719 6.371 1 94.12 648 VAL B C 1
ATOM 11454 O O . VAL B 1 648 ? -7.156 -35.219 5.793 1 94.12 648 VAL B O 1
ATOM 11457 N N . VAL B 1 649 ? -5.492 -36.719 5.871 1 94.19 649 VAL B N 1
ATOM 11458 C CA . VAL B 1 649 ? -5.875 -37.344 4.617 1 94.19 649 VAL B CA 1
ATOM 11459 C C . VAL B 1 649 ? -6.605 -38.656 4.906 1 94.19 649 VAL B C 1
ATOM 11461 O O . VAL B 1 649 ? -6.098 -39.5 5.645 1 94.19 649 VAL B O 1
ATOM 11464 N N . ARG B 1 650 ? -7.758 -38.781 4.402 1 94.12 650 ARG B N 1
ATOM 11465 C CA . ARG B 1 650 ? -8.531 -40 4.539 1 94.12 650 ARG B CA 1
ATOM 11466 C C . ARG B 1 650 ? -8.68 -40.688 3.193 1 94.12 650 ARG B C 1
ATOM 11468 O O . ARG B 1 650 ? -8.867 -40.062 2.164 1 94.12 650 ARG B O 1
ATOM 11475 N N . PRO B 1 651 ? -8.602 -42 3.207 1 90.56 651 PRO B N 1
ATOM 11476 C CA . PRO B 1 651 ? -8.773 -42.75 1.955 1 90.56 651 PRO B CA 1
ATOM 11477 C C . PRO B 1 651 ? -10.195 -42.656 1.399 1 90.56 651 PRO B C 1
ATOM 11479 O O . PRO B 1 651 ? -11.156 -42.594 2.166 1 90.56 651 PRO B O 1
ATOM 11482 N N . SER B 1 652 ? -10.258 -42.469 0.17 1 88.94 652 SER B N 1
ATOM 11483 C CA . SER B 1 652 ? -11.531 -42.375 -0.525 1 88.94 652 SER B CA 1
ATOM 11484 C C . SER B 1 652 ? -11.453 -43 -1.908 1 88.94 652 SER B C 1
ATOM 11486 O O . SER B 1 652 ? -10.391 -43.031 -2.525 1 88.94 652 SER B O 1
ATOM 11488 N N . PRO B 1 653 ? -12.586 -43.625 -2.32 1 84 653 PRO B N 1
ATOM 11489 C CA . PRO B 1 653 ? -12.609 -44.188 -3.68 1 84 653 PRO B CA 1
ATOM 11490 C C . PRO B 1 653 ? -12.633 -43.094 -4.754 1 84 653 PRO B C 1
ATOM 11492 O O . PRO B 1 653 ? -12.414 -43.375 -5.934 1 84 653 PRO B O 1
ATOM 11495 N N . SER B 1 654 ? -12.898 -41.906 -4.371 1 79.12 654 SER B N 1
ATOM 11496 C CA . SER B 1 654 ? -12.945 -40.812 -5.336 1 79.12 654 SER B CA 1
ATOM 11497 C C . SER B 1 654 ? -11.695 -39.938 -5.242 1 79.12 654 SER B C 1
ATOM 11499 O O . SER B 1 654 ? -11 -39.938 -4.227 1 79.12 654 SER B O 1
ATOM 11501 N N . SER B 1 655 ? -11.367 -39.219 -6.367 1 85.56 655 SER B N 1
ATOM 11502 C CA . SER B 1 655 ? -10.203 -38.344 -6.426 1 85.56 655 SER B CA 1
ATOM 11503 C C . SER B 1 655 ? -10.562 -36.938 -5.953 1 85.56 655 SER B C 1
ATOM 11505 O O . SER B 1 655 ? -9.711 -36.031 -5.961 1 85.56 655 SER B O 1
ATOM 11507 N N . GLU B 1 656 ? -11.805 -36.781 -5.461 1 91.69 656 GLU B N 1
ATOM 11508 C CA . GLU B 1 656 ? -12.25 -35.5 -4.973 1 91.69 656 GLU B CA 1
ATOM 11509 C C . GLU B 1 656 ? -11.641 -35.156 -3.609 1 91.69 656 GLU B C 1
ATOM 11511 O O . GLU B 1 656 ? -11.281 -36.094 -2.855 1 91.69 656 GLU B O 1
ATOM 11516 N N . ASN B 1 657 ? -11.516 -33.938 -3.309 1 94.88 657 ASN B N 1
ATOM 11517 C CA . ASN B 1 657 ? -10.805 -33.562 -2.096 1 94.88 657 ASN B CA 1
ATOM 11518 C C . ASN B 1 657 ? -11.742 -33.438 -0.899 1 94.88 657 ASN B C 1
ATOM 11520 O O . ASN B 1 657 ? -11.336 -33.688 0.239 1 94.88 657 ASN B O 1
ATOM 11524 N N . ARG B 1 658 ? -13.008 -33.031 -1.141 1 97.44 658 ARG B N 1
ATOM 11525 C CA . ARG B 1 658 ? -13.828 -32.688 0.014 1 97.44 658 ARG B CA 1
ATOM 11526 C C . ARG B 1 658 ? -15.203 -33.375 -0.073 1 97.44 658 ARG B C 1
ATOM 11528 O O . ARG B 1 658 ? -16.172 -32.875 0.507 1 97.44 658 ARG B O 1
ATOM 11535 N N . TRP B 1 659 ? -15.398 -34.375 -0.869 1 97.19 659 TRP B N 1
ATOM 11536 C CA . TRP B 1 659 ? -16.594 -35.219 -0.824 1 97.19 659 TRP B CA 1
ATOM 11537 C C . TRP B 1 659 ? -16.297 -36.625 -1.347 1 97.19 659 TRP B C 1
ATOM 11539 O O . TRP B 1 659 ? -15.328 -36.812 -2.082 1 97.19 659 TRP B O 1
ATOM 11549 N N . ARG B 1 660 ? -17.078 -37.594 -0.971 1 96.06 660 ARG B N 1
ATOM 11550 C CA . ARG B 1 660 ? -16.953 -38.969 -1.412 1 96.06 660 ARG B CA 1
ATOM 11551 C C . ARG B 1 660 ? -18.312 -39.656 -1.436 1 96.06 660 ARG B C 1
ATOM 11553 O O . ARG B 1 660 ? -19.281 -39.156 -0.88 1 96.06 660 ARG B O 1
ATOM 11560 N N . PRO B 1 661 ? -18.328 -40.75 -2.072 1 94.88 661 PRO B N 1
ATOM 11561 C CA . PRO B 1 661 ? -19.594 -41.5 -2.092 1 94.88 661 PRO B CA 1
ATOM 11562 C C . PRO B 1 661 ? -20.031 -41.938 -0.7 1 94.88 661 PRO B C 1
ATOM 11564 O O . PRO B 1 661 ? -19.234 -41.969 0.234 1 94.88 661 PRO B O 1
ATOM 11567 N N . ALA B 1 662 ? -21.234 -42.281 -0.63 1 95.19 662 ALA B N 1
ATOM 11568 C CA . ALA B 1 662 ? -21.906 -42.562 0.64 1 95.19 662 ALA B CA 1
ATOM 11569 C C . ALA B 1 662 ? -21.297 -43.781 1.336 1 95.19 662 ALA B C 1
ATOM 11571 O O . ALA B 1 662 ? -21.469 -43.938 2.545 1 95.19 662 ALA B O 1
ATOM 11572 N N . THR B 1 663 ? -20.703 -44.594 0.584 1 92 663 THR B N 1
ATOM 11573 C CA . THR B 1 663 ? -20.078 -45.781 1.162 1 92 663 THR B CA 1
ATOM 11574 C C . THR B 1 663 ? -18.547 -45.688 1.081 1 92 663 THR B C 1
ATOM 11576 O O . THR B 1 663 ? -18 -45.469 0.002 1 92 663 THR B O 1
ATOM 11579 N N . PRO B 1 664 ? -17.781 -45.781 2.256 1 92.19 664 PRO B N 1
ATOM 11580 C CA . PRO B 1 664 ? -18.203 -46.219 3.598 1 92.19 664 PRO B CA 1
ATOM 11581 C C . PRO B 1 664 ? -18.953 -45.094 4.344 1 92.19 664 PRO B C 1
ATOM 11583 O O . PRO B 1 664 ? -18.953 -43.938 3.908 1 92.19 664 PRO B O 1
ATOM 11586 N N . PRO B 1 665 ? -19.562 -45.469 5.469 1 94.56 665 PRO B N 1
ATOM 11587 C CA . PRO B 1 665 ? -20.328 -44.469 6.238 1 94.56 665 PRO B CA 1
ATOM 11588 C C . PRO B 1 665 ? -19.438 -43.344 6.777 1 94.56 665 PRO B C 1
ATOM 11590 O O . PRO B 1 665 ? -18.219 -43.5 6.887 1 94.56 665 PRO B O 1
ATOM 11593 N N . PRO B 1 666 ? -20.094 -42.25 7.051 1 96.62 666 PRO B N 1
ATOM 11594 C CA . PRO B 1 666 ? -19.312 -41.094 7.52 1 96.62 666 PRO B CA 1
ATOM 11595 C C . PRO B 1 666 ? -18.625 -41.344 8.859 1 96.62 666 PRO B C 1
ATOM 11597 O O . PRO B 1 666 ? -19.188 -42 9.734 1 96.62 666 PRO B O 1
ATOM 11600 N N . GLY B 1 667 ? -17.391 -40.906 8.977 1 95.38 667 GLY B N 1
ATOM 11601 C CA . GLY B 1 667 ? -16.656 -40.906 10.227 1 95.38 667 GLY B CA 1
ATOM 11602 C C . GLY B 1 667 ? -16.734 -39.594 10.984 1 95.38 667 GLY B C 1
ATOM 11603 O O . GLY B 1 667 ? -17.578 -38.75 10.68 1 95.38 667 GLY B O 1
ATOM 11604 N N . ASP B 1 668 ? -15.852 -39.5 12.055 1 96.25 668 ASP B N 1
ATOM 11605 C CA . ASP B 1 668 ? -15.773 -38.281 12.82 1 96.25 668 ASP B CA 1
ATOM 11606 C C . ASP B 1 668 ? -15.383 -37.094 11.938 1 96.25 668 ASP B C 1
ATOM 11608 O O . ASP B 1 668 ? -14.43 -37.188 11.164 1 96.25 668 ASP B O 1
ATOM 11612 N N . GLY B 1 669 ? -16.125 -36.031 11.992 1 97.88 669 GLY B N 1
ATOM 11613 C CA . GLY B 1 669 ? -15.828 -34.875 11.203 1 97.88 669 GLY B CA 1
ATOM 11614 C C . GLY B 1 669 ? -16.516 -34.844 9.844 1 97.88 669 GLY B C 1
ATOM 11615 O O . GLY B 1 669 ? -16.312 -33.938 9.047 1 97.88 669 GLY B O 1
ATOM 11616 N N . GLU B 1 670 ? -17.344 -35.875 9.562 1 97.81 670 GLU B N 1
ATOM 11617 C CA . GLU B 1 670 ? -18.062 -36.031 8.312 1 97.81 670 GLU B CA 1
ATOM 11618 C C . GLU B 1 670 ? -19.562 -36.125 8.555 1 97.81 670 GLU B C 1
ATOM 11620 O O . GLU B 1 670 ? -20.016 -36.344 9.68 1 97.81 670 GLU B O 1
ATOM 11625 N N . VAL B 1 671 ? -20.328 -35.875 7.484 1 98.38 671 VAL B N 1
ATOM 11626 C CA . VAL B 1 671 ? -21.781 -36 7.57 1 98.38 671 VAL B CA 1
ATOM 11627 C C . VAL B 1 671 ? -22.312 -36.594 6.266 1 98.38 671 VAL B C 1
ATOM 11629 O O . VAL B 1 671 ? -21.812 -36.281 5.184 1 98.38 671 VAL B O 1
ATOM 11632 N N . LEU B 1 672 ? -23.266 -37.469 6.383 1 98.19 672 LEU B N 1
ATOM 11633 C CA . LEU B 1 672 ? -24 -37.938 5.223 1 98.19 672 LEU B CA 1
ATOM 11634 C C . LEU B 1 672 ? -25.125 -37 4.836 1 98.19 672 LEU B C 1
ATOM 11636 O O . LEU B 1 672 ? -25.938 -36.594 5.68 1 98.19 672 LEU B O 1
ATOM 11640 N N . VAL B 1 673 ? -25.109 -36.594 3.648 1 98.31 673 VAL B N 1
ATOM 11641 C CA . VAL B 1 673 ? -26.156 -35.688 3.146 1 98.31 673 VAL B CA 1
ATOM 11642 C C . VAL B 1 673 ? -26.891 -36.375 1.988 1 98.31 673 VAL B C 1
ATOM 11644 O O . VAL B 1 673 ? -26.266 -36.812 1.029 1 98.31 673 VAL B O 1
ATOM 11647 N N . THR B 1 674 ? -28.219 -36.406 2.1 1 97.62 674 THR B N 1
ATOM 11648 C CA . THR B 1 674 ? -29.094 -37 1.094 1 97.62 674 THR B CA 1
ATOM 11649 C C . THR B 1 674 ? -30.25 -36.094 0.75 1 97.62 674 THR B C 1
ATOM 11651 O O . THR B 1 674 ? -30.766 -35.375 1.618 1 97.62 674 THR B O 1
ATOM 11654 N N . GLY B 1 675 ? -30.562 -36.094 -0.484 1 95.94 675 GLY B N 1
ATOM 11655 C CA . GLY B 1 675 ? -31.734 -35.281 -0.871 1 95.94 675 GLY B CA 1
ATOM 11656 C C . GLY B 1 675 ? -31.641 -34.781 -2.293 1 95.94 675 GLY B C 1
ATOM 11657 O O . GLY B 1 675 ? -30.672 -35.031 -3.004 1 95.94 675 GLY B O 1
ATOM 11658 N N . SER B 1 676 ? -32.625 -34.062 -2.713 1 94.69 676 SER B N 1
ATOM 11659 C CA . SER B 1 676 ? -32.781 -33.625 -4.09 1 94.69 676 SER B CA 1
ATOM 11660 C C . SER B 1 676 ? -31.75 -32.531 -4.441 1 94.69 676 SER B C 1
ATOM 11662 O O . SER B 1 676 ? -31.453 -32.312 -5.617 1 94.69 676 SER B O 1
ATOM 11664 N N . ARG B 1 677 ? -31.141 -31.906 -3.453 1 95.94 677 ARG B N 1
ATOM 11665 C CA . ARG B 1 677 ? -30.188 -30.844 -3.719 1 95.94 677 ARG B CA 1
ATOM 11666 C C . ARG B 1 677 ? -28.781 -31.391 -3.863 1 95.94 677 ARG B C 1
ATOM 11668 O O . ARG B 1 677 ? -27.828 -30.625 -4.098 1 95.94 677 ARG B O 1
ATOM 11675 N N . VAL B 1 678 ? -28.672 -32.688 -3.652 1 97.69 678 VAL B N 1
ATOM 11676 C CA . VAL B 1 678 ? -27.391 -33.344 -3.84 1 97.69 678 VAL B CA 1
ATOM 11677 C C . VAL B 1 678 ? -27.281 -33.875 -5.273 1 97.69 678 VAL B C 1
ATOM 11679 O O . VAL B 1 678 ? -27.938 -34.844 -5.641 1 97.69 678 VAL B O 1
ATOM 11682 N N . ALA B 1 679 ? -26.406 -33.281 -6.004 1 96.81 679 ALA B N 1
ATOM 11683 C CA . ALA B 1 679 ? -26.375 -33.531 -7.441 1 96.81 679 ALA B CA 1
ATOM 11684 C C . ALA B 1 679 ? -25.297 -34.562 -7.785 1 96.81 679 ALA B C 1
ATOM 11686 O O . ALA B 1 679 ? -25.078 -34.875 -8.961 1 96.81 679 ALA B O 1
ATOM 11687 N N . ALA B 1 680 ? -24.594 -35.125 -6.859 1 93.38 680 ALA B N 1
ATOM 11688 C CA . ALA B 1 680 ? -23.562 -36.156 -7.062 1 93.38 680 ALA B CA 1
ATOM 11689 C C . ALA B 1 680 ? -23.859 -37.406 -6.266 1 93.38 680 ALA B C 1
ATOM 11691 O O . ALA B 1 680 ? -24.75 -37.406 -5.414 1 93.38 680 ALA B O 1
ATOM 11692 N N . GLY B 1 681 ? -23.203 -38.469 -6.574 1 92.25 681 GLY B N 1
ATOM 11693 C CA . GLY B 1 681 ? -23.297 -39.719 -5.828 1 92.25 681 GLY B CA 1
ATOM 11694 C C . GLY B 1 681 ? -24.703 -40.312 -5.793 1 92.25 681 GLY B C 1
ATOM 11695 O O . GLY B 1 681 ? -25.141 -40.844 -4.773 1 92.25 681 GLY B O 1
ATOM 11696 N N . ASP B 1 682 ? -25.406 -40.062 -6.75 1 92.62 682 ASP B N 1
ATOM 11697 C CA . ASP B 1 682 ? -26.766 -40.562 -6.883 1 92.62 682 ASP B CA 1
ATOM 11698 C C . ASP B 1 682 ? -27.656 -40.031 -5.754 1 92.62 682 ASP B C 1
ATOM 11700 O O . ASP B 1 682 ? -28.438 -40.781 -5.176 1 92.62 682 ASP B O 1
ATOM 11704 N N . GLY B 1 683 ? -27.359 -38.812 -5.352 1 95.81 683 GLY B N 1
ATOM 11705 C CA . GLY B 1 683 ? -28.219 -38.125 -4.395 1 95.81 683 GLY B CA 1
ATOM 11706 C C . GLY B 1 683 ? -27.797 -38.344 -2.955 1 95.81 683 GLY B C 1
ATOM 11707 O O . GLY B 1 683 ? -28.5 -37.938 -2.027 1 95.81 683 GLY B O 1
ATOM 11708 N N . ALA B 1 684 ? -26.656 -39.094 -2.789 1 96.75 684 ALA B N 1
ATOM 11709 C CA . ALA B 1 684 ? -26.141 -39.344 -1.446 1 96.75 684 ALA B CA 1
ATOM 11710 C C . ALA B 1 684 ? -24.609 -39.25 -1.418 1 96.75 684 ALA B C 1
ATOM 11712 O O . ALA B 1 684 ? -23.922 -40 -2.102 1 96.75 684 ALA B O 1
ATOM 11713 N N . VAL B 1 685 ? -24.094 -38.344 -0.575 1 97.31 685 VAL B N 1
ATOM 11714 C CA . VAL B 1 685 ? -22.641 -38.156 -0.506 1 97.31 685 VAL B CA 1
ATOM 11715 C C . VAL B 1 685 ? -22.219 -37.938 0.945 1 97.31 685 VAL B C 1
ATOM 11717 O O . VAL B 1 685 ? -23.031 -37.531 1.781 1 97.31 685 VAL B O 1
ATOM 11720 N N . VAL B 1 686 ? -21 -38.25 1.269 1 97.69 686 VAL B N 1
ATOM 11721 C CA . VAL B 1 686 ? -20.375 -37.906 2.541 1 97.69 686 VAL B CA 1
ATOM 11722 C C . VAL B 1 686 ? -19.531 -36.656 2.377 1 97.69 686 VAL B C 1
ATOM 11724 O O . VAL B 1 686 ? -18.688 -36.594 1.476 1 97.69 686 VAL B O 1
ATOM 11727 N N . LEU B 1 687 ? -19.781 -35.688 3.162 1 98.25 687 LEU B N 1
ATOM 11728 C CA . LEU B 1 687 ? -19.062 -34.406 3.146 1 98.25 687 LEU B CA 1
ATOM 11729 C C . LEU B 1 687 ? -18.375 -34.156 4.484 1 98.25 687 LEU B C 1
ATOM 11731 O O . LEU B 1 687 ? -18.984 -34.312 5.543 1 98.25 687 LEU B O 1
ATOM 11735 N N . PRO B 1 688 ? -17.094 -33.844 4.473 1 98.12 688 PRO B N 1
ATOM 11736 C CA . PRO B 1 688 ? -16.484 -33.406 5.734 1 98.12 688 PRO B CA 1
ATOM 11737 C C . PRO B 1 688 ? -16.906 -32 6.148 1 98.12 688 PRO B C 1
ATOM 11739 O O . PRO B 1 688 ? -17.016 -31.109 5.301 1 98.12 688 PRO B O 1
ATOM 11742 N N . TRP B 1 689 ? -17.266 -31.844 7.355 1 98.25 689 TRP B N 1
ATOM 11743 C CA . TRP B 1 689 ? -17.484 -30.5 7.879 1 98.25 689 TRP B CA 1
ATOM 11744 C C . TRP B 1 689 ? -16.234 -29.969 8.578 1 98.25 689 TRP B C 1
ATOM 11746 O O . TRP B 1 689 ? -16.062 -28.766 8.711 1 98.25 689 TRP B O 1
ATOM 11756 N N . ARG B 1 690 ? -15.398 -30.938 9.047 1 97.94 690 ARG B N 1
ATOM 11757 C CA . ARG B 1 690 ? -14.102 -30.531 9.578 1 97.94 690 ARG B CA 1
ATOM 11758 C C . ARG B 1 690 ? -13.18 -30.031 8.469 1 97.94 690 ARG B C 1
ATOM 11760 O O . ARG B 1 690 ? -13.039 -30.688 7.438 1 97.94 690 ARG B O 1
ATOM 11767 N N . GLU B 1 691 ? -12.555 -28.969 8.711 1 96.56 691 GLU B N 1
ATOM 11768 C CA . GLU B 1 691 ? -11.82 -28.266 7.668 1 96.56 691 GLU B CA 1
ATOM 11769 C C . GLU B 1 691 ? -10.492 -28.953 7.375 1 96.56 691 GLU B C 1
ATOM 11771 O O . GLU B 1 691 ? -9.891 -28.734 6.32 1 96.56 691 GLU B O 1
ATOM 11776 N N . ASP B 1 692 ? -9.93 -29.781 8.305 1 95.19 692 ASP B N 1
ATOM 11777 C CA . ASP B 1 692 ? -8.594 -30.359 8.156 1 95.19 692 ASP B CA 1
ATOM 11778 C C . ASP B 1 692 ? -8.648 -31.672 7.379 1 95.19 692 ASP B C 1
ATOM 11780 O O . ASP B 1 692 ? -7.605 -32.25 7.074 1 95.19 692 ASP B O 1
ATOM 11784 N N . ILE B 1 693 ? -9.867 -32.156 7.016 1 96.69 693 ILE B N 1
ATOM 11785 C CA . ILE B 1 693 ? -10.016 -33.438 6.363 1 96.69 693 ILE B CA 1
ATOM 11786 C C . ILE B 1 693 ? -10.016 -33.25 4.848 1 96.69 693 ILE B C 1
ATOM 11788 O O . ILE B 1 693 ? -10.711 -32.406 4.32 1 96.69 693 ILE B O 1
ATOM 11792 N N . ARG B 1 694 ? -9.266 -34.031 4.152 1 96 694 ARG B N 1
ATOM 11793 C CA . ARG B 1 694 ? -9.297 -34.125 2.695 1 96 694 ARG B CA 1
ATOM 11794 C C . ARG B 1 694 ? -9.148 -35.562 2.229 1 96 694 ARG B C 1
ATOM 11796 O O . ARG B 1 694 ? -8.602 -36.406 2.949 1 96 694 ARG B O 1
ATOM 11803 N N . TYR B 1 695 ? -9.562 -35.875 1.006 1 96 695 TYR B N 1
ATOM 11804 C CA . TYR B 1 695 ? -9.492 -37.219 0.455 1 96 695 TYR B CA 1
ATOM 11805 C C . TYR B 1 695 ? -8.477 -37.312 -0.682 1 96 695 TYR B C 1
ATOM 11807 O O . TYR B 1 695 ? -7.855 -38.344 -0.898 1 96 695 TYR B O 1
ATOM 11815 N N . GLY B 1 696 ? -8.266 -36.219 -1.435 1 93 696 GLY B N 1
ATOM 11816 C CA . GLY B 1 696 ? -7.441 -36.219 -2.633 1 93 696 GLY B CA 1
ATOM 11817 C C . GLY B 1 696 ? -6.074 -35.594 -2.41 1 93 696 GLY B C 1
ATOM 11818 O O . GLY B 1 696 ? -5.605 -35.5 -1.274 1 93 696 GLY B O 1
ATOM 11819 N N . PRO B 1 697 ? -5.418 -35.281 -3.535 1 90.81 697 PRO B N 1
ATOM 11820 C CA . PRO B 1 697 ? -4.062 -34.719 -3.439 1 90.81 697 PRO B CA 1
ATOM 11821 C C . PRO B 1 697 ? -4.02 -33.375 -2.744 1 90.81 697 PRO B C 1
ATOM 11823 O O . PRO B 1 697 ? -5.012 -32.625 -2.748 1 90.81 697 PRO B O 1
ATOM 11826 N N . ARG B 1 698 ? -2.834 -33.062 -2.273 1 90.5 698 ARG B N 1
ATOM 11827 C CA . ARG B 1 698 ? -2.656 -31.812 -1.532 1 90.5 698 ARG B CA 1
ATOM 11828 C C . ARG B 1 698 ? -2.699 -30.609 -2.467 1 90.5 698 ARG B C 1
ATOM 11830 O O . ARG B 1 698 ? -2.127 -30.641 -3.559 1 90.5 698 ARG B O 1
ATOM 11837 N N . LYS B 1 699 ? -3.414 -29.625 -2.066 1 92.38 699 LYS B N 1
ATOM 11838 C CA . LYS B 1 699 ? -3.496 -28.297 -2.68 1 92.38 699 LYS B CA 1
ATOM 11839 C C . LYS B 1 699 ? -3.354 -27.203 -1.633 1 92.38 699 LYS B C 1
ATOM 11841 O O . LYS B 1 699 ? -3.068 -27.469 -0.466 1 92.38 699 LYS B O 1
ATOM 11846 N N . SER B 1 700 ? -3.443 -26 -2.07 1 92.19 700 SER B N 1
ATOM 11847 C CA . SER B 1 700 ? -3.322 -24.891 -1.136 1 92.19 700 SER B CA 1
ATOM 11848 C C . SER B 1 700 ? -4.641 -24.625 -0.411 1 92.19 700 SER B C 1
ATOM 11850 O O . SER B 1 700 ? -4.656 -24.016 0.659 1 92.19 700 SER B O 1
ATOM 11852 N N . GLY B 1 701 ? -5.719 -25.031 -0.979 1 95.06 701 GLY B N 1
ATOM 11853 C CA . GLY B 1 701 ? -7.066 -24.953 -0.432 1 95.06 701 GLY B CA 1
ATOM 11854 C C . GLY B 1 701 ? -8.031 -25.938 -1.077 1 95.06 701 GLY B C 1
ATOM 11855 O O . GLY B 1 701 ? -7.699 -26.562 -2.08 1 95.06 701 GLY B O 1
ATOM 11856 N N . TYR B 1 702 ? -9.25 -26.062 -0.472 1 96.75 702 TYR B N 1
ATOM 11857 C CA . TYR B 1 702 ? -10.172 -27.109 -0.886 1 96.75 702 TYR B CA 1
ATOM 11858 C C . TYR B 1 702 ? -11.617 -26.625 -0.862 1 96.75 702 TYR B C 1
ATOM 11860 O O . TYR B 1 702 ? -11.922 -25.609 -0.238 1 96.75 702 TYR B O 1
ATOM 11868 N N . HIS B 1 703 ? -12.375 -27.328 -1.587 1 97.69 703 HIS B N 1
ATOM 11869 C CA . HIS B 1 703 ? -13.828 -27.156 -1.536 1 97.69 703 HIS B CA 1
ATOM 11870 C C . HIS B 1 703 ? -14.547 -28.469 -1.854 1 97.69 703 HIS B C 1
ATOM 11872 O O . HIS B 1 703 ? -13.914 -29.453 -2.227 1 97.69 703 HIS B O 1
ATOM 11878 N N . GLY B 1 704 ? -15.852 -28.516 -1.644 1 98.12 704 GLY B N 1
ATOM 11879 C CA . GLY B 1 704 ? -16.688 -29.672 -1.899 1 98.12 704 GLY B CA 1
ATOM 11880 C C . GLY B 1 704 ? -17.359 -30.219 -0.651 1 98.12 704 GLY B C 1
ATOM 11881 O O . GLY B 1 704 ? -18.188 -31.125 -0.73 1 98.12 704 GLY B O 1
ATOM 11882 N N . GLY B 1 705 ? -17.062 -29.625 0.452 1 98.38 705 GLY B N 1
ATOM 11883 C CA . GLY B 1 705 ? -17.5 -30.172 1.724 1 98.38 705 GLY B CA 1
ATOM 11884 C C . GLY B 1 705 ? -18.703 -29.453 2.312 1 98.38 705 GLY B C 1
ATOM 11885 O O . GLY B 1 705 ? -19.406 -28.75 1.601 1 98.38 705 GLY B O 1
ATOM 11886 N N . ALA B 1 706 ? -18.906 -29.734 3.689 1 98.62 706 ALA B N 1
ATOM 11887 C CA . ALA B 1 706 ? -20.109 -29.25 4.355 1 98.62 706 ALA B CA 1
ATOM 11888 C C . ALA B 1 706 ? -19.766 -28.219 5.43 1 98.62 706 ALA B C 1
ATOM 11890 O O . ALA B 1 706 ? -20.609 -27.875 6.258 1 98.62 706 ALA B O 1
ATOM 11891 N N . SER B 1 707 ? -18.5 -27.75 5.438 1 98.62 707 SER B N 1
ATOM 11892 C CA . SER B 1 707 ? -18.219 -26.656 6.359 1 98.62 707 SER B CA 1
ATOM 11893 C C . SER B 1 707 ? -18.984 -25.391 5.965 1 98.62 707 SER B C 1
ATOM 11895 O O . SER B 1 707 ? -19.297 -25.188 4.785 1 98.62 707 SER B O 1
ATOM 11897 N N . ALA B 1 708 ? -19.312 -24.562 6.902 1 98.75 708 ALA B N 1
ATOM 11898 C CA . ALA B 1 708 ? -20.031 -23.328 6.59 1 98.75 708 ALA B CA 1
ATOM 11899 C C . ALA B 1 708 ? -19.219 -22.469 5.629 1 98.75 708 ALA B C 1
ATOM 11901 O O . ALA B 1 708 ? -19.781 -21.781 4.766 1 98.75 708 ALA B O 1
ATOM 11902 N N . ALA B 1 709 ? -17.891 -22.5 5.75 1 98.62 709 ALA B N 1
ATOM 11903 C CA . ALA B 1 709 ? -17 -21.703 4.906 1 98.62 709 ALA B CA 1
ATOM 11904 C C . ALA B 1 709 ? -17.062 -22.172 3.455 1 98.62 709 ALA B C 1
ATOM 11906 O O . ALA B 1 709 ? -16.688 -21.438 2.543 1 98.62 709 ALA B O 1
ATOM 11907 N N . GLU B 1 710 ? -17.547 -23.375 3.189 1 98.81 710 GLU B N 1
ATOM 11908 C CA . GLU B 1 710 ? -17.688 -23.922 1.844 1 98.81 710 GLU B CA 1
ATOM 11909 C C . GLU B 1 710 ? -19.109 -23.781 1.33 1 98.81 710 GLU B C 1
ATOM 11911 O O . GLU B 1 710 ? -19.328 -23.469 0.157 1 98.81 710 GLU B O 1
ATOM 11916 N N . ALA B 1 711 ? -20.062 -23.938 2.197 1 98.88 711 ALA B N 1
ATOM 11917 C CA . ALA B 1 711 ? -21.453 -24.125 1.781 1 98.88 711 ALA B CA 1
ATOM 11918 C C . ALA B 1 711 ? -22.219 -22.797 1.814 1 98.88 711 ALA B C 1
ATOM 11920 O O . ALA B 1 711 ? -23.188 -22.609 1.081 1 98.88 711 ALA B O 1
ATOM 11921 N N . VAL B 1 712 ? -21.828 -21.906 2.686 1 98.81 712 VAL B N 1
ATOM 11922 C CA . VAL B 1 712 ? -22.438 -20.578 2.738 1 98.81 712 VAL B CA 1
ATOM 11923 C C . VAL B 1 712 ? -21.641 -19.609 1.864 1 98.81 712 VAL B C 1
ATOM 11925 O O . VAL B 1 712 ? -20.469 -19.328 2.131 1 98.81 712 VAL B O 1
ATOM 11928 N N . ILE B 1 713 ? -22.266 -19.109 0.828 1 98.56 713 ILE B N 1
ATOM 11929 C CA . ILE B 1 713 ? -21.547 -18.234 -0.084 1 98.56 713 ILE B CA 1
ATOM 11930 C C . ILE B 1 713 ? -22.031 -16.797 0.068 1 98.56 713 ILE B C 1
ATOM 11932 O O . ILE B 1 713 ? -23.203 -16.578 0.424 1 98.56 713 ILE B O 1
ATOM 11936 N N . PRO B 1 714 ? -21.172 -15.867 -0.171 1 98.06 714 PRO B N 1
ATOM 11937 C CA . PRO B 1 714 ? -21.516 -14.453 0.04 1 98.06 714 PRO B CA 1
ATOM 11938 C C . PRO B 1 714 ? -22.438 -13.906 -1.051 1 98.06 714 PRO B C 1
ATOM 11940 O O . PRO B 1 714 ? -22.453 -14.422 -2.17 1 98.06 714 PRO B O 1
ATOM 11943 N N . LEU B 1 715 ? -23.188 -12.914 -0.711 1 97.94 715 LEU B N 1
ATOM 11944 C CA . LEU B 1 715 ? -24 -12.086 -1.606 1 97.94 715 LEU B CA 1
ATOM 11945 C C . LEU B 1 715 ? -23.781 -10.602 -1.32 1 97.94 715 LEU B C 1
ATOM 11947 O O . LEU B 1 715 ? -24.141 -10.117 -0.245 1 97.94 715 LEU B O 1
ATOM 11951 N N . LEU B 1 716 ? -23.172 -9.922 -2.24 1 97.31 716 LEU B N 1
ATOM 11952 C CA . LEU B 1 716 ? -22.938 -8.484 -2.135 1 97.31 716 LEU B CA 1
ATOM 11953 C C . LEU B 1 716 ? -23.641 -7.738 -3.264 1 97.31 716 LEU B C 1
ATOM 11955 O O . LEU B 1 716 ? -23.625 -8.18 -4.414 1 97.31 716 LEU B O 1
ATOM 11959 N N . VAL B 1 717 ? -24.297 -6.688 -2.943 1 96.44 717 VAL B N 1
ATOM 11960 C CA . VAL B 1 717 ? -24.953 -5.848 -3.936 1 96.44 717 VAL B CA 1
ATOM 11961 C C . VAL B 1 717 ? -24.422 -4.422 -3.85 1 96.44 717 VAL B C 1
ATOM 11963 O O . VAL B 1 717 ? -24.422 -3.816 -2.773 1 96.44 717 VAL B O 1
ATOM 11966 N N . PHE B 1 718 ? -23.938 -3.895 -4.996 1 94.69 718 PHE B N 1
ATOM 11967 C CA . PHE B 1 718 ? -23.359 -2.561 -5.047 1 94.69 718 PHE B CA 1
ATOM 11968 C C . PHE B 1 718 ? -24.094 -1.69 -6.066 1 94.69 718 PHE B C 1
ATOM 11970 O O . PHE B 1 718 ? -24.5 -2.174 -7.121 1 94.69 718 PHE B O 1
ATOM 11977 N N . SER B 1 719 ? -24.234 -0.509 -5.703 1 90.44 719 SER B N 1
ATOM 11978 C CA . SER B 1 719 ? -24.766 0.499 -6.621 1 90.44 719 SER B CA 1
ATOM 11979 C C . SER B 1 719 ? -23.953 1.784 -6.555 1 90.44 719 SER B C 1
ATOM 11981 O O . SER B 1 719 ? -23.484 2.182 -5.48 1 90.44 719 SER B O 1
ATOM 11983 N N . ALA B 1 720 ? -23.734 2.404 -7.656 1 81.81 720 ALA B N 1
ATOM 11984 C CA . ALA B 1 720 ? -22.938 3.637 -7.688 1 81.81 720 ALA B CA 1
ATOM 11985 C C . ALA B 1 720 ? -23.828 4.859 -7.473 1 81.81 720 ALA B C 1
ATOM 11987 O O . ALA B 1 720 ? -23.375 5.895 -6.988 1 81.81 720 ALA B O 1
ATOM 11988 N N . HIS B 1 721 ? -25.141 4.855 -7.84 1 72.19 721 HIS B N 1
ATOM 11989 C CA . HIS B 1 721 ? -25.922 6.082 -7.891 1 72.19 721 HIS B CA 1
ATOM 11990 C C . HIS B 1 721 ? -27.203 5.949 -7.078 1 72.19 721 HIS B C 1
ATOM 11992 O O . HIS B 1 721 ? -27.578 6.871 -6.348 1 72.19 721 HIS B O 1
ATOM 11998 N N . ASP B 1 722 ? -27.906 4.84 -7.262 1 74.12 722 ASP B N 1
ATOM 11999 C CA . ASP B 1 722 ? -29.25 4.68 -6.711 1 74.12 722 ASP B CA 1
ATOM 12000 C C . ASP B 1 722 ? -29.25 3.658 -5.574 1 74.12 722 ASP B C 1
ATOM 12002 O O . ASP B 1 722 ? -28.844 2.514 -5.758 1 74.12 722 ASP B O 1
ATOM 12006 N N . GLU B 1 723 ? -29.797 4.148 -4.488 1 76.31 723 GLU B N 1
ATOM 12007 C CA . GLU B 1 723 ? -29.891 3.236 -3.35 1 76.31 723 GLU B CA 1
ATOM 12008 C C . GLU B 1 723 ? -31.156 2.389 -3.418 1 76.31 723 GLU B C 1
ATOM 12010 O O . GLU B 1 723 ? -31.266 1.376 -2.723 1 76.31 723 GLU B O 1
ATOM 12015 N N . LYS B 1 724 ? -32.156 2.742 -4.227 1 80.31 724 LYS B N 1
ATOM 12016 C CA . LYS B 1 724 ? -33.438 2.035 -4.277 1 80.31 724 LYS B CA 1
ATOM 12017 C C . LYS B 1 724 ? -33.531 1.16 -5.523 1 80.31 724 LYS B C 1
ATOM 12019 O O . LYS B 1 724 ? -34.531 1.193 -6.238 1 80.31 724 LYS B O 1
ATOM 12024 N N . VAL B 1 725 ? -32.531 0.387 -5.688 1 85.94 725 VAL B N 1
ATOM 12025 C CA . VAL B 1 725 ? -32.469 -0.409 -6.906 1 85.94 725 VAL B CA 1
ATOM 12026 C C . VAL B 1 725 ? -33.125 -1.766 -6.676 1 85.94 725 VAL B C 1
ATOM 12028 O O . VAL B 1 725 ? -33.594 -2.398 -7.617 1 85.94 725 VAL B O 1
ATOM 12031 N N . LEU B 1 726 ? -33.062 -2.301 -5.488 1 87.25 726 LEU B N 1
ATOM 12032 C CA . LEU B 1 726 ? -33.656 -3.574 -5.094 1 87.25 726 LEU B CA 1
ATOM 12033 C C . LEU B 1 726 ? -34.688 -3.377 -3.994 1 87.25 726 LEU B C 1
ATOM 12035 O O . LEU B 1 726 ? -34.375 -2.768 -2.961 1 87.25 726 LEU B O 1
ATOM 12039 N N . PRO B 1 727 ? -35.938 -3.764 -4.281 1 86.06 727 PRO B N 1
ATOM 12040 C CA . PRO B 1 727 ? -36.969 -3.586 -3.266 1 86.06 727 PRO B CA 1
ATOM 12041 C C . PRO B 1 727 ? -36.562 -4.141 -1.901 1 86.06 727 PRO B C 1
ATOM 12043 O O . PRO B 1 727 ? -36.031 -5.258 -1.815 1 86.06 727 PRO B O 1
ATOM 12046 N N . GLY B 1 728 ? -36.719 -3.42 -0.927 1 87.69 728 GLY B N 1
ATOM 12047 C CA . GLY B 1 728 ? -36.438 -3.848 0.432 1 87.69 728 GLY B CA 1
ATOM 12048 C C . GLY B 1 728 ? -34.969 -3.711 0.802 1 87.69 728 GLY B C 1
ATOM 12049 O O . GLY B 1 728 ? -34.562 -4.098 1.898 1 87.69 728 GLY B O 1
ATOM 12050 N N . TRP B 1 729 ? -34.219 -3.348 -0.127 1 89.69 729 TRP B N 1
ATOM 12051 C CA . TRP B 1 729 ? -32.781 -3.178 0.135 1 89.69 729 TRP B CA 1
ATOM 12052 C C . TRP B 1 729 ? -32.438 -1.699 0.24 1 89.69 729 TRP B C 1
ATOM 12054 O O . TRP B 1 729 ? -33.062 -0.853 -0.396 1 89.69 729 TRP B O 1
ATOM 12064 N N . SER B 1 730 ? -31.516 -1.348 1.096 1 85.38 730 SER B N 1
ATOM 12065 C CA . SER B 1 730 ? -31.031 0.016 1.26 1 85.38 730 SER B CA 1
ATOM 12066 C C . SER B 1 730 ? -29.547 0.029 1.641 1 85.38 730 SER B C 1
ATOM 12068 O O . SER B 1 730 ? -28.922 -1.027 1.752 1 85.38 730 SER B O 1
ATOM 12070 N N . GLY B 1 731 ? -29.047 1.195 1.69 1 79.38 731 GLY B N 1
ATOM 12071 C CA . GLY B 1 731 ? -27.641 1.322 2.023 1 79.38 731 GLY B CA 1
ATOM 12072 C C . GLY B 1 731 ? -27.25 0.572 3.285 1 79.38 731 GLY B C 1
ATOM 12073 O O . GLY B 1 731 ? -27.938 0.672 4.305 1 79.38 731 GLY B O 1
ATOM 12074 N N . ALA B 1 732 ? -26.141 -0.218 3.139 1 75.88 732 ALA B N 1
ATOM 12075 C CA . ALA B 1 732 ? -25.734 -1.118 4.211 1 75.88 732 ALA B CA 1
ATOM 12076 C C . ALA B 1 732 ? -24.953 -0.365 5.293 1 75.88 732 ALA B C 1
ATOM 12078 O O . ALA B 1 732 ? -24.141 0.514 4.988 1 75.88 732 ALA B O 1
ATOM 12079 N N . PRO B 1 733 ? -25.344 -0.743 6.531 1 65.81 733 PRO B N 1
ATOM 12080 C CA . PRO B 1 733 ? -24.484 -0.231 7.605 1 65.81 733 PRO B CA 1
ATOM 12081 C C . PRO B 1 733 ? -23.125 -0.903 7.645 1 65.81 733 PRO B C 1
ATOM 12083 O O . PRO B 1 733 ? -22.781 -1.664 6.738 1 65.81 733 PRO B O 1
ATOM 12086 N N . VAL B 1 734 ? -22.438 -0.686 8.711 1 70.25 734 VAL B N 1
ATOM 12087 C CA . VAL B 1 734 ? -21.172 -1.371 8.961 1 70.25 734 VAL B CA 1
ATOM 12088 C C . VAL B 1 734 ? -21.422 -2.859 9.195 1 70.25 734 VAL B C 1
ATOM 12090 O O . VAL B 1 734 ? -22.188 -3.232 10.086 1 70.25 734 VAL B O 1
ATOM 12093 N N . ALA B 1 735 ? -20.844 -3.65 8.414 1 76.06 735 ALA B N 1
ATOM 12094 C CA . ALA B 1 735 ? -21.125 -5.086 8.414 1 76.06 735 ALA B CA 1
ATOM 12095 C C . ALA B 1 735 ? -20.359 -5.793 9.531 1 76.06 735 ALA B C 1
ATOM 12097 O O . ALA B 1 735 ? -20.781 -6.855 10 1 76.06 735 ALA B O 1
ATOM 12098 N N . SER B 1 736 ? -19.344 -5.203 10.055 1 86.94 736 SER B N 1
ATOM 12099 C CA . SER B 1 736 ? -18.469 -5.898 10.992 1 86.94 736 SER B CA 1
ATOM 12100 C C . SER B 1 736 ? -19.141 -6.043 12.359 1 86.94 736 SER B C 1
ATOM 12102 O O . SER B 1 736 ? -19.844 -5.133 12.812 1 86.94 736 SER B O 1
ATOM 12104 N N . PRO B 1 737 ? -18.984 -7.184 13.031 1 90.94 737 PRO B N 1
ATOM 12105 C CA . PRO B 1 737 ? -19.562 -7.395 14.359 1 90.94 737 PRO B CA 1
ATOM 12106 C C . PRO B 1 737 ? -18.922 -6.52 15.43 1 90.94 737 PRO B C 1
ATOM 12108 O O . PRO B 1 737 ? -17.844 -5.949 15.203 1 90.94 737 PRO B O 1
ATOM 12111 N N . ALA B 1 738 ? -19.516 -6.414 16.594 1 86.38 738 ALA B N 1
ATOM 12112 C CA . ALA B 1 738 ? -19.094 -5.516 17.672 1 86.38 738 ALA B CA 1
ATOM 12113 C C . ALA B 1 738 ? -17.688 -5.859 18.141 1 86.38 738 ALA B C 1
ATOM 12115 O O . ALA B 1 738 ? -16.875 -4.969 18.391 1 86.38 738 ALA B O 1
ATOM 12116 N N . TRP B 1 739 ? -17.406 -7.215 18.312 1 92 739 TRP B N 1
ATOM 12117 C CA . TRP B 1 739 ? -16.094 -7.625 18.828 1 92 739 TRP B CA 1
ATOM 12118 C C . TRP B 1 739 ? -14.992 -7.273 17.844 1 92 739 TRP B C 1
ATOM 12120 O O . TRP B 1 739 ? -13.812 -7.266 18.188 1 92 739 TRP B O 1
ATOM 12130 N N . TRP B 1 740 ? -15.305 -7.066 16.609 1 93.38 740 TRP B N 1
ATOM 12131 C CA . TRP B 1 740 ? -14.359 -6.637 15.586 1 93.38 740 TRP B CA 1
ATOM 12132 C C . TRP B 1 740 ? -13.977 -5.172 15.773 1 93.38 740 TRP B C 1
ATOM 12134 O O . TRP B 1 740 ? -12.828 -4.793 15.555 1 93.38 740 TRP B O 1
ATOM 12144 N N . ARG B 1 741 ? -14.82 -4.32 16.297 1 86.19 741 ARG B N 1
ATOM 12145 C CA . ARG B 1 741 ? -14.656 -2.871 16.281 1 86.19 741 ARG B CA 1
ATOM 12146 C C . ARG B 1 741 ? -14.367 -2.338 17.672 1 86.19 741 ARG B C 1
ATOM 12148 O O . ARG B 1 741 ? -13.617 -1.374 17.828 1 86.19 741 ARG B O 1
ATOM 12155 N N . GLU B 1 742 ? -14.969 -3.006 18.688 1 85.25 742 GLU B N 1
ATOM 12156 C CA . GLU B 1 742 ? -15.016 -2.393 20 1 85.25 742 GLU B CA 1
ATOM 12157 C C . GLU B 1 742 ? -14.047 -3.082 20.969 1 85.25 742 GLU B C 1
ATOM 12159 O O . GLU B 1 742 ? -14 -4.312 21.016 1 85.25 742 GLU B O 1
ATOM 12164 N N . PRO B 1 743 ? -13.359 -2.314 21.719 1 87.56 743 PRO B N 1
ATOM 12165 C CA . PRO B 1 743 ? -12.531 -2.906 22.766 1 87.56 743 PRO B CA 1
ATOM 12166 C C . PRO B 1 743 ? -13.352 -3.41 23.953 1 87.56 743 PRO B C 1
ATOM 12168 O O . PRO B 1 743 ? -14.492 -2.98 24.156 1 87.56 743 PRO B O 1
ATOM 12171 N N . VAL B 1 744 ? -12.852 -4.359 24.641 1 87.5 744 VAL B N 1
ATOM 12172 C CA . VAL B 1 744 ? -13.461 -4.883 25.859 1 87.5 744 VAL B CA 1
ATOM 12173 C C . VAL B 1 744 ? -12.992 -4.074 27.062 1 87.5 744 VAL B C 1
ATOM 12175 O O . VAL B 1 744 ? -11.789 -3.852 27.25 1 87.5 744 VAL B O 1
ATOM 12178 N N . THR B 1 745 ? -13.953 -3.361 27.766 1 77.69 745 THR B N 1
ATOM 12179 C CA . THR B 1 745 ? -13.609 -2.578 28.953 1 77.69 745 THR B CA 1
ATOM 12180 C C . THR B 1 745 ? -13.672 -3.443 30.203 1 77.69 745 THR B C 1
ATOM 12182 O O . THR B 1 745 ? -14.562 -4.285 30.344 1 77.69 745 THR B O 1
ATOM 12185 N N . ALA B 1 746 ? -12.695 -3.484 31.016 1 65 746 ALA B N 1
ATOM 12186 C CA . ALA B 1 746 ? -12.68 -4.223 32.281 1 65 746 ALA B CA 1
ATOM 12187 C C . ALA B 1 746 ? -13.781 -3.73 33.219 1 65 746 ALA B C 1
ATOM 12189 O O . ALA B 1 746 ? -14.094 -2.535 33.25 1 65 746 ALA B O 1
ATOM 12190 N N . ALA B 1 747 ? -14.844 -4.477 33.531 1 50.91 747 ALA B N 1
ATOM 12191 C CA . ALA B 1 747 ? -15.859 -4.125 34.5 1 50.91 747 ALA B CA 1
ATOM 12192 C C . ALA B 1 747 ? -15.219 -3.525 35.75 1 50.91 747 ALA B C 1
ATOM 12194 O O . ALA B 1 747 ? -14.242 -4.062 36.281 1 50.91 747 ALA B O 1
ATOM 12195 N N . ALA B 1 748 ? -15.422 -2.34 36.062 1 43.84 748 ALA B N 1
ATOM 12196 C CA . ALA B 1 748 ? -15.039 -1.855 37.375 1 43.84 748 ALA B CA 1
ATOM 12197 C C . ALA B 1 748 ? -15.461 -2.842 38.469 1 43.84 748 ALA B C 1
ATOM 12199 O O . ALA B 1 748 ? -16.578 -3.371 38.438 1 43.84 748 ALA B O 1
ATOM 12200 N N . PRO B 1 749 ? -14.531 -3.396 39.219 1 34.94 749 PRO B N 1
ATOM 12201 C CA . PRO B 1 749 ? -15.031 -4.262 40.281 1 34.94 749 PRO B CA 1
ATOM 12202 C C . PRO B 1 749 ? -16.25 -3.682 41 1 34.94 749 PRO B C 1
ATOM 12204 O O . PRO B 1 749 ? -16.281 -2.486 41.312 1 34.94 749 PRO B O 1
ATOM 12207 N N . ALA B 1 750 ? -17.469 -4.145 40.812 1 37.44 750 ALA B N 1
ATOM 12208 C CA . ALA B 1 750 ? -18.547 -3.67 41.688 1 37.44 750 ALA B CA 1
ATOM 12209 C C . ALA B 1 750 ? -18.031 -3.479 43.094 1 37.44 750 ALA B C 1
ATOM 12211 O O . ALA B 1 750 ? -17.25 -4.289 43.594 1 37.44 750 ALA B O 1
ATOM 12212 N N . PRO B 1 751 ? -18.078 -2.287 43.562 1 35.22 751 PRO B N 1
ATOM 12213 C CA . PRO B 1 751 ? -17.672 -2.166 44.969 1 35.22 751 PRO B CA 1
ATOM 12214 C C . PRO B 1 751 ? -18.141 -3.336 45.812 1 35.22 751 PRO B C 1
ATOM 12216 O O . PRO B 1 751 ? -19.172 -3.945 45.531 1 35.22 751 PRO B O 1
ATOM 12219 N N . ALA B 1 752 ? -17.312 -3.93 46.5 1 35.16 752 ALA B N 1
ATOM 12220 C CA . ALA B 1 752 ? -17.672 -5.016 47.406 1 35.16 752 ALA B CA 1
ATOM 12221 C C . ALA B 1 752 ? -18.922 -4.668 48.219 1 35.16 752 ALA B C 1
ATOM 12223 O O . ALA B 1 752 ? -19.031 -3.559 48.75 1 35.16 752 ALA B O 1
ATOM 12224 N N . PRO B 1 753 ? -20.047 -5.289 47.969 1 36.59 753 PRO B N 1
ATOM 12225 C CA . PRO B 1 753 ? -21.141 -4.941 48.875 1 36.59 753 PRO B CA 1
ATOM 12226 C C . PRO B 1 753 ? -20.688 -4.82 50.312 1 36.59 753 PRO B C 1
ATOM 12228 O O . PRO B 1 753 ? -19.906 -5.645 50.812 1 36.59 753 PRO B O 1
ATOM 12231 N N . VAL B 1 754 ? -20.453 -3.627 50.781 1 35.16 754 VAL B N 1
ATOM 12232 C CA . VAL B 1 754 ? -20.188 -3.461 52.188 1 35.16 754 VAL B CA 1
ATOM 12233 C C . VAL B 1 754 ? -21.109 -4.363 53 1 35.16 754 VAL B C 1
ATOM 12235 O O . VAL B 1 754 ? -22.328 -4.281 52.875 1 35.16 754 VAL B O 1
ATOM 12238 N N . ARG B 1 755 ? -20.641 -5.559 53.344 1 33.72 755 ARG B N 1
ATOM 12239 C CA . ARG B 1 755 ? -21.359 -6.457 54.25 1 33.72 755 ARG B CA 1
ATOM 12240 C C . ARG B 1 755 ? -21.812 -5.734 55.531 1 33.72 755 ARG B C 1
ATOM 12242 O O . ARG B 1 755 ? -20.984 -5.434 56.375 1 33.72 755 ARG B O 1
ATOM 12249 N N . ARG B 1 756 ? -22.812 -4.871 55.469 1 34.25 756 ARG B N 1
ATOM 12250 C CA . ARG B 1 756 ? -23.312 -4.441 56.781 1 34.25 756 ARG B CA 1
ATOM 12251 C C . ARG B 1 756 ? -23.547 -5.633 57.688 1 34.25 756 ARG B C 1
ATOM 12253 O O . ARG B 1 756 ? -24.078 -6.656 57.25 1 34.25 756 ARG B O 1
ATOM 12260 N N . PRO B 1 757 ? -22.891 -5.633 58.844 1 27.64 757 PRO B N 1
ATOM 12261 C CA . PRO B 1 757 ? -22.953 -6.742 59.781 1 27.64 757 PRO B CA 1
ATOM 12262 C C . PRO B 1 757 ? -24.391 -7.188 60.062 1 27.64 757 PRO B C 1
ATOM 12264 O O . PRO B 1 757 ? -25.312 -6.359 60.062 1 27.64 757 PRO B O 1
ATOM 12267 N N . ALA B 1 758 ? -24.781 -8.438 59.781 1 29.61 758 ALA B N 1
ATOM 12268 C CA . ALA B 1 758 ? -26.062 -9.133 59.906 1 29.61 758 ALA B CA 1
ATOM 12269 C C . ALA B 1 758 ? -26.641 -8.945 61.312 1 29.61 758 ALA B C 1
ATOM 12271 O O . ALA B 1 758 ? -26.016 -9.328 62.312 1 29.61 758 ALA B O 1
ATOM 12272 N N . SER B 1 759 ? -27.203 -7.648 61.531 1 30.14 759 SER B N 1
ATOM 12273 C CA . SER B 1 759 ? -27.875 -7.578 62.812 1 30.14 759 SER B CA 1
ATOM 12274 C C . SER B 1 759 ? -28.672 -8.844 63.094 1 30.14 759 SER B C 1
ATOM 12276 O O . SER B 1 759 ? -29.156 -9.5 62.188 1 30.14 759 SER B O 1
ATOM 12278 N N . ARG B 1 760 ? -28.516 -9.367 64.25 1 32.03 760 ARG B N 1
ATOM 12279 C CA . ARG B 1 760 ? -29.016 -10.586 64.875 1 32.03 760 ARG B CA 1
ATOM 12280 C C . ARG B 1 760 ? -30.516 -10.742 64.625 1 32.03 760 ARG B C 1
ATOM 12282 O O . ARG B 1 760 ? -31.297 -9.836 64.938 1 32.03 760 ARG B O 1
ATOM 12289 N N . PRO B 1 761 ? -30.953 -11.703 63.75 1 31.08 761 PRO B N 1
ATOM 12290 C CA . PRO B 1 761 ? -32.344 -11.953 63.312 1 31.08 761 PRO B CA 1
ATOM 12291 C C . PRO B 1 761 ? -33.281 -12.156 64.5 1 31.08 761 PRO B C 1
ATOM 12293 O O . PRO B 1 761 ? -32.938 -12.828 65.438 1 31.08 761 PRO B O 1
ATOM 12296 N N . PRO B 1 762 ? -33.969 -11.023 64.875 1 31.61 762 PRO B N 1
ATOM 12297 C CA . PRO B 1 762 ? -34.844 -11.227 66.062 1 31.61 762 PRO B CA 1
ATOM 12298 C C . PRO B 1 762 ? -35.625 -12.523 65.938 1 31.61 762 PRO B C 1
ATOM 12300 O O . PRO B 1 762 ? -35.812 -13.07 64.875 1 31.61 762 PRO B O 1
ATOM 12303 N N . GLN B 1 763 ? -35.938 -13.109 67.125 1 29.06 763 GLN B N 1
ATOM 12304 C CA . GLN B 1 763 ? -36.531 -14.375 67.562 1 29.06 763 GLN B CA 1
ATOM 12305 C C . GLN B 1 763 ? -37.875 -14.609 66.875 1 29.06 763 GLN B C 1
ATOM 12307 O O . GLN B 1 763 ? -38.656 -13.672 66.75 1 29.06 763 GLN B O 1
ATOM 12312 N N . PRO B 1 764 ? -38.031 -15.805 66.188 1 29.62 764 PRO B N 1
ATOM 12313 C CA . PRO B 1 764 ? -39.125 -16.281 65.312 1 29.62 764 PRO B CA 1
ATOM 12314 C C . PRO B 1 764 ? -40.469 -16.281 66 1 29.62 764 PRO B C 1
ATOM 12316 O O . PRO B 1 764 ? -40.625 -16.969 67.062 1 29.62 764 PRO B O 1
ATOM 12319 N N . ALA B 1 765 ? -40.969 -15.055 66.312 1 28.11 765 ALA B N 1
ATOM 12320 C CA . ALA B 1 765 ? -42.25 -15.188 67 1 28.11 765 ALA B CA 1
ATOM 12321 C C . ALA B 1 765 ? -43.125 -16.203 66.312 1 28.11 765 ALA B C 1
ATOM 12323 O O . ALA B 1 765 ? -42.906 -16.531 65.125 1 28.11 765 ALA B O 1
ATOM 12324 N N . GLY B 1 766 ? -44.219 -16.516 67 1 25.25 766 GLY B N 1
ATOM 12325 C CA . GLY B 1 766 ? -45.219 -17.594 67 1 25.25 766 GLY B CA 1
ATOM 12326 C C . GLY B 1 766 ? -45.938 -17.797 65.688 1 25.25 766 GLY B C 1
ATOM 12327 O O . GLY B 1 766 ? -45.938 -16.906 64.812 1 25.25 766 GLY B O 1
ATOM 12328 N N . ASP B 1 767 ? -46.188 -19.062 65.375 1 27.22 767 ASP B N 1
ATOM 12329 C CA . ASP B 1 767 ? -46.594 -19.891 64.188 1 27.22 767 ASP B CA 1
ATOM 12330 C C . ASP B 1 767 ? -47.969 -19.516 63.719 1 27.22 767 ASP B C 1
ATOM 12332 O O . ASP B 1 767 ? -48.625 -20.281 63 1 27.22 767 ASP B O 1
ATOM 12336 N N . THR B 1 768 ? -48.438 -18.234 64.062 1 28 768 THR B N 1
ATOM 12337 C CA . THR B 1 768 ? -49.875 -18.281 63.781 1 28 768 THR B CA 1
ATOM 12338 C C . THR B 1 768 ? -50.156 -18.703 62.344 1 28 768 THR B C 1
ATOM 12340 O O . THR B 1 768 ? -49.406 -18.328 61.438 1 28 768 THR B O 1
ATOM 12343 N N . LEU B 1 769 ? -50.938 -19.812 62.125 1 25.64 769 LEU B N 1
ATOM 12344 C CA . LEU B 1 769 ? -51.375 -20.797 61.125 1 25.64 769 LEU B CA 1
ATOM 12345 C C . LEU B 1 769 ? -52 -20.125 59.906 1 25.64 769 LEU B C 1
ATOM 12347 O O . LEU B 1 769 ? -52.438 -20.797 58.969 1 25.64 769 LEU B O 1
ATOM 12351 N N . PHE B 1 770 ? -52.656 -18.922 60.094 1 27.77 770 PHE B N 1
ATOM 12352 C CA . PHE B 1 770 ? -53.688 -18.703 59.094 1 27.77 770 PHE B CA 1
ATOM 12353 C C . PHE B 1 770 ? -53.062 -18.516 57.719 1 27.77 770 PHE B C 1
ATOM 12355 O O . PHE B 1 770 ? -52.156 -17.703 57.531 1 27.77 770 PHE B O 1
ATOM 12362 N N . ASP B 1 771 ? -53.125 -19.578 56.938 1 27.81 771 ASP B N 1
ATOM 12363 C CA . ASP B 1 771 ? -52.656 -19.844 55.562 1 27.81 771 ASP B CA 1
ATOM 12364 C C . ASP B 1 771 ? -53.188 -18.797 54.594 1 27.81 771 ASP B C 1
ATOM 12366 O O . ASP B 1 771 ? -54.312 -18.906 54.094 1 27.81 771 ASP B O 1
ATOM 12370 N N . LEU B 1 772 ? -53.219 -17.516 55 1 26.72 772 LEU B N 1
ATOM 12371 C CA . LEU B 1 772 ? -53.906 -16.672 54.031 1 26.72 772 LEU B CA 1
ATOM 12372 C C . LEU B 1 772 ? -53.219 -16.797 52.656 1 26.72 772 LEU B C 1
ATOM 12374 O O . LEU B 1 772 ? -52 -16.969 52.562 1 26.72 772 LEU B O 1
ATOM 12378 N N . ALA B 1 773 ? -54.062 -17.188 51.625 1 27.53 773 ALA B N 1
ATOM 12379 C CA . ALA B 1 773 ? -53.844 -17.328 50.188 1 27.53 773 ALA B CA 1
ATOM 12380 C C . ALA B 1 773 ? -53.031 -16.156 49.625 1 27.53 773 ALA B C 1
ATOM 12382 O O . ALA B 1 773 ? -53.406 -15 49.812 1 27.53 773 ALA B O 1
ATOM 12383 N N . ALA B 1 774 ? -51.719 -16.328 49.625 1 28.48 774 ALA B N 1
ATOM 12384 C CA . ALA B 1 774 ? -50.844 -15.266 49.125 1 28.48 774 ALA B CA 1
ATOM 12385 C C . ALA B 1 774 ? -51.344 -14.75 47.75 1 28.48 774 ALA B C 1
ATOM 12387 O O . ALA B 1 774 ? -51.656 -15.547 46.875 1 28.48 774 ALA B O 1
ATOM 12388 N N . GLU B 1 775 ? -52.031 -13.609 47.812 1 29.48 775 GLU B N 1
ATOM 12389 C CA . GLU B 1 775 ? -52.469 -12.914 46.594 1 29.48 775 GLU B CA 1
ATOM 12390 C C . GLU B 1 775 ? -51.406 -13.008 45.5 1 29.48 775 GLU B C 1
ATOM 12392 O O . GLU B 1 775 ? -50.188 -13.062 45.781 1 29.48 775 GLU B O 1
ATOM 12397 N N . PRO B 1 776 ? -51.844 -13.438 44.25 1 29.03 776 PRO B N 1
ATOM 12398 C CA . PRO B 1 776 ? -50.938 -13.594 43.125 1 29.03 776 PRO B CA 1
ATOM 12399 C C . PRO B 1 776 ? -49.969 -12.438 42.969 1 29.03 776 PRO B C 1
ATOM 12401 O O . PRO B 1 776 ? -50.281 -11.305 43.344 1 29.03 776 PRO B O 1
ATOM 12404 N N . ALA B 1 777 ? -48.688 -12.703 43.094 1 30.64 777 ALA B N 1
ATOM 12405 C CA . ALA B 1 777 ? -47.594 -11.727 42.969 1 30.64 777 ALA B CA 1
ATOM 12406 C C . ALA B 1 777 ? -47.875 -10.742 41.812 1 30.64 777 ALA B C 1
ATOM 12408 O O . ALA B 1 777 ? -48.281 -11.148 40.75 1 30.64 777 ALA B O 1
ATOM 12409 N N . ALA B 1 778 ? -48.188 -9.508 42.156 1 30.91 778 ALA B N 1
ATOM 12410 C CA . ALA B 1 778 ? -48.312 -8.359 41.281 1 30.91 778 ALA B CA 1
ATOM 12411 C C . ALA B 1 778 ? -47.281 -8.43 40.125 1 30.91 778 ALA B C 1
ATOM 12413 O O . ALA B 1 778 ? -46.25 -9.047 40.281 1 30.91 778 ALA B O 1
ATOM 12414 N N . ALA B 1 779 ? -47.781 -8.156 38.938 1 32.38 779 ALA B N 1
ATOM 12415 C CA . ALA B 1 779 ? -47.094 -7.973 37.656 1 32.38 779 ALA B CA 1
ATOM 12416 C C . ALA B 1 779 ? -45.75 -7.301 37.844 1 32.38 779 ALA B C 1
ATOM 12418 O O . ALA B 1 779 ? -45.594 -6.441 38.719 1 32.38 779 ALA B O 1
ATOM 12419 N N . PRO B 1 780 ? -44.625 -7.961 37.438 1 30.56 780 PRO B N 1
ATOM 12420 C CA . PRO B 1 780 ? -43.312 -7.34 37.594 1 30.56 780 PRO B CA 1
ATOM 12421 C C . PRO B 1 780 ? -43.312 -5.836 37.344 1 30.56 780 PRO B C 1
ATOM 12423 O O . PRO B 1 780 ? -44.031 -5.367 36.438 1 30.56 780 PRO B O 1
ATOM 12426 N N . ALA B 1 781 ? -43.281 -5.016 38.312 1 33.84 781 ALA B N 1
ATOM 12427 C CA . ALA B 1 781 ? -43.188 -3.561 38.25 1 33.84 781 ALA B CA 1
ATOM 12428 C C . ALA B 1 781 ? -42.406 -3.141 37 1 33.84 781 ALA B C 1
ATOM 12430 O O . ALA B 1 781 ? -41.5 -3.852 36.562 1 33.84 781 ALA B O 1
ATOM 12431 N N . ALA B 1 782 ? -42.969 -2.393 36.062 1 37.09 782 ALA B N 1
ATOM 12432 C CA . ALA B 1 782 ? -42.438 -1.737 34.906 1 37.09 782 ALA B CA 1
ATOM 12433 C C . ALA B 1 782 ? -40.969 -1.336 35.125 1 37.09 782 ALA B C 1
ATOM 12435 O O . ALA B 1 782 ? -40.625 -0.776 36.188 1 37.09 782 ALA B O 1
ATOM 12436 N N . LEU B 1 783 ? -39.938 -2.086 34.688 1 41.38 783 LEU B N 1
ATOM 12437 C CA . LEU B 1 783 ? -38.531 -1.683 34.719 1 41.38 783 LEU B CA 1
ATOM 12438 C C . LEU B 1 783 ? -38.406 -0.163 34.688 1 41.38 783 LEU B C 1
ATOM 12440 O O . LEU B 1 783 ? -39.125 0.518 33.969 1 41.38 783 LEU B O 1
ATOM 12444 N N . PRO B 1 784 ? -38 0.477 35.75 1 48.69 784 PRO B N 1
ATOM 12445 C CA . PRO B 1 784 ? -37.844 1.934 35.688 1 48.69 784 PRO B CA 1
ATOM 12446 C C . PRO B 1 784 ? -37.344 2.426 34.344 1 48.69 784 PRO B C 1
ATOM 12448 O O . PRO B 1 784 ? -36.625 1.705 33.656 1 48.69 784 PRO B O 1
ATOM 12451 N N . PRO B 1 785 ? -37.969 3.295 33.75 1 61 785 PRO B N 1
ATOM 12452 C CA . PRO B 1 785 ? -37.562 3.811 32.438 1 61 785 PRO B CA 1
ATOM 12453 C C . PRO B 1 785 ? -36.062 4.039 32.344 1 61 785 PRO B C 1
ATOM 12455 O O . PRO B 1 785 ? -35.438 4.527 33.281 1 61 785 PRO B O 1
ATOM 12458 N N . SER B 1 786 ? -35.281 3.395 31.391 1 79.31 786 SER B N 1
ATOM 12459 C CA . SER B 1 786 ? -33.875 3.566 31.125 1 79.31 786 SER B CA 1
ATOM 12460 C C . SER B 1 786 ? -33.5 5.043 30.984 1 79.31 786 SER B C 1
ATOM 12462 O O . SER B 1 786 ? -34.375 5.895 30.859 1 79.31 786 SER B O 1
ATOM 12464 N N . LEU B 1 787 ? -32.312 5.383 31.281 1 87.44 787 LEU B N 1
ATOM 12465 C CA . LEU B 1 787 ? -31.828 6.746 31.094 1 87.44 787 LEU B CA 1
ATOM 12466 C C . LEU B 1 787 ? -32.25 7.285 29.719 1 87.44 787 LEU B C 1
ATOM 12468 O O . LEU B 1 787 ? -32.562 8.469 29.594 1 87.44 787 LEU B O 1
ATOM 12472 N N . VAL B 1 788 ? -32.344 6.406 28.781 1 91.5 788 VAL B N 1
ATOM 12473 C CA . VAL B 1 788 ? -32.719 6.812 27.422 1 91.5 788 VAL B CA 1
ATOM 12474 C C . VAL B 1 788 ? -34.219 7.191 27.406 1 91.5 788 VAL B C 1
ATOM 12476 O O . VAL B 1 788 ? -34.594 8.188 26.781 1 91.5 788 VAL B O 1
ATOM 12479 N N . ASP B 1 789 ? -34.938 6.32 28.062 1 89.19 789 ASP B N 1
ATOM 12480 C CA . ASP B 1 789 ? -36.375 6.609 28.125 1 89.19 789 ASP B CA 1
ATOM 12481 C C . ASP B 1 789 ? -36.625 7.938 28.828 1 89.19 789 ASP B C 1
ATOM 12483 O O . ASP B 1 789 ? -37.469 8.719 28.391 1 89.19 789 ASP B O 1
ATOM 12487 N N . ARG B 1 790 ? -35.875 8.164 29.891 1 89.81 790 ARG B N 1
ATOM 12488 C CA . ARG B 1 790 ? -36.031 9.414 30.641 1 89.81 790 ARG B CA 1
ATOM 12489 C C . ARG B 1 790 ? -35.594 10.602 29.781 1 89.81 790 ARG B C 1
ATOM 12491 O O . ARG B 1 790 ? -36.188 11.672 29.844 1 89.81 790 ARG B O 1
ATOM 12498 N N . LEU B 1 791 ? -34.594 10.414 29.016 1 92.25 791 LEU B N 1
ATOM 12499 C CA . LEU B 1 791 ? -34.125 11.477 28.125 1 92.25 791 LEU B CA 1
ATOM 12500 C C . LEU B 1 791 ? -35.188 11.844 27.109 1 92.25 791 LEU B C 1
ATOM 12502 O O . LEU B 1 791 ? -35.531 13.016 26.953 1 92.25 791 LEU B O 1
ATOM 12506 N N . LEU B 1 792 ? -35.75 10.844 26.484 1 90.62 792 LEU B N 1
ATOM 12507 C CA . LEU B 1 792 ? -36.75 11.078 25.422 1 90.62 792 LEU B CA 1
ATOM 12508 C C . LEU B 1 792 ? -38.031 11.695 26 1 90.62 792 LEU B C 1
ATOM 12510 O O . LEU B 1 792 ? -38.75 12.398 25.297 1 90.62 792 LEU B O 1
ATOM 12514 N N . ALA B 1 793 ? -38.188 11.344 27.297 1 86.75 793 ALA B N 1
ATOM 12515 C CA . ALA B 1 793 ? -39.406 11.836 27.953 1 86.75 793 ALA B CA 1
ATOM 12516 C C . ALA B 1 793 ? -39.156 13.211 28.578 1 86.75 793 ALA B C 1
ATOM 12518 O O . ALA B 1 793 ? -40.094 13.859 29.047 1 86.75 793 ALA B O 1
ATOM 12519 N N . SER B 1 794 ? -37.969 13.633 28.578 1 88.19 794 SER B N 1
ATOM 12520 C CA . SER B 1 794 ? -37.656 14.898 29.234 1 88.19 794 SER B CA 1
ATOM 12521 C C . SER B 1 794 ? -38.219 16.094 28.453 1 88.19 794 SER B C 1
ATOM 12523 O O . SER B 1 794 ? -38.344 16.031 27.234 1 88.19 794 SER B O 1
ATOM 12525 N N . ASP B 1 795 ? -38.562 17.094 29.141 1 83.38 795 ASP B N 1
ATOM 12526 C CA . ASP B 1 795 ? -39.156 18.281 28.531 1 83.38 795 ASP B CA 1
ATOM 12527 C C . ASP B 1 795 ? -38.156 18.984 27.625 1 83.38 795 ASP B C 1
ATOM 12529 O O . ASP B 1 795 ? -38.531 19.438 26.531 1 83.38 795 ASP B O 1
ATOM 12533 N N . LEU B 1 796 ? -37.031 19.031 28.094 1 85.31 796 LEU B N 1
ATOM 12534 C CA . LEU B 1 796 ? -36 19.734 27.312 1 85.31 796 LEU B CA 1
ATOM 12535 C C . LEU B 1 796 ? -35.781 19.016 25.984 1 85.31 796 LEU B C 1
ATOM 12537 O O . LEU B 1 796 ? -35.594 19.672 24.953 1 85.31 796 LEU B O 1
ATOM 12541 N N . TYR B 1 797 ? -35.75 17.734 26.047 1 88.94 797 TYR B N 1
ATOM 12542 C CA . TYR B 1 797 ? -35.562 16.953 24.812 1 88.94 797 TYR B CA 1
ATOM 12543 C C . TYR B 1 797 ? -36.75 17.188 23.859 1 88.94 797 TYR B C 1
ATOM 12545 O O . TYR B 1 797 ? -36.531 17.391 22.656 1 88.94 797 TYR B O 1
ATOM 12553 N N . ARG B 1 798 ? -37.875 17.109 24.391 1 82.81 798 ARG B N 1
ATOM 12554 C CA . ARG B 1 798 ? -39.062 17.297 23.562 1 82.81 798 ARG B CA 1
ATOM 12555 C C . ARG B 1 798 ? -39.062 18.672 22.922 1 82.81 798 ARG B C 1
ATOM 12557 O O . ARG B 1 798 ? -39.531 18.844 21.781 1 82.81 798 ARG B O 1
ATOM 12564 N N . GLN B 1 799 ? -38.625 19.562 23.703 1 76 799 GLN B N 1
ATOM 12565 C CA . GLN B 1 799 ? -38.562 20.922 23.188 1 76 799 GLN B CA 1
ATOM 12566 C C . GLN B 1 799 ? -37.562 21.031 22.047 1 76 799 GLN B C 1
ATOM 12568 O O . GLN B 1 799 ? -37.781 21.75 21.078 1 76 799 GLN B O 1
ATOM 12573 N N . ARG B 1 800 ? -36.625 20.219 22.203 1 77.25 800 ARG B N 1
ATOM 12574 C CA . ARG B 1 800 ? -35.531 20.328 21.266 1 77.25 800 ARG B CA 1
ATOM 12575 C C . ARG B 1 800 ? -35.719 19.422 20.062 1 77.25 800 ARG B C 1
ATOM 12577 O O . ARG B 1 800 ? -35.156 19.672 18.984 1 77.25 800 ARG B O 1
ATOM 12584 N N . ARG B 1 801 ? -36.5 18.25 20.438 1 74.06 801 ARG B N 1
ATOM 12585 C CA . ARG B 1 801 ? -36.719 17.281 19.375 1 74.06 801 ARG B CA 1
ATOM 12586 C C . ARG B 1 801 ? -37.438 17.938 18.188 1 74.06 801 ARG B C 1
ATOM 12588 O O . ARG B 1 801 ? -37.219 17.547 17.031 1 74.06 801 ARG B O 1
ATOM 12595 N N . GLY B 1 802 ? -38.469 18.703 18.531 1 55.72 802 GLY B N 1
ATOM 12596 C CA . GLY B 1 802 ? -39.281 19.375 17.516 1 55.72 802 GLY B CA 1
ATOM 12597 C C . GLY B 1 802 ? -38.5 20.359 16.672 1 55.72 802 GLY B C 1
ATOM 12598 O O . GLY B 1 802 ? -39.031 20.891 15.688 1 55.72 802 GLY B O 1
ATOM 12599 N N . THR B 1 803 ? -37.5 20.578 17.141 1 49.19 803 THR B N 1
ATOM 12600 C CA . THR B 1 803 ? -36.781 21.609 16.391 1 49.19 803 THR B CA 1
ATOM 12601 C C . THR B 1 803 ? -36.062 21 15.18 1 49.19 803 THR B C 1
ATOM 12603 O O . THR B 1 803 ? -36 19.766 15.055 1 49.19 803 THR B O 1
ATOM 12606 N N . ARG B 1 804 ? -35.281 21.672 14.25 1 45.56 804 ARG B N 1
ATOM 12607 C CA . ARG B 1 804 ? -34.875 21.672 12.852 1 45.56 804 ARG B CA 1
ATOM 12608 C C . ARG B 1 804 ? -34.094 20.422 12.516 1 45.56 804 ARG B C 1
ATOM 12610 O O . ARG B 1 804 ? -33.844 20.125 11.344 1 45.56 804 ARG B O 1
ATOM 12617 N N . ALA B 1 805 ? -33.312 19.656 13.188 1 50.69 805 ALA B N 1
ATOM 12618 C CA . ALA B 1 805 ? -32.562 18.516 12.672 1 50.69 805 ALA B CA 1
ATOM 12619 C C . ALA B 1 805 ? -33.125 17.203 13.211 1 50.69 805 ALA B C 1
ATOM 12621 O O . ALA B 1 805 ? -32.594 16.672 14.195 1 50.69 805 ALA B O 1
ATOM 12622 N N . PRO B 1 806 ? -34.219 16.766 12.633 1 62.53 806 PRO B N 1
ATOM 12623 C CA . PRO B 1 806 ? -34.969 15.781 13.414 1 62.53 806 PRO B CA 1
ATOM 12624 C C . PRO B 1 806 ? -34.375 14.383 13.336 1 62.53 806 PRO B C 1
ATOM 12626 O O . PRO B 1 806 ? -34.156 13.859 12.242 1 62.53 806 PRO B O 1
ATOM 12629 N N . LEU B 1 807 ? -33.5 13.898 14.133 1 76.06 807 LEU B N 1
ATOM 12630 C CA . LEU B 1 807 ? -33.219 12.484 14.359 1 76.06 807 LEU B CA 1
ATOM 12631 C C . LEU B 1 807 ? -34.406 11.797 15.016 1 76.06 807 LEU B C 1
ATOM 12633 O O . LEU B 1 807 ? -34.906 12.25 16.062 1 76.06 807 LEU B O 1
ATOM 12637 N N . PRO B 1 808 ? -34.938 10.875 14.219 1 82.25 808 PRO B N 1
ATOM 12638 C CA . PRO B 1 808 ? -36.031 10.148 14.859 1 82.25 808 PRO B CA 1
ATOM 12639 C C . PRO B 1 808 ? -35.688 9.664 16.266 1 82.25 808 PRO B C 1
ATOM 12641 O O . PRO B 1 808 ? -34.531 9.305 16.516 1 82.25 808 PRO B O 1
ATOM 12644 N N . ASP B 1 809 ? -36.625 9.703 17.109 1 87.06 809 ASP B N 1
ATOM 12645 C CA . ASP B 1 809 ? -36.438 9.32 18.516 1 87.06 809 ASP B CA 1
ATOM 12646 C C . ASP B 1 809 ? -35.812 7.926 18.609 1 87.06 809 ASP B C 1
ATOM 12648 O O . ASP B 1 809 ? -34.969 7.668 19.469 1 87.06 809 ASP B O 1
ATOM 12652 N N . ALA B 1 810 ? -36.312 7.09 17.703 1 86.56 810 ALA B N 1
ATOM 12653 C CA . ALA B 1 810 ? -35.781 5.723 17.734 1 86.56 810 ALA B CA 1
ATOM 12654 C C . ALA B 1 810 ? -34.281 5.688 17.469 1 86.56 810 ALA B C 1
ATOM 12656 O O . ALA B 1 810 ? -33.562 4.902 18.078 1 86.56 810 ALA B O 1
ATOM 12657 N N . ARG B 1 811 ? -33.875 6.523 16.578 1 88.06 811 ARG B N 1
ATOM 12658 C CA . ARG B 1 811 ? -32.438 6.586 16.234 1 88.06 811 ARG B CA 1
ATOM 12659 C C . ARG B 1 811 ? -31.641 7.203 17.375 1 88.06 811 ARG B C 1
ATOM 12661 O O . ARG B 1 811 ? -30.531 6.746 17.688 1 88.06 811 ARG B O 1
ATOM 12668 N N . VAL B 1 812 ? -32.188 8.211 18 1 90.12 812 VAL B N 1
ATOM 12669 C CA . VAL B 1 812 ? -31.516 8.828 19.141 1 90.12 812 VAL B CA 1
ATOM 12670 C C . VAL B 1 812 ? -31.391 7.801 20.266 1 90.12 812 VAL B C 1
ATOM 12672 O O . VAL B 1 812 ? -30.312 7.664 20.875 1 90.12 812 VAL B O 1
ATOM 12675 N N . ALA B 1 813 ? -32.438 7.105 20.453 1 91 813 ALA B N 1
ATOM 12676 C CA . ALA B 1 813 ? -32.438 6.082 21.5 1 91 813 ALA B CA 1
ATOM 12677 C C . ALA B 1 813 ? -31.375 5.031 21.234 1 91 813 ALA B C 1
ATOM 12679 O O . ALA B 1 813 ? -30.625 4.648 22.141 1 91 813 ALA B O 1
ATOM 12680 N N . ALA B 1 814 ? -31.281 4.629 19.953 1 89.06 814 ALA B N 1
ATOM 12681 C CA . ALA B 1 814 ? -30.328 3.592 19.578 1 89.06 814 ALA B CA 1
ATOM 12682 C C . ALA B 1 814 ? -28.891 4.078 19.766 1 89.06 814 ALA B C 1
ATOM 12684 O O . ALA B 1 814 ? -28.031 3.342 20.266 1 89.06 814 ALA B O 1
ATOM 12685 N N . LEU B 1 815 ? -28.641 5.285 19.391 1 91.44 815 LEU B N 1
ATOM 12686 C CA . LEU B 1 815 ? -27.297 5.859 19.469 1 91.44 815 LEU B CA 1
ATOM 12687 C C . LEU B 1 815 ? -26.891 6.051 20.938 1 91.44 815 LEU B C 1
ATOM 12689 O O . LEU B 1 815 ? -25.797 5.633 21.328 1 91.44 815 LEU B O 1
ATOM 12693 N N . VAL B 1 816 ? -27.781 6.629 21.734 1 91.94 816 VAL B N 1
ATOM 12694 C CA . VAL B 1 816 ? -27.453 6.918 23.125 1 91.94 816 VAL B CA 1
ATOM 12695 C C . VAL B 1 816 ? -27.359 5.613 23.922 1 91.94 816 VAL B C 1
ATOM 12697 O O . VAL B 1 816 ? -26.469 5.457 24.766 1 91.94 816 VAL B O 1
ATOM 12700 N N . ALA B 1 817 ? -28.188 4.664 23.609 1 90.88 817 ALA B N 1
ATOM 12701 C CA . ALA B 1 817 ? -28.125 3.361 24.266 1 90.88 817 ALA B CA 1
ATOM 12702 C C . ALA B 1 817 ? -26.797 2.664 23.969 1 90.88 817 ALA B C 1
ATOM 12704 O O . ALA B 1 817 ? -26.203 2.059 24.859 1 90.88 817 ALA B O 1
ATOM 12705 N N . ALA B 1 818 ? -26.422 2.781 22.688 1 88.75 818 ALA B N 1
ATOM 12706 C CA . ALA B 1 818 ? -25.156 2.152 22.297 1 88.75 818 ALA B CA 1
ATOM 12707 C C . ALA B 1 818 ? -23.984 2.783 23.031 1 88.75 818 ALA B C 1
ATOM 12709 O O . ALA B 1 818 ? -23.047 2.084 23.438 1 88.75 818 ALA B O 1
ATOM 12710 N N . LEU B 1 819 ? -24.031 4.066 23.234 1 90.38 819 LEU B N 1
ATOM 12711 C CA . LEU B 1 819 ? -22.969 4.785 23.938 1 90.38 819 LEU B CA 1
ATOM 12712 C C . LEU B 1 819 ? -22.984 4.449 25.422 1 90.38 819 LEU B C 1
ATOM 12714 O O . LEU B 1 819 ? -21.938 4.188 26.016 1 90.38 819 LEU B O 1
ATOM 12718 N N . LEU B 1 820 ? -24.172 4.336 26.047 1 87.81 820 LEU B N 1
ATOM 12719 C CA . LEU B 1 820 ? -24.297 4.066 27.469 1 87.81 820 LEU B CA 1
ATOM 12720 C C . LEU B 1 820 ? -23.891 2.635 27.797 1 87.81 820 LEU B C 1
ATOM 12722 O O . LEU B 1 820 ? -23.25 2.385 28.828 1 87.81 820 LEU B O 1
ATOM 12726 N N . ALA B 1 821 ? -24.234 1.787 26.906 1 81.44 821 ALA B N 1
ATOM 12727 C CA . ALA B 1 821 ? -23.922 0.376 27.109 1 81.44 821 ALA B CA 1
ATOM 12728 C C . ALA B 1 821 ? -22.406 0.15 27.109 1 81.44 821 ALA B C 1
ATOM 12730 O O . ALA B 1 821 ? -21.922 -0.852 27.641 1 81.44 821 ALA B O 1
ATOM 12731 N N . ARG B 1 822 ? -21.766 1.169 26.609 1 81.81 822 ARG B N 1
ATOM 12732 C CA . ARG B 1 822 ? -20.312 0.998 26.453 1 81.81 822 ARG B CA 1
ATOM 12733 C C . ARG B 1 822 ? -19.547 2.053 27.25 1 81.81 822 ARG B C 1
ATOM 12735 O O . ARG B 1 822 ? -18.5 2.518 26.812 1 81.81 822 ARG B O 1
ATOM 12742 N N . GLY B 1 823 ? -20.172 2.516 28.25 1 78.94 823 GLY B N 1
ATOM 12743 C CA . GLY B 1 823 ? -19.516 3.457 29.156 1 78.94 823 GLY B CA 1
ATOM 12744 C C . GLY B 1 823 ? -19.359 4.84 28.547 1 78.94 823 GLY B C 1
ATOM 12745 O O . GLY B 1 823 ? -18.406 5.559 28.875 1 78.94 823 GLY B O 1
ATOM 12746 N N . GLY B 1 824 ? -20.109 5.062 27.578 1 88.06 824 GLY B N 1
ATOM 12747 C CA . GLY B 1 824 ? -20.141 6.398 27 1 88.06 824 GLY B CA 1
ATOM 12748 C C . GLY B 1 824 ? -19.188 6.555 25.828 1 88.06 824 GLY B C 1
ATOM 12749 O O . GLY B 1 824 ? -18.906 7.676 25.391 1 88.06 824 GLY B O 1
ATOM 12750 N N . ARG B 1 825 ? -18.641 5.469 25.438 1 88.94 825 ARG B N 1
ATOM 12751 C CA . ARG B 1 825 ? -17.719 5.535 24.312 1 88.94 825 ARG B CA 1
ATOM 12752 C C . ARG B 1 825 ? -18.062 4.48 23.266 1 88.94 825 ARG B C 1
ATOM 12754 O O . ARG B 1 825 ? -18.359 3.332 23.609 1 88.94 825 ARG B O 1
ATOM 12761 N N . ALA B 1 826 ? -18.109 4.953 21.906 1 87.38 826 ALA B N 1
ATOM 12762 C CA . ALA B 1 826 ? -18.359 4.02 20.812 1 87.38 826 ALA B CA 1
ATOM 12763 C C . ALA B 1 826 ? -17.797 4.559 19.5 1 87.38 826 ALA B C 1
ATOM 12765 O O . ALA B 1 826 ? -17.734 5.773 19.297 1 87.38 826 ALA B O 1
ATOM 12766 N N . THR B 1 827 ? -17.328 3.607 18.656 1 84.69 827 THR B N 1
ATOM 12767 C CA . THR B 1 827 ? -16.828 4.031 17.359 1 84.69 827 THR B CA 1
ATOM 12768 C C . THR B 1 827 ? -17.984 4.477 16.453 1 84.69 827 THR B C 1
ATOM 12770 O O . THR B 1 827 ? -19.125 4.066 16.656 1 84.69 827 THR B O 1
ATOM 12773 N N . LEU B 1 828 ? -17.641 5.297 15.469 1 83 828 LEU B N 1
ATOM 12774 C CA . LEU B 1 828 ? -18.625 5.73 14.477 1 83 828 LEU B CA 1
ATOM 12775 C C . LEU B 1 828 ? -19.266 4.531 13.781 1 83 828 LEU B C 1
ATOM 12777 O O . LEU B 1 828 ? -20.484 4.512 13.555 1 83 828 LEU B O 1
ATOM 12781 N N . GLU B 1 829 ? -18.5 3.504 13.625 1 79.75 829 GLU B N 1
ATOM 12782 C CA . GLU B 1 829 ? -19.016 2.311 12.961 1 79.75 829 GLU B CA 1
ATOM 12783 C C . GLU B 1 829 ? -20.016 1.576 13.844 1 79.75 829 GLU B C 1
ATOM 12785 O O . GLU B 1 829 ? -21.047 1.093 13.359 1 79.75 829 GLU B O 1
ATOM 12790 N N . THR B 1 830 ? -19.734 1.554 15.062 1 83.62 830 THR B N 1
ATOM 12791 C CA . THR B 1 830 ? -20.641 0.909 16.016 1 83.62 830 THR B CA 1
ATOM 12792 C C . THR B 1 830 ? -21.953 1.683 16.125 1 83.62 830 THR B C 1
ATOM 12794 O O . THR B 1 830 ? -23.031 1.085 16.172 1 83.62 830 THR B O 1
ATOM 12797 N N . LEU B 1 831 ? -21.797 2.947 16.094 1 86.12 831 LEU B N 1
ATOM 12798 C CA . LEU B 1 831 ? -22.984 3.781 16.172 1 86.12 831 LEU B CA 1
ATOM 12799 C C . LEU B 1 831 ? -23.828 3.646 14.898 1 86.12 831 LEU B C 1
ATOM 12801 O O . LEU B 1 831 ? -25.062 3.592 14.961 1 86.12 831 LEU B O 1
ATOM 12805 N N . ALA B 1 832 ? -23.094 3.537 13.828 1 81.44 832 ALA B N 1
ATOM 12806 C CA . ALA B 1 832 ? -23.797 3.344 12.562 1 81.44 832 ALA B CA 1
ATOM 12807 C C . ALA B 1 832 ? -24.594 2.035 12.562 1 81.44 832 ALA B C 1
ATOM 12809 O O . ALA B 1 832 ? -25.75 2.002 12.164 1 81.44 832 ALA B O 1
ATOM 12810 N N . ALA B 1 833 ? -23.969 1.074 13.086 1 79.38 833 ALA B N 1
ATOM 12811 C CA . ALA B 1 833 ? -24.609 -0.235 13.164 1 79.38 833 ALA B CA 1
ATOM 12812 C C . ALA B 1 833 ? -25.812 -0.204 14.117 1 79.38 833 ALA B C 1
ATOM 12814 O O . ALA B 1 833 ? -26.875 -0.75 13.805 1 79.38 833 ALA B O 1
ATOM 12815 N N . ALA B 1 834 ? -25.625 0.449 15.25 1 81.69 834 ALA B N 1
ATOM 12816 C CA . ALA B 1 834 ? -26.672 0.504 16.266 1 81.69 834 ALA B CA 1
ATOM 12817 C C . ALA B 1 834 ? -27.875 1.301 15.781 1 81.69 834 ALA B C 1
ATOM 12819 O O . ALA B 1 834 ? -29.016 0.944 16.062 1 81.69 834 ALA B O 1
ATOM 12820 N N . ALA B 1 835 ? -27.562 2.348 15.039 1 82.62 835 ALA B N 1
ATOM 12821 C CA . ALA B 1 835 ? -28.625 3.236 14.578 1 82.62 835 ALA B CA 1
ATOM 12822 C C . ALA B 1 835 ? -29.125 2.811 13.203 1 82.62 835 ALA B C 1
ATOM 12824 O O . ALA B 1 835 ? -30.031 3.441 12.648 1 82.62 835 ALA B O 1
ATOM 12825 N N . GLU B 1 836 ? -28.5 1.797 12.688 1 75.25 836 GLU B N 1
ATOM 12826 C CA . GLU B 1 836 ? -28.875 1.285 11.367 1 75.25 836 GLU B CA 1
ATOM 12827 C C . GLU B 1 836 ? -28.766 2.377 10.305 1 75.25 836 GLU B C 1
ATOM 12829 O O . GLU B 1 836 ? -29.719 2.588 9.539 1 75.25 836 GLU B O 1
ATOM 12834 N N . VAL B 1 837 ? -27.781 3.162 10.43 1 77.25 837 VAL B N 1
ATOM 12835 C CA . VAL B 1 837 ? -27.469 4.199 9.461 1 77.25 837 VAL B CA 1
ATOM 12836 C C . VAL B 1 837 ? -26.25 3.768 8.625 1 77.25 837 VAL B C 1
ATOM 12838 O O . VAL B 1 837 ? -25.312 3.164 9.156 1 77.25 837 VAL B O 1
ATOM 12841 N N . PRO B 1 838 ? -26.453 3.992 7.309 1 71.38 838 PRO B N 1
ATOM 12842 C CA . PRO B 1 838 ? -25.281 3.689 6.488 1 71.38 838 PRO B CA 1
ATOM 12843 C C . PRO B 1 838 ? -24.016 4.371 7 1 71.38 838 PRO B C 1
ATOM 12845 O O . PRO B 1 838 ? -24.062 5.504 7.484 1 71.38 838 PRO B O 1
ATOM 12848 N N . ALA B 1 839 ? -22.891 3.643 6.883 1 72 839 ALA B N 1
ATOM 12849 C CA . ALA B 1 839 ? -21.609 4.07 7.434 1 72 839 ALA B CA 1
ATOM 12850 C C . ALA B 1 839 ? -21.234 5.457 6.926 1 72 839 ALA B C 1
ATOM 12852 O O . ALA B 1 839 ? -20.719 6.289 7.688 1 72 839 ALA B O 1
ATOM 12853 N N . HIS B 1 840 ? -21.609 5.707 5.766 1 67.12 840 HIS B N 1
ATOM 12854 C CA . HIS B 1 840 ? -21.156 6.957 5.16 1 67.12 840 HIS B CA 1
ATOM 12855 C C . HIS B 1 840 ? -21.969 8.141 5.684 1 67.12 840 HIS B C 1
ATOM 12857 O O . HIS B 1 840 ? -21.562 9.297 5.512 1 67.12 840 HIS B O 1
ATOM 12863 N N . ARG B 1 841 ? -23 7.926 6.406 1 72.12 841 ARG B N 1
ATOM 12864 C CA . ARG B 1 841 ? -23.875 8.992 6.879 1 72.12 841 ARG B CA 1
ATOM 12865 C C . ARG B 1 841 ? -23.75 9.188 8.383 1 72.12 841 ARG B C 1
ATOM 12867 O O . ARG B 1 841 ? -24.359 10.094 8.953 1 72.12 841 ARG B O 1
ATOM 12874 N N . ILE B 1 842 ? -22.859 8.367 8.953 1 80 842 ILE B N 1
ATOM 12875 C CA . ILE B 1 842 ? -22.906 8.312 10.414 1 80 842 ILE B CA 1
ATOM 12876 C C . ILE B 1 842 ? -22.328 9.602 10.992 1 80 842 ILE B C 1
ATOM 12878 O O . ILE B 1 842 ? -22.781 10.086 12.031 1 80 842 ILE B O 1
ATOM 12882 N N . ARG B 1 843 ? -21.391 10.117 10.352 1 75.62 843 ARG B N 1
ATOM 12883 C CA . ARG B 1 843 ? -20.797 11.336 10.875 1 75.62 843 ARG B CA 1
ATOM 12884 C C . ARG B 1 843 ? -21.812 12.469 10.945 1 75.62 843 ARG B C 1
ATOM 12886 O O . ARG B 1 843 ? -21.859 13.211 11.922 1 75.62 843 ARG B O 1
ATOM 12893 N N . PHE B 1 844 ? -22.656 12.492 9.93 1 72.19 844 PHE B N 1
ATOM 12894 C CA . PHE B 1 844 ? -23.719 13.5 9.898 1 72.19 844 PHE B CA 1
ATOM 12895 C C . PHE B 1 844 ? -24.75 13.234 11 1 72.19 844 PHE B C 1
ATOM 12897 O O . PHE B 1 844 ? -25.219 14.164 11.656 1 72.19 844 PHE B O 1
ATOM 12904 N N . THR B 1 845 ? -24.938 11.977 11.141 1 81.25 845 THR B N 1
ATOM 12905 C CA . THR B 1 845 ? -25.906 11.594 12.156 1 81.25 845 THR B CA 1
ATOM 12906 C C . THR B 1 845 ? -25.406 11.945 13.555 1 81.25 845 THR B C 1
ATOM 12908 O O . THR B 1 845 ? -26.188 12.414 14.391 1 81.25 845 THR B O 1
ATOM 12911 N N . VAL B 1 846 ? -24.172 11.766 13.719 1 86.56 846 VAL B N 1
ATOM 12912 C CA . VAL B 1 846 ? -23.578 12.047 15.023 1 86.56 846 VAL B CA 1
ATOM 12913 C C . VAL B 1 846 ? -23.531 13.555 15.258 1 86.56 846 VAL B C 1
ATOM 12915 O O . VAL B 1 846 ? -23.766 14.023 16.375 1 86.56 846 VAL B O 1
ATOM 12918 N N . THR B 1 847 ? -23.266 14.289 14.211 1 79.69 847 THR B N 1
ATOM 12919 C CA . THR B 1 847 ? -23.297 15.742 14.32 1 79.69 847 THR B CA 1
ATOM 12920 C C . THR B 1 847 ? -24.688 16.234 14.68 1 79.69 847 THR B C 1
ATOM 12922 O O . THR B 1 847 ? -24.844 17.141 15.5 1 79.69 847 THR B O 1
ATOM 12925 N N . ALA B 1 848 ? -25.703 15.57 14.094 1 81.12 848 ALA B N 1
ATOM 12926 C CA . ALA B 1 848 ? -27.094 15.906 14.406 1 81.12 848 ALA B CA 1
ATOM 12927 C C . ALA B 1 848 ? -27.406 15.586 15.867 1 81.12 848 ALA B C 1
ATOM 12929 O O . ALA B 1 848 ? -28.062 16.375 16.547 1 81.12 848 ALA B O 1
ATOM 12930 N N . LEU B 1 849 ? -26.922 14.469 16.312 1 88.12 849 LEU B N 1
ATOM 12931 C CA . LEU B 1 849 ? -27.125 14.07 17.703 1 88.12 849 LEU B CA 1
ATOM 12932 C C . LEU B 1 849 ? -26.422 15.047 18.641 1 88.12 849 LEU B C 1
ATOM 12934 O O . LEU B 1 849 ? -26.969 15.383 19.703 1 88.12 849 LEU B O 1
ATOM 12938 N N . GLN B 1 850 ? -25.297 15.43 18.297 1 85.31 850 GLN B N 1
ATOM 12939 C CA . GLN B 1 850 ? -24.531 16.391 19.094 1 85.31 850 GLN B CA 1
ATOM 12940 C C . GLN B 1 850 ? -25.297 17.703 19.266 1 85.31 850 GLN B C 1
ATOM 12942 O O . GLN B 1 850 ? -25.359 18.25 20.359 1 85.31 850 GLN B O 1
ATOM 12947 N N . LYS B 1 851 ? -25.906 18.094 18.203 1 77.5 851 LYS B N 1
ATOM 12948 C CA . LYS B 1 851 ? -26.688 19.312 18.25 1 77.5 851 LYS B CA 1
ATOM 12949 C C . LYS B 1 851 ? -27.906 19.172 19.141 1 77.5 851 LYS B C 1
ATOM 12951 O O . LYS B 1 851 ? -28.297 20.109 19.844 1 77.5 851 LYS B O 1
ATOM 12956 N N . LEU B 1 852 ? -28.422 18 19.062 1 84 852 LEU B N 1
ATOM 12957 C CA . LEU B 1 852 ? -29.625 17.703 19.844 1 84 852 LEU B CA 1
ATOM 12958 C C . LEU B 1 852 ? -29.281 17.672 21.344 1 84 852 LEU B C 1
ATOM 12960 O O . LEU B 1 852 ? -30.062 18.156 22.156 1 84 852 LEU B O 1
ATOM 12964 N N . LEU B 1 853 ? -28.109 17.188 21.578 1 87.12 853 LEU B N 1
ATOM 12965 C CA . LEU B 1 853 ? -27.797 16.906 22.984 1 87.12 853 LEU B CA 1
ATOM 12966 C C . LEU B 1 853 ? -26.953 18.031 23.578 1 87.12 853 LEU B C 1
ATOM 12968 O O . LEU B 1 853 ? -26.828 18.141 24.797 1 87.12 853 LEU B O 1
ATOM 12972 N N . GLN B 1 854 ? -26.312 18.734 22.703 1 78.69 854 GLN B N 1
ATOM 12973 C CA . GLN B 1 854 ? -25.484 19.828 23.219 1 78.69 854 GLN B CA 1
ATOM 12974 C C . GLN B 1 854 ? -26.344 21.031 23.578 1 78.69 854 GLN B C 1
ATOM 12976 O O . GLN B 1 854 ? -26.75 21.812 22.719 1 78.69 854 GLN B O 1
ATOM 12981 N N . VAL B 1 855 ? -26.672 21.047 24.906 1 70.38 855 VAL B N 1
ATOM 12982 C CA . VAL B 1 855 ? -27.453 22.156 25.453 1 70.38 855 VAL B CA 1
ATOM 12983 C C . VAL B 1 855 ? -26.516 23.219 26.031 1 70.38 855 VAL B C 1
ATOM 12985 O O . VAL B 1 855 ? -25.609 22.891 26.797 1 70.38 855 VAL B O 1
ATOM 12988 N N . GLU B 1 856 ? -26.656 24.531 25.656 1 60.5 856 GLU B N 1
ATOM 12989 C CA . GLU B 1 856 ? -25.969 25.703 26.172 1 60.5 856 GLU B CA 1
ATOM 12990 C C . GLU B 1 856 ? -24.453 25.594 25.984 1 60.5 856 GLU B C 1
ATOM 12992 O O . GLU B 1 856 ? -23.688 25.984 26.859 1 60.5 856 GLU B O 1
ATOM 12997 N N . GLY B 1 857 ? -23.922 24.812 24.922 1 65.31 857 GLY B N 1
ATOM 12998 C CA . GLY B 1 857 ? -22.531 24.781 24.547 1 65.31 857 GLY B CA 1
ATOM 12999 C C . GLY B 1 857 ? -21.734 23.719 25.281 1 65.31 857 GLY B C 1
ATOM 13000 O O . GLY B 1 857 ? -20.531 23.562 25.047 1 65.31 857 GLY B O 1
ATOM 13001 N N . TYR B 1 858 ? -22.359 22.984 26.172 1 73.44 858 TYR B N 1
ATOM 13002 C CA . TYR B 1 858 ? -21.625 21.938 26.875 1 73.44 858 TYR B CA 1
ATOM 13003 C C . TYR B 1 858 ? -21.453 20.703 25.984 1 73.44 858 TYR B C 1
ATOM 13005 O O . TYR B 1 858 ? -22.391 20.266 25.312 1 73.44 858 TYR B O 1
ATOM 13013 N N . PRO B 1 859 ? -20.219 20.234 26 1 81.81 859 PRO B N 1
ATOM 13014 C CA . PRO B 1 859 ? -19.922 19.125 25.078 1 81.81 859 PRO B CA 1
ATOM 13015 C C . PRO B 1 859 ? -20.406 17.781 25.609 1 81.81 859 PRO B C 1
ATOM 13017 O O . PRO B 1 859 ? -19.609 16.969 26.078 1 81.81 859 PRO B O 1
ATOM 13020 N N . VAL B 1 860 ? -21.734 17.516 25.531 1 88.31 860 VAL B N 1
ATOM 13021 C CA . VAL B 1 860 ? -22.328 16.25 25.969 1 88.31 860 VAL B CA 1
ATOM 13022 C C . VAL B 1 860 ? -21.828 15.109 25.078 1 88.31 860 VAL B C 1
ATOM 13024 O O . VAL B 1 860 ? -21.594 14 25.547 1 88.31 860 VAL B O 1
ATOM 13027 N N . LEU B 1 861 ? -21.703 15.438 23.812 1 89.88 861 LEU B N 1
ATOM 13028 C CA . LEU B 1 861 ? -21.25 14.469 22.812 1 89.88 861 LEU B CA 1
ATOM 13029 C C . LEU B 1 861 ? -20.078 15.031 22 1 89.88 861 LEU B C 1
ATOM 13031 O O . LEU B 1 861 ? -20.172 16.125 21.438 1 89.88 861 LEU B O 1
ATOM 13035 N N . GLU B 1 862 ? -18.953 14.312 22.047 1 88 862 GLU B N 1
ATOM 13036 C CA . GLU B 1 862 ? -17.781 14.789 21.328 1 88 862 GLU B CA 1
ATOM 13037 C C . GLU B 1 862 ? -17.141 13.664 20.516 1 88 862 GLU B C 1
ATOM 13039 O O . GLU B 1 862 ? -17.188 12.5 20.906 1 88 862 GLU B O 1
ATOM 13044 N N . LEU B 1 863 ? -16.578 14.039 19.359 1 83.81 863 LEU B N 1
ATOM 13045 C CA . LEU B 1 863 ? -15.758 13.125 18.578 1 83.81 863 LEU B CA 1
ATOM 13046 C C . LEU B 1 863 ? -14.305 13.172 19.031 1 83.81 863 LEU B C 1
ATOM 13048 O O . LEU B 1 863 ? -13.711 14.25 19.125 1 83.81 863 LEU B O 1
ATOM 13052 N N . ASP B 1 864 ? -13.805 12.031 19.328 1 80.62 864 ASP B N 1
ATOM 13053 C CA . ASP B 1 864 ? -12.422 11.906 19.781 1 80.62 864 ASP B CA 1
ATOM 13054 C C . ASP B 1 864 ? -11.453 12.383 18.688 1 80.62 864 ASP B C 1
ATOM 13056 O O . ASP B 1 864 ? -11.773 12.336 17.5 1 80.62 864 ASP B O 1
ATOM 13060 N N . PRO B 1 865 ? -10.391 12.914 19.188 1 69.19 865 PRO B N 1
ATOM 13061 C CA . PRO B 1 865 ? -9.391 13.375 18.219 1 69.19 865 PRO B CA 1
ATOM 13062 C C . PRO B 1 865 ? -8.969 12.273 17.25 1 69.19 865 PRO B C 1
ATOM 13064 O O . PRO B 1 865 ? -8.438 12.57 16.172 1 69.19 865 PRO B O 1
ATOM 13067 N N . ASP B 1 866 ? -9.234 11.055 17.656 1 68 866 ASP B N 1
ATOM 13068 C CA . ASP B 1 866 ? -8.891 9.961 16.75 1 68 866 ASP B CA 1
ATOM 13069 C C . ASP B 1 866 ? -9.805 9.953 15.523 1 68 866 ASP B C 1
ATOM 13071 O O . ASP B 1 866 ? -9.539 9.25 14.547 1 68 866 ASP B O 1
ATOM 13075 N N . GLY B 1 867 ? -10.836 10.719 15.672 1 69.94 867 GLY B N 1
ATOM 13076 C CA . GLY B 1 867 ? -11.727 10.922 14.539 1 69.94 867 GLY B CA 1
ATOM 13077 C C . GLY B 1 867 ? -12.695 9.773 14.328 1 69.94 867 GLY B C 1
ATOM 13078 O O . GLY B 1 867 ? -13.539 9.82 13.43 1 69.94 867 GLY B O 1
ATOM 13079 N N . HIS B 1 868 ? -12.641 8.734 15.18 1 77.94 868 HIS B N 1
ATOM 13080 C CA . HIS B 1 868 ? -13.477 7.562 14.945 1 77.94 868 HIS B CA 1
ATOM 13081 C C . HIS B 1 868 ? -14.305 7.215 16.172 1 77.94 868 HIS B C 1
ATOM 13083 O O . HIS B 1 868 ? -15.297 6.488 16.078 1 77.94 868 HIS B O 1
ATOM 13089 N N . THR B 1 869 ? -13.945 7.77 17.25 1 85.19 869 THR B N 1
ATOM 13090 C CA . THR B 1 869 ? -14.617 7.426 18.5 1 85.19 869 THR B CA 1
ATOM 13091 C C . THR B 1 869 ? -15.469 8.594 19 1 85.19 869 THR B C 1
ATOM 13093 O O . THR B 1 869 ? -15.008 9.734 19.016 1 85.19 869 THR B O 1
ATOM 13096 N N . VAL B 1 870 ? -16.703 8.336 19.328 1 90.25 870 VAL B N 1
ATOM 13097 C CA . VAL B 1 870 ? -17.625 9.32 19.891 1 90.25 870 VAL B CA 1
ATOM 13098 C C . VAL B 1 870 ? -17.719 9.141 21.406 1 90.25 870 VAL B C 1
ATOM 13100 O O . VAL B 1 870 ? -17.812 8.008 21.906 1 90.25 870 VAL B O 1
ATOM 13103 N N . LYS B 1 871 ? -17.594 10.195 22.172 1 91.69 871 LYS B N 1
ATOM 13104 C CA . LYS B 1 871 ? -17.656 10.164 23.625 1 91.69 871 LYS B CA 1
ATOM 13105 C C . LYS B 1 871 ? -18.891 10.891 24.141 1 91.69 871 LYS B C 1
ATOM 13107 O O . LYS B 1 871 ? -19.172 12.023 23.75 1 91.69 871 LYS B O 1
ATOM 13112 N N . LEU B 1 872 ? -19.672 10.203 24.953 1 92.25 872 LEU B N 1
ATOM 13113 C CA . LEU B 1 872 ? -20.844 10.766 25.625 1 92.25 872 LEU B CA 1
ATOM 13114 C C . LEU B 1 872 ? -20.562 11.023 27.094 1 92.25 872 LEU B C 1
ATOM 13116 O O . LEU B 1 872 ? -20.125 10.125 27.812 1 92.25 872 LEU B O 1
ATOM 13120 N N . ASP B 1 873 ? -20.672 12.188 27.516 1 89.5 873 ASP B N 1
ATOM 13121 C CA . ASP B 1 873 ? -20.578 12.516 28.938 1 89.5 873 ASP B CA 1
ATOM 13122 C C . ASP B 1 873 ? -21.922 12.305 29.641 1 89.5 873 ASP B C 1
ATOM 13124 O O . ASP B 1 873 ? -22.781 13.188 29.609 1 89.5 873 ASP B O 1
ATOM 13128 N N . GLN B 1 874 ? -22.047 11.211 30.25 1 89.56 874 GLN B N 1
ATOM 13129 C CA . GLN B 1 874 ? -23.312 10.812 30.859 1 89.56 874 GLN B CA 1
ATOM 13130 C C . GLN B 1 874 ? -23.719 11.781 31.969 1 89.56 874 GLN B C 1
ATOM 13132 O O . GLN B 1 874 ? -24.906 12.125 32.094 1 89.56 874 GLN B O 1
ATOM 13137 N N . ASP B 1 875 ? -22.781 12.195 32.75 1 86.56 875 ASP B N 1
ATOM 13138 C CA . ASP B 1 875 ? -23.078 13.102 33.844 1 86.56 875 ASP B CA 1
ATOM 13139 C C . ASP B 1 875 ? -23.609 14.438 33.344 1 86.56 875 ASP B C 1
ATOM 13141 O O . ASP B 1 875 ? -24.578 14.969 33.875 1 86.56 875 ASP B O 1
ATOM 13145 N N . LEU B 1 876 ? -23 14.859 32.344 1 88.19 876 LEU B N 1
ATOM 13146 C CA . LEU B 1 876 ? -23.438 16.125 31.766 1 88.19 876 LEU B CA 1
ATOM 13147 C C . LEU B 1 876 ? -24.812 15.984 31.125 1 88.19 876 LEU B C 1
ATOM 13149 O O . LEU B 1 876 ? -25.625 16.906 31.172 1 88.19 876 LEU B O 1
ATOM 13153 N N . LEU B 1 877 ? -25.047 14.852 30.562 1 91.38 877 LEU B N 1
ATOM 13154 C CA . LEU B 1 877 ? -26.328 14.57 29.953 1 91.38 877 LEU B CA 1
ATOM 13155 C C . LEU B 1 877 ? -27.438 14.594 31 1 91.38 877 LEU B C 1
ATOM 13157 O O . LEU B 1 877 ? -28.484 15.211 30.781 1 91.38 877 LEU B O 1
ATOM 13161 N N . VAL B 1 878 ? -27.156 13.891 32.062 1 89.31 878 VAL B N 1
ATOM 13162 C CA . VAL B 1 878 ? -28.141 13.805 33.156 1 89.31 878 VAL B CA 1
ATOM 13163 C C . VAL B 1 878 ? -28.391 15.195 33.75 1 89.31 878 VAL B C 1
ATOM 13165 O O . VAL B 1 878 ? -29.531 15.562 34 1 89.31 878 VAL B O 1
ATOM 13168 N N . GLU B 1 879 ? -27.359 15.906 33.844 1 85.62 879 GLU B N 1
ATOM 13169 C CA . GLU B 1 879 ? -27.453 17.25 34.406 1 85.62 879 GLU B CA 1
ATOM 13170 C C . GLU B 1 879 ? -28.219 18.188 33.469 1 85.62 879 GLU B C 1
ATOM 13172 O O . GLU B 1 879 ? -29.109 18.906 33.906 1 85.62 879 GLU B O 1
ATOM 13177 N N . GLN B 1 880 ? -27.891 18.141 32.281 1 86.25 880 GLN B N 1
ATOM 13178 C CA . GLN B 1 880 ? -28.438 19.094 31.328 1 86.25 880 GLN B CA 1
ATOM 13179 C C . GLN B 1 880 ? -29.906 18.812 31.047 1 86.25 880 GLN B C 1
ATOM 13181 O O . GLN B 1 880 ? -30.703 19.75 30.891 1 86.25 880 GLN B O 1
ATOM 13186 N N . PHE B 1 881 ? -30.266 17.562 31.094 1 89.44 881 PHE B N 1
ATOM 13187 C CA . PHE B 1 881 ? -31.641 17.219 30.719 1 89.44 881 PHE B CA 1
ATOM 13188 C C . PHE B 1 881 ? -32.469 16.859 31.953 1 89.44 881 PHE B C 1
ATOM 13190 O O . PHE B 1 881 ? -33.594 16.422 31.844 1 89.44 881 PHE B O 1
ATOM 13197 N N . GLY B 1 882 ? -31.812 17.047 33.125 1 82.81 882 GLY B N 1
ATOM 13198 C CA . GLY B 1 882 ? -32.5 16.828 34.375 1 82.81 882 GLY B CA 1
ATOM 13199 C C . GLY B 1 882 ? -33.031 15.406 34.531 1 82.81 882 GLY B C 1
ATOM 13200 O O . GLY B 1 882 ? -34.188 15.188 34.906 1 82.81 882 GLY B O 1
ATOM 13201 N N . LEU B 1 883 ? -32.188 14.477 34.219 1 83.19 883 LEU B N 1
ATOM 13202 C CA . LEU B 1 883 ? -32.625 13.086 34.188 1 83.19 883 LEU B CA 1
ATOM 13203 C C . LEU B 1 883 ? -32.344 12.398 35.531 1 83.19 883 LEU B C 1
ATOM 13205 O O . LEU B 1 883 ? -32.344 11.164 35.594 1 83.19 883 LEU B O 1
ATOM 13209 N N . ALA B 1 884 ? -32.094 13.133 36.625 1 71 884 ALA B N 1
ATOM 13210 C CA . ALA B 1 884 ? -31.781 12.547 37.906 1 71 884 ALA B CA 1
ATOM 13211 C C . ALA B 1 884 ? -32.875 11.617 38.375 1 71 884 ALA B C 1
ATOM 13213 O O . ALA B 1 884 ? -34.062 11.828 38.062 1 71 884 ALA B O 1
ATOM 13214 N N . ASP B 1 885 ? -32.531 10.453 38.812 1 57.06 885 ASP B N 1
ATOM 13215 C CA . ASP B 1 885 ? -33.469 9.5 39.406 1 57.06 885 ASP B CA 1
ATOM 13216 C C . ASP B 1 885 ? -34.281 10.156 40.5 1 57.06 885 ASP B C 1
ATOM 13218 O O . ASP B 1 885 ? -33.781 11.008 41.25 1 57.06 885 ASP B O 1
ATOM 13222 N N . ASP B 1 886 ? -35.562 10.375 40.375 1 45.41 886 ASP B N 1
ATOM 13223 C CA . ASP B 1 886 ? -36.312 10.57 41.625 1 45.41 886 ASP B CA 1
ATOM 13224 C C . ASP B 1 886 ? -35.906 9.57 42.688 1 45.41 886 ASP B C 1
ATOM 13226 O O . ASP B 1 886 ? -36.125 8.367 42.562 1 45.41 886 ASP B O 1
ATOM 13230 N N . ARG B 1 887 ? -34.781 9.625 43.312 1 33.97 887 ARG B N 1
ATOM 13231 C CA . ARG B 1 887 ? -34.844 8.914 44.562 1 33.97 887 ARG B CA 1
ATOM 13232 C C . ARG B 1 887 ? -35.719 9.641 45.594 1 33.97 887 ARG B C 1
ATOM 13234 O O . ARG B 1 887 ? -35.688 10.867 45.656 1 33.97 887 ARG B O 1
#

Organism: NCBI:txid175570

InterPro domains:
  IPR017850 Alkaline-phosphatase-like, core domain superfamily [SSF53649] (477-719)
  IPR047992 BREX system phosphatase PglZ [NF033446] (10-882)
  IPR058880 Alkaline phosphatase-like protein PglZ, N-terminal domain [PF25862] (2-98)
  IPR058881 Alkaline phosphatase-like protein PglZ, second domain [PF25861] (166-314)
  IPR058882 Alkaline phosphatase-like protein PglZ, C-terminal domain [PF25863] (785-882)

Secondary structure (DSSP, 8-state):
---HHHHHHHHHHHHH-TT---SEEEEES-S---S-SEEEETTEEEEEEE-SSHHHHHHHHHT--TTEEEEEEE---HHHH-HHHHTTBGGGSPEE--HHHHHHHHTTSPEEPHHHHHT-HHHHHHHHHT--TT-PPPPSSSEE-HHHHHHHHHHHHH---GGG-SHHHHHHHHT-HHHHHHHHTS-HHHHHHHHHHHHHHH-TTHHHHHHHHHTT-GGGHHHHHHHHHHHS-SSPPPHHHHHHHHHHHHHHHGGGTTPPPPHHHHHHHHHHHHHHHHHHHHSGGGHHHHHHHHHHHHHHHHHTT-GGGGGG-SSSHHHHHHHHHHHHHHHHHHTSSSS--HHHHHHHHHHHHHHHT-TT--HHHHHHHHHHHHHHHHHHSPPPPPPSSHHHHHHHIIIIIHHHHHHHHHHHH-BSSHHHHHHHHHHHHHHHHHHHHHHHHHHHHHHHHHHHT---TTPPBGGGHIIIIIHHHHHTT--EEEEEETT--HHHHHHHHHHHHHTSS-EEEEETTSS--EEEPPBS--HHHHHHHHHHTSS----HHHHHHHHHHH-TT-EEE-HHHH---TTBSS-HHHHHHHH-TT--EEEEEE-HHHHHHHHS-TTT---STTTSHHHHHHHHT-TTSEEEEEES---EE--GGG-EE---SSS-SS-EES-SPP-TTEEEEESTTB-SGGGEEEEE-STTEESS---SEE-SS-SHHHHEEEEEEEESS-S-SSTTEEE----S-HHHH-PPP-----------------------------------------HHHHHHHSHHHHHHHTSSS---HHHHHHHHHHHHTTTTEEEHHHHHHHHT--GGGHHHHHHHHHHHH--TT--SEEE-TTSSEEEE-HHHHHHHHT-----/---HHHHHHHHHHHHH-TT---SEEEEES-S---S-SEEEETTEEEEEEE-SSHHHHHHHHHT--TTEEEEEEE---HHHH-HHHHTTBGGGS-EE--HHHHHHHHTTSPEEPHHHHHH-HHHHHHHHHT--TT-PPPPSSSEE-HHHHHHHHHHHHH---GGG-SHHHHHHHHT-HHHHHHHHTS-HHHHHHHHHHHHHHH-TTHHHHHHHHHTT-GGGHHHHHHHHHHHS-SSPPPHHHHHHHHHHHHHHHGGGTTPPPPHHHHHHHHHHHHHHHHHHHHSGGGHHHHHHHHHHHHHHHHHTT-GGGGGG-SSSHHHHHHHHHHHHHHHHHHTSSSS--HHHHHHHHHHHHHHHT-TT--HHHHHHHHHHHHHHHHHHSPPPPPPSSHHHHHHHIIIIIHHHHHHHHHHHH-BSSHHHHHHHHHHHHHHHHHHHHHHHHHHHHHHHHHHHT---TTPPBGGGHIIIIIHHHHHTT--EEEEEETT--HHHHHHHHHHHHHTSS-EEEEETTSS--EEEPPBS--HHHHHHHHHHTSS----HHHHHHHHHHH-TT-EEE-HHHH---TTBSS-HHHHHHHH-TT--EEEEEE-HHHHHHHHS-TTT---STTTSHHHHHHHHT-TTSEEEEEES---EE--GGG-EE---SSS-SS-EES-SPP-TTEEEEESTTB-SGGGEEEEE-STTEESS---SEE-SS-SHHHHEEEEEEEESS-S-SSTTEEE----S-HHHH-PPP-----------------------------------------HHHHHHHSHHHHHHHTSSS---HHHHHHHHHHHHTTTTEEEHHHHHHHHT--GGGHHHHHHHHHHHH--TT--SEEE-TTSSEEEE-HHHHHHHHT-----